Protein 2BG9 (pdb70)

Structure (mmCIF, N/CA/C/O backbone):
data_2BG9
#
_entry.id   2BG9
#
_cell.length_a   1.0
_cell.length_b   1.0
_cell.length_c   1.0
_cell.angle_alpha   90.0
_cell.angle_beta   90.0
_cell.angle_gamma   90.0
#
_symmetry.space_group_name_H-M   'P 1'
#
loop_
_entity.id
_entity.type
_entity.pdbx_description
1 polymer 'ACETYLCHOLINE RECEPTOR PROTEIN, ALPHA CHAIN'
2 polymer 'ACETYLCHOLINE RECEPTOR PROTEIN, BETA CHAIN'
3 polymer 'ACETYLCHOLINE RECEPTOR PROTEIN, DELTA CHAIN'
4 polymer 'ACETYLCHOLINE RECEPTOR PROTEIN, GAMMA CHAIN'
#
loop_
_atom_site.group_PDB
_atom_site.id
_atom_site.type_symbol
_atom_site.label_atom_id
_atom_site.label_alt_id
_atom_site.label_comp_id
_atom_site.label_asym_id
_atom_site.label_entity_id
_atom_site.label_seq_id
_atom_site.pdbx_PDB_ins_code
_atom_site.Cartn_x
_atom_site.Cartn_y
_atom_site.Cartn_z
_atom_site.occupancy
_atom_site.B_iso_or_equiv
_atom_site.auth_seq_id
_atom_site.auth_comp_id
_atom_site.auth_asym_id
_atom_site.auth_atom_id
_atom_site.pdbx_PDB_model_num
ATOM 1 N N . SER A 1 1 ? 72.521 89.542 165.969 1.00 10.00 1 SER A N 1
ATOM 2 C CA . SER A 1 1 ? 72.301 90.315 167.214 1.00 10.00 1 SER A CA 1
ATOM 3 C C . SER A 1 1 ? 70.841 90.715 167.421 1.00 10.00 1 SER A C 1
ATOM 4 O O . SER A 1 1 ? 70.055 89.959 168.009 1.00 10.00 1 SER A O 1
ATOM 7 N N . GLU A 1 2 ? 70.461 91.902 166.943 1.00 10.00 2 GLU A N 1
ATOM 8 C CA . GLU A 1 2 ? 69.098 92.387 167.123 1.00 10.00 2 GLU A CA 1
ATOM 9 C C . GLU A 1 2 ? 68.085 91.270 166.903 1.00 10.00 2 GLU A C 1
ATOM 10 O O . GLU A 1 2 ? 67.566 91.079 165.802 1.00 10.00 2 GLU A O 1
ATOM 16 N N . HIS A 1 3 ? 67.802 90.584 167.994 1.00 10.00 3 HIS A N 1
ATOM 17 C CA . HIS A 1 3 ? 66.909 89.445 168.025 1.00 10.00 3 HIS A CA 1
ATOM 18 C C . HIS A 1 3 ? 67.189 88.518 166.822 1.00 10.00 3 HIS A C 1
ATOM 19 O O . HIS A 1 3 ? 66.332 87.745 166.395 1.00 10.00 3 HIS A O 1
ATOM 26 N N . GLU A 1 4 ? 68.424 88.624 166.314 1.00 10.00 4 GLU A N 1
ATOM 27 C CA . GLU A 1 4 ? 69.004 87.861 165.207 1.00 10.00 4 GLU A CA 1
ATOM 28 C C . GLU A 1 4 ? 68.351 86.523 164.871 1.00 10.00 4 GLU A C 1
ATOM 29 O O . GLU A 1 4 ? 67.663 86.382 163.857 1.00 10.00 4 GLU A O 1
ATOM 35 N N . THR A 1 5 ? 68.630 85.532 165.709 1.00 10.00 5 THR A N 1
ATOM 36 C CA . THR A 1 5 ? 68.106 84.183 165.547 1.00 10.00 5 THR A CA 1
ATOM 37 C C . THR A 1 5 ? 66.611 84.191 165.872 1.00 10.00 5 THR A C 1
ATOM 38 O O . THR A 1 5 ? 65.797 83.495 165.239 1.00 10.00 5 THR A O 1
ATOM 42 N N . ARG A 1 6 ? 66.220 84.994 166.848 1.00 10.00 6 ARG A N 1
ATOM 43 C CA . ARG A 1 6 ? 64.802 85.010 167.167 1.00 10.00 6 ARG A CA 1
ATOM 44 C C . ARG A 1 6 ? 64.019 85.580 165.979 1.00 10.00 6 ARG A C 1
ATOM 45 O O . ARG A 1 6 ? 62.893 85.154 165.731 1.00 10.00 6 ARG A O 1
ATOM 53 N N . LEU A 1 7 ? 64.613 86.546 165.268 1.00 10.00 7 LEU A N 1
ATOM 54 C CA . LEU A 1 7 ? 64.050 87.163 164.074 1.00 10.00 7 LEU A CA 1
ATOM 55 C C . LEU A 1 7 ? 63.717 86.078 163.055 1.00 10.00 7 LEU A C 1
ATOM 56 O O . LEU A 1 7 ? 62.565 85.735 162.795 1.00 10.00 7 LEU A O 1
ATOM 61 N N . VAL A 1 8 ? 64.790 85.562 162.479 1.00 10.00 8 VAL A N 1
ATOM 62 C CA . VAL A 1 8 ? 64.765 84.548 161.438 1.00 10.00 8 VAL A CA 1
ATOM 63 C C . VAL A 1 8 ? 63.933 83.285 161.659 1.00 10.00 8 VAL A C 1
ATOM 64 O O . VAL A 1 8 ? 63.182 82.885 160.770 1.00 10.00 8 VAL A O 1
ATOM 68 N N . ALA A 1 9 ? 64.079 82.653 162.819 1.00 10.00 9 ALA A N 1
ATOM 69 C CA . ALA A 1 9 ? 63.342 81.436 163.149 1.00 10.00 9 ALA A CA 1
ATOM 70 C C . ALA A 1 9 ? 61.844 81.666 163.275 1.00 10.00 9 ALA A C 1
ATOM 71 O O . ALA A 1 9 ? 61.047 80.932 162.691 1.00 10.00 9 ALA A O 1
ATOM 73 N N . ASN A 1 10 ? 61.450 82.673 164.043 1.00 10.00 10 ASN A N 1
ATOM 74 C CA . ASN A 1 10 ? 60.040 82.964 164.194 1.00 10.00 10 ASN A CA 1
ATOM 75 C C . ASN A 1 10 ? 59.362 82.963 162.838 1.00 10.00 10 ASN A C 1
ATOM 76 O O . ASN A 1 10 ? 58.358 82.289 162.643 1.00 10.00 10 ASN A O 1
ATOM 81 N N . LEU A 1 11 ? 59.935 83.712 161.912 1.00 10.00 11 LEU A N 1
ATOM 82 C CA . LEU A 1 11 ? 59.429 83.850 160.543 1.00 10.00 11 LEU A CA 1
ATOM 83 C C . LEU A 1 11 ? 59.161 82.488 159.899 1.00 10.00 11 LEU A C 1
ATOM 84 O O . LEU A 1 11 ? 58.105 82.304 159.288 1.00 10.00 11 LEU A O 1
ATOM 89 N N . LEU A 1 12 ? 60.109 81.558 159.969 1.00 10.00 12 LEU A N 1
ATOM 90 C CA . LEU A 1 12 ? 59.941 80.206 159.384 1.00 10.00 12 LEU A CA 1
ATOM 91 C C . LEU A 1 12 ? 58.762 79.452 159.960 1.00 10.00 12 LEU A C 1
ATOM 92 O O . LEU A 1 12 ? 57.908 78.952 159.243 1.00 10.00 12 LEU A O 1
ATOM 97 N N . GLU A 1 13 ? 58.782 79.360 161.281 1.00 10.00 13 GLU A N 1
ATOM 98 C CA . GLU A 1 13 ? 57.763 78.615 162.004 1.00 10.00 13 GLU A CA 1
ATOM 99 C C . GLU A 1 13 ? 56.334 78.978 161.598 1.00 10.00 13 GLU A C 1
ATOM 100 O O . GLU A 1 13 ? 55.710 78.258 160.817 1.00 10.00 13 GLU A O 1
ATOM 106 N N . ASN A 1 14 ? 55.794 80.095 162.081 1.00 10.00 14 ASN A N 1
ATOM 107 C CA . ASN A 1 14 ? 54.423 80.377 161.686 1.00 10.00 14 ASN A CA 1
ATOM 108 C C . ASN A 1 14 ? 54.265 81.108 160.365 1.00 10.00 14 ASN A C 1
ATOM 109 O O . ASN A 1 14 ? 54.134 82.332 160.288 1.00 10.00 14 ASN A O 1
ATOM 114 N N . TYR A 1 15 ? 54.293 80.293 159.321 1.00 10.00 15 TYR A N 1
ATOM 115 C CA . TYR A 1 15 ? 54.141 80.713 157.941 1.00 10.00 15 TYR A CA 1
ATOM 116 C C . TYR A 1 15 ? 53.982 79.506 157.048 1.00 10.00 15 TYR A C 1
ATOM 117 O O . TYR A 1 15 ? 54.917 78.726 156.879 1.00 10.00 15 TYR A O 1
ATOM 126 N N . ASN A 1 16 ? 52.812 79.376 156.445 1.00 10.00 16 ASN A N 1
ATOM 127 C CA . ASN A 1 16 ? 52.561 78.260 155.558 1.00 10.00 16 ASN A CA 1
ATOM 128 C C . ASN A 1 16 ? 52.637 78.761 154.116 1.00 10.00 16 ASN A C 1
ATOM 129 O O . ASN A 1 16 ? 51.824 79.584 153.685 1.00 10.00 16 ASN A O 1
ATOM 134 N N . LYS A 1 17 ? 53.666 78.282 153.414 1.00 10.00 17 LYS A N 1
ATOM 135 C CA . LYS A 1 17 ? 53.970 78.599 152.024 1.00 10.00 17 LYS A CA 1
ATOM 136 C C . LYS A 1 17 ? 52.731 78.508 151.130 1.00 10.00 17 LYS A C 1
ATOM 137 O O . LYS A 1 17 ? 52.368 79.447 150.407 1.00 10.00 17 LYS A O 1
ATOM 143 N N . VAL A 1 18 ? 52.117 77.335 151.176 1.00 10.00 18 VAL A N 1
ATOM 144 C CA . VAL A 1 18 ? 50.928 77.002 150.391 1.00 10.00 18 VAL A CA 1
ATOM 145 C C . VAL A 1 18 ? 49.728 77.897 150.638 1.00 10.00 18 VAL A C 1
ATOM 146 O O . VAL A 1 18 ? 48.792 77.928 149.837 1.00 10.00 18 VAL A O 1
ATOM 150 N N . ILE A 1 19 ? 49.733 78.620 151.748 1.00 10.00 19 ILE A N 1
ATOM 151 C CA . ILE A 1 19 ? 48.589 79.474 152.024 1.00 10.00 19 ILE A CA 1
ATOM 152 C C . ILE A 1 19 ? 48.521 80.628 151.042 1.00 10.00 19 ILE A C 1
ATOM 153 O O . ILE A 1 19 ? 49.538 81.217 150.681 1.00 10.00 19 ILE A O 1
ATOM 158 N N . ARG A 1 20 ? 47.319 80.900 150.565 1.00 10.00 20 ARG A N 1
ATOM 159 C CA . ARG A 1 20 ? 47.118 82.015 149.658 1.00 10.00 20 ARG A CA 1
ATOM 160 C C . ARG A 1 20 ? 46.639 83.245 150.412 1.00 10.00 20 ARG A C 1
ATOM 161 O O . ARG A 1 20 ? 45.668 83.129 151.174 1.00 10.00 20 ARG A O 1
ATOM 169 N N . PRO A 1 21 ? 47.364 84.364 150.322 1.00 10.00 21 PRO A N 1
ATOM 170 C CA . PRO A 1 21 ? 47.044 85.603 151.033 1.00 10.00 21 PRO A CA 1
ATOM 171 C C . PRO A 1 21 ? 45.598 86.110 150.897 1.00 10.00 21 PRO A C 1
ATOM 172 O O . PRO A 1 21 ? 45.342 87.264 150.570 1.00 10.00 21 PRO A O 1
ATOM 176 N N . VAL A 1 22 ? 44.662 85.212 151.205 1.00 10.00 22 VAL A N 1
ATOM 177 C CA . VAL A 1 22 ? 43.212 85.507 151.167 1.00 10.00 22 VAL A CA 1
ATOM 178 C C . VAL A 1 22 ? 42.947 86.562 152.250 1.00 10.00 22 VAL A C 1
ATOM 179 O O . VAL A 1 22 ? 43.448 86.445 153.372 1.00 10.00 22 VAL A O 1
ATOM 183 N N . GLU A 1 23 ? 42.181 87.594 151.901 1.00 10.00 23 GLU A N 1
ATOM 184 C CA . GLU A 1 23 ? 41.821 88.664 152.824 1.00 10.00 23 GLU A CA 1
ATOM 185 C C . GLU A 1 23 ? 40.300 88.813 152.857 1.00 10.00 23 GLU A C 1
ATOM 186 O O . GLU A 1 23 ? 39.725 89.537 152.041 1.00 10.00 23 GLU A O 1
ATOM 192 N N . HIS A 1 24 ? 39.651 88.125 153.795 1.00 10.00 24 HIS A N 1
ATOM 193 C CA . HIS A 1 24 ? 38.200 88.202 153.943 1.00 10.00 24 HIS A CA 1
ATOM 194 C C . HIS A 1 24 ? 37.552 87.673 152.658 1.00 10.00 24 HIS A C 1
ATOM 195 O O . HIS A 1 24 ? 38.251 87.307 151.705 1.00 10.00 24 HIS A O 1
ATOM 202 N N . HIS A 1 25 ? 36.224 87.603 152.621 1.00 10.00 25 HIS A N 1
ATOM 203 C CA . HIS A 1 25 ? 35.587 87.144 151.398 1.00 10.00 25 HIS A CA 1
ATOM 204 C C . HIS A 1 25 ? 35.274 88.315 150.488 1.00 10.00 25 HIS A C 1
ATOM 205 O O . HIS A 1 25 ? 34.185 88.898 150.524 1.00 10.00 25 HIS A O 1
ATOM 212 N N . THR A 1 26 ? 36.241 88.687 149.669 1.00 10.00 26 THR A N 1
ATOM 213 C CA . THR A 1 26 ? 35.974 89.787 148.756 1.00 10.00 26 THR A CA 1
ATOM 214 C C . THR A 1 26 ? 36.893 89.844 147.544 1.00 10.00 26 THR A C 1
ATOM 215 O O . THR A 1 26 ? 36.963 88.884 146.799 1.00 10.00 26 THR A O 1
ATOM 219 N N . HIS A 1 27 ? 37.572 90.974 147.356 1.00 10.00 27 HIS A N 1
ATOM 220 C CA . HIS A 1 27 ? 38.489 91.238 146.254 1.00 10.00 27 HIS A CA 1
ATOM 221 C C . HIS A 1 27 ? 39.297 90.107 145.662 1.00 10.00 27 HIS A C 1
ATOM 222 O O . HIS A 1 27 ? 39.948 90.308 144.634 1.00 10.00 27 HIS A O 1
ATOM 229 N N . PHE A 1 28 ? 39.270 88.919 146.264 1.00 10.00 28 PHE A N 1
ATOM 230 C CA . PHE A 1 28 ? 40.020 87.838 145.649 1.00 10.00 28 PHE A CA 1
ATOM 231 C C . PHE A 1 28 ? 41.503 88.250 145.865 1.00 10.00 28 PHE A C 1
ATOM 232 O O . PHE A 1 28 ? 41.779 89.292 146.473 1.00 10.00 28 PHE A O 1
ATOM 240 N N . VAL A 1 29 ? 42.468 87.436 145.448 1.00 10.00 29 VAL A N 1
ATOM 241 C CA . VAL A 1 29 ? 43.840 87.868 145.596 1.00 10.00 29 VAL A CA 1
ATOM 242 C C . VAL A 1 29 ? 44.057 88.696 144.328 1.00 10.00 29 VAL A C 1
ATOM 243 O O . VAL A 1 29 ? 43.925 88.177 143.209 1.00 10.00 29 VAL A O 1
ATOM 247 N N . ASP A 1 30 ? 44.341 89.987 144.487 1.00 10.00 30 ASP A N 1
ATOM 248 C CA . ASP A 1 30 ? 44.546 90.826 143.308 1.00 10.00 30 ASP A CA 1
ATOM 249 C C . ASP A 1 30 ? 45.936 90.601 142.789 1.00 10.00 30 ASP A C 1
ATOM 250 O O . ASP A 1 30 ? 46.925 90.982 143.423 1.00 10.00 30 ASP A O 1
ATOM 255 N N . ILE A 1 31 ? 45.995 90.019 141.604 1.00 10.00 31 ILE A N 1
ATOM 256 C CA . ILE A 1 31 ? 47.263 89.664 140.979 1.00 10.00 31 ILE A CA 1
ATOM 257 C C . ILE A 1 31 ? 47.252 90.101 139.504 1.00 10.00 31 ILE A C 1
ATOM 258 O O . ILE A 1 31 ? 46.322 89.787 138.763 1.00 10.00 31 ILE A O 1
ATOM 263 N N . THR A 1 32 ? 48.264 90.862 139.087 1.00 10.00 32 THR A N 1
ATOM 264 C CA . THR A 1 32 ? 48.322 91.330 137.705 1.00 10.00 32 THR A CA 1
ATOM 265 C C . THR A 1 32 ? 49.426 90.703 136.869 1.00 10.00 32 THR A C 1
ATOM 266 O O . THR A 1 32 ? 50.506 90.398 137.369 1.00 10.00 32 THR A O 1
ATOM 270 N N . VAL A 1 33 ? 49.127 90.526 135.586 1.00 10.00 33 VAL A N 1
ATOM 271 C CA . VAL A 1 33 ? 50.051 89.942 134.619 1.00 10.00 33 VAL A CA 1
ATOM 272 C C . VAL A 1 33 ? 50.599 91.070 133.756 1.00 10.00 33 VAL A C 1
ATOM 273 O O . VAL A 1 33 ? 49.939 92.095 133.568 1.00 10.00 33 VAL A O 1
ATOM 277 N N . GLY A 1 34 ? 51.801 90.868 133.229 1.00 10.00 34 GLY A N 1
ATOM 278 C CA . GLY A 1 34 ? 52.430 91.853 132.364 1.00 10.00 34 GLY A CA 1
ATOM 279 C C . GLY A 1 34 ? 53.530 91.158 131.596 1.00 10.00 34 GLY A C 1
ATOM 280 O O . GLY A 1 34 ? 54.605 90.932 132.145 1.00 10.00 34 GLY A O 1
ATOM 281 N N . LEU A 1 35 ? 53.248 90.796 130.349 1.00 10.00 35 LEU A N 1
ATOM 282 C CA . LEU A 1 35 ? 54.191 90.093 129.482 1.00 10.00 35 LEU A CA 1
ATOM 283 C C . LEU A 1 35 ? 55.009 90.976 128.560 1.00 10.00 35 LEU A C 1
ATOM 284 O O . LEU A 1 35 ? 54.449 91.742 127.782 1.00 10.00 35 LEU A O 1
ATOM 289 N N . GLN A 1 36 ? 56.329 90.830 128.610 1.00 10.00 36 GLN A N 1
ATOM 290 C CA . GLN A 1 36 ? 57.192 91.592 127.711 1.00 10.00 36 GLN A CA 1
ATOM 291 C C . GLN A 1 36 ? 58.048 90.605 126.928 1.00 10.00 36 GLN A C 1
ATOM 292 O O . GLN A 1 36 ? 59.086 90.132 127.408 1.00 10.00 36 GLN A O 1
ATOM 298 N N . LEU A 1 37 ? 57.615 90.286 125.715 1.00 10.00 37 LEU A N 1
ATOM 299 C CA . LEU A 1 37 ? 58.386 89.350 124.887 1.00 10.00 37 LEU A CA 1
ATOM 300 C C . LEU A 1 37 ? 59.707 90.045 124.567 1.00 10.00 37 LEU A C 1
ATOM 301 O O . LEU A 1 37 ? 59.716 91.033 123.841 1.00 10.00 37 LEU A O 1
ATOM 306 N N . ILE A 1 38 ? 60.810 89.566 125.142 1.00 10.00 38 ILE A N 1
ATOM 307 C CA . ILE A 1 38 ? 62.119 90.180 124.889 1.00 10.00 38 ILE A CA 1
ATOM 308 C C . ILE A 1 38 ? 62.467 89.897 123.430 1.00 10.00 38 ILE A C 1
ATOM 309 O O . ILE A 1 38 ? 63.080 90.718 122.743 1.00 10.00 38 ILE A O 1
ATOM 314 N N . GLN A 1 39 ? 62.097 88.700 122.975 1.00 10.00 39 GLN A N 1
ATOM 315 C CA . GLN A 1 39 ? 62.348 88.288 121.594 1.00 10.00 39 GLN A CA 1
ATOM 316 C C . GLN A 1 39 ? 61.798 86.899 121.268 1.00 10.00 39 GLN A C 1
ATOM 317 O O . GLN A 1 39 ? 61.434 86.135 122.157 1.00 10.00 39 GLN A O 1
ATOM 323 N N . LEU A 1 40 ? 61.725 86.594 119.978 1.00 10.00 40 LEU A N 1
ATOM 324 C CA . LEU A 1 40 ? 61.214 85.334 119.497 1.00 10.00 40 LEU A CA 1
ATOM 325 C C . LEU A 1 40 ? 62.324 84.528 118.811 1.00 10.00 40 LEU A C 1
ATOM 326 O O . LEU A 1 40 ? 63.092 85.075 118.038 1.00 10.00 40 LEU A O 1
ATOM 331 N N . ILE A 1 41 ? 62.355 83.210 119.060 1.00 10.00 41 ILE A N 1
ATOM 332 C CA . ILE A 1 41 ? 63.369 82.287 118.559 1.00 10.00 41 ILE A CA 1
ATOM 333 C C . ILE A 1 41 ? 62.919 81.611 117.266 1.00 10.00 41 ILE A C 1
ATOM 334 O O . ILE A 1 41 ? 63.717 81.458 116.306 1.00 10.00 41 ILE A O 1
ATOM 339 N N . ASN A 1 42 ? 61.687 81.131 117.205 1.00 10.00 42 ASN A N 1
ATOM 340 C CA . ASN A 1 42 ? 61.227 80.439 116.003 1.00 10.00 42 ASN A CA 1
ATOM 341 C C . ASN A 1 42 ? 59.703 80.187 115.946 1.00 10.00 42 ASN A C 1
ATOM 342 O O . ASN A 1 42 ? 59.000 80.036 116.967 1.00 10.00 42 ASN A O 1
ATOM 347 N N . VAL A 1 43 ? 59.189 80.176 114.724 1.00 10.00 43 VAL A N 1
ATOM 348 C CA . VAL A 1 43 ? 57.769 79.989 114.497 1.00 10.00 43 VAL A CA 1
ATOM 349 C C . VAL A 1 43 ? 57.486 79.136 113.265 1.00 10.00 43 VAL A C 1
ATOM 350 O O . VAL A 1 43 ? 58.278 79.084 112.325 1.00 10.00 43 VAL A O 1
ATOM 354 N N . ASP A 1 44 ? 56.321 78.489 113.281 1.00 10.00 44 ASP A N 1
ATOM 355 C CA . ASP A 1 44 ? 55.879 77.619 112.176 1.00 10.00 44 ASP A CA 1
ATOM 356 C C . ASP A 1 44 ? 54.414 77.937 111.921 1.00 10.00 44 ASP A C 1
ATOM 357 O O . ASP A 1 44 ? 53.522 77.414 112.586 1.00 10.00 44 ASP A O 1
ATOM 362 N N . GLU A 1 45 ? 54.180 78.847 110.985 1.00 10.00 45 GLU A N 1
ATOM 363 C CA . GLU A 1 45 ? 52.834 79.272 110.624 1.00 10.00 45 GLU A CA 1
ATOM 364 C C . GLU A 1 45 ? 51.971 78.062 110.260 1.00 10.00 45 GLU A C 1
ATOM 365 O O . GLU A 1 45 ? 50.777 78.013 110.568 1.00 10.00 45 GLU A O 1
ATOM 371 N N . VAL A 1 46 ? 52.590 77.087 109.604 1.00 10.00 46 VAL A N 1
ATOM 372 C CA . VAL A 1 46 ? 51.907 75.866 109.195 1.00 10.00 46 VAL A CA 1
ATOM 373 C C . VAL A 1 46 ? 51.290 75.159 110.398 1.00 10.00 46 VAL A C 1
ATOM 374 O O . VAL A 1 46 ? 50.146 74.706 110.353 1.00 10.00 46 VAL A O 1
ATOM 378 N N . ASN A 1 47 ? 52.137 74.962 111.408 1.00 10.00 47 ASN A N 1
ATOM 379 C CA . ASN A 1 47 ? 51.730 74.261 112.632 1.00 10.00 47 ASN A CA 1
ATOM 380 C C . ASN A 1 47 ? 51.364 75.254 113.731 1.00 10.00 47 ASN A C 1
ATOM 381 O O . ASN A 1 47 ? 51.082 74.859 114.859 1.00 10.00 47 ASN A O 1
ATOM 386 N N . GLN A 1 48 ? 51.361 76.548 113.421 1.00 10.00 48 GLN A N 1
ATOM 387 C CA . GLN A 1 48 ? 51.032 77.670 114.290 1.00 10.00 48 GLN A CA 1
ATOM 388 C C . GLN A 1 48 ? 51.693 77.523 115.653 1.00 10.00 48 GLN A C 1
ATOM 389 O O . GLN A 1 48 ? 51.045 77.823 116.696 1.00 10.00 48 GLN A O 1
ATOM 395 N N . ILE A 1 49 ? 52.963 77.194 115.698 1.00 10.00 49 ILE A N 1
ATOM 396 C CA . ILE A 1 49 ? 53.747 77.018 116.935 1.00 10.00 49 ILE A CA 1
ATOM 397 C C . ILE A 1 49 ? 54.892 78.041 117.031 1.00 10.00 49 ILE A C 1
ATOM 398 O O . ILE A 1 49 ? 55.604 78.224 116.055 1.00 10.00 49 ILE A O 1
ATOM 403 N N . VAL A 1 50 ? 55.072 78.701 118.183 1.00 10.00 50 VAL A N 1
ATOM 404 C CA . VAL A 1 50 ? 56.186 79.657 118.348 1.00 10.00 50 VAL A CA 1
ATOM 405 C C . VAL A 1 50 ? 56.919 79.457 119.667 1.00 10.00 50 VAL A C 1
ATOM 406 O O . VAL A 1 50 ? 56.309 79.140 120.688 1.00 10.00 50 VAL A O 1
ATOM 410 N N . GLU A 1 51 ? 58.231 79.663 119.633 1.00 10.00 51 GLU A N 1
ATOM 411 C CA . GLU A 1 51 ? 59.062 79.538 120.802 1.00 10.00 51 GLU A CA 1
ATOM 412 C C . GLU A 1 51 ? 59.500 81.013 121.050 1.00 10.00 51 GLU A C 1
ATOM 413 O O . GLU A 1 51 ? 60.239 81.600 120.255 1.00 10.00 51 GLU A O 1
ATOM 419 N N . THR A 1 52 ? 59.006 81.615 122.138 1.00 10.00 52 THR A N 1
ATOM 420 C CA . THR A 1 52 ? 59.277 83.025 122.426 1.00 10.00 52 THR A CA 1
ATOM 421 C C . THR A 1 52 ? 59.869 83.398 123.784 1.00 10.00 52 THR A C 1
ATOM 422 O O . THR A 1 52 ? 59.738 82.658 124.754 1.00 10.00 52 THR A O 1
ATOM 426 N N . ASN A 1 53 ? 60.473 84.589 123.841 1.00 10.00 53 ASN A N 1
ATOM 427 C CA . ASN A 1 53 ? 61.072 85.122 125.073 1.00 10.00 53 ASN A CA 1
ATOM 428 C C . ASN A 1 53 ? 60.075 85.956 125.863 1.00 10.00 53 ASN A C 1
ATOM 429 O O . ASN A 1 53 ? 59.571 86.947 125.375 1.00 10.00 53 ASN A O 1
ATOM 434 N N . VAL A 1 54 ? 59.810 85.575 127.108 1.00 10.00 54 VAL A N 1
ATOM 435 C CA . VAL A 1 54 ? 58.841 86.332 127.896 1.00 10.00 54 VAL A CA 1
ATOM 436 C C . VAL A 1 54 ? 59.346 86.587 129.321 1.00 10.00 54 VAL A C 1
ATOM 437 O O . VAL A 1 54 ? 59.862 85.690 129.970 1.00 10.00 54 VAL A O 1
ATOM 441 N N . ARG A 1 55 ? 59.252 87.823 129.799 1.00 10.00 55 ARG A N 1
ATOM 442 C CA . ARG A 1 55 ? 59.691 88.084 131.140 1.00 10.00 55 ARG A CA 1
ATOM 443 C C . ARG A 1 55 ? 58.321 88.284 131.797 1.00 10.00 55 ARG A C 1
ATOM 444 O O . ARG A 1 55 ? 57.591 89.225 131.444 1.00 10.00 55 ARG A O 1
ATOM 452 N N . LEU A 1 56 ? 57.901 87.375 132.682 1.00 10.00 56 LEU A N 1
ATOM 453 C CA . LEU A 1 56 ? 56.596 87.637 133.242 1.00 10.00 56 LEU A CA 1
ATOM 454 C C . LEU A 1 56 ? 56.636 88.415 134.500 1.00 10.00 56 LEU A C 1
ATOM 455 O O . LEU A 1 56 ? 57.177 88.011 135.531 1.00 10.00 56 LEU A O 1
ATOM 460 N N . ARG A 1 57 ? 56.000 89.567 134.378 1.00 10.00 57 ARG A N 1
ATOM 461 C CA . ARG A 1 57 ? 55.877 90.525 135.470 1.00 10.00 57 ARG A CA 1
ATOM 462 C C . ARG A 1 57 ? 54.595 90.143 136.184 1.00 10.00 57 ARG A C 1
ATOM 463 O O . ARG A 1 57 ? 53.503 90.326 135.659 1.00 10.00 57 ARG A O 1
ATOM 471 N N . GLN A 1 58 ? 54.755 89.541 137.358 1.00 10.00 58 GLN A N 1
ATOM 472 C CA . GLN A 1 58 ? 53.625 89.102 138.168 1.00 10.00 58 GLN A CA 1
ATOM 473 C C . GLN A 1 58 ? 53.599 89.904 139.454 1.00 10.00 58 GLN A C 1
ATOM 474 O O . GLN A 1 58 ? 54.614 89.998 140.142 1.00 10.00 58 GLN A O 1
ATOM 480 N N . GLN A 1 59 ? 52.451 90.522 139.753 1.00 10.00 59 GLN A N 1
ATOM 481 C CA . GLN A 1 59 ? 52.328 91.326 140.983 1.00 10.00 59 GLN A CA 1
ATOM 482 C C . GLN A 1 59 ? 51.161 90.918 141.870 1.00 10.00 59 GLN A C 1
ATOM 483 O O . GLN A 1 59 ? 50.100 90.534 141.392 1.00 10.00 59 GLN A O 1
ATOM 489 N N . TRP A 1 60 ? 51.362 91.069 143.174 1.00 10.00 60 TRP A N 1
ATOM 490 C CA . TRP A 1 60 ? 50.344 90.752 144.164 1.00 10.00 60 TRP A CA 1
ATOM 491 C C . TRP A 1 60 ? 50.816 91.170 145.550 1.00 10.00 60 TRP A C 1
ATOM 492 O O . TRP A 1 60 ? 52.000 91.414 145.751 1.00 10.00 60 TRP A O 1
ATOM 503 N N . ILE A 1 61 ? 49.896 91.250 146.506 1.00 10.00 61 ILE A N 1
ATOM 504 C CA . ILE A 1 61 ? 50.314 91.629 147.830 1.00 10.00 61 ILE A CA 1
ATOM 505 C C . ILE A 1 61 ? 49.908 90.605 148.917 1.00 10.00 61 ILE A C 1
ATOM 506 O O . ILE A 1 61 ? 48.841 89.984 148.880 1.00 10.00 61 ILE A O 1
ATOM 511 N N . ASP A 1 62 ? 50.827 90.433 149.869 1.00 10.00 62 ASP A N 1
ATOM 512 C CA . ASP A 1 62 ? 50.675 89.516 150.977 1.00 10.00 62 ASP A CA 1
ATOM 513 C C . ASP A 1 62 ? 50.987 90.315 152.230 1.00 10.00 62 ASP A C 1
ATOM 514 O O . ASP A 1 62 ? 52.120 90.343 152.702 1.00 10.00 62 ASP A O 1
ATOM 519 N N . VAL A 1 63 ? 49.951 90.966 152.753 1.00 10.00 63 VAL A N 1
ATOM 520 C CA . VAL A 1 63 ? 50.012 91.801 153.947 1.00 10.00 63 VAL A CA 1
ATOM 521 C C . VAL A 1 63 ? 50.686 91.082 155.125 1.00 10.00 63 VAL A C 1
ATOM 522 O O . VAL A 1 63 ? 50.891 91.659 156.196 1.00 10.00 63 VAL A O 1
ATOM 526 N N . ARG A 1 64 ? 51.050 89.823 154.895 1.00 10.00 64 ARG A N 1
ATOM 527 C CA . ARG A 1 64 ? 51.690 88.981 155.898 1.00 10.00 64 ARG A CA 1
ATOM 528 C C . ARG A 1 64 ? 53.194 89.174 155.764 1.00 10.00 64 ARG A C 1
ATOM 529 O O . ARG A 1 64 ? 53.971 88.755 156.622 1.00 10.00 64 ARG A O 1
ATOM 537 N N . LEU A 1 65 ? 53.598 89.824 154.678 1.00 10.00 65 LEU A N 1
ATOM 538 C CA . LEU A 1 65 ? 55.006 90.048 154.431 1.00 10.00 65 LEU A CA 1
ATOM 539 C C . LEU A 1 65 ? 55.478 91.435 154.867 1.00 10.00 65 LEU A C 1
ATOM 540 O O . LEU A 1 65 ? 56.649 91.779 154.715 1.00 10.00 65 LEU A O 1
ATOM 545 N N . ARG A 1 66 ? 54.559 92.225 155.414 1.00 10.00 66 ARG A N 1
ATOM 546 C CA . ARG A 1 66 ? 54.894 93.561 155.930 1.00 10.00 66 ARG A CA 1
ATOM 547 C C . ARG A 1 66 ? 55.805 93.362 157.142 1.00 10.00 66 ARG A C 1
ATOM 548 O O . ARG A 1 66 ? 55.697 92.348 157.832 1.00 10.00 66 ARG A O 1
ATOM 556 N N . TRP A 1 67 ? 56.687 94.326 157.404 1.00 10.00 67 TRP A N 1
ATOM 557 C CA . TRP A 1 67 ? 57.648 94.223 158.501 1.00 10.00 67 TRP A CA 1
ATOM 558 C C . TRP A 1 67 ? 57.855 95.453 159.367 1.00 10.00 67 TRP A C 1
ATOM 559 O O . TRP A 1 67 ? 57.265 96.498 159.131 1.00 10.00 67 TRP A O 1
ATOM 570 N N . ASN A 1 68 ? 58.730 95.309 160.365 1.00 10.00 68 ASN A N 1
ATOM 571 C CA . ASN A 1 68 ? 59.073 96.396 161.273 1.00 10.00 68 ASN A CA 1
ATOM 572 C C . ASN A 1 68 ? 60.624 96.534 161.203 1.00 10.00 68 ASN A C 1
ATOM 573 O O . ASN A 1 68 ? 61.252 95.978 160.292 1.00 10.00 68 ASN A O 1
ATOM 578 N N . PRO A 1 69 ? 61.253 97.318 162.096 1.00 10.00 69 PRO A N 1
ATOM 579 C CA . PRO A 1 69 ? 62.714 97.501 162.094 1.00 10.00 69 PRO A CA 1
ATOM 580 C C . PRO A 1 69 ? 63.601 96.234 162.083 1.00 10.00 69 PRO A C 1
ATOM 581 O O . PRO A 1 69 ? 64.826 96.338 161.961 1.00 10.00 69 PRO A O 1
ATOM 585 N N . ALA A 1 70 ? 62.994 95.048 162.164 1.00 10.00 70 ALA A N 1
ATOM 586 C CA . ALA A 1 70 ? 63.757 93.806 162.219 1.00 10.00 70 ALA A CA 1
ATOM 587 C C . ALA A 1 70 ? 63.658 92.946 160.963 1.00 10.00 70 ALA A C 1
ATOM 588 O O . ALA A 1 70 ? 63.936 91.748 160.997 1.00 10.00 70 ALA A O 1
ATOM 590 N N . ASP A 1 71 ? 63.275 93.569 159.855 1.00 10.00 71 ASP A N 1
ATOM 591 C CA . ASP A 1 71 ? 63.118 92.871 158.558 1.00 10.00 71 ASP A CA 1
ATOM 592 C C . ASP A 1 71 ? 63.167 93.934 157.483 1.00 10.00 71 ASP A C 1
ATOM 593 O O . ASP A 1 71 ? 63.939 93.850 156.529 1.00 10.00 71 ASP A O 1
ATOM 598 N N . TYR A 1 72 ? 62.387 94.999 157.679 1.00 10.00 72 TYR A N 1
ATOM 599 C CA . TYR A 1 72 ? 62.429 96.078 156.703 1.00 10.00 72 TYR A CA 1
ATOM 600 C C . TYR A 1 72 ? 63.532 97.013 157.197 1.00 10.00 72 TYR A C 1
ATOM 601 O O . TYR A 1 72 ? 64.311 97.517 156.399 1.00 10.00 72 TYR A O 1
ATOM 610 N N . GLY A 1 73 ? 63.617 97.212 158.514 1.00 10.00 73 GLY A N 1
ATOM 611 C CA . GLY A 1 73 ? 64.659 98.055 159.070 1.00 10.00 73 GLY A CA 1
ATOM 612 C C . GLY A 1 73 ? 66.035 97.490 158.744 1.00 10.00 73 GLY A C 1
ATOM 613 O O . GLY A 1 73 ? 67.026 98.219 158.665 1.00 10.00 73 GLY A O 1
ATOM 614 N N . GLY A 1 74 ? 66.097 96.177 158.534 1.00 10.00 74 GLY A N 1
ATOM 615 C CA . GLY A 1 74 ? 67.361 95.535 158.222 1.00 10.00 74 GLY A CA 1
ATOM 616 C C . GLY A 1 74 ? 67.901 96.032 156.900 1.00 10.00 74 GLY A C 1
ATOM 617 O O . GLY A 1 74 ? 69.044 96.479 156.812 1.00 10.00 74 GLY A O 1
ATOM 618 N N . ILE A 1 75 ? 67.072 95.952 155.865 1.00 10.00 75 ILE A N 1
ATOM 619 C CA . ILE A 1 75 ? 67.469 96.415 154.534 1.00 10.00 75 ILE A CA 1
ATOM 620 C C . ILE A 1 75 ? 66.258 96.604 153.617 1.00 10.00 75 ILE A C 1
ATOM 621 O O . ILE A 1 75 ? 65.910 95.722 152.830 1.00 10.00 75 ILE A O 1
ATOM 626 N N . LYS A 1 76 ? 65.601 97.751 153.769 1.00 10.00 76 LYS A N 1
ATOM 627 C CA . LYS A 1 76 ? 64.445 98.131 152.960 1.00 10.00 76 LYS A CA 1
ATOM 628 C C . LYS A 1 76 ? 63.835 96.981 152.182 1.00 10.00 76 LYS A C 1
ATOM 629 O O . LYS A 1 76 ? 63.056 96.186 152.713 1.00 10.00 76 LYS A O 1
ATOM 635 N N . LYS A 1 77 ? 64.207 96.924 150.912 1.00 10.00 77 LYS A N 1
ATOM 636 C CA . LYS A 1 77 ? 63.724 95.888 150.018 1.00 10.00 77 LYS A CA 1
ATOM 637 C C . LYS A 1 77 ? 64.755 94.763 149.948 1.00 10.00 77 LYS A C 1
ATOM 638 O O . LYS A 1 77 ? 65.957 95.012 149.990 1.00 10.00 77 LYS A O 1
ATOM 644 N N . ILE A 1 78 ? 64.282 93.523 149.854 1.00 10.00 78 ILE A N 1
ATOM 645 C CA . ILE A 1 78 ? 65.194 92.387 149.782 1.00 10.00 78 ILE A CA 1
ATOM 646 C C . ILE A 1 78 ? 64.743 91.268 148.840 1.00 10.00 78 ILE A C 1
ATOM 647 O O . ILE A 1 78 ? 63.633 91.293 148.297 1.00 10.00 78 ILE A O 1
ATOM 652 N N . ARG A 1 79 ? 65.623 90.283 148.675 1.00 10.00 79 ARG A N 1
ATOM 653 C CA . ARG A 1 79 ? 65.416 89.138 147.786 1.00 10.00 79 ARG A CA 1
ATOM 654 C C . ARG A 1 79 ? 65.049 87.850 148.514 1.00 10.00 79 ARG A C 1
ATOM 655 O O . ARG A 1 79 ? 65.879 87.270 149.203 1.00 10.00 79 ARG A O 1
ATOM 663 N N . LEU A 1 80 ? 63.806 87.403 148.327 1.00 10.00 80 LEU A N 1
ATOM 664 C CA . LEU A 1 80 ? 63.276 86.174 148.908 1.00 10.00 80 LEU A CA 1
ATOM 665 C C . LEU A 1 80 ? 62.969 85.246 147.729 1.00 10.00 80 LEU A C 1
ATOM 666 O O . LEU A 1 80 ? 62.371 85.680 146.750 1.00 10.00 80 LEU A O 1
ATOM 671 N N . PRO A 1 81 ? 63.403 83.973 147.790 1.00 10.00 81 PRO A N 1
ATOM 672 C CA . PRO A 1 81 ? 63.119 83.065 146.679 1.00 10.00 81 PRO A CA 1
ATOM 673 C C . PRO A 1 81 ? 61.653 82.579 146.618 1.00 10.00 81 PRO A C 1
ATOM 674 O O . PRO A 1 81 ? 60.976 82.417 147.643 1.00 10.00 81 PRO A O 1
ATOM 678 N N . SER A 1 82 ? 61.176 82.334 145.401 1.00 10.00 82 SER A N 1
ATOM 679 C CA . SER A 1 82 ? 59.794 81.884 145.137 1.00 10.00 82 SER A CA 1
ATOM 680 C C . SER A 1 82 ? 59.127 80.918 146.090 1.00 10.00 82 SER A C 1
ATOM 681 O O . SER A 1 82 ? 58.280 81.316 146.875 1.00 10.00 82 SER A O 1
ATOM 684 N N . ASP A 1 83 ? 59.500 79.651 145.958 1.00 10.00 83 ASP A N 1
ATOM 685 C CA . ASP A 1 83 ? 58.986 78.538 146.770 1.00 10.00 83 ASP A CA 1
ATOM 686 C C . ASP A 1 83 ? 57.832 78.938 147.700 1.00 10.00 83 ASP A C 1
ATOM 687 O O . ASP A 1 83 ? 56.681 78.541 147.507 1.00 10.00 83 ASP A O 1
ATOM 692 N N . ASP A 1 84 ? 58.173 79.710 148.731 1.00 10.00 84 ASP A N 1
ATOM 693 C CA . ASP A 1 84 ? 57.222 80.210 149.727 1.00 10.00 84 ASP A CA 1
ATOM 694 C C . ASP A 1 84 ? 56.009 80.895 149.133 1.00 10.00 84 ASP A C 1
ATOM 695 O O . ASP A 1 84 ? 55.059 81.183 149.848 1.00 10.00 84 ASP A O 1
ATOM 700 N N . VAL A 1 85 ? 56.051 81.162 147.835 1.00 10.00 85 VAL A N 1
ATOM 701 C CA . VAL A 1 85 ? 54.973 81.869 147.162 1.00 10.00 85 VAL A CA 1
ATOM 702 C C . VAL A 1 85 ? 53.946 81.039 146.407 1.00 10.00 85 VAL A C 1
ATOM 703 O O . VAL A 1 85 ? 54.263 80.006 145.811 1.00 10.00 85 VAL A O 1
ATOM 707 N N . TRP A 1 86 ? 52.712 81.533 146.443 1.00 10.00 86 TRP A N 1
ATOM 708 C CA . TRP A 1 86 ? 51.586 80.950 145.758 1.00 10.00 86 TRP A CA 1
ATOM 709 C C . TRP A 1 86 ? 51.583 81.469 144.324 1.00 10.00 86 TRP A C 1
ATOM 710 O O . TRP A 1 86 ? 51.170 82.592 144.063 1.00 10.00 86 TRP A O 1
ATOM 721 N N . LEU A 1 87 ? 52.032 80.610 143.420 1.00 10.00 87 LEU A N 1
ATOM 722 C CA . LEU A 1 87 ? 52.185 80.838 141.991 1.00 10.00 87 LEU A CA 1
ATOM 723 C C . LEU A 1 87 ? 50.924 80.665 141.141 1.00 10.00 87 LEU A C 1
ATOM 724 O O . LEU A 1 87 ? 50.456 79.551 140.976 1.00 10.00 87 LEU A O 1
ATOM 729 N N . PRO A 1 88 ? 50.364 81.755 140.578 1.00 10.00 88 PRO A N 1
ATOM 730 C CA . PRO A 1 88 ? 49.159 81.545 139.759 1.00 10.00 88 PRO A CA 1
ATOM 731 C C . PRO A 1 88 ? 49.428 80.599 138.593 1.00 10.00 88 PRO A C 1
ATOM 732 O O . PRO A 1 88 ? 50.426 80.725 137.880 1.00 10.00 88 PRO A O 1
ATOM 736 N N . ASP A 1 89 ? 48.538 79.630 138.449 1.00 10.00 89 ASP A N 1
ATOM 737 C CA . ASP A 1 89 ? 48.645 78.722 137.328 1.00 10.00 89 ASP A CA 1
ATOM 738 C C . ASP A 1 89 ? 48.321 79.427 136.030 1.00 10.00 89 ASP A C 1
ATOM 739 O O . ASP A 1 89 ? 47.246 79.282 135.488 1.00 10.00 89 ASP A O 1
ATOM 744 N N . LEU A 1 90 ? 49.210 80.343 135.566 1.00 10.00 90 LEU A N 1
ATOM 745 C CA . LEU A 1 90 ? 49.041 81.145 134.335 1.00 10.00 90 LEU A CA 1
ATOM 746 C C . LEU A 1 90 ? 48.852 80.199 133.144 1.00 10.00 90 LEU A C 1
ATOM 747 O O . LEU A 1 90 ? 49.503 79.160 133.102 1.00 10.00 90 LEU A O 1
ATOM 752 N N . VAL A 1 91 ? 47.994 80.553 132.179 1.00 10.00 91 VAL A N 1
ATOM 753 C CA . VAL A 1 91 ? 47.767 79.708 131.004 1.00 10.00 91 VAL A CA 1
ATOM 754 C C . VAL A 1 91 ? 47.202 80.415 129.787 1.00 10.00 91 VAL A C 1
ATOM 755 O O . VAL A 1 91 ? 46.199 81.095 129.892 1.00 10.00 91 VAL A O 1
ATOM 759 N N . LEU A 1 92 ? 47.847 80.227 128.635 1.00 10.00 92 LEU A N 1
ATOM 760 C CA . LEU A 1 92 ? 47.418 80.834 127.391 1.00 10.00 92 LEU A CA 1
ATOM 761 C C . LEU A 1 92 ? 46.229 79.969 126.913 1.00 10.00 92 LEU A C 1
ATOM 762 O O . LEU A 1 92 ? 46.405 78.804 126.537 1.00 10.00 92 LEU A O 1
ATOM 767 N N . TYR A 1 93 ? 45.017 80.525 126.986 1.00 10.00 93 TYR A N 1
ATOM 768 C CA . TYR A 1 93 ? 43.764 79.837 126.635 1.00 10.00 93 TYR A CA 1
ATOM 769 C C . TYR A 1 93 ? 43.779 78.866 125.453 1.00 10.00 93 TYR A C 1
ATOM 770 O O . TYR A 1 93 ? 43.917 77.658 125.648 1.00 10.00 93 TYR A O 1
ATOM 779 N N . ASN A 1 94 ? 43.627 79.383 124.238 1.00 10.00 94 ASN A N 1
ATOM 780 C CA . ASN A 1 94 ? 43.638 78.554 123.040 1.00 10.00 94 ASN A CA 1
ATOM 781 C C . ASN A 1 94 ? 45.061 78.233 122.604 1.00 10.00 94 ASN A C 1
ATOM 782 O O . ASN A 1 94 ? 45.290 77.657 121.544 1.00 10.00 94 ASN A O 1
ATOM 787 N N . ASN A 1 95 ? 46.011 78.602 123.456 1.00 10.00 95 ASN A N 1
ATOM 788 C CA . ASN A 1 95 ? 47.424 78.391 123.200 1.00 10.00 95 ASN A CA 1
ATOM 789 C C . ASN A 1 95 ? 47.907 77.443 124.307 1.00 10.00 95 ASN A C 1
ATOM 790 O O . ASN A 1 95 ? 47.290 76.396 124.536 1.00 10.00 95 ASN A O 1
ATOM 795 N N . ALA A 1 96 ? 49.002 77.781 124.981 1.00 10.00 96 ALA A N 1
ATOM 796 C CA . ALA A 1 96 ? 49.484 76.936 126.090 1.00 10.00 96 ALA A CA 1
ATOM 797 C C . ALA A 1 96 ? 50.232 75.667 125.714 1.00 10.00 96 ALA A C 1
ATOM 798 O O . ALA A 1 96 ? 50.563 74.870 126.584 1.00 10.00 96 ALA A O 1
ATOM 800 N N . ASP A 1 97 ? 50.482 75.454 124.424 1.00 10.00 97 ASP A N 1
ATOM 801 C CA . ASP A 1 97 ? 51.149 74.236 123.964 1.00 10.00 97 ASP A CA 1
ATOM 802 C C . ASP A 1 97 ? 52.376 73.792 124.772 1.00 10.00 97 ASP A C 1
ATOM 803 O O . ASP A 1 97 ? 52.803 72.640 124.668 1.00 10.00 97 ASP A O 1
ATOM 808 N N . GLY A 1 98 ? 52.929 74.676 125.597 1.00 10.00 98 GLY A N 1
ATOM 809 C CA . GLY A 1 98 ? 54.102 74.287 126.359 1.00 10.00 98 GLY A CA 1
ATOM 810 C C . GLY A 1 98 ? 54.256 74.918 127.725 1.00 10.00 98 GLY A C 1
ATOM 811 O O . GLY A 1 98 ? 53.685 75.972 128.004 1.00 10.00 98 GLY A O 1
ATOM 812 N N . ASP A 1 99 ? 55.032 74.260 128.580 1.00 10.00 99 ASP A N 1
ATOM 813 C CA . ASP A 1 99 ? 55.282 74.756 129.922 1.00 10.00 99 ASP A CA 1
ATOM 814 C C . ASP A 1 99 ? 56.066 76.059 129.845 1.00 10.00 99 ASP A C 1
ATOM 815 O O . ASP A 1 99 ? 56.809 76.284 128.893 1.00 10.00 99 ASP A O 1
ATOM 820 N N . PHE A 1 100 ? 55.873 76.915 130.843 1.00 10.00 100 PHE A N 1
ATOM 821 C CA . PHE A 1 100 ? 56.596 78.172 130.966 1.00 10.00 100 PHE A CA 1
ATOM 822 C C . PHE A 1 100 ? 58.040 77.710 131.205 1.00 10.00 100 PHE A C 1
ATOM 823 O O . PHE A 1 100 ? 58.258 76.819 132.010 1.00 10.00 100 PHE A O 1
ATOM 831 N N . ALA A 1 101 ? 59.006 78.270 130.475 1.00 10.00 101 ALA A N 1
ATOM 832 C CA . ALA A 1 101 ? 60.386 77.863 130.661 1.00 10.00 101 ALA A CA 1
ATOM 833 C C . ALA A 1 101 ? 61.198 78.906 131.426 1.00 10.00 101 ALA A C 1
ATOM 834 O O . ALA A 1 101 ? 61.406 80.011 130.944 1.00 10.00 101 ALA A O 1
ATOM 836 N N . ILE A 1 102 ? 61.632 78.511 132.632 1.00 10.00 102 ILE A N 1
ATOM 837 C CA . ILE A 1 102 ? 62.426 79.287 133.597 1.00 10.00 102 ILE A CA 1
ATOM 838 C C . ILE A 1 102 ? 61.606 80.127 134.562 1.00 10.00 102 ILE A C 1
ATOM 839 O O . ILE A 1 102 ? 62.068 81.125 135.098 1.00 10.00 102 ILE A O 1
ATOM 844 N N . VAL A 1 103 ? 60.409 79.611 134.787 1.00 10.00 103 VAL A N 1
ATOM 845 C CA . VAL A 1 103 ? 59.412 80.125 135.690 1.00 10.00 103 VAL A CA 1
ATOM 846 C C . VAL A 1 103 ? 59.762 79.613 137.090 1.00 10.00 103 VAL A C 1
ATOM 847 O O . VAL A 1 103 ? 59.656 80.321 138.110 1.00 10.00 103 VAL A O 1
ATOM 851 N N . HIS A 1 104 ? 60.202 78.369 137.132 1.00 10.00 104 HIS A N 1
ATOM 852 C CA . HIS A 1 104 ? 60.545 77.709 138.393 1.00 10.00 104 HIS A CA 1
ATOM 853 C C . HIS A 1 104 ? 61.724 78.285 139.182 1.00 10.00 104 HIS A C 1
ATOM 854 O O . HIS A 1 104 ? 62.524 79.071 138.669 1.00 10.00 104 HIS A O 1
ATOM 861 N N . MET A 1 105 ? 61.792 77.891 140.452 1.00 10.00 105 MET A N 1
ATOM 862 C CA . MET A 1 105 ? 62.831 78.317 141.398 1.00 10.00 105 MET A CA 1
ATOM 863 C C . MET A 1 105 ? 63.619 79.573 141.013 1.00 10.00 105 MET A C 1
ATOM 864 O O . MET A 1 105 ? 64.809 79.511 140.705 1.00 10.00 105 MET A O 1
ATOM 869 N N . THR A 1 106 ? 62.941 80.715 141.038 1.00 10.00 106 THR A N 1
ATOM 870 C CA . THR A 1 106 ? 63.566 81.990 140.719 1.00 10.00 106 THR A CA 1
ATOM 871 C C . THR A 1 106 ? 63.322 82.834 141.967 1.00 10.00 106 THR A C 1
ATOM 872 O O . THR A 1 106 ? 62.890 82.288 142.981 1.00 10.00 106 THR A O 1
ATOM 876 N N . LYS A 1 107 ? 63.592 84.136 141.956 1.00 10.00 107 LYS A N 1
ATOM 877 C CA . LYS A 1 107 ? 63.343 84.842 143.205 1.00 10.00 107 LYS A CA 1
ATOM 878 C C . LYS A 1 107 ? 62.393 86.019 143.086 1.00 10.00 107 LYS A C 1
ATOM 879 O O . LYS A 1 107 ? 61.939 86.398 141.986 1.00 10.00 107 LYS A O 1
ATOM 885 N N . LEU A 1 108 ? 62.057 86.620 144.216 1.00 10.00 108 LEU A N 1
ATOM 886 C CA . LEU A 1 108 ? 61.170 87.759 144.120 1.00 10.00 108 LEU A CA 1
ATOM 887 C C . LEU A 1 108 ? 61.648 88.823 145.127 1.00 10.00 108 LEU A C 1
ATOM 888 O O . LEU A 1 108 ? 62.634 88.618 145.859 1.00 10.00 108 LEU A O 1
ATOM 893 N N . LEU A 1 109 ? 60.984 89.951 145.140 1.00 10.00 109 LEU A N 1
ATOM 894 C CA . LEU A 1 109 ? 61.393 91.038 146.034 1.00 10.00 109 LEU A CA 1
ATOM 895 C C . LEU A 1 109 ? 60.237 91.508 146.920 1.00 10.00 109 LEU A C 1
ATOM 896 O O . LEU A 1 109 ? 59.127 91.709 146.439 1.00 10.00 109 LEU A O 1
ATOM 901 N N . LEU A 1 110 ? 60.576 91.625 148.164 1.00 10.00 110 LEU A N 1
ATOM 902 C CA . LEU A 1 110 ? 59.603 92.052 149.157 1.00 10.00 110 LEU A CA 1
ATOM 903 C C . LEU A 1 110 ? 59.980 93.438 149.631 1.00 10.00 110 LEU A C 1
ATOM 904 O O . LEU A 1 110 ? 61.143 93.700 149.888 1.00 10.00 110 LEU A O 1
ATOM 909 N N . ASP A 1 111 ? 58.990 94.317 149.726 1.00 10.00 111 ASP A N 1
ATOM 910 C CA . ASP A 1 111 ? 59.220 95.701 150.150 1.00 10.00 111 ASP A CA 1
ATOM 911 C C . ASP A 1 111 ? 59.018 95.866 151.649 1.00 10.00 111 ASP A C 1
ATOM 912 O O . ASP A 1 111 ? 58.467 94.986 152.301 1.00 10.00 111 ASP A O 1
ATOM 917 N N . TYR A 1 112 ? 59.479 96.990 152.194 1.00 10.00 112 TYR A N 1
ATOM 918 C CA . TYR A 1 112 ? 59.307 97.269 153.624 1.00 10.00 112 TYR A CA 1
ATOM 919 C C . TYR A 1 112 ? 57.859 97.093 154.076 1.00 10.00 112 TYR A C 1
ATOM 920 O O . TYR A 1 112 ? 57.597 96.854 155.256 1.00 10.00 112 TYR A O 1
ATOM 929 N N . THR A 1 113 ? 56.946 97.211 153.116 1.00 10.00 113 THR A N 1
ATOM 930 C CA . THR A 1 113 ? 55.491 97.095 153.300 1.00 10.00 113 THR A CA 1
ATOM 931 C C . THR A 1 113 ? 54.926 95.709 153.034 1.00 10.00 113 THR A C 1
ATOM 932 O O . THR A 1 113 ? 54.131 95.182 153.805 1.00 10.00 113 THR A O 1
ATOM 936 N N . GLY A 1 114 ? 55.373 95.119 151.937 1.00 10.00 114 GLY A N 1
ATOM 937 C CA . GLY A 1 114 ? 54.872 93.808 151.572 1.00 10.00 114 GLY A CA 1
ATOM 938 C C . GLY A 1 114 ? 54.817 93.529 150.076 1.00 10.00 114 GLY A C 1
ATOM 939 O O . GLY A 1 114 ? 55.212 92.453 149.640 1.00 10.00 114 GLY A O 1
ATOM 940 N N . LYS A 1 115 ? 54.313 94.480 149.293 1.00 10.00 115 LYS A N 1
ATOM 941 C CA . LYS A 1 115 ? 54.207 94.347 147.832 1.00 10.00 115 LYS A CA 1
ATOM 942 C C . LYS A 1 115 ? 55.290 93.416 147.230 1.00 10.00 115 LYS A C 1
ATOM 943 O O . LYS A 1 115 ? 56.480 93.594 147.490 1.00 10.00 115 LYS A O 1
ATOM 949 N N . ILE A 1 116 ? 54.882 92.382 146.486 1.00 10.00 116 ILE A N 1
ATOM 950 C CA . ILE A 1 116 ? 55.880 91.491 145.864 1.00 10.00 116 ILE A CA 1
ATOM 951 C C . ILE A 1 116 ? 55.795 91.415 144.348 1.00 10.00 116 ILE A C 1
ATOM 952 O O . ILE A 1 116 ? 54.715 91.503 143.767 1.00 10.00 116 ILE A O 1
ATOM 957 N N . MET A 1 117 ? 56.953 91.272 143.712 1.00 10.00 117 MET A N 1
ATOM 958 C CA . MET A 1 117 ? 57.006 91.089 142.261 1.00 10.00 117 MET A CA 1
ATOM 959 C C . MET A 1 117 ? 57.700 89.742 142.060 1.00 10.00 117 MET A C 1
ATOM 960 O O . MET A 1 117 ? 58.543 89.351 142.866 1.00 10.00 117 MET A O 1
ATOM 965 N N . TRP A 1 118 ? 57.284 89.036 141.012 1.00 10.00 118 TRP A N 1
ATOM 966 C CA . TRP A 1 118 ? 57.811 87.714 140.576 1.00 10.00 118 TRP A CA 1
ATOM 967 C C . TRP A 1 118 ? 57.897 87.943 139.102 1.00 10.00 118 TRP A C 1
ATOM 968 O O . TRP A 1 118 ? 56.864 87.978 138.462 1.00 10.00 118 TRP A O 1
ATOM 979 N N . THR A 1 119 ? 59.108 88.128 138.593 1.00 10.00 119 THR A N 1
ATOM 980 C CA . THR A 1 119 ? 59.307 88.358 137.172 1.00 10.00 119 THR A CA 1
ATOM 981 C C . THR A 1 119 ? 60.407 87.502 136.581 1.00 10.00 119 THR A C 1
ATOM 982 O O . THR A 1 119 ? 61.427 88.030 136.151 1.00 10.00 119 THR A O 1
ATOM 986 N N . PRO A 1 120 ? 60.211 86.174 136.545 1.00 10.00 120 PRO A N 1
ATOM 987 C CA . PRO A 1 120 ? 61.211 85.254 135.995 1.00 10.00 120 PRO A CA 1
ATOM 988 C C . PRO A 1 120 ? 61.279 85.223 134.474 1.00 10.00 120 PRO A C 1
ATOM 989 O O . PRO A 1 120 ? 60.251 85.134 133.789 1.00 10.00 120 PRO A O 1
ATOM 993 N N . PRO A 1 121 ? 62.507 85.277 133.932 1.00 10.00 121 PRO A N 1
ATOM 994 C CA . PRO A 1 121 ? 62.839 85.277 132.511 1.00 10.00 121 PRO A CA 1
ATOM 995 C C . PRO A 1 121 ? 62.383 84.033 131.815 1.00 10.00 121 PRO A C 1
ATOM 996 O O . PRO A 1 121 ? 63.111 82.999 131.836 1.00 10.00 121 PRO A O 1
ATOM 1000 N N . ALA A 1 122 ? 61.229 84.143 131.192 1.00 10.00 122 ALA A N 1
ATOM 1001 C CA . ALA A 1 122 ? 60.637 83.018 130.477 1.00 10.00 122 ALA A CA 1
ATOM 1002 C C . ALA A 1 122 ? 60.861 83.131 128.960 1.00 10.00 122 ALA A C 1
ATOM 1003 O O . ALA A 1 122 ? 61.144 84.212 128.429 1.00 10.00 122 ALA A O 1
ATOM 1005 N N . ILE A 1 123 ? 60.767 82.044 128.414 1.00 10.00 123 ILE A N 1
ATOM 1006 C CA . ILE A 1 123 ? 60.714 81.625 127.018 1.00 10.00 123 ILE A CA 1
ATOM 1007 C C . ILE A 1 123 ? 59.960 80.310 126.862 1.00 10.00 123 ILE A C 1
ATOM 1008 O O . ILE A 1 123 ? 60.255 79.421 127.719 1.00 10.00 123 ILE A O 1
ATOM 1013 N N . PHE A 1 124 ? 58.926 80.232 126.064 1.00 10.00 124 PHE A N 1
ATOM 1014 C CA . PHE A 1 124 ? 58.124 79.016 126.061 1.00 10.00 124 PHE A CA 1
ATOM 1015 C C . PHE A 1 124 ? 57.617 78.714 124.655 1.00 10.00 124 PHE A C 1
ATOM 1016 O O . PHE A 1 124 ? 57.993 79.311 123.646 1.00 10.00 124 PHE A O 1
ATOM 1024 N N . LYS A 1 125 ? 56.729 77.686 124.665 1.00 10.00 125 LYS A N 1
ATOM 1025 C CA . LYS A 1 125 ? 56.084 77.103 123.475 1.00 10.00 125 LYS A CA 1
ATOM 1026 C C . LYS A 1 125 ? 54.647 77.601 123.345 1.00 10.00 125 LYS A C 1
ATOM 1027 O O . LYS A 1 125 ? 53.845 77.334 124.228 1.00 10.00 125 LYS A O 1
ATOM 1033 N N . SER A 1 126 ? 54.324 78.266 122.231 1.00 10.00 126 SER A N 1
ATOM 1034 C CA . SER A 1 126 ? 52.994 78.848 121.974 1.00 10.00 126 SER A CA 1
ATOM 1035 C C . SER A 1 126 ? 52.188 78.229 120.815 1.00 10.00 126 SER A C 1
ATOM 1036 O O . SER A 1 126 ? 52.729 77.549 119.950 1.00 10.00 126 SER A O 1
ATOM 1039 N N . TYR A 1 127 ? 51.001 78.650 120.831 1.00 10.00 127 TYR A N 1
ATOM 1040 C CA . TYR A 1 127 ? 50.013 78.024 119.944 1.00 10.00 127 TYR A CA 1
ATOM 1041 C C . TYR A 1 127 ? 48.942 79.100 119.603 1.00 10.00 127 TYR A C 1
ATOM 1042 O O . TYR A 1 127 ? 48.015 79.311 120.385 1.00 10.00 127 TYR A O 1
ATOM 1051 N N . CYS A 1 128 ? 49.083 79.828 118.484 1.00 10.00 128 CYS A N 1
ATOM 1052 C CA . CYS A 1 128 ? 48.096 80.851 118.124 1.00 10.00 128 CYS A CA 1
ATOM 1053 C C . CYS A 1 128 ? 47.569 80.712 116.721 1.00 10.00 128 CYS A C 1
ATOM 1054 O O . CYS A 1 128 ? 48.227 80.141 115.858 1.00 10.00 128 CYS A O 1
ATOM 1057 N N . GLU A 1 129 ? 46.361 81.228 116.509 1.00 10.00 129 GLU A N 1
ATOM 1058 C CA . GLU A 1 129 ? 45.740 81.174 115.198 1.00 10.00 129 GLU A CA 1
ATOM 1059 C C . GLU A 1 129 ? 46.742 81.624 114.152 1.00 10.00 129 GLU A C 1
ATOM 1060 O O . GLU A 1 129 ? 47.690 82.328 114.435 1.00 10.00 129 GLU A O 1
ATOM 1066 N N . ILE A 1 130 ? 46.572 81.100 112.968 1.00 10.00 130 ILE A N 1
ATOM 1067 C CA . ILE A 1 130 ? 47.405 81.482 111.837 1.00 10.00 130 ILE A CA 1
ATOM 1068 C C . ILE A 1 130 ? 46.397 81.218 110.755 1.00 10.00 130 ILE A C 1
ATOM 1069 O O . ILE A 1 130 ? 46.299 81.940 109.768 1.00 10.00 130 ILE A O 1
ATOM 1074 N N . ILE A 1 131 ? 45.598 80.188 111.018 1.00 10.00 131 ILE A N 1
ATOM 1075 C CA . ILE A 1 131 ? 44.589 79.700 110.109 1.00 10.00 131 ILE A CA 1
ATOM 1076 C C . ILE A 1 131 ? 45.172 79.760 108.715 1.00 10.00 131 ILE A C 1
ATOM 1077 O O . ILE A 1 131 ? 46.326 80.152 108.510 1.00 10.00 131 ILE A O 1
ATOM 1082 N N . VAL A 1 132 ? 44.397 79.350 107.734 1.00 10.00 132 VAL A N 1
ATOM 1083 C CA . VAL A 1 132 ? 44.937 79.398 106.404 1.00 10.00 132 VAL A CA 1
ATOM 1084 C C . VAL A 1 132 ? 44.842 80.869 105.934 1.00 10.00 132 VAL A C 1
ATOM 1085 O O . VAL A 1 132 ? 45.098 81.185 104.781 1.00 10.00 132 VAL A O 1
ATOM 1089 N N . THR A 1 133 ? 44.545 81.764 106.888 1.00 10.00 133 THR A N 1
ATOM 1090 C CA . THR A 1 133 ? 44.411 83.205 106.667 1.00 10.00 133 THR A CA 1
ATOM 1091 C C . THR A 1 133 ? 45.572 84.028 107.277 1.00 10.00 133 THR A C 1
ATOM 1092 O O . THR A 1 133 ? 45.457 85.245 107.440 1.00 10.00 133 THR A O 1
ATOM 1096 N N . HIS A 1 134 ? 46.696 83.393 107.603 1.00 10.00 134 HIS A N 1
ATOM 1097 C CA . HIS A 1 134 ? 47.797 84.146 108.188 1.00 10.00 134 HIS A CA 1
ATOM 1098 C C . HIS A 1 134 ? 48.840 84.589 107.174 1.00 10.00 134 HIS A C 1
ATOM 1099 O O . HIS A 1 134 ? 49.347 85.706 107.241 1.00 10.00 134 HIS A O 1
ATOM 1106 N N . PHE A 1 135 ? 49.135 83.716 106.221 1.00 10.00 135 PHE A N 1
ATOM 1107 C CA . PHE A 1 135 ? 50.113 83.999 105.180 1.00 10.00 135 PHE A CA 1
ATOM 1108 C C . PHE A 1 135 ? 49.618 84.982 104.105 1.00 10.00 135 PHE A C 1
ATOM 1109 O O . PHE A 1 135 ? 50.369 85.322 103.189 1.00 10.00 135 PHE A O 1
ATOM 1117 N N . PRO A 1 136 ? 48.326 85.354 104.262 1.00 10.00 136 PRO A N 1
ATOM 1118 C CA . PRO A 1 136 ? 47.809 86.316 103.338 1.00 10.00 136 PRO A CA 1
ATOM 1119 C C . PRO A 1 136 ? 48.621 87.614 103.348 1.00 10.00 136 PRO A C 1
ATOM 1120 O O . PRO A 1 136 ? 49.468 87.791 104.211 1.00 10.00 136 PRO A O 1
ATOM 1124 N N . PHE A 1 137 ? 48.344 88.435 102.361 1.00 10.00 137 PHE A N 1
ATOM 1125 C CA . PHE A 1 137 ? 48.948 89.764 102.221 1.00 10.00 137 PHE A CA 1
ATOM 1126 C C . PHE A 1 137 ? 48.131 90.649 103.133 1.00 10.00 137 PHE A C 1
ATOM 1127 O O . PHE A 1 137 ? 48.579 91.707 103.572 1.00 10.00 137 PHE A O 1
ATOM 1135 N N . ASP A 1 138 ? 46.954 90.119 103.456 1.00 10.00 138 ASP A N 1
ATOM 1136 C CA . ASP A 1 138 ? 45.929 90.753 104.277 1.00 10.00 138 ASP A CA 1
ATOM 1137 C C . ASP A 1 138 ? 45.881 90.189 105.690 1.00 10.00 138 ASP A C 1
ATOM 1138 O O . ASP A 1 138 ? 44.950 90.466 106.439 1.00 10.00 138 ASP A O 1
ATOM 1143 N N . GLN A 1 139 ? 46.873 89.361 106.014 1.00 10.00 139 GLN A N 1
ATOM 1144 C CA . GLN A 1 139 ? 47.018 88.749 107.332 1.00 10.00 139 GLN A CA 1
ATOM 1145 C C . GLN A 1 139 ? 45.742 88.297 108.065 1.00 10.00 139 GLN A C 1
ATOM 1146 O O . GLN A 1 139 ? 44.630 88.301 107.520 1.00 10.00 139 GLN A O 1
ATOM 1152 N N . GLN A 1 140 ? 45.952 87.828 109.229 1.00 10.00 140 GLN A N 1
ATOM 1153 C CA . GLN A 1 140 ? 44.979 87.413 110.231 1.00 10.00 140 GLN A CA 1
ATOM 1154 C C . GLN A 1 140 ? 45.414 87.838 111.628 1.00 10.00 140 GLN A C 1
ATOM 1155 O O . GLN A 1 140 ? 46.664 87.895 111.805 1.00 10.00 140 GLN A O 1
ATOM 1161 N N . ASN A 1 141 ? 44.591 88.176 112.518 1.00 10.00 141 ASN A N 1
ATOM 1162 C CA . ASN A 1 141 ? 45.019 88.564 113.874 1.00 10.00 141 ASN A CA 1
ATOM 1163 C C . ASN A 1 141 ? 45.083 87.415 114.904 1.00 10.00 141 ASN A C 1
ATOM 1164 O O . ASN A 1 141 ? 44.057 87.009 115.460 1.00 10.00 141 ASN A O 1
ATOM 1169 N N . CYS A 1 142 ? 46.293 86.887 115.130 1.00 10.00 142 CYS A N 1
ATOM 1170 C CA . CYS A 1 142 ? 46.529 85.783 116.087 1.00 10.00 142 CYS A CA 1
ATOM 1171 C C . CYS A 1 142 ? 45.855 86.129 117.413 1.00 10.00 142 CYS A C 1
ATOM 1172 O O . CYS A 1 142 ? 46.343 86.970 118.167 1.00 10.00 142 CYS A O 1
ATOM 1175 N N . THR A 1 143 ? 44.718 85.486 117.678 1.00 10.00 143 THR A N 1
ATOM 1176 C CA . THR A 1 143 ? 43.947 85.707 118.900 1.00 10.00 143 THR A CA 1
ATOM 1177 C C . THR A 1 143 ? 44.585 84.887 120.040 1.00 10.00 143 THR A C 1
ATOM 1178 O O . THR A 1 143 ? 44.515 83.654 120.032 1.00 10.00 143 THR A O 1
ATOM 1182 N N . MET A 1 144 ? 45.252 85.617 120.987 1.00 10.00 144 MET A N 1
ATOM 1183 C CA . MET A 1 144 ? 45.860 84.903 122.099 1.00 10.00 144 MET A CA 1
ATOM 1184 C C . MET A 1 144 ? 45.432 85.418 123.500 1.00 10.00 144 MET A C 1
ATOM 1185 O O . MET A 1 144 ? 45.803 86.518 123.956 1.00 10.00 144 MET A O 1
ATOM 1190 N N . LYS A 1 145 ? 44.630 84.593 124.169 1.00 10.00 145 LYS A N 1
ATOM 1191 C CA . LYS A 1 145 ? 44.090 84.892 125.522 1.00 10.00 145 LYS A CA 1
ATOM 1192 C C . LYS A 1 145 ? 44.935 84.342 126.647 1.00 10.00 145 LYS A C 1
ATOM 1193 O O . LYS A 1 145 ? 45.383 83.193 126.610 1.00 10.00 145 LYS A O 1
ATOM 1199 N N . LEU A 1 146 ? 45.131 85.156 127.670 1.00 10.00 146 LEU A N 1
ATOM 1200 C CA . LEU A 1 146 ? 45.920 84.762 128.828 1.00 10.00 146 LEU A CA 1
ATOM 1201 C C . LEU A 1 146 ? 45.217 85.082 130.122 1.00 10.00 146 LEU A C 1
ATOM 1202 O O . LEU A 1 146 ? 44.546 86.101 130.241 1.00 10.00 146 LEU A O 1
ATOM 1207 N N . GLY A 1 147 ? 45.323 84.166 131.079 1.00 10.00 147 GLY A N 1
ATOM 1208 C CA . GLY A 1 147 ? 44.714 84.391 132.369 1.00 10.00 147 GLY A CA 1
ATOM 1209 C C . GLY A 1 147 ? 44.766 83.204 133.296 1.00 10.00 147 GLY A C 1
ATOM 1210 O O . GLY A 1 147 ? 45.079 82.089 132.897 1.00 10.00 147 GLY A O 1
ATOM 1211 N N . ILE A 1 148 ? 44.484 83.507 134.547 1.00 10.00 148 ILE A N 1
ATOM 1212 C CA . ILE A 1 148 ? 44.430 82.579 135.656 1.00 10.00 148 ILE A CA 1
ATOM 1213 C C . ILE A 1 148 ? 43.896 81.222 135.112 1.00 10.00 148 ILE A C 1
ATOM 1214 O O . ILE A 1 148 ? 42.913 81.221 134.377 1.00 10.00 148 ILE A O 1
ATOM 1219 N N . TRP A 1 149 ? 44.532 80.083 135.434 1.00 10.00 149 TRP A N 1
ATOM 1220 C CA . TRP A 1 149 ? 44.052 78.786 134.911 1.00 10.00 149 TRP A CA 1
ATOM 1221 C C . TRP A 1 149 ? 43.030 78.078 135.829 1.00 10.00 149 TRP A C 1
ATOM 1222 O O . TRP A 1 149 ? 41.841 78.083 135.482 1.00 10.00 149 TRP A O 1
ATOM 1233 N N . THR A 1 150 ? 43.393 77.559 137.005 1.00 10.00 150 THR A N 1
ATOM 1234 C CA . THR A 1 150 ? 42.349 76.887 137.801 1.00 10.00 150 THR A CA 1
ATOM 1235 C C . THR A 1 150 ? 41.637 77.675 138.917 1.00 10.00 150 THR A C 1
ATOM 1236 O O . THR A 1 150 ? 40.943 77.082 139.745 1.00 10.00 150 THR A O 1
ATOM 1240 N N . TYR A 1 151 ? 41.767 79.000 138.947 1.00 10.00 151 TYR A N 1
ATOM 1241 C CA . TYR A 1 151 ? 41.070 79.759 139.982 1.00 10.00 151 TYR A CA 1
ATOM 1242 C C . TYR A 1 151 ? 40.114 80.821 139.416 1.00 10.00 151 TYR A C 1
ATOM 1243 O O . TYR A 1 151 ? 40.424 81.495 138.436 1.00 10.00 151 TYR A O 1
ATOM 1252 N N . ASP A 1 152 ? 38.955 80.952 140.060 1.00 10.00 152 ASP A N 1
ATOM 1253 C CA . ASP A 1 152 ? 37.889 81.852 139.659 1.00 10.00 152 ASP A CA 1
ATOM 1254 C C . ASP A 1 152 ? 38.018 83.270 140.227 1.00 10.00 152 ASP A C 1
ATOM 1255 O O . ASP A 1 152 ? 38.785 83.532 141.162 1.00 10.00 152 ASP A O 1
ATOM 1260 N N . GLY A 1 153 ? 37.259 84.188 139.639 1.00 10.00 153 GLY A N 1
ATOM 1261 C CA . GLY A 1 153 ? 37.277 85.563 140.086 1.00 10.00 153 GLY A CA 1
ATOM 1262 C C . GLY A 1 153 ? 36.863 85.699 141.536 1.00 10.00 153 GLY A C 1
ATOM 1263 O O . GLY A 1 153 ? 36.917 86.782 142.082 1.00 10.00 153 GLY A O 1
ATOM 1264 N N . THR A 1 154 ? 36.450 84.611 142.173 1.00 10.00 154 THR A N 1
ATOM 1265 C CA . THR A 1 154 ? 36.045 84.685 143.566 1.00 10.00 154 THR A CA 1
ATOM 1266 C C . THR A 1 154 ? 37.230 84.286 144.457 1.00 10.00 154 THR A C 1
ATOM 1267 O O . THR A 1 154 ? 37.372 84.776 145.577 1.00 10.00 154 THR A O 1
ATOM 1271 N N . LYS A 1 155 ? 38.095 83.422 143.933 1.00 10.00 155 LYS A N 1
ATOM 1272 C CA . LYS A 1 155 ? 39.296 82.973 144.639 1.00 10.00 155 LYS A CA 1
ATOM 1273 C C . LYS A 1 155 ? 40.430 83.859 144.148 1.00 10.00 155 LYS A C 1
ATOM 1274 O O . LYS A 1 155 ? 41.252 84.348 144.932 1.00 10.00 155 LYS A O 1
ATOM 1280 N N . VAL A 1 156 ? 40.481 84.080 142.838 1.00 10.00 156 VAL A N 1
ATOM 1281 C CA . VAL A 1 156 ? 41.499 84.996 142.345 1.00 10.00 156 VAL A CA 1
ATOM 1282 C C . VAL A 1 156 ? 41.225 85.652 140.991 1.00 10.00 156 VAL A C 1
ATOM 1283 O O . VAL A 1 156 ? 40.279 85.310 140.264 1.00 10.00 156 VAL A O 1
ATOM 1287 N N . SER A 1 157 ? 42.011 86.678 140.704 1.00 10.00 157 SER A N 1
ATOM 1288 C CA . SER A 1 157 ? 41.836 87.442 139.475 1.00 10.00 157 SER A CA 1
ATOM 1289 C C . SER A 1 157 ? 43.108 88.028 138.873 1.00 10.00 157 SER A C 1
ATOM 1290 O O . SER A 1 157 ? 43.841 88.815 139.488 1.00 10.00 157 SER A O 1
ATOM 1293 N N . ILE A 1 158 ? 43.325 87.630 137.631 1.00 10.00 158 ILE A N 1
ATOM 1294 C CA . ILE A 1 158 ? 44.475 88.032 136.820 1.00 10.00 158 ILE A CA 1
ATOM 1295 C C . ILE A 1 158 ? 44.090 89.321 136.079 1.00 10.00 158 ILE A C 1
ATOM 1296 O O . ILE A 1 158 ? 43.082 89.342 135.393 1.00 10.00 158 ILE A O 1
ATOM 1301 N N . SER A 1 159 ? 44.865 90.397 136.222 1.00 10.00 159 SER A N 1
ATOM 1302 C CA . SER A 1 159 ? 44.522 91.658 135.535 1.00 10.00 159 SER A CA 1
ATOM 1303 C C . SER A 1 159 ? 45.665 92.123 134.636 1.00 10.00 159 SER A C 1
ATOM 1304 O O . SER A 1 159 ? 46.801 91.681 134.796 1.00 10.00 159 SER A O 1
ATOM 1307 N N . PRO A 1 160 ? 45.383 93.031 133.688 1.00 10.00 160 PRO A N 1
ATOM 1308 C CA . PRO A 1 160 ? 46.477 93.470 132.817 1.00 10.00 160 PRO A CA 1
ATOM 1309 C C . PRO A 1 160 ? 47.389 94.534 133.407 1.00 10.00 160 PRO A C 1
ATOM 1310 O O . PRO A 1 160 ? 47.177 95.007 134.528 1.00 10.00 160 PRO A O 1
ATOM 1314 N N . GLU A 1 161 ? 48.413 94.913 132.648 1.00 10.00 161 GLU A N 1
ATOM 1315 C CA . GLU A 1 161 ? 49.332 95.907 133.151 1.00 10.00 161 GLU A CA 1
ATOM 1316 C C . GLU A 1 161 ? 49.605 97.068 132.175 1.00 10.00 161 GLU A C 1
ATOM 1317 O O . GLU A 1 161 ? 49.700 98.204 132.630 1.00 10.00 161 GLU A O 1
ATOM 1323 N N . SER A 1 162 ? 49.685 96.822 130.858 1.00 10.00 162 SER A N 1
ATOM 1324 C CA . SER A 1 162 ? 49.911 97.923 129.925 1.00 10.00 162 SER A CA 1
ATOM 1325 C C . SER A 1 162 ? 49.873 97.569 128.422 1.00 10.00 162 SER A C 1
ATOM 1326 O O . SER A 1 162 ? 49.841 96.395 128.042 1.00 10.00 162 SER A O 1
ATOM 1329 N N . ASP A 1 163 ? 49.870 98.603 127.575 1.00 10.00 163 ASP A N 1
ATOM 1330 C CA . ASP A 1 163 ? 49.913 98.475 126.140 1.00 10.00 163 ASP A CA 1
ATOM 1331 C C . ASP A 1 163 ? 51.354 98.518 125.668 1.00 10.00 163 ASP A C 1
ATOM 1332 O O . ASP A 1 163 ? 52.214 99.149 126.292 1.00 10.00 163 ASP A O 1
ATOM 1337 N N . ARG A 1 164 ? 51.552 97.737 124.697 1.00 10.00 164 ARG A N 1
ATOM 1338 C CA . ARG A 1 164 ? 52.875 97.553 124.093 1.00 10.00 164 ARG A CA 1
ATOM 1339 C C . ARG A 1 164 ? 52.755 96.741 122.801 1.00 10.00 164 ARG A C 1
ATOM 1340 O O . ARG A 1 164 ? 51.920 95.837 122.696 1.00 10.00 164 ARG A O 1
ATOM 1348 N N . PRO A 1 165 ? 53.559 97.087 121.773 1.00 10.00 165 PRO A N 1
ATOM 1349 C CA . PRO A 1 165 ? 53.547 96.391 120.473 1.00 10.00 165 PRO A CA 1
ATOM 1350 C C . PRO A 1 165 ? 54.147 94.980 120.508 1.00 10.00 165 PRO A C 1
ATOM 1351 O O . PRO A 1 165 ? 54.865 94.617 121.448 1.00 10.00 165 PRO A O 1
ATOM 1355 N N . ASP A 1 166 ? 53.810 94.182 119.500 1.00 10.00 166 ASP A N 1
ATOM 1356 C CA . ASP A 1 166 ? 54.354 92.838 119.394 1.00 10.00 166 ASP A CA 1
ATOM 1357 C C . ASP A 1 166 ? 55.563 92.944 118.488 1.00 10.00 166 ASP A C 1
ATOM 1358 O O . ASP A 1 166 ? 56.443 92.076 118.503 1.00 10.00 166 ASP A O 1
ATOM 1363 N N . LEU A 1 167 ? 55.590 94.006 117.683 1.00 10.00 167 LEU A N 1
ATOM 1364 C CA . LEU A 1 167 ? 56.716 94.215 116.782 1.00 10.00 167 LEU A CA 1
ATOM 1365 C C . LEU A 1 167 ? 57.774 95.004 117.560 1.00 10.00 167 LEU A C 1
ATOM 1366 O O . LEU A 1 167 ? 58.795 95.417 117.014 1.00 10.00 167 LEU A O 1
ATOM 1371 N N . SER A 1 168 ? 57.516 95.185 118.854 1.00 10.00 168 SER A N 1
ATOM 1372 C CA . SER A 1 168 ? 58.443 95.850 119.745 1.00 10.00 168 SER A CA 1
ATOM 1373 C C . SER A 1 168 ? 59.704 94.960 119.832 1.00 10.00 168 SER A C 1
ATOM 1374 O O . SER A 1 168 ? 60.837 95.442 119.954 1.00 10.00 168 SER A O 1
ATOM 1377 N N . THR A 1 169 ? 59.485 93.647 119.799 1.00 10.00 169 THR A N 1
ATOM 1378 C CA . THR A 1 169 ? 60.582 92.677 119.843 1.00 10.00 169 THR A CA 1
ATOM 1379 C C . THR A 1 169 ? 60.294 91.583 118.837 1.00 10.00 169 THR A C 1
ATOM 1380 O O . THR A 1 169 ? 60.623 90.414 119.058 1.00 10.00 169 THR A O 1
ATOM 1384 N N . PHE A 1 170 ? 59.644 91.965 117.746 1.00 10.00 170 PHE A N 1
ATOM 1385 C CA . PHE A 1 170 ? 59.312 91.017 116.681 1.00 10.00 170 PHE A CA 1
ATOM 1386 C C . PHE A 1 170 ? 60.607 90.541 116.058 1.00 10.00 170 PHE A C 1
ATOM 1387 O O . PHE A 1 170 ? 61.544 91.322 115.900 1.00 10.00 170 PHE A O 1
ATOM 1395 N N . MET A 1 171 ? 60.656 89.257 115.721 1.00 10.00 171 MET A N 1
ATOM 1396 C CA . MET A 1 171 ? 61.839 88.662 115.081 1.00 10.00 171 MET A CA 1
ATOM 1397 C C . MET A 1 171 ? 62.063 89.162 113.681 1.00 10.00 171 MET A C 1
ATOM 1398 O O . MET A 1 171 ? 61.192 89.028 112.828 1.00 10.00 171 MET A O 1
ATOM 1403 N N . GLU A 1 172 ? 63.248 89.723 113.467 1.00 10.00 172 GLU A N 1
ATOM 1404 C CA . GLU A 1 172 ? 63.616 90.197 112.139 1.00 10.00 172 GLU A CA 1
ATOM 1405 C C . GLU A 1 172 ? 63.981 89.036 111.221 1.00 10.00 172 GLU A C 1
ATOM 1406 O O . GLU A 1 172 ? 64.158 89.198 110.022 1.00 10.00 172 GLU A O 1
ATOM 1412 N N . SER A 1 173 ? 64.065 87.832 111.820 1.00 10.00 173 SER A N 1
ATOM 1413 C CA . SER A 1 173 ? 64.385 86.601 111.080 1.00 10.00 173 SER A CA 1
ATOM 1414 C C . SER A 1 173 ? 63.094 85.883 110.665 1.00 10.00 173 SER A C 1
ATOM 1415 O O . SER A 1 173 ? 63.126 84.811 110.050 1.00 10.00 173 SER A O 1
ATOM 1418 N N . GLY A 1 174 ? 61.959 86.502 110.986 1.00 10.00 174 GLY A N 1
ATOM 1419 C CA . GLY A 1 174 ? 60.674 85.921 110.641 1.00 10.00 174 GLY A CA 1
ATOM 1420 C C . GLY A 1 174 ? 60.371 86.034 109.159 1.00 10.00 174 GLY A C 1
ATOM 1421 O O . GLY A 1 174 ? 60.761 87.007 108.519 1.00 10.00 174 GLY A O 1
ATOM 1422 N N . GLU A 1 175 ? 59.693 85.131 108.522 1.00 10.00 175 GLU A N 1
ATOM 1423 C CA . GLU A 1 175 ? 59.287 85.078 107.121 1.00 10.00 175 GLU A CA 1
ATOM 1424 C C . GLU A 1 175 ? 57.983 85.850 106.949 1.00 10.00 175 GLU A C 1
ATOM 1425 O O . GLU A 1 175 ? 57.297 85.801 105.954 1.00 10.00 175 GLU A O 1
ATOM 1431 N N . TRP A 1 176 ? 57.687 86.602 108.029 1.00 10.00 176 TRP A N 1
ATOM 1432 C CA . TRP A 1 176 ? 56.461 87.387 108.114 1.00 10.00 176 TRP A CA 1
ATOM 1433 C C . TRP A 1 176 ? 56.800 88.797 108.591 1.00 10.00 176 TRP A C 1
ATOM 1434 O O . TRP A 1 176 ? 57.935 89.081 108.968 1.00 10.00 176 TRP A O 1
ATOM 1445 N N . VAL A 1 177 ? 55.812 89.694 108.508 1.00 10.00 177 VAL A N 1
ATOM 1446 C CA . VAL A 1 177 ? 56.012 91.072 108.927 1.00 10.00 177 VAL A CA 1
ATOM 1447 C C . VAL A 1 177 ? 54.716 91.571 109.597 1.00 10.00 177 VAL A C 1
ATOM 1448 O O . VAL A 1 177 ? 53.598 91.206 109.201 1.00 10.00 177 VAL A O 1
ATOM 1452 N N . MET A 1 178 ? 54.879 92.396 110.656 1.00 10.00 178 MET A N 1
ATOM 1453 C CA . MET A 1 178 ? 53.870 92.898 111.580 1.00 10.00 178 MET A CA 1
ATOM 1454 C C . MET A 1 178 ? 53.159 94.119 111.010 1.00 10.00 178 MET A C 1
ATOM 1455 O O . MET A 1 178 ? 53.669 94.970 110.308 1.00 10.00 178 MET A O 1
ATOM 1460 N N . LYS A 1 179 ? 51.846 94.252 111.410 1.00 10.00 179 LYS A N 1
ATOM 1461 C CA . LYS A 1 179 ? 51.015 95.406 111.114 1.00 10.00 179 LYS A CA 1
ATOM 1462 C C . LYS A 1 179 ? 50.785 96.240 112.367 1.00 10.00 179 LYS A C 1
ATOM 1463 O O . LYS A 1 179 ? 51.030 97.439 112.412 1.00 10.00 179 LYS A O 1
ATOM 1469 N N . ASP A 1 180 ? 50.382 95.554 113.440 1.00 10.00 180 ASP A N 1
ATOM 1470 C CA . ASP A 1 180 ? 50.130 96.091 114.754 1.00 10.00 180 ASP A CA 1
ATOM 1471 C C . ASP A 1 180 ? 49.683 95.004 115.712 1.00 10.00 180 ASP A C 1
ATOM 1472 O O . ASP A 1 180 ? 49.403 93.916 115.336 1.00 10.00 180 ASP A O 1
ATOM 1477 N N . TYR A 1 181 ? 49.756 95.261 117.016 1.00 10.00 181 TYR A N 1
ATOM 1478 C CA . TYR A 1 181 ? 49.183 94.316 117.961 1.00 10.00 181 TYR A CA 1
ATOM 1479 C C . TYR A 1 181 ? 48.724 95.031 119.216 1.00 10.00 181 TYR A C 1
ATOM 1480 O O . TYR A 1 181 ? 49.429 95.870 119.782 1.00 10.00 181 TYR A O 1
ATOM 1489 N N . ARG A 1 182 ? 47.508 94.713 119.628 1.00 10.00 182 ARG A N 1
ATOM 1490 C CA . ARG A 1 182 ? 46.935 95.341 120.796 1.00 10.00 182 ARG A CA 1
ATOM 1491 C C . ARG A 1 182 ? 46.394 94.327 121.778 1.00 10.00 182 ARG A C 1
ATOM 1492 O O . ARG A 1 182 ? 46.091 93.196 121.420 1.00 10.00 182 ARG A O 1
ATOM 1500 N N . GLY A 1 183 ? 46.267 94.730 123.031 1.00 10.00 183 GLY A N 1
ATOM 1501 C CA . GLY A 1 183 ? 45.756 93.806 124.021 1.00 10.00 183 GLY A CA 1
ATOM 1502 C C . GLY A 1 183 ? 44.888 94.511 125.031 1.00 10.00 183 GLY A C 1
ATOM 1503 O O . GLY A 1 183 ? 45.332 95.442 125.696 1.00 10.00 183 GLY A O 1
ATOM 1504 N N . TRP A 1 184 ? 43.638 94.091 125.144 1.00 10.00 184 TRP A N 1
ATOM 1505 C CA . TRP A 1 184 ? 42.765 94.743 126.138 1.00 10.00 184 TRP A CA 1
ATOM 1506 C C . TRP A 1 184 ? 42.221 93.683 127.092 1.00 10.00 184 TRP A C 1
ATOM 1507 O O . TRP A 1 184 ? 42.172 92.486 126.768 1.00 10.00 184 TRP A O 1
ATOM 1518 N N . LYS A 1 185 ? 41.820 94.143 128.267 1.00 10.00 185 LYS A N 1
ATOM 1519 C CA . LYS A 1 185 ? 41.314 93.261 129.321 1.00 10.00 185 LYS A CA 1
ATOM 1520 C C . LYS A 1 185 ? 39.872 92.813 129.202 1.00 10.00 185 LYS A C 1
ATOM 1521 O O . LYS A 1 185 ? 39.090 93.346 128.414 1.00 10.00 185 LYS A O 1
ATOM 1527 N N . HIS A 1 186 ? 39.535 91.809 130.002 1.00 10.00 186 HIS A N 1
ATOM 1528 C CA . HIS A 1 186 ? 38.174 91.262 130.012 1.00 10.00 186 HIS A CA 1
ATOM 1529 C C . HIS A 1 186 ? 38.035 90.257 131.141 1.00 10.00 186 HIS A C 1
ATOM 1530 O O . HIS A 1 186 ? 38.988 89.586 131.552 1.00 10.00 186 HIS A O 1
ATOM 1537 N N . TRP A 1 187 ? 36.843 90.204 131.612 1.00 10.00 187 TRP A N 1
ATOM 1538 C CA . TRP A 1 187 ? 36.297 89.330 132.638 1.00 10.00 187 TRP A CA 1
ATOM 1539 C C . TRP A 1 187 ? 35.259 88.376 132.067 1.00 10.00 187 TRP A C 1
ATOM 1540 O O . TRP A 1 187 ? 34.310 88.908 131.495 1.00 10.00 187 TRP A O 1
ATOM 1551 N N . VAL A 1 188 ? 35.467 87.096 132.101 1.00 10.00 188 VAL A N 1
ATOM 1552 C CA . VAL A 1 188 ? 34.544 86.166 131.447 1.00 10.00 188 VAL A CA 1
ATOM 1553 C C . VAL A 1 188 ? 33.541 85.477 132.370 1.00 10.00 188 VAL A C 1
ATOM 1554 O O . VAL A 1 188 ? 33.902 84.523 133.034 1.00 10.00 188 VAL A O 1
ATOM 1558 N N . TYR A 1 189 ? 32.291 85.935 132.401 1.00 10.00 189 TYR A N 1
ATOM 1559 C CA . TYR A 1 189 ? 31.287 85.300 133.227 1.00 10.00 189 TYR A CA 1
ATOM 1560 C C . TYR A 1 189 ? 30.499 84.405 132.221 1.00 10.00 189 TYR A C 1
ATOM 1561 O O . TYR A 1 189 ? 30.233 84.844 131.102 1.00 10.00 189 TYR A O 1
ATOM 1570 N N . TYR A 1 190 ? 30.174 83.150 132.561 1.00 10.00 190 TYR A N 1
ATOM 1571 C CA . TYR A 1 190 ? 29.450 82.306 131.599 1.00 10.00 190 TYR A CA 1
ATOM 1572 C C . TYR A 1 190 ? 27.965 82.110 131.891 1.00 10.00 190 TYR A C 1
ATOM 1573 O O . TYR A 1 190 ? 27.569 81.870 133.032 1.00 10.00 190 TYR A O 1
ATOM 1582 N N . THR A 1 191 ? 27.137 82.195 130.853 1.00 10.00 191 THR A N 1
ATOM 1583 C CA . THR A 1 191 ? 25.702 82.001 131.035 1.00 10.00 191 THR A CA 1
ATOM 1584 C C . THR A 1 191 ? 25.472 80.644 131.710 1.00 10.00 191 THR A C 1
ATOM 1585 O O . THR A 1 191 ? 24.378 80.349 132.193 1.00 10.00 191 THR A O 1
ATOM 1589 N N . CYS A 1 192 ? 26.521 79.824 131.736 1.00 10.00 192 CYS A N 1
ATOM 1590 C CA . CYS A 1 192 ? 26.483 78.504 132.372 1.00 10.00 192 CYS A CA 1
ATOM 1591 C C . CYS A 1 192 ? 26.008 78.654 133.789 1.00 10.00 192 CYS A C 1
ATOM 1592 O O . CYS A 1 192 ? 24.906 78.274 134.188 1.00 10.00 192 CYS A O 1
ATOM 1595 N N . CYS A 1 193 ? 26.931 79.237 134.527 1.00 10.00 193 CYS A N 1
ATOM 1596 C CA . CYS A 1 193 ? 26.860 79.469 135.936 1.00 10.00 193 CYS A CA 1
ATOM 1597 C C . CYS A 1 193 ? 26.619 80.938 136.202 1.00 10.00 193 CYS A C 1
ATOM 1598 O O . CYS A 1 193 ? 27.117 81.816 135.479 1.00 10.00 193 CYS A O 1
ATOM 1601 N N . PRO A 1 194 ? 25.870 81.243 137.269 1.00 10.00 194 PRO A N 1
ATOM 1602 C CA . PRO A 1 194 ? 25.543 82.627 137.674 1.00 10.00 194 PRO A CA 1
ATOM 1603 C C . PRO A 1 194 ? 26.747 83.304 138.353 1.00 10.00 194 PRO A C 1
ATOM 1604 O O . PRO A 1 194 ? 26.681 84.469 138.710 1.00 10.00 194 PRO A O 1
ATOM 1608 N N . ASP A 1 195 ? 27.850 82.560 138.454 1.00 10.00 195 ASP A N 1
ATOM 1609 C CA . ASP A 1 195 ? 29.079 83.010 139.094 1.00 10.00 195 ASP A CA 1
ATOM 1610 C C . ASP A 1 195 ? 29.934 83.951 138.241 1.00 10.00 195 ASP A C 1
ATOM 1611 O O . ASP A 1 195 ? 29.731 84.073 137.032 1.00 10.00 195 ASP A O 1
ATOM 1616 N N . THR A 1 196 ? 30.875 84.628 138.906 1.00 10.00 196 THR A N 1
ATOM 1617 C CA . THR A 1 196 ? 31.802 85.575 138.289 1.00 10.00 196 THR A CA 1
ATOM 1618 C C . THR A 1 196 ? 33.189 84.917 138.086 1.00 10.00 196 THR A C 1
ATOM 1619 O O . THR A 1 196 ? 33.968 84.801 139.026 1.00 10.00 196 THR A O 1
ATOM 1623 N N . PRO A 1 197 ? 33.479 84.444 136.853 1.00 10.00 197 PRO A N 1
ATOM 1624 C CA . PRO A 1 197 ? 34.702 83.772 136.395 1.00 10.00 197 PRO A CA 1
ATOM 1625 C C . PRO A 1 197 ? 35.983 84.557 136.125 1.00 10.00 197 PRO A C 1
ATOM 1626 O O . PRO A 1 197 ? 35.965 85.779 136.021 1.00 10.00 197 PRO A O 1
ATOM 1630 N N . TYR A 1 198 ? 37.094 83.825 136.007 1.00 10.00 198 TYR A N 1
ATOM 1631 C CA . TYR A 1 198 ? 38.426 84.373 135.767 1.00 10.00 198 TYR A CA 1
ATOM 1632 C C . TYR A 1 198 ? 38.542 85.579 134.838 1.00 10.00 198 TYR A C 1
ATOM 1633 O O . TYR A 1 198 ? 37.647 85.872 134.042 1.00 10.00 198 TYR A O 1
ATOM 1642 N N . LEU A 1 199 ? 39.665 86.284 134.971 1.00 10.00 199 LEU A N 1
ATOM 1643 C CA . LEU A 1 199 ? 39.956 87.450 134.136 1.00 10.00 199 LEU A CA 1
ATOM 1644 C C . LEU A 1 199 ? 40.983 87.016 133.091 1.00 10.00 199 LEU A C 1
ATOM 1645 O O . LEU A 1 199 ? 41.648 86.001 133.265 1.00 10.00 199 LEU A O 1
ATOM 1650 N N . ASP A 1 200 ? 41.112 87.796 132.024 1.00 10.00 200 ASP A N 1
ATOM 1651 C CA . ASP A 1 200 ? 42.009 87.432 130.935 1.00 10.00 200 ASP A CA 1
ATOM 1652 C C . ASP A 1 200 ? 42.641 88.532 130.080 1.00 10.00 200 ASP A C 1
ATOM 1653 O O . ASP A 1 200 ? 42.030 89.573 129.842 1.00 10.00 200 ASP A O 1
ATOM 1658 N N . ILE A 1 201 ? 43.871 88.295 129.624 1.00 10.00 201 ILE A N 1
ATOM 1659 C CA . ILE A 1 201 ? 44.591 89.241 128.753 1.00 10.00 201 ILE A CA 1
ATOM 1660 C C . ILE A 1 201 ? 44.488 88.664 127.333 1.00 10.00 201 ILE A C 1
ATOM 1661 O O . ILE A 1 201 ? 44.983 87.558 127.070 1.00 10.00 201 ILE A O 1
ATOM 1666 N N . THR A 1 202 ? 43.861 89.383 126.419 1.00 10.00 202 THR A N 1
ATOM 1667 C CA . THR A 1 202 ? 43.721 88.912 125.043 1.00 10.00 202 THR A CA 1
ATOM 1668 C C . THR A 1 202 ? 44.676 89.634 124.082 1.00 10.00 202 THR A C 1
ATOM 1669 O O . THR A 1 202 ? 44.523 90.830 123.842 1.00 10.00 202 THR A O 1
ATOM 1673 N N . TYR A 1 203 ? 45.628 88.884 123.519 1.00 10.00 203 TYR A N 1
ATOM 1674 C CA . TYR A 1 203 ? 46.611 89.382 122.557 1.00 10.00 203 TYR A CA 1
ATOM 1675 C C . TYR A 1 203 ? 45.993 89.312 121.169 1.00 10.00 203 TYR A C 1
ATOM 1676 O O . TYR A 1 203 ? 45.193 88.425 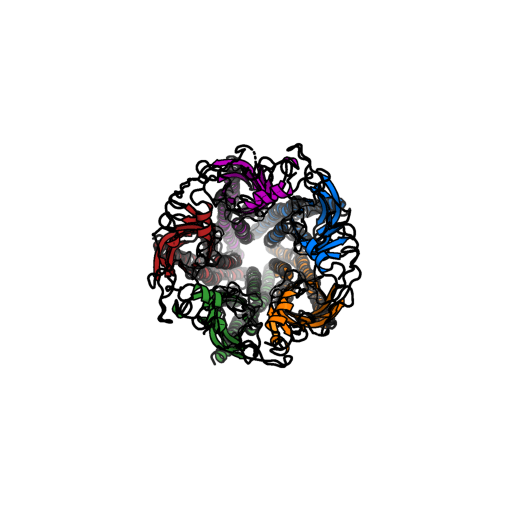120.895 1.00 10.00 203 TYR A O 1
ATOM 1685 N N . HIS A 1 204 ? 46.367 90.243 120.301 1.00 10.00 204 HIS A N 1
ATOM 1686 C CA . HIS A 1 204 ? 45.924 90.221 118.942 1.00 10.00 204 HIS A CA 1
ATOM 1687 C C . HIS A 1 204 ? 47.163 90.516 118.128 1.00 10.00 204 HIS A C 1
ATOM 1688 O O . HIS A 1 204 ? 47.756 91.576 118.252 1.00 10.00 204 HIS A O 1
ATOM 1695 N N . PHE A 1 205 ? 47.569 89.531 117.324 1.00 10.00 205 PHE A N 1
ATOM 1696 C CA . PHE A 1 205 ? 48.748 89.652 116.475 1.00 10.00 205 PHE A CA 1
ATOM 1697 C C . PHE A 1 205 ? 48.284 89.915 115.047 1.00 10.00 205 PHE A C 1
ATOM 1698 O O . PHE A 1 205 ? 47.721 89.032 114.427 1.00 10.00 205 PHE A O 1
ATOM 1706 N N . ILE A 1 206 ? 48.428 91.088 114.633 1.00 10.00 206 ILE A N 1
ATOM 1707 C CA . ILE A 1 206 ? 48.106 91.409 113.237 1.00 10.00 206 ILE A CA 1
ATOM 1708 C C . ILE A 1 206 ? 49.367 91.529 112.382 1.00 10.00 206 ILE A C 1
ATOM 1709 O O . ILE A 1 206 ? 50.124 92.493 112.546 1.00 10.00 206 ILE A O 1
ATOM 1714 N N . MET A 1 207 ? 49.739 90.407 111.684 1.00 10.00 207 MET A N 1
ATOM 1715 C CA . MET A 1 207 ? 50.869 90.485 110.765 1.00 10.00 207 MET A CA 1
ATOM 1716 C C . MET A 1 207 ? 50.590 89.710 109.482 1.00 10.00 207 MET A C 1
ATOM 1717 O O . MET A 1 207 ? 50.060 88.631 109.378 1.00 10.00 207 MET A O 1
ATOM 1722 N N . GLN A 1 208 ? 51.203 90.337 108.396 1.00 10.00 208 GLN A N 1
ATOM 1723 C CA . GLN A 1 208 ? 51.143 89.840 107.009 1.00 10.00 208 GLN A CA 1
ATOM 1724 C C . GLN A 1 208 ? 52.505 89.186 106.636 1.00 10.00 208 GLN A C 1
ATOM 1725 O O . GLN A 1 208 ? 53.573 89.692 107.009 1.00 10.00 208 GLN A O 1
ATOM 1731 N N . ARG A 1 209 ? 52.437 88.085 105.866 1.00 10.00 209 ARG A N 1
ATOM 1732 C CA . ARG A 1 209 ? 53.627 87.219 105.572 1.00 10.00 209 ARG A CA 1
ATOM 1733 C C . ARG A 1 209 ? 54.325 87.416 104.238 1.00 10.00 209 ARG A C 1
ATOM 1734 O O . ARG A 1 209 ? 54.434 88.454 103.679 1.00 10.00 209 ARG A O 1
ATOM 1742 N N . ILE A 1 210 ? 55.029 86.308 103.782 1.00 10.00 210 ILE A N 1
ATOM 1743 C CA . ILE A 1 210 ? 55.670 86.037 102.504 1.00 10.00 210 ILE A CA 1
ATOM 1744 C C . ILE A 1 210 ? 56.965 86.852 102.380 1.00 10.00 210 ILE A C 1
ATOM 1745 O O . ILE A 1 210 ? 56.945 87.972 101.891 1.00 10.00 210 ILE A O 1
ATOM 1750 N N . PRO A 1 211 ? 58.154 86.214 102.625 1.00 10.00 211 PRO A N 1
ATOM 1751 C CA . PRO A 1 211 ? 59.458 86.831 102.280 1.00 10.00 211 PRO A CA 1
ATOM 1752 C C . PRO A 1 211 ? 59.560 86.803 100.680 1.00 10.00 211 PRO A C 1
ATOM 1753 O O . PRO A 1 211 ? 59.217 85.764 100.035 1.00 10.00 211 PRO A O 1
ATOM 1757 N N . LEU A 1 212 ? 60.000 87.966 100.139 1.00 10.00 212 LEU A N 1
ATOM 1758 C CA . LEU A 1 212 ? 60.111 88.222 98.704 1.00 10.00 212 LEU A CA 1
ATOM 1759 C C . LEU A 1 212 ? 60.971 87.375 97.775 1.00 10.00 212 LEU A C 1
ATOM 1760 O O . LEU A 1 212 ? 60.827 87.484 96.558 1.00 10.00 212 LEU A O 1
ATOM 1765 N N . TYR A 1 213 ? 61.870 86.539 98.296 1.00 10.00 213 TYR A N 1
ATOM 1766 C CA . TYR A 1 213 ? 62.715 85.720 97.406 1.00 10.00 213 TYR A CA 1
ATOM 1767 C C . TYR A 1 213 ? 61.789 84.860 96.530 1.00 10.00 213 TYR A C 1
ATOM 1768 O O . TYR A 1 213 ? 61.889 84.835 95.298 1.00 10.00 213 TYR A O 1
ATOM 1777 N N . PHE A 1 214 ? 60.855 84.192 97.190 1.00 10.00 214 PHE A N 1
ATOM 1778 C CA . PHE A 1 214 ? 59.880 83.339 96.541 1.00 10.00 214 PHE A CA 1
ATOM 1779 C C . PHE A 1 214 ? 59.301 84.026 95.301 1.00 10.00 214 PHE A C 1
ATOM 1780 O O . PHE A 1 214 ? 59.264 83.461 94.196 1.00 10.00 214 PHE A O 1
ATOM 1788 N N . VAL A 1 215 ? 58.848 85.250 95.524 1.00 10.00 215 VAL A N 1
ATOM 1789 C CA . VAL A 1 215 ? 58.253 86.134 94.539 1.00 10.00 215 VAL A CA 1
ATOM 1790 C C . VAL A 1 215 ? 59.008 86.052 93.194 1.00 10.00 215 VAL A C 1
ATOM 1791 O O . VAL A 1 215 ? 58.456 85.638 92.159 1.00 10.00 215 VAL A O 1
ATOM 1795 N N . VAL A 1 216 ? 60.293 86.384 93.213 1.00 10.00 216 VAL A N 1
ATOM 1796 C CA . VAL A 1 216 ? 61.048 86.392 91.970 1.00 10.00 216 VAL A CA 1
ATOM 1797 C C . VAL A 1 216 ? 61.206 85.071 91.228 1.00 10.00 216 VAL A C 1
ATOM 1798 O O . VAL A 1 216 ? 60.849 85.022 90.062 1.00 10.00 216 VAL A O 1
ATOM 1802 N N . ASN A 1 217 ? 61.736 84.020 91.860 1.00 10.00 217 ASN A N 1
ATOM 1803 C CA . ASN A 1 217 ? 61.884 82.742 91.178 1.00 10.00 217 ASN A CA 1
ATOM 1804 C C . ASN A 1 217 ? 60.633 82.291 90.432 1.00 10.00 217 ASN A C 1
ATOM 1805 O O . ASN A 1 217 ? 60.712 81.970 89.257 1.00 10.00 217 ASN A O 1
ATOM 1810 N N . VAL A 1 218 ? 59.489 82.255 91.110 1.00 10.00 218 VAL A N 1
ATOM 1811 C CA . VAL A 1 218 ? 58.260 81.794 90.467 1.00 10.00 218 VAL A CA 1
ATOM 1812 C C . VAL A 1 218 ? 57.673 82.633 89.344 1.00 10.00 218 VAL A C 1
ATOM 1813 O O . VAL A 1 218 ? 57.333 82.085 88.295 1.00 10.00 218 VAL A O 1
ATOM 1817 N N . ILE A 1 219 ? 57.503 83.941 89.516 1.00 10.00 219 ILE A N 1
ATOM 1818 C CA . ILE A 1 219 ? 56.903 84.654 88.391 1.00 10.00 219 ILE A CA 1
ATOM 1819 C C . ILE A 1 219 ? 57.819 84.752 87.183 1.00 10.00 219 ILE A C 1
ATOM 1820 O O . ILE A 1 219 ? 57.330 84.956 86.080 1.00 10.00 219 ILE A O 1
ATOM 1825 N N . ILE A 1 220 ? 59.129 84.573 87.340 1.00 10.00 220 ILE A N 1
ATOM 1826 C CA . ILE A 1 220 ? 59.942 84.711 86.145 1.00 10.00 220 ILE A CA 1
ATOM 1827 C C . ILE A 1 220 ? 59.941 83.477 85.205 1.00 10.00 220 ILE A C 1
ATOM 1828 O O . ILE A 1 220 ? 60.070 83.646 84.002 1.00 10.00 220 ILE A O 1
ATOM 1833 N N . PRO A 1 221 ? 59.833 82.216 85.727 1.00 10.00 221 PRO A N 1
ATOM 1834 C CA . PRO A 1 221 ? 59.814 81.123 84.757 1.00 10.00 221 PRO A CA 1
ATOM 1835 C C . PRO A 1 221 ? 58.435 81.187 84.079 1.00 10.00 221 PRO A C 1
ATOM 1836 O O . PRO A 1 221 ? 58.186 80.552 83.045 1.00 10.00 221 PRO A O 1
ATOM 1840 N N . CYS A 1 222 ? 57.533 81.969 84.670 1.00 10.00 222 CYS A N 1
ATOM 1841 C CA . CYS A 1 222 ? 56.225 82.096 84.103 1.00 10.00 222 CYS A CA 1
ATOM 1842 C C . CYS A 1 222 ? 56.350 83.003 82.898 1.00 10.00 222 CYS A C 1
ATOM 1843 O O . CYS A 1 222 ? 55.821 82.678 81.846 1.00 10.00 222 CYS A O 1
ATOM 1846 N N . LEU A 1 223 ? 56.985 84.162 83.056 1.00 10.00 223 LEU A N 1
ATOM 1847 C CA . LEU A 1 223 ? 57.150 84.999 81.878 1.00 10.00 223 LEU A CA 1
ATOM 1848 C C . LEU A 1 223 ? 58.115 84.243 80.977 1.00 10.00 223 LEU A C 1
ATOM 1849 O O . LEU A 1 223 ? 58.124 84.461 79.773 1.00 10.00 223 LEU A O 1
ATOM 1854 N N . LEU A 1 224 ? 58.924 83.363 81.578 1.00 10.00 224 LEU A N 1
ATOM 1855 C CA . LEU A 1 224 ? 59.854 82.458 80.829 1.00 10.00 224 LEU A CA 1
ATOM 1856 C C . LEU A 1 224 ? 59.021 81.646 79.899 1.00 10.00 224 LEU A C 1
ATOM 1857 O O . LEU A 1 224 ? 59.159 81.696 78.685 1.00 10.00 224 LEU A O 1
ATOM 1862 N N . PHE A 1 225 ? 58.204 80.832 80.550 1.00 10.00 225 PHE A N 1
ATOM 1863 C CA . PHE A 1 225 ? 57.300 79.903 79.876 1.00 10.00 225 PHE A CA 1
ATOM 1864 C C . PHE A 1 225 ? 56.438 80.765 78.973 1.00 10.00 225 PHE A C 1
ATOM 1865 O O . PHE A 1 225 ? 56.091 80.372 77.858 1.00 10.00 225 PHE A O 1
ATOM 1873 N N . SER A 1 226 ? 56.132 81.968 79.445 1.00 10.00 226 SER A N 1
ATOM 1874 C CA . SER A 1 226 ? 55.337 82.892 78.669 1.00 10.00 226 SER A CA 1
ATOM 1875 C C . SER A 1 226 ? 56.034 83.013 77.311 1.00 10.00 226 SER A C 1
ATOM 1876 O O . SER A 1 226 ? 55.417 82.789 76.285 1.00 10.00 226 SER A O 1
ATOM 1879 N N . PHE A 1 227 ? 57.333 83.301 77.305 1.00 10.00 227 PHE A N 1
ATOM 1880 C CA . PHE A 1 227 ? 58.024 83.441 76.018 1.00 10.00 227 PHE A CA 1
ATOM 1881 C C . PHE A 1 227 ? 58.095 82.160 75.222 1.00 10.00 227 PHE A C 1
ATOM 1882 O O . PHE A 1 227 ? 58.009 82.202 74.008 1.00 10.00 227 PHE A O 1
ATOM 1890 N N . LEU A 1 228 ? 58.293 81.010 75.881 1.00 10.00 228 LEU A N 1
ATOM 1891 C CA . LEU A 1 228 ? 58.339 79.748 75.100 1.00 10.00 228 LEU A CA 1
ATOM 1892 C C . LEU A 1 228 ? 56.954 79.494 74.538 1.00 10.00 228 LEU A C 1
ATOM 1893 O O . LEU A 1 228 ? 56.819 79.056 73.400 1.00 10.00 228 LEU A O 1
ATOM 1898 N N . THR A 1 229 ? 55.920 79.767 75.331 1.00 10.00 229 THR A N 1
ATOM 1899 C CA . THR A 1 229 ? 54.576 79.543 74.845 1.00 10.00 229 THR A CA 1
ATOM 1900 C C . THR A 1 229 ? 54.393 80.722 73.863 1.00 10.00 229 THR A C 1
ATOM 1901 O O . THR A 1 229 ? 53.722 80.577 72.852 1.00 10.00 229 THR A O 1
ATOM 1905 N N . VAL A 1 230 ? 55.020 81.865 74.174 1.00 10.00 230 VAL A N 1
ATOM 1906 C CA . VAL A 1 230 ? 54.998 83.060 73.325 1.00 10.00 230 VAL A CA 1
ATOM 1907 C C . VAL A 1 230 ? 55.625 82.611 72.020 1.00 10.00 230 VAL A C 1
ATOM 1908 O O . VAL A 1 230 ? 55.222 83.021 70.928 1.00 10.00 230 VAL A O 1
ATOM 1912 N N . LEU A 1 231 ? 56.645 81.775 72.157 1.00 10.00 231 LEU A N 1
ATOM 1913 C CA . LEU A 1 231 ? 57.334 81.225 71.007 1.00 10.00 231 LEU A CA 1
ATOM 1914 C C . LEU A 1 231 ? 56.404 80.140 70.507 1.00 10.00 231 LEU A C 1
ATOM 1915 O O . LEU A 1 231 ? 56.316 79.888 69.318 1.00 10.00 231 LEU A O 1
ATOM 1920 N N . VAL A 1 232 ? 55.698 79.509 71.438 1.00 10.00 232 VAL A N 1
ATOM 1921 C CA . VAL A 1 232 ? 54.734 78.456 71.092 1.00 10.00 232 VAL A CA 1
ATOM 1922 C C . VAL A 1 232 ? 53.748 79.092 70.102 1.00 10.00 232 VAL A C 1
ATOM 1923 O O . VAL A 1 232 ? 53.162 78.393 69.266 1.00 10.00 232 VAL A O 1
ATOM 1927 N N . PHE A 1 233 ? 53.600 80.422 70.158 1.00 10.00 233 PHE A N 1
ATOM 1928 C CA . PHE A 1 233 ? 52.679 81.075 69.246 1.00 10.00 233 PHE A CA 1
ATOM 1929 C C . PHE A 1 233 ? 53.502 81.518 68.028 1.00 10.00 233 PHE A C 1
ATOM 1930 O O . PHE A 1 233 ? 53.195 81.143 66.908 1.00 10.00 233 PHE A O 1
ATOM 1938 N N . TYR A 1 234 ? 54.552 82.311 68.268 1.00 10.00 234 TYR A N 1
ATOM 1939 C CA . TYR A 1 234 ? 55.357 82.831 67.166 1.00 10.00 234 TYR A CA 1
ATOM 1940 C C . TYR A 1 234 ? 56.206 81.828 66.377 1.00 10.00 234 TYR A C 1
ATOM 1941 O O . TYR A 1 234 ? 56.489 82.044 65.193 1.00 10.00 234 TYR A O 1
ATOM 1950 N N . LEU A 1 235 ? 56.626 80.743 67.032 1.00 10.00 235 LEU A N 1
ATOM 1951 C CA . LEU A 1 235 ? 57.440 79.717 66.377 1.00 10.00 235 LEU A CA 1
ATOM 1952 C C . LEU A 1 235 ? 56.732 79.069 65.190 1.00 10.00 235 LEU A C 1
ATOM 1953 O O . LEU A 1 235 ? 57.320 78.882 64.121 1.00 10.00 235 LEU A O 1
ATOM 1958 N N . PRO A 1 236 ? 55.455 78.713 65.372 1.00 10.00 236 PRO A N 1
ATOM 1959 C CA . PRO A 1 236 ? 54.559 78.079 64.387 1.00 10.00 236 PRO A CA 1
ATOM 1960 C C . PRO A 1 236 ? 54.191 78.981 63.214 1.00 10.00 236 PRO A C 1
ATOM 1961 O O . PRO A 1 236 ? 54.280 78.597 62.049 1.00 10.00 236 PRO A O 1
ATOM 1965 N N . THR A 1 237 ? 53.770 80.207 63.532 1.00 10.00 237 THR A N 1
ATOM 1966 C CA . THR A 1 237 ? 53.360 81.118 62.464 1.00 10.00 237 THR A CA 1
ATOM 1967 C C . THR A 1 237 ? 54.534 81.646 61.655 1.00 10.00 237 THR A C 1
ATOM 1968 O O . THR A 1 237 ? 54.367 82.014 60.503 1.00 10.00 237 THR A O 1
ATOM 1972 N N . ASP A 1 238 ? 55.719 81.675 62.252 1.00 10.00 238 ASP A N 1
ATOM 1973 C CA . ASP A 1 238 ? 56.881 82.175 61.571 1.00 10.00 238 ASP A CA 1
ATOM 1974 C C . ASP A 1 238 ? 57.712 80.937 61.095 1.00 10.00 238 ASP A C 1
ATOM 1975 O O . ASP A 1 238 ? 58.640 81.048 60.273 1.00 10.00 238 ASP A O 1
ATOM 1980 N N . SER A 1 239 ? 57.366 79.753 61.623 1.00 10.00 239 SER A N 1
ATOM 1981 C CA . SER A 1 239 ? 58.016 78.482 61.225 1.00 10.00 239 SER A CA 1
ATOM 1982 C C . SER A 1 239 ? 57.330 77.240 61.758 1.00 10.00 239 SER A C 1
ATOM 1983 O O . SER A 1 239 ? 57.491 76.833 62.908 1.00 10.00 239 SER A O 1
ATOM 1986 N N . GLY A 1 240 ? 56.572 76.622 60.873 1.00 10.00 240 GLY A N 1
ATOM 1987 C CA . GLY A 1 240 ? 55.867 75.413 61.232 1.00 10.00 240 GLY A CA 1
ATOM 1988 C C . GLY A 1 240 ? 56.744 74.189 61.029 1.00 10.00 240 GLY A C 1
ATOM 1989 O O . GLY A 1 240 ? 56.287 73.055 61.151 1.00 10.00 240 GLY A O 1
ATOM 1990 N N . GLU A 1 241 ? 58.045 74.388 60.749 1.00 10.00 241 GLU A N 1
ATOM 1991 C CA . GLU A 1 241 ? 58.989 73.309 60.488 1.00 10.00 241 GLU A CA 1
ATOM 1992 C C . GLU A 1 241 ? 59.347 72.567 61.771 1.00 10.00 241 GLU A C 1
ATOM 1993 O O . GLU A 1 241 ? 59.803 71.417 61.693 1.00 10.00 241 GLU A O 1
ATOM 1999 N N . LYS A 1 242 ? 59.158 73.171 62.925 1.00 10.00 242 LYS A N 1
ATOM 2000 C CA . LYS A 1 242 ? 59.555 72.481 64.131 1.00 10.00 242 LYS A CA 1
ATOM 2001 C C . LYS A 1 242 ? 58.413 72.374 65.122 1.00 10.00 242 LYS A C 1
ATOM 2002 O O . LYS A 1 242 ? 58.544 72.630 66.332 1.00 10.00 242 LYS A O 1
ATOM 2008 N N . MET A 1 243 ? 57.261 72.007 64.567 1.00 10.00 243 MET A N 1
ATOM 2009 C CA . MET A 1 243 ? 56.033 71.805 65.316 1.00 10.00 243 MET A CA 1
ATOM 2010 C C . MET A 1 243 ? 56.292 70.724 66.346 1.00 10.00 243 MET A C 1
ATOM 2011 O O . MET A 1 243 ? 56.076 70.928 67.536 1.00 10.00 243 MET A O 1
ATOM 2016 N N . THR A 1 244 ? 56.759 69.574 65.868 1.00 10.00 244 THR A N 1
ATOM 2017 C CA . THR A 1 244 ? 57.060 68.462 66.745 1.00 10.00 244 THR A CA 1
ATOM 2018 C C . THR A 1 244 ? 58.180 68.918 67.654 1.00 10.00 244 THR A C 1
ATOM 2019 O O . THR A 1 244 ? 58.179 68.642 68.849 1.00 10.00 244 THR A O 1
ATOM 2023 N N . LEU A 1 245 ? 59.148 69.633 67.100 1.00 10.00 245 LEU A N 1
ATOM 2024 C CA . LEU A 1 245 ? 60.263 70.142 67.920 1.00 10.00 245 LEU A CA 1
ATOM 2025 C C . LEU A 1 245 ? 59.685 70.783 69.167 1.00 10.00 245 LEU A C 1
ATOM 2026 O O . LEU A 1 245 ? 60.127 70.509 70.285 1.00 10.00 245 LEU A O 1
ATOM 2031 N N . SER A 1 246 ? 58.622 71.544 68.976 1.00 10.00 246 SER A N 1
ATOM 2032 C CA . SER A 1 246 ? 57.991 72.184 70.115 1.00 10.00 246 SER A CA 1
ATOM 2033 C C . SER A 1 246 ? 57.222 71.113 70.906 1.00 10.00 246 SER A C 1
ATOM 2034 O O . SER A 1 246 ? 56.990 71.282 72.099 1.00 10.00 246 SER A O 1
ATOM 2037 N N . ILE A 1 247 ? 56.841 70.012 70.246 1.00 10.00 247 ILE A N 1
ATOM 2038 C CA . ILE A 1 247 ? 56.151 68.885 70.926 1.00 10.00 247 ILE A CA 1
ATOM 2039 C C . ILE A 1 247 ? 57.008 68.641 72.140 1.00 10.00 247 ILE A C 1
ATOM 2040 O O . ILE A 1 247 ? 56.544 68.453 73.274 1.00 10.00 247 ILE A O 1
ATOM 2045 N N . SER A 1 248 ? 58.296 68.609 71.860 1.00 10.00 248 SER A N 1
ATOM 2046 C CA . SER A 1 248 ? 59.258 68.414 72.939 1.00 10.00 248 SER A CA 1
ATOM 2047 C C . SER A 1 248 ? 59.017 69.397 74.066 1.00 10.00 248 SER A C 1
ATOM 2048 O O . SER A 1 248 ? 59.055 69.203 75.224 1.00 10.00 248 SER A O 1
ATOM 2051 N N . VAL A 1 249 ? 59.033 70.675 73.690 1.00 10.00 249 VAL A N 1
ATOM 2052 C CA . VAL A 1 249 ? 58.916 71.678 74.764 1.00 10.00 249 VAL A CA 1
ATOM 2053 C C . VAL A 1 249 ? 57.672 71.536 75.562 1.00 10.00 249 VAL A C 1
ATOM 2054 O O . VAL A 1 249 ? 57.671 71.718 76.777 1.00 10.00 249 VAL A O 1
ATOM 2058 N N . LEU A 1 250 ? 56.586 71.271 74.866 1.00 10.00 250 LEU A N 1
ATOM 2059 C CA . LEU A 1 250 ? 55.356 71.145 75.591 1.00 10.00 250 LEU A CA 1
ATOM 2060 C C . LEU A 1 250 ? 55.560 70.087 76.655 1.00 10.00 250 LEU A C 1
ATOM 2061 O O . LEU A 1 250 ? 55.043 70.241 77.748 1.00 10.00 250 LEU A O 1
ATOM 2066 N N . LEU A 1 251 ? 56.321 69.033 76.340 1.00 10.00 251 LEU A N 1
ATOM 2067 C CA . LEU A 1 251 ? 56.587 68.002 77.348 1.00 10.00 251 LEU A CA 1
ATOM 2068 C C . LEU A 1 251 ? 57.527 68.511 78.444 1.00 10.00 251 LEU A C 1
ATOM 2069 O O . LEU A 1 251 ? 57.216 68.441 79.640 1.00 10.00 251 LEU A O 1
ATOM 2074 N N . SER A 1 252 ? 58.675 69.031 77.999 1.00 10.00 252 SER A N 1
ATOM 2075 C CA . SER A 1 252 ? 59.617 69.586 78.963 1.00 10.00 252 SER A CA 1
ATOM 2076 C C . SER A 1 252 ? 58.977 70.692 79.834 1.00 10.00 252 SER A C 1
ATOM 2077 O O . SER A 1 252 ? 59.365 70.903 80.989 1.00 10.00 252 SER A O 1
ATOM 2080 N N . LEU A 1 253 ? 58.061 71.489 79.292 1.00 10.00 253 LEU A N 1
ATOM 2081 C CA . LEU A 1 253 ? 57.577 72.576 80.149 1.00 10.00 253 LEU A CA 1
ATOM 2082 C C . LEU A 1 253 ? 56.422 72.295 81.096 1.00 10.00 253 LEU A C 1
ATOM 2083 O O . LEU A 1 253 ? 56.467 72.751 82.235 1.00 10.00 253 LEU A O 1
ATOM 2088 N N . THR A 1 254 ? 55.398 71.553 80.688 1.00 10.00 254 THR A N 1
ATOM 2089 C CA . THR A 1 254 ? 54.366 71.292 81.668 1.00 10.00 254 THR A CA 1
ATOM 2090 C C . THR A 1 254 ? 55.008 70.443 82.745 1.00 10.00 254 THR A C 1
ATOM 2091 O O . THR A 1 254 ? 54.632 70.539 83.911 1.00 10.00 254 THR A O 1
ATOM 2095 N N . VAL A 1 255 ? 55.983 69.612 82.377 1.00 10.00 255 VAL A N 1
ATOM 2096 C CA . VAL A 1 255 ? 56.605 68.799 83.400 1.00 10.00 255 VAL A CA 1
ATOM 2097 C C . VAL A 1 255 ? 57.369 69.793 84.286 1.00 10.00 255 VAL A C 1
ATOM 2098 O O . VAL A 1 255 ? 57.353 69.660 85.509 1.00 10.00 255 VAL A O 1
ATOM 2102 N N . PHE A 1 256 ? 57.999 70.814 83.695 1.00 10.00 256 PHE A N 1
ATOM 2103 C CA . PHE A 1 256 ? 58.626 71.831 84.527 1.00 10.00 256 PHE A CA 1
ATOM 2104 C C . PHE A 1 256 ? 57.603 72.413 85.467 1.00 10.00 256 PHE A C 1
ATOM 2105 O O . PHE A 1 256 ? 57.886 72.684 86.639 1.00 10.00 256 PHE A O 1
ATOM 2113 N N . LEU A 1 257 ? 56.402 72.658 84.953 1.00 10.00 257 LEU A N 1
ATOM 2114 C CA . LEU A 1 257 ? 55.307 73.204 85.761 1.00 10.00 257 LEU A CA 1
ATOM 2115 C C . LEU A 1 257 ? 54.826 72.173 86.776 1.00 10.00 257 LEU A C 1
ATOM 2116 O O . LEU A 1 257 ? 54.343 72.526 87.855 1.00 10.00 257 LEU A O 1
ATOM 2121 N N . LEU A 1 258 ? 54.959 70.903 86.424 1.00 10.00 258 LEU A N 1
ATOM 2122 C CA . LEU A 1 258 ? 54.518 69.826 87.294 1.00 10.00 258 LEU A CA 1
ATOM 2123 C C . LEU A 1 258 ? 55.453 69.740 88.481 1.00 10.00 258 LEU A C 1
ATOM 2124 O O . LEU A 1 258 ? 55.019 69.692 89.636 1.00 10.00 258 LEU A O 1
ATOM 2129 N N . VAL A 1 259 ? 56.747 69.748 88.189 1.00 10.00 259 VAL A N 1
ATOM 2130 C CA . VAL A 1 259 ? 57.740 69.629 89.246 1.00 10.00 259 VAL A CA 1
ATOM 2131 C C . VAL A 1 259 ? 57.782 70.902 90.104 1.00 10.00 259 VAL A C 1
ATOM 2132 O O . VAL A 1 259 ? 58.157 70.835 91.270 1.00 10.00 259 VAL A O 1
ATOM 2136 N N . ILE A 1 260 ? 57.384 72.052 89.549 1.00 10.00 260 ILE A N 1
ATOM 2137 C CA . ILE A 1 260 ? 57.383 73.293 90.330 1.00 10.00 260 ILE A CA 1
ATOM 2138 C C . ILE A 1 260 ? 56.259 73.129 91.359 1.00 10.00 260 ILE A C 1
ATOM 2139 O O . ILE A 1 260 ? 56.296 73.723 92.434 1.00 10.00 260 ILE A O 1
ATOM 2144 N N . VAL A 1 261 ? 55.263 72.318 90.999 1.00 10.00 261 VAL A N 1
ATOM 2145 C CA . VAL A 1 261 ? 54.118 72.010 91.847 1.00 10.00 261 VAL A CA 1
ATOM 2146 C C . VAL A 1 261 ? 54.437 71.233 93.103 1.00 10.00 261 VAL A C 1
ATOM 2147 O O . VAL A 1 261 ? 53.742 71.395 94.096 1.00 10.00 261 VAL A O 1
ATOM 2151 N N . GLU A 1 262 ? 55.458 70.377 93.038 1.00 10.00 262 GLU A N 1
ATOM 2152 C CA . GLU A 1 262 ? 55.895 69.610 94.197 1.00 10.00 262 GLU A CA 1
ATOM 2153 C C . GLU A 1 262 ? 56.541 70.513 95.243 1.00 10.00 262 GLU A C 1
ATOM 2154 O O . GLU A 1 262 ? 56.345 70.418 96.428 1.00 10.00 262 GLU A O 1
ATOM 2160 N N . LEU A 1 263 ? 57.305 71.395 94.614 1.00 10.00 263 LEU A N 1
ATOM 2161 C CA . LEU A 1 263 ? 58.093 72.361 95.351 1.00 10.00 263 LEU A CA 1
ATOM 2162 C C . LEU A 1 263 ? 57.295 73.409 96.093 1.00 10.00 263 LEU A C 1
ATOM 2163 O O . LEU A 1 263 ? 57.528 73.607 97.273 1.00 10.00 263 LEU A O 1
ATOM 2168 N N . ILE A 1 264 ? 56.331 74.037 95.424 1.00 10.00 264 ILE A N 1
ATOM 2169 C CA . ILE A 1 264 ? 55.519 75.083 96.039 1.00 10.00 264 ILE A CA 1
ATOM 2170 C C . ILE A 1 264 ? 54.297 74.640 96.882 1.00 10.00 264 ILE A C 1
ATOM 2171 O O . ILE A 1 264 ? 53.716 75.459 97.599 1.00 10.00 264 ILE A O 1
ATOM 2176 N N . PRO A 1 265 ? 53.891 73.354 96.820 1.00 10.00 265 PRO A N 1
ATOM 2177 C CA . PRO A 1 265 ? 52.736 72.916 97.606 1.00 10.00 265 PRO A CA 1
ATOM 2178 C C . PRO A 1 265 ? 53.320 72.503 98.934 1.00 10.00 265 PRO A C 1
ATOM 2179 O O . PRO A 1 265 ? 52.669 72.573 99.969 1.00 10.00 265 PRO A O 1
ATOM 2183 N N . SER A 1 266 ? 54.561 72.031 98.879 1.00 10.00 266 SER A N 1
ATOM 2184 C CA . SER A 1 266 ? 55.248 71.652 100.092 1.00 10.00 266 SER A CA 1
ATOM 2185 C C . SER A 1 266 ? 55.484 73.004 100.743 1.00 10.00 266 SER A C 1
ATOM 2186 O O . SER A 1 266 ? 55.496 73.106 101.957 1.00 10.00 266 SER A O 1
ATOM 2189 N N . THR A 1 267 ? 55.667 74.037 99.914 1.00 10.00 267 THR A N 1
ATOM 2190 C CA . THR A 1 267 ? 55.824 75.411 100.422 1.00 10.00 267 THR A CA 1
ATOM 2191 C C . THR A 1 267 ? 54.456 75.630 101.055 1.00 10.00 267 THR A C 1
ATOM 2192 O O . THR A 1 267 ? 54.334 76.058 102.200 1.00 10.00 267 THR A O 1
ATOM 2196 N N . SER A 1 268 ? 53.430 75.307 100.272 1.00 10.00 268 SER A N 1
ATOM 2197 C CA . SER A 1 268 ? 52.027 75.420 100.674 1.00 10.00 268 SER A CA 1
ATOM 2198 C C . SER A 1 268 ? 51.818 74.699 101.992 1.00 10.00 268 SER A C 1
ATOM 2199 O O . SER A 1 268 ? 51.137 75.193 102.890 1.00 10.00 268 SER A O 1
ATOM 2202 N N . SER A 1 269 ? 52.423 73.522 102.088 1.00 10.00 269 SER A N 1
ATOM 2203 C CA . SER A 1 269 ? 52.329 72.683 103.276 1.00 10.00 269 SER A CA 1
ATOM 2204 C C . SER A 1 269 ? 53.330 73.124 104.339 1.00 10.00 269 SER A C 1
ATOM 2205 O O . SER A 1 269 ? 53.224 72.775 105.496 1.00 10.00 269 SER A O 1
ATOM 2208 N N . ALA A 1 270 ? 54.314 73.900 103.864 1.00 10.00 270 ALA A N 1
ATOM 2209 C CA . ALA A 1 270 ? 55.428 74.488 104.690 1.00 10.00 270 ALA A CA 1
ATOM 2210 C C . ALA A 1 270 ? 54.975 75.746 105.353 1.00 10.00 270 ALA A C 1
ATOM 2211 O O . ALA A 1 270 ? 55.401 76.074 106.452 1.00 10.00 270 ALA A O 1
ATOM 2213 N N . VAL A 1 271 ? 54.078 76.437 104.655 1.00 10.00 271 VAL A N 1
ATOM 2214 C CA . VAL A 1 271 ? 53.519 77.682 105.130 1.00 10.00 271 VAL A CA 1
ATOM 2215 C C . VAL A 1 271 ? 52.083 77.775 104.669 1.00 10.00 271 VAL A C 1
ATOM 2216 O O . VAL A 1 271 ? 51.784 77.671 103.481 1.00 10.00 271 VAL A O 1
ATOM 2220 N N . PRO A 1 272 ? 51.187 78.040 105.619 1.00 10.00 272 PRO A N 1
ATOM 2221 C CA . PRO A 1 272 ? 49.750 78.148 105.346 1.00 10.00 272 PRO A CA 1
ATOM 2222 C C . PRO A 1 272 ? 49.345 79.464 104.716 1.00 10.00 272 PRO A C 1
ATOM 2223 O O . PRO A 1 272 ? 49.261 80.489 105.385 1.00 10.00 272 PRO A O 1
ATOM 2227 N N . LEU A 1 273 ? 49.090 79.420 103.419 1.00 10.00 273 LEU A N 1
ATOM 2228 C CA . LEU A 1 273 ? 48.684 80.607 102.677 1.00 10.00 273 LEU A CA 1
ATOM 2229 C C . LEU A 1 273 ? 47.214 80.460 102.324 1.00 10.00 273 LEU A C 1
ATOM 2230 O O . LEU A 1 273 ? 46.779 79.378 101.930 1.00 10.00 273 LEU A O 1
ATOM 2235 N N . ILE A 1 274 ? 46.440 81.535 102.467 1.00 10.00 274 ILE A N 1
ATOM 2236 C CA . ILE A 1 274 ? 45.018 81.406 102.162 1.00 10.00 274 ILE A CA 1
ATOM 2237 C C . ILE A 1 274 ? 44.795 80.848 100.759 1.00 10.00 274 ILE A C 1
ATOM 2238 O O . ILE A 1 274 ? 45.247 81.408 99.750 1.00 10.00 274 ILE A O 1
ATOM 2243 N N . GLY A 1 275 ? 44.155 79.687 100.733 1.00 10.00 275 GLY A N 1
ATOM 2244 C CA . GLY A 1 275 ? 43.869 78.974 99.501 1.00 10.00 275 GLY A CA 1
ATOM 2245 C C . GLY A 1 275 ? 43.478 79.817 98.307 1.00 10.00 275 GLY A C 1
ATOM 2246 O O . GLY A 1 275 ? 43.805 79.477 97.173 1.00 10.00 275 GLY A O 1
ATOM 2247 N N . LYS A 1 276 ? 42.771 80.918 98.543 1.00 10.00 276 LYS A N 1
ATOM 2248 C CA . LYS A 1 276 ? 42.372 81.778 97.442 1.00 10.00 276 LYS A CA 1
ATOM 2249 C C . LYS A 1 276 ? 43.591 82.295 96.693 1.00 10.00 276 LYS A C 1
ATOM 2250 O O . LYS A 1 276 ? 43.479 82.932 95.642 1.00 10.00 276 LYS A O 1
ATOM 2256 N N . TYR A 1 277 ? 44.777 82.014 97.246 1.00 10.00 277 TYR A N 1
ATOM 2257 C CA . TYR A 1 277 ? 46.073 82.380 96.666 1.00 10.00 277 TYR A CA 1
ATOM 2258 C C . TYR A 1 277 ? 46.305 81.340 95.563 1.00 10.00 277 TYR A C 1
ATOM 2259 O O . TYR A 1 277 ? 46.769 81.648 94.464 1.00 10.00 277 TYR A O 1
ATOM 2268 N N . MET A 1 278 ? 45.961 80.099 95.895 1.00 10.00 278 MET A N 1
ATOM 2269 C CA . MET A 1 278 ? 46.108 78.933 95.024 1.00 10.00 278 MET A CA 1
ATOM 2270 C C . MET A 1 278 ? 45.396 79.133 93.682 1.00 10.00 278 MET A C 1
ATOM 2271 O O . MET A 1 278 ? 45.947 78.817 92.625 1.00 10.00 278 MET A O 1
ATOM 2276 N N . LEU A 1 279 ? 44.184 79.678 93.699 1.00 10.00 279 LEU A N 1
ATOM 2277 C CA . LEU A 1 279 ? 43.490 79.859 92.426 1.00 10.00 279 LEU A CA 1
ATOM 2278 C C . LEU A 1 279 ? 44.297 80.712 91.462 1.00 10.00 279 LEU A C 1
ATOM 2279 O O . LEU A 1 279 ? 44.137 80.566 90.249 1.00 10.00 279 LEU A O 1
ATOM 2284 N N . PHE A 1 280 ? 45.143 81.609 91.980 1.00 10.00 280 PHE A N 1
ATOM 2285 C CA . PHE A 1 280 ? 45.979 82.437 91.067 1.00 10.00 280 PHE A CA 1
ATOM 2286 C C . PHE A 1 280 ? 46.620 81.412 90.157 1.00 10.00 280 PHE A C 1
ATOM 2287 O O . PHE A 1 280 ? 46.369 81.378 88.966 1.00 10.00 280 PHE A O 1
ATOM 2295 N N . THR A 1 281 ? 47.445 80.556 90.761 1.00 10.00 281 THR A N 1
ATOM 2296 C CA . THR A 1 281 ? 48.149 79.517 90.005 1.00 10.00 281 THR A CA 1
ATOM 2297 C C . THR A 1 281 ? 47.130 78.669 89.243 1.00 10.00 281 THR A C 1
ATOM 2298 O O . THR A 1 281 ? 47.322 78.382 88.060 1.00 10.00 281 THR A O 1
ATOM 2302 N N . MET A 1 282 ? 46.034 78.309 89.916 1.00 10.00 282 MET A N 1
ATOM 2303 C CA . MET A 1 282 ? 44.987 77.483 89.314 1.00 10.00 282 MET A CA 1
ATOM 2304 C C . MET A 1 282 ? 44.754 77.905 87.862 1.00 10.00 282 MET A C 1
ATOM 2305 O O . MET A 1 282 ? 45.410 77.379 86.972 1.00 10.00 282 MET A O 1
ATOM 2310 N N . ILE A 1 283 ? 43.865 78.865 87.611 1.00 10.00 283 ILE A N 1
ATOM 2311 C CA . ILE A 1 283 ? 43.597 79.284 86.224 1.00 10.00 283 ILE A CA 1
ATOM 2312 C C . ILE A 1 283 ? 44.868 79.658 85.430 1.00 10.00 283 ILE A C 1
ATOM 2313 O O . ILE A 1 283 ? 45.009 79.268 84.271 1.00 10.00 283 ILE A O 1
ATOM 2318 N N . PHE A 1 284 ? 45.779 80.426 86.041 1.00 10.00 284 PHE A N 1
ATOM 2319 C CA . PHE A 1 284 ? 47.034 80.843 85.374 1.00 10.00 284 PHE A CA 1
ATOM 2320 C C . PHE A 1 284 ? 47.729 79.655 84.738 1.00 10.00 284 PHE A C 1
ATOM 2321 O O . PHE A 1 284 ? 47.829 79.551 83.517 1.00 10.00 284 PHE A O 1
ATOM 2329 N N . VAL A 1 285 ? 48.192 78.760 85.599 1.00 10.00 285 VAL A N 1
ATOM 2330 C CA . VAL A 1 285 ? 48.882 77.522 85.226 1.00 10.00 285 VAL A CA 1
ATOM 2331 C C . VAL A 1 285 ? 47.992 76.675 84.307 1.00 10.00 285 VAL A C 1
ATOM 2332 O O . VAL A 1 285 ? 48.413 76.105 83.284 1.00 10.00 285 VAL A O 1
ATOM 2336 N N . ILE A 1 286 ? 46.723 76.615 84.660 1.00 10.00 286 ILE A N 1
ATOM 2337 C CA . ILE A 1 286 ? 45.848 75.767 83.883 1.00 10.00 286 ILE A CA 1
ATOM 2338 C C . ILE A 1 286 ? 45.526 76.369 82.507 1.00 10.00 286 ILE A C 1
ATOM 2339 O O . ILE A 1 286 ? 45.186 75.637 81.591 1.00 10.00 286 ILE A O 1
ATOM 2344 N N . SER A 1 287 ? 45.671 77.682 82.325 1.00 10.00 287 SER A N 1
ATOM 2345 C CA . SER A 1 287 ? 45.445 78.231 80.992 1.00 10.00 287 SER A CA 1
ATOM 2346 C C . SER A 1 287 ? 46.647 77.824 80.140 1.00 10.00 287 SER A C 1
ATOM 2347 O O . SER A 1 287 ? 46.522 77.642 78.929 1.00 10.00 287 SER A O 1
ATOM 2350 N N . SER A 1 288 ? 47.813 77.690 80.777 1.00 10.00 288 SER A N 1
ATOM 2351 C CA . SER A 1 288 ? 49.013 77.269 80.083 1.00 10.00 288 SER A CA 1
ATOM 2352 C C . SER A 1 288 ? 48.566 75.957 79.508 1.00 10.00 288 SER A C 1
ATOM 2353 O O . SER A 1 288 ? 48.959 75.551 78.414 1.00 10.00 288 SER A O 1
ATOM 2356 N N . ILE A 1 289 ? 47.683 75.328 80.284 1.00 10.00 289 ILE A N 1
ATOM 2357 C CA . ILE A 1 289 ? 47.089 74.052 80.006 1.00 10.00 289 ILE A CA 1
ATOM 2358 C C . ILE A 1 289 ? 46.000 74.117 78.925 1.00 10.00 289 ILE A C 1
ATOM 2359 O O . ILE A 1 289 ? 46.136 73.504 77.854 1.00 10.00 289 ILE A O 1
ATOM 2364 N N . ILE A 1 290 ? 44.932 74.874 79.157 1.00 10.00 290 ILE A N 1
ATOM 2365 C CA . ILE A 1 290 ? 43.869 74.934 78.140 1.00 10.00 290 ILE A CA 1
ATOM 2366 C C . ILE A 1 290 ? 44.386 75.552 76.837 1.00 10.00 290 ILE A C 1
ATOM 2367 O O . ILE A 1 290 ? 44.041 75.080 75.757 1.00 10.00 290 ILE A O 1
ATOM 2372 N N . VAL A 1 291 ? 45.225 76.586 76.939 1.00 10.00 291 VAL A N 1
ATOM 2373 C CA . VAL A 1 291 ? 45.772 77.256 75.766 1.00 10.00 291 VAL A CA 1
ATOM 2374 C C . VAL A 1 291 ? 46.592 76.228 74.970 1.00 10.00 291 VAL A C 1
ATOM 2375 O O . VAL A 1 291 ? 46.332 76.024 73.788 1.00 10.00 291 VAL A O 1
ATOM 2379 N N . THR A 1 292 ? 47.596 75.597 75.588 1.00 10.00 292 THR A N 1
ATOM 2380 C CA . THR A 1 292 ? 48.387 74.569 74.898 1.00 10.00 292 THR A CA 1
ATOM 2381 C C . THR A 1 292 ? 47.496 73.648 74.105 1.00 10.00 292 THR A C 1
ATOM 2382 O O . THR A 1 292 ? 47.357 73.767 72.883 1.00 10.00 292 THR A O 1
ATOM 2386 N N . VAL A 1 293 ? 46.874 72.740 74.843 1.00 10.00 293 VAL A N 1
ATOM 2387 C CA . VAL A 1 293 ? 45.963 71.767 74.303 1.00 10.00 293 VAL A CA 1
ATOM 2388 C C . VAL A 1 293 ? 45.236 72.367 73.064 1.00 10.00 293 VAL A C 1
ATOM 2389 O O . VAL A 1 293 ? 45.183 71.738 72.001 1.00 10.00 293 VAL A O 1
ATOM 2393 N N . VAL A 1 294 ? 44.696 73.584 73.156 1.00 10.00 294 VAL A N 1
ATOM 2394 C CA . VAL A 1 294 ? 44.059 74.138 71.937 1.00 10.00 294 VAL A CA 1
ATOM 2395 C C . VAL A 1 294 ? 45.108 74.636 70.974 1.00 10.00 294 VAL A C 1
ATOM 2396 O O . VAL A 1 294 ? 45.105 74.233 69.826 1.00 10.00 294 VAL A O 1
ATOM 2400 N N . VAL A 1 295 ? 45.961 75.546 71.446 1.00 10.00 295 VAL A N 1
ATOM 2401 C CA . VAL A 1 295 ? 47.056 76.112 70.646 1.00 10.00 295 VAL A CA 1
ATOM 2402 C C . VAL A 1 295 ? 47.770 74.979 69.917 1.00 10.00 295 VAL A C 1
ATOM 2403 O O . VAL A 1 295 ? 47.902 74.988 68.692 1.00 10.00 295 VAL A O 1
ATOM 2407 N N . ILE A 1 296 ? 48.224 73.979 70.660 1.00 10.00 296 ILE A N 1
ATOM 2408 C CA . ILE A 1 296 ? 48.935 72.904 69.986 1.00 10.00 296 ILE A CA 1
ATOM 2409 C C . ILE A 1 296 ? 48.059 71.881 69.265 1.00 10.00 296 ILE A C 1
ATOM 2410 O O . ILE A 1 296 ? 48.533 71.206 68.361 1.00 10.00 296 ILE A O 1
ATOM 2415 N N . ASN A 1 297 ? 46.793 71.745 69.650 1.00 10.00 297 ASN A N 1
ATOM 2416 C CA . ASN A 1 297 ? 45.919 70.828 68.925 1.00 10.00 297 ASN A CA 1
ATOM 2417 C C . ASN A 1 297 ? 45.687 71.590 67.617 1.00 10.00 297 ASN A C 1
ATOM 2418 O O . ASN A 1 297 ? 45.696 71.018 66.519 1.00 10.00 297 ASN A O 1
ATOM 2423 N N . THR A 1 298 ? 45.563 72.910 67.741 1.00 10.00 298 THR A N 1
ATOM 2424 C CA . THR A 1 298 ? 45.335 73.761 66.573 1.00 10.00 298 THR A CA 1
ATOM 2425 C C . THR A 1 298 ? 46.637 73.850 65.808 1.00 10.00 298 THR A C 1
ATOM 2426 O O . THR A 1 298 ? 46.637 73.849 64.579 1.00 10.00 298 THR A O 1
ATOM 2430 N N . HIS A 1 299 ? 47.727 73.954 66.569 1.00 10.00 299 HIS A N 1
ATOM 2431 C CA . HIS A 1 299 ? 49.088 73.988 66.077 1.00 10.00 299 HIS A CA 1
ATOM 2432 C C . HIS A 1 299 ? 49.010 72.840 65.065 1.00 10.00 299 HIS A C 1
ATOM 2433 O O . HIS A 1 299 ? 49.334 72.984 63.874 1.00 10.00 299 HIS A O 1
ATOM 2440 N N . HIS A 1 300 ? 48.498 71.725 65.590 1.00 10.00 300 HIS A N 1
ATOM 2441 C CA . HIS A 1 300 ? 48.284 70.452 64.902 1.00 10.00 300 HIS A CA 1
ATOM 2442 C C . HIS A 1 300 ? 47.145 70.435 63.852 1.00 10.00 300 HIS A C 1
ATOM 2443 O O . HIS A 1 300 ? 47.248 69.800 62.795 1.00 10.00 300 HIS A O 1
ATOM 2450 N N . ARG A 1 301 ? 46.085 71.173 64.151 1.00 10.00 301 ARG A N 1
ATOM 2451 C CA . ARG A 1 301 ? 44.871 71.322 63.318 1.00 10.00 301 ARG A CA 1
ATOM 2452 C C . ARG A 1 301 ? 44.828 71.292 61.777 1.00 10.00 301 ARG A C 1
ATOM 2453 O O . ARG A 1 301 ? 43.801 71.680 61.230 1.00 10.00 301 ARG A O 1
ATOM 2461 N N . SER A 1 302 ? 45.854 70.838 61.053 1.00 10.00 302 SER A N 1
ATOM 2462 C CA . SER A 1 302 ? 45.754 70.844 59.594 1.00 10.00 302 SER A CA 1
ATOM 2463 C C . SER A 1 302 ? 45.865 69.465 58.971 1.00 10.00 302 SER A C 1
ATOM 2464 O O . SER A 1 302 ? 46.760 68.688 59.314 1.00 10.00 302 SER A O 1
ATOM 2467 N N . PRO A 1 303 ? 44.943 69.143 58.043 1.00 10.00 303 PRO A N 1
ATOM 2468 C CA . PRO A 1 303 ? 44.903 67.868 57.342 1.00 10.00 303 PRO A CA 1
ATOM 2469 C C . PRO A 1 303 ? 46.213 67.034 57.249 1.00 10.00 303 PRO A C 1
ATOM 2470 O O . PRO A 1 303 ? 46.301 65.927 57.810 1.00 10.00 303 PRO A O 1
ATOM 2474 N N . SER A 1 304 ? 47.213 67.546 56.532 1.00 10.00 304 SER A N 1
ATOM 2475 C CA . SER A 1 304 ? 48.500 66.837 56.370 1.00 10.00 304 SER A CA 1
ATOM 2476 C C . SER A 1 304 ? 49.730 67.603 56.810 1.00 10.00 304 SER A C 1
ATOM 2477 O O . SER A 1 304 ? 50.784 67.026 57.023 1.00 10.00 304 SER A O 1
ATOM 2480 N N . THR A 1 305 ? 49.583 68.920 56.907 1.00 10.00 305 THR A N 1
ATOM 2481 C CA . THR A 1 305 ? 50.696 69.822 57.261 1.00 10.00 305 THR A CA 1
ATOM 2482 C C . THR A 1 305 ? 51.059 69.929 58.737 1.00 10.00 305 THR A C 1
ATOM 2483 O O . THR A 1 305 ? 52.203 70.232 59.052 1.00 10.00 305 THR A O 1
ATOM 2487 N N . HIS A 1 306 ? 50.081 69.697 59.612 1.00 10.00 306 HIS A N 1
ATOM 2488 C CA . HIS A 1 306 ? 50.216 69.778 61.091 1.00 10.00 306 HIS A CA 1
ATOM 2489 C C . HIS A 1 306 ? 49.419 70.917 61.671 1.00 10.00 306 HIS A C 1
ATOM 2490 O O . HIS A 1 306 ? 49.484 71.159 62.858 1.00 10.00 306 HIS A O 1
ATOM 2497 N N . SER A 1 307 ? 53.337 66.428 17.616 1.00 10.00 374 SER A N 1
ATOM 2498 C CA . SER A 1 307 ? 52.016 65.807 17.665 1.00 10.00 374 SER A CA 1
ATOM 2499 C C . SER A 1 307 ? 51.927 64.756 18.760 1.00 10.00 374 SER A C 1
ATOM 2500 O O . SER A 1 307 ? 51.646 65.119 19.889 1.00 10.00 374 SER A O 1
ATOM 2503 N N . ALA A 1 308 ? 52.160 63.471 18.466 1.00 10.00 375 ALA A N 1
ATOM 2504 C CA . ALA A 1 308 ? 52.063 62.497 19.535 1.00 10.00 375 ALA A CA 1
ATOM 2505 C C . ALA A 1 308 ? 53.218 62.654 20.516 1.00 10.00 375 ALA A C 1
ATOM 2506 O O . ALA A 1 308 ? 53.051 62.434 21.721 1.00 10.00 375 ALA A O 1
ATOM 2508 N N . ILE A 1 309 ? 54.396 62.975 19.993 1.00 10.00 376 ILE A N 1
ATOM 2509 C CA . ILE A 1 309 ? 55.571 63.170 20.822 1.00 10.00 376 ILE A CA 1
ATOM 2510 C C . ILE A 1 309 ? 55.258 64.349 21.764 1.00 10.00 376 ILE A C 1
ATOM 2511 O O . ILE A 1 309 ? 55.606 64.342 22.947 1.00 10.00 376 ILE A O 1
ATOM 2516 N N . GLU A 1 310 ? 54.552 65.343 21.233 1.00 10.00 377 GLU A N 1
ATOM 2517 C CA . GLU A 1 310 ? 54.180 66.525 22.032 1.00 10.00 377 GLU A CA 1
ATOM 2518 C C . GLU A 1 310 ? 53.227 66.119 23.128 1.00 10.00 377 GLU A C 1
ATOM 2519 O O . GLU A 1 310 ? 53.318 66.612 24.246 1.00 10.00 377 GLU A O 1
ATOM 2525 N N . GLY A 1 311 ? 52.293 65.239 22.778 1.00 10.00 378 GLY A N 1
ATOM 2526 C CA . GLY A 1 311 ? 51.306 64.790 23.740 1.00 10.00 378 GLY A CA 1
ATOM 2527 C C . GLY A 1 311 ? 51.998 64.108 24.905 1.00 10.00 378 GLY A C 1
ATOM 2528 O O . GLY A 1 311 ? 51.573 64.238 26.051 1.00 10.00 378 GLY A O 1
ATOM 2529 N N . VAL A 1 312 ? 53.051 63.348 24.587 1.00 10.00 379 VAL A N 1
ATOM 2530 C CA . VAL A 1 312 ? 53.859 62.619 25.580 1.00 10.00 379 VAL A CA 1
ATOM 2531 C C . VAL A 1 312 ? 54.199 63.641 26.627 1.00 10.00 379 VAL A C 1
ATOM 2532 O O . VAL A 1 312 ? 54.059 63.433 27.830 1.00 10.00 379 VAL A O 1
ATOM 2536 N N . LYS A 1 313 ? 54.661 64.773 26.113 1.00 10.00 380 LYS A N 1
ATOM 2537 C CA . LYS A 1 313 ? 55.087 65.895 26.913 1.00 10.00 380 LYS A CA 1
ATOM 2538 C C . LYS A 1 313 ? 53.911 66.438 27.696 1.00 10.00 380 LYS A C 1
ATOM 2539 O O . LYS A 1 313 ? 54.088 66.963 28.784 1.00 10.00 380 LYS A O 1
ATOM 2545 N N . TYR A 1 314 ? 52.703 66.292 27.165 1.00 10.00 381 TYR A N 1
ATOM 2546 C CA . TYR A 1 314 ? 51.579 66.817 27.899 1.00 10.00 381 TYR A CA 1
ATOM 2547 C C . TYR A 1 314 ? 50.961 65.796 28.847 1.00 10.00 381 TYR A C 1
ATOM 2548 O O . TYR A 1 314 ? 50.294 66.177 29.803 1.00 10.00 381 TYR A O 1
ATOM 2557 N N . ILE A 1 315 ? 51.171 64.502 28.595 1.00 10.00 382 ILE A N 1
ATOM 2558 C CA . ILE A 1 315 ? 50.685 63.455 29.511 1.00 10.00 382 ILE A CA 1
ATOM 2559 C C . ILE A 1 315 ? 51.682 63.481 30.672 1.00 10.00 382 ILE A C 1
ATOM 2560 O O . ILE A 1 315 ? 51.333 63.232 31.822 1.00 10.00 382 ILE A O 1
ATOM 2565 N N . ALA A 1 316 ? 52.919 63.853 30.356 1.00 10.00 383 ALA A N 1
ATOM 2566 C CA . ALA A 1 316 ? 53.989 63.907 31.357 1.00 10.00 383 ALA A CA 1
ATOM 2567 C C . ALA A 1 316 ? 53.904 65.220 32.125 1.00 10.00 383 ALA A C 1
ATOM 2568 O O . ALA A 1 316 ? 54.064 65.254 33.341 1.00 10.00 383 ALA A O 1
ATOM 2570 N N . GLU A 1 317 ? 53.627 66.290 31.379 1.00 10.00 384 GLU A N 1
ATOM 2571 C CA . GLU A 1 317 ? 53.511 67.624 31.950 1.00 10.00 384 GLU A CA 1
ATOM 2572 C C . GLU A 1 317 ? 52.242 67.686 32.800 1.00 10.00 384 GLU A C 1
ATOM 2573 O O . GLU A 1 317 ? 52.186 68.404 33.798 1.00 10.00 384 GLU A O 1
ATOM 2579 N N . HIS A 1 318 ? 51.240 66.938 32.369 1.00 10.00 385 HIS A N 1
ATOM 2580 C CA . HIS A 1 318 ? 49.955 66.870 33.040 1.00 10.00 385 HIS A CA 1
ATOM 2581 C C . HIS A 1 318 ? 50.160 66.177 34.398 1.00 10.00 385 HIS A C 1
ATOM 2582 O O . HIS A 1 318 ? 49.450 66.447 35.371 1.00 10.00 385 HIS A O 1
ATOM 2589 N N . MET A 1 319 ? 51.135 65.261 34.461 1.00 10.00 386 MET A N 1
ATOM 2590 C CA . MET A 1 319 ? 51.457 64.510 35.676 1.00 10.00 386 MET A CA 1
ATOM 2591 C C . MET A 1 319 ? 52.083 65.415 36.733 1.00 10.00 386 MET A C 1
ATOM 2592 O O . MET A 1 319 ? 51.778 65.321 37.923 1.00 10.00 386 MET A O 1
ATOM 2597 N N . LYS A 1 320 ? 52.961 66.294 36.271 1.00 10.00 387 LYS A N 1
ATOM 2598 C CA . LYS A 1 320 ? 53.662 67.234 37.126 1.00 10.00 387 LYS A CA 1
ATOM 2599 C C . LYS A 1 320 ? 52.706 68.308 37.649 1.00 10.00 387 LYS A C 1
ATOM 2600 O O . LYS A 1 320 ? 52.828 68.766 38.788 1.00 10.00 387 LYS A O 1
ATOM 2606 N N . SER A 1 321 ? 51.727 68.666 36.826 1.00 10.00 388 SER A N 1
ATOM 2607 C CA . SER A 1 321 ? 50.770 69.676 37.191 1.00 10.00 388 SER A CA 1
ATOM 2608 C C . SER A 1 321 ? 49.738 69.251 38.216 1.00 10.00 388 SER A C 1
ATOM 2609 O O . SER A 1 321 ? 49.421 70.018 39.128 1.00 10.00 388 SER A O 1
ATOM 2612 N N . ASP A 1 322 ? 49.185 68.050 38.129 1.00 10.00 389 ASP A N 1
ATOM 2613 C CA . ASP A 1 322 ? 48.213 67.809 39.163 1.00 10.00 389 ASP A CA 1
ATOM 2614 C C . ASP A 1 322 ? 48.864 67.460 40.503 1.00 10.00 389 ASP A C 1
ATOM 2615 O O . ASP A 1 322 ? 48.228 67.592 41.539 1.00 10.00 389 ASP A O 1
ATOM 2620 N N . GLU A 1 323 ? 50.100 66.964 40.465 1.00 10.00 390 GLU A N 1
ATOM 2621 C CA . GLU A 1 323 ? 50.801 66.863 41.740 1.00 10.00 390 GLU A CA 1
ATOM 2622 C C . GLU A 1 323 ? 51.232 68.236 42.240 1.00 10.00 390 GLU A C 1
ATOM 2623 O O . GLU A 1 323 ? 51.449 68.503 43.361 1.00 10.00 390 GLU A O 1
ATOM 2629 N N . GLU A 1 324 ? 51.249 69.135 41.199 1.00 10.00 391 GLU A N 1
ATOM 2630 C CA . GLU A 1 324 ? 51.578 70.559 41.416 1.00 10.00 391 GLU A CA 1
ATOM 2631 C C . GLU A 1 324 ? 50.465 70.991 42.373 1.00 10.00 391 GLU A C 1
ATOM 2632 O O . GLU A 1 324 ? 50.705 71.500 43.458 1.00 10.00 391 GLU A O 1
ATOM 2638 N N . SER A 1 325 ? 49.242 70.732 41.935 1.00 10.00 392 SER A N 1
ATOM 2639 C CA . SER A 1 325 ? 47.992 70.979 42.652 1.00 10.00 392 SER A CA 1
ATOM 2640 C C . SER A 1 325 ? 48.131 70.480 44.089 1.00 10.00 392 SER A C 1
ATOM 2641 O O . SER A 1 325 ? 48.040 71.215 45.099 1.00 10.00 392 SER A O 1
ATOM 2644 N N . SER A 1 326 ? 48.397 69.188 44.161 1.00 10.00 393 SER A N 1
ATOM 2645 C CA . SER A 1 326 ? 48.497 68.451 45.415 1.00 10.00 393 SER A CA 1
ATOM 2646 C C . SER A 1 326 ? 49.375 69.190 46.419 1.00 10.00 393 SER A C 1
ATOM 2647 O O . SER A 1 326 ? 48.934 69.430 47.540 1.00 10.00 393 SER A O 1
ATOM 2650 N N . ASN A 1 327 ? 50.562 69.602 45.985 1.00 10.00 394 ASN A N 1
ATOM 2651 C CA . ASN A 1 327 ? 51.478 70.309 46.878 1.00 10.00 394 ASN A CA 1
ATOM 2652 C C . ASN A 1 327 ? 50.800 71.488 47.552 1.00 10.00 394 ASN A C 1
ATOM 2653 O O . ASN A 1 327 ? 50.905 71.655 48.762 1.00 10.00 394 ASN A O 1
ATOM 2658 N N . ALA A 1 328 ? 50.113 72.294 46.745 1.00 10.00 395 ALA A N 1
ATOM 2659 C CA . ALA A 1 328 ? 49.407 73.480 47.178 1.00 10.00 395 ALA A CA 1
ATOM 2660 C C . ALA A 1 328 ? 48.291 73.124 48.152 1.00 10.00 395 ALA A C 1
ATOM 2661 O O . ALA A 1 328 ? 47.967 73.902 49.051 1.00 10.00 395 ALA A O 1
ATOM 2663 N N . ALA A 1 329 ? 47.712 71.940 47.975 1.00 10.00 396 ALA A N 1
ATOM 2664 C CA . ALA A 1 329 ? 46.627 71.491 48.846 1.00 10.00 396 ALA A CA 1
ATOM 2665 C C . ALA A 1 329 ? 47.087 71.432 50.293 1.00 10.00 396 ALA A C 1
ATOM 2666 O O . ALA A 1 329 ? 46.563 72.145 51.145 1.00 10.00 396 ALA A O 1
ATOM 2668 N N . GLU A 1 330 ? 48.086 70.602 50.571 1.00 10.00 397 GLU A N 1
ATOM 2669 C CA . GLU A 1 330 ? 48.554 70.481 51.952 1.00 10.00 397 GLU A CA 1
ATOM 2670 C C . GLU A 1 330 ? 49.018 71.832 52.503 1.00 10.00 397 GLU A C 1
ATOM 2671 O O . GLU A 1 330 ? 48.963 72.069 53.703 1.00 10.00 397 GLU A O 1
ATOM 2677 N N . GLU A 1 331 ? 49.509 72.713 51.626 1.00 10.00 398 GLU A N 1
ATOM 2678 C CA . GLU A 1 331 ? 49.931 74.035 52.100 1.00 10.00 398 GLU A CA 1
ATOM 2679 C C . GLU A 1 331 ? 48.625 74.809 52.320 1.00 10.00 398 GLU A C 1
ATOM 2680 O O . GLU A 1 331 ? 48.550 75.663 53.189 1.00 10.00 398 GLU A O 1
ATOM 2686 N N . TRP A 1 332 ? 47.589 74.479 51.546 1.00 10.00 399 TRP A N 1
ATOM 2687 C CA . TRP A 1 332 ? 46.303 75.134 51.729 1.00 10.00 399 TRP A CA 1
ATOM 2688 C C . TRP A 1 332 ? 45.772 74.639 53.072 1.00 10.00 399 TRP A C 1
ATOM 2689 O O . TRP A 1 332 ? 44.689 75.032 53.517 1.00 10.00 399 TRP A O 1
ATOM 2700 N N . LYS A 1 333 ? 46.548 73.757 53.692 1.00 10.00 400 LYS A N 1
ATOM 2701 C CA . LYS A 1 333 ? 46.232 73.175 54.994 1.00 10.00 400 LYS A CA 1
ATOM 2702 C C . LYS A 1 333 ? 46.826 73.993 56.142 1.00 10.00 400 LYS A C 1
ATOM 2703 O O . LYS A 1 333 ? 46.094 74.469 57.019 1.00 10.00 400 LYS A O 1
ATOM 2709 N N . TYR A 1 334 ? 48.147 74.161 56.134 1.00 10.00 401 TYR A N 1
ATOM 2710 C CA . TYR A 1 334 ? 48.826 74.966 57.172 1.00 10.00 401 TYR A CA 1
ATOM 2711 C C . TYR A 1 334 ? 48.983 76.365 56.633 1.00 10.00 401 TYR A C 1
ATOM 2712 O O . TYR A 1 334 ? 49.977 76.675 55.989 1.00 10.00 401 TYR A O 1
ATOM 2721 N N . VAL A 1 335 ? 48.004 77.207 56.922 1.00 10.00 402 VAL A N 1
ATOM 2722 C CA . VAL A 1 335 ? 48.022 78.586 56.481 1.00 10.00 402 VAL A CA 1
ATOM 2723 C C . VAL A 1 335 ? 48.803 79.374 57.537 1.00 10.00 402 VAL A C 1
ATOM 2724 O O . VAL A 1 335 ? 48.986 78.901 58.660 1.00 10.00 402 VAL A O 1
ATOM 2728 N N . ALA A 1 336 ? 49.245 80.573 57.179 1.00 10.00 403 ALA A N 1
ATOM 2729 C CA . ALA A 1 336 ? 50.001 81.429 58.080 1.00 10.00 403 ALA A CA 1
ATOM 2730 C C . ALA A 1 336 ? 49.168 82.664 58.407 1.00 10.00 403 ALA A C 1
ATOM 2731 O O . ALA A 1 336 ? 49.652 83.580 59.065 1.00 10.00 403 ALA A O 1
ATOM 2733 N N . MET A 1 337 ? 47.914 82.672 57.957 1.00 10.00 404 MET A N 1
ATOM 2734 C CA . MET A 1 337 ? 47.023 83.799 58.170 1.00 10.00 404 MET A CA 1
ATOM 2735 C C . MET A 1 337 ? 46.357 83.797 59.549 1.00 10.00 404 MET A C 1
ATOM 2736 O O . MET A 1 337 ? 46.285 84.835 60.201 1.00 10.00 404 MET A O 1
ATOM 2741 N N . VAL A 1 338 ? 45.905 82.647 60.030 1.00 10.00 405 VAL A N 1
ATOM 2742 C CA . VAL A 1 338 ? 45.281 82.648 61.349 1.00 10.00 405 VAL A CA 1
ATOM 2743 C C . VAL A 1 338 ? 46.221 82.267 62.468 1.00 10.00 405 VAL A C 1
ATOM 2744 O O . VAL A 1 338 ? 45.873 82.430 63.640 1.00 10.00 405 VAL A O 1
ATOM 2748 N N . ILE A 1 339 ? 47.407 81.761 62.149 1.00 10.00 406 ILE A N 1
ATOM 2749 C CA . ILE A 1 339 ? 48.305 81.408 63.231 1.00 10.00 406 ILE A CA 1
ATOM 2750 C C . ILE A 1 339 ? 48.678 82.773 63.795 1.00 10.00 406 ILE A C 1
ATOM 2751 O O . ILE A 1 339 ? 49.091 82.899 64.945 1.00 10.00 406 ILE A O 1
ATOM 2756 N N . ASP A 1 340 ? 48.476 83.805 62.976 1.00 10.00 407 ASP A N 1
ATOM 2757 C CA . ASP A 1 340 ? 48.719 85.163 63.387 1.00 10.00 407 ASP A CA 1
ATOM 2758 C C . ASP A 1 340 ? 47.562 85.576 64.284 1.00 10.00 407 ASP A C 1
ATOM 2759 O O . ASP A 1 340 ? 47.755 86.281 65.274 1.00 10.00 407 ASP A O 1
ATOM 2764 N N . HIS A 1 341 ? 46.364 85.108 63.937 1.00 10.00 408 HIS A N 1
ATOM 2765 C CA . HIS A 1 341 ? 45.148 85.398 64.716 1.00 10.00 408 HIS A CA 1
ATOM 2766 C C . HIS A 1 341 ? 45.373 84.853 66.137 1.00 10.00 408 HIS A C 1
ATOM 2767 O O . HIS A 1 341 ? 45.207 85.579 67.106 1.00 10.00 408 HIS A O 1
ATOM 2774 N N . ILE A 1 342 ? 45.741 83.574 66.257 1.00 10.00 409 ILE A N 1
ATOM 2775 C CA . ILE A 1 342 ? 45.936 82.943 67.570 1.00 10.00 409 ILE A CA 1
ATOM 2776 C C . ILE A 1 342 ? 47.033 83.684 68.338 1.00 10.00 409 ILE A C 1
ATOM 2777 O O . ILE A 1 342 ? 47.012 83.778 69.572 1.00 10.00 409 ILE A O 1
ATOM 2782 N N . LEU A 1 343 ? 47.973 84.239 67.582 1.00 10.00 410 LEU A N 1
ATOM 2783 C CA . LEU A 1 343 ? 49.094 84.983 68.131 1.00 10.00 410 LEU A CA 1
ATOM 2784 C C . LEU A 1 343 ? 48.566 86.184 68.901 1.00 10.00 410 LEU A C 1
ATOM 2785 O O . LEU A 1 343 ? 48.886 86.366 70.076 1.00 10.00 410 LEU A O 1
ATOM 2790 N N . LEU A 1 344 ? 47.772 87.015 68.230 1.00 10.00 411 LEU A N 1
ATOM 2791 C CA . LEU A 1 344 ? 47.182 88.199 68.892 1.00 10.00 411 LEU A CA 1
ATOM 2792 C C . LEU A 1 344 ? 45.920 87.753 69.632 1.00 10.00 411 LEU A C 1
ATOM 2793 O O . LEU A 1 344 ? 45.532 88.373 70.617 1.00 10.00 411 LEU A O 1
ATOM 2798 N N . CYS A 1 345 ? 45.294 86.670 69.158 1.00 10.00 412 CYS A N 1
ATOM 2799 C CA . CYS A 1 345 ? 44.065 86.138 69.783 1.00 10.00 412 CYS A CA 1
ATOM 2800 C C . CYS A 1 345 ? 44.351 85.975 71.270 1.00 10.00 412 CYS A C 1
ATOM 2801 O O . CYS A 1 345 ? 43.716 86.602 72.120 1.00 10.00 412 CYS A O 1
ATOM 2804 N N . VAL A 1 346 ? 45.346 85.141 71.550 1.00 10.00 413 VAL A N 1
ATOM 2805 C CA . VAL A 1 346 ? 45.753 84.810 72.894 1.00 10.00 413 VAL A CA 1
ATOM 2806 C C . VAL A 1 346 ? 46.736 85.764 73.563 1.00 10.00 413 VAL A C 1
ATOM 2807 O O . VAL A 1 346 ? 46.699 85.917 74.780 1.00 10.00 413 VAL A O 1
ATOM 2811 N N . PHE A 1 347 ? 47.633 86.386 72.804 1.00 10.00 414 PHE A N 1
ATOM 2812 C CA . PHE A 1 347 ? 48.598 87.293 73.432 1.00 10.00 414 PHE A CA 1
ATOM 2813 C C . PHE A 1 347 ? 47.830 88.406 74.175 1.00 10.00 414 PHE A C 1
ATOM 2814 O O . PHE A 1 347 ? 48.261 88.879 75.220 1.00 10.00 414 PHE A O 1
ATOM 2822 N N . MET A 1 348 ? 46.681 88.793 73.616 1.00 10.00 415 MET A N 1
ATOM 2823 C CA . MET A 1 348 ? 45.776 89.789 74.228 1.00 10.00 415 MET A CA 1
ATOM 2824 C C . MET A 1 348 ? 45.126 89.028 75.391 1.00 10.00 415 MET A C 1
ATOM 2825 O O . MET A 1 348 ? 44.818 89.599 76.435 1.00 10.00 415 MET A O 1
ATOM 2830 N N . LEU A 1 349 ? 44.908 87.730 75.146 1.00 10.00 416 LEU A N 1
ATOM 2831 C CA . LEU A 1 349 ? 44.368 86.820 76.159 1.00 10.00 416 LEU A CA 1
ATOM 2832 C C . LEU A 1 349 ? 45.300 86.728 77.365 1.00 10.00 416 LEU A C 1
ATOM 2833 O O . LEU A 1 349 ? 44.930 86.807 78.502 1.00 10.00 416 LEU A O 1
ATOM 2838 N N . ILE A 1 350 ? 46.570 86.601 76.978 1.00 10.00 417 ILE A N 1
ATOM 2839 C CA . ILE A 1 350 ? 47.636 86.485 77.965 1.00 10.00 417 ILE A CA 1
ATOM 2840 C C . ILE A 1 350 ? 47.846 87.846 78.578 1.00 10.00 417 ILE A C 1
ATOM 2841 O O . ILE A 1 350 ? 48.158 87.964 79.757 1.00 10.00 417 ILE A O 1
ATOM 2846 N N . CYS A 1 351 ? 47.696 88.889 77.768 1.00 10.00 418 CYS A N 1
ATOM 2847 C CA . CYS A 1 351 ? 47.859 90.225 78.302 1.00 10.00 418 CYS A CA 1
ATOM 2848 C C . CYS A 1 351 ? 46.584 90.556 79.067 1.00 10.00 418 CYS A C 1
ATOM 2849 O O . CYS A 1 351 ? 46.588 91.453 79.902 1.00 10.00 418 CYS A O 1
ATOM 2852 N N . ILE A 1 352 ? 45.524 89.779 78.829 1.00 10.00 419 ILE A N 1
ATOM 2853 C CA . ILE A 1 352 ? 44.278 89.947 79.553 1.00 10.00 419 ILE A CA 1
ATOM 2854 C C . ILE A 1 352 ? 44.459 89.051 80.794 1.00 10.00 419 ILE A C 1
ATOM 2855 O O . ILE A 1 352 ? 44.699 89.560 81.888 1.00 10.00 419 ILE A O 1
ATOM 2860 N N . ILE A 1 353 ? 44.395 87.712 80.614 1.00 10.00 420 ILE A N 1
ATOM 2861 C CA . ILE A 1 353 ? 44.634 86.821 81.746 1.00 10.00 420 ILE A CA 1
ATOM 2862 C C . ILE A 1 353 ? 45.798 87.308 82.604 1.00 10.00 420 ILE A C 1
ATOM 2863 O O . ILE A 1 353 ? 45.679 87.552 83.787 1.00 10.00 420 ILE A O 1
ATOM 2868 N N . GLY A 1 354 ? 46.918 87.572 81.908 1.00 10.00 421 GLY A N 1
ATOM 2869 C CA . GLY A 1 354 ? 48.093 88.083 82.585 1.00 10.00 421 GLY A CA 1
ATOM 2870 C C . GLY A 1 354 ? 47.796 89.346 83.361 1.00 10.00 421 GLY A C 1
ATOM 2871 O O . GLY A 1 354 ? 48.067 89.415 84.555 1.00 10.00 421 GLY A O 1
ATOM 2872 N N . THR A 1 355 ? 47.238 90.348 82.688 1.00 10.00 422 THR A N 1
ATOM 2873 C CA . THR A 1 355 ? 46.913 91.588 83.344 1.00 10.00 422 THR A CA 1
ATOM 2874 C C . THR A 1 355 ? 45.737 91.359 8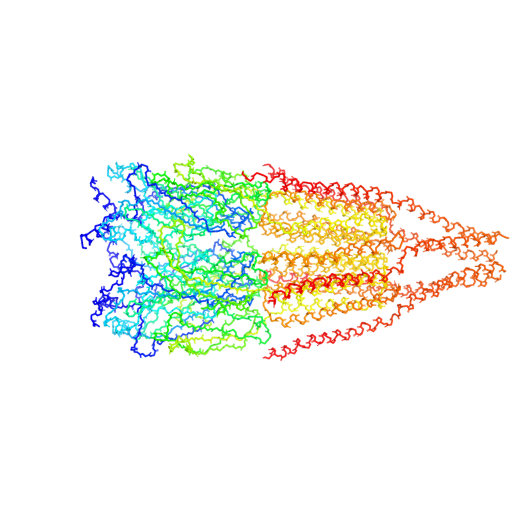4.314 1.00 10.00 422 THR A C 1
ATOM 2875 O O . THR A 1 355 ? 45.482 92.165 85.211 1.00 10.00 422 THR A O 1
ATOM 2879 N N . VAL A 1 356 ? 45.034 90.240 84.147 1.00 10.00 423 VAL A N 1
ATOM 2880 C CA . VAL A 1 356 ? 43.932 89.913 85.038 1.00 10.00 423 VAL A CA 1
ATOM 2881 C C . VAL A 1 356 ? 44.499 89.208 86.258 1.00 10.00 423 VAL A C 1
ATOM 2882 O O . VAL A 1 356 ? 43.937 89.278 87.356 1.00 10.00 423 VAL A O 1
ATOM 2886 N N . SER A 1 357 ? 45.582 88.489 86.006 1.00 10.00 424 SER A N 1
ATOM 2887 C CA . SER A 1 357 ? 46.316 87.838 87.084 1.00 10.00 424 SER A CA 1
ATOM 2888 C C . SER A 1 357 ? 47.073 88.858 87.927 1.00 10.00 424 SER A C 1
ATOM 2889 O O . SER A 1 357 ? 47.251 88.765 89.097 1.00 10.00 424 SER A O 1
ATOM 2892 N N . VAL A 1 358 ? 47.411 89.926 87.165 1.00 10.00 425 VAL A N 1
ATOM 2893 C CA . VAL A 1 358 ? 48.106 91.029 87.765 1.00 10.00 425 VAL A CA 1
ATOM 2894 C C . VAL A 1 358 ? 47.009 91.807 88.503 1.00 10.00 425 VAL A C 1
ATOM 2895 O O . VAL A 1 358 ? 47.266 92.432 89.530 1.00 10.00 425 VAL A O 1
ATOM 2899 N N . PHE A 1 359 ? 45.792 91.776 87.956 1.00 10.00 426 PHE A N 1
ATOM 2900 C CA . PHE A 1 359 ? 44.624 92.438 88.551 1.00 10.00 426 PHE A CA 1
ATOM 2901 C C . PHE A 1 359 ? 44.572 92.194 90.054 1.00 10.00 426 PHE A C 1
ATOM 2902 O O . PHE A 1 359 ? 45.036 93.020 90.849 1.00 10.00 426 PHE A O 1
ATOM 2910 N N . ALA A 1 360 ? 44.014 91.051 90.442 1.00 10.00 427 ALA A N 1
ATOM 2911 C CA . ALA A 1 360 ? 43.881 90.750 91.873 1.00 10.00 427 ALA A CA 1
ATOM 2912 C C . ALA A 1 360 ? 45.236 90.779 92.549 1.00 10.00 427 ALA A C 1
ATOM 2913 O O . ALA A 1 360 ? 45.313 91.011 93.748 1.00 10.00 427 ALA A O 1
ATOM 2915 N N . GLY A 1 361 ? 46.298 90.559 91.777 1.00 10.00 428 GLY A N 1
ATOM 2916 C CA . GLY A 1 361 ? 47.617 90.632 92.361 1.00 10.00 428 GLY A CA 1
ATOM 2917 C C . GLY A 1 361 ? 47.772 92.066 92.836 1.00 10.00 428 GLY A C 1
ATOM 2918 O O . GLY A 1 361 ? 47.924 92.326 94.025 1.00 10.00 428 GLY A O 1
ATOM 2919 N N . ARG A 1 362 ? 47.690 92.994 91.886 1.00 10.00 429 ARG A N 1
ATOM 2920 C CA . ARG A 1 362 ? 47.779 94.422 92.115 1.00 10.00 429 ARG A CA 1
ATOM 2921 C C . ARG A 1 362 ? 46.734 94.937 93.116 1.00 10.00 429 ARG A C 1
ATOM 2922 O O . ARG A 1 362 ? 47.049 95.692 94.050 1.00 10.00 429 ARG A O 1
ATOM 2930 N N . LEU A 1 363 ? 45.490 94.531 92.907 1.00 10.00 430 LEU A N 1
ATOM 2931 C CA . LEU A 1 363 ? 44.391 94.965 93.763 1.00 10.00 430 LEU A CA 1
ATOM 2932 C C . LEU A 1 363 ? 44.643 94.760 95.235 1.00 10.00 430 LEU A C 1
ATOM 2933 O O . LEU A 1 363 ? 44.739 95.728 95.977 1.00 10.00 430 LEU A O 1
ATOM 2938 N N . ILE A 1 364 ? 44.697 93.523 95.704 1.00 10.00 431 ILE A N 1
ATOM 2939 C CA . ILE A 1 364 ? 44.899 93.423 97.141 1.00 10.00 431 ILE A CA 1
ATOM 2940 C C . ILE A 1 364 ? 46.326 93.807 97.519 1.00 10.00 431 ILE A C 1
ATOM 2941 O O . ILE A 1 364 ? 46.734 93.727 98.678 1.00 10.00 431 ILE A O 1
ATOM 2946 N N . GLU A 1 365 ? 47.112 94.222 96.532 1.00 10.00 432 GLU A N 1
ATOM 2947 C CA . GLU A 1 365 ? 48.431 94.703 96.863 1.00 10.00 432 GLU A CA 1
ATOM 2948 C C . GLU A 1 365 ? 48.183 96.205 97.064 1.00 10.00 432 GLU A C 1
ATOM 2949 O O . GLU A 1 365 ? 49.005 96.930 97.619 1.00 10.00 432 GLU A O 1
ATOM 2955 N N . LEU A 1 366 ? 46.985 96.637 96.664 1.00 10.00 433 LEU A N 1
ATOM 2956 C CA . LEU A 1 366 ? 46.565 98.027 96.863 1.00 10.00 433 LEU A CA 1
ATOM 2957 C C . LEU A 1 366 ? 45.971 98.101 98.269 1.00 10.00 433 LEU A C 1
ATOM 2958 O O . LEU A 1 366 ? 45.793 99.179 98.822 1.00 10.00 433 LEU A O 1
ATOM 2963 N N . SER A 1 367 ? 45.697 96.930 98.838 1.00 10.00 434 SER A N 1
ATOM 2964 C CA . SER A 1 367 ? 45.128 96.821 100.176 1.00 10.00 434 SER A CA 1
ATOM 2965 C C . SER A 1 367 ? 46.228 96.470 101.180 1.00 10.00 434 SER A C 1
ATOM 2966 O O . SER A 1 367 ? 46.330 97.069 102.251 1.00 10.00 434 SER A O 1
ATOM 2969 N N . GLN A 1 368 ? 47.060 95.500 100.821 1.00 10.00 435 GLN A N 1
ATOM 2970 C CA . GLN A 1 368 ? 48.140 95.073 101.677 1.00 10.00 435 GLN A CA 1
ATOM 2971 C C . GLN A 1 368 ? 49.178 96.143 101.877 1.00 10.00 435 GLN A C 1
ATOM 2972 O O . GLN A 1 368 ? 49.520 96.511 103.013 1.00 10.00 435 GLN A O 1
ATOM 2978 N N . GLU A 1 369 ? 49.688 96.651 100.765 1.00 10.00 436 GLU A N 1
ATOM 2979 C CA . GLU A 1 369 ? 50.743 97.669 100.836 1.00 10.00 436 GLU A CA 1
ATOM 2980 C C . GLU A 1 369 ? 50.311 98.845 101.730 1.00 10.00 436 GLU A C 1
ATOM 2981 O O . GLU A 1 369 ? 51.154 99.585 102.209 1.00 10.00 436 GLU A O 1
ATOM 2987 N N . GLY A 1 370 ? 48.999 98.980 101.951 1.00 10.00 437 GLY A N 1
ATOM 2988 C CA . GLY A 1 370 ? 48.497 100.064 102.785 1.00 10.00 437 GLY A CA 1
ATOM 2989 C C . GLY A 1 370 ? 48.512 99.786 104.290 1.00 10.00 437 GLY A C 1
ATOM 2990 O O . GLY A 1 370 ? 47.401 99.646 104.891 1.00 10.00 437 GLY A O 1
ATOM 2992 N N . SER B 2 1 ? 91.519 64.256 166.947 1.00 10.00 1 SER B N 1
ATOM 2993 C CA . SER B 2 1 ? 90.683 64.524 168.169 1.00 10.00 1 SER B CA 1
ATOM 2994 C C . SER B 2 1 ? 90.521 65.992 168.452 1.00 10.00 1 SER B C 1
ATOM 2995 O O . SER B 2 1 ? 89.423 66.459 168.735 1.00 10.00 1 SER B O 1
ATOM 2998 N N . VAL B 2 2 ? 91.642 66.702 168.390 1.00 10.00 2 VAL B N 1
ATOM 2999 C CA . VAL B 2 2 ? 91.669 68.136 168.691 1.00 10.00 2 VAL B CA 1
ATOM 3000 C C . VAL B 2 2 ? 90.403 68.842 168.222 1.00 10.00 2 VAL B C 1
ATOM 3001 O O . VAL B 2 2 ? 90.318 69.393 167.120 1.00 10.00 2 VAL B O 1
ATOM 3005 N N . MET B 2 3 ? 89.409 68.757 169.100 1.00 10.00 3 MET B N 1
ATOM 3006 C CA . MET B 2 3 ? 88.088 69.328 168.909 1.00 10.00 3 MET B CA 1
ATOM 3007 C C . MET B 2 3 ? 87.504 68.968 167.543 1.00 10.00 3 MET B C 1
ATOM 3008 O O . MET B 2 3 ? 86.626 69.654 167.016 1.00 10.00 3 MET B O 1
ATOM 3013 N N . GLU B 2 4 ? 87.987 67.858 166.988 1.00 10.00 4 GLU B N 1
ATOM 3014 C CA . GLU B 2 4 ? 87.508 67.378 165.699 1.00 10.00 4 GLU B CA 1
ATOM 3015 C C . GLU B 2 4 ? 86.001 67.239 165.700 1.00 10.00 4 GLU B C 1
ATOM 3016 O O . GLU B 2 4 ? 85.336 67.995 165.003 1.00 10.00 4 GLU B O 1
ATOM 3022 N N . ASP B 2 5 ? 85.452 66.287 166.460 1.00 10.00 5 ASP B N 1
ATOM 3023 C CA . ASP B 2 5 ? 83.990 66.136 166.510 1.00 10.00 5 ASP B CA 1
ATOM 3024 C C . ASP B 2 5 ? 83.390 67.533 166.679 1.00 10.00 5 ASP B C 1
ATOM 3025 O O . ASP B 2 5 ? 82.401 67.888 166.032 1.00 10.00 5 ASP B O 1
ATOM 3030 N N . THR B 2 6 ? 84.025 68.318 167.545 1.00 10.00 6 THR B N 1
ATOM 3031 C CA . THR B 2 6 ? 83.600 69.682 167.849 1.00 10.00 6 THR B CA 1
ATOM 3032 C C . THR B 2 6 ? 83.547 70.529 166.592 1.00 10.00 6 THR B C 1
ATOM 3033 O O . THR B 2 6 ? 82.481 70.976 166.180 1.00 10.00 6 THR B O 1
ATOM 3037 N N . LEU B 2 7 ? 84.715 70.771 166.007 1.00 10.00 7 LEU B N 1
ATOM 3038 C CA . LEU B 2 7 ? 84.807 71.555 164.757 1.00 10.00 7 LEU B CA 1
ATOM 3039 C C . LEU B 2 7 ? 83.754 71.013 163.830 1.00 10.00 7 LEU B C 1
ATOM 3040 O O . LEU B 2 7 ? 82.731 71.646 163.540 1.00 10.00 7 LEU B O 1
ATOM 3045 N N . LEU B 2 8 ? 84.050 69.807 163.371 1.00 10.00 8 LEU B N 1
ATOM 3046 C CA . LEU B 2 8 ? 83.196 69.083 162.471 1.00 10.00 8 LEU B CA 1
ATOM 3047 C C . LEU B 2 8 ? 81.746 69.434 162.726 1.00 10.00 8 LEU B C 1
ATOM 3048 O O . LEU B 2 8 ? 81.014 69.832 161.814 1.00 10.00 8 LEU B O 1
ATOM 3053 N N . SER B 2 9 ? 81.347 69.258 163.972 1.00 10.00 9 SER B N 1
ATOM 3054 C CA . SER B 2 9 ? 79.989 69.520 164.393 1.00 10.00 9 SER B CA 1
ATOM 3055 C C . SER B 2 9 ? 79.572 70.968 164.204 1.00 10.00 9 SER B C 1
ATOM 3056 O O . SER B 2 9 ? 78.754 71.293 163.337 1.00 10.00 9 SER B O 1
ATOM 3059 N N . VAL B 2 10 ? 80.135 71.829 165.034 1.00 10.00 10 VAL B N 1
ATOM 3060 C CA . VAL B 2 10 ? 79.861 73.267 164.993 1.00 10.00 10 VAL B CA 1
ATOM 3061 C C . VAL B 2 10 ? 79.669 73.715 163.535 1.00 10.00 10 VAL B C 1
ATOM 3062 O O . VAL B 2 10 ? 78.643 74.301 163.202 1.00 10.00 10 VAL B O 1
ATOM 3066 N N . LEU B 2 11 ? 80.625 73.379 162.672 1.00 10.00 11 LEU B N 1
ATOM 3067 C CA . LEU B 2 11 ? 80.563 73.711 161.271 1.00 10.00 11 LEU B CA 1
ATOM 3068 C C . LEU B 2 11 ? 79.211 73.377 160.672 1.00 10.00 11 LEU B C 1
ATOM 3069 O O . LEU B 2 11 ? 78.504 74.238 160.132 1.00 10.00 11 LEU B O 1
ATOM 3074 N N . PHE B 2 12 ? 78.858 72.104 160.740 1.00 10.00 12 PHE B N 1
ATOM 3075 C CA . PHE B 2 12 ? 77.569 71.654 160.196 1.00 10.00 12 PHE B CA 1
ATOM 3076 C C . PHE B 2 12 ? 76.412 72.176 161.038 1.00 10.00 12 PHE B C 1
ATOM 3077 O O . PHE B 2 12 ? 75.283 72.228 160.571 1.00 10.00 12 PHE B O 1
ATOM 3085 N N . GLU B 2 13 ? 76.736 72.606 162.259 1.00 10.00 13 GLU B N 1
ATOM 3086 C CA . GLU B 2 13 ? 75.783 73.167 163.229 1.00 10.00 13 GLU B CA 1
ATOM 3087 C C . GLU B 2 13 ? 75.405 74.595 162.768 1.00 10.00 13 GLU B C 1
ATOM 3088 O O . GLU B 2 13 ? 74.218 74.953 162.640 1.00 10.00 13 GLU B O 1
ATOM 3094 N N . ASN B 2 14 ? 76.434 75.375 162.449 1.00 10.00 14 ASN B N 1
ATOM 3095 C CA . ASN B 2 14 ? 76.294 76.779 162.028 1.00 10.00 14 ASN B CA 1
ATOM 3096 C C . ASN B 2 14 ? 76.349 77.106 160.535 1.00 10.00 14 ASN B C 1
ATOM 3097 O O . ASN B 2 14 ? 75.798 78.114 160.110 1.00 10.00 14 ASN B O 1
ATOM 3102 N N . TYR B 2 15 ? 77.042 76.284 159.761 1.00 10.00 15 TYR B N 1
ATOM 3103 C CA . TYR B 2 15 ? 77.193 76.464 158.318 1.00 10.00 15 TYR B CA 1
ATOM 3104 C C . TYR B 2 15 ? 75.874 76.625 157.569 1.00 10.00 15 TYR B C 1
ATOM 3105 O O . TYR B 2 15 ? 74.941 75.876 157.819 1.00 10.00 15 TYR B O 1
ATOM 3114 N N . ASN B 2 16 ? 75.800 77.573 156.638 1.00 10.00 16 ASN B N 1
ATOM 3115 C CA . ASN B 2 16 ? 74.601 77.753 155.903 1.00 10.00 16 ASN B CA 1
ATOM 3116 C C . ASN B 2 16 ? 74.826 77.380 154.406 1.00 10.00 16 ASN B C 1
ATOM 3117 O O . ASN B 2 16 ? 75.617 78.015 153.695 1.00 10.00 16 ASN B O 1
ATOM 3122 N N . PRO B 2 17 ? 74.104 76.342 153.920 1.00 10.00 17 PRO B N 1
ATOM 3123 C CA . PRO B 2 17 ? 74.107 75.777 152.560 1.00 10.00 17 PRO B CA 1
ATOM 3124 C C . PRO B 2 17 ? 73.708 76.777 151.478 1.00 10.00 17 PRO B C 1
ATOM 3125 O O . PRO B 2 17 ? 74.418 76.981 150.499 1.00 10.00 17 PRO B O 1
ATOM 3129 N N . LYS B 2 18 ? 72.545 77.384 151.692 1.00 10.00 18 LYS B N 1
ATOM 3130 C CA . LYS B 2 18 ? 71.920 78.318 150.790 1.00 10.00 18 LYS B CA 1
ATOM 3131 C C . LYS B 2 18 ? 72.436 79.758 150.901 1.00 10.00 18 LYS B C 1
ATOM 3132 O O . LYS B 2 18 ? 71.794 80.681 150.391 1.00 10.00 18 LYS B O 1
ATOM 3138 N N . VAL B 2 19 ? 73.602 79.960 151.520 1.00 10.00 19 VAL B N 1
ATOM 3139 C CA . VAL B 2 19 ? 74.116 81.309 151.652 1.00 10.00 19 VAL B CA 1
ATOM 3140 C C . VAL B 2 19 ? 75.340 81.597 150.793 1.00 10.00 19 VAL B C 1
ATOM 3141 O O . VAL B 2 19 ? 76.090 80.700 150.409 1.00 10.00 19 VAL B O 1
ATOM 3145 N N . ARG B 2 20 ? 75.516 82.898 150.518 1.00 10.00 20 ARG B N 1
ATOM 3146 C CA . ARG B 2 20 ? 76.534 83.510 149.683 1.00 10.00 20 ARG B CA 1
ATOM 3147 C C . ARG B 2 20 ? 77.780 83.827 150.494 1.00 10.00 20 ARG B C 1
ATOM 3148 O O . ARG B 2 20 ? 77.712 84.545 151.473 1.00 10.00 20 ARG B O 1
ATOM 3156 N N . PRO B 2 21 ? 78.977 83.352 150.046 1.00 10.00 21 PRO B N 1
ATOM 3157 C CA . PRO B 2 21 ? 80.260 83.609 150.709 1.00 10.00 21 PRO B CA 1
ATOM 3158 C C . PRO B 2 21 ? 80.628 85.104 150.864 1.00 10.00 21 PRO B C 1
ATOM 3159 O O . PRO B 2 21 ? 81.807 85.442 150.790 1.00 10.00 21 PRO B O 1
ATOM 3163 N N . SER B 2 22 ? 79.652 86.000 151.057 1.00 10.00 22 SER B N 1
ATOM 3164 C CA . SER B 2 22 ? 79.975 87.416 151.220 1.00 10.00 22 SER B CA 1
ATOM 3165 C C . SER B 2 22 ? 79.241 88.037 152.387 1.00 10.00 22 SER B C 1
ATOM 3166 O O . SER B 2 22 ? 78.260 87.485 152.890 1.00 10.00 22 SER B O 1
ATOM 3169 N N . GLN B 2 23 ? 79.705 89.211 152.786 1.00 10.00 23 GLN B N 1
ATOM 3170 C CA . GLN B 2 23 ? 79.105 89.915 153.900 1.00 10.00 23 GLN B CA 1
ATOM 3171 C C . GLN B 2 23 ? 78.430 91.193 153.436 1.00 10.00 23 GLN B C 1
ATOM 3172 O O . GLN B 2 23 ? 79.082 92.184 153.108 1.00 10.00 23 GLN B O 1
ATOM 3178 N N . THR B 2 24 ? 77.102 91.146 153.427 1.00 10.00 24 THR B N 1
ATOM 3179 C CA . THR B 2 24 ? 76.221 92.243 153.020 1.00 10.00 24 THR B CA 1
ATOM 3180 C C . THR B 2 24 ? 76.391 92.714 151.564 1.00 10.00 24 THR B C 1
ATOM 3181 O O . THR B 2 24 ? 76.931 92.000 150.722 1.00 10.00 24 THR B O 1
ATOM 3185 N N . VAL B 2 25 ? 75.968 93.959 151.316 1.00 10.00 25 VAL B N 1
ATOM 3186 C CA . VAL B 2 25 ? 75.982 94.628 149.999 1.00 10.00 25 VAL B CA 1
ATOM 3187 C C . VAL B 2 25 ? 77.312 95.334 149.759 1.00 10.00 25 VAL B C 1
ATOM 3188 O O . VAL B 2 25 ? 77.489 96.444 150.241 1.00 10.00 25 VAL B O 1
ATOM 3192 N N . GLY B 2 26 ? 78.232 94.718 149.013 1.00 10.00 26 GLY B N 1
ATOM 3193 C CA . GLY B 2 26 ? 79.512 95.373 148.774 1.00 10.00 26 GLY B CA 1
ATOM 3194 C C . GLY B 2 26 ? 80.245 94.917 147.534 1.00 10.00 26 GLY B C 1
ATOM 3195 O O . GLY B 2 26 ? 79.634 94.723 146.480 1.00 10.00 26 GLY B O 1
ATOM 3196 N N . ASP B 2 27 ? 81.555 94.745 147.663 1.00 10.00 27 ASP B N 1
ATOM 3197 C CA . ASP B 2 27 ? 82.408 94.300 146.561 1.00 10.00 27 ASP B CA 1
ATOM 3198 C C . ASP B 2 27 ? 82.022 92.863 146.176 1.00 10.00 27 ASP B C 1
ATOM 3199 O O . ASP B 2 27 ? 82.400 92.369 145.111 1.00 10.00 27 ASP B O 1
ATOM 3204 N N . LYS B 2 28 ? 81.293 92.189 147.073 1.00 10.00 28 LYS B N 1
ATOM 3205 C CA . LYS B 2 28 ? 80.802 90.825 146.851 1.00 10.00 28 LYS B CA 1
ATOM 3206 C C . LYS B 2 28 ? 81.888 89.728 146.810 1.00 10.00 28 LYS B C 1
ATOM 3207 O O . LYS B 2 28 ? 83.028 89.944 147.223 1.00 10.00 28 LYS B O 1
ATOM 3213 N N . VAL B 2 29 ? 81.522 88.550 146.289 1.00 10.00 29 VAL B N 1
ATOM 3214 C CA . VAL B 2 29 ? 82.463 87.426 146.167 1.00 10.00 29 VAL B CA 1
ATOM 3215 C C . VAL B 2 29 ? 82.967 87.490 144.729 1.00 10.00 29 VAL B C 1
ATOM 3216 O O . VAL B 2 29 ? 82.174 87.488 143.788 1.00 10.00 29 VAL B O 1
ATOM 3220 N N . THR B 2 30 ? 84.280 87.571 144.556 1.00 10.00 30 THR B N 1
ATOM 3221 C CA . THR B 2 30 ? 84.851 87.642 143.219 1.00 10.00 30 THR B CA 1
ATOM 3222 C C . THR B 2 30 ? 85.060 86.216 142.693 1.00 10.00 30 THR B C 1
ATOM 3223 O O . THR B 2 30 ? 86.075 85.582 142.965 1.00 10.00 30 THR B O 1
ATOM 3227 N N . VAL B 2 31 ? 84.059 85.721 141.965 1.00 10.00 31 VAL B N 1
ATOM 3228 C CA . VAL B 2 31 ? 84.080 84.393 141.384 1.00 10.00 31 VAL B CA 1
ATOM 3229 C C . VAL B 2 31 ? 84.906 84.423 140.097 1.00 10.00 31 VAL B C 1
ATOM 3230 O O . VAL B 2 31 ? 84.853 85.385 139.335 1.00 10.00 31 VAL B O 1
ATOM 3234 N N . ARG B 2 32 ? 85.665 83.356 139.857 1.00 10.00 32 ARG B N 1
ATOM 3235 C CA . ARG B 2 32 ? 86.515 83.225 138.698 1.00 10.00 32 ARG B CA 1
ATOM 3236 C C . ARG B 2 32 ? 85.764 82.300 137.743 1.00 10.00 32 ARG B C 1
ATOM 3237 O O . ARG B 2 32 ? 85.317 81.241 138.164 1.00 10.00 32 ARG B O 1
ATOM 3245 N N . VAL B 2 33 ? 85.605 82.721 136.485 1.00 10.00 33 VAL B N 1
ATOM 3246 C CA . VAL B 2 33 ? 84.913 81.950 135.439 1.00 10.00 33 VAL B CA 1
ATOM 3247 C C . VAL B 2 33 ? 85.927 81.804 134.319 1.00 10.00 33 VAL B C 1
ATOM 3248 O O . VAL B 2 33 ? 86.531 82.793 133.909 1.00 10.00 33 VAL B O 1
ATOM 3252 N N . GLY B 2 34 ? 86.115 80.580 133.833 1.00 10.00 34 GLY B N 1
ATOM 3253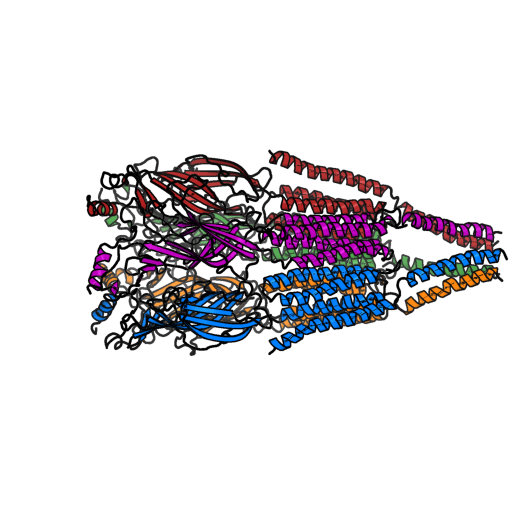 C CA . GLY B 2 34 ? 87.061 80.354 132.759 1.00 10.00 34 GLY B CA 1
ATOM 3254 C C . GLY B 2 34 ? 86.840 78.957 132.241 1.00 10.00 34 GLY B C 1
ATOM 3255 O O . GLY B 2 34 ? 86.944 78.011 133.006 1.00 10.00 34 GLY B O 1
ATOM 3256 N N . LEU B 2 35 ? 86.525 78.829 130.955 1.00 10.00 35 LEU B N 1
ATOM 3257 C CA . LEU B 2 35 ? 86.268 77.529 130.341 1.00 10.00 35 LEU B CA 1
ATOM 3258 C C . LEU B 2 35 ? 87.247 77.075 129.313 1.00 10.00 35 LEU B C 1
ATOM 3259 O O . LEU B 2 35 ? 87.415 77.737 128.311 1.00 10.00 35 LEU B O 1
ATOM 3264 N N . THR B 2 36 ? 87.844 75.909 129.542 1.00 10.00 36 THR B N 1
ATOM 3265 C CA . THR B 2 36 ? 88.771 75.325 128.586 1.00 10.00 36 THR B CA 1
ATOM 3266 C C . THR B 2 36 ? 87.813 74.495 127.724 1.00 10.00 36 THR B C 1
ATOM 3267 O O . THR B 2 36 ? 87.195 73.576 128.228 1.00 10.00 36 THR B O 1
ATOM 3271 N N . LEU B 2 37 ? 87.652 74.875 126.456 1.00 10.00 37 LEU B N 1
ATOM 3272 C CA . LEU B 2 37 ? 86.795 74.224 125.498 1.00 10.00 37 LEU B CA 1
ATOM 3273 C C . LEU B 2 37 ? 87.273 72.784 125.235 1.00 10.00 37 LEU B C 1
ATOM 3274 O O . LEU B 2 37 ? 88.463 72.501 125.341 1.00 10.00 37 LEU B O 1
ATOM 3279 N N . THR B 2 38 ? 86.340 71.879 124.935 1.00 10.00 38 THR B N 1
ATOM 3280 C CA . THR B 2 38 ? 86.663 70.467 124.626 1.00 10.00 38 THR B CA 1
ATOM 3281 C C . THR B 2 38 ? 86.819 70.461 123.104 1.00 10.00 38 THR B C 1
ATOM 3282 O O . THR B 2 38 ? 87.916 70.374 122.536 1.00 10.00 38 THR B O 1
ATOM 3286 N N . SER B 2 39 ? 85.673 70.631 122.464 1.00 10.00 39 SER B N 1
ATOM 3287 C CA . SER B 2 39 ? 85.545 70.698 121.017 1.00 10.00 39 SER B CA 1
ATOM 3288 C C . SER B 2 39 ? 84.081 71.086 120.748 1.00 10.00 39 SER B C 1
ATOM 3289 O O . SER B 2 39 ? 83.267 71.165 121.684 1.00 10.00 39 SER B O 1
ATOM 3292 N N . LEU B 2 40 ? 83.761 71.338 119.489 1.00 10.00 40 LEU B N 1
ATOM 3293 C CA . LEU B 2 40 ? 82.432 71.717 119.079 1.00 10.00 40 LEU B CA 1
ATOM 3294 C C . LEU B 2 40 ? 81.885 70.619 118.158 1.00 10.00 40 LEU B C 1
ATOM 3295 O O . LEU B 2 40 ? 82.631 70.046 117.354 1.00 10.00 40 LEU B O 1
ATOM 3300 N N . LEU B 2 41 ? 80.579 70.350 118.205 1.00 10.00 41 LEU B N 1
ATOM 3301 C CA . LEU B 2 41 ? 80.046 69.296 117.362 1.00 10.00 41 LEU B CA 1
ATOM 3302 C C . LEU B 2 41 ? 79.112 69.701 116.247 1.00 10.00 41 LEU B C 1
ATOM 3303 O O . LEU B 2 41 ? 79.063 69.031 115.221 1.00 10.00 41 LEU B O 1
ATOM 3308 N N . ILE B 2 42 ? 78.350 70.770 116.426 1.00 10.00 42 ILE B N 1
ATOM 3309 C CA . ILE B 2 42 ? 77.477 71.173 115.317 1.00 10.00 42 ILE B CA 1
ATOM 3310 C C . ILE B 2 42 ? 77.251 72.680 115.206 1.00 10.00 42 ILE B C 1
ATOM 3311 O O . ILE B 2 42 ? 76.919 73.389 116.170 1.00 10.00 42 ILE B O 1
ATOM 3316 N N . LEU B 2 43 ? 77.533 73.169 114.010 1.00 10.00 43 LEU B N 1
ATOM 3317 C CA . LEU B 2 43 ? 77.352 74.561 113.701 1.00 10.00 43 LEU B CA 1
ATOM 3318 C C . LEU B 2 43 ? 76.220 74.566 112.714 1.00 10.00 43 LEU B C 1
ATOM 3319 O O . LEU B 2 43 ? 76.320 73.969 111.651 1.00 10.00 43 LEU B O 1
ATOM 3324 N N . ASN B 2 44 ? 75.110 75.167 113.111 1.00 10.00 44 ASN B N 1
ATOM 3325 C CA . ASN B 2 44 ? 73.954 75.298 112.215 1.00 10.00 44 ASN B CA 1
ATOM 3326 C C . ASN B 2 44 ? 74.226 76.719 111.835 1.00 10.00 44 ASN B C 1
ATOM 3327 O O . ASN B 2 44 ? 73.851 77.644 112.553 1.00 10.00 44 ASN B O 1
ATOM 3332 N N . GLU B 2 45 ? 74.986 76.871 110.766 1.00 10.00 45 GLU B N 1
ATOM 3333 C CA . GLU B 2 45 ? 75.376 78.202 110.320 1.00 10.00 45 GLU B CA 1
ATOM 3334 C C . GLU B 2 45 ? 74.179 78.970 109.768 1.00 10.00 45 GLU B C 1
ATOM 3335 O O . GLU B 2 45 ? 74.270 80.164 109.620 1.00 10.00 45 GLU B O 1
ATOM 3341 N N . LYS B 2 46 ? 73.110 78.251 109.489 1.00 10.00 46 LYS B N 1
ATOM 3342 C CA . LYS B 2 46 ? 71.921 78.838 108.892 1.00 10.00 46 LYS B CA 1
ATOM 3343 C C . LYS B 2 46 ? 71.041 79.493 109.949 1.00 10.00 46 LYS B C 1
ATOM 3344 O O . LYS B 2 46 ? 70.557 80.591 109.694 1.00 10.00 46 LYS B O 1
ATOM 3350 N N . ASN B 2 47 ? 70.774 78.871 111.084 1.00 10.00 47 ASN B N 1
ATOM 3351 C CA . ASN B 2 47 ? 69.910 79.586 112.014 1.00 10.00 47 ASN B CA 1
ATOM 3352 C C . ASN B 2 47 ? 70.693 80.295 113.096 1.00 10.00 47 ASN B C 1
ATOM 3353 O O . ASN B 2 47 ? 70.110 80.969 113.937 1.00 10.00 47 ASN B O 1
ATOM 3358 N N . GLU B 2 48 ? 72.017 80.144 113.040 1.00 10.00 48 GLU B N 1
ATOM 3359 C CA . GLU B 2 48 ? 72.942 80.701 114.020 1.00 10.00 48 GLU B CA 1
ATOM 3360 C C . GLU B 2 48 ? 72.805 79.999 115.365 1.00 10.00 48 GLU B C 1
ATOM 3361 O O . GLU B 2 48 ? 72.598 80.598 116.409 1.00 10.00 48 GLU B O 1
ATOM 3367 N N . GLU B 2 49 ? 72.911 78.670 115.279 1.00 10.00 49 GLU B N 1
ATOM 3368 C CA . GLU B 2 49 ? 72.741 77.775 116.432 1.00 10.00 49 GLU B CA 1
ATOM 3369 C C . GLU B 2 49 ? 74.120 77.100 116.705 1.00 10.00 49 GLU B C 1
ATOM 3370 O O . GLU B 2 49 ? 74.794 76.659 115.764 1.00 10.00 49 GLU B O 1
ATOM 3376 N N . MET B 2 50 ? 74.541 77.029 117.974 1.00 10.00 50 MET B N 1
ATOM 3377 C CA . MET B 2 50 ? 75.847 76.494 118.353 1.00 10.00 50 MET B CA 1
ATOM 3378 C C . MET B 2 50 ? 75.887 75.464 119.512 1.00 10.00 50 MET B C 1
ATOM 3379 O O . MET B 2 50 ? 75.738 75.836 120.674 1.00 10.00 50 MET B O 1
ATOM 3384 N N . THR B 2 51 ? 76.092 74.174 119.206 1.00 10.00 51 THR B N 1
ATOM 3385 C CA . THR B 2 51 ? 76.168 73.134 120.232 1.00 10.00 51 THR B CA 1
ATOM 3386 C C . THR B 2 51 ? 77.636 72.756 120.467 1.00 10.00 51 THR B C 1
ATOM 3387 O O . THR B 2 51 ? 78.225 72.012 119.678 1.00 10.00 51 THR B O 1
ATOM 3391 N N . THR B 2 52 ? 78.230 73.261 121.547 1.00 10.00 52 THR B N 1
ATOM 3392 C CA . THR B 2 52 ? 79.637 72.951 121.818 1.00 10.00 52 THR B CA 1
ATOM 3393 C C . THR B 2 52 ? 79.784 72.285 123.196 1.00 10.00 52 THR B C 1
ATOM 3394 O O . THR B 2 52 ? 78.798 71.970 123.872 1.00 10.00 52 THR B O 1
ATOM 3398 N N . SER B 2 53 ? 81.029 72.078 123.615 1.00 10.00 53 SER B N 1
ATOM 3399 C CA . SER B 2 53 ? 81.309 71.493 124.902 1.00 10.00 53 SER B CA 1
ATOM 3400 C C . SER B 2 53 ? 82.624 72.014 125.446 1.00 10.00 53 SER B C 1
ATOM 3401 O O . SER B 2 53 ? 83.633 72.102 124.747 1.00 10.00 53 SER B O 1
ATOM 3404 N N . VAL B 2 54 ? 82.599 72.296 126.741 1.00 10.00 54 VAL B N 1
ATOM 3405 C CA . VAL B 2 54 ? 83.751 72.844 127.421 1.00 10.00 54 VAL B CA 1
ATOM 3406 C C . VAL B 2 54 ? 83.712 72.521 128.903 1.00 10.00 54 VAL B C 1
ATOM 3407 O O . VAL B 2 54 ? 82.857 71.768 129.345 1.00 10.00 54 VAL B O 1
ATOM 3411 N N . PHE B 2 55 ? 84.640 73.095 129.664 1.00 10.00 55 PHE B N 1
ATOM 3412 C CA . PHE B 2 55 ? 84.707 72.871 131.107 1.00 10.00 55 PHE B CA 1
ATOM 3413 C C . PHE B 2 55 ? 84.234 74.131 131.785 1.00 10.00 55 PHE B C 1
ATOM 3414 O O . PHE B 2 55 ? 84.610 75.222 131.394 1.00 10.00 55 PHE B O 1
ATOM 3422 N N . LEU B 2 56 ? 83.415 73.985 132.809 1.00 10.00 56 LEU B N 1
ATOM 3423 C CA . LEU B 2 56 ? 82.949 75.132 133.535 1.00 10.00 56 LEU B CA 1
ATOM 3424 C C . LEU B 2 56 ? 83.841 75.219 134.756 1.00 10.00 56 LEU B C 1
ATOM 3425 O O . LEU B 2 56 ? 83.508 74.676 135.788 1.00 10.00 56 LEU B O 1
ATOM 3430 N N . ASN B 2 57 ? 84.996 75.876 134.652 1.00 10.00 57 ASN B N 1
ATOM 3431 C CA . ASN B 2 57 ? 85.860 75.963 135.805 1.00 10.00 57 ASN B CA 1
ATOM 3432 C C . ASN B 2 57 ? 85.402 77.168 136.582 1.00 10.00 57 ASN B C 1
ATOM 3433 O O . ASN B 2 57 ? 85.448 78.282 136.060 1.00 10.00 57 ASN B O 1
ATOM 3438 N N . LEU B 2 58 ? 84.873 76.972 137.781 1.00 10.00 58 LEU B N 1
ATOM 3439 C CA . LEU B 2 58 ? 84.472 78.103 138.595 1.00 10.00 58 LEU B CA 1
ATOM 3440 C C . LEU B 2 58 ? 85.372 78.042 139.803 1.00 10.00 58 LEU B C 1
ATOM 3441 O O . LEU B 2 58 ? 85.946 76.997 140.095 1.00 10.00 58 LEU B O 1
ATOM 3446 N N . ALA B 2 59 ? 85.545 79.167 140.476 1.00 10.00 59 ALA B N 1
ATOM 3447 C CA . ALA B 2 59 ? 86.380 79.177 141.661 1.00 10.00 59 ALA B CA 1
ATOM 3448 C C . ALA B 2 59 ? 86.382 80.529 142.343 1.00 10.00 59 ALA B C 1
ATOM 3449 O O . ALA B 2 59 ? 86.573 81.586 141.731 1.00 10.00 59 ALA B O 1
ATOM 3451 N N . TRP B 2 60 ? 86.112 80.480 143.633 1.00 10.00 60 TRP B N 1
ATOM 3452 C CA . TRP B 2 60 ? 86.072 81.671 144.474 1.00 10.00 60 TRP B CA 1
ATOM 3453 C C . TRP B 2 60 ? 86.450 81.131 145.830 1.00 10.00 60 TRP B C 1
ATOM 3454 O O . TRP B 2 60 ? 86.916 80.004 145.917 1.00 10.00 60 TRP B O 1
ATOM 3465 N N . THR B 2 61 ? 86.226 81.900 146.886 1.00 10.00 61 THR B N 1
ATOM 3466 C CA . THR B 2 61 ? 86.585 81.417 148.206 1.00 10.00 61 THR B CA 1
ATOM 3467 C C . THR B 2 61 ? 85.475 81.418 149.239 1.00 10.00 61 THR B C 1
ATOM 3468 O O . THR B 2 61 ? 84.691 82.356 149.351 1.00 10.00 61 THR B O 1
ATOM 3472 N N . ASP B 2 62 ? 85.417 80.312 149.976 1.00 10.00 62 ASP B N 1
ATOM 3473 C CA . ASP B 2 62 ? 84.447 80.097 151.039 1.00 10.00 62 ASP B CA 1
ATOM 3474 C C . ASP B 2 62 ? 85.152 80.229 152.373 1.00 10.00 62 ASP B C 1
ATOM 3475 O O . ASP B 2 62 ? 85.466 79.216 152.988 1.00 10.00 62 ASP B O 1
ATOM 3480 N N . TYR B 2 63 ? 85.402 81.451 152.828 1.00 10.00 63 TYR B N 1
ATOM 3481 C CA . TYR B 2 63 ? 86.073 81.631 154.114 1.00 10.00 63 TYR B CA 1
ATOM 3482 C C . TYR B 2 63 ? 85.160 81.095 155.218 1.00 10.00 63 TYR B C 1
ATOM 3483 O O . TYR B 2 63 ? 85.448 81.222 156.411 1.00 10.00 63 TYR B O 1
ATOM 3492 N N . ARG B 2 64 ? 84.082 80.433 154.806 1.00 10.00 64 ARG B N 1
ATOM 3493 C CA . ARG B 2 64 ? 83.140 79.861 155.739 1.00 10.00 64 ARG B CA 1
ATOM 3494 C C . ARG B 2 64 ? 83.466 78.357 155.878 1.00 10.00 64 ARG B C 1
ATOM 3495 O O . ARG B 2 64 ? 82.990 77.677 156.799 1.00 10.00 64 ARG B O 1
ATOM 3503 N N . LEU B 2 65 ? 84.288 77.842 154.966 1.00 10.00 65 LEU B N 1
ATOM 3504 C CA . LEU B 2 65 ? 84.664 76.421 154.991 1.00 10.00 65 LEU B CA 1
ATOM 3505 C C . LEU B 2 65 ? 86.140 76.188 155.371 1.00 10.00 65 LEU B C 1
ATOM 3506 O O . LEU B 2 65 ? 86.639 75.066 155.261 1.00 10.00 65 LEU B O 1
ATOM 3511 N N . GLN B 2 66 ? 86.850 77.228 155.814 1.00 10.00 66 GLN B N 1
ATOM 3512 C CA . GLN B 2 66 ? 88.249 77.021 156.205 1.00 10.00 66 GLN B CA 1
ATOM 3513 C C . GLN B 2 66 ? 88.186 76.010 157.359 1.00 10.00 66 GLN B C 1
ATOM 3514 O O . GLN B 2 66 ? 87.408 76.176 158.295 1.00 10.00 66 GLN B O 1
ATOM 3520 N N . TRP B 2 67 ? 88.968 74.938 157.265 1.00 10.00 67 TRP B N 1
ATOM 3521 C CA . TRP B 2 67 ? 88.967 73.882 158.288 1.00 10.00 67 TRP B CA 1
ATOM 3522 C C . TRP B 2 67 ? 90.039 74.078 159.344 1.00 10.00 67 TRP B C 1
ATOM 3523 O O . TRP B 2 67 ? 90.590 75.166 159.482 1.00 10.00 67 TRP B O 1
ATOM 3534 N N . ASP B 2 68 ? 90.339 73.016 160.089 1.00 10.00 68 ASP B N 1
ATOM 3535 C CA . ASP B 2 68 ? 91.359 73.118 161.128 1.00 10.00 68 ASP B CA 1
ATOM 3536 C C . ASP B 2 68 ? 92.433 71.987 161.147 1.00 10.00 68 ASP B C 1
ATOM 3537 O O . ASP B 2 68 ? 93.096 71.761 160.137 1.00 10.00 68 ASP B O 1
ATOM 3542 N N . PRO B 2 69 ? 92.579 71.216 162.244 1.00 10.00 69 PRO B N 1
ATOM 3543 C CA . PRO B 2 69 ? 93.631 70.195 162.200 1.00 10.00 69 PRO B CA 1
ATOM 3544 C C . PRO B 2 69 ? 93.462 69.052 161.192 1.00 10.00 69 PRO B C 1
ATOM 3545 O O . PRO B 2 69 ? 94.283 68.861 160.286 1.00 10.00 69 PRO B O 1
ATOM 3549 N N . ALA B 2 70 ? 92.353 68.332 161.316 1.00 10.00 70 ALA B N 1
ATOM 3550 C CA . ALA B 2 70 ? 92.113 67.144 160.477 1.00 10.00 70 ALA B CA 1
ATOM 3551 C C . ALA B 2 70 ? 91.688 67.293 159.008 1.00 10.00 70 ALA B C 1
ATOM 3552 O O . ALA B 2 70 ? 92.142 66.525 158.154 1.00 10.00 70 ALA B O 1
ATOM 3554 N N . ALA B 2 71 ? 90.811 68.250 158.710 1.00 10.00 71 ALA B N 1
ATOM 3555 C CA . ALA B 2 71 ? 90.340 68.442 157.324 1.00 10.00 71 ALA B CA 1
ATOM 3556 C C . ALA B 2 71 ? 91.017 69.607 156.621 1.00 10.00 71 ALA B C 1
ATOM 3557 O O . ALA B 2 71 ? 90.889 69.766 155.405 1.00 10.00 71 ALA B O 1
ATOM 3559 N N . TYR B 2 72 ? 91.736 70.409 157.399 1.00 10.00 72 TYR B N 1
ATOM 3560 C CA . TYR B 2 72 ? 92.435 71.605 156.918 1.00 10.00 72 TYR B CA 1
ATOM 3561 C C . TYR B 2 72 ? 93.924 71.307 156.844 1.00 10.00 72 TYR B C 1
ATOM 3562 O O . TYR B 2 72 ? 94.566 71.426 155.798 1.00 10.00 72 TYR B O 1
ATOM 3571 N N . GLU B 2 73 ? 94.447 70.907 157.989 1.00 10.00 73 GLU B N 1
ATOM 3572 C CA . GLU B 2 73 ? 95.863 70.570 158.170 1.00 10.00 73 GLU B CA 1
ATOM 3573 C C . GLU B 2 73 ? 96.023 69.059 158.016 1.00 10.00 73 GLU B C 1
ATOM 3574 O O . GLU B 2 73 ? 97.123 68.547 157.811 1.00 10.00 73 GLU B O 1
ATOM 3580 N N . GLY B 2 74 ? 94.898 68.357 158.071 1.00 10.00 74 GLY B N 1
ATOM 3581 C CA . GLY B 2 74 ? 94.901 66.900 157.968 1.00 10.00 74 GLY B CA 1
ATOM 3582 C C . GLY B 2 74 ? 94.974 66.488 156.517 1.00 10.00 74 GLY B C 1
ATOM 3583 O O . GLY B 2 74 ? 95.779 65.646 156.110 1.00 10.00 74 GLY B O 1
ATOM 3584 N N . ILE B 2 75 ? 94.143 67.150 155.726 1.00 10.00 75 ILE B N 1
ATOM 3585 C CA . ILE B 2 75 ? 94.070 66.899 154.291 1.00 10.00 75 ILE B CA 1
ATOM 3586 C C . ILE B 2 75 ? 93.680 68.175 153.555 1.00 10.00 75 ILE B C 1
ATOM 3587 O O . ILE B 2 75 ? 92.546 68.348 153.133 1.00 10.00 75 ILE B O 1
ATOM 3592 N N . LYS B 2 76 ? 94.646 69.068 153.401 1.00 10.00 76 LYS B N 1
ATOM 3593 C CA . LYS B 2 76 ? 94.430 70.341 152.743 1.00 10.00 76 LYS B CA 1
ATOM 3594 C C . LYS B 2 76 ? 93.462 70.375 151.556 1.00 10.00 76 LYS B C 1
ATOM 3595 O O . LYS B 2 76 ? 92.890 71.428 151.252 1.00 10.00 76 LYS B O 1
ATOM 3601 N N . ASP B 2 77 ? 93.292 69.247 150.873 1.00 10.00 77 ASP B N 1
ATOM 3602 C CA . ASP B 2 77 ? 92.383 69.158 149.720 1.00 10.00 77 ASP B CA 1
ATOM 3603 C C . ASP B 2 77 ? 91.417 67.994 149.911 1.00 10.00 77 ASP B C 1
ATOM 3604 O O . ASP B 2 77 ? 91.841 66.883 150.218 1.00 10.00 77 ASP B O 1
ATOM 3609 N N . LEU B 2 78 ? 90.152 68.241 149.723 1.00 10.00 78 LEU B N 1
ATOM 3610 C CA . LEU B 2 78 ? 89.093 67.239 149.857 1.00 10.00 78 LEU B CA 1
ATOM 3611 C C . LEU B 2 78 ? 87.955 67.511 148.875 1.00 10.00 78 LEU B C 1
ATOM 3612 O O . LEU B 2 78 ? 87.732 68.692 148.543 1.00 10.00 78 LEU B O 1
ATOM 3617 N N . SER B 2 79 ? 87.331 66.489 148.365 1.00 10.00 79 SER B N 1
ATOM 3618 C CA . SER B 2 79 ? 86.267 66.661 147.388 1.00 10.00 79 SER B CA 1
ATOM 3619 C C . SER B 2 79 ? 84.902 66.644 148.059 1.00 10.00 79 SER B C 1
ATOM 3620 O O . SER B 2 79 ? 84.656 65.840 148.955 1.00 10.00 79 SER B O 1
ATOM 3623 N N . ILE B 2 80 ? 84.022 67.542 147.630 1.00 10.00 80 ILE B N 1
ATOM 3624 C CA . ILE B 2 80 ? 82.686 67.633 148.185 1.00 10.00 80 ILE B CA 1
ATOM 3625 C C . ILE B 2 80 ? 81.674 68.130 147.155 1.00 10.00 80 ILE B C 1
ATOM 3626 O O . ILE B 2 80 ? 81.855 69.200 146.557 1.00 10.00 80 ILE B O 1
ATOM 3631 N N . PRO B 2 81 ? 80.554 67.412 146.994 1.00 10.00 81 PRO B N 1
ATOM 3632 C CA . PRO B 2 81 ? 79.512 67.796 146.034 1.00 10.00 81 PRO B CA 1
ATOM 3633 C C . PRO B 2 81 ? 79.108 69.273 146.184 1.00 10.00 81 PRO B C 1
ATOM 3634 O O . PRO B 2 81 ? 79.037 69.795 147.306 1.00 10.00 81 PRO B O 1
ATOM 3638 N N . SER B 2 82 ? 78.838 69.933 145.059 1.00 10.00 82 SER B N 1
ATOM 3639 C CA . SER B 2 82 ? 78.403 71.342 145.088 1.00 10.00 82 SER B CA 1
ATOM 3640 C C . SER B 2 82 ? 77.068 71.355 145.803 1.00 10.00 82 SER B C 1
ATOM 3641 O O . SER B 2 82 ? 76.981 70.907 146.932 1.00 10.00 82 SER B O 1
ATOM 3644 N N . ASP B 2 83 ? 76.036 71.868 145.145 1.00 10.00 83 ASP B N 1
ATOM 3645 C CA . ASP B 2 83 ? 74.720 71.910 145.742 1.00 10.00 83 ASP B CA 1
ATOM 3646 C C . ASP B 2 83 ? 74.685 72.830 146.965 1.00 10.00 83 ASP B C 1
ATOM 3647 O O . ASP B 2 83 ? 73.612 73.149 147.483 1.00 10.00 83 ASP B O 1
ATOM 3652 N N . ASP B 2 84 ? 75.860 73.266 147.416 1.00 10.00 84 ASP B N 1
ATOM 3653 C CA . ASP B 2 84 ? 75.958 74.138 148.593 1.00 10.00 84 ASP B CA 1
ATOM 3654 C C . ASP B 2 84 ? 76.490 75.554 148.351 1.00 10.00 84 ASP B C 1
ATOM 3655 O O . ASP B 2 84 ? 76.847 76.245 149.305 1.00 10.00 84 ASP B O 1
ATOM 3660 N N . VAL B 2 85 ? 76.556 75.988 147.095 1.00 10.00 85 VAL B N 1
ATOM 3661 C CA . VAL B 2 85 ? 77.035 77.336 146.799 1.00 10.00 85 VAL B CA 1
ATOM 3662 C C . VAL B 2 85 ? 76.205 77.960 145.713 1.00 10.00 85 VAL B C 1
ATOM 3663 O O . VAL B 2 85 ? 75.655 77.264 144.869 1.00 10.00 85 VAL B O 1
ATOM 3667 N N . TRP B 2 86 ? 76.142 79.284 145.730 1.00 10.00 86 TRP B N 1
ATOM 3668 C CA . TRP B 2 86 ? 75.417 80.021 144.713 1.00 10.00 86 TRP B CA 1
ATOM 3669 C C . TRP B 2 86 ? 76.037 79.591 143.387 1.00 10.00 86 TRP B C 1
ATOM 3670 O O . TRP B 2 86 ? 77.261 79.656 143.205 1.00 10.00 86 TRP B O 1
ATOM 3681 N N . GLN B 2 87 ? 75.212 79.128 142.486 1.00 10.00 87 GLN B N 1
ATOM 3682 C CA . GLN B 2 87 ? 75.693 78.670 141.189 1.00 10.00 87 GLN B CA 1
ATOM 3683 C C . GLN B 2 87 ? 75.185 79.542 140.062 1.00 10.00 87 GLN B C 1
ATOM 3684 O O . GLN B 2 87 ? 73.970 79.722 139.893 1.00 10.00 87 GLN B O 1
ATOM 3690 N N . PRO B 2 88 ? 76.092 80.115 139.261 1.00 10.00 88 PRO B N 1
ATOM 3691 C CA . PRO B 2 88 ? 75.697 80.982 138.180 1.00 10.00 88 PRO B CA 1
ATOM 3692 C C . PRO B 2 88 ? 74.740 80.301 137.196 1.00 10.00 88 PRO B C 1
ATOM 3693 O O . PRO B 2 88 ? 75.239 79.588 136.297 1.00 10.00 88 PRO B O 1
ATOM 3697 N N . ASP B 2 89 ? 73.491 80.504 137.477 1.00 10.00 89 ASP B N 1
ATOM 3698 C CA . ASP B 2 89 ? 72.453 79.942 136.624 1.00 10.00 89 ASP B CA 1
ATOM 3699 C C . ASP B 2 89 ? 72.531 80.593 135.262 1.00 10.00 89 ASP B C 1
ATOM 3700 O O . ASP B 2 89 ? 71.639 81.277 134.806 1.00 10.00 89 ASP B O 1
ATOM 3705 N N . ILE B 2 90 ? 73.740 80.447 134.714 1.00 10.00 90 ILE B N 1
ATOM 3706 C CA . ILE B 2 90 ? 74.191 81.187 133.544 1.00 10.00 90 ILE B CA 1
ATOM 3707 C C . ILE B 2 90 ? 73.417 80.729 132.300 1.00 10.00 90 ILE B C 1
ATOM 3708 O O . ILE B 2 90 ? 73.347 79.622 131.785 1.00 10.00 90 ILE B O 1
ATOM 3713 N N . VAL B 2 91 ? 72.957 81.845 131.583 1.00 10.00 91 VAL B N 1
ATOM 3714 C CA . VAL B 2 91 ? 72.276 81.830 130.301 1.00 10.00 91 VAL B CA 1
ATOM 3715 C C . VAL B 2 91 ? 73.089 82.686 129.357 1.00 10.00 91 VAL B C 1
ATOM 3716 O O . VAL B 2 91 ? 73.894 83.500 129.797 1.00 10.00 91 VAL B O 1
ATOM 3720 N N . LEU B 2 92 ? 72.898 82.505 128.057 1.00 10.00 92 LEU B N 1
ATOM 3721 C CA . LEU B 2 92 ? 73.659 83.306 127.105 1.00 10.00 92 LEU B CA 1
ATOM 3722 C C . LEU B 2 92 ? 72.748 84.254 126.328 1.00 10.00 92 LEU B C 1
ATOM 3723 O O . LEU B 2 92 ? 71.901 83.819 125.558 1.00 10.00 92 LEU B O 1
ATOM 3728 N N . MET B 2 93 ? 72.935 85.555 126.561 1.00 10.00 93 MET B N 1
ATOM 3729 C CA . MET B 2 93 ? 72.109 86.592 125.920 1.00 10.00 93 MET B CA 1
ATOM 3730 C C . MET B 2 93 ? 71.716 86.278 124.470 1.00 10.00 93 MET B C 1
ATOM 3731 O O . MET B 2 93 ? 70.556 86.456 124.105 1.00 10.00 93 MET B O 1
ATOM 3736 N N . ASN B 2 94 ? 72.671 85.888 123.637 1.00 10.00 94 ASN B N 1
ATOM 3737 C CA . ASN B 2 94 ? 72.316 85.440 122.301 1.00 10.00 94 ASN B CA 1
ATOM 3738 C C . ASN B 2 94 ? 72.048 83.941 122.290 1.00 10.00 94 ASN B C 1
ATOM 3739 O O . ASN B 2 94 ? 70.950 83.458 122.119 1.00 10.00 94 ASN B O 1
ATOM 3744 N N . ASN B 2 95 ? 73.087 83.217 122.712 1.00 10.00 95 ASN B N 1
ATOM 3745 C CA . ASN B 2 95 ? 73.240 81.779 122.730 1.00 10.00 95 ASN B CA 1
ATOM 3746 C C . ASN B 2 95 ? 72.326 81.156 123.766 1.00 10.00 95 ASN B C 1
ATOM 3747 O O . ASN B 2 95 ? 71.079 81.166 123.725 1.00 10.00 95 ASN B O 1
ATOM 3752 N N . ASN B 2 96 ? 72.948 80.318 124.687 1.00 10.00 96 ASN B N 1
ATOM 3753 C CA . ASN B 2 96 ? 72.210 79.578 125.708 1.00 10.00 96 ASN B CA 1
ATOM 3754 C C . ASN B 2 96 ? 70.845 79.258 125.168 1.00 10.00 96 ASN B C 1
ATOM 3755 O O . ASN B 2 96 ? 69.860 79.619 125.789 1.00 10.00 96 ASN B O 1
ATOM 3760 N N . ASP B 2 97 ? 70.805 78.603 124.014 1.00 10.00 97 ASP B N 1
ATOM 3761 C CA . ASP B 2 97 ? 69.593 78.262 123.336 1.00 10.00 97 ASP B CA 1
ATOM 3762 C C . ASP B 2 97 ? 69.020 76.998 123.978 1.00 10.00 97 ASP B C 1
ATOM 3763 O O . ASP B 2 97 ? 68.058 76.432 123.474 1.00 10.00 97 ASP B O 1
ATOM 3768 N N . GLY B 2 98 ? 69.621 76.569 125.095 1.00 10.00 98 GLY B N 1
ATOM 3769 C CA . GLY B 2 98 ? 69.132 75.417 125.809 1.00 10.00 98 GLY B CA 1
ATOM 3770 C C . GLY B 2 98 ? 69.974 75.069 127.074 1.00 10.00 98 GLY B C 1
ATOM 3771 O O . GLY B 2 98 ? 71.094 75.549 127.260 1.00 10.00 98 GLY B O 1
ATOM 3772 N N . SER B 2 99 ? 69.419 74.181 127.903 1.00 10.00 99 SER B N 1
ATOM 3773 C CA . SER B 2 99 ? 69.831 73.720 129.223 1.00 10.00 99 SER B CA 1
ATOM 3774 C C . SER B 2 99 ? 71.301 73.318 129.232 1.00 10.00 99 SER B C 1
ATOM 3775 O O . SER B 2 99 ? 72.037 73.270 128.252 1.00 10.00 99 SER B O 1
ATOM 3778 N N . PHE B 2 100 ? 71.731 72.967 130.526 1.00 10.00 100 PHE B N 1
ATOM 3779 C CA . PHE B 2 100 ? 73.069 72.541 130.912 1.00 10.00 100 PHE B CA 1
ATOM 3780 C C . PHE B 2 100 ? 73.124 71.025 131.066 1.00 10.00 100 PHE B C 1
ATOM 3781 O O . PHE B 2 100 ? 72.233 70.395 131.659 1.00 10.00 100 PHE B O 1
ATOM 3789 N N . GLU B 2 101 ? 74.198 70.424 130.521 1.00 10.00 101 GLU B N 1
ATOM 3790 C CA . GLU B 2 101 ? 74.504 69.001 130.585 1.00 10.00 101 GLU B CA 1
ATOM 3791 C C . GLU B 2 101 ? 75.899 68.764 131.153 1.00 10.00 101 GLU B C 1
ATOM 3792 O O . GLU B 2 101 ? 76.908 69.029 130.486 1.00 10.00 101 GLU B O 1
ATOM 3798 N N . ILE B 2 102 ? 75.991 68.296 132.397 1.00 10.00 102 ILE B N 1
ATOM 3799 C CA . ILE B 2 102 ? 77.265 68.132 133.080 1.00 10.00 102 ILE B CA 1
ATOM 3800 C C . ILE B 2 102 ? 77.778 69.493 133.572 1.00 10.00 102 ILE B C 1
ATOM 3801 O O . ILE B 2 102 ? 78.984 69.748 133.636 1.00 10.00 102 ILE B O 1
ATOM 3806 N N . THR B 2 103 ? 76.820 70.354 133.903 1.00 10.00 103 THR B N 1
ATOM 3807 C CA . THR B 2 103 ? 77.122 71.751 134.272 1.00 10.00 103 THR B CA 1
ATOM 3808 C C . THR B 2 103 ? 76.920 72.065 135.763 1.00 10.00 103 THR B C 1
ATOM 3809 O O . THR B 2 103 ? 77.707 72.812 136.363 1.00 10.00 103 THR B O 1
ATOM 3813 N N . LEU B 2 104 ? 75.870 71.509 136.334 1.00 10.00 104 LEU B N 1
ATOM 3814 C CA . LEU B 2 104 ? 75.500 71.774 137.743 1.00 10.00 104 LEU B CA 1
ATOM 3815 C C . LEU B 2 104 ? 75.205 70.464 138.466 1.00 10.00 104 LEU B C 1
ATOM 3816 O O . LEU B 2 104 ? 74.879 69.461 137.838 1.00 10.00 104 LEU B O 1
ATOM 3821 N N . HIS B 2 105 ? 75.302 70.503 139.788 1.00 10.00 105 HIS B N 1
ATOM 3822 C CA . HIS B 2 105 ? 75.096 69.329 140.685 1.00 10.00 105 HIS B CA 1
ATOM 3823 C C . HIS B 2 105 ? 76.257 68.358 140.734 1.00 10.00 105 HIS B C 1
ATOM 3824 O O . HIS B 2 105 ? 76.077 67.195 141.083 1.00 10.00 105 HIS B O 1
ATOM 3831 N N . VAL B 2 106 ? 77.442 68.802 140.368 1.00 10.00 106 VAL B N 1
ATOM 3832 C CA . VAL B 2 106 ? 78.598 67.907 140.415 1.00 10.00 106 VAL B CA 1
ATOM 3833 C C . VAL B 2 106 ? 79.568 68.323 141.486 1.00 10.00 106 VAL B C 1
ATOM 3834 O O . VAL B 2 106 ? 79.663 69.500 141.827 1.00 10.00 106 VAL B O 1
ATOM 3838 N N . ASN B 2 107 ? 80.296 67.341 141.990 1.00 10.00 107 ASN B N 1
ATOM 3839 C CA . ASN B 2 107 ? 81.251 67.574 143.033 1.00 10.00 107 ASN B CA 1
ATOM 3840 C C . ASN B 2 107 ? 82.176 68.752 142.698 1.00 10.00 107 ASN B C 1
ATOM 3841 O O . ASN B 2 107 ? 82.214 69.239 141.568 1.00 10.00 107 ASN B O 1
ATOM 3846 N N . VAL B 2 108 ? 82.974 69.158 143.685 1.00 10.00 108 VAL B N 1
ATOM 3847 C CA . VAL B 2 108 ? 83.877 70.280 143.505 1.00 10.00 108 VAL B CA 1
ATOM 3848 C C . VAL B 2 108 ? 85.148 70.086 144.323 1.00 10.00 108 VAL B C 1
ATOM 3849 O O . VAL B 2 108 ? 85.220 69.239 145.223 1.00 10.00 108 VAL B O 1
ATOM 3853 N N . LEU B 2 109 ? 86.158 70.892 144.023 1.00 10.00 109 LEU B N 1
ATOM 3854 C CA . LEU B 2 109 ? 87.439 70.816 144.743 1.00 10.00 109 LEU B CA 1
ATOM 3855 C C . LEU B 2 109 ? 87.505 71.991 145.699 1.00 10.00 109 LEU B C 1
ATOM 3856 O O . LEU B 2 109 ? 87.550 73.158 145.291 1.00 10.00 109 LEU B O 1
ATOM 3861 N N . VAL B 2 110 ? 87.532 71.653 146.969 1.00 10.00 110 VAL B N 1
ATOM 3862 C CA . VAL B 2 110 ? 87.527 72.612 148.068 1.00 10.00 110 VAL B CA 1
ATOM 3863 C C . VAL B 2 110 ? 88.928 72.647 148.752 1.00 10.00 110 VAL B C 1
ATOM 3864 O O . VAL B 2 110 ? 89.417 71.624 149.221 1.00 10.00 110 VAL B O 1
ATOM 3868 N N . GLN B 2 111 ? 89.596 73.807 148.764 1.00 10.00 111 GLN B N 1
ATOM 3869 C CA . GLN B 2 111 ? 90.907 73.915 149.385 1.00 10.00 111 GLN B CA 1
ATOM 3870 C C . GLN B 2 111 ? 90.826 74.294 150.861 1.00 10.00 111 GLN B C 1
ATOM 3871 O O . GLN B 2 111 ? 89.785 74.757 151.335 1.00 10.00 111 GLN B O 1
ATOM 3877 N N . HIS B 2 112 ? 91.945 74.156 151.581 1.00 10.00 112 HIS B N 1
ATOM 3878 C CA . HIS B 2 112 ? 91.986 74.433 153.019 1.00 10.00 112 HIS B CA 1
ATOM 3879 C C . HIS B 2 112 ? 91.466 75.787 153.515 1.00 10.00 112 HIS B C 1
ATOM 3880 O O . HIS B 2 112 ? 90.538 75.810 154.320 1.00 10.00 112 HIS B O 1
ATOM 3887 N N . THR B 2 113 ? 92.059 76.910 153.099 1.00 10.00 113 THR B N 1
ATOM 3888 C CA . THR B 2 113 ? 91.537 78.179 153.601 1.00 10.00 113 THR B CA 1
ATOM 3889 C C . THR B 2 113 ? 90.283 78.670 152.879 1.00 10.00 113 THR B C 1
ATOM 3890 O O . THR B 2 113 ? 89.959 79.859 152.902 1.00 10.00 113 THR B O 1
ATOM 3894 N N . GLY B 2 114 ? 89.582 77.753 152.220 1.00 10.00 114 GLY B N 1
ATOM 3895 C CA . GLY B 2 114 ? 88.339 78.124 151.563 1.00 10.00 114 GLY B CA 1
ATOM 3896 C C . GLY B 2 114 ? 88.253 78.214 150.052 1.00 10.00 114 GLY B C 1
ATOM 3897 O O . GLY B 2 114 ? 87.167 78.440 149.518 1.00 10.00 114 GLY B O 1
ATOM 3898 N N . ALA B 2 115 ? 89.367 78.052 149.350 1.00 10.00 115 ALA B N 1
ATOM 3899 C CA . ALA B 2 115 ? 89.330 78.132 147.884 1.00 10.00 115 ALA B CA 1
ATOM 3900 C C . ALA B 2 115 ? 88.413 77.050 147.327 1.00 10.00 115 ALA B C 1
ATOM 3901 O O . ALA B 2 115 ? 88.342 75.947 147.858 1.00 10.00 115 ALA B O 1
ATOM 3903 N N . VAL B 2 116 ? 87.685 77.375 146.271 1.00 10.00 116 VAL B N 1
ATOM 3904 C CA . VAL B 2 116 ? 86.810 76.378 145.669 1.00 10.00 116 VAL B CA 1
ATOM 3905 C C . VAL B 2 116 ? 87.044 76.243 144.180 1.00 10.00 116 VAL B C 1
ATOM 3906 O O . VAL B 2 116 ? 87.023 77.221 143.439 1.00 10.00 116 VAL B O 1
ATOM 3910 N N . SER B 2 117 ? 87.253 74.996 143.779 1.00 10.00 117 SER B N 1
ATOM 3911 C CA . SER B 2 117 ? 87.547 74.574 142.418 1.00 10.00 117 SER B CA 1
ATOM 3912 C C . SER B 2 117 ? 86.473 73.647 141.898 1.00 10.00 117 SER B C 1
ATOM 3913 O O . SER B 2 117 ? 86.274 72.612 142.477 1.00 10.00 117 SER B O 1
ATOM 3916 N N . TRP B 2 118 ? 85.810 73.984 140.799 1.00 10.00 118 TRP B N 1
ATOM 3917 C CA . TRP B 2 118 ? 84.788 73.094 140.264 1.00 10.00 118 TRP B CA 1
ATOM 3918 C C . TRP B 2 118 ? 85.041 73.128 138.743 1.00 10.00 118 TRP B C 1
ATOM 3919 O O . TRP B 2 118 ? 84.919 74.178 138.107 1.00 10.00 118 TRP B O 1
ATOM 3930 N N . HIS B 2 119 ? 85.428 71.971 138.194 1.00 10.00 119 HIS B N 1
ATOM 3931 C CA . HIS B 2 119 ? 85.786 71.824 136.805 1.00 10.00 119 HIS B CA 1
ATOM 3932 C C . HIS B 2 119 ? 84.886 70.842 136.035 1.00 10.00 119 HIS B C 1
ATOM 3933 O O . HIS B 2 119 ? 85.261 69.698 135.805 1.00 10.00 119 HIS B O 1
ATOM 3940 N N . PRO B 2 120 ? 83.670 71.263 135.632 1.00 10.00 120 PRO B N 1
ATOM 3941 C CA . PRO B 2 120 ? 82.857 70.284 134.903 1.00 10.00 120 PRO B CA 1
ATOM 3942 C C . PRO B 2 120 ? 82.728 70.551 133.408 1.00 10.00 120 PRO B C 1
ATOM 3943 O O . PRO B 2 120 ? 82.461 71.677 132.981 1.00 10.00 120 PRO B O 1
ATOM 3947 N N . SER B 2 121 ? 82.914 69.505 132.613 1.00 10.00 121 SER B N 1
ATOM 3948 C CA . SER B 2 121 ? 82.790 69.635 131.147 1.00 10.00 121 SER B CA 1
ATOM 3949 C C . SER B 2 121 ? 81.293 69.567 130.880 1.00 10.00 121 SER B C 1
ATOM 3950 O O . SER B 2 121 ? 80.554 68.968 131.649 1.00 10.00 121 SER B O 1
ATOM 3953 N N . ALA B 2 122 ? 80.826 70.185 129.806 1.00 10.00 122 ALA B N 1
ATOM 3954 C CA . ALA B 2 122 ? 79.395 70.147 129.541 1.00 10.00 122 ALA B CA 1
ATOM 3955 C C . ALA B 2 122 ? 79.070 70.407 128.088 1.00 10.00 122 ALA B C 1
ATOM 3956 O O . ALA B 2 122 ? 79.872 70.952 127.353 1.00 10.00 122 ALA B O 1
ATOM 3958 N N . ILE B 2 123 ? 77.878 70.016 127.690 1.00 10.00 123 ILE B N 1
ATOM 3959 C CA . ILE B 2 123 ? 77.490 70.257 126.334 1.00 10.00 123 ILE B CA 1
ATOM 3960 C C . ILE B 2 123 ? 76.465 71.381 126.567 1.00 10.00 123 ILE B C 1
ATOM 3961 O O . ILE B 2 123 ? 75.738 71.374 127.581 1.00 10.00 123 ILE B O 1
ATOM 3966 N N . TYR B 2 124 ? 76.461 72.390 125.697 1.00 10.00 124 TYR B N 1
ATOM 3967 C CA . TYR B 2 124 ? 75.512 73.502 125.825 1.00 10.00 124 TYR B CA 1
ATOM 3968 C C . TYR B 2 124 ? 75.003 73.961 124.483 1.00 10.00 124 TYR B C 1
ATOM 3969 O O . TYR B 2 124 ? 75.756 74.158 123.519 1.00 10.00 124 TYR B O 1
ATOM 3978 N N . ARG B 2 125 ? 73.689 74.064 124.447 1.00 10.00 125 ARG B N 1
ATOM 3979 C CA . ARG B 2 125 ? 72.943 74.518 123.287 1.00 10.00 125 ARG B CA 1
ATOM 3980 C C . ARG B 2 125 ? 72.961 76.035 123.192 1.00 10.00 125 ARG B C 1
ATOM 3981 O O . ARG B 2 125 ? 72.335 76.688 124.027 1.00 10.00 125 ARG B O 1
ATOM 3989 N N . SER B 2 126 ? 73.769 76.577 122.300 1.00 10.00 126 SER B N 1
ATOM 3990 C CA . SER B 2 126 ? 73.873 78.025 122.180 1.00 10.00 126 SER B CA 1
ATOM 3991 C C . SER B 2 126 ? 73.418 78.544 120.824 1.00 10.00 126 SER B C 1
ATOM 3992 O O . SER B 2 126 ? 73.187 77.775 119.890 1.00 10.00 126 SER B O 1
ATOM 3995 N N . SER B 2 127 ? 73.406 79.826 120.679 1.00 10.00 127 SER B N 1
ATOM 3996 C CA . SER B 2 127 ? 73.030 80.447 119.412 1.00 10.00 127 SER B CA 1
ATOM 3997 C C . SER B 2 127 ? 73.747 81.760 119.195 1.00 10.00 127 SER B C 1
ATOM 3998 O O . SER B 2 127 ? 73.416 82.778 119.801 1.00 10.00 127 SER B O 1
ATOM 4001 N N . CYS B 2 128 ? 74.743 81.743 118.336 1.00 10.00 128 CYS B N 1
ATOM 4002 C CA . CYS B 2 128 ? 75.441 82.968 118.076 1.00 10.00 128 CYS B CA 1
ATOM 4003 C C . CYS B 2 128 ? 75.159 83.441 116.619 1.00 10.00 128 CYS B C 1
ATOM 4004 O O . CYS B 2 128 ? 74.813 82.654 115.740 1.00 10.00 128 CYS B O 1
ATOM 4007 N N . THR B 2 129 ? 75.328 84.746 116.373 1.00 10.00 129 THR B N 1
ATOM 4008 C CA . THR B 2 129 ? 74.988 85.379 115.084 1.00 10.00 129 THR B CA 1
ATOM 4009 C C . THR B 2 129 ? 75.835 85.027 113.922 1.00 10.00 129 THR B C 1
ATOM 4010 O O . THR B 2 129 ? 76.414 85.900 113.263 1.00 10.00 129 THR B O 1
ATOM 4014 N N . ILE B 2 130 ? 75.885 83.893 113.792 1.00 10.00 130 ILE B N 1
ATOM 4015 C CA . ILE B 2 130 ? 76.711 83.549 112.675 1.00 10.00 130 ILE B CA 1
ATOM 4016 C C . ILE B 2 130 ? 75.887 83.970 111.448 1.00 10.00 130 ILE B C 1
ATOM 4017 O O . ILE B 2 130 ? 76.368 83.981 110.311 1.00 10.00 130 ILE B O 1
ATOM 4022 N N . LYS B 2 131 ? 74.652 84.392 111.732 1.00 10.00 131 LYS B N 1
ATOM 4023 C CA . LYS B 2 131 ? 73.694 84.880 110.735 1.00 10.00 131 LYS B CA 1
ATOM 4024 C C . LYS B 2 131 ? 73.847 84.216 109.370 1.00 10.00 131 LYS B C 1
ATOM 4025 O O . LYS B 2 131 ? 74.475 83.171 109.233 1.00 10.00 131 LYS B O 1
ATOM 4031 N N . VAL B 2 132 ? 73.234 84.828 108.368 1.00 10.00 132 VAL B N 1
ATOM 4032 C CA . VAL B 2 132 ? 73.313 84.339 107.007 1.00 10.00 132 VAL B CA 1
ATOM 4033 C C . VAL B 2 132 ? 74.548 85.040 106.429 1.00 10.00 132 VAL B C 1
ATOM 4034 O O . VAL B 2 132 ? 74.599 85.385 105.247 1.00 10.00 132 VAL B O 1
ATOM 4038 N N . MET B 2 133 ? 75.532 85.254 107.305 1.00 10.00 133 MET B N 1
ATOM 4039 C CA . MET B 2 133 ? 76.801 85.885 106.966 1.00 10.00 133 MET B CA 1
ATOM 4040 C C . MET B 2 133 ? 77.981 85.076 107.518 1.00 10.00 133 MET B C 1
ATOM 4041 O O . MET B 2 133 ? 78.977 85.639 107.967 1.00 10.00 133 MET B O 1
ATOM 4046 N N . TYR B 2 134 ? 77.876 83.858 107.445 1.00 10.00 134 TYR B N 1
ATOM 4047 C CA . TYR B 2 134 ? 78.887 82.827 107.906 1.00 10.00 134 TYR B CA 1
ATOM 4048 C C . TYR B 2 134 ? 79.615 82.166 106.701 1.00 10.00 134 TYR B C 1
ATOM 4049 O O . TYR B 2 134 ? 80.353 81.175 106.852 1.00 10.00 134 TYR B O 1
ATOM 4058 N N . PHE B 2 135 ? 79.400 82.715 105.503 1.00 10.00 135 PHE B N 1
ATOM 4059 C CA . PHE B 2 135 ? 80.002 82.152 104.270 1.00 10.00 135 PHE B CA 1
ATOM 4060 C C . PHE B 2 135 ? 80.830 83.172 103.498 1.00 10.00 135 PHE B C 1
ATOM 4061 O O . PHE B 2 135 ? 81.660 82.783 102.684 1.00 10.00 135 PHE B O 1
ATOM 4069 N N . PRO B 2 136 ? 80.603 84.501 103.783 1.00 10.00 136 PRO B N 1
ATOM 4070 C CA . PRO B 2 136 ? 81.452 85.365 102.950 1.00 10.00 136 PRO B CA 1
ATOM 4071 C C . PRO B 2 136 ? 82.867 85.173 103.439 1.00 10.00 136 PRO B C 1
ATOM 4072 O O . PRO B 2 136 ? 83.094 84.952 104.626 1.00 10.00 136 PRO B O 1
ATOM 4076 N N . PHE B 2 137 ? 83.814 85.248 102.526 1.00 10.00 137 PHE B N 1
ATOM 4077 C CA . PHE B 2 137 ? 85.209 85.069 102.875 1.00 10.00 137 PHE B CA 1
ATOM 4078 C C . PHE B 2 137 ? 85.608 86.158 103.860 1.00 10.00 137 PHE B C 1
ATOM 4079 O O . PHE B 2 137 ? 86.662 86.089 104.506 1.00 10.00 137 PHE B O 1
ATOM 4087 N N . ASP B 2 138 ? 84.896 87.163 103.873 1.00 10.00 138 ASP B N 1
ATOM 4088 C CA . ASP B 2 138 ? 85.221 88.214 104.814 1.00 10.00 138 ASP B CA 1
ATOM 4089 C C . ASP B 2 138 ? 84.531 87.843 106.134 1.00 10.00 138 ASP B C 1
ATOM 4090 O O . ASP B 2 138 ? 84.801 88.417 107.198 1.00 10.00 138 ASP B O 1
ATOM 4095 N N . TRP B 2 139 ? 83.655 86.848 106.032 1.00 10.00 139 TRP B N 1
ATOM 4096 C CA . TRP B 2 139 ? 82.891 86.348 107.158 1.00 10.00 139 TRP B CA 1
ATOM 4097 C C . TRP B 2 139 ? 82.505 87.435 108.121 1.00 10.00 139 TRP B C 1
ATOM 4098 O O . TRP B 2 139 ? 82.501 88.594 107.768 1.00 10.00 139 TRP B O 1
ATOM 4109 N N . GLN B 2 140 ? 82.179 87.053 109.347 1.00 10.00 140 GLN B N 1
ATOM 4110 C CA . GLN B 2 140 ? 81.789 88.038 110.343 1.00 10.00 140 GLN B CA 1
ATOM 4111 C C . GLN B 2 140 ? 82.227 87.594 111.732 1.00 10.00 140 GLN B C 1
ATOM 4112 O O . GLN B 2 140 ? 82.923 86.589 111.897 1.00 10.00 140 GLN B O 1
ATOM 4118 N N . ASN B 2 141 ? 81.795 88.345 112.733 1.00 10.00 141 ASN B N 1
ATOM 4119 C CA . ASN B 2 141 ? 82.133 88.029 114.105 1.00 10.00 141 ASN B CA 1
ATOM 4120 C C . ASN B 2 141 ? 80.823 87.879 114.887 1.00 10.00 141 ASN B C 1
ATOM 4121 O O . ASN B 2 141 ? 79.753 88.240 114.389 1.00 10.00 141 ASN B O 1
ATOM 4126 N N . CYS B 2 142 ? 80.894 87.297 116.085 1.00 10.00 142 CYS B N 1
ATOM 4127 C CA . CYS B 2 142 ? 79.682 87.147 116.910 1.00 10.00 142 CYS B CA 1
ATOM 4128 C C . CYS B 2 142 ? 79.891 87.552 118.346 1.00 10.00 142 CYS B C 1
ATOM 4129 O O . CYS B 2 142 ? 81.019 87.700 118.800 1.00 10.00 142 CYS B O 1
ATOM 4132 N N . THR B 2 143 ? 78.763 87.678 119.040 1.00 10.00 143 THR B N 1
ATOM 4133 C CA . THR B 2 143 ? 78.655 88.065 120.458 1.00 10.00 143 THR B CA 1
ATOM 4134 C C . THR B 2 143 ? 78.157 86.855 121.264 1.00 10.00 143 THR B C 1
ATOM 4135 O O . THR B 2 143 ? 77.015 86.435 121.086 1.00 10.00 143 THR B O 1
ATOM 4139 N N . MET B 2 144 ? 79.014 86.267 122.104 1.00 10.00 144 MET B N 1
ATOM 4140 C CA . MET B 2 144 ? 78.587 85.160 122.935 1.00 10.00 144 MET B CA 1
ATOM 4141 C C . MET B 2 144 ? 78.550 85.682 124.369 1.00 10.00 144 MET B C 1
ATOM 4142 O O . MET B 2 144 ? 79.585 85.804 125.012 1.00 10.00 144 MET B O 1
ATOM 4147 N N . VAL B 2 145 ? 77.263 85.929 124.870 1.00 10.00 145 VAL B N 1
ATOM 4148 C CA . VAL B 2 145 ? 77.189 86.488 126.215 1.00 10.00 145 VAL B CA 1
ATOM 4149 C C . VAL B 2 145 ? 76.640 85.543 127.283 1.00 10.00 145 VAL B C 1
ATOM 4150 O O . VAL B 2 145 ? 75.460 85.239 127.309 1.00 10.00 145 VAL B O 1
ATOM 4154 N N . PHE B 2 146 ? 77.538 85.112 128.166 1.00 10.00 146 PHE B N 1
ATOM 4155 C CA . PHE B 2 146 ? 77.234 84.201 129.264 1.00 10.00 146 PHE B CA 1
ATOM 4156 C C . PHE B 2 146 ? 76.893 84.979 130.542 1.00 10.00 146 PHE B C 1
ATOM 4157 O O . PHE B 2 146 ? 77.428 86.060 130.781 1.00 10.00 146 PHE B O 1
ATOM 4165 N N . LYS B 2 147 ? 75.992 84.427 131.357 1.00 10.00 147 LYS B N 1
ATOM 4166 C CA . LYS B 2 147 ? 75.616 85.021 132.648 1.00 10.00 147 LYS B CA 1
ATOM 4167 C C . LYS B 2 147 ? 74.358 84.406 133.226 1.00 10.00 147 LYS B C 1
ATOM 4168 O O . LYS B 2 147 ? 73.517 83.867 132.509 1.00 10.00 147 LYS B O 1
ATOM 4174 N N . SER B 2 148 ? 74.127 84.624 134.508 1.00 10.00 148 SER B N 1
ATOM 4175 C CA . SER B 2 148 ? 73.107 83.893 135.251 1.00 10.00 148 SER B CA 1
ATOM 4176 C C . SER B 2 148 ? 71.726 84.418 134.885 1.00 10.00 148 SER B C 1
ATOM 4177 O O . SER B 2 148 ? 71.583 85.532 134.368 1.00 10.00 148 SER B O 1
ATOM 4180 N N . TYR B 2 149 ? 70.698 83.605 135.189 1.00 10.00 149 TYR B N 1
ATOM 4181 C CA . TYR B 2 149 ? 69.347 83.920 134.743 1.00 10.00 149 TYR B CA 1
ATOM 4182 C C . TYR B 2 149 ? 68.393 84.065 135.923 1.00 10.00 149 TYR B C 1
ATOM 4183 O O . TYR B 2 149 ? 67.173 83.744 135.794 1.00 10.00 149 TYR B O 1
ATOM 4192 N N . THR B 2 150 ? 68.826 84.564 137.038 1.00 10.00 150 THR B N 1
ATOM 4193 C CA . THR B 2 150 ? 68.005 84.903 138.190 1.00 10.00 150 THR B CA 1
ATOM 4194 C C . THR B 2 150 ? 68.747 85.836 139.132 1.00 10.00 150 THR B C 1
ATOM 4195 O O . THR B 2 150 ? 68.170 86.587 139.904 1.00 10.00 150 THR B O 1
ATOM 4199 N N . TYR B 2 151 ? 70.083 85.811 139.011 1.00 10.00 151 TYR B N 1
ATOM 4200 C CA . TYR B 2 151 ? 70.984 86.643 139.799 1.00 10.00 151 TYR B CA 1
ATOM 4201 C C . TYR B 2 151 ? 71.382 87.892 139.026 1.00 10.00 151 TYR B C 1
ATOM 4202 O O . TYR B 2 151 ? 71.286 87.870 137.793 1.00 10.00 151 TYR B O 1
ATOM 4211 N N . ASP B 2 152 ? 71.711 88.955 139.720 1.00 10.00 152 ASP B N 1
ATOM 4212 C CA . ASP B 2 152 ? 72.100 90.213 139.107 1.00 10.00 152 ASP B CA 1
ATOM 4213 C C . ASP B 2 152 ? 73.425 90.545 139.739 1.00 10.00 152 ASP B C 1
ATOM 4214 O O . ASP B 2 152 ? 73.537 90.475 140.954 1.00 10.00 152 ASP B O 1
ATOM 4219 N N . THR B 2 153 ? 74.426 90.966 138.969 1.00 10.00 153 THR B N 1
ATOM 4220 C CA . THR B 2 153 ? 75.703 91.235 139.619 1.00 10.00 153 THR B CA 1
ATOM 4221 C C . THR B 2 153 ? 75.590 92.323 140.687 1.00 10.00 153 THR B C 1
ATOM 4222 O O . THR B 2 153 ? 75.646 93.531 140.400 1.00 10.00 153 THR B O 1
ATOM 4226 N N . SER B 2 154 ? 75.410 91.868 141.924 1.00 10.00 154 SER B N 1
ATOM 4227 C CA . SER B 2 154 ? 75.285 92.750 143.102 1.00 10.00 154 SER B CA 1
ATOM 4228 C C . SER B 2 154 ? 75.953 91.980 144.254 1.00 10.00 154 SER B C 1
ATOM 4229 O O . SER B 2 154 ? 76.619 92.576 145.083 1.00 10.00 154 SER B O 1
ATOM 4232 N N . GLU B 2 155 ? 75.801 90.644 144.284 1.00 10.00 155 GLU B N 1
ATOM 4233 C CA . GLU B 2 155 ? 76.407 89.820 145.322 1.00 10.00 155 GLU B CA 1
ATOM 4234 C C . GLU B 2 155 ? 77.424 88.851 144.731 1.00 10.00 155 GLU B C 1
ATOM 4235 O O . GLU B 2 155 ? 77.397 87.649 145.021 1.00 10.00 155 GLU B O 1
ATOM 4241 N N . VAL B 2 156 ? 78.319 89.390 143.902 1.00 10.00 156 VAL B N 1
ATOM 4242 C CA . VAL B 2 156 ? 79.426 88.690 143.236 1.00 10.00 156 VAL B CA 1
ATOM 4243 C C . VAL B 2 156 ? 79.906 89.472 142.029 1.00 10.00 156 VAL B C 1
ATOM 4244 O O . VAL B 2 156 ? 79.132 90.168 141.382 1.00 10.00 156 VAL B O 1
ATOM 4248 N N . ILE B 2 157 ? 81.184 89.320 141.709 1.00 10.00 157 ILE B N 1
ATOM 4249 C CA . ILE B 2 157 ? 81.753 89.997 140.555 1.00 10.00 157 ILE B CA 1
ATOM 4250 C C . ILE B 2 157 ? 82.299 88.897 139.639 1.00 10.00 157 ILE B C 1
ATOM 4251 O O . ILE B 2 157 ? 82.870 87.912 140.125 1.00 10.00 157 ILE B O 1
ATOM 4256 N N . LEU B 2 158 ? 82.088 89.003 138.328 1.00 10.00 158 LEU B N 1
ATOM 4257 C CA . LEU B 2 158 ? 82.666 87.970 137.473 1.00 10.00 158 LEU B CA 1
ATOM 4258 C C . LEU B 2 158 ? 83.954 88.440 136.852 1.00 10.00 158 LEU B C 1
ATOM 4259 O O . LEU B 2 158 ? 84.121 89.620 136.539 1.00 10.00 158 LEU B O 1
ATOM 4264 N N . GLN B 2 159 ? 84.877 87.501 136.730 1.00 10.00 159 GLN B N 1
ATOM 4265 C CA . GLN B 2 159 ? 86.173 87.788 136.161 1.00 10.00 159 GLN B CA 1
ATOM 4266 C C . GLN B 2 159 ? 86.692 86.563 135.407 1.00 10.00 159 GLN B C 1
ATOM 4267 O O . GLN B 2 159 ? 86.498 85.426 135.832 1.00 10.00 159 GLN B O 1
ATOM 4273 N N . HIS B 2 160 ? 87.400 87.061 134.239 1.00 10.00 160 HIS B N 1
ATOM 4274 C CA . HIS B 2 160 ? 87.922 86.228 133.149 1.00 10.00 160 HIS B CA 1
ATOM 4275 C C . HIS B 2 160 ? 89.423 85.914 133.251 1.00 10.00 160 HIS B C 1
ATOM 4276 O O . HIS B 2 160 ? 90.133 86.397 134.142 1.00 10.00 160 HIS B O 1
ATOM 4283 N N . ALA B 2 161 ? 89.879 85.097 132.304 1.00 10.00 161 ALA B N 1
ATOM 4284 C CA . ALA B 2 161 ? 91.265 84.681 132.166 1.00 10.00 161 ALA B CA 1
ATOM 4285 C C . ALA B 2 161 ? 91.766 85.428 130.916 1.00 10.00 161 ALA B C 1
ATOM 4286 O O . ALA B 2 161 ? 91.784 86.665 130.903 1.00 10.00 161 ALA B O 1
ATOM 4288 N N . LEU B 2 162 ? 92.154 84.708 129.865 1.00 10.00 162 LEU B N 1
ATOM 4289 C CA . LEU B 2 162 ? 92.615 85.397 128.641 1.00 10.00 162 LEU B CA 1
ATOM 4290 C C . LEU B 2 162 ? 91.451 85.786 127.744 1.00 10.00 162 LEU B C 1
ATOM 4291 O O . LEU B 2 162 ? 90.309 85.331 127.921 1.00 10.00 162 LEU B O 1
ATOM 4296 N N . ASP B 2 163 ? 91.781 86.573 126.727 1.00 10.00 163 ASP B N 1
ATOM 4297 C CA . ASP B 2 163 ? 90.796 87.088 125.781 1.00 10.00 163 ASP B CA 1
ATOM 4298 C C . ASP B 2 163 ? 91.208 86.923 124.309 1.00 10.00 163 ASP B C 1
ATOM 4299 O O . ASP B 2 163 ? 90.438 87.279 123.411 1.00 10.00 163 ASP B O 1
ATOM 4304 N N . ALA B 2 164 ? 92.406 86.375 124.061 1.00 10.00 164 ALA B N 1
ATOM 4305 C CA . ALA B 2 164 ? 92.908 86.185 122.690 1.00 10.00 164 ALA B CA 1
ATOM 4306 C C . ALA B 2 164 ? 92.449 84.869 122.054 1.00 10.00 164 ALA B C 1
ATOM 4307 O O . ALA B 2 164 ? 91.620 84.870 121.131 1.00 10.00 164 ALA B O 1
ATOM 4309 N N . MET B 2 165 ? 91.328 83.539 126.371 1.00 10.00 174 MET B N 1
ATOM 4310 C CA . MET B 2 165 ? 91.851 82.400 125.643 1.00 10.00 174 MET B CA 1
ATOM 4311 C C . MET B 2 165 ? 91.161 82.328 124.281 1.00 10.00 174 MET B C 1
ATOM 4312 O O . MET B 2 165 ? 90.075 82.909 124.073 1.00 10.00 174 MET B O 1
ATOM 4317 N N . ILE B 2 166 ? 91.777 81.608 123.348 1.00 10.00 175 ILE B N 1
ATOM 4318 C CA . ILE B 2 166 ? 91.216 81.484 121.999 1.00 10.00 175 ILE B CA 1
ATOM 4319 C C . ILE B 2 166 ? 90.105 80.439 121.937 1.00 10.00 175 ILE B C 1
ATOM 4320 O O . ILE B 2 166 ? 89.929 79.637 122.862 1.00 10.00 175 ILE B O 1
ATOM 4325 N N . ASN B 2 167 ? 89.336 80.467 120.856 1.00 10.00 176 ASN B N 1
ATOM 4326 C CA . ASN B 2 167 ? 88.263 79.494 120.707 1.00 10.00 176 ASN B CA 1
ATOM 4327 C C . ASN B 2 167 ? 88.773 78.335 119.862 1.00 10.00 176 ASN B C 1
ATOM 4328 O O . ASN B 2 167 ? 88.116 77.293 119.766 1.00 10.00 176 ASN B O 1
ATOM 4333 N N . GLN B 2 168 ? 89.920 78.536 119.219 1.00 10.00 177 GLN B N 1
ATOM 4334 C CA . GLN B 2 168 ? 90.523 77.475 118.430 1.00 10.00 177 GLN B CA 1
ATOM 4335 C C . GLN B 2 168 ? 91.345 76.673 119.442 1.00 10.00 177 GLN B C 1
ATOM 4336 O O . GLN B 2 168 ? 92.074 75.739 119.096 1.00 10.00 177 GLN B O 1
ATOM 4342 N N . ASP B 2 169 ? 91.201 77.053 120.710 1.00 10.00 178 ASP B N 1
ATOM 4343 C CA . ASP B 2 169 ? 91.888 76.381 121.804 1.00 10.00 178 ASP B CA 1
ATOM 4344 C C . ASP B 2 169 ? 91.329 74.967 121.846 1.00 10.00 178 ASP B C 1
ATOM 4345 O O . ASP B 2 169 ? 92.015 74.017 122.218 1.00 10.00 178 ASP B O 1
ATOM 4350 N N . ALA B 2 170 ? 90.071 74.845 121.433 1.00 10.00 179 ALA B N 1
ATOM 4351 C CA . ALA B 2 170 ? 89.379 73.569 121.398 1.00 10.00 179 ALA B CA 1
ATOM 4352 C C . ALA B 2 170 ? 88.427 73.512 120.212 1.00 10.00 179 ALA B C 1
ATOM 4353 O O . ALA B 2 170 ? 87.336 72.929 120.294 1.00 10.00 179 ALA B O 1
ATOM 4355 N N . PHE B 2 171 ? 88.853 74.164 119.129 1.00 10.00 180 PHE B N 1
ATOM 4356 C CA . PHE B 2 171 ? 88.133 74.210 117.850 1.00 10.00 180 PHE B CA 1
ATOM 4357 C C . PHE B 2 171 ? 87.965 72.781 117.392 1.00 10.00 180 PHE B C 1
ATOM 4358 O O . PHE B 2 171 ? 88.895 72.000 117.554 1.00 10.00 180 PHE B O 1
ATOM 4366 N N . THR B 2 172 ? 86.795 72.433 116.849 1.00 10.00 181 THR B N 1
ATOM 4367 C CA . THR B 2 172 ? 86.595 71.066 116.354 1.00 10.00 181 THR B CA 1
ATOM 4368 C C . THR B 2 172 ? 87.337 70.834 115.054 1.00 10.00 181 THR B C 1
ATOM 4369 O O . THR B 2 172 ? 87.185 71.587 114.102 1.00 10.00 181 THR B O 1
ATOM 4373 N N . GLU B 2 173 ? 88.156 69.790 115.051 1.00 10.00 182 GLU B N 1
ATOM 4374 C CA . GLU B 2 173 ? 88.936 69.370 113.894 1.00 10.00 182 GLU B CA 1
ATOM 4375 C C . GLU B 2 173 ? 87.959 68.830 112.852 1.00 10.00 182 GLU B C 1
ATOM 4376 O O . GLU B 2 173 ? 88.297 68.670 111.675 1.00 10.00 182 GLU B O 1
ATOM 4382 N N . ASN B 2 174 ? 86.741 68.563 113.313 1.00 10.00 183 ASN B N 1
ATOM 4383 C CA . ASN B 2 174 ? 85.662 68.011 112.491 1.00 10.00 183 ASN B CA 1
ATOM 4384 C C . ASN B 2 174 ? 84.909 69.113 111.784 1.00 10.00 183 ASN B C 1
ATOM 4385 O O . ASN B 2 174 ? 83.988 68.849 111.014 1.00 10.00 183 ASN B O 1
ATOM 4390 N N . GLY B 2 175 ? 85.311 70.345 112.056 1.00 10.00 184 GLY B N 1
ATOM 4391 C CA . GLY B 2 175 ? 84.652 71.490 111.470 1.00 10.00 184 GLY B CA 1
ATOM 4392 C C . GLY B 2 175 ? 85.026 71.788 110.038 1.00 10.00 184 GLY B C 1
ATOM 4393 O O . GLY B 2 175 ? 86.201 71.864 109.685 1.00 10.00 184 GLY B O 1
ATOM 4394 N N . GLN B 2 176 ? 83.999 71.840 109.153 1.00 10.00 185 GLN B N 1
ATOM 4395 C CA . GLN B 2 176 ? 84.194 72.226 107.762 1.00 10.00 185 GLN B CA 1
ATOM 4396 C C . GLN B 2 176 ? 84.643 73.677 107.649 1.00 10.00 185 GLN B C 1
ATOM 4397 O O . GLN B 2 176 ? 84.716 74.260 106.571 1.00 10.00 185 GLN B O 1
ATOM 4403 N N . TRP B 2 177 ? 84.982 74.308 108.832 1.00 10.00 186 TRP B N 1
ATOM 4404 C CA . TRP B 2 177 ? 85.362 75.703 108.896 1.00 10.00 186 TRP B CA 1
ATOM 4405 C C . TRP B 2 177 ? 86.767 75.841 109.407 1.00 10.00 186 TRP B C 1
ATOM 4406 O O . TRP B 2 177 ? 87.621 74.982 109.288 1.00 10.00 186 TRP B O 1
ATOM 4417 N N . SER B 2 178 ? 87.042 77.026 110.042 1.00 10.00 187 SER B N 1
ATOM 4418 C CA . SER B 2 178 ? 88.328 77.383 110.636 1.00 10.00 187 SER B CA 1
ATOM 4419 C C . SER B 2 178 ? 88.092 78.690 111.439 1.00 10.00 187 SER B C 1
ATOM 4420 O O . SER B 2 178 ? 87.062 79.345 111.268 1.00 10.00 187 SER B O 1
ATOM 4423 N N . ILE B 2 179 ? 89.035 79.068 112.299 1.00 10.00 188 ILE B N 1
ATOM 4424 C CA . ILE B 2 179 ? 88.901 80.246 113.150 1.00 10.00 188 ILE B CA 1
ATOM 4425 C C . ILE B 2 179 ? 90.152 81.132 113.176 1.00 10.00 188 ILE B C 1
ATOM 4426 O O . ILE B 2 179 ? 91.263 80.626 113.036 1.00 10.00 188 ILE B O 1
ATOM 4431 N N . GLU B 2 180 ? 89.976 82.447 113.333 1.00 10.00 189 GLU B N 1
ATOM 4432 C CA . GLU B 2 180 ? 91.132 83.347 113.403 1.00 10.00 189 GLU B CA 1
ATOM 4433 C C . GLU B 2 180 ? 91.371 83.823 114.834 1.00 10.00 189 GLU B C 1
ATOM 4434 O O . GLU B 2 180 ? 92.513 83.863 115.278 1.00 10.00 189 GLU B O 1
ATOM 4440 N N . HIS B 2 181 ? 90.342 84.203 115.557 1.00 10.00 190 HIS B N 1
ATOM 4441 C CA . HIS B 2 181 ? 90.445 84.615 116.928 1.00 10.00 190 HIS B CA 1
ATOM 4442 C C . HIS B 2 181 ? 89.208 84.737 117.806 1.00 10.00 190 HIS B C 1
ATOM 4443 O O . HIS B 2 181 ? 88.098 84.879 117.237 1.00 10.00 190 HIS B O 1
ATOM 4450 N N . LYS B 2 182 ? 89.363 84.648 119.097 1.00 10.00 191 LYS B N 1
ATOM 4451 C CA . LYS B 2 182 ? 88.267 84.717 120.063 1.00 10.00 191 LYS B CA 1
ATOM 4452 C C . LYS B 2 182 ? 88.477 85.843 121.075 1.00 10.00 191 LYS B C 1
ATOM 4453 O O . LYS B 2 182 ? 89.302 85.721 121.972 1.00 10.00 191 LYS B O 1
ATOM 4459 N N . PRO B 2 183 ? 87.765 86.969 120.919 1.00 10.00 192 PRO B N 1
ATOM 4460 C CA . PRO B 2 183 ? 87.904 88.090 121.864 1.00 10.00 192 PRO B CA 1
ATOM 4461 C C . PRO B 2 183 ? 87.007 87.857 123.087 1.00 10.00 192 PRO B C 1
ATOM 4462 O O . PRO B 2 183 ? 85.917 87.290 122.960 1.00 10.00 192 PRO B O 1
ATOM 4466 N N . SER B 2 184 ? 87.460 88.275 124.268 1.00 10.00 193 SER B N 1
ATOM 4467 C CA . SER B 2 184 ? 86.650 88.123 125.462 1.00 10.00 193 SER B CA 1
ATOM 4468 C C . SER B 2 184 ? 86.558 89.408 126.257 1.00 10.00 193 SER B C 1
ATOM 4469 O O . SER B 2 184 ? 87.508 89.798 126.931 1.00 10.00 193 SER B O 1
ATOM 4472 N N . ARG B 2 185 ? 85.378 90.016 126.236 1.00 10.00 194 ARG B N 1
ATOM 4473 C CA . ARG B 2 185 ? 85.167 91.263 126.948 1.00 10.00 194 ARG B CA 1
ATOM 4474 C C . ARG B 2 185 ? 83.985 91.223 127.943 1.00 10.00 194 ARG B C 1
ATOM 4475 O O . ARG B 2 185 ? 82.865 90.850 127.598 1.00 10.00 194 ARG B O 1
ATOM 4483 N N . LYS B 2 186 ? 84.297 91.567 129.193 1.00 10.00 195 LYS B N 1
ATOM 4484 C CA . LYS B 2 186 ? 83.388 91.626 130.343 1.00 10.00 195 LYS B CA 1
ATOM 4485 C C . LYS B 2 186 ? 82.335 92.736 130.219 1.00 10.00 195 LYS B C 1
ATOM 4486 O O . LYS B 2 186 ? 82.709 93.887 130.048 1.00 10.00 195 LYS B O 1
ATOM 4492 N N . ASN B 2 187 ? 81.040 92.420 130.346 1.00 10.00 196 ASN B N 1
ATOM 4493 C CA . ASN B 2 187 ? 80.009 93.464 130.199 1.00 10.00 196 ASN B CA 1
ATOM 4494 C C . ASN B 2 187 ? 78.909 93.594 131.242 1.00 10.00 196 ASN B C 1
ATOM 4495 O O . ASN B 2 187 ? 78.511 92.623 131.906 1.00 10.00 196 ASN B O 1
ATOM 4500 N N . TRP B 2 188 ? 78.378 94.812 131.334 1.00 10.00 197 TRP B N 1
ATOM 4501 C CA . TRP B 2 188 ? 77.319 95.218 132.209 1.00 10.00 197 TRP B CA 1
ATOM 4502 C C . TRP B 2 188 ? 76.401 96.248 131.646 1.00 10.00 197 TRP B C 1
ATOM 4503 O O . TRP B 2 188 ? 76.341 97.414 132.091 1.00 10.00 197 TRP B O 1
ATOM 4514 N N . ARG B 2 189 ? 75.658 95.871 130.570 1.00 10.00 198 ARG B N 1
ATOM 4515 C CA . ARG B 2 189 ? 74.684 96.767 129.966 1.00 10.00 198 ARG B CA 1
ATOM 4516 C C . ARG B 2 189 ? 73.867 97.499 131.021 1.00 10.00 198 ARG B C 1
ATOM 4517 O O . ARG B 2 189 ? 73.426 96.865 132.000 1.00 10.00 198 ARG B O 1
ATOM 4525 N N . SER B 2 190 ? 73.682 98.795 130.884 1.00 10.00 199 SER B N 1
ATOM 4526 C CA . SER B 2 190 ? 73.013 99.598 131.901 1.00 10.00 199 SER B CA 1
ATOM 4527 C C . SER B 2 190 ? 71.511 99.663 131.650 1.00 10.00 199 SER B C 1
ATOM 4528 O O . SER B 2 190 ? 70.784 100.475 132.282 1.00 10.00 199 SER B O 1
ATOM 4531 N N . ASP B 2 191 ? 70.970 98.838 130.756 1.00 10.00 200 ASP B N 1
ATOM 4532 C CA . ASP B 2 191 ? 69.554 98.797 130.492 1.00 10.00 200 ASP B CA 1
ATOM 4533 C C . ASP B 2 191 ? 68.825 97.974 131.537 1.00 10.00 200 ASP B C 1
ATOM 4534 O O . ASP B 2 191 ? 67.587 97.949 131.621 1.00 10.00 200 ASP B O 1
ATOM 4539 N N . ASP B 2 192 ? 69.629 97.293 132.322 1.00 10.00 201 ASP B N 1
ATOM 4540 C CA . ASP B 2 192 ? 69.229 96.487 133.448 1.00 10.00 201 ASP B CA 1
ATOM 4541 C C . ASP B 2 192 ? 70.093 96.776 134.661 1.00 10.00 201 ASP B C 1
ATOM 4542 O O . ASP B 2 192 ? 71.302 97.037 134.527 1.00 10.00 201 ASP B O 1
ATOM 4547 N N . PRO B 2 193 ? 69.538 96.887 135.846 1.00 10.00 202 PRO B N 1
ATOM 4548 C CA . PRO B 2 193 ? 70.316 97.193 137.055 1.00 10.00 202 PRO B CA 1
ATOM 4549 C C . PRO B 2 193 ? 71.382 96.131 137.261 1.00 10.00 202 PRO B C 1
ATOM 4550 O O . PRO B 2 193 ? 72.512 96.407 137.673 1.00 10.00 202 PRO B O 1
ATOM 4554 N N . SER B 2 194 ? 71.007 94.905 136.929 1.00 10.00 203 SER B N 1
ATOM 4555 C CA . SER B 2 194 ? 71.882 93.773 137.093 1.00 10.00 203 SER B CA 1
ATOM 4556 C C . SER B 2 194 ? 73.111 93.754 136.195 1.00 10.00 203 SER B C 1
ATOM 4557 O O . SER B 2 194 ? 73.000 93.574 134.986 1.00 10.00 203 SER B O 1
ATOM 4560 N N . TYR B 2 195 ? 74.272 94.064 136.829 1.00 10.00 204 TYR B N 1
ATOM 4561 C CA . TYR B 2 195 ? 75.450 93.823 136.005 1.00 10.00 204 TYR B CA 1
ATOM 4562 C C . TYR B 2 195 ? 75.425 92.416 135.423 1.00 10.00 204 TYR B C 1
ATOM 4563 O O . TYR B 2 195 ? 74.910 91.605 136.251 1.00 10.00 204 TYR B O 1
ATOM 4572 N N . GLU B 2 196 ? 75.696 92.173 134.238 1.00 10.00 205 GLU B N 1
ATOM 4573 C CA . GLU B 2 196 ? 75.482 90.813 133.763 1.00 10.00 205 GLU B CA 1
ATOM 4574 C C . GLU B 2 196 ? 76.526 90.111 132.887 1.00 10.00 205 GLU B C 1
ATOM 4575 O O . GLU B 2 196 ? 77.667 89.854 133.306 1.00 10.00 205 GLU B O 1
ATOM 4581 N N . ASP B 2 197 ? 76.061 89.768 131.691 1.00 10.00 206 ASP B N 1
ATOM 4582 C CA . ASP B 2 197 ? 76.773 89.054 130.637 1.00 10.00 206 ASP B CA 1
ATOM 4583 C C . ASP B 2 197 ? 78.138 89.541 130.167 1.00 10.00 206 ASP B C 1
ATOM 4584 O O . ASP B 2 197 ? 78.528 90.686 130.387 1.00 10.00 206 ASP B O 1
ATOM 4589 N N . VAL B 2 198 ? 78.957 88.531 129.581 1.00 10.00 207 VAL B N 1
ATOM 4590 C CA . VAL B 2 198 ? 80.252 88.767 128.978 1.00 10.00 207 VAL B CA 1
ATOM 4591 C C . VAL B 2 198 ? 80.176 88.374 127.490 1.00 10.00 207 VAL B C 1
ATOM 4592 O O . VAL B 2 198 ? 79.803 87.252 127.168 1.00 10.00 207 VAL B O 1
ATOM 4596 N N . THR B 2 199 ? 80.521 89.320 126.611 1.00 10.00 208 THR B N 1
ATOM 4597 C CA . THR B 2 199 ? 80.502 89.154 125.150 1.00 10.00 208 THR B CA 1
ATOM 4598 C C . THR B 2 199 ? 81.727 88.417 124.645 1.00 10.00 208 THR B C 1
ATOM 4599 O O . THR B 2 199 ? 82.846 88.864 124.872 1.00 10.00 208 THR B O 1
ATOM 4603 N N . PHE B 2 200 ? 81.547 87.303 123.947 1.00 10.00 209 PHE B N 1
ATOM 4604 C CA . PHE B 2 200 ? 82.755 86.642 123.412 1.00 10.00 209 PHE B CA 1
ATOM 4605 C C . PHE B 2 200 ? 82.621 86.599 121.891 1.00 10.00 209 PHE B C 1
ATOM 4606 O O . PHE B 2 200 ? 81.636 86.094 121.335 1.00 10.00 209 PHE B O 1
ATOM 4614 N N . TYR B 2 201 ? 83.646 87.135 121.247 1.00 10.00 210 TYR B N 1
ATOM 4615 C CA . TYR B 2 201 ? 83.722 87.274 119.795 1.00 10.00 210 TYR B CA 1
ATOM 4616 C C . TYR B 2 201 ? 84.278 86.116 118.953 1.00 10.00 210 TYR B C 1
ATOM 4617 O O . TYR B 2 201 ? 85.372 85.623 119.185 1.00 10.00 210 TYR B O 1
ATOM 4626 N N . LEU B 2 202 ? 83.508 85.724 117.945 1.00 10.00 211 LEU B N 1
ATOM 4627 C CA . LEU B 2 202 ? 83.909 84.679 117.024 1.00 10.00 211 LEU B CA 1
ATOM 4628 C C . LEU B 2 202 ? 84.182 85.354 115.699 1.00 10.00 211 LEU B C 1
ATOM 4629 O O . LEU B 2 202 ? 83.265 85.852 115.069 1.00 10.00 211 LEU B O 1
ATOM 4634 N N . ILE B 2 203 ? 85.456 85.430 115.324 1.00 10.00 212 ILE B N 1
ATOM 4635 C CA . ILE B 2 203 ? 85.892 86.001 114.048 1.00 10.00 212 ILE B CA 1
ATOM 4636 C C . ILE B 2 203 ? 86.069 84.744 113.213 1.00 10.00 212 ILE B C 1
ATOM 4637 O O . ILE B 2 203 ? 87.174 84.441 112.800 1.00 10.00 212 ILE B O 1
ATOM 4642 N N . ILE B 2 204 ? 84.965 84.023 113.008 1.00 10.00 213 ILE B N 1
ATOM 4643 C CA . ILE B 2 204 ? 84.952 82.757 112.274 1.00 10.00 213 ILE B CA 1
ATOM 4644 C C . ILE B 2 204 ? 85.204 82.712 110.789 1.00 10.00 213 ILE B C 1
ATOM 4645 O O . ILE B 2 204 ? 84.763 83.572 110.055 1.00 10.00 213 ILE B O 1
ATOM 4650 N N . GLN B 2 205 ? 85.900 81.655 110.353 1.00 10.00 214 GLN B N 1
ATOM 4651 C CA . GLN B 2 205 ? 86.187 81.452 108.894 1.00 10.00 214 GLN B CA 1
ATOM 4652 C C . GLN B 2 205 ? 85.849 80.008 108.533 1.00 10.00 214 GLN B C 1
ATOM 4653 O O . GLN B 2 205 ? 86.472 79.097 109.033 1.00 10.00 214 GLN B O 1
ATOM 4659 N N . ARG B 2 206 ? 84.816 79.840 107.716 1.00 10.00 215 ARG B N 1
ATOM 4660 C CA . ARG B 2 206 ? 84.319 78.544 107.300 1.00 10.00 215 ARG B CA 1
ATOM 4661 C C . ARG B 2 206 ? 84.456 78.287 105.776 1.00 10.00 215 ARG B C 1
ATOM 4662 O O . ARG B 2 206 ? 83.556 78.609 105.010 1.00 10.00 215 ARG B O 1
ATOM 4670 N N . LYS B 2 207 ? 85.549 77.624 105.361 1.00 10.00 216 LYS B N 1
ATOM 4671 C CA . LYS B 2 207 ? 85.798 77.339 103.942 1.00 10.00 216 LYS B CA 1
ATOM 4672 C C . LYS B 2 207 ? 85.744 75.872 103.550 1.00 10.00 216 LYS B C 1
ATOM 4673 O O . LYS B 2 207 ? 86.771 75.237 103.373 1.00 10.00 216 LYS B O 1
ATOM 4679 N N . PRO B 2 208 ? 84.536 75.315 103.408 1.00 10.00 217 PRO B N 1
ATOM 4680 C CA . PRO B 2 208 ? 84.446 73.909 103.019 1.00 10.00 217 PRO B CA 1
ATOM 4681 C C . PRO B 2 208 ? 84.384 73.821 101.475 1.00 10.00 217 PRO B C 1
ATOM 4682 O O . PRO B 2 208 ? 83.318 74.022 100.875 1.00 10.00 217 PRO B O 1
ATOM 4686 N N . LEU B 2 209 ? 85.509 73.534 100.824 1.00 10.00 218 LEU B N 1
ATOM 4687 C CA . LEU B 2 209 ? 85.483 73.461 99.361 1.00 10.00 218 LEU B CA 1
ATOM 4688 C C . LEU B 2 209 ? 85.338 72.016 98.902 1.00 10.00 218 LEU B C 1
ATOM 4689 O O . LEU B 2 209 ? 86.275 71.205 98.977 1.00 10.00 218 LEU B O 1
ATOM 4694 N N . PHE B 2 210 ? 84.128 71.683 98.461 1.00 10.00 219 PHE B N 1
ATOM 4695 C CA . PHE B 2 210 ? 83.848 70.337 98.033 1.00 10.00 219 PHE B CA 1
ATOM 4696 C C . PHE B 2 210 ? 82.929 70.215 96.779 1.00 10.00 219 PHE B C 1
ATOM 4697 O O . PHE B 2 210 ? 83.366 69.678 95.754 1.00 10.00 219 PHE B O 1
ATOM 4705 N N . TYR B 2 211 ? 81.693 70.722 96.810 1.00 10.00 220 TYR B N 1
ATOM 4706 C CA . TYR B 2 211 ? 80.834 70.553 95.619 1.00 10.00 220 TYR B CA 1
ATOM 4707 C C . TYR B 2 211 ? 80.761 71.701 94.612 1.00 10.00 220 TYR B C 1
ATOM 4708 O O . TYR B 2 211 ? 80.263 71.504 93.513 1.00 10.00 220 TYR B O 1
ATOM 4717 N N . ILE B 2 212 ? 81.192 72.899 94.995 1.00 10.00 221 ILE B N 1
ATOM 4718 C CA . ILE B 2 212 ? 81.192 74.034 94.112 1.00 10.00 221 ILE B CA 1
ATOM 4719 C C . ILE B 2 212 ? 82.103 73.627 92.909 1.00 10.00 221 ILE B C 1
ATOM 4720 O O . ILE B 2 212 ? 82.026 74.169 91.787 1.00 10.00 221 ILE B O 1
ATOM 4725 N N . VAL B 2 213 ? 82.881 72.570 93.140 1.00 10.00 222 VAL B N 1
ATOM 4726 C CA . VAL B 2 213 ? 83.817 72.044 92.167 1.00 10.00 222 VAL B CA 1
ATOM 4727 C C . VAL B 2 213 ? 83.027 71.409 91.059 1.00 10.00 222 VAL B C 1
ATOM 4728 O O . VAL B 2 213 ? 83.197 71.752 89.887 1.00 10.00 222 VAL B O 1
ATOM 4732 N N . TYR B 2 214 ? 82.163 70.461 91.408 1.00 10.00 223 TYR B N 1
ATOM 4733 C CA . TYR B 2 214 ? 81.425 69.877 90.296 1.00 10.00 223 TYR B CA 1
ATOM 4734 C C . TYR B 2 214 ? 80.252 70.761 89.890 1.00 10.00 223 TYR B C 1
ATOM 4735 O O . TYR B 2 214 ? 79.566 70.439 88.948 1.00 10.00 223 TYR B O 1
ATOM 4744 N N . THR B 2 215 ? 80.074 71.894 90.582 1.00 10.00 224 THR B N 1
ATOM 4745 C CA . THR B 2 215 ? 79.071 72.926 90.273 1.00 10.00 224 THR B CA 1
ATOM 4746 C C . THR B 2 215 ? 79.659 73.735 89.076 1.00 10.00 224 THR B C 1
ATOM 4747 O O . THR B 2 215 ? 78.958 74.139 88.128 1.00 10.00 224 THR B O 1
ATOM 4751 N N . ILE B 2 216 ? 80.973 73.920 89.123 1.00 10.00 225 ILE B N 1
ATOM 4752 C CA . ILE B 2 216 ? 81.762 74.635 88.098 1.00 10.00 225 ILE B CA 1
ATOM 4753 C C . ILE B 2 216 ? 81.596 73.809 86.817 1.00 10.00 225 ILE B C 1
ATOM 4754 O O . ILE B 2 216 ? 81.282 74.327 85.741 1.00 10.00 225 ILE B O 1
ATOM 4759 N N . VAL B 2 217 ? 81.760 72.492 86.958 1.00 10.00 226 VAL B N 1
ATOM 4760 C CA . VAL B 2 217 ? 81.652 71.645 85.768 1.00 10.00 226 VAL B CA 1
ATOM 4761 C C . VAL B 2 217 ? 80.340 71.888 85.063 1.00 10.00 226 VAL B C 1
ATOM 4762 O O . VAL B 2 217 ? 80.321 71.943 83.854 1.00 10.00 226 VAL B O 1
ATOM 4766 N N . PRO B 2 218 ? 79.218 71.992 85.799 1.00 10.00 227 PRO B N 1
ATOM 4767 C CA . PRO B 2 218 ? 77.966 72.256 85.084 1.00 10.00 227 PRO B CA 1
ATOM 4768 C C . PRO B 2 218 ? 78.179 73.513 84.292 1.00 10.00 227 PRO B C 1
ATOM 4769 O O . PRO B 2 218 ? 78.270 73.495 83.072 1.00 10.00 227 PRO B O 1
ATOM 4773 N N . CYS B 2 219 ? 78.280 74.618 85.020 1.00 10.00 228 CYS B N 1
ATOM 4774 C CA . CYS B 2 219 ? 78.472 75.914 84.377 1.00 10.00 228 CYS B CA 1
ATOM 4775 C C . CYS B 2 219 ? 79.329 75.771 83.119 1.00 10.00 228 CYS B C 1
ATOM 4776 O O . CYS B 2 219 ? 78.879 76.173 82.066 1.00 10.00 228 CYS B O 1
ATOM 4779 N N . ILE B 2 220 ? 80.506 75.145 83.215 1.00 10.00 229 ILE B N 1
ATOM 4780 C CA . ILE B 2 220 ? 81.409 74.973 82.073 1.00 10.00 229 ILE B CA 1
ATOM 4781 C C . ILE B 2 220 ? 81.074 73.807 81.129 1.00 10.00 229 ILE B C 1
ATOM 4782 O O . ILE B 2 220 ? 81.183 73.932 79.907 1.00 10.00 229 ILE B O 1
ATOM 4787 N N . LEU B 2 221 ? 80.691 72.670 81.699 1.00 10.00 230 LEU B N 1
ATOM 4788 C CA . LEU B 2 221 ? 80.339 71.471 80.923 1.00 10.00 230 LEU B CA 1
ATOM 4789 C C . LEU B 2 221 ? 78.994 71.730 80.255 1.00 10.00 230 LEU B C 1
ATOM 4790 O O . LEU B 2 221 ? 78.762 71.348 79.113 1.00 10.00 230 LEU B O 1
ATOM 4795 N N . ILE B 2 222 ? 78.103 72.394 80.985 1.00 10.00 231 ILE B N 1
ATOM 4796 C CA . ILE B 2 222 ? 76.816 72.739 80.410 1.00 10.00 231 ILE B CA 1
ATOM 4797 C C . ILE B 2 222 ? 77.145 73.687 79.302 1.00 10.00 231 ILE B C 1
ATOM 4798 O O . ILE B 2 222 ? 76.455 73.741 78.290 1.00 10.00 231 ILE B O 1
ATOM 4803 N N . SER B 2 223 ? 78.181 74.472 79.575 1.00 10.00 232 SER B N 1
ATOM 4804 C CA . SER B 2 223 ? 78.682 75.361 78.534 1.00 10.00 232 SER B CA 1
ATOM 4805 C C . SER B 2 223 ? 79.179 74.570 77.330 1.00 10.00 232 SER B C 1
ATOM 4806 O O . SER B 2 223 ? 79.012 74.940 76.217 1.00 10.00 232 SER B O 1
ATOM 4809 N N . ILE B 2 224 ? 79.734 73.384 77.665 1.00 10.00 233 ILE B N 1
ATOM 4810 C CA . ILE B 2 224 ? 80.209 72.522 76.608 1.00 10.00 233 ILE B CA 1
ATOM 4811 C C . ILE B 2 224 ? 79.084 72.305 75.626 1.00 10.00 233 ILE B C 1
ATOM 4812 O O . ILE B 2 224 ? 79.233 72.584 74.439 1.00 10.00 233 ILE B O 1
ATOM 4817 N N . LEU B 2 225 ? 77.943 71.858 76.131 1.00 10.00 234 LEU B N 1
ATOM 4818 C CA . LEU B 2 225 ? 76.786 71.594 75.288 1.00 10.00 234 LEU B CA 1
ATOM 4819 C C . LEU B 2 225 ? 76.253 72.987 74.836 1.00 10.00 234 LEU B C 1
ATOM 4820 O O . LEU B 2 225 ? 75.764 73.147 73.714 1.00 10.00 234 LEU B O 1
ATOM 4825 N N . ALA B 2 226 ? 76.420 74.008 75.683 1.00 10.00 235 ALA B N 1
ATOM 4826 C CA . ALA B 2 226 ? 75.998 75.359 75.371 1.00 10.00 235 ALA B CA 1
ATOM 4827 C C . ALA B 2 226 ? 76.813 75.854 74.169 1.00 10.00 235 ALA B C 1
ATOM 4828 O O . ALA B 2 226 ? 76.274 76.017 73.070 1.00 10.00 235 ALA B O 1
ATOM 4830 N N . ILE B 2 227 ? 78.094 76.147 74.386 1.00 10.00 236 ILE B N 1
ATOM 4831 C CA . ILE B 2 227 ? 78.990 76.576 73.284 1.00 10.00 236 ILE B CA 1
ATOM 4832 C C . ILE B 2 227 ? 78.754 75.663 72.116 1.00 10.00 236 ILE B C 1
ATOM 4833 O O . ILE B 2 227 ? 78.866 76.060 70.968 1.00 10.00 236 ILE B O 1
ATOM 4838 N N . LEU B 2 228 ? 78.415 74.426 72.459 1.00 10.00 237 LEU B N 1
ATOM 4839 C CA . LEU B 2 228 ? 78.138 73.350 71.501 1.00 10.00 237 LEU B CA 1
ATOM 4840 C C . LEU B 2 228 ? 76.872 73.669 70.714 1.00 10.00 237 LEU B C 1
ATOM 4841 O O . LEU B 2 228 ? 76.848 73.562 69.495 1.00 10.00 237 LEU B O 1
ATOM 4846 N N . VAL B 2 229 ? 75.830 74.098 71.415 1.00 10.00 238 VAL B N 1
ATOM 4847 C CA . VAL B 2 229 ? 74.544 74.418 70.765 1.00 10.00 238 VAL B CA 1
ATOM 4848 C C . VAL B 2 229 ? 74.679 75.716 69.994 1.00 10.00 238 VAL B C 1
ATOM 4849 O O . VAL B 2 229 ? 73.885 76.015 69.115 1.00 10.00 238 VAL B O 1
ATOM 4853 N N . PHE B 2 230 ? 75.713 76.484 70.325 1.00 10.00 239 PHE B N 1
ATOM 4854 C CA . PHE B 2 230 ? 75.988 77.774 69.701 1.00 10.00 239 PHE B CA 1
ATOM 4855 C C . PHE B 2 230 ? 77.015 77.506 68.612 1.00 10.00 239 PHE B C 1
ATOM 4856 O O . PHE B 2 230 ? 77.147 78.247 67.636 1.00 10.00 239 PHE B O 1
ATOM 4864 N N . TYR B 2 231 ? 77.687 76.368 68.774 1.00 10.00 240 TYR B N 1
ATOM 4865 C CA . TYR B 2 231 ? 78.738 75.925 67.862 1.00 10.00 240 TYR B CA 1
ATOM 4866 C C . TYR B 2 231 ? 78.162 74.932 66.867 1.00 10.00 240 TYR B C 1
ATOM 4867 O O . TYR B 2 231 ? 78.617 74.848 65.731 1.00 10.00 240 TYR B O 1
ATOM 4876 N N . LEU B 2 232 ? 77.156 74.189 67.318 1.00 10.00 241 LEU B N 1
ATOM 4877 C CA . LEU B 2 232 ? 76.465 73.164 66.522 1.00 10.00 241 LEU B CA 1
ATOM 4878 C C . LEU B 2 232 ? 75.752 73.780 65.301 1.00 10.00 241 LEU B C 1
ATOM 4879 O O . LEU B 2 232 ? 75.628 73.120 64.272 1.00 10.00 241 LEU B O 1
ATOM 4884 N N . PRO B 2 233 ? 75.300 75.057 65.385 1.00 10.00 242 PRO B N 1
ATOM 4885 C CA . PRO B 2 233 ? 74.624 75.652 64.224 1.00 10.00 242 PRO B CA 1
ATOM 4886 C C . PRO B 2 233 ? 75.526 75.741 62.972 1.00 10.00 242 PRO B C 1
ATOM 4887 O O . PRO B 2 233 ? 75.132 75.334 61.876 1.00 10.00 242 PRO B O 1
ATOM 4891 N N . PRO B 2 234 ? 76.746 76.285 63.115 1.00 10.00 243 PRO B N 1
ATOM 4892 C CA . PRO B 2 234 ? 77.487 76.282 61.849 1.00 10.00 243 PRO B CA 1
ATOM 4893 C C . PRO B 2 234 ? 78.339 75.010 61.765 1.00 10.00 243 PRO B C 1
ATOM 4894 O O . PRO B 2 234 ? 79.210 74.872 60.909 1.00 10.00 243 PRO B O 1
ATOM 4898 N N . ASP B 2 235 ? 78.068 74.096 62.692 1.00 10.00 244 ASP B N 1
ATOM 4899 C CA . ASP B 2 235 ? 78.740 72.796 62.808 1.00 10.00 244 ASP B CA 1
ATOM 4900 C C . ASP B 2 235 ? 77.851 71.769 62.115 1.00 10.00 244 ASP B C 1
ATOM 4901 O O . ASP B 2 235 ? 78.299 70.960 61.288 1.00 10.00 244 ASP B O 1
ATOM 4906 N N . ALA B 2 236 ? 76.572 71.851 62.417 1.00 10.00 245 ALA B N 1
ATOM 4907 C CA . ALA B 2 236 ? 75.586 70.967 61.831 1.00 10.00 245 ALA B CA 1
ATOM 4908 C C . ALA B 2 236 ? 74.252 71.729 61.824 1.00 10.00 245 ALA B C 1
ATOM 4909 O O . ALA B 2 236 ? 73.345 71.469 62.622 1.00 10.00 245 ALA B O 1
ATOM 4911 N N . GLY B 2 237 ? 74.164 72.727 60.938 1.00 10.00 246 GLY B N 1
ATOM 4912 C CA . GLY B 2 237 ? 72.959 73.549 60.809 1.00 10.00 246 GLY B CA 1
ATOM 4913 C C . GLY B 2 237 ? 71.685 72.774 61.096 1.00 10.00 246 GLY B C 1
ATOM 4914 O O . GLY B 2 237 ? 70.767 73.298 61.709 1.00 10.00 246 GLY B O 1
ATOM 4915 N N . GLU B 2 238 ? 71.631 71.533 60.599 1.00 10.00 247 GLU B N 1
ATOM 4916 C CA . GLU B 2 238 ? 70.491 70.663 60.862 1.00 10.00 247 GLU B CA 1
ATOM 4917 C C . GLU B 2 238 ? 70.218 70.548 62.357 1.00 10.00 247 GLU B C 1
ATOM 4918 O O . GLU B 2 238 ? 69.315 69.897 62.801 1.00 10.00 247 GLU B O 1
ATOM 4924 N N . LYS B 2 239 ? 71.117 71.203 63.091 1.00 10.00 248 LYS B N 1
ATOM 4925 C CA . LYS B 2 239 ? 71.055 71.257 64.538 1.00 10.00 248 LYS B CA 1
ATOM 4926 C C . LYS B 2 239 ? 69.657 71.802 64.819 1.00 10.00 248 LYS B C 1
ATOM 4927 O O . LYS B 2 239 ? 69.056 71.561 65.870 1.00 10.00 248 LYS B O 1
ATOM 4933 N N . MET B 2 240 ? 69.139 72.486 63.805 1.00 10.00 249 MET B N 1
ATOM 4934 C CA . MET B 2 240 ? 67.836 73.125 63.809 1.00 10.00 249 MET B CA 1
ATOM 4935 C C . MET B 2 240 ? 66.898 72.636 64.918 1.00 10.00 249 MET B C 1
ATOM 4936 O O . MET B 2 240 ? 66.554 73.386 65.835 1.00 10.00 249 MET B O 1
ATOM 4941 N N . SER B 2 241 ? 66.515 71.369 64.841 1.00 10.00 250 SER B N 1
ATOM 4942 C CA . SER B 2 241 ? 65.619 70.753 65.815 1.00 10.00 250 SER B CA 1
ATOM 4943 C C . SER B 2 241 ? 66.380 70.215 67.007 1.00 10.00 250 SER B C 1
ATOM 4944 O O . SER B 2 241 ? 66.077 70.550 68.155 1.00 10.00 250 SER B O 1
ATOM 4947 N N . LEU B 2 242 ? 67.368 69.372 66.723 1.00 10.00 251 LEU B N 1
ATOM 4948 C CA . LEU B 2 242 ? 68.188 68.770 67.772 1.00 10.00 251 LEU B CA 1
ATOM 4949 C C . LEU B 2 242 ? 68.569 69.840 68.760 1.00 10.00 251 LEU B C 1
ATOM 4950 O O . LEU B 2 242 ? 68.771 69.566 69.947 1.00 10.00 251 LEU B O 1
ATOM 4955 N N . SER B 2 243 ? 68.681 71.064 68.254 1.00 10.00 252 SER B N 1
ATOM 4956 C CA . SER B 2 243 ? 69.063 72.194 69.093 1.00 10.00 252 SER B CA 1
ATOM 4957 C C . SER B 2 243 ? 68.089 72.373 70.252 1.00 10.00 252 SER B C 1
ATOM 4958 O O . SER B 2 243 ? 68.493 72.411 71.403 1.00 10.00 252 SER B O 1
ATOM 4961 N N . ILE B 2 244 ? 66.812 72.466 69.901 1.00 10.00 253 ILE B N 1
ATOM 4962 C CA . ILE B 2 244 ? 65.754 72.613 70.875 1.00 10.00 253 ILE B CA 1
ATOM 4963 C C . ILE B 2 244 ? 65.807 71.455 71.877 1.00 10.00 253 ILE B C 1
ATOM 4964 O O . ILE B 2 244 ? 65.549 71.657 73.074 1.00 10.00 253 ILE B O 1
ATOM 4969 N N . SER B 2 245 ? 66.153 70.248 71.427 1.00 10.00 254 SER B N 1
ATOM 4970 C CA . SER B 2 245 ? 66.249 69.119 72.344 1.00 10.00 254 SER B CA 1
ATOM 4971 C C . SER B 2 245 ? 67.265 69.393 73.447 1.00 10.00 254 SER B C 1
ATOM 4972 O O . SER B 2 245 ? 67.111 68.973 74.593 1.00 10.00 254 SER B O 1
ATOM 4975 N N . ALA B 2 246 ? 68.332 70.056 73.010 1.00 10.00 255 ALA B N 1
ATOM 4976 C CA . ALA B 2 246 ? 69.471 70.440 73.839 1.00 10.00 255 ALA B CA 1
ATOM 4977 C C . ALA B 2 246 ? 69.018 71.337 74.964 1.00 10.00 255 ALA B C 1
ATOM 4978 O O . ALA B 2 246 ? 69.347 71.100 76.122 1.00 10.00 255 ALA B O 1
ATOM 4980 N N . LEU B 2 247 ? 68.265 72.369 74.623 1.00 10.00 256 LEU B N 1
ATOM 4981 C CA . LEU B 2 247 ? 67.810 73.277 75.681 1.00 10.00 256 LEU B CA 1
ATOM 4982 C C . LEU B 2 247 ? 66.742 72.628 76.563 1.00 10.00 256 LEU B C 1
ATOM 4983 O O . LEU B 2 247 ? 66.783 72.840 77.765 1.00 10.00 256 LEU B O 1
ATOM 4988 N N . LEU B 2 248 ? 65.796 71.881 75.999 1.00 10.00 257 LEU B N 1
ATOM 4989 C CA . LEU B 2 248 ? 64.929 71.168 76.958 1.00 10.00 257 LEU B CA 1
ATOM 4990 C C . LEU B 2 248 ? 65.782 70.502 78.039 1.00 10.00 257 LEU B C 1
ATOM 4991 O O . LEU B 2 248 ? 65.558 70.639 79.240 1.00 10.00 257 LEU B O 1
ATOM 4996 N N . ALA B 2 249 ? 66.668 69.661 77.458 1.00 10.00 258 ALA B N 1
ATOM 4997 C CA . ALA B 2 249 ? 67.701 69.010 78.246 1.00 10.00 258 ALA B CA 1
ATOM 4998 C C . ALA B 2 249 ? 68.491 70.020 79.067 1.00 10.00 258 ALA B C 1
ATOM 4999 O O . ALA B 2 249 ? 68.648 69.860 80.306 1.00 10.00 258 ALA B O 1
ATOM 5001 N N . LEU B 2 250 ? 69.023 71.062 78.441 1.00 10.00 259 LEU B N 1
ATOM 5002 C CA . LEU B 2 250 ? 69.797 72.024 79.208 1.00 10.00 259 LEU B CA 1
ATOM 5003 C C . LEU B 2 250 ? 68.987 72.708 80.310 1.00 10.00 259 LEU B C 1
ATOM 5004 O O . LEU B 2 250 ? 69.497 72.924 81.412 1.00 10.00 259 LEU B O 1
ATOM 5009 N N . THR B 2 251 ? 67.741 73.048 80.027 1.00 10.00 260 THR B N 1
ATOM 5010 C CA . THR B 2 251 ? 66.922 73.712 81.027 1.00 10.00 260 THR B CA 1
ATOM 5011 C C . THR B 2 251 ? 66.496 72.795 82.168 1.00 10.00 260 THR B C 1
ATOM 5012 O O . THR B 2 251 ? 66.513 73.217 83.320 1.00 10.00 260 THR B O 1
ATOM 5016 N N . VAL B 2 252 ? 66.112 71.554 81.872 1.00 10.00 261 VAL B N 1
ATOM 5017 C CA . VAL B 2 252 ? 65.710 70.650 82.942 1.00 10.00 261 VAL B CA 1
ATOM 5018 C C . VAL B 2 252 ? 66.904 70.476 83.894 1.00 10.00 261 VAL B C 1
ATOM 5019 O O . VAL B 2 252 ? 66.758 70.608 85.107 1.00 10.00 261 VAL B O 1
ATOM 5023 N N . PHE B 2 253 ? 68.079 70.216 83.332 1.00 10.00 262 PHE B N 1
ATOM 5024 C CA . PHE B 2 253 ? 69.306 70.068 84.103 1.00 10.00 262 PHE B CA 1
ATOM 5025 C C . PHE B 2 253 ? 69.490 71.239 85.053 1.00 10.00 262 PHE B C 1
ATOM 5026 O O . PHE B 2 253 ? 69.809 71.056 86.245 1.00 10.00 262 PHE B O 1
ATOM 5034 N N . LEU B 2 254 ? 69.434 72.462 84.541 1.00 10.00 263 LEU B N 1
ATOM 5035 C CA . LEU B 2 254 ? 69.646 73.609 85.392 1.00 10.00 263 LEU B CA 1
ATOM 5036 C C . LEU B 2 254 ? 68.522 73.823 86.387 1.00 10.00 263 LEU B C 1
ATOM 5037 O O . LEU B 2 254 ? 68.717 74.421 87.456 1.00 10.00 263 LEU B O 1
ATOM 5042 N N . LEU B 2 255 ? 67.336 73.338 86.057 1.00 10.00 264 LEU B N 1
ATOM 5043 C CA . LEU B 2 255 ? 66.230 73.506 86.968 1.00 10.00 264 LEU B CA 1
ATOM 5044 C C . LEU B 2 255 ? 66.381 72.494 88.098 1.00 10.00 264 LEU B C 1
ATOM 5045 O O . LEU B 2 255 ? 66.034 72.785 89.250 1.00 10.00 264 LEU B O 1
ATOM 5050 N N . LEU B 2 256 ? 66.908 71.304 87.798 1.00 10.00 265 LEU B N 1
ATOM 5051 C CA . LEU B 2 256 ? 67.124 70.292 88.864 1.00 10.00 265 LEU B CA 1
ATOM 5052 C C . LEU B 2 256 ? 68.183 70.893 89.780 1.00 10.00 265 LEU B C 1
ATOM 5053 O O . LEU B 2 256 ? 68.136 70.716 90.995 1.00 10.00 265 LEU B O 1
ATOM 5058 N N . LEU B 2 257 ? 69.162 71.568 89.170 1.00 10.00 266 LEU B N 1
ATOM 5059 C CA . LEU B 2 257 ? 70.224 72.221 89.929 1.00 10.00 266 LEU B CA 1
ATOM 5060 C C . LEU B 2 257 ? 69.556 73.243 90.827 1.00 10.00 266 LEU B C 1
ATOM 5061 O O . LEU B 2 257 ? 69.997 73.488 91.952 1.00 10.00 266 LEU B O 1
ATOM 5066 N N . ALA B 2 258 ? 68.492 73.843 90.304 1.00 10.00 267 ALA B N 1
ATOM 5067 C CA . ALA B 2 258 ? 67.715 74.814 91.040 1.00 10.00 267 ALA B CA 1
ATOM 5068 C C . ALA B 2 258 ? 67.125 74.093 92.255 1.00 10.00 267 ALA B C 1
ATOM 5069 O O . ALA B 2 258 ? 66.969 74.672 93.339 1.00 10.00 267 ALA B O 1
ATOM 5071 N N . ASP B 2 259 ? 66.854 72.804 92.072 1.00 10.00 268 ASP B N 1
ATOM 5072 C CA . ASP B 2 259 ? 66.271 71.925 93.063 1.00 10.00 268 ASP B CA 1
ATOM 5073 C C . ASP B 2 259 ? 67.206 71.617 94.242 1.00 10.00 268 ASP B C 1
ATOM 5074 O O . ASP B 2 259 ? 66.791 71.645 95.410 1.00 10.00 268 ASP B O 1
ATOM 5079 N N . LYS B 2 260 ? 68.476 71.351 93.947 1.00 10.00 269 LYS B N 1
ATOM 5080 C CA . LYS B 2 260 ? 69.418 70.983 94.994 1.00 10.00 269 LYS B CA 1
ATOM 5081 C C . LYS B 2 260 ? 69.943 72.215 95.718 1.00 10.00 269 LYS B C 1
ATOM 5082 O O . LYS B 2 260 ? 70.270 72.113 96.914 1.00 10.00 269 LYS B O 1
ATOM 5088 N N . VAL B 2 261 ? 70.078 73.348 95.046 1.00 10.00 270 VAL B N 1
ATOM 5089 C CA . VAL B 2 261 ? 70.579 74.584 95.675 1.00 10.00 270 VAL B CA 1
ATOM 5090 C C . VAL B 2 261 ? 69.737 75.156 96.834 1.00 10.00 270 VAL B C 1
ATOM 5091 O O . VAL B 2 261 ? 70.287 75.556 97.864 1.00 10.00 270 VAL B O 1
ATOM 5095 N N . PRO B 2 262 ? 68.398 75.193 96.679 1.00 10.00 271 PRO B N 1
ATOM 5096 C CA . PRO B 2 262 ? 67.587 75.745 97.762 1.00 10.00 271 PRO B CA 1
ATOM 5097 C C . PRO B 2 262 ? 67.534 74.818 98.962 1.00 10.00 271 PRO B C 1
ATOM 5098 O O . PRO B 2 262 ? 67.485 75.271 100.109 1.00 10.00 271 PRO B O 1
ATOM 5102 N N . GLU B 2 263 ? 67.543 73.525 98.687 1.00 10.00 272 GLU B N 1
ATOM 5103 C CA . GLU B 2 263 ? 67.473 72.561 99.778 1.00 10.00 272 GLU B CA 1
ATOM 5104 C C . GLU B 2 263 ? 68.834 72.378 100.439 1.00 10.00 272 GLU B C 1
ATOM 5105 O O . GLU B 2 263 ? 68.931 71.828 101.541 1.00 10.00 272 GLU B O 1
ATOM 5111 N N . THR B 2 264 ? 69.910 72.823 99.791 1.00 10.00 273 THR B N 1
ATOM 5112 C CA . THR B 2 264 ? 71.227 72.690 100.388 1.00 10.00 273 THR B CA 1
ATOM 5113 C C . THR B 2 264 ? 71.560 73.912 101.225 1.00 10.00 273 THR B C 1
ATOM 5114 O O . THR B 2 264 ? 72.283 73.802 102.221 1.00 10.00 273 THR B O 1
ATOM 5118 N N . SER B 2 265 ? 71.074 75.097 100.844 1.00 10.00 274 SER B N 1
ATOM 5119 C CA . SER B 2 265 ? 71.360 76.274 101.644 1.00 10.00 274 SER B CA 1
ATOM 5120 C C . SER B 2 265 ? 70.416 76.100 102.825 1.00 10.00 274 SER B C 1
ATOM 5121 O O . SER B 2 265 ? 70.661 76.633 103.879 1.00 10.00 274 SER B O 1
ATOM 5124 N N . LEU B 2 266 ? 69.368 75.319 102.631 1.00 10.00 275 LEU B N 1
ATOM 5125 C CA . LEU B 2 266 ? 68.355 75.033 103.651 1.00 10.00 275 LEU B CA 1
ATOM 5126 C C . LEU B 2 266 ? 68.987 74.781 105.022 1.00 10.00 275 LEU B C 1
ATOM 5127 O O . LEU B 2 266 ? 68.257 74.772 106.019 1.00 10.00 275 LEU B O 1
ATOM 5132 N N . SER B 2 267 ? 70.279 74.542 105.112 1.00 10.00 276 SER B N 1
ATOM 5133 C CA . SER B 2 267 ? 70.875 74.286 106.429 1.00 10.00 276 SER B CA 1
ATOM 5134 C C . SER B 2 267 ? 72.147 75.067 106.676 1.00 10.00 276 SER B C 1
ATOM 5135 O O . SER B 2 267 ? 72.698 75.037 107.778 1.00 10.00 276 SER B O 1
ATOM 5138 N N . VAL B 2 268 ? 72.626 75.772 105.662 1.00 10.00 277 VAL B N 1
ATOM 5139 C CA . VAL B 2 268 ? 73.860 76.516 105.839 1.00 10.00 277 VAL B CA 1
ATOM 5140 C C . VAL B 2 268 ? 73.942 77.797 104.959 1.00 10.00 277 VAL B C 1
ATOM 5141 O O . VAL B 2 268 ? 75.003 78.139 104.471 1.00 10.00 277 VAL B O 1
ATOM 5145 N N . PRO B 2 269 ? 72.828 78.561 104.815 1.00 10.00 278 PRO B N 1
ATOM 5146 C CA . PRO B 2 269 ? 72.796 79.773 104.002 1.00 10.00 278 PRO B CA 1
ATOM 5147 C C . PRO B 2 269 ? 73.493 80.998 104.597 1.00 10.00 278 PRO B C 1
ATOM 5148 O O . PRO B 2 269 ? 73.637 81.130 105.815 1.00 10.00 278 PRO B O 1
ATOM 5152 N N . ILE B 2 270 ? 73.962 81.844 103.737 1.00 10.00 279 ILE B N 1
ATOM 5153 C CA . ILE B 2 270 ? 74.589 83.126 104.021 1.00 10.00 279 ILE B CA 1
ATOM 5154 C C . ILE B 2 270 ? 74.414 84.074 102.826 1.00 10.00 279 ILE B C 1
ATOM 5155 O O . ILE B 2 270 ? 73.486 83.773 102.059 1.00 10.00 279 ILE B O 1
ATOM 5160 N N . ILE B 2 271 ? 75.261 85.025 102.600 1.00 10.00 280 ILE B N 1
ATOM 5161 C CA . ILE B 2 271 ? 75.059 85.887 101.424 1.00 10.00 280 ILE B CA 1
ATOM 5162 C C . ILE B 2 271 ? 74.980 85.119 100.122 1.00 10.00 280 ILE B C 1
ATOM 5163 O O . ILE B 2 271 ? 75.567 84.050 99.978 1.00 10.00 280 ILE B O 1
ATOM 5168 N N . ILE B 2 272 ? 74.267 85.722 99.179 1.00 10.00 281 ILE B N 1
ATOM 5169 C CA . ILE B 2 272 ? 74.002 85.189 97.836 1.00 10.00 281 ILE B CA 1
ATOM 5170 C C . ILE B 2 272 ? 75.234 85.146 96.922 1.00 10.00 281 ILE B C 1
ATOM 5171 O O . ILE B 2 272 ? 75.287 84.325 96.010 1.00 10.00 281 ILE B O 1
ATOM 5176 N N . SER B 2 273 ? 76.203 86.034 97.153 1.00 10.00 282 SER B N 1
ATOM 5177 C CA . SER B 2 273 ? 77.427 86.098 96.355 1.00 10.00 282 SER B CA 1
ATOM 5178 C C . SER B 2 273 ? 77.480 85.114 95.201 1.00 10.00 282 SER B C 1
ATOM 5179 O O . SER B 2 273 ? 77.174 85.429 94.045 1.00 10.00 282 SER B O 1
ATOM 5182 N N . TYR B 2 274 ? 77.923 83.914 95.551 1.00 10.00 283 TYR B N 1
ATOM 5183 C CA . TYR B 2 274 ? 78.043 82.802 94.612 1.00 10.00 283 TYR B CA 1
ATOM 5184 C C . TYR B 2 274 ? 76.762 82.677 93.797 1.00 10.00 283 TYR B C 1
ATOM 5185 O O . TYR B 2 274 ? 76.777 82.741 92.571 1.00 10.00 283 TYR B O 1
ATOM 5194 N N . LEU B 2 275 ? 75.655 82.481 94.506 1.00 10.00 284 LEU B N 1
ATOM 5195 C CA . LEU B 2 275 ? 74.333 82.319 93.886 1.00 10.00 284 LEU B CA 1
ATOM 5196 C C . LEU B 2 275 ? 73.931 83.628 93.179 1.00 10.00 284 LEU B C 1
ATOM 5197 O O . LEU B 2 275 ? 73.437 83.608 92.049 1.00 10.00 284 LEU B O 1
ATOM 5202 N N . MET B 2 276 ? 74.197 84.768 93.816 1.00 10.00 285 MET B N 1
ATOM 5203 C CA . MET B 2 276 ? 73.810 86.072 93.246 1.00 10.00 285 MET B CA 1
ATOM 5204 C C . MET B 2 276 ? 74.192 86.123 91.781 1.00 10.00 285 MET B C 1
ATOM 5205 O O . MET B 2 276 ? 73.323 86.308 90.945 1.00 10.00 285 MET B O 1
ATOM 5210 N N . PHE B 2 277 ? 75.471 85.901 91.484 1.00 10.00 286 PHE B N 1
ATOM 5211 C CA . PHE B 2 277 ? 75.940 86.027 90.111 1.00 10.00 286 PHE B CA 1
ATOM 5212 C C . PHE B 2 277 ? 75.750 84.714 89.360 1.00 10.00 286 PHE B C 1
ATOM 5213 O O . PHE B 2 277 ? 75.485 84.755 88.120 1.00 10.00 286 PHE B O 1
ATOM 5221 N N . ILE B 2 278 ? 75.898 83.523 89.950 1.00 10.00 287 ILE B N 1
ATOM 5222 C CA . ILE B 2 278 ? 75.692 82.274 89.195 1.00 10.00 287 ILE B CA 1
ATOM 5223 C C . ILE B 2 278 ? 74.196 82.297 88.812 1.00 10.00 287 ILE B C 1
ATOM 5224 O O . ILE B 2 278 ? 73.790 81.716 87.823 1.00 10.00 287 ILE B O 1
ATOM 5229 N N . MET B 2 279 ? 73.421 83.080 89.574 1.00 10.00 288 MET B N 1
ATOM 5230 C CA . MET B 2 279 ? 71.979 83.292 89.383 1.00 10.00 288 MET B CA 1
ATOM 5231 C C . MET B 2 279 ? 71.854 84.093 88.083 1.00 10.00 288 MET B C 1
ATOM 5232 O O . MET B 2 279 ? 70.949 83.895 87.267 1.00 10.00 288 MET B O 1
ATOM 5237 N N . ILE B 2 280 ? 72.817 84.984 87.901 1.00 10.00 289 ILE B N 1
ATOM 5238 C CA . ILE B 2 280 ? 72.896 85.859 86.735 1.00 10.00 289 ILE B CA 1
ATOM 5239 C C . ILE B 2 280 ? 73.467 85.030 85.611 1.00 10.00 289 ILE B C 1
ATOM 5240 O O . ILE B 2 280 ? 72.959 85.018 84.492 1.00 10.00 289 ILE B O 1
ATOM 5245 N N . LEU B 2 281 ? 74.493 84.255 85.959 1.00 10.00 290 LEU B N 1
ATOM 5246 C CA . LEU B 2 281 ? 75.182 83.355 85.042 1.00 10.00 290 LEU B CA 1
ATOM 5247 C C . LEU B 2 281 ? 74.126 82.355 84.575 1.00 10.00 290 LEU B C 1
ATOM 5248 O O . LEU B 2 281 ? 74.120 81.894 83.426 1.00 10.00 290 LEU B O 1
ATOM 5253 N N . VAL B 2 282 ? 73.211 82.055 85.490 1.00 10.00 291 VAL B N 1
ATOM 5254 C CA . VAL B 2 282 ? 72.131 81.129 85.229 1.00 10.00 291 VAL B CA 1
ATOM 5255 C C . VAL B 2 282 ? 71.263 81.784 84.175 1.00 10.00 291 VAL B C 1
ATOM 5256 O O . VAL B 2 282 ? 71.154 81.276 83.059 1.00 10.00 291 VAL B O 1
ATOM 5260 N N . ALA B 2 283 ? 70.663 82.913 84.548 1.00 10.00 292 ALA B N 1
ATOM 5261 C CA . ALA B 2 283 ? 69.825 83.709 83.699 1.00 10.00 292 ALA B CA 1
ATOM 5262 C C . ALA B 2 283 ? 70.524 83.917 82.353 1.00 10.00 292 ALA B C 1
ATOM 5263 O O . ALA B 2 283 ? 69.892 83.936 81.283 1.00 10.00 292 ALA B O 1
ATOM 5265 N N . PHE B 2 284 ? 71.835 84.044 82.420 1.00 10.00 293 PHE B N 1
ATOM 5266 C CA . PHE B 2 284 ? 72.611 84.271 81.229 1.00 10.00 293 PHE B CA 1
ATOM 5267 C C . PHE B 2 284 ? 72.533 83.083 80.271 1.00 10.00 293 PHE B C 1
ATOM 5268 O O . PHE B 2 284 ? 72.002 83.228 79.178 1.00 10.00 293 PHE B O 1
ATOM 5276 N N . SER B 2 285 ? 73.033 81.907 80.671 1.00 10.00 294 SER B N 1
ATOM 5277 C CA . SER B 2 285 ? 72.951 80.690 79.830 1.00 10.00 294 SER B CA 1
ATOM 5278 C C . SER B 2 285 ? 71.472 80.421 79.502 1.00 10.00 294 SER B C 1
ATOM 5279 O O . SER B 2 285 ? 71.122 79.975 78.399 1.00 10.00 294 SER B O 1
ATOM 5282 N N . VAL B 2 286 ? 70.604 80.710 80.468 1.00 10.00 295 VAL B N 1
ATOM 5283 C CA . VAL B 2 286 ? 69.164 80.490 80.298 1.00 10.00 295 VAL B CA 1
ATOM 5284 C C . VAL B 2 286 ? 68.601 81.212 79.085 1.00 10.00 295 VAL B C 1
ATOM 5285 O O . VAL B 2 286 ? 68.101 80.575 78.182 1.00 10.00 295 VAL B O 1
ATOM 5289 N N . ILE B 2 287 ? 68.681 82.539 79.114 1.00 10.00 296 ILE B N 1
ATOM 5290 C CA . ILE B 2 287 ? 68.225 83.489 78.079 1.00 10.00 296 ILE B CA 1
ATOM 5291 C C . ILE B 2 287 ? 69.107 83.438 76.829 1.00 10.00 296 ILE B C 1
ATOM 5292 O O . ILE B 2 287 ? 68.654 83.652 75.690 1.00 10.00 296 ILE B O 1
ATOM 5297 N N . LEU B 2 288 ? 70.380 83.145 77.027 1.00 10.00 297 LEU B N 1
ATOM 5298 C CA . LEU B 2 288 ? 71.253 83.161 75.871 1.00 10.00 297 LEU B CA 1
ATOM 5299 C C . LEU B 2 288 ? 70.862 82.020 75.010 1.00 10.00 297 LEU B C 1
ATOM 5300 O O . LEU B 2 288 ? 70.817 82.151 73.797 1.00 10.00 297 LEU B O 1
ATOM 5305 N N . SER B 2 289 ? 70.576 80.899 75.657 1.00 10.00 298 SER B N 1
ATOM 5306 C CA . SER B 2 289 ? 70.163 79.691 74.966 1.00 10.00 298 SER B CA 1
ATOM 5307 C C . SER B 2 289 ? 68.756 79.854 74.389 1.00 10.00 298 SER B C 1
ATOM 5308 O O . SER B 2 289 ? 68.422 79.256 73.366 1.00 10.00 298 SER B O 1
ATOM 5311 N N . VAL B 2 290 ? 67.937 80.672 75.038 1.00 10.00 299 VAL B N 1
ATOM 5312 C CA . VAL B 2 290 ? 66.584 80.900 74.570 1.00 10.00 299 VAL B CA 1
ATOM 5313 C C . VAL B 2 290 ? 66.533 81.947 73.455 1.00 10.00 299 VAL B C 1
ATOM 5314 O O . VAL B 2 290 ? 65.717 81.840 72.537 1.00 10.00 299 VAL B O 1
ATOM 5318 N N . VAL B 2 291 ? 67.394 82.960 73.510 1.00 10.00 300 VAL B N 1
ATOM 5319 C CA . VAL B 2 291 ? 67.358 83.952 72.431 1.00 10.00 300 VAL B CA 1
ATOM 5320 C C . VAL B 2 291 ? 68.092 83.358 71.233 1.00 10.00 300 VAL B C 1
ATOM 5321 O O . VAL B 2 291 ? 67.762 83.675 70.094 1.00 10.00 300 VAL B O 1
ATOM 5325 N N . VAL B 2 292 ? 69.070 82.484 71.482 1.00 10.00 301 VAL B N 1
ATOM 5326 C CA . VAL B 2 292 ? 69.767 81.824 70.379 1.00 10.00 301 VAL B CA 1
ATOM 5327 C C . VAL B 2 292 ? 68.673 80.941 69.798 1.00 10.00 301 VAL B C 1
ATOM 5328 O O . VAL B 2 292 ? 68.663 80.627 68.608 1.00 10.00 301 VAL B O 1
ATOM 5332 N N . LEU B 2 293 ? 67.755 80.531 70.668 1.00 10.00 302 LEU B N 1
ATOM 5333 C CA . LEU B 2 293 ? 66.650 79.701 70.252 1.00 10.00 302 LEU B CA 1
ATOM 5334 C C . LEU B 2 293 ? 65.811 80.620 69.381 1.00 10.00 302 LEU B C 1
ATOM 5335 O O . LEU B 2 293 ? 65.235 80.193 68.385 1.00 10.00 302 LEU B O 1
ATOM 5340 N N . ASN B 2 294 ? 65.750 81.898 69.741 1.00 10.00 303 ASN B N 1
ATOM 5341 C CA . ASN B 2 294 ? 64.991 82.814 68.901 1.00 10.00 303 ASN B CA 1
ATOM 5342 C C . ASN B 2 294 ? 65.903 83.158 67.716 1.00 10.00 303 ASN B C 1
ATOM 5343 O O . ASN B 2 294 ? 65.434 83.553 66.654 1.00 10.00 303 ASN B O 1
ATOM 5348 N N . LEU B 2 295 ? 67.205 82.929 67.898 1.00 10.00 304 LEU B N 1
ATOM 5349 C CA . LEU B 2 295 ? 68.195 83.159 66.824 1.00 10.00 304 LEU B CA 1
ATOM 5350 C C . LEU B 2 295 ? 67.836 82.061 65.833 1.00 10.00 304 LEU B C 1
ATOM 5351 O O . LEU B 2 295 ? 67.794 82.262 64.617 1.00 10.00 304 LEU B O 1
ATOM 5356 N N . HIS B 2 296 ? 67.553 80.892 66.394 1.00 10.00 305 HIS B N 1
ATOM 5357 C CA . HIS B 2 296 ? 67.195 79.720 65.619 1.00 10.00 305 HIS B CA 1
ATOM 5358 C C . HIS B 2 296 ? 65.879 79.938 64.910 1.00 10.00 305 HIS B C 1
ATOM 5359 O O . HIS B 2 296 ? 65.748 79.632 63.723 1.00 10.00 305 HIS B O 1
ATOM 5366 N N . HIS B 2 297 ? 64.902 80.480 65.629 1.00 10.00 306 HIS B N 1
ATOM 5367 C CA . HIS B 2 297 ? 63.611 80.717 65.005 1.00 10.00 306 HIS B CA 1
ATOM 5368 C C . HIS B 2 297 ? 63.488 81.664 63.863 1.00 10.00 306 HIS B C 1
ATOM 5369 O O . HIS B 2 297 ? 62.825 81.370 62.883 1.00 10.00 306 HIS B O 1
ATOM 5376 N N . ARG B 2 298 ? 64.086 82.826 64.037 1.00 10.00 307 ARG B N 1
ATOM 5377 C CA . ARG B 2 298 ? 63.960 83.895 63.046 1.00 10.00 307 ARG B CA 1
ATOM 5378 C C . ARG B 2 298 ? 63.957 83.661 61.520 1.00 10.00 307 ARG B C 1
ATOM 5379 O O . ARG B 2 298 ? 63.904 84.631 60.776 1.00 10.00 307 ARG B O 1
ATOM 5387 N N . SER B 2 299 ? 64.004 82.424 61.026 1.00 10.00 308 SER B N 1
ATOM 5388 C CA . SER B 2 299 ? 63.910 82.244 59.568 1.00 10.00 308 SER B CA 1
ATOM 5389 C C . SER B 2 299 ? 62.467 81.798 59.271 1.00 10.00 308 SER B C 1
ATOM 5390 O O . SER B 2 299 ? 62.018 80.768 59.755 1.00 10.00 308 SER B O 1
ATOM 5393 N N . PRO B 2 300 ? 61.721 82.542 58.449 1.00 10.00 309 PRO B N 1
ATOM 5394 C CA . PRO B 2 300 ? 60.344 82.108 58.199 1.00 10.00 309 PRO B CA 1
ATOM 5395 C C . PRO B 2 300 ? 60.218 80.773 57.490 1.00 10.00 309 PRO B C 1
ATOM 5396 O O . PRO B 2 300 ? 59.197 80.120 57.602 1.00 10.00 309 PRO B O 1
ATOM 5400 N N . ASN B 2 301 ? 61.254 80.383 56.744 1.00 10.00 310 ASN B N 1
ATOM 5401 C CA . ASN B 2 301 ? 61.199 79.099 56.045 1.00 10.00 310 ASN B CA 1
ATOM 5402 C C . ASN B 2 301 ? 61.995 78.023 56.824 1.00 10.00 310 ASN B C 1
ATOM 5403 O O . ASN B 2 301 ? 61.465 76.951 57.149 1.00 10.00 310 ASN B O 1
ATOM 5408 N N . THR B 2 302 ? 63.253 78.338 57.123 1.00 10.00 311 THR B N 1
ATOM 5409 C CA . THR B 2 302 ? 64.128 77.440 57.852 1.00 10.00 311 THR B CA 1
ATOM 5410 C C . THR B 2 302 ? 63.600 77.171 59.269 1.00 10.00 311 THR B C 1
ATOM 5411 O O . THR B 2 302 ? 63.497 76.016 59.681 1.00 10.00 311 THR B O 1
ATOM 5415 N N . HIS B 2 303 ? 63.304 78.238 60.011 1.00 10.00 312 HIS B N 1
ATOM 5416 C CA . HIS B 2 303 ? 62.723 78.247 61.361 1.00 10.00 312 HIS B CA 1
ATOM 5417 C C . HIS B 2 303 ? 63.521 79.021 62.377 1.00 10.00 312 HIS B C 1
ATOM 5418 O O . HIS B 2 303 ? 63.327 78.805 63.574 1.00 10.00 312 HIS B O 1
ATOM 5425 N N . GLU B 2 304 ? 61.777 72.012 17.877 1.00 10.00 403 GLU B N 1
ATOM 5426 C CA . GLU B 2 304 ? 60.600 72.851 18.084 1.00 10.00 403 GLU B CA 1
ATOM 5427 C C . GLU B 2 304 ? 59.792 72.421 19.310 1.00 10.00 403 GLU B C 1
ATOM 5428 O O . GLU B 2 304 ? 60.155 72.757 20.447 1.00 10.00 403 GLU B O 1
ATOM 5434 N N . ALA B 2 305 ? 58.714 71.664 19.091 1.00 10.00 404 ALA B N 1
ATOM 5435 C CA . ALA B 2 305 ? 57.851 71.240 20.246 1.00 10.00 404 ALA B CA 1
ATOM 5436 C C . ALA B 2 305 ? 58.611 70.305 21.188 1.00 10.00 404 ALA B C 1
ATOM 5437 O O . ALA B 2 305 ? 58.518 70.461 22.400 1.00 10.00 404 ALA B O 1
ATOM 5439 N N . VAL B 2 306 ? 59.335 69.358 20.587 1.00 10.00 405 VAL B N 1
ATOM 5440 C CA . VAL B 2 306 ? 60.184 68.396 21.260 1.00 10.00 405 VAL B CA 1
ATOM 5441 C C . VAL B 2 306 ? 60.940 69.212 22.303 1.00 10.00 405 VAL B C 1
ATOM 5442 O O . VAL B 2 306 ? 60.863 69.002 23.518 1.00 10.00 405 VAL B O 1
ATOM 5446 N N . GLU B 2 307 ? 61.669 70.183 21.788 1.00 10.00 406 GLU B N 1
ATOM 5447 C CA . GLU B 2 307 ? 62.472 71.053 22.613 1.00 10.00 406 GLU B CA 1
ATOM 5448 C C . GLU B 2 307 ? 61.658 71.870 23.615 1.00 10.00 406 GLU B C 1
ATOM 5449 O O . GLU B 2 307 ? 62.174 72.300 24.659 1.00 10.00 406 GLU B O 1
ATOM 5455 N N . ALA B 2 308 ? 60.375 72.019 23.330 1.00 10.00 407 ALA B N 1
ATOM 5456 C CA . ALA B 2 308 ? 59.500 72.768 24.222 1.00 10.00 407 ALA B CA 1
ATOM 5457 C C . ALA B 2 308 ? 59.411 72.041 25.561 1.00 10.00 407 ALA B C 1
ATOM 5458 O O . ALA B 2 308 ? 59.592 72.659 26.607 1.00 10.00 407 ALA B O 1
ATOM 5460 N N . ILE B 2 309 ? 59.142 70.734 25.519 1.00 10.00 408 ILE B N 1
ATOM 5461 C CA . ILE B 2 309 ? 59.054 69.927 26.751 1.00 10.00 408 ILE B CA 1
ATOM 5462 C C . ILE B 2 309 ? 60.332 70.173 27.538 1.00 10.00 408 ILE B C 1
ATOM 5463 O O . ILE B 2 309 ? 60.315 70.388 28.747 1.00 10.00 408 ILE B O 1
ATOM 5468 N N . LYS B 2 310 ? 61.425 70.118 26.798 1.00 10.00 409 LYS B N 1
ATOM 5469 C CA . LYS B 2 310 ? 62.757 70.339 27.289 1.00 10.00 409 LYS B CA 1
ATOM 5470 C C . LYS B 2 310 ? 62.756 71.677 27.984 1.00 10.00 409 LYS B C 1
ATOM 5471 O O . LYS B 2 310 ? 63.080 71.805 29.171 1.00 10.00 409 LYS B O 1
ATOM 5477 N N . TYR B 2 311 ? 62.363 72.674 27.218 1.00 10.00 410 TYR B N 1
ATOM 5478 C CA . TYR B 2 311 ? 62.265 74.053 27.690 1.00 10.00 410 TYR B CA 1
ATOM 5479 C C . TYR B 2 311 ? 61.408 74.082 28.951 1.00 10.00 410 TYR B C 1
ATOM 5480 O O . TYR B 2 311 ? 61.757 74.726 29.941 1.00 10.00 410 TYR B O 1
ATOM 5489 N N . ILE B 2 312 ? 60.277 73.384 28.903 1.00 10.00 411 ILE B N 1
ATOM 5490 C CA . ILE B 2 312 ? 59.368 73.300 30.053 1.00 10.00 411 ILE B CA 1
ATOM 5491 C C . ILE B 2 312 ? 60.089 72.572 31.175 1.00 10.00 411 ILE B C 1
ATOM 5492 O O . ILE B 2 312 ? 59.780 72.747 32.349 1.00 10.00 411 ILE B O 1
ATOM 5497 N N . ALA B 2 313 ? 61.067 71.762 30.781 1.00 10.00 412 ALA B N 1
ATOM 5498 C CA . ALA B 2 313 ? 61.878 71.006 31.729 1.00 10.00 412 ALA B CA 1
ATOM 5499 C C . ALA B 2 313 ? 62.950 71.912 32.270 1.00 10.00 412 ALA B C 1
ATOM 5500 O O . ALA B 2 313 ? 63.224 71.930 33.468 1.00 10.00 412 ALA B O 1
ATOM 5502 N N . GLU B 2 314 ? 63.567 72.661 31.358 1.00 10.00 413 GLU B N 1
ATOM 5503 C CA . GLU B 2 314 ? 64.637 73.629 31.653 1.00 10.00 413 GLU B CA 1
ATOM 5504 C C . GLU B 2 314 ? 64.152 74.604 32.740 1.00 10.00 413 GLU B C 1
ATOM 5505 O O . GLU B 2 314 ? 64.847 74.874 33.724 1.00 10.00 413 GLU B O 1
ATOM 5511 N N . GLN B 2 315 ? 62.913 75.064 32.582 1.00 10.00 414 GLN B N 1
ATOM 5512 C CA . GLN B 2 315 ? 62.319 76.021 33.511 1.00 10.00 414 GLN B CA 1
ATOM 5513 C C . GLN B 2 315 ? 61.874 75.392 34.821 1.00 10.00 414 GLN B C 1
ATOM 5514 O O . GLN B 2 315 ? 62.066 75.978 35.886 1.00 10.00 414 GLN B O 1
ATOM 5520 N N . LEU B 2 316 ? 61.302 74.192 34.764 1.00 10.00 415 LEU B N 1
ATOM 5521 C CA . LEU B 2 316 ? 60.844 73.520 35.992 1.00 10.00 415 LEU B CA 1
ATOM 5522 C C . LEU B 2 316 ? 61.923 73.559 37.057 1.00 10.00 415 LEU B C 1
ATOM 5523 O O . LEU B 2 316 ? 61.823 74.288 38.037 1.00 10.00 415 LEU B O 1
ATOM 5528 N N . GLU B 2 317 ? 62.951 72.748 36.846 1.00 10.00 416 GLU B N 1
ATOM 5529 C CA . GLU B 2 317 ? 64.061 72.629 37.766 1.00 10.00 416 GLU B CA 1
ATOM 5530 C C . GLU B 2 317 ? 64.662 73.977 38.183 1.00 10.00 416 GLU B C 1
ATOM 5531 O O . GLU B 2 317 ? 64.592 74.383 39.341 1.00 10.00 416 GLU B O 1
ATOM 5537 N N . SER B 2 318 ? 65.296 74.660 37.229 1.00 10.00 417 SER B N 1
ATOM 5538 C CA . SER B 2 318 ? 65.917 75.946 37.518 1.00 10.00 417 SER B CA 1
ATOM 5539 C C . SER B 2 318 ? 64.980 76.863 38.301 1.00 10.00 417 SER B C 1
ATOM 5540 O O . SER B 2 318 ? 65.354 77.396 39.344 1.00 10.00 417 SER B O 1
ATOM 5543 N N . ALA B 2 319 ? 63.754 77.025 37.813 1.00 10.00 418 ALA B N 1
ATOM 5544 C CA . ALA B 2 319 ? 62.802 77.914 38.466 1.00 10.00 418 ALA B CA 1
ATOM 5545 C C . ALA B 2 319 ? 62.671 77.703 39.970 1.00 10.00 418 ALA B C 1
ATOM 5546 O O . ALA B 2 319 ? 62.773 78.663 40.734 1.00 10.00 418 ALA B O 1
ATOM 5548 N N . SER B 2 320 ? 62.458 76.470 40.420 1.00 10.00 419 SER B N 1
ATOM 5549 C CA . SER B 2 320 ? 62.320 76.298 41.852 1.00 10.00 419 SER B CA 1
ATOM 5550 C C . SER B 2 320 ? 63.641 76.176 42.608 1.00 10.00 419 SER B C 1
ATOM 5551 O O . SER B 2 320 ? 63.652 76.359 43.818 1.00 10.00 419 SER B O 1
ATOM 5554 N N . GLU B 2 321 ? 64.743 75.813 41.947 1.00 10.00 420 GLU B N 1
ATOM 5555 C CA . GLU B 2 321 ? 65.964 75.747 42.742 1.00 10.00 420 GLU B CA 1
ATOM 5556 C C . GLU B 2 321 ? 66.247 77.188 43.212 1.00 10.00 420 GLU B C 1
ATOM 5557 O O . GLU B 2 321 ? 66.708 77.376 44.326 1.00 10.00 420 GLU B O 1
ATOM 5563 N N . PHE B 2 322 ? 65.986 78.209 42.375 1.00 10.00 421 PHE B N 1
ATOM 5564 C CA . PHE B 2 322 ? 66.195 79.589 42.846 1.00 10.00 421 PHE B CA 1
ATOM 5565 C C . PHE B 2 322 ? 65.279 79.771 44.018 1.00 10.00 421 PHE B C 1
ATOM 5566 O O . PHE B 2 322 ? 65.623 80.445 44.976 1.00 10.00 421 PHE B O 1
ATOM 5574 N N . ASP B 2 323 ? 64.084 79.204 43.919 1.00 10.00 422 ASP B N 1
ATOM 5575 C CA . ASP B 2 323 ? 63.145 79.353 45.014 1.00 10.00 422 ASP B CA 1
ATOM 5576 C C . ASP B 2 323 ? 63.781 78.779 46.255 1.00 10.00 422 ASP B C 1
ATOM 5577 O O . ASP B 2 323 ? 63.742 79.390 47.318 1.00 10.00 422 ASP B O 1
ATOM 5582 N N . ASP B 2 324 ? 64.369 77.591 46.136 1.00 10.00 423 ASP B N 1
ATOM 5583 C CA . ASP B 2 324 ? 65.022 76.982 47.297 1.00 10.00 423 ASP B CA 1
ATOM 5584 C C . ASP B 2 324 ? 66.390 77.602 47.442 1.00 10.00 423 ASP B C 1
ATOM 5585 O O . ASP B 2 324 ? 67.058 77.419 48.456 1.00 10.00 423 ASP B O 1
ATOM 5590 N N . LEU B 2 325 ? 66.786 78.364 46.427 1.00 10.00 424 LEU B N 1
ATOM 5591 C CA . LEU B 2 325 ? 68.049 79.055 46.446 1.00 10.00 424 LEU B CA 1
ATOM 5592 C C . LEU B 2 325 ? 67.758 80.309 47.264 1.00 10.00 424 LEU B C 1
ATOM 5593 O O . LEU B 2 325 ? 68.629 80.858 47.938 1.00 10.00 424 LEU B O 1
ATOM 5598 N N . LYS B 2 326 ? 66.499 80.733 47.217 1.00 10.00 425 LYS B N 1
ATOM 5599 C CA . LYS B 2 326 ? 66.049 81.906 47.958 1.00 10.00 425 LYS B CA 1
ATOM 5600 C C . LYS B 2 326 ? 66.170 81.565 49.426 1.00 10.00 425 LYS B C 1
ATOM 5601 O O . LYS B 2 326 ? 66.627 82.370 50.233 1.00 10.00 425 LYS B O 1
ATOM 5607 N N . LYS B 2 327 ? 65.795 80.333 49.756 1.00 10.00 426 LYS B N 1
ATOM 5608 C CA . LYS B 2 327 ? 65.874 79.877 51.139 1.00 10.00 426 LYS B CA 1
ATOM 5609 C C . LYS B 2 327 ? 67.324 80.024 51.597 1.00 10.00 426 LYS B C 1
ATOM 5610 O O . LYS B 2 327 ? 67.568 80.337 52.758 1.00 10.00 426 LYS B O 1
ATOM 5616 N N . ASP B 2 328 ? 68.283 79.819 50.688 1.00 10.00 427 ASP B N 1
ATOM 5617 C CA . ASP B 2 328 ? 69.702 79.977 51.049 1.00 10.00 427 ASP B CA 1
ATOM 5618 C C . ASP B 2 328 ? 69.946 81.409 51.436 1.00 10.00 427 ASP B C 1
ATOM 5619 O O . ASP B 2 328 ? 70.504 81.692 52.486 1.00 10.00 427 ASP B O 1
ATOM 5624 N N . TRP B 2 329 ? 69.549 82.308 50.545 1.00 10.00 428 TRP B N 1
ATOM 5625 C CA . TRP B 2 329 ? 69.714 83.730 50.764 1.00 10.00 428 TRP B CA 1
ATOM 5626 C C . TRP B 2 329 ? 69.113 84.091 52.147 1.00 10.00 428 TRP B C 1
ATOM 5627 O O . TRP B 2 329 ? 69.649 84.923 52.876 1.00 10.00 428 TRP B O 1
ATOM 5638 N N . GLN B 2 330 ? 68.027 83.401 52.502 1.00 10.00 429 GLN B N 1
ATOM 5639 C CA . GLN B 2 330 ? 67.305 83.624 53.753 1.00 10.00 429 GLN B CA 1
ATOM 5640 C C . GLN B 2 330 ? 67.988 83.054 55.008 1.00 10.00 429 GLN B C 1
ATOM 5641 O O . GLN B 2 330 ? 68.051 83.730 56.044 1.00 10.00 429 GLN B O 1
ATOM 5647 N N . TYR B 2 331 ? 68.538 81.836 54.924 1.00 10.00 430 TYR B N 1
ATOM 5648 C CA . TYR B 2 331 ? 69.233 81.180 56.051 1.00 10.00 430 TYR B CA 1
ATOM 5649 C C . TYR B 2 331 ? 70.724 80.919 55.756 1.00 10.00 430 TYR B C 1
ATOM 5650 O O . TYR B 2 331 ? 71.177 79.776 55.716 1.00 10.00 430 TYR B O 1
ATOM 5659 N N . VAL B 2 332 ? 71.470 82.015 55.636 1.00 10.00 431 VAL B N 1
ATOM 5660 C CA . VAL B 2 332 ? 72.887 82.077 55.267 1.00 10.00 431 VAL B CA 1
ATOM 5661 C C . VAL B 2 332 ? 74.017 81.712 56.247 1.00 10.00 431 VAL B C 1
ATOM 5662 O O . VAL B 2 332 ? 75.049 81.169 55.842 1.00 10.00 431 VAL B O 1
ATOM 5666 N N . ALA B 2 333 ? 73.831 82.040 57.519 1.00 10.00 432 ALA B N 1
ATOM 5667 C CA . ALA B 2 333 ? 74.840 81.802 58.588 1.00 10.00 432 ALA B CA 1
ATOM 5668 C C . ALA B 2 333 ? 75.611 83.058 59.034 1.00 10.00 432 ALA B C 1
ATOM 5669 O O . ALA B 2 333 ? 76.662 82.941 59.667 1.00 10.00 432 ALA B O 1
ATOM 5671 N N . MET B 2 334 ? 75.112 84.244 58.679 1.00 10.00 433 MET B N 1
ATOM 5672 C CA . MET B 2 334 ? 75.752 85.504 59.077 1.00 10.00 433 MET B CA 1
ATOM 5673 C C . MET B 2 334 ? 75.622 85.681 60.587 1.00 10.00 433 MET B C 1
ATOM 5674 O O . MET B 2 334 ? 76.599 85.939 61.310 1.00 10.00 433 MET B O 1
ATOM 5679 N N . VAL B 2 335 ? 74.387 85.521 61.045 1.00 10.00 434 VAL B N 1
ATOM 5680 C CA . VAL B 2 335 ? 74.027 85.681 62.455 1.00 10.00 434 VAL B CA 1
ATOM 5681 C C . VAL B 2 335 ? 74.771 84.750 63.372 1.00 10.00 434 VAL B C 1
ATOM 5682 O O . VAL B 2 335 ? 75.344 85.153 64.374 1.00 10.00 434 VAL B O 1
ATOM 5686 N N . ALA B 2 336 ? 74.666 83.464 63.041 1.00 10.00 435 ALA B N 1
ATOM 5687 C CA . ALA B 2 336 ? 75.307 82.382 63.790 1.00 10.00 435 ALA B CA 1
ATOM 5688 C C . ALA B 2 336 ? 76.771 82.740 64.060 1.00 10.00 435 ALA B C 1
ATOM 5689 O O . ALA B 2 336 ? 77.231 82.725 65.202 1.00 10.00 435 ALA B O 1
ATOM 5691 N N . ASP B 2 337 ? 77.490 83.103 63.007 1.00 10.00 436 ASP B N 1
ATOM 5692 C CA . ASP B 2 337 ? 78.901 83.447 63.130 1.00 10.00 436 ASP B CA 1
ATOM 5693 C C . ASP B 2 337 ? 79.071 84.623 64.083 1.00 10.00 436 ASP B C 1
ATOM 5694 O O . ASP B 2 337 ? 79.807 84.555 65.076 1.00 10.00 436 ASP B O 1
ATOM 5699 N N . ARG B 2 338 ? 78.350 85.691 63.767 1.00 10.00 437 ARG B N 1
ATOM 5700 C CA . ARG B 2 338 ? 78.372 86.955 64.499 1.00 10.00 437 ARG B CA 1
ATOM 5701 C C . ARG B 2 338 ? 77.942 86.803 65.958 1.00 10.00 437 ARG B C 1
ATOM 5702 O O . ARG B 2 338 ? 78.618 87.297 66.877 1.00 10.00 437 ARG B O 1
ATOM 5710 N N . LEU B 2 339 ? 76.846 86.093 66.203 1.00 10.00 438 LEU B N 1
ATOM 5711 C CA . LEU B 2 339 ? 76.444 85.974 67.578 1.00 10.00 438 LEU B CA 1
ATOM 5712 C C . LEU B 2 339 ? 77.125 84.757 68.222 1.00 10.00 438 LEU B C 1
ATOM 5713 O O . LEU B 2 339 ? 77.186 84.680 69.433 1.00 10.00 438 LEU B O 1
ATOM 5718 N N . PHE B 2 340 ? 77.642 83.805 67.428 1.00 10.00 439 PHE B N 1
ATOM 5719 C CA . PHE B 2 340 ? 78.377 82.697 68.045 1.00 10.00 439 PHE B CA 1
ATOM 5720 C C . PHE B 2 340 ? 79.677 83.385 68.541 1.00 10.00 439 PHE B C 1
ATOM 5721 O O . PHE B 2 340 ? 80.372 82.887 69.424 1.00 10.00 439 PHE B O 1
ATOM 5729 N N . LEU B 2 341 ? 80.008 84.557 68.001 1.00 10.00 440 LEU B N 1
ATOM 5730 C CA . LEU B 2 341 ? 81.153 85.231 68.534 1.00 10.00 440 LEU B CA 1
ATOM 5731 C C . LEU B 2 341 ? 80.619 86.331 69.488 1.00 10.00 440 LEU B C 1
ATOM 5732 O O . LEU B 2 341 ? 81.357 86.864 70.316 1.00 10.00 440 LEU B O 1
ATOM 5737 N N . TYR B 2 342 ? 79.318 86.640 69.401 1.00 10.00 441 TYR B N 1
ATOM 5738 C CA . TYR B 2 342 ? 78.712 87.564 70.352 1.00 10.00 441 TYR B CA 1
ATOM 5739 C C . TYR B 2 342 ? 78.582 86.579 71.514 1.00 10.00 441 TYR B C 1
ATOM 5740 O O . TYR B 2 342 ? 78.483 86.945 72.686 1.00 10.00 441 TYR B O 1
ATOM 5749 N N . ILE B 2 343 ? 78.575 85.305 71.137 1.00 10.00 442 ILE B N 1
ATOM 5750 C CA . ILE B 2 343 ? 78.511 84.201 72.053 1.00 10.00 442 ILE B CA 1
ATOM 5751 C C . ILE B 2 343 ? 79.922 84.204 72.658 1.00 10.00 442 ILE B C 1
ATOM 5752 O O . ILE B 2 343 ? 80.109 83.958 73.849 1.00 10.00 442 ILE B O 1
ATOM 5757 N N . PHE B 2 344 ? 80.896 84.527 71.808 1.00 10.00 443 PHE B N 1
ATOM 5758 C CA . PHE B 2 344 ? 82.311 84.655 72.171 1.00 10.00 443 PHE B CA 1
ATOM 5759 C C . PHE B 2 344 ? 82.425 85.743 73.228 1.00 10.00 443 PHE B C 1
ATOM 5760 O O . PHE B 2 344 ? 83.023 85.561 74.283 1.00 10.00 443 PHE B O 1
ATOM 5768 N N . ILE B 2 345 ? 81.850 86.895 72.926 1.00 10.00 444 ILE B N 1
ATOM 5769 C CA . ILE B 2 345 ? 81.922 88.026 73.868 1.00 10.00 444 ILE B CA 1
ATOM 5770 C C . ILE B 2 345 ? 81.131 87.716 75.137 1.00 10.00 444 ILE B C 1
ATOM 5771 O O . ILE B 2 345 ? 81.708 87.589 76.210 1.00 10.00 444 ILE B O 1
ATOM 5776 N N . THR B 2 346 ? 79.824 87.536 74.984 1.00 10.00 445 THR B N 1
ATOM 5777 C CA . THR B 2 346 ? 78.913 87.227 76.082 1.00 10.00 445 THR B CA 1
ATOM 5778 C C . THR B 2 346 ? 79.513 86.211 77.047 1.00 10.00 445 THR B C 1
ATOM 5779 O O . THR B 2 346 ? 79.958 86.531 78.164 1.00 10.00 445 THR B O 1
ATOM 5783 N N . MET B 2 347 ? 79.556 84.971 76.586 1.00 10.00 446 MET B N 1
ATOM 5784 C CA . MET B 2 347 ? 80.018 83.907 77.458 1.00 10.00 446 MET B CA 1
ATOM 5785 C C . MET B 2 347 ? 81.440 84.020 77.976 1.00 10.00 446 MET B C 1
ATOM 5786 O O . MET B 2 347 ? 81.702 83.605 79.097 1.00 10.00 446 MET B O 1
ATOM 5791 N N . CYS B 2 348 ? 82.359 84.596 77.212 1.00 10.00 447 CYS B N 1
ATOM 5792 C CA . CYS B 2 348 ? 83.697 84.698 77.725 1.00 10.00 447 CYS B CA 1
ATOM 5793 C C . CYS B 2 348 ? 83.803 85.997 78.578 1.00 10.00 447 CYS B C 1
ATOM 5794 O O . CYS B 2 348 ? 84.663 86.131 79.450 1.00 10.00 447 CYS B O 1
ATOM 5797 N N . SER B 2 349 ? 82.893 86.944 78.330 1.00 10.00 448 SER B N 1
ATOM 5798 C CA . SER B 2 349 ? 82.885 88.162 79.106 1.00 10.00 448 SER B CA 1
ATOM 5799 C C . SER B 2 349 ? 82.192 87.838 80.432 1.00 10.00 448 SER B C 1
ATOM 5800 O O . SER B 2 349 ? 82.852 87.827 81.466 1.00 10.00 448 SER B O 1
ATOM 5803 N N . ILE B 2 350 ? 80.888 87.547 80.414 1.00 10.00 449 ILE B N 1
ATOM 5804 C CA . ILE B 2 350 ? 80.178 87.216 81.645 1.00 10.00 449 ILE B CA 1
ATOM 5805 C C . ILE B 2 350 ? 80.901 86.080 82.368 1.00 10.00 449 ILE B C 1
ATOM 5806 O O . ILE B 2 350 ? 80.812 85.951 83.591 1.00 10.00 449 ILE B O 1
ATOM 5811 N N . GLY B 2 351 ? 81.628 85.273 81.601 1.00 10.00 450 GLY B N 1
ATOM 5812 C CA . GLY B 2 351 ? 82.371 84.173 82.174 1.00 10.00 450 GLY B CA 1
ATOM 5813 C C . GLY B 2 351 ? 83.547 84.642 83.003 1.00 10.00 450 GLY B C 1
ATOM 5814 O O . GLY B 2 351 ? 83.678 84.279 84.168 1.00 10.00 450 GLY B O 1
ATOM 5815 N N . THR B 2 352 ? 84.414 85.453 82.396 1.00 10.00 451 THR B N 1
ATOM 5816 C CA . THR B 2 352 ? 85.593 85.966 83.107 1.00 10.00 451 THR B CA 1
ATOM 5817 C C . THR B 2 352 ? 85.186 86.978 84.181 1.00 10.00 451 THR B C 1
ATOM 5818 O O . THR B 2 352 ? 86.031 87.449 84.941 1.00 10.00 451 THR B O 1
ATOM 5822 N N . PHE B 2 353 ? 83.892 87.305 84.241 1.00 10.00 452 PHE B N 1
ATOM 5823 C CA . PHE B 2 353 ? 83.384 88.246 85.231 1.00 10.00 452 PHE B CA 1
ATOM 5824 C C . PHE B 2 353 ? 83.111 87.572 86.549 1.00 10.00 452 PHE B C 1
ATOM 5825 O O . PHE B 2 353 ? 83.695 87.941 87.562 1.00 10.00 452 PHE B O 1
ATOM 5833 N N . SER B 2 354 ? 82.196 86.607 86.563 1.00 10.00 453 SER B N 1
ATOM 5834 C CA . SER B 2 354 ? 81.939 85.913 87.850 1.00 10.00 453 SER B CA 1
ATOM 5835 C C . SER B 2 354 ? 83.214 85.164 88.189 1.00 10.00 453 SER B C 1
ATOM 5836 O O . SER B 2 354 ? 83.488 84.942 89.349 1.00 10.00 453 SER B O 1
ATOM 5839 N N . ILE B 2 355 ? 83.949 84.755 87.148 1.00 10.00 454 ILE B N 1
ATOM 5840 C CA . ILE B 2 355 ? 85.256 84.097 87.291 1.00 10.00 454 ILE B CA 1
ATOM 5841 C C . ILE B 2 355 ? 86.030 85.067 88.175 1.00 10.00 454 ILE B C 1
ATOM 5842 O O . ILE B 2 355 ? 86.686 84.706 89.167 1.00 10.00 454 ILE B O 1
ATOM 5847 N N . PHE B 2 356 ? 85.917 86.327 87.783 1.00 10.00 455 PHE B N 1
ATOM 5848 C CA . PHE B 2 356 ? 86.583 87.418 88.459 1.00 10.00 455 PHE B CA 1
ATOM 5849 C C . PHE B 2 356 ? 85.982 87.674 89.821 1.00 10.00 455 PHE B C 1
ATOM 5850 O O . PHE B 2 356 ? 86.706 87.688 90.809 1.00 10.00 455 PHE B O 1
ATOM 5858 N N . LEU B 2 357 ? 84.683 87.940 89.858 1.00 10.00 456 LEU B N 1
ATOM 5859 C CA . LEU B 2 357 ? 84.007 88.166 91.129 1.00 10.00 456 LEU B CA 1
ATOM 5860 C C . LEU B 2 357 ? 84.434 87.047 92.060 1.00 10.00 456 LEU B C 1
ATOM 5861 O O . LEU B 2 357 ? 84.926 87.269 93.166 1.00 10.00 456 LEU B O 1
ATOM 5866 N N . ASP B 2 358 ? 84.209 85.818 91.605 1.00 10.00 457 ASP B N 1
ATOM 5867 C CA . ASP B 2 358 ? 84.606 84.648 92.412 1.00 10.00 457 ASP B CA 1
ATOM 5868 C C . ASP B 2 358 ? 86.083 84.817 92.779 1.00 10.00 457 ASP B C 1
ATOM 5869 O O . ASP B 2 358 ? 86.461 84.627 93.938 1.00 10.00 457 ASP B O 1
ATOM 5874 N N . ALA B 2 359 ? 86.899 85.198 91.795 1.00 10.00 458 ALA B N 1
ATOM 5875 C CA . ALA B 2 359 ? 88.325 85.434 91.984 1.00 10.00 458 ALA B CA 1
ATOM 5876 C C . ALA B 2 359 ? 88.481 86.475 93.096 1.00 10.00 458 ALA B C 1
ATOM 5877 O O . ALA B 2 359 ? 89.109 86.234 94.143 1.00 10.00 458 ALA B O 1
ATOM 5879 N N . SER B 2 360 ? 87.849 87.626 92.889 1.00 10.00 459 SER B N 1
ATOM 5880 C CA . SER B 2 360 ? 87.873 88.733 93.856 1.00 10.00 459 SER B CA 1
ATOM 5881 C C . SER B 2 360 ? 87.267 88.306 95.203 1.00 10.00 459 SER B C 1
ATOM 5882 O O . SER B 2 360 ? 87.774 88.639 96.251 1.00 10.00 459 SER B O 1
ATOM 5885 N N . HIS B 2 361 ? 86.205 87.518 95.163 1.00 10.00 460 HIS B N 1
ATOM 5886 C CA . HIS B 2 361 ? 85.566 87.079 96.405 1.00 10.00 460 HIS B CA 1
ATOM 5887 C C . HIS B 2 361 ? 86.451 86.257 97.375 1.00 10.00 460 HIS B C 1
ATOM 5888 O O . HIS B 2 361 ? 86.348 86.397 98.591 1.00 10.00 460 HIS B O 1
ATOM 5895 N N . ASN B 2 362 ? 87.328 85.403 96.862 1.00 10.00 461 ASN B N 1
ATOM 5896 C CA . ASN B 2 362 ? 88.151 84.574 97.773 1.00 10.00 461 ASN B CA 1
ATOM 5897 C C . ASN B 2 362 ? 89.435 85.213 98.235 1.00 10.00 461 ASN B C 1
ATOM 5898 O O . ASN B 2 362 ? 89.938 84.909 99.316 1.00 10.00 461 ASN B O 1
ATOM 5903 N N . VAL B 2 363 ? 89.948 86.130 97.432 1.00 10.00 462 VAL B N 1
ATOM 5904 C CA . VAL B 2 363 ? 91.188 86.771 97.773 1.00 10.00 462 VAL B CA 1
ATOM 5905 C C . VAL B 2 363 ? 90.855 88.141 98.418 1.00 10.00 462 VAL B C 1
ATOM 5906 O O . VAL B 2 363 ? 91.214 88.384 99.570 1.00 10.00 462 VAL B O 1
ATOM 5910 N N . PRO B 2 364 ? 90.156 89.040 97.700 1.00 10.00 463 PRO B N 1
ATOM 5911 C CA . PRO B 2 364 ? 89.786 90.341 98.258 1.00 10.00 463 PRO B CA 1
ATOM 5912 C C . PRO B 2 364 ? 89.109 90.346 99.668 1.00 10.00 463 PRO B C 1
ATOM 5913 O O . PRO B 2 364 ? 89.611 90.978 100.614 1.00 10.00 463 PRO B O 1
ATOM 5917 N N . PRO B 2 365 ? 87.967 89.650 99.834 1.00 10.00 464 PRO B N 1
ATOM 5918 C CA . PRO B 2 365 ? 87.334 89.667 101.166 1.00 10.00 464 PRO B CA 1
ATOM 5919 C C . PRO B 2 365 ? 87.846 88.592 102.126 1.00 10.00 464 PRO B C 1
ATOM 5920 O O . PRO B 2 365 ? 87.069 88.022 102.874 1.00 10.00 464 PRO B O 1
ATOM 5924 N N . ASP B 2 366 ? 89.159 88.370 102.126 1.00 10.00 465 ASP B N 1
ATOM 5925 C CA . ASP B 2 366 ? 89.784 87.348 102.953 1.00 10.00 465 ASP B CA 1
ATOM 5926 C C . ASP B 2 366 ? 90.501 87.853 104.208 1.00 10.00 465 ASP B C 1
ATOM 5927 O O . ASP B 2 366 ? 90.445 87.216 105.265 1.00 10.00 465 ASP B O 1
ATOM 5932 N N . ASN B 2 367 ? 91.150 89.007 104.111 1.00 10.00 466 ASN B N 1
ATOM 5933 C CA . ASN B 2 367 ? 91.911 89.521 105.250 1.00 10.00 466 ASN B CA 1
ATOM 5934 C C . ASN B 2 367 ? 91.145 90.072 106.451 1.00 10.00 466 ASN B C 1
ATOM 5935 O O . ASN B 2 367 ? 91.748 90.349 107.478 1.00 10.00 466 ASN B O 1
ATOM 5940 N N . PRO B 2 368 ? 89.810 90.261 106.344 1.00 10.00 467 PRO B N 1
ATOM 5941 C CA . PRO B 2 368 ? 89.199 90.790 107.568 1.00 10.00 467 PRO B CA 1
ATOM 5942 C C . PRO B 2 368 ? 89.130 89.762 108.727 1.00 10.00 467 PRO B C 1
AT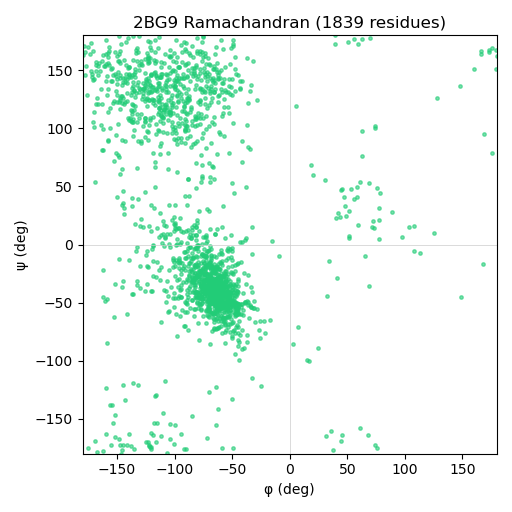OM 5943 O O . PRO B 2 368 ? 88.202 89.779 109.548 1.00 10.00 467 PRO B O 1
ATOM 5947 N N . PHE B 2 369 ? 90.107 88.850 108.761 1.00 10.00 468 PHE B N 1
ATOM 5948 C CA . PHE B 2 369 ? 90.213 87.829 109.823 1.00 10.00 468 PHE B CA 1
ATOM 5949 C C . PHE B 2 369 ? 90.529 88.615 111.084 1.00 10.00 468 PHE B C 1
ATOM 5950 O O . PHE B 2 369 ? 91.609 88.490 111.658 1.00 10.00 468 PHE B O 1
ATOM 5958 N N . ALA B 2 370 ? 89.561 89.414 111.501 1.00 10.00 469 ALA B N 1
ATOM 5959 C CA . ALA B 2 370 ? 89.671 90.306 112.643 1.00 10.00 469 ALA B CA 1
ATOM 5960 C C . ALA B 2 370 ? 88.452 91.204 112.459 1.00 10.00 469 ALA B C 1
ATOM 5961 O O . ALA B 2 370 ? 87.346 90.630 112.452 1.00 10.00 469 ALA B O 1
ATOM 5964 N N . VAL C 3 1 ? 70.338 37.971 164.416 1.00 10.00 1 VAL C N 1
ATOM 5965 C CA . VAL C 3 1 ? 70.334 38.800 165.653 1.00 10.00 1 VAL C CA 1
ATOM 5966 C C . VAL C 3 1 ? 71.771 38.994 166.145 1.00 10.00 1 VAL C C 1
ATOM 5967 O O . VAL C 3 1 ? 72.055 39.953 166.856 1.00 10.00 1 VAL C O 1
ATOM 5971 N N . ASN C 3 2 ? 72.652 38.077 165.741 1.00 10.00 2 ASN C N 1
ATOM 5972 C CA . ASN C 3 2 ? 74.082 38.103 166.065 1.00 10.00 2 ASN C CA 1
ATOM 5973 C C . ASN C 3 2 ? 74.588 39.543 165.936 1.00 10.00 2 ASN C C 1
ATOM 5974 O O . ASN C 3 2 ? 75.326 39.849 165.007 1.00 10.00 2 ASN C O 1
ATOM 5979 N N . GLU C 3 3 ? 74.200 40.425 166.854 1.00 10.00 3 GLU C N 1
ATOM 5980 C CA . GLU C 3 3 ? 74.616 41.808 166.777 1.00 10.00 3 GLU C CA 1
ATOM 5981 C C . GLU C 3 3 ? 74.128 42.395 165.439 1.00 10.00 3 GLU C C 1
ATOM 5982 O O . GLU C 3 3 ? 74.557 43.473 165.033 1.00 10.00 3 GLU C O 1
ATOM 5988 N N . GLU C 3 4 ? 73.186 41.769 164.741 1.00 10.00 4 GLU C N 1
ATOM 5989 C CA . GLU C 3 4 ? 72.838 42.330 163.442 1.00 10.00 4 GLU C CA 1
ATOM 5990 C C . GLU C 3 4 ? 72.187 43.699 163.592 1.00 10.00 4 GLU C C 1
ATOM 5991 O O . GLU C 3 4 ? 72.690 44.626 162.943 1.00 10.00 4 GLU C O 1
ATOM 5997 N N . GLU C 3 5 ? 71.069 43.849 164.285 1.00 10.00 5 GLU C N 1
ATOM 5998 C CA . GLU C 3 5 ? 70.425 45.122 164.407 1.00 10.00 5 GLU C CA 1
ATOM 5999 C C . GLU C 3 5 ? 71.536 46.132 164.731 1.00 10.00 5 GLU C C 1
ATOM 6000 O O . GLU C 3 5 ? 71.777 47.091 163.993 1.00 10.00 5 GLU C O 1
ATOM 6006 N N . ARG C 3 6 ? 72.212 45.882 165.848 1.00 10.00 6 ARG C N 1
ATOM 6007 C CA . ARG C 3 6 ? 73.293 46.729 166.316 1.00 10.00 6 ARG C CA 1
ATOM 6008 C C . ARG C 3 6 ? 74.352 46.997 165.252 1.00 10.00 6 ARG C C 1
ATOM 6009 O O . ARG C 3 6 ? 74.739 48.144 165.058 1.00 10.00 6 ARG C O 1
ATOM 6017 N N . LEU C 3 7 ? 74.829 45.955 164.573 1.00 10.00 7 LEU C N 1
ATOM 6018 C CA . LEU C 3 7 ? 75.868 46.167 163.572 1.00 10.00 7 LEU C CA 1
ATOM 6019 C C . LEU C 3 7 ? 75.454 46.984 162.362 1.00 10.00 7 LEU C C 1
ATOM 6020 O O . LEU C 3 7 ? 76.178 47.884 161.978 1.00 10.00 7 LEU C O 1
ATOM 6025 N N . ILE C 3 8 ? 74.332 46.685 161.715 1.00 10.00 8 ILE C N 1
ATOM 6026 C CA . ILE C 3 8 ? 74.007 47.543 160.577 1.00 10.00 8 ILE C CA 1
ATOM 6027 C C . ILE C 3 8 ? 73.670 48.916 161.145 1.00 10.00 8 ILE C C 1
ATOM 6028 O O . ILE C 3 8 ? 73.521 49.887 160.407 1.00 10.00 8 ILE C O 1
ATOM 6033 N N . ASN C 3 9 ? 73.529 48.992 162.465 1.00 10.00 9 ASN C N 1
ATOM 6034 C CA . ASN C 3 9 ? 73.267 50.277 163.069 1.00 10.00 9 ASN C CA 1
ATOM 6035 C C . ASN C 3 9 ? 74.701 50.803 163.178 1.00 10.00 9 ASN C C 1
ATOM 6036 O O . ASN C 3 9 ? 74.945 52.005 163.132 1.00 10.00 9 ASN C O 1
ATOM 6041 N N . ASP C 3 10 ? 75.651 49.885 163.339 1.00 10.00 10 ASP C N 1
ATOM 6042 C CA . ASP C 3 10 ? 77.051 50.278 163.424 1.00 10.00 10 ASP C CA 1
ATOM 6043 C C . ASP C 3 10 ? 77.446 50.883 162.081 1.00 10.00 10 ASP C C 1
ATOM 6044 O O . ASP C 3 10 ? 78.083 51.934 162.030 1.00 10.00 10 ASP C O 1
ATOM 6049 N N . LEU C 3 11 ? 77.054 50.221 160.993 1.00 10.00 11 LEU C N 1
ATOM 6050 C CA . LEU C 3 11 ? 77.373 50.710 159.650 1.00 10.00 11 LEU C CA 1
ATOM 6051 C C . LEU C 3 11 ? 76.401 51.816 159.256 1.00 10.00 11 LEU C C 1
ATOM 6052 O O . LEU C 3 11 ? 76.801 52.815 158.669 1.00 10.00 11 LEU C O 1
ATOM 6057 N N . LEU C 3 12 ? 75.120 51.629 159.577 1.00 10.00 12 LEU C N 1
ATOM 6058 C CA . LEU C 3 12 ? 74.106 52.644 159.257 1.00 10.00 12 LEU C CA 1
ATOM 6059 C C . LEU C 3 12 ? 74.365 53.235 157.896 1.00 10.00 12 LEU C C 1
ATOM 6060 O O . LEU C 3 12 ? 73.926 54.344 157.615 1.00 10.00 12 LEU C O 1
ATOM 6065 N N . ILE C 3 13 ? 75.083 52.482 157.061 1.00 10.00 13 ILE C N 1
ATOM 6066 C CA . ILE C 3 13 ? 75.477 52.922 155.737 1.00 10.00 13 ILE C CA 1
ATOM 6067 C C . ILE C 3 13 ? 75.525 54.480 155.680 1.00 10.00 13 ILE C C 1
ATOM 6068 O O . ILE C 3 13 ? 76.533 55.088 155.982 1.00 10.00 13 ILE C O 1
ATOM 6073 N N . VAL C 3 14 ? 74.379 55.089 155.345 1.00 10.00 14 VAL C N 1
ATOM 6074 C CA . VAL C 3 14 ? 74.218 56.547 155.239 1.00 10.00 14 VAL C CA 1
ATOM 6075 C C . VAL C 3 14 ? 74.542 57.385 156.489 1.00 10.00 14 VAL C C 1
ATOM 6076 O O . VAL C 3 14 ? 75.151 58.454 156.393 1.00 10.00 14 VAL C O 1
ATOM 6080 N N . ASN C 3 15 ? 74.136 56.891 157.655 1.00 10.00 15 ASN C N 1
ATOM 6081 C CA . ASN C 3 15 ? 74.325 57.599 158.927 1.00 10.00 15 ASN C CA 1
ATOM 6082 C C . ASN C 3 15 ? 75.686 57.385 159.591 1.00 10.00 15 ASN C C 1
ATOM 6083 O O . ASN C 3 15 ? 76.330 58.338 160.043 1.00 10.00 15 ASN C O 1
ATOM 6088 N N . LYS C 3 16 ? 76.126 56.139 159.679 1.00 10.00 16 LYS C N 1
ATOM 6089 C CA . LYS C 3 16 ? 77.425 55.891 160.291 1.00 10.00 16 LYS C CA 1
ATOM 6090 C C . LYS C 3 16 ? 78.548 55.972 159.273 1.00 10.00 16 LYS C C 1
ATOM 6091 O O . LYS C 3 16 ? 79.578 56.574 159.543 1.00 10.00 16 LYS C O 1
ATOM 6097 N N . TYR C 3 17 ? 78.346 55.356 158.104 1.00 10.00 17 TYR C N 1
ATOM 6098 C CA . TYR C 3 17 ? 79.326 55.400 156.993 1.00 10.00 17 TYR C CA 1
ATOM 6099 C C . TYR C 3 17 ? 79.264 56.785 156.392 1.00 10.00 17 TYR C C 1
ATOM 6100 O O . TYR C 3 17 ? 78.186 57.389 156.339 1.00 10.00 17 TYR C O 1
ATOM 6109 N N . ASN C 3 18 ? 80.407 57.303 155.967 1.00 10.00 18 ASN C N 1
ATOM 6110 C CA . ASN C 3 18 ? 80.429 58.599 155.342 1.00 10.00 18 ASN C CA 1
ATOM 6111 C C . ASN C 3 18 ? 80.258 58.376 153.831 1.00 10.00 18 ASN C C 1
ATOM 6112 O O . ASN C 3 18 ? 81.213 58.027 153.114 1.00 10.00 18 ASN C O 1
ATOM 6117 N N . LYS C 3 19 ? 79.036 58.518 153.324 1.00 10.00 19 LYS C N 1
ATOM 6118 C CA . LYS C 3 19 ? 78.917 58.323 151.897 1.00 10.00 19 LYS C CA 1
ATOM 6119 C C . LYS C 3 19 ? 79.369 59.573 151.212 1.00 10.00 19 LYS C C 1
ATOM 6120 O O . LYS C 3 19 ? 79.789 59.517 150.069 1.00 10.00 19 LYS C O 1
ATOM 6126 N N . HIS C 3 20 ? 79.255 60.712 151.882 1.00 10.00 20 HIS C N 1
ATOM 6127 C CA . HIS C 3 20 ? 79.778 61.911 151.250 1.00 10.00 20 HIS C CA 1
ATOM 6128 C C . HIS C 3 20 ? 81.289 61.931 151.507 1.00 10.00 20 HIS C C 1
ATOM 6129 O O . HIS C 3 20 ? 81.994 62.817 151.027 1.00 10.00 20 HIS C O 1
ATOM 6136 N N . VAL C 3 21 ? 81.782 60.949 152.260 1.00 10.00 21 VAL C N 1
ATOM 6137 C CA . VAL C 3 21 ? 83.205 60.845 152.558 1.00 10.00 21 VAL C CA 1
ATOM 6138 C C . VAL C 3 21 ? 83.744 59.565 151.968 1.00 10.00 21 VAL C C 1
ATOM 6139 O O . VAL C 3 21 ? 83.295 58.473 152.308 1.00 10.00 21 VAL C O 1
ATOM 6143 N N . ARG C 3 22 ? 84.705 59.710 151.078 1.00 10.00 22 ARG C N 1
ATOM 6144 C CA . ARG C 3 22 ? 85.262 58.556 150.450 1.00 10.00 22 ARG C CA 1
ATOM 6145 C C . ARG C 3 22 ? 86.377 57.944 151.284 1.00 10.00 22 ARG C C 1
ATOM 6146 O O . ARG C 3 22 ? 87.435 58.543 151.566 1.00 10.00 22 ARG C O 1
ATOM 6154 N N . PRO C 3 23 ? 86.138 56.701 151.723 1.00 10.00 23 PRO C N 1
ATOM 6155 C CA . PRO C 3 23 ? 87.134 55.983 152.550 1.00 10.00 23 PRO C CA 1
ATOM 6156 C C . PRO C 3 23 ? 88.456 55.694 151.887 1.00 10.00 23 PRO C C 1
ATOM 6157 O O . PRO C 3 23 ? 88.696 54.574 151.475 1.00 10.00 23 PRO C O 1
ATOM 6161 N N . VAL C 3 24 ? 89.310 56.710 151.793 1.00 10.00 24 VAL C N 1
ATOM 6162 C CA . VAL C 3 24 ? 90.612 56.500 151.181 1.00 10.00 24 VAL C CA 1
ATOM 6163 C C . VAL C 3 24 ? 91.645 56.457 152.299 1.00 10.00 24 VAL C C 1
ATOM 6164 O O . VAL C 3 24 ? 92.801 56.884 152.146 1.00 10.00 24 VAL C O 1
ATOM 6168 N N . LYS C 3 25 ? 91.211 55.914 153.426 1.00 10.00 25 LYS C N 1
ATOM 6169 C CA . LYS C 3 25 ? 92.053 55.810 154.639 1.00 10.00 25 LYS C CA 1
ATOM 6170 C C . LYS C 3 25 ? 92.692 57.150 154.896 1.00 10.00 25 LYS C C 1
ATOM 6171 O O . LYS C 3 25 ? 93.828 57.221 155.364 1.00 10.00 25 LYS C O 1
ATOM 6177 N N . HIS C 3 26 ? 91.951 58.201 154.557 1.00 10.00 26 HIS C N 1
ATOM 6178 C CA . HIS C 3 26 ? 92.379 59.588 154.735 1.00 10.00 26 HIS C CA 1
ATOM 6179 C C . HIS C 3 26 ? 93.412 60.002 153.674 1.00 10.00 26 HIS C C 1
ATOM 6180 O O . HIS C 3 26 ? 93.669 59.233 152.753 1.00 10.00 26 HIS C O 1
ATOM 6187 N N . ASN C 3 27 ? 93.974 61.205 153.770 1.00 10.00 27 ASN C N 1
ATOM 6188 C CA . ASN C 3 27 ? 94.946 61.680 152.764 1.00 10.00 27 ASN C CA 1
ATOM 6189 C C . ASN C 3 27 ? 96.187 60.819 152.599 1.00 10.00 27 ASN C C 1
ATOM 6190 O O . ASN C 3 27 ? 97.068 60.813 153.454 1.00 10.00 27 ASN C O 1
ATOM 6195 N N . ASN C 3 28 ? 96.292 60.154 151.452 1.00 10.00 28 ASN C N 1
ATOM 6196 C CA . ASN C 3 28 ? 97.428 59.288 151.178 1.00 10.00 28 ASN C CA 1
ATOM 6197 C C . ASN C 3 28 ? 97.644 59.176 149.685 1.00 10.00 28 ASN C C 1
ATOM 6198 O O . ASN C 3 28 ? 97.540 60.163 148.955 1.00 10.00 28 ASN C O 1
ATOM 6203 N N . GLU C 3 29 ? 97.939 57.963 149.233 1.00 10.00 29 GLU C N 1
ATOM 6204 C CA . GLU C 3 29 ? 98.162 57.732 147.817 1.00 10.00 29 GLU C CA 1
ATOM 6205 C C . GLU C 3 29 ? 96.839 57.626 147.080 1.00 10.00 29 GLU C C 1
ATOM 6206 O O . GLU C 3 29 ? 96.629 58.380 146.148 1.00 10.00 29 GLU C O 1
ATOM 6212 N N . VAL C 3 30 ? 95.913 56.697 147.520 1.00 10.00 30 VAL C N 1
ATOM 6213 C CA . VAL C 3 30 ? 94.623 56.571 146.850 1.00 10.00 30 VAL C CA 1
ATOM 6214 C C . VAL C 3 30 ? 93.921 55.276 147.268 1.00 10.00 30 VAL C C 1
ATOM 6215 O O . VAL C 3 30 ? 94.462 54.343 147.832 1.00 10.00 30 VAL C O 1
ATOM 6219 N N . VAL C 3 31 ? 92.591 55.211 146.917 1.00 10.00 31 VAL C N 1
ATOM 6220 C CA . VAL C 3 31 ? 91.725 54.018 147.115 1.00 10.00 31 VAL C CA 1
ATOM 6221 C C . VAL C 3 31 ? 91.976 53.219 145.831 1.00 10.00 31 VAL C C 1
ATOM 6222 O O . VAL C 3 31 ? 91.795 53.757 144.742 1.00 10.00 31 VAL C O 1
ATOM 6226 N N . ASN C 3 32 ? 92.393 51.960 145.933 1.00 10.00 32 ASN C N 1
ATOM 6227 C CA . ASN C 3 32 ? 92.663 51.159 144.738 1.00 10.00 32 ASN C CA 1
ATOM 6228 C C . ASN C 3 32 ? 91.382 50.833 143.942 1.00 10.00 32 ASN C C 1
ATOM 6229 O O . ASN C 3 32 ? 90.758 49.791 144.150 1.00 10.00 32 ASN C O 1
ATOM 6234 N N . ILE C 3 33 ? 90.991 51.728 143.032 1.00 10.00 33 ILE C N 1
ATOM 6235 C CA . ILE C 3 33 ? 89.809 51.525 142.224 1.00 10.00 33 ILE C CA 1
ATOM 6236 C C . ILE C 3 33 ? 90.180 50.984 140.826 1.00 10.00 33 ILE C C 1
ATOM 6237 O O . ILE C 3 33 ? 91.204 51.352 140.256 1.00 10.00 33 ILE C O 1
ATOM 6242 N N . ALA C 3 34 ? 89.372 50.045 140.306 1.00 10.00 34 ALA C N 1
ATOM 6243 C CA . ALA C 3 34 ? 89.637 49.422 139.003 1.00 10.00 34 ALA C CA 1
ATOM 6244 C C . ALA C 3 34 ? 88.393 49.439 138.119 1.00 10.00 34 ALA C C 1
ATOM 6245 O O . ALA C 3 34 ? 87.294 49.140 138.578 1.00 10.00 34 ALA C O 1
ATOM 6247 N N . LEU C 3 35 ? 88.558 49.820 136.848 1.00 10.00 35 LEU C N 1
ATOM 6248 C CA . LEU C 3 35 ? 87.406 49.847 135.937 1.00 10.00 35 LEU C CA 1
ATOM 6249 C C . LEU C 3 35 ? 87.552 48.776 134.854 1.00 10.00 35 LEU C C 1
ATOM 6250 O O . LEU C 3 35 ? 88.666 48.431 134.418 1.00 10.00 35 LEU C O 1
ATOM 6255 N N . SER C 3 36 ? 86.422 48.199 134.481 1.00 10.00 36 SER C N 1
ATOM 6256 C CA . SER C 3 36 ? 86.380 47.164 133.478 1.00 10.00 36 SER C CA 1
ATOM 6257 C C . SER C 3 36 ? 85.406 47.556 132.389 1.00 10.00 36 SER C C 1
ATOM 6258 O O . SER C 3 36 ? 84.238 47.782 132.667 1.00 10.00 36 SER C O 1
ATOM 6261 N N . LEU C 3 37 ? 85.892 47.603 131.147 1.00 10.00 37 LEU C N 1
ATOM 6262 C CA . LEU C 3 37 ? 85.076 47.992 130.006 1.00 10.00 37 LEU C CA 1
ATOM 6263 C C . LEU C 3 37 ? 84.685 46.861 129.071 1.00 10.00 37 LEU C C 1
ATOM 6264 O O . LEU C 3 37 ? 85.546 46.201 128.496 1.00 10.00 37 LEU C O 1
ATOM 6269 N N . THR C 3 38 ? 83.382 46.655 128.905 1.00 10.00 38 THR C N 1
ATOM 6270 C CA . THR C 3 38 ? 82.907 45.635 128.007 1.00 10.00 38 THR C CA 1
ATOM 6271 C C . THR C 3 38 ? 81.744 46.220 127.224 1.00 10.00 38 THR C C 1
ATOM 6272 O O . THR C 3 38 ? 80.700 46.570 127.782 1.00 10.00 38 THR C O 1
ATOM 6276 N N . LEU C 3 39 ? 81.942 46.362 125.921 1.00 10.00 39 LEU C N 1
ATOM 6277 C CA . LEU C 3 39 ? 80.893 46.918 125.085 1.00 10.00 39 LEU C CA 1
ATOM 6278 C C . LEU C 3 39 ? 79.826 45.849 124.934 1.00 10.00 39 LEU C C 1
ATOM 6279 O O . LEU C 3 39 ? 80.129 44.685 124.677 1.00 10.00 39 LEU C O 1
ATOM 6284 N N . SER C 3 40 ? 78.579 46.232 125.148 1.00 10.00 40 SER C N 1
ATOM 6285 C CA . SER C 3 40 ? 77.499 45.265 125.010 1.00 10.00 40 SER C CA 1
ATOM 6286 C C . SER C 3 40 ? 76.853 45.447 123.664 1.00 10.00 40 SER C C 1
ATOM 6287 O O . SER C 3 40 ? 76.188 44.538 123.176 1.00 10.00 40 SER C O 1
ATOM 6290 N N . ASN C 3 41 ? 77.060 46.606 123.037 1.00 10.00 41 ASN C N 1
ATOM 6291 C CA . ASN C 3 41 ? 76.485 46.849 121.715 1.00 10.00 41 ASN C CA 1
ATOM 6292 C C . ASN C 3 41 ? 76.808 48.227 121.164 1.00 10.00 41 ASN C C 1
ATOM 6293 O O . ASN C 3 41 ? 77.015 49.190 121.912 1.00 10.00 41 ASN C O 1
ATOM 6298 N N . LEU C 3 42 ? 76.865 48.309 119.842 1.00 10.00 42 LEU C N 1
ATOM 6299 C CA . LEU C 3 42 ? 77.145 49.543 119.131 1.00 10.00 42 LEU C CA 1
ATOM 6300 C C . LEU C 3 42 ? 75.928 49.754 118.241 1.00 10.00 42 LEU C C 1
ATOM 6301 O O . LEU C 3 42 ? 75.759 49.032 117.269 1.00 10.00 42 LEU C O 1
ATOM 6306 N N . ILE C 3 43 ? 75.081 50.735 118.553 1.00 10.00 43 ILE C N 1
ATOM 6307 C CA . ILE C 3 43 ? 73.902 50.896 117.716 1.00 10.00 43 ILE C CA 1
ATOM 6308 C C . ILE C 3 43 ? 74.002 51.860 116.547 1.00 10.00 43 ILE C C 1
ATOM 6309 O O . ILE C 3 43 ? 73.358 51.631 115.531 1.00 10.00 43 ILE C O 1
ATOM 6314 N N . SER C 3 44 ? 74.775 52.940 116.656 1.00 10.00 44 SER C N 1
ATOM 6315 C CA . SER C 3 44 ? 74.872 53.837 115.500 1.00 10.00 44 SER C CA 1
ATOM 6316 C C . SER C 3 44 ? 76.260 54.467 115.320 1.00 10.00 44 SER C C 1
ATOM 6317 O O . SER C 3 44 ? 76.932 54.881 116.276 1.00 10.00 44 SER C O 1
ATOM 6320 N N . LEU C 3 45 ? 76.652 54.538 114.052 1.00 10.00 45 LEU C N 1
ATOM 6321 C CA . LEU C 3 45 ? 77.939 55.042 113.584 1.00 10.00 45 LEU C CA 1
ATOM 6322 C C . LEU C 3 45 ? 77.709 56.259 112.679 1.00 10.00 45 LEU C C 1
ATOM 6323 O O . LEU C 3 45 ? 76.829 56.235 111.826 1.00 10.00 45 LEU C O 1
ATOM 6328 N N . LYS C 3 46 ? 78.490 57.319 112.863 1.00 10.00 46 LYS C N 1
ATOM 6329 C CA . LYS C 3 46 ? 78.376 58.484 112.022 1.00 10.00 46 LYS C CA 1
ATOM 6330 C C . LYS C 3 46 ? 79.855 58.779 111.747 1.00 10.00 46 LYS C C 1
ATOM 6331 O O . LYS C 3 46 ? 80.571 59.357 112.583 1.00 10.00 46 LYS C O 1
ATOM 6337 N N . GLU C 3 47 ? 80.313 58.331 110.581 1.00 10.00 47 GLU C N 1
ATOM 6338 C CA . GLU C 3 47 ? 81.688 58.475 110.164 1.00 10.00 47 GLU C CA 1
ATOM 6339 C C . GLU C 3 47 ? 82.033 59.918 109.909 1.00 10.00 47 GLU C C 1
ATOM 6340 O O . GLU C 3 47 ? 83.095 60.374 110.313 1.00 10.00 47 GLU C O 1
ATOM 6346 N N . THR C 3 48 ? 81.122 60.610 109.231 1.00 10.00 48 THR C N 1
ATOM 6347 C CA . THR C 3 48 ? 81.252 62.047 108.885 1.00 10.00 48 THR C CA 1
ATOM 6348 C C . THR C 3 48 ? 81.493 62.860 110.135 1.00 10.00 48 THR C C 1
ATOM 6349 O O . THR C 3 48 ? 82.454 63.633 110.238 1.00 10.00 48 THR C O 1
ATOM 6353 N N . ASP C 3 49 ? 80.615 62.824 111.132 1.00 10.00 49 ASP C N 1
ATOM 6354 C CA . ASP C 3 49 ? 80.968 63.697 112.261 1.00 10.00 49 ASP C CA 1
ATOM 6355 C C . ASP C 3 49 ? 81.693 63.122 113.465 1.00 10.00 49 ASP C C 1
ATOM 6356 O O . ASP C 3 49 ? 81.767 63.777 114.495 1.00 10.00 49 ASP C O 1
ATOM 6361 N N . GLU C 3 50 ? 82.255 61.919 113.363 1.00 10.00 50 GLU C N 1
ATOM 6362 C CA . GLU C 3 50 ? 83.034 61.304 114.429 1.00 10.00 50 GLU C CA 1
ATOM 6363 C C . GLU C 3 50 ? 82.211 61.167 115.705 1.00 10.00 50 GLU C C 1
ATOM 6364 O O . GLU C 3 50 ? 82.719 61.475 116.801 1.00 10.00 50 GLU C O 1
ATOM 6370 N N . THR C 3 51 ? 81.006 60.618 115.607 1.00 10.00 51 THR C N 1
ATOM 6371 C CA . THR C 3 51 ? 80.107 60.403 116.735 1.00 10.00 51 THR C CA 1
ATOM 6372 C C . THR C 3 51 ? 79.567 58.975 116.780 1.00 10.00 51 THR C C 1
ATOM 6373 O O . THR C 3 51 ? 79.132 58.461 115.771 1.00 10.00 51 THR C O 1
ATOM 6377 N N . LEU C 3 52 ? 79.595 58.347 117.964 1.00 10.00 52 LEU C N 1
ATOM 6378 C CA . LEU C 3 52 ? 79.124 56.971 118.098 1.00 10.00 52 LEU C CA 1
ATOM 6379 C C . LEU C 3 52 ? 78.261 56.747 119.359 1.00 10.00 52 LEU C C 1
ATOM 6380 O O . LEU C 3 52 ? 78.599 57.225 120.440 1.00 10.00 52 LEU C O 1
ATOM 6385 N N . THR C 3 53 ? 77.138 56.042 119.184 1.00 10.00 53 THR C N 1
ATOM 6386 C CA . THR C 3 53 ? 76.213 55.706 120.288 1.00 10.00 53 THR C CA 1
ATOM 6387 C C . THR C 3 53 ? 76.485 54.233 120.577 1.00 10.00 53 THR C C 1
ATOM 6388 O O . THR C 3 53 ? 76.202 53.381 119.745 1.00 10.00 53 THR C O 1
ATOM 6392 N N . THR C 3 54 ? 77.019 53.923 121.753 1.00 10.00 54 THR C N 1
ATOM 6393 C CA . THR C 3 54 ? 77.361 52.546 122.055 1.00 10.00 54 THR C CA 1
ATOM 6394 C C . THR C 3 54 ? 77.027 52.173 123.526 1.00 10.00 54 THR C C 1
ATOM 6395 O O . THR C 3 54 ? 76.999 53.043 124.403 1.00 10.00 54 THR C O 1
ATOM 6399 N N . ASN C 3 55 ? 76.733 50.894 123.786 1.00 10.00 55 ASN C N 1
ATOM 6400 C CA . ASN C 3 55 ? 76.396 50.428 125.134 1.00 10.00 55 ASN C CA 1
ATOM 6401 C C . ASN C 3 55 ? 77.612 49.766 125.825 1.00 10.00 55 ASN C C 1
ATOM 6402 O O . ASN C 3 55 ? 78.362 49.011 125.201 1.00 10.00 55 ASN C O 1
ATOM 6407 N N . VAL C 3 56 ? 77.841 50.076 127.096 1.00 10.00 56 VAL C N 1
ATOM 6408 C CA . VAL C 3 56 ? 78.950 49.439 127.797 1.00 10.00 56 VAL C CA 1
ATOM 6409 C C . VAL C 3 56 ? 78.572 48.962 129.188 1.00 10.00 56 VAL C C 1
ATOM 6410 O O . VAL C 3 56 ? 77.745 49.574 129.870 1.00 10.00 56 VAL C O 1
ATOM 6414 N N . TRP C 3 57 ? 79.182 47.855 129.598 1.00 10.00 57 TRP C N 1
ATOM 6415 C CA . TRP C 3 57 ? 78.958 47.305 130.928 1.00 10.00 57 TRP C CA 1
ATOM 6416 C C . TRP C 3 57 ? 80.045 47.991 131.737 1.00 10.00 57 TRP C C 1
ATOM 6417 O O . TRP C 3 57 ? 81.231 47.690 131.576 1.00 10.00 57 TRP C O 1
ATOM 6428 N N . MET C 3 58 ? 79.643 48.938 132.588 1.00 10.00 58 MET C N 1
ATOM 6429 C CA . MET C 3 58 ? 80.571 49.733 133.418 1.00 10.00 58 MET C CA 1
ATOM 6430 C C . MET C 3 58 ? 81.124 49.012 134.654 1.00 10.00 58 MET C C 1
ATOM 6431 O O . MET C 3 58 ? 81.045 49.530 135.759 1.00 10.00 58 MET C O 1
ATOM 6436 N N . ASP C 3 59 ? 81.708 47.832 134.462 1.00 10.00 59 ASP C N 1
ATOM 6437 C CA . ASP C 3 59 ? 82.272 47.055 135.567 1.00 10.00 59 ASP C CA 1
ATOM 6438 C C . ASP C 3 59 ? 83.271 47.846 136.436 1.00 10.00 59 ASP C C 1
ATOM 6439 O O . ASP C 3 59 ? 84.372 48.205 135.991 1.00 10.00 59 ASP C O 1
ATOM 6444 N N . HIS C 3 60 ? 82.871 48.089 137.688 1.00 10.00 60 HIS C N 1
ATOM 6445 C CA . HIS C 3 60 ? 83.657 48.869 138.651 1.00 10.00 60 HIS C CA 1
ATOM 6446 C C . HIS C 3 60 ? 83.970 48.171 139.971 1.00 10.00 60 HIS C C 1
ATOM 6447 O O . HIS C 3 60 ? 83.128 47.468 140.519 1.00 10.00 60 HIS C O 1
ATOM 6454 N N . ALA C 3 61 ? 85.188 48.375 140.478 1.00 10.00 61 ALA C N 1
ATOM 6455 C CA . ALA C 3 61 ? 85.619 47.758 141.734 1.00 10.00 61 ALA C CA 1
ATOM 6456 C C . ALA C 3 61 ? 86.490 48.664 142.622 1.00 10.00 61 ALA C C 1
ATOM 6457 O O . ALA C 3 61 ? 87.358 49.377 142.126 1.00 10.00 61 ALA C O 1
ATOM 6459 N N . TRP C 3 62 ? 86.241 48.623 143.933 1.00 10.00 62 TRP C N 1
ATOM 6460 C CA . TRP C 3 62 ? 86.990 49.399 144.934 1.00 10.00 62 TRP C CA 1
ATOM 6461 C C . TRP C 3 62 ? 86.646 48.846 146.310 1.00 10.00 62 TRP C C 1
ATOM 6462 O O . TRP C 3 62 ? 85.522 48.381 146.533 1.00 10.00 62 TRP C O 1
ATOM 6473 N N . TYR C 3 63 ? 87.608 48.859 147.225 1.00 10.00 63 TYR C N 1
ATOM 6474 C CA . TYR C 3 63 ? 87.342 48.321 148.567 1.00 10.00 63 TYR C CA 1
ATOM 6475 C C . TYR C 3 63 ? 86.871 49.425 149.515 1.00 10.00 63 TYR C C 1
ATOM 6476 O O . TYR C 3 63 ? 87.512 50.475 149.668 1.00 10.00 63 TYR C O 1
ATOM 6485 N N . ASP C 3 64 ? 85.689 49.185 150.077 1.00 10.00 64 ASP C N 1
ATOM 6486 C CA . ASP C 3 64 ? 84.997 50.066 151.031 1.00 10.00 64 ASP C CA 1
ATOM 6487 C C . ASP C 3 64 ? 85.359 49.588 152.411 1.00 10.00 64 ASP C C 1
ATOM 6488 O O . ASP C 3 64 ? 84.635 48.795 152.988 1.00 10.00 64 ASP C O 1
ATOM 6493 N N . HIS C 3 65 ? 86.460 50.101 152.943 1.00 10.00 65 HIS C N 1
ATOM 6494 C CA . HIS C 3 65 ? 86.943 49.685 154.253 1.00 10.00 65 HIS C CA 1
ATOM 6495 C C . HIS C 3 65 ? 85.943 49.814 155.391 1.00 10.00 65 HIS C C 1
ATOM 6496 O O . HIS C 3 65 ? 86.024 49.079 156.369 1.00 10.00 65 HIS C O 1
ATOM 6503 N N . ARG C 3 66 ? 84.996 50.746 155.266 1.00 10.00 66 ARG C N 1
ATOM 6504 C CA . ARG C 3 66 ? 83.966 50.891 156.293 1.00 10.00 66 ARG C CA 1
ATOM 6505 C C . ARG C 3 66 ? 82.836 49.891 156.044 1.00 10.00 66 ARG C C 1
ATOM 6506 O O . ARG C 3 66 ? 81.978 49.692 156.902 1.00 10.00 66 ARG C O 1
ATOM 6514 N N . LEU C 3 67 ? 82.854 49.276 154.861 1.00 10.00 67 LEU C N 1
ATOM 6515 C CA . LEU C 3 67 ? 81.856 48.268 154.427 1.00 10.00 67 LEU C CA 1
ATOM 6516 C C . LEU C 3 67 ? 82.099 46.915 155.062 1.00 10.00 67 LEU C C 1
ATOM 6517 O O . LEU C 3 67 ? 81.185 46.094 155.133 1.00 10.00 67 LEU C O 1
ATOM 6522 N N . THR C 3 68 ? 83.320 46.657 155.517 1.00 10.00 68 THR C N 1
ATOM 6523 C CA . THR C 3 68 ? 83.562 45.347 156.099 1.00 10.00 68 THR C CA 1
ATOM 6524 C C . THR C 3 68 ? 82.563 45.115 157.199 1.00 10.00 68 THR C C 1
ATOM 6525 O O . THR C 3 68 ? 82.381 45.956 158.078 1.00 10.00 68 THR C O 1
ATOM 6529 N N . TRP C 3 69 ? 81.946 43.947 157.151 1.00 10.00 69 TRP C N 1
ATOM 6530 C CA . TRP C 3 69 ? 80.928 43.567 158.133 1.00 10.00 69 TRP C CA 1
ATOM 6531 C C . TRP C 3 69 ? 81.473 42.545 159.093 1.00 10.00 69 TRP C C 1
ATOM 6532 O O . TRP C 3 69 ? 82.644 42.169 159.035 1.00 10.00 69 TRP C O 1
ATOM 6543 N N . ASN C 3 70 ? 80.610 42.124 160.010 1.00 10.00 70 ASN C N 1
ATOM 6544 C CA . ASN C 3 70 ? 80.952 41.088 160.982 1.00 10.00 70 ASN C CA 1
ATOM 6545 C C . ASN C 3 70 ? 79.997 39.946 160.740 1.00 10.00 70 ASN C C 1
ATOM 6546 O O . ASN C 3 70 ? 79.355 39.893 159.708 1.00 10.00 70 ASN C O 1
ATOM 6551 N N . ALA C 3 71 ? 79.905 39.037 161.699 1.00 10.00 71 ALA C N 1
ATOM 6552 C CA . ALA C 3 71 ? 79.033 37.874 161.565 1.00 10.00 71 ALA C CA 1
ATOM 6553 C C . ALA C 3 71 ? 77.628 38.138 161.024 1.00 10.00 71 ALA C C 1
ATOM 6554 O O . ALA C 3 71 ? 77.243 37.581 159.998 1.00 10.00 71 ALA C O 1
ATOM 6556 N N . SER C 3 72 ? 76.860 38.981 161.702 1.00 10.00 72 SER C N 1
ATOM 6557 C CA . SER C 3 72 ? 75.491 39.228 161.259 1.00 10.00 72 SER C CA 1
ATOM 6558 C C . SER C 3 72 ? 75.368 40.198 160.082 1.00 10.00 72 SER C C 1
ATOM 6559 O O . SER C 3 72 ? 74.380 40.928 159.948 1.00 10.00 72 SER C O 1
ATOM 6562 N N . GLU C 3 73 ? 76.394 40.232 159.241 1.00 10.00 73 GLU C N 1
ATOM 6563 C CA . GLU C 3 73 ? 76.418 41.112 158.061 1.00 10.00 73 GLU C CA 1
ATOM 6564 C C . GLU C 3 73 ? 77.316 40.423 157.047 1.00 10.00 73 GLU C C 1
ATOM 6565 O O . GLU C 3 73 ? 76.882 40.038 155.962 1.00 10.00 73 GLU C O 1
ATOM 6571 N N . TYR C 3 74 ? 78.571 40.276 157.450 1.00 10.00 74 TYR C N 1
ATOM 6572 C CA . TYR C 3 74 ? 79.666 39.625 156.701 1.00 10.00 74 TYR C CA 1
ATOM 6573 C C . TYR C 3 74 ? 79.407 38.173 156.434 1.00 10.00 74 TYR C C 1
ATOM 6574 O O . TYR C 3 74 ? 79.164 37.733 155.306 1.00 10.00 74 TYR C O 1
ATOM 6583 N N . SER C 3 75 ? 79.508 37.425 157.525 1.00 10.00 75 SER C N 1
ATOM 6584 C CA . SER C 3 75 ? 79.328 35.970 157.458 1.00 10.00 75 SER C CA 1
ATOM 6585 C C . SER C 3 75 ? 77.862 35.588 157.405 1.00 10.00 75 SER C C 1
ATOM 6586 O O . SER C 3 75 ? 77.528 34.526 156.882 1.00 10.00 75 SER C O 1
ATOM 6589 N N . ASP C 3 76 ? 76.980 36.445 157.919 1.00 10.00 76 ASP C N 1
ATOM 6590 C CA . ASP C 3 76 ? 75.557 36.107 157.869 1.00 10.00 76 ASP C CA 1
ATOM 6591 C C . ASP C 3 76 ? 75.320 35.795 156.396 1.00 10.00 76 ASP C C 1
ATOM 6592 O O . ASP C 3 76 ? 74.641 34.827 156.058 1.00 10.00 76 ASP C O 1
ATOM 6597 N N . ILE C 3 77 ? 75.890 36.591 155.556 1.00 10.00 77 ILE C N 1
ATOM 6598 C CA . ILE C 3 77 ? 75.845 36.449 154.103 1.00 10.00 77 ILE C CA 1
ATOM 6599 C C . ILE C 3 77 ? 77.035 37.136 153.438 1.00 10.00 77 ILE C C 1
ATOM 6600 O O . ILE C 3 77 ? 77.078 38.367 153.375 1.00 10.00 77 ILE C O 1
ATOM 6605 N N . SER C 3 78 ? 78.039 36.347 153.066 1.00 10.00 78 SER C N 1
ATOM 6606 C CA . SER C 3 78 ? 79.275 36.892 152.517 1.00 10.00 78 SER C CA 1
ATOM 6607 C C . SER C 3 78 ? 79.098 37.731 151.248 1.00 10.00 78 SER C C 1
ATOM 6608 O O . SER C 3 78 ? 80.076 38.031 150.568 1.00 10.00 78 SER C O 1
ATOM 6611 N N . ILE C 3 79 ? 77.858 38.136 150.966 1.00 10.00 79 ILE C N 1
ATOM 6612 C CA . ILE C 3 79 ? 77.477 38.930 149.783 1.00 10.00 79 ILE C CA 1
ATOM 6613 C C . ILE C 3 79 ? 76.059 39.462 149.937 1.00 10.00 79 ILE C C 1
ATOM 6614 O O . ILE C 3 79 ? 75.159 38.678 150.153 1.00 10.00 79 ILE C O 1
ATOM 6619 N N . LEU C 3 80 ? 75.861 40.765 149.794 1.00 10.00 80 LEU C N 1
ATOM 6620 C CA . LEU C 3 80 ? 74.535 41.377 149.905 1.00 10.00 80 LEU C CA 1
ATOM 6621 C C . LEU C 3 80 ? 74.450 42.653 149.070 1.00 10.00 80 LEU C C 1
ATOM 6622 O O . LEU C 3 80 ? 75.483 43.154 148.621 1.00 10.00 80 LEU C O 1
ATOM 6627 N N . ARG C 3 81 ? 73.238 43.142 148.836 1.00 10.00 81 ARG C N 1
ATOM 6628 C CA . ARG C 3 81 ? 73.042 44.362 148.052 1.00 10.00 81 ARG C CA 1
ATOM 6629 C C . ARG C 3 81 ? 72.824 45.641 148.853 1.00 10.00 81 ARG C C 1
ATOM 6630 O O . ARG C 3 81 ? 72.387 45.610 149.999 1.00 10.00 81 ARG C O 1
ATOM 6638 N N . LEU C 3 82 ? 73.124 46.763 148.202 1.00 10.00 82 LEU C N 1
ATOM 6639 C CA . LEU C 3 82 ? 72.998 48.094 148.808 1.00 10.00 82 LEU C CA 1
ATOM 6640 C C . LEU C 3 82 ? 73.013 49.113 147.651 1.00 10.00 82 LEU C C 1
ATOM 6641 O O . LEU C 3 82 ? 73.964 49.166 146.879 1.00 10.00 82 LEU C O 1
ATOM 6646 N N . ARG C 3 83 ? 71.951 49.906 147.537 1.00 10.00 83 ARG C N 1
ATOM 6647 C CA . ARG C 3 83 ? 71.798 50.926 146.491 1.00 10.00 83 ARG C CA 1
ATOM 6648 C C . ARG C 3 83 ? 73.027 51.845 146.329 1.00 10.00 83 ARG C C 1
ATOM 6649 O O . ARG C 3 83 ? 73.969 51.777 147.123 1.00 10.00 83 ARG C O 1
ATOM 6657 N N . PRO C 3 84 ? 73.031 52.711 145.287 1.00 10.00 84 PRO C N 1
ATOM 6658 C CA . PRO C 3 84 ? 74.110 53.673 144.980 1.00 10.00 84 PRO C CA 1
ATOM 6659 C C . PRO C 3 84 ? 74.294 54.736 146.068 1.00 10.00 84 PRO C C 1
ATOM 6660 O O . PRO C 3 84 ? 75.417 55.122 146.431 1.00 10.00 84 PRO C O 1
ATOM 6664 N N . GLU C 3 85 ? 73.177 55.198 146.611 1.00 10.00 85 GLU C N 1
ATOM 6665 C CA . GLU C 3 85 ? 73.238 56.255 147.607 1.00 10.00 85 GLU C CA 1
ATOM 6666 C C . GLU C 3 85 ? 73.769 55.718 148.927 1.00 10.00 85 GLU C C 1
ATOM 6667 O O . GLU C 3 85 ? 74.036 56.477 149.856 1.00 10.00 85 GLU C O 1
ATOM 6673 N N . LEU C 3 86 ? 73.931 54.401 148.995 1.00 10.00 86 LEU C N 1
ATOM 6674 C CA . LEU C 3 86 ? 74.433 53.744 150.195 1.00 10.00 86 LEU C CA 1
ATOM 6675 C C . LEU C 3 86 ? 75.737 52.980 149.879 1.00 10.00 86 LEU C C 1
ATOM 6676 O O . LEU C 3 86 ? 76.244 52.209 150.697 1.00 10.00 86 LEU C O 1
ATOM 6681 N N . ILE C 3 87 ? 76.279 53.244 148.689 1.00 10.00 87 ILE C N 1
ATOM 6682 C CA . ILE C 3 87 ? 77.521 52.643 148.188 1.00 10.00 87 ILE C CA 1
ATOM 6683 C C . ILE C 3 87 ? 78.365 53.729 147.560 1.00 10.00 87 ILE C C 1
ATOM 6684 O O . ILE C 3 87 ? 77.831 54.545 146.804 1.00 10.00 87 ILE C O 1
ATOM 6689 N N . TRP C 3 88 ? 79.650 53.794 147.881 1.00 10.00 88 TRP C N 1
ATOM 6690 C CA . TRP C 3 88 ? 80.488 54.791 147.213 1.00 10.00 88 TRP C CA 1
ATOM 6691 C C . TRP C 3 88 ? 80.554 54.389 145.748 1.00 10.00 88 TRP C C 1
ATOM 6692 O O . TRP C 3 88 ? 80.816 53.229 145.420 1.00 10.00 88 TRP C O 1
ATOM 6703 N N . ILE C 3 89 ? 80.316 55.322 144.864 1.00 10.00 89 ILE C N 1
ATOM 6704 C CA . ILE C 3 89 ? 80.339 55.004 143.430 1.00 10.00 89 ILE C CA 1
ATOM 6705 C C . ILE C 3 89 ? 81.332 55.923 142.708 1.00 10.00 89 ILE C C 1
ATOM 6706 O O . ILE C 3 89 ? 81.262 57.154 142.820 1.00 10.00 89 ILE C O 1
ATOM 6711 N N . PRO C 3 90 ? 82.308 55.389 141.934 1.00 10.00 90 PRO C N 1
ATOM 6712 C CA . PRO C 3 90 ? 83.280 56.231 141.246 1.00 10.00 90 PRO C CA 1
ATOM 6713 C C . PRO C 3 90 ? 82.551 57.110 140.267 1.00 10.00 90 PRO C C 1
ATOM 6714 O O . PRO C 3 90 ? 81.525 56.656 139.675 1.00 10.00 90 PRO C O 1
ATOM 6718 N N . ASP C 3 91 ? 83.051 58.318 140.089 1.00 10.00 91 ASP C N 1
ATOM 6719 C CA . ASP C 3 91 ? 82.428 59.282 139.164 1.00 10.00 91 ASP C CA 1
ATOM 6720 C C . ASP C 3 91 ? 82.998 59.111 137.756 1.00 10.00 91 ASP C C 1
ATOM 6721 O O . ASP C 3 91 ? 83.518 60.058 137.151 1.00 10.00 91 ASP C O 1
ATOM 6726 N N . ILE C 3 92 ? 82.877 57.899 137.248 1.00 10.00 92 ILE C N 1
ATOM 6727 C CA . ILE C 3 92 ? 83.412 57.582 135.929 1.00 10.00 92 ILE C CA 1
ATOM 6728 C C . ILE C 3 92 ? 82.715 58.426 134.872 1.00 10.00 92 ILE C C 1
ATOM 6729 O O . ILE C 3 92 ? 81.459 58.403 134.784 1.00 10.00 92 ILE C O 1
ATOM 6734 N N . VAL C 3 93 ? 83.661 59.106 134.221 1.00 10.00 93 VAL C N 1
ATOM 6735 C CA . VAL C 3 93 ? 83.481 60.040 133.107 1.00 10.00 93 VAL C CA 1
ATOM 6736 C C . VAL C 3 93 ? 84.109 59.444 131.855 1.00 10.00 93 VAL C C 1
ATOM 6737 O O . VAL C 3 93 ? 85.218 58.904 131.879 1.00 10.00 93 VAL C O 1
ATOM 6741 N N . LEU C 3 94 ? 83.397 59.558 130.753 1.00 10.00 94 LEU C N 1
ATOM 6742 C CA . LEU C 3 94 ? 83.903 59.019 129.535 1.00 10.00 94 LEU C CA 1
ATOM 6743 C C . LEU C 3 94 ? 84.709 60.228 129.006 1.00 10.00 94 LEU C C 1
ATOM 6744 O O . LEU C 3 94 ? 84.185 61.136 128.356 1.00 10.00 94 LEU C O 1
ATOM 6749 N N . GLN C 3 95 ? 85.993 60.228 129.389 1.00 10.00 95 GLN C N 1
ATOM 6750 C CA . GLN C 3 95 ? 86.987 61.266 129.102 1.00 10.00 95 GLN C CA 1
ATOM 6751 C C . GLN C 3 95 ? 86.901 62.015 127.765 1.00 10.00 95 GLN C C 1
ATOM 6752 O O . GLN C 3 95 ? 86.899 63.258 127.739 1.00 10.00 95 GLN C O 1
ATOM 6758 N N . ASN C 3 96 ? 86.872 61.300 126.655 1.00 10.00 96 ASN C N 1
ATOM 6759 C CA . ASN C 3 96 ? 86.743 62.033 125.402 1.00 10.00 96 ASN C CA 1
ATOM 6760 C C . ASN C 3 96 ? 85.466 61.647 124.667 1.00 10.00 96 ASN C C 1
ATOM 6761 O O . ASN C 3 96 ? 85.165 62.206 123.624 1.00 10.00 96 ASN C O 1
ATOM 6766 N N . ASN C 3 97 ? 84.691 60.712 125.264 1.00 10.00 97 ASN C N 1
ATOM 6767 C CA . ASN C 3 97 ? 83.475 60.291 124.605 1.00 10.00 97 ASN C CA 1
ATOM 6768 C C . ASN C 3 97 ? 82.272 60.530 125.494 1.00 10.00 97 ASN C C 1
ATOM 6769 O O . ASN C 3 97 ? 81.175 59.943 125.206 1.00 10.00 97 ASN C O 1
ATOM 6774 N N . ASN C 3 98 ? 82.315 61.321 126.559 1.00 10.00 98 ASN C N 1
ATOM 6775 C CA . ASN C 3 98 ? 81.116 61.519 127.368 1.00 10.00 98 ASN C CA 1
ATOM 6776 C C . ASN C 3 98 ? 80.421 62.839 127.061 1.00 10.00 98 ASN C C 1
ATOM 6777 O O . ASN C 3 98 ? 79.684 63.378 127.893 1.00 10.00 98 ASN C O 1
ATOM 6782 N N . ASP C 3 99 ? 80.656 63.364 125.861 1.00 10.00 99 ASP C N 1
ATOM 6783 C CA . ASP C 3 99 ? 79.976 64.603 125.462 1.00 10.00 99 ASP C CA 1
ATOM 6784 C C . ASP C 3 99 ? 78.547 64.165 125.114 1.00 10.00 99 ASP C C 1
ATOM 6785 O O . ASP C 3 99 ? 78.075 64.346 123.985 1.00 10.00 99 ASP C O 1
ATOM 6790 N N . GLY C 3 100 ? 77.956 63.559 126.123 1.00 10.00 100 GLY C N 1
ATOM 6791 C CA . GLY C 3 100 ? 76.597 62.996 126.105 1.00 10.00 100 GLY C CA 1
ATOM 6792 C C . GLY C 3 100 ? 76.467 62.157 127.369 1.00 10.00 100 GLY C C 1
ATOM 6793 O O . GLY C 3 100 ? 76.866 60.987 127.413 1.00 10.00 100 GLY C O 1
ATOM 6794 N N . GLN C 3 101 ? 75.914 62.758 128.410 1.00 10.00 101 GLN C N 1
ATOM 6795 C CA . GLN C 3 101 ? 75.876 62.099 129.709 1.00 10.00 101 GLN C CA 1
ATOM 6796 C C . GLN C 3 101 ? 75.401 60.657 129.579 1.00 10.00 101 GLN C C 1
ATOM 6797 O O . GLN C 3 101 ? 74.563 60.320 128.727 1.00 10.00 101 GLN C O 1
ATOM 6803 N N . TYR C 3 102 ? 75.990 59.878 130.478 1.00 10.00 102 TYR C N 1
ATOM 6804 C CA . TYR C 3 102 ? 75.822 58.436 130.603 1.00 10.00 102 TYR C CA 1
ATOM 6805 C C . TYR C 3 102 ? 74.405 58.084 131.039 1.00 10.00 102 TYR C C 1
ATOM 6806 O O . TYR C 3 102 ? 73.811 58.715 131.912 1.00 10.00 102 TYR C O 1
ATOM 6815 N N . ASN C 3 103 ? 73.794 56.997 130.467 1.00 10.00 103 ASN C N 1
ATOM 6816 C CA . ASN C 3 103 ? 72.460 56.632 130.912 1.00 10.00 103 ASN C CA 1
ATOM 6817 C C . ASN C 3 103 ? 72.419 55.174 131.349 1.00 10.00 103 ASN C C 1
ATOM 6818 O O . ASN C 3 103 ? 72.935 54.258 130.679 1.00 10.00 103 ASN C O 1
ATOM 6823 N N . VAL C 3 104 ? 71.693 55.074 132.497 1.00 10.00 104 VAL C N 1
ATOM 6824 C CA . VAL C 3 104 ? 71.411 53.871 133.321 1.00 10.00 104 VAL C CA 1
ATOM 6825 C C . VAL C 3 104 ? 72.677 53.072 133.558 1.00 10.00 104 VAL C C 1
ATOM 6826 O O . VAL C 3 104 ? 72.664 51.833 133.507 1.00 10.00 104 VAL C O 1
ATOM 6830 N N . ALA C 3 105 ? 73.663 53.871 133.793 1.00 10.00 105 ALA C N 1
ATOM 6831 C CA . ALA C 3 105 ? 74.998 53.489 134.201 1.00 10.00 105 ALA C CA 1
ATOM 6832 C C . ALA C 3 105 ? 75.274 54.461 135.316 1.00 10.00 105 ALA C C 1
ATOM 6833 O O . ALA C 3 105 ? 76.430 54.685 135.698 1.00 10.00 105 ALA C O 1
ATOM 6835 N N . TYR C 3 106 ? 74.127 54.987 135.742 1.00 10.00 106 TYR C N 1
ATOM 6836 C CA . TYR C 3 106 ? 74.044 55.999 136.776 1.00 10.00 106 TYR C CA 1
ATOM 6837 C C . TYR C 3 106 ? 73.329 55.493 138.023 1.00 10.00 106 TYR C C 1
ATOM 6838 O O . TYR C 3 106 ? 72.399 54.704 137.939 1.00 10.00 106 TYR C O 1
ATOM 6847 N N . PHE C 3 107 ? 73.807 55.944 139.196 1.00 10.00 107 PHE C N 1
ATOM 6848 C CA . PHE C 3 107 ? 73.251 55.596 140.501 1.00 10.00 107 PHE C CA 1
ATOM 6849 C C . PHE C 3 107 ? 72.406 54.318 140.499 1.00 10.00 107 PHE C C 1
ATOM 6850 O O . PHE C 3 107 ? 71.231 54.341 140.865 1.00 10.00 107 PHE C O 1
ATOM 6858 N N . CYS C 3 108 ? 73.014 53.200 140.115 1.00 10.00 108 CYS C N 1
ATOM 6859 C CA . CYS C 3 108 ? 72.312 51.918 140.048 1.00 10.00 108 CYS C CA 1
ATOM 6860 C C . CYS C 3 108 ? 72.717 50.934 141.149 1.00 10.00 108 CYS C C 1
ATOM 6861 O O . CYS C 3 108 ? 73.739 51.116 141.803 1.00 10.00 108 CYS C O 1
ATOM 6864 N N . ASN C 3 109 ? 71.896 49.904 141.354 1.00 10.00 109 ASN C N 1
ATOM 6865 C CA . ASN C 3 109 ? 72.165 48.854 142.350 1.00 10.00 109 ASN C CA 1
ATOM 6866 C C . ASN C 3 109 ? 73.590 48.354 142.229 1.00 10.00 109 ASN C C 1
ATOM 6867 O O . ASN C 3 109 ? 74.056 48.063 141.135 1.00 10.00 109 ASN C O 1
ATOM 6872 N N . VAL C 3 110 ? 74.274 48.270 143.362 1.00 10.00 110 VAL C N 1
ATOM 6873 C CA . VAL C 3 110 ? 75.637 47.798 143.379 1.00 10.00 110 VAL C CA 1
ATOM 6874 C C . VAL C 3 110 ? 75.766 46.500 144.203 1.00 10.00 110 VAL C C 1
ATOM 6875 O O . VAL C 3 110 ? 74.874 46.157 144.969 1.00 10.00 110 VAL C O 1
ATOM 6879 N N . LEU C 3 111 ? 76.897 45.809 144.055 1.00 10.00 111 LEU C N 1
ATOM 6880 C CA . LEU C 3 111 ? 77.132 44.574 144.777 1.00 10.00 111 LEU C CA 1
ATOM 6881 C C . LEU C 3 111 ? 78.138 44.761 145.921 1.00 10.00 111 LEU C C 1
ATOM 6882 O O . LEU C 3 111 ? 79.240 45.228 145.722 1.00 10.00 111 LEU C O 1
ATOM 6887 N N . VAL C 3 112 ? 77.682 44.395 147.117 1.00 10.00 112 VAL C N 1
ATOM 6888 C CA . VAL C 3 112 ? 78.347 44.476 148.389 1.00 10.00 112 VAL C CA 1
ATOM 6889 C C . VAL C 3 112 ? 79.172 43.255 148.756 1.00 10.00 112 VAL C C 1
ATOM 6890 O O . VAL C 3 112 ? 78.542 42.335 149.210 1.00 10.00 112 VAL C O 1
ATOM 6894 N N . ARG C 3 113 ? 80.515 43.232 148.647 1.00 10.00 113 ARG C N 1
ATOM 6895 C CA . ARG C 3 113 ? 81.232 42.038 149.069 1.00 10.00 113 ARG C CA 1
ATOM 6896 C C . ARG C 3 113 ? 81.230 42.079 150.619 1.00 10.00 113 ARG C C 1
ATOM 6897 O O . ARG C 3 113 ? 80.756 43.054 151.206 1.00 10.00 113 ARG C O 1
ATOM 6905 N N . PRO C 3 114 ? 81.825 41.069 151.286 1.00 10.00 114 PRO C N 1
ATOM 6906 C CA . PRO C 3 114 ? 81.866 40.998 152.748 1.00 10.00 114 PRO C CA 1
ATOM 6907 C C . PRO C 3 114 ? 82.948 41.809 153.430 1.00 10.00 114 PRO C C 1
ATOM 6908 O O . PRO C 3 114 ? 82.757 42.324 154.525 1.00 10.00 114 PRO C O 1
ATOM 6912 N N . ASN C 3 115 ? 84.117 41.879 152.823 1.00 10.00 115 ASN C N 1
ATOM 6913 C CA . ASN C 3 115 ? 85.166 42.631 153.466 1.00 10.00 115 ASN C CA 1
ATOM 6914 C C . ASN C 3 115 ? 85.354 43.950 152.727 1.00 10.00 115 ASN C C 1
ATOM 6915 O O . ASN C 3 115 ? 86.379 44.186 152.106 1.00 10.00 115 ASN C O 1
ATOM 6920 N N . GLY C 3 116 ? 84.325 44.791 152.766 1.00 10.00 116 GLY C N 1
ATOM 6921 C CA . GLY C 3 116 ? 84.398 46.096 152.139 1.00 10.00 116 GLY C CA 1
ATOM 6922 C C . GLY C 3 116 ? 84.458 46.189 150.619 1.00 10.00 116 GLY C C 1
ATOM 6923 O O . GLY C 3 116 ? 83.883 47.116 150.046 1.00 10.00 116 GLY C O 1
ATOM 6924 N N . TYR C 3 117 ? 85.135 45.250 149.953 1.00 10.00 117 TYR C N 1
ATOM 6925 C CA . TYR C 3 117 ? 85.242 45.301 148.478 1.00 10.00 117 TYR C CA 1
ATOM 6926 C C . TYR C 3 117 ? 83.835 45.447 147.898 1.00 10.00 117 TYR C C 1
ATOM 6927 O O . TYR C 3 117 ? 82.899 44.732 148.281 1.00 10.00 117 TYR C O 1
ATOM 6936 N N . VAL C 3 118 ? 83.652 46.409 147.008 1.00 10.00 118 VAL C N 1
ATOM 6937 C CA . VAL C 3 118 ? 82.318 46.541 146.423 1.00 10.00 118 VAL C CA 1
ATOM 6938 C C . VAL C 3 118 ? 82.406 46.444 144.895 1.00 10.00 118 VAL C C 1
ATOM 6939 O O . VAL C 3 118 ? 83.469 46.606 144.281 1.00 10.00 118 VAL C O 1
ATOM 6943 N N . THR C 3 119 ? 81.264 46.144 144.292 1.00 10.00 119 THR C N 1
ATOM 6944 C CA . THR C 3 119 ? 81.160 45.912 142.861 1.00 10.00 119 THR C CA 1
ATOM 6945 C C . THR C 3 119 ? 79.954 46.578 142.196 1.00 10.00 119 THR C C 1
ATOM 6946 O O . THR C 3 119 ? 78.828 46.128 142.375 1.00 10.00 119 THR C O 1
ATOM 6950 N N . TRP C 3 120 ? 80.174 47.626 141.410 1.00 10.00 120 TRP C N 1
ATOM 6951 C CA . TRP C 3 120 ? 79.046 48.270 140.752 1.00 10.00 120 TRP C CA 1
ATOM 6952 C C . TRP C 3 120 ? 79.311 48.236 139.231 1.00 10.00 120 TRP C C 1
ATOM 6953 O O . TRP C 3 120 ? 80.363 48.656 138.735 1.00 10.00 120 TRP C O 1
ATOM 6964 N N . LEU C 3 121 ? 78.360 47.670 138.483 1.00 10.00 121 LEU C N 1
ATOM 6965 C CA . LEU C 3 121 ? 78.548 47.517 137.039 1.00 10.00 121 LEU C CA 1
ATOM 6966 C C . LEU C 3 121 ? 77.321 47.592 136.120 1.00 10.00 121 LEU C C 1
ATOM 6967 O O . LEU C 3 121 ? 77.014 46.641 135.394 1.00 10.00 121 LEU C O 1
ATOM 6972 N N . PRO C 3 122 ? 76.609 48.725 136.107 1.00 10.00 122 PRO C N 1
ATOM 6973 C CA . PRO C 3 122 ? 75.477 48.647 135.182 1.00 10.00 122 PRO C CA 1
ATOM 6974 C C . PRO C 3 122 ? 75.808 49.154 133.755 1.00 10.00 122 PRO C C 1
ATOM 6975 O O . PRO C 3 122 ? 76.902 49.716 133.479 1.00 10.00 122 PRO C O 1
ATOM 6979 N N . PRO C 3 123 ? 74.833 48.989 132.839 1.00 10.00 123 PRO C N 1
ATOM 6980 C CA . PRO C 3 123 ? 74.701 49.290 131.391 1.00 10.00 123 PRO C CA 1
ATOM 6981 C C . PRO C 3 123 ? 74.848 50.735 131.003 1.00 10.00 123 PRO C C 1
ATOM 6982 O O . PRO C 3 123 ? 74.238 51.547 131.649 1.00 10.00 123 PRO C O 1
ATOM 6986 N N . ALA C 3 124 ? 75.624 51.062 129.966 1.00 10.00 124 ALA C N 1
ATOM 6987 C CA . ALA C 3 124 ? 75.775 52.458 129.597 1.00 10.00 124 ALA C CA 1
ATOM 6988 C C . ALA C 3 124 ? 75.445 52.791 128.135 1.00 10.00 124 ALA C C 1
ATOM 6989 O O . ALA C 3 124 ? 76.211 52.449 127.246 1.00 10.00 124 ALA C O 1
ATOM 6991 N N . ILE C 3 125 ? 74.293 53.427 127.895 1.00 10.00 125 ILE C N 1
ATOM 6992 C CA . ILE C 3 125 ? 73.882 53.880 126.538 1.00 10.00 125 ILE C CA 1
ATOM 6993 C C . ILE C 3 125 ? 74.643 55.186 126.417 1.00 10.00 125 ILE C C 1
ATOM 6994 O O . ILE C 3 125 ? 74.323 56.145 127.135 1.00 10.00 125 ILE C O 1
ATOM 6999 N N . PHE C 3 126 ? 75.679 55.239 125.599 1.00 10.00 126 PHE C N 1
ATOM 7000 C CA . PHE C 3 126 ? 76.383 56.487 125.495 1.00 10.00 126 PHE C CA 1
ATOM 7001 C C . PHE C 3 126 ? 76.667 56.985 124.081 1.00 10.00 126 PHE C C 1
ATOM 7002 O O . PHE C 3 126 ? 76.584 56.232 123.117 1.00 10.00 126 PHE C O 1
ATOM 7010 N N . ARG C 3 127 ? 77.052 58.257 123.979 1.00 10.00 127 ARG C N 1
ATOM 7011 C CA . ARG C 3 127 ? 77.364 58.915 122.697 1.00 10.00 127 ARG C CA 1
ATOM 7012 C C . ARG C 3 127 ? 78.799 59.392 122.803 1.00 10.00 127 ARG C C 1
ATOM 7013 O O . ARG C 3 127 ? 79.179 59.934 123.829 1.00 10.00 127 ARG C O 1
ATOM 7021 N N . SER C 3 128 ? 79.573 59.202 121.739 1.00 10.00 128 SER C N 1
ATOM 7022 C CA . SER C 3 128 ? 80.975 59.589 121.748 1.00 10.00 128 SER C CA 1
ATOM 7023 C C . SER C 3 128 ? 81.461 60.306 120.490 1.00 10.00 128 SER C C 1
ATOM 7024 O O . SER C 3 128 ? 80.853 60.195 119.428 1.00 10.00 128 SER C O 1
ATOM 7027 N N . SER C 3 129 ? 82.557 61.051 120.617 1.00 10.00 129 SER C N 1
ATOM 7028 C CA . SER C 3 129 ? 83.127 61.729 119.463 1.00 10.00 129 SER C CA 1
ATOM 7029 C C . SER C 3 129 ? 84.522 61.164 119.237 1.00 10.00 129 SER C C 1
ATOM 7030 O O . SER C 3 129 ? 85.543 61.836 119.398 1.00 10.00 129 SER C O 1
ATOM 7033 N N . CYS C 3 130 ? 84.487 59.846 118.745 1.00 10.00 130 CYS C N 1
ATOM 7034 C CA . CYS C 3 130 ? 85.731 59.114 118.469 1.00 10.00 130 CYS C CA 1
ATOM 7035 C C . CYS C 3 130 ? 86.515 59.581 117.233 1.00 10.00 130 CYS C C 1
ATOM 7036 O O . CYS C 3 130 ? 85.957 60.204 116.329 1.00 10.00 130 CYS C O 1
ATOM 7039 N N . PRO C 3 131 ? 87.964 59.614 117.327 1.00 10.00 131 PRO C N 1
ATOM 7040 C CA . PRO C 3 131 ? 88.973 60.009 116.341 1.00 10.00 131 PRO C CA 1
ATOM 7041 C C . PRO C 3 131 ? 88.743 59.640 114.889 1.00 10.00 131 PRO C C 1
ATOM 7042 O O . PRO C 3 131 ? 89.637 59.104 114.237 1.00 10.00 131 PRO C O 1
ATOM 7046 N N . ILE C 3 132 ? 87.557 59.946 114.379 1.00 10.00 132 ILE C N 1
ATOM 7047 C CA . ILE C 3 132 ? 87.255 59.668 112.984 1.00 10.00 132 ILE C CA 1
ATOM 7048 C C . ILE C 3 132 ? 88.207 60.469 112.112 1.00 10.00 132 ILE C C 1
ATOM 7049 O O . ILE C 3 132 ? 89.058 59.906 111.431 1.00 10.00 132 ILE C O 1
ATOM 7054 N N . ASN C 3 133 ? 88.084 61.791 112.156 1.00 10.00 133 ASN C N 1
ATOM 7055 C CA . ASN C 3 133 ? 88.932 62.645 111.331 1.00 10.00 133 ASN C CA 1
ATOM 7056 C C . ASN C 3 133 ? 88.667 62.237 109.885 1.00 10.00 133 ASN C C 1
ATOM 7057 O O . ASN C 3 133 ? 87.934 61.279 109.639 1.00 10.00 133 ASN C O 1
ATOM 7062 N N . VAL C 3 134 ? 89.210 62.971 108.929 1.00 10.00 134 VAL C N 1
ATOM 7063 C CA . VAL C 3 134 ? 88.982 62.610 107.544 1.00 10.00 134 VAL C CA 1
ATOM 7064 C C . VAL C 3 134 ? 89.941 61.489 107.148 1.00 10.00 134 VAL C C 1
ATOM 7065 O O . VAL C 3 134 ? 90.116 61.195 105.968 1.00 10.00 134 VAL C O 1
ATOM 7069 N N . LEU C 3 135 ? 90.546 60.867 108.160 1.00 10.00 135 LEU C N 1
ATOM 7070 C CA . LEU C 3 135 ? 91.491 59.755 107.981 1.00 10.00 135 LEU C CA 1
ATOM 7071 C C . LEU C 3 135 ? 90.923 58.438 108.500 1.00 10.00 135 LEU C C 1
ATOM 7072 O O . LEU C 3 135 ? 91.633 57.440 108.580 1.00 10.00 135 LEU C O 1
ATOM 7077 N N . TYR C 3 136 ? 89.646 58.459 108.864 1.00 10.00 136 TYR C N 1
ATOM 7078 C CA . TYR C 3 136 ? 88.928 57.299 109.385 1.00 10.00 136 TYR C CA 1
ATOM 7079 C C . TYR C 3 136 ? 88.235 56.700 108.176 1.00 10.00 136 TYR C C 1
ATOM 7080 O O . TYR C 3 136 ? 87.242 55.975 108.296 1.00 10.00 136 TYR C O 1
ATOM 7089 N N . PHE C 3 137 ? 88.775 57.007 107.002 1.00 10.00 137 PHE C N 1
ATOM 7090 C CA . PHE C 3 137 ? 88.236 56.457 105.780 1.00 10.00 137 PHE C CA 1
ATOM 7091 C C . PHE C 3 137 ? 89.244 55.693 104.933 1.00 10.00 137 PHE C C 1
ATOM 7092 O O . PHE C 3 137 ? 88.865 54.738 104.262 1.00 10.00 137 PHE C O 1
ATOM 7100 N N . PRO C 3 138 ? 90.522 56.123 104.916 1.00 10.00 138 PRO C N 1
ATOM 7101 C CA . PRO C 3 138 ? 91.474 55.278 104.179 1.00 10.00 138 PRO C CA 1
ATOM 7102 C C . PRO C 3 138 ? 91.281 53.860 104.696 1.00 10.00 138 PRO C C 1
ATOM 7103 O O . PRO C 3 138 ? 90.648 53.662 105.730 1.00 10.00 138 PRO C O 1
ATOM 7107 N N . PHE C 3 139 ? 91.857 52.860 104.066 1.00 10.00 139 PHE C N 1
ATOM 7108 C CA . PHE C 3 139 ? 91.578 51.473 104.414 1.00 10.00 139 PHE C CA 1
ATOM 7109 C C . PHE C 3 139 ? 91.932 51.201 105.867 1.00 10.00 139 PHE C C 1
ATOM 7110 O O . PHE C 3 139 ? 91.250 50.297 106.454 1.00 10.00 139 PHE C O 1
ATOM 7118 N N . ASP C 3 140 ? 92.761 51.850 106.537 1.00 10.00 140 ASP C N 1
ATOM 7119 C CA . ASP C 3 140 ? 93.135 51.432 107.880 1.00 10.00 140 ASP C CA 1
ATOM 7120 C C . ASP C 3 140 ? 91.935 51.796 108.739 1.00 10.00 140 ASP C C 1
ATOM 7121 O O . ASP C 3 140 ? 91.650 51.142 109.738 1.00 10.00 140 ASP C O 1
ATOM 7126 N N . TRP C 3 141 ? 91.241 52.860 108.330 1.00 10.00 141 TRP C N 1
ATOM 7127 C CA . TRP C 3 141 ? 90.067 53.326 109.034 1.00 10.00 141 TRP C CA 1
ATOM 7128 C C . TRP C 3 141 ? 90.394 53.658 110.466 1.00 10.00 141 TRP C C 1
ATOM 7129 O O . TRP C 3 141 ? 89.648 53.338 111.385 1.00 10.00 141 TRP C O 1
ATOM 7140 N N . GLN C 3 142 ? 91.525 54.271 110.672 1.00 10.00 142 GLN C N 1
ATOM 7141 C CA . GLN C 3 142 ? 92.032 54.807 111.929 1.00 10.00 142 GLN C CA 1
ATOM 7142 C C . GLN C 3 142 ? 91.839 53.812 113.067 1.00 10.00 142 GLN C C 1
ATOM 7143 O O . GLN C 3 142 ? 91.647 52.614 113.029 1.00 10.00 142 GLN C O 1
ATOM 7149 N N . ASN C 3 143 ? 91.980 54.488 114.253 1.00 10.00 143 ASN C N 1
ATOM 7150 C CA . ASN C 3 143 ? 91.922 53.908 115.577 1.00 10.00 143 ASN C CA 1
ATOM 7151 C C . ASN C 3 143 ? 91.147 54.804 116.521 1.00 10.00 143 ASN C C 1
ATOM 7152 O O . ASN C 3 143 ? 91.625 55.880 116.859 1.00 10.00 143 ASN C O 1
ATOM 7157 N N . CYS C 3 144 ? 89.956 54.378 116.905 1.00 10.00 144 CYS C N 1
ATOM 7158 C CA . CYS C 3 144 ? 89.087 55.146 117.806 1.00 10.00 144 CYS C CA 1
ATOM 7159 C C . CYS C 3 144 ? 89.554 55.028 119.264 1.00 10.00 144 CYS C C 1
ATOM 7160 O O . CYS C 3 144 ? 89.481 53.958 119.863 1.00 10.00 144 CYS C O 1
ATOM 7163 N N . SER C 3 145 ? 90.036 56.142 119.817 1.00 10.00 145 SER C N 1
ATOM 7164 C CA . SER C 3 145 ? 90.562 56.206 121.178 1.00 10.00 145 SER C CA 1
ATOM 7165 C C . SER C 3 145 ? 89.584 56.691 122.256 1.00 10.00 145 SER C C 1
ATOM 7166 O O . SER C 3 145 ? 88.935 57.718 122.094 1.00 10.00 145 SER C O 1
ATOM 7169 N N . LEU C 3 146 ? 89.505 55.945 123.371 1.00 10.00 146 LEU C N 1
ATOM 7170 C CA . LEU C 3 146 ? 88.595 56.353 124.445 1.00 10.00 146 LEU C CA 1
ATOM 7171 C C . LEU C 3 146 ? 89.191 56.076 125.828 1.00 10.00 146 LEU C C 1
ATOM 7172 O O . LEU C 3 146 ? 89.765 55.029 126.097 1.00 10.00 146 LEU C O 1
ATOM 7177 N N . LYS C 3 147 ? 88.964 57.028 126.744 1.00 10.00 147 LYS C N 1
ATOM 7178 C CA . LYS C 3 147 ? 89.486 56.922 128.117 1.00 10.00 147 LYS C CA 1
ATOM 7179 C C . LYS C 3 147 ? 88.354 56.982 129.154 1.00 10.00 147 LYS C C 1
ATOM 7180 O O . LYS C 3 147 ? 87.477 57.851 129.085 1.00 10.00 147 LYS C O 1
ATOM 7186 N N . PHE C 3 148 ? 88.358 56.048 130.099 1.00 10.00 148 PHE C N 1
ATOM 7187 C CA . PHE C 3 148 ? 87.335 56.022 131.132 1.00 10.00 148 PHE C CA 1
ATOM 7188 C C . PHE C 3 148 ? 87.973 56.152 132.525 1.00 10.00 148 PHE C C 1
ATOM 7189 O O . PHE C 3 148 ? 89.088 55.682 132.747 1.00 10.00 148 PHE C O 1
ATOM 7197 N N . THR C 3 149 ? 87.269 56.806 133.452 1.00 10.00 149 THR C N 1
ATOM 7198 C CA . THR C 3 149 ? 87.749 56.959 134.827 1.00 10.00 149 THR C CA 1
ATOM 7199 C C . THR C 3 149 ? 86.926 57.870 135.724 1.00 10.00 149 THR C C 1
ATOM 7200 O O . THR C 3 149 ? 86.030 58.607 135.283 1.00 10.00 149 THR C O 1
ATOM 7204 N N . ALA C 3 150 ? 87.235 57.779 137.012 1.00 10.00 150 ALA C N 1
ATOM 7205 C CA . ALA C 3 150 ? 86.556 58.571 138.028 1.00 10.00 150 ALA C CA 1
ATOM 7206 C C . ALA C 3 150 ? 87.039 60.006 137.995 1.00 10.00 150 ALA C C 1
ATOM 7207 O O . ALA C 3 150 ? 88.058 60.361 138.582 1.00 10.00 150 ALA C O 1
ATOM 7209 N N . LEU C 3 151 ? 86.252 60.794 137.280 1.00 10.00 151 LEU C N 1
ATOM 7210 C CA . LEU C 3 151 ? 86.380 62.226 137.010 1.00 10.00 151 LEU C CA 1
ATOM 7211 C C . LEU C 3 151 ? 86.827 63.144 138.182 1.00 10.00 151 LEU C C 1
ATOM 7212 O O . LEU C 3 151 ? 87.834 63.870 138.106 1.00 10.00 151 LEU C O 1
ATOM 7217 N N . ASN C 3 152 ? 86.071 63.083 139.271 1.00 10.00 152 ASN C N 1
ATOM 7218 C CA . ASN C 3 152 ? 86.276 63.912 140.474 1.00 10.00 152 ASN C CA 1
ATOM 7219 C C . ASN C 3 152 ? 87.573 63.731 141.274 1.00 10.00 152 ASN C C 1
ATOM 7220 O O . ASN C 3 152 ? 88.257 64.703 141.598 1.00 10.00 152 ASN C O 1
ATOM 7225 N N . TYR C 3 153 ? 87.902 62.488 141.606 1.00 10.00 153 TYR C N 1
ATOM 7226 C CA . TYR C 3 153 ? 89.075 62.198 142.421 1.00 10.00 153 TYR C CA 1
ATOM 7227 C C . TYR C 3 153 ? 90.427 62.242 141.696 1.00 10.00 153 TYR C C 1
ATOM 7228 O O . TYR C 3 153 ? 90.510 61.968 140.491 1.00 10.00 153 TYR C O 1
ATOM 7237 N N . ASN C 3 154 ? 91.494 62.566 142.429 1.00 10.00 154 ASN C N 1
ATOM 7238 C CA . ASN C 3 154 ? 92.819 62.622 141.799 1.00 10.00 154 ASN C CA 1
ATOM 7239 C C . ASN C 3 154 ? 93.704 61.413 142.133 1.00 10.00 154 ASN C C 1
ATOM 7240 O O . ASN C 3 154 ? 93.184 60.370 142.501 1.00 10.00 154 ASN C O 1
ATOM 7245 N N . ALA C 3 155 ? 95.033 61.589 142.076 1.00 10.00 155 ALA C N 1
ATOM 7246 C CA . ALA C 3 155 ? 95.984 60.505 142.324 1.00 10.00 155 ALA C CA 1
ATOM 7247 C C . ALA C 3 155 ? 96.209 60.224 143.789 1.00 10.00 155 ALA C C 1
ATOM 7248 O O . ALA C 3 155 ? 96.999 59.350 144.138 1.00 10.00 155 ALA C O 1
ATOM 7250 N N . ASN C 3 156 ? 95.542 60.985 144.644 1.00 10.00 156 ASN C N 1
ATOM 7251 C CA . ASN C 3 156 ? 95.654 60.772 146.055 1.00 10.00 156 ASN C CA 1
ATOM 7252 C C . ASN C 3 156 ? 94.269 60.641 146.657 1.00 10.00 156 ASN C C 1
ATOM 7253 O O . ASN C 3 156 ? 94.074 60.654 147.879 1.00 10.00 156 ASN C O 1
ATOM 7258 N N . GLU C 3 157 ? 93.303 60.430 145.767 1.00 10.00 157 GLU C N 1
ATOM 7259 C CA . GLU C 3 157 ? 91.940 60.184 146.189 1.00 10.00 157 GLU C CA 1
ATOM 7260 C C . GLU C 3 157 ? 91.348 59.074 145.288 1.00 10.00 157 GLU C C 1
ATOM 7261 O O . GLU C 3 157 ? 90.321 58.490 145.620 1.00 10.00 157 GLU C O 1
ATOM 7267 N N . ILE C 3 158 ? 92.025 58.763 144.170 1.00 10.00 158 ILE C N 1
ATOM 7268 C CA . ILE C 3 158 ? 91.627 57.662 143.271 1.00 10.00 158 ILE C CA 1
ATOM 7269 C C . ILE C 3 158 ? 92.731 57.138 142.339 1.00 10.00 158 ILE C C 1
ATOM 7270 O O . ILE C 3 158 ? 93.558 57.902 141.831 1.00 10.00 158 ILE C O 1
ATOM 7275 N N . SER C 3 159 ? 92.741 55.814 142.164 1.00 10.00 159 SER C N 1
ATOM 7276 C CA . SER C 3 159 ? 93.684 55.112 141.301 1.00 10.00 159 SER C CA 1
ATOM 7277 C C . SER C 3 159 ? 92.957 54.036 140.509 1.00 10.00 159 SER C C 1
ATOM 7278 O O . SER C 3 159 ? 92.581 53.000 141.064 1.00 10.00 159 SER C O 1
ATOM 7281 N N . MET C 3 160 ? 92.749 54.256 139.217 1.00 10.00 160 MET C N 1
ATOM 7282 C CA . MET C 3 160 ? 92.054 53.233 138.457 1.00 10.00 160 MET C CA 1
ATOM 7283 C C . MET C 3 160 ? 92.968 52.473 137.487 1.00 10.00 160 MET C C 1
ATOM 7284 O O . MET C 3 160 ? 93.619 53.032 136.587 1.00 10.00 160 MET C O 1
ATOM 7289 N N . ASP C 3 161 ? 93.059 51.174 137.731 1.00 10.00 161 ASP C N 1
ATOM 7290 C CA . ASP C 3 161 ? 93.880 50.301 136.881 1.00 10.00 161 ASP C CA 1
ATOM 7291 C C . ASP C 3 161 ? 92.962 49.517 135.972 1.00 10.00 161 ASP C C 1
ATOM 7292 O O . ASP C 3 161 ? 91.743 49.474 136.186 1.00 10.00 161 ASP C O 1
ATOM 7297 N N . LEU C 3 162 ? 93.548 48.882 134.974 1.00 10.00 162 LEU C N 1
ATOM 7298 C CA . LEU C 3 162 ? 92.820 48.119 133.992 1.00 10.00 162 LEU C CA 1
ATOM 7299 C C . LEU C 3 162 ? 92.979 46.629 134.285 1.00 10.00 162 LEU C C 1
ATOM 7300 O O . LEU C 3 162 ? 92.754 46.185 135.424 1.00 10.00 162 LEU C O 1
ATOM 7305 N N . ILE C 3 163 ? 89.842 43.335 126.952 1.00 10.00 178 ILE C N 1
ATOM 7306 C CA . ILE C 3 163 ? 88.504 43.250 126.379 1.00 10.00 178 ILE C CA 1
ATOM 7307 C C . ILE C 3 163 ? 88.500 43.793 124.947 1.00 10.00 178 ILE C C 1
ATOM 7308 O O . ILE C 3 163 ? 88.936 44.911 124.703 1.00 10.00 178 ILE C O 1
ATOM 7313 N N . ILE C 3 164 ? 88.015 42.992 124.001 1.00 10.00 179 ILE C N 1
ATOM 7314 C CA . ILE C 3 164 ? 87.964 43.399 122.616 1.00 10.00 179 ILE C CA 1
ATOM 7315 C C . ILE C 3 164 ? 86.698 44.244 122.341 1.00 10.00 179 ILE C C 1
ATOM 7316 O O . ILE C 3 164 ? 85.690 44.108 123.037 1.00 10.00 179 ILE C O 1
ATOM 7321 N N . ASP C 3 165 ? 86.777 45.132 121.350 1.00 10.00 180 ASP C N 1
ATOM 7322 C CA . ASP C 3 165 ? 85.667 46.003 120.961 1.00 10.00 180 ASP C CA 1
ATOM 7323 C C . ASP C 3 165 ? 84.660 45.171 120.169 1.00 10.00 180 ASP C C 1
ATOM 7324 O O . ASP C 3 165 ? 83.440 45.374 120.281 1.00 10.00 180 ASP C O 1
ATOM 7329 N N . PRO C 3 166 ? 85.164 44.243 119.327 1.00 10.00 181 PRO C N 1
ATOM 7330 C CA . PRO C 3 166 ? 84.289 43.380 118.523 1.00 10.00 181 PRO C CA 1
ATOM 7331 C C . PRO C 3 166 ? 83.607 42.296 119.366 1.00 10.00 181 PRO C C 1
ATOM 7332 O O . PRO C 3 166 ? 82.921 41.432 118.823 1.00 10.00 181 PRO C O 1
ATOM 7336 N N . GLU C 3 167 ? 83.783 42.361 120.689 1.00 10.00 182 GLU C N 1
ATOM 7337 C CA . GLU C 3 167 ? 83.195 41.361 121.580 1.00 10.00 182 GLU C CA 1
ATOM 7338 C C . GLU C 3 167 ? 81.684 41.564 121.556 1.00 10.00 182 GLU C C 1
ATOM 7339 O O . GLU C 3 167 ? 80.915 40.623 121.747 1.00 10.00 182 GLU C O 1
ATOM 7345 N N . ALA C 3 168 ? 81.264 42.801 121.308 1.00 10.00 183 ALA C N 1
ATOM 7346 C CA . ALA C 3 168 ? 79.838 43.116 121.205 1.00 10.00 183 ALA C CA 1
ATOM 7347 C C . ALA C 3 168 ? 79.672 44.171 120.126 1.00 10.00 183 ALA C C 1
ATOM 7348 O O . ALA C 3 168 ? 78.837 45.070 120.232 1.00 10.00 183 ALA C O 1
ATOM 7350 N N . PHE C 3 169 ? 80.573 44.082 119.141 1.00 10.00 184 PHE C N 1
ATOM 7351 C CA . PHE C 3 169 ? 80.431 44.958 117.991 1.00 10.00 184 PHE C CA 1
ATOM 7352 C C . PHE C 3 169 ? 79.101 44.770 117.273 1.00 10.00 184 PHE C C 1
ATOM 7353 O O . PHE C 3 169 ? 78.675 43.593 117.261 1.00 10.00 184 PHE C O 1
ATOM 7361 N N . THR C 3 170 ? 78.468 45.781 116.847 1.00 10.00 185 THR C N 1
ATOM 7362 C CA . THR C 3 170 ? 77.174 45.554 116.225 1.00 10.00 185 THR C CA 1
ATOM 7363 C C . THR C 3 170 ? 77.323 45.008 114.818 1.00 10.00 185 THR C C 1
ATOM 7364 O O . THR C 3 170 ? 78.062 45.554 113.990 1.00 10.00 185 THR C O 1
ATOM 7368 N N . GLU C 3 171 ? 76.580 43.945 114.543 1.00 10.00 186 GLU C N 1
ATOM 7369 C CA . GLU C 3 171 ? 76.659 43.320 113.235 1.00 10.00 186 GLU C CA 1
ATOM 7370 C C . GLU C 3 171 ? 75.858 44.066 112.184 1.00 10.00 186 GLU C C 1
ATOM 7371 O O . GLU C 3 171 ? 75.916 43.725 111.004 1.00 10.00 186 GLU C O 1
ATOM 7377 N N . ASN C 3 172 ? 75.117 45.088 112.602 1.00 10.00 187 ASN C N 1
ATOM 7378 C CA . ASN C 3 172 ? 74.344 45.858 111.640 1.00 10.00 187 ASN C CA 1
ATOM 7379 C C . ASN C 3 172 ? 75.066 47.174 111.336 1.00 10.00 187 ASN C C 1
ATOM 7380 O O . ASN C 3 172 ? 74.479 48.142 110.850 1.00 10.00 187 ASN C O 1
ATOM 7385 N N . GLY C 3 173 ? 76.365 47.192 111.608 1.00 10.00 188 GLY C N 1
ATOM 7386 C CA . GLY C 3 173 ? 77.140 48.373 111.316 1.00 10.00 188 GLY C CA 1
ATOM 7387 C C . GLY C 3 173 ? 77.689 48.269 109.908 1.00 10.00 188 GLY C C 1
ATOM 7388 O O . GLY C 3 173 ? 78.002 47.178 109.430 1.00 10.00 188 GLY C O 1
ATOM 7389 N N . GLU C 3 174 ? 77.963 49.434 109.312 1.00 10.00 189 GLU C N 1
ATOM 7390 C CA . GLU C 3 174 ? 78.415 49.504 107.928 1.00 10.00 189 GLU C CA 1
ATOM 7391 C C . GLU C 3 174 ? 79.932 49.400 107.838 1.00 10.00 189 GLU C C 1
ATOM 7392 O O . GLU C 3 174 ? 80.553 49.672 106.811 1.00 10.00 189 GLU C O 1
ATOM 7398 N N . TRP C 3 175 ? 80.469 49.002 108.985 1.00 10.00 190 TRP C N 1
ATOM 7399 C CA . TRP C 3 175 ? 81.911 48.849 109.163 1.00 10.00 190 TRP C CA 1
ATOM 7400 C C . TRP C 3 175 ? 82.224 47.489 109.782 1.00 10.00 190 TRP C C 1
ATOM 7401 O O . TRP C 3 175 ? 81.322 46.747 110.166 1.00 10.00 190 TRP C O 1
ATOM 7412 N N . GLU C 3 176 ? 83.623 47.435 109.909 1.00 10.00 191 GLU C N 1
ATOM 7413 C CA . GLU C 3 176 ? 84.232 46.196 110.357 1.00 10.00 191 GLU C CA 1
ATOM 7414 C C . GLU C 3 176 ? 85.215 46.499 111.494 1.00 10.00 191 GLU C C 1
ATOM 7415 O O . GLU C 3 176 ? 86.039 47.420 111.401 1.00 10.00 191 GLU C O 1
ATOM 7421 N N . ILE C 3 177 ? 85.096 45.742 112.570 1.00 10.00 192 ILE C N 1
ATOM 7422 C CA . ILE C 3 177 ? 86.005 45.900 113.712 1.00 10.00 192 ILE C CA 1
ATOM 7423 C C . ILE C 3 177 ? 87.190 44.940 113.625 1.00 10.00 192 ILE C C 1
ATOM 7424 O O . ILE C 3 177 ? 87.008 43.710 113.650 1.00 10.00 192 ILE C O 1
ATOM 7429 N N . ILE C 3 178 ? 88.407 45.481 113.463 1.00 10.00 193 ILE C N 1
ATOM 7430 C CA . ILE C 3 178 ? 89.618 44.704 113.237 1.00 10.00 193 ILE C CA 1
ATOM 7431 C C . ILE C 3 178 ? 90.333 44.444 114.571 1.00 10.00 193 ILE C C 1
ATOM 7432 O O . ILE C 3 178 ? 90.925 43.336 114.737 1.00 10.00 193 ILE C O 1
ATOM 7437 N N . HIS C 3 179 ? 90.386 45.380 115.512 1.00 10.00 194 HIS C N 1
ATOM 7438 C CA . HIS C 3 179 ? 91.052 45.169 116.788 1.00 10.00 194 HIS C CA 1
ATOM 7439 C C . HIS C 3 179 ? 90.613 46.116 117.895 1.00 10.00 194 HIS C C 1
ATOM 7440 O O . HIS C 3 179 ? 89.995 47.136 117.631 1.00 10.00 194 HIS C O 1
ATOM 7447 N N . LYS C 3 180 ? 90.940 45.754 119.170 1.00 10.00 195 LYS C N 1
ATOM 7448 C CA . LYS C 3 180 ? 90.527 46.559 120.309 1.00 10.00 195 LYS C CA 1
ATOM 7449 C C . LYS C 3 180 ? 91.414 46.294 121.524 1.00 10.00 195 LYS C C 1
ATOM 7450 O O . LYS C 3 180 ? 91.106 45.454 122.394 1.00 10.00 195 LYS C O 1
ATOM 7456 N N . PRO C 3 181 ? 92.520 47.053 121.683 1.00 10.00 196 PRO C N 1
ATOM 7457 C CA . PRO C 3 181 ? 93.453 46.931 122.821 1.00 10.00 196 PRO C CA 1
ATOM 7458 C C . PRO C 3 181 ? 93.016 47.730 124.058 1.00 10.00 196 PRO C C 1
ATOM 7459 O O . PRO C 3 181 ? 92.388 48.779 123.922 1.00 10.00 196 PRO C O 1
ATOM 7463 N N . ALA C 3 182 ? 93.417 47.269 125.240 1.00 10.00 197 ALA C N 1
ATOM 7464 C CA . ALA C 3 182 ? 93.059 47.899 126.505 1.00 10.00 197 ALA C CA 1
ATOM 7465 C C . ALA C 3 182 ? 94.234 48.059 127.483 1.00 10.00 197 ALA C C 1
ATOM 7466 O O . ALA C 3 182 ? 94.809 47.063 127.892 1.00 10.00 197 ALA C O 1
ATOM 7468 N N . LYS C 3 183 ? 94.575 49.297 127.871 1.00 10.00 198 LYS C N 1
ATOM 7469 C CA . LYS C 3 183 ? 95.662 49.527 128.833 1.00 10.00 198 LYS C CA 1
ATOM 7470 C C . LYS C 3 183 ? 95.416 50.802 129.655 1.00 10.00 198 LYS C C 1
ATOM 7471 O O . LYS C 3 183 ? 95.242 51.894 129.096 1.00 10.00 198 LYS C O 1
ATOM 7477 N N . LYS C 3 184 ? 95.373 50.664 130.982 1.00 10.00 199 LYS C N 1
ATOM 7478 C CA . LYS C 3 184 ? 95.148 51.799 131.877 1.00 10.00 199 LYS C CA 1
ATOM 7479 C C . LYS C 3 184 ? 96.393 52.665 131.990 1.00 10.00 199 LYS C C 1
ATOM 7480 O O . LYS C 3 184 ? 97.409 52.407 131.346 1.00 10.00 199 LYS C O 1
ATOM 7486 N N . ASN C 3 185 ? 96.274 53.735 132.768 1.00 10.00 200 ASN C N 1
ATOM 7487 C CA . ASN C 3 185 ? 97.383 54.647 132.986 1.00 10.00 200 ASN C CA 1
ATOM 7488 C C . ASN C 3 185 ? 96.954 55.692 134.005 1.00 10.00 200 ASN C C 1
ATOM 7489 O O . ASN C 3 185 ? 95.869 55.620 134.584 1.00 10.00 200 ASN C O 1
ATOM 7494 N N . ILE C 3 186 ? 97.828 56.656 134.232 1.00 10.00 201 ILE C N 1
ATOM 7495 C CA . ILE C 3 186 ? 97.558 57.738 135.157 1.00 10.00 201 ILE C CA 1
ATOM 7496 C C . ILE C 3 186 ? 98.338 58.897 134.551 1.00 10.00 201 ILE C C 1
ATOM 7497 O O . ILE C 3 186 ? 99.366 58.682 133.897 1.00 10.00 201 ILE C O 1
ATOM 7502 N N . TYR C 3 187 ? 97.854 60.117 134.710 1.00 10.00 202 TYR C N 1
ATOM 7503 C CA . TYR C 3 187 ? 98.639 61.195 134.185 1.00 10.00 202 TYR C CA 1
ATOM 7504 C C . TYR C 3 187 ? 98.371 62.613 134.611 1.00 10.00 202 TYR C C 1
ATOM 7505 O O . TYR C 3 187 ? 97.230 63.102 134.676 1.00 10.00 202 TYR C O 1
ATOM 7514 N N . GLY C 3 188 ? 99.474 63.279 134.915 1.00 10.00 203 GLY C N 1
ATOM 7515 C CA . GLY C 3 188 ? 99.374 64.661 135.331 1.00 10.00 203 GLY C CA 1
ATOM 7516 C C . GLY C 3 188 ? 99.522 65.488 134.077 1.00 10.00 203 GLY C C 1
ATOM 7517 O O . GLY C 3 188 ? 99.589 64.944 132.973 1.00 10.00 203 GLY C O 1
ATOM 7518 N N . ASP C 3 189 ? 99.541 66.801 134.217 1.00 10.00 204 ASP C N 1
ATOM 7519 C CA . ASP C 3 189 ? 99.738 67.611 133.024 1.00 10.00 204 ASP C CA 1
ATOM 7520 C C . ASP C 3 189 ? 100.532 68.855 133.362 1.00 10.00 204 ASP C C 1
ATOM 7521 O O . ASP C 3 189 ? 100.917 69.051 134.508 1.00 10.00 204 ASP C O 1
ATOM 7526 N N . LYS C 3 190 ? 100.728 69.713 132.370 1.00 10.00 205 LYS C N 1
ATOM 7527 C CA . LYS C 3 190 ? 101.532 70.919 132.543 1.00 10.00 205 LYS C CA 1
ATOM 7528 C C . LYS C 3 190 ? 100.976 71.935 133.523 1.00 10.00 205 LYS C C 1
ATOM 7529 O O . LYS C 3 190 ? 101.676 72.390 134.431 1.00 10.00 205 LYS C O 1
ATOM 7535 N N . PHE C 3 191 ? 99.718 72.310 133.356 1.00 10.00 206 PHE C N 1
ATOM 7536 C CA . PHE C 3 191 ? 99.190 73.309 134.263 1.00 10.00 206 PHE C CA 1
ATOM 7537 C C . PHE C 3 191 ? 98.958 72.736 135.670 1.00 10.00 206 PHE C C 1
ATOM 7538 O O . PHE C 3 191 ? 98.916 73.490 136.644 1.00 10.00 206 PHE C O 1
ATOM 7546 N N . PRO C 3 192 ? 98.748 71.407 135.792 1.00 10.00 207 PRO C N 1
ATOM 7547 C CA . PRO C 3 192 ? 98.540 70.779 137.106 1.00 10.00 207 PRO C CA 1
ATOM 7548 C C . PRO C 3 192 ? 99.913 70.550 137.739 1.00 10.00 207 PRO C C 1
ATOM 7549 O O . PRO C 3 192 ? 100.827 70.149 137.049 1.00 10.00 207 PRO C O 1
ATOM 7553 N N . ASN C 3 193 ? 100.054 70.829 139.046 1.00 10.00 208 ASN C N 1
ATOM 7554 C CA . ASN C 3 193 ? 101.310 70.661 139.744 1.00 10.00 208 ASN C CA 1
ATOM 7555 C C . ASN C 3 193 ? 101.325 69.357 140.514 1.00 10.00 208 ASN C C 1
ATOM 7556 O O . ASN C 3 193 ? 102.145 69.165 141.433 1.00 10.00 208 ASN C O 1
ATOM 7561 N N . GLY C 3 194 ? 100.442 68.419 140.162 1.00 10.00 209 GLY C N 1
ATOM 7562 C CA . GLY C 3 194 ? 100.381 67.143 140.848 1.00 10.00 209 GLY C CA 1
ATOM 7563 C C . GLY C 3 194 ? 99.722 66.103 139.967 1.00 10.00 209 GLY C C 1
ATOM 7564 O O . GLY C 3 194 ? 98.926 66.431 139.080 1.00 10.00 209 GLY C O 1
ATOM 7565 N N . THR C 3 195 ? 100.018 64.835 140.225 1.00 10.00 210 THR C N 1
ATOM 7566 C CA . THR C 3 195 ? 99.432 63.769 139.418 1.00 10.00 210 THR C CA 1
ATOM 7567 C C . THR C 3 195 ? 98.047 63.424 139.962 1.00 10.00 210 THR C C 1
ATOM 7568 O O . THR C 3 195 ? 97.704 63.762 141.105 1.00 10.00 210 THR C O 1
ATOM 7572 N N . ASN C 3 196 ? 97.247 62.764 139.136 1.00 10.00 211 ASN C N 1
ATOM 7573 C CA . ASN C 3 196 ? 95.912 62.399 139.550 1.00 10.00 211 ASN C CA 1
ATOM 7574 C C . ASN C 3 196 ? 95.164 61.417 138.635 1.00 10.00 211 ASN C C 1
ATOM 7575 O O . ASN C 3 196 ? 95.762 60.794 137.755 1.00 10.00 211 ASN C O 1
ATOM 7580 N N . TYR C 3 197 ? 93.880 61.229 138.843 1.00 10.00 212 TYR C N 1
ATOM 7581 C CA . TYR C 3 197 ? 92.943 60.345 138.162 1.00 10.00 212 TYR C CA 1
ATOM 7582 C C . TYR C 3 197 ? 93.657 59.462 137.147 1.00 10.00 212 TYR C C 1
ATOM 7583 O O . TYR C 3 197 ? 94.214 59.843 136.109 1.00 10.00 212 TYR C O 1
ATOM 7592 N N . GLN C 3 198 ? 93.536 58.130 137.413 1.00 10.00 213 GLN C N 1
ATOM 7593 C CA . GLN C 3 198 ? 94.042 57.024 136.600 1.00 10.00 213 GLN C CA 1
ATOM 7594 C C . GLN C 3 198 ? 92.876 56.696 135.673 1.00 10.00 213 GLN C C 1
ATOM 7595 O O . GLN C 3 198 ? 91.739 56.932 136.060 1.00 10.00 213 GLN C O 1
ATOM 7601 N N . ASP C 3 199 ? 93.133 56.121 134.495 1.00 10.00 214 ASP C N 1
ATOM 7602 C CA . ASP C 3 199 ? 92.058 55.847 133.539 1.00 10.00 214 ASP C CA 1
ATOM 7603 C C . ASP C 3 199 ? 92.193 54.639 132.604 1.00 10.00 214 ASP C C 1
ATOM 7604 O O . ASP C 3 199 ? 93.288 54.152 132.351 1.00 10.00 214 ASP C O 1
ATOM 7609 N N . VAL C 3 200 ? 91.043 54.178 132.108 1.00 10.00 215 VAL C N 1
ATOM 7610 C CA . VAL C 3 200 ? 90.947 53.079 131.155 1.00 10.00 215 VAL C CA 1
ATOM 7611 C C . VAL C 3 200 ? 90.998 53.579 129.714 1.00 10.00 215 VAL C C 1
ATOM 7612 O O . VAL C 3 200 ? 89.999 54.085 129.204 1.00 10.00 215 VAL C O 1
ATOM 7616 N N . THR C 3 201 ? 92.154 53.437 129.068 1.00 10.00 216 THR C N 1
ATOM 7617 C CA . THR C 3 201 ? 92.367 53.871 127.695 1.00 10.00 216 THR C CA 1
ATOM 7618 C C . THR C 3 201 ? 92.056 52.695 126.769 1.00 10.00 216 THR C C 1
ATOM 7619 O O . THR C 3 201 ? 92.743 51.672 126.806 1.00 10.00 216 THR C O 1
ATOM 7623 N N . PHE C 3 202 ? 91.023 52.816 125.941 1.00 10.00 217 PHE C N 1
ATOM 7624 C CA . PHE C 3 202 ? 90.709 51.698 125.052 1.00 10.00 217 PHE C CA 1
ATOM 7625 C C . PHE C 3 202 ? 90.650 52.149 123.574 1.00 10.00 217 PHE C C 1
ATOM 7626 O O . PHE C 3 202 ? 89.742 52.880 123.134 1.00 10.00 217 PHE C O 1
ATOM 7634 N N . TYR C 3 203 ? 91.646 51.732 122.805 1.00 10.00 218 TYR C N 1
ATOM 7635 C CA . TYR C 3 203 ? 91.694 52.097 121.390 1.00 10.00 218 TYR C CA 1
ATOM 7636 C C . TYR C 3 203 ? 90.935 51.065 120.548 1.00 10.00 218 TYR C C 1
ATOM 7637 O O . TYR C 3 203 ? 91.079 49.848 120.726 1.00 10.00 218 TYR C O 1
ATOM 7646 N N . LEU C 3 204 ? 90.108 51.561 119.638 1.00 10.00 219 LEU C N 1
ATOM 7647 C CA . LEU C 3 204 ? 89.341 50.695 118.754 1.00 10.00 219 LEU C CA 1
ATOM 7648 C C . LEU C 3 204 ? 89.796 51.033 117.357 1.00 10.00 219 LEU C C 1
ATOM 7649 O O . LEU C 3 204 ? 89.547 52.116 116.863 1.00 10.00 219 LEU C O 1
ATOM 7654 N N . ILE C 3 205 ? 90.508 50.113 116.770 1.00 10.00 220 ILE C N 1
ATOM 7655 C CA . ILE C 3 205 ? 90.921 50.259 115.378 1.00 10.00 220 ILE C CA 1
ATOM 7656 C C . ILE C 3 205 ? 89.995 49.492 114.437 1.00 10.00 220 ILE C C 1
ATOM 7657 O O . ILE C 3 205 ? 89.867 48.275 114.645 1.00 10.00 220 ILE C O 1
ATOM 7662 N N . ILE C 3 206 ? 89.241 50.204 113.649 1.00 10.00 221 ILE C N 1
ATOM 7663 C CA . ILE C 3 206 ? 88.263 49.544 112.777 1.00 10.00 221 ILE C CA 1
ATOM 7664 C C . ILE C 3 206 ? 88.441 49.852 111.293 1.00 10.00 221 ILE C C 1
ATOM 7665 O O . ILE C 3 206 ? 89.391 50.524 110.878 1.00 10.00 221 ILE C O 1
ATOM 7670 N N . ARG C 3 207 ? 87.477 49.396 110.507 1.00 10.00 222 ARG C N 1
ATOM 7671 C CA . ARG C 3 207 ? 87.500 49.568 109.063 1.00 10.00 222 ARG C CA 1
ATOM 7672 C C . ARG C 3 207 ? 86.042 49.470 108.578 1.00 10.00 222 ARG C C 1
ATOM 7673 O O . ARG C 3 207 ? 85.205 48.890 109.262 1.00 10.00 222 ARG C O 1
ATOM 7681 N N . ARG C 3 208 ? 85.724 50.077 107.437 1.00 10.00 223 ARG C N 1
ATOM 7682 C CA . ARG C 3 208 ? 84.379 50.010 106.874 1.00 10.00 223 ARG C CA 1
ATOM 7683 C C . ARG C 3 208 ? 84.375 50.395 105.413 1.00 10.00 223 ARG C C 1
ATOM 7684 O O . ARG C 3 208 ? 85.323 50.982 104.924 1.00 10.00 223 ARG C O 1
ATOM 7692 N N . LYS C 3 209 ? 83.290 50.031 104.741 1.00 10.00 224 LYS C N 1
ATOM 7693 C CA . LYS C 3 209 ? 83.010 50.338 103.333 1.00 10.00 224 LYS C CA 1
ATOM 7694 C C . LYS C 3 209 ? 82.206 49.188 102.775 1.00 10.00 224 LYS C C 1
ATOM 7695 O O . LYS C 3 209 ? 82.476 48.007 103.031 1.00 10.00 224 LYS C O 1
ATOM 7701 N N . PRO C 3 210 ? 81.176 49.527 102.016 1.00 10.00 225 PRO C N 1
ATOM 7702 C CA . PRO C 3 210 ? 80.294 48.535 101.421 1.00 10.00 225 PRO C CA 1
ATOM 7703 C C . PRO C 3 210 ? 80.867 47.820 100.227 1.00 10.00 225 PRO C C 1
ATOM 7704 O O . PRO C 3 210 ? 81.802 48.276 99.587 1.00 10.00 225 PRO C O 1
ATOM 7708 N N . LEU C 3 211 ? 80.299 46.652 99.970 1.00 10.00 226 LEU C N 1
ATOM 7709 C CA . LEU C 3 211 ? 80.710 45.877 98.816 1.00 10.00 226 LEU C CA 1
ATOM 7710 C C . LEU C 3 211 ? 79.426 45.832 98.042 1.00 10.00 226 LEU C C 1
ATOM 7711 O O . LEU C 3 211 ? 79.155 44.908 97.278 1.00 10.00 226 LEU C O 1
ATOM 7716 N N . PHE C 3 212 ? 78.683 46.839 98.185 1.00 10.00 227 PHE C N 1
ATOM 7717 C CA . PHE C 3 212 ? 77.348 46.900 97.607 1.00 10.00 227 PHE C CA 1
ATOM 7718 C C . PHE C 3 212 ? 77.191 48.143 96.745 1.00 10.00 227 PHE C C 1
ATOM 7719 O O . PHE C 3 212 ? 76.605 48.095 95.653 1.00 10.00 227 PHE C O 1
ATOM 7727 N N . TYR C 3 213 ? 77.802 49.311 97.300 1.00 10.00 228 TYR C N 1
ATOM 7728 C CA . TYR C 3 213 ? 77.680 50.528 96.483 1.00 10.00 228 TYR C CA 1
ATOM 7729 C C . TYR C 3 213 ? 78.400 50.212 95.165 1.00 10.00 228 TYR C C 1
ATOM 7730 O O . TYR C 3 213 ? 77.905 50.535 94.092 1.00 10.00 228 TYR C O 1
ATOM 7739 N N . VAL C 3 214 ? 79.565 49.556 95.269 1.00 10.00 229 VAL C N 1
ATOM 7740 C CA . VAL C 3 214 ? 80.385 49.075 94.134 1.00 10.00 229 VAL C CA 1
ATOM 7741 C C . VAL C 3 214 ? 79.546 48.332 93.111 1.00 10.00 229 VAL C C 1
ATOM 7742 O O . VAL C 3 214 ? 79.699 48.502 91.901 1.00 10.00 229 VAL C O 1
ATOM 7746 N N . ILE C 3 215 ? 78.608 47.548 93.617 1.00 10.00 230 ILE C N 1
ATOM 7747 C CA . ILE C 3 215 ? 77.771 46.717 92.756 1.00 10.00 230 ILE C CA 1
ATOM 7748 C C . ILE C 3 215 ? 76.897 47.518 91.794 1.00 10.00 230 ILE C C 1
ATOM 7749 O O . ILE C 3 215 ? 77.189 47.570 90.602 1.00 10.00 230 ILE C O 1
ATOM 7754 N N . ASN C 3 216 ? 75.868 48.179 92.310 1.00 10.00 231 ASN C N 1
ATOM 7755 C CA . ASN C 3 216 ? 74.947 48.964 91.476 1.00 10.00 231 ASN C CA 1
ATOM 7756 C C . ASN C 3 216 ? 75.571 50.276 90.945 1.00 10.00 231 ASN C C 1
ATOM 7757 O O . ASN C 3 216 ? 74.973 50.921 90.086 1.00 10.00 231 ASN C O 1
ATOM 7762 N N . PHE C 3 217 ? 76.749 50.684 91.432 1.00 10.00 232 PHE C N 1
ATOM 7763 C CA . PHE C 3 217 ? 77.354 51.927 90.945 1.00 10.00 232 PHE C CA 1
ATOM 7764 C C . PHE C 3 217 ? 78.371 51.789 89.804 1.00 10.00 232 PHE C C 1
ATOM 7765 O O . PHE C 3 217 ? 78.440 52.667 88.947 1.00 10.00 232 PHE C O 1
ATOM 7773 N N . ILE C 3 218 ? 79.160 50.716 89.784 1.00 10.00 233 ILE C N 1
ATOM 7774 C CA . ILE C 3 218 ? 80.122 50.518 88.695 1.00 10.00 233 ILE C CA 1
ATOM 7775 C C . ILE C 3 218 ? 79.336 49.842 87.594 1.00 10.00 233 ILE C C 1
ATOM 7776 O O . ILE C 3 218 ? 79.703 49.899 86.416 1.00 10.00 233 ILE C O 1
ATOM 7781 N N . THR C 3 219 ? 78.314 49.095 88.007 1.00 10.00 234 THR C N 1
ATOM 7782 C CA . THR C 3 219 ? 77.419 48.362 87.099 1.00 10.00 234 THR C CA 1
ATOM 7783 C C . THR C 3 219 ? 76.973 49.252 85.954 1.00 10.00 234 THR C C 1
ATOM 7784 O O . THR C 3 219 ? 77.115 48.893 84.789 1.00 10.00 234 THR C O 1
ATOM 7788 N N . PRO C 3 220 ? 76.415 50.427 86.280 1.00 10.00 235 PRO C N 1
ATOM 7789 C CA . PRO C 3 220 ? 75.944 51.371 85.261 1.00 10.00 235 PRO C CA 1
ATOM 7790 C C . PRO C 3 220 ? 77.082 51.952 84.458 1.00 10.00 235 PRO C C 1
ATOM 7791 O O . PRO C 3 220 ? 76.894 52.378 83.328 1.00 10.00 235 PRO C O 1
ATOM 7795 N N . CYS C 3 221 ? 78.265 51.969 85.052 1.00 10.00 236 CYS C N 1
ATOM 7796 C CA . CYS C 3 221 ? 79.382 52.544 84.345 1.00 10.00 236 CYS C CA 1
ATOM 7797 C C . CYS C 3 221 ? 79.794 51.696 83.154 1.00 10.00 236 CYS C C 1
ATOM 7798 O O . CYS C 3 221 ? 80.024 52.237 82.080 1.00 10.00 236 CYS C O 1
ATOM 7801 N N . VAL C 3 222 ? 79.914 50.384 83.321 1.00 10.00 237 VAL C N 1
ATOM 7802 C CA . VAL C 3 222 ? 80.283 49.583 82.176 1.00 10.00 237 VAL C CA 1
ATOM 7803 C C . VAL C 3 222 ? 79.060 49.496 81.255 1.00 10.00 237 VAL C C 1
ATOM 7804 O O . VAL C 3 222 ? 79.197 49.353 80.031 1.00 10.00 237 VAL C O 1
ATOM 7808 N N . LEU C 3 223 ? 77.861 49.603 81.830 1.00 10.00 238 LEU C N 1
ATOM 7809 C CA . LEU C 3 223 ? 76.668 49.581 80.996 1.00 10.00 238 LEU C CA 1
ATOM 7810 C C . LEU C 3 223 ? 76.616 50.916 80.274 1.00 10.00 238 LEU C C 1
ATOM 7811 O O . LEU C 3 223 ? 76.550 50.933 79.059 1.00 10.00 238 LEU C O 1
ATOM 7816 N N . ILE C 3 224 ? 76.633 52.024 81.023 1.00 10.00 239 ILE C N 1
ATOM 7817 C CA . ILE C 3 224 ? 76.630 53.358 80.439 1.00 10.00 239 ILE C CA 1
ATOM 7818 C C . ILE C 3 224 ? 77.829 53.478 79.479 1.00 10.00 239 ILE C C 1
ATOM 7819 O O . ILE C 3 224 ? 77.669 53.853 78.317 1.00 10.00 239 ILE C O 1
ATOM 7824 N N . SER C 3 225 ? 79.025 53.139 79.953 1.00 10.00 240 SER C N 1
ATOM 7825 C CA . SER C 3 225 ? 80.215 53.218 79.114 1.00 10.00 240 SER C CA 1
ATOM 7826 C C . SER C 3 225 ? 80.007 52.481 77.802 1.00 10.00 240 SER C C 1
ATOM 7827 O O . SER C 3 225 ? 80.432 52.962 76.755 1.00 10.00 240 SER C O 1
ATOM 7830 N N . PHE C 3 226 ? 79.363 51.319 77.823 1.00 10.00 241 PHE C N 1
ATOM 7831 C CA . PHE C 3 226 ? 79.196 50.667 76.533 1.00 10.00 241 PHE C CA 1
ATOM 7832 C C . PHE C 3 226 ? 78.321 51.541 75.633 1.00 10.00 241 PHE C C 1
ATOM 7833 O O . PHE C 3 226 ? 78.512 51.552 74.439 1.00 10.00 241 PHE C O 1
ATOM 7841 N N . LEU C 3 227 ? 77.393 52.308 76.213 1.00 10.00 242 LEU C N 1
ATOM 7842 C CA . LEU C 3 227 ? 76.544 53.207 75.387 1.00 10.00 242 LEU C CA 1
ATOM 7843 C C . LEU C 3 227 ? 77.478 54.233 74.714 1.00 10.00 242 LEU C C 1
ATOM 7844 O O . LEU C 3 227 ? 77.440 54.430 73.493 1.00 10.00 242 LEU C O 1
ATOM 7849 N N . ALA C 3 228 ? 78.337 54.870 75.506 1.00 10.00 243 ALA C N 1
ATOM 7850 C CA . ALA C 3 228 ? 79.272 55.855 74.962 1.00 10.00 243 ALA C CA 1
ATOM 7851 C C . ALA C 3 228 ? 80.316 55.093 74.159 1.00 10.00 243 ALA C C 1
ATOM 7852 O O . ALA C 3 228 ? 80.872 55.604 73.185 1.00 10.00 243 ALA C O 1
ATOM 7854 N N . ALA C 3 229 ? 80.556 53.850 74.558 1.00 10.00 244 ALA C N 1
ATOM 7855 C CA . ALA C 3 229 ? 81.523 53.036 73.883 1.00 10.00 244 ALA C CA 1
ATOM 7856 C C . ALA C 3 229 ? 80.881 52.678 72.527 1.00 10.00 244 ALA C C 1
ATOM 7857 O O . ALA C 3 229 ? 81.494 52.820 71.460 1.00 10.00 244 ALA C O 1
ATOM 7859 N N . LEU C 3 230 ? 79.623 52.225 72.580 1.00 10.00 245 LEU C N 1
ATOM 7860 C CA . LEU C 3 230 ? 78.866 51.866 71.396 1.00 10.00 245 LEU C CA 1
ATOM 7861 C C . LEU C 3 230 ? 78.632 53.180 70.663 1.00 10.00 245 LEU C C 1
ATOM 7862 O O . LEU C 3 230 ? 78.549 53.208 69.442 1.00 10.00 245 LEU C O 1
ATOM 7867 N N . ALA C 3 231 ? 78.533 54.268 71.427 1.00 10.00 246 ALA C N 1
ATOM 7868 C CA . ALA C 3 231 ? 78.330 55.599 70.866 1.00 10.00 246 ALA C CA 1
ATOM 7869 C C . ALA C 3 231 ? 79.229 55.731 69.666 1.00 10.00 246 ALA C C 1
ATOM 7870 O O . ALA C 3 231 ? 78.788 56.114 68.585 1.00 10.00 246 ALA C O 1
ATOM 7872 N N . PHE C 3 232 ? 80.501 55.409 69.870 1.00 10.00 247 PHE C N 1
ATOM 7873 C CA . PHE C 3 232 ? 81.473 55.498 68.774 1.00 10.00 247 PHE C CA 1
ATOM 7874 C C . PHE C 3 232 ? 81.474 54.342 67.780 1.00 10.00 247 PHE C C 1
ATOM 7875 O O . PHE C 3 232 ? 82.028 54.465 66.703 1.00 10.00 247 PHE C O 1
ATOM 7883 N N . TYR C 3 233 ? 80.885 53.228 68.186 1.00 10.00 248 TYR C N 1
ATOM 7884 C CA . TYR C 3 233 ? 80.689 52.099 67.285 1.00 10.00 248 TYR C CA 1
ATOM 7885 C C . TYR C 3 233 ? 79.446 52.301 66.428 1.00 10.00 248 TYR C C 1
ATOM 7886 O O . TYR C 3 233 ? 79.335 51.891 65.295 1.00 10.00 248 TYR C O 1
ATOM 7895 N N . LEU C 3 234 ? 78.524 53.044 67.059 1.00 10.00 249 LEU C N 1
ATOM 7896 C CA . LEU C 3 234 ? 77.216 53.348 66.457 1.00 10.00 249 LEU C CA 1
ATOM 7897 C C . LEU C 3 234 ? 77.231 54.439 65.374 1.00 10.00 249 LEU C C 1
ATOM 7898 O O . LEU C 3 234 ? 76.344 54.471 64.515 1.00 10.00 249 LEU C O 1
ATOM 7903 N N . PRO C 3 235 ? 78.243 55.339 65.400 1.00 10.00 250 PRO C N 1
ATOM 7904 C CA . PRO C 3 235 ? 78.443 56.438 64.449 1.00 10.00 250 PRO C CA 1
ATOM 7905 C C . PRO C 3 235 ? 78.747 55.812 63.078 1.00 10.00 250 PRO C C 1
ATOM 7906 O O . PRO C 3 235 ? 78.624 56.439 62.023 1.00 10.00 250 PRO C O 1
ATOM 7910 N N . ALA C 3 236 ? 79.154 54.551 63.144 1.00 10.00 251 ALA C N 1
ATOM 7911 C CA . ALA C 3 236 ? 79.521 53.806 61.951 1.00 10.00 251 ALA C CA 1
ATOM 7912 C C . ALA C 3 236 ? 78.348 52.998 61.478 1.00 10.00 251 ALA C C 1
ATOM 7913 O O . ALA C 3 236 ? 77.874 53.198 60.370 1.00 10.00 251 ALA C O 1
ATOM 7915 N N . GLU C 3 237 ? 77.893 52.078 62.323 1.00 10.00 252 GLU C N 1
ATOM 7916 C CA . GLU C 3 237 ? 76.760 51.236 61.981 1.00 10.00 252 GLU C CA 1
ATOM 7917 C C . GLU C 3 237 ? 75.594 52.049 61.454 1.00 10.00 252 GLU C C 1
ATOM 7918 O O . GLU C 3 237 ? 74.775 51.540 60.689 1.00 10.00 252 GLU C O 1
ATOM 7924 N N . SER C 3 238 ? 75.541 53.314 61.842 1.00 10.00 253 SER C N 1
ATOM 7925 C CA . SER C 3 238 ? 74.451 54.177 61.403 1.00 10.00 253 SER C CA 1
ATOM 7926 C C . SER C 3 238 ? 74.546 55.559 62.062 1.00 10.00 253 SER C C 1
ATOM 7927 O O . SER C 3 238 ? 73.836 55.838 63.030 1.00 10.00 253 SER C O 1
ATOM 7930 N N . GLY C 3 239 ? 75.425 56.423 61.551 1.00 10.00 254 GLY C N 1
ATOM 7931 C CA . GLY C 3 239 ? 75.550 57.743 62.140 1.00 10.00 254 GLY C CA 1
ATOM 7932 C C . GLY C 3 239 ? 74.377 58.618 61.765 1.00 10.00 254 GLY C C 1
ATOM 7933 O O . GLY C 3 239 ? 74.256 59.729 62.281 1.00 10.00 254 GLY C O 1
ATOM 7934 N N . GLU C 3 240 ? 73.558 58.154 60.828 1.00 10.00 255 GLU C N 1
ATOM 7935 C CA . GLU C 3 240 ? 72.408 58.911 60.387 1.00 10.00 255 GLU C CA 1
ATOM 7936 C C . GLU C 3 240 ? 71.359 59.131 61.473 1.00 10.00 255 GLU C C 1
ATOM 7937 O O . GLU C 3 240 ? 70.398 59.880 61.270 1.00 10.00 255 GLU C O 1
ATOM 7943 N N . LYS C 3 241 ? 71.506 58.442 62.596 1.00 10.00 256 LYS C N 1
ATOM 7944 C CA . LYS C 3 241 ? 70.552 58.613 63.682 1.00 10.00 256 LYS C CA 1
ATOM 7945 C C . LYS C 3 241 ? 71.012 59.898 64.399 1.00 10.00 256 LYS C C 1
ATOM 7946 O O . LYS C 3 241 ? 71.135 59.912 65.616 1.00 10.00 256 LYS C O 1
ATOM 7952 N N . MET C 3 242 ? 71.260 60.970 63.634 1.00 10.00 257 MET C N 1
ATOM 7953 C CA . MET C 3 242 ? 71.742 62.243 64.186 1.00 10.00 257 MET C CA 1
ATOM 7954 C C . MET C 3 242 ? 70.948 62.716 65.425 1.00 10.00 257 MET C C 1
ATOM 7955 O O . MET C 3 242 ? 71.432 62.622 66.553 1.00 10.00 257 MET C O 1
ATOM 7960 N N . SER C 3 243 ? 69.747 63.242 65.196 1.00 10.00 258 SER C N 1
ATOM 7961 C CA . SER C 3 243 ? 68.834 63.736 66.249 1.00 10.00 258 SER C CA 1
ATOM 7962 C C . SER C 3 243 ? 68.614 62.745 67.375 1.00 10.00 258 SER C C 1
ATOM 7963 O O . SER C 3 243 ? 68.630 63.095 68.562 1.00 10.00 258 SER C O 1
ATOM 7966 N N . THR C 3 244 ? 68.379 61.495 66.991 1.00 10.00 259 THR C N 1
ATOM 7967 C CA . THR C 3 244 ? 68.118 60.413 67.946 1.00 10.00 259 THR C CA 1
ATOM 7968 C C . THR C 3 244 ? 69.377 60.110 68.754 1.00 10.00 259 THR C C 1
ATOM 7969 O O . THR C 3 244 ? 69.313 59.748 69.922 1.00 10.00 259 THR C O 1
ATOM 7973 N N . ALA C 3 245 ? 70.526 60.326 68.133 1.00 10.00 260 ALA C N 1
ATOM 7974 C CA . ALA C 3 245 ? 71.801 60.087 68.772 1.00 10.00 260 ALA C CA 1
ATOM 7975 C C . ALA C 3 245 ? 71.965 61.216 69.818 1.00 10.00 260 ALA C C 1
ATOM 7976 O O . ALA C 3 245 ? 72.476 61.018 70.931 1.00 10.00 260 ALA C O 1
ATOM 7978 N N . ILE C 3 246 ? 71.491 62.393 69.424 1.00 10.00 261 ILE C N 1
ATOM 7979 C CA . ILE C 3 246 ? 71.469 63.629 70.191 1.00 10.00 261 ILE C CA 1
ATOM 7980 C C . ILE C 3 246 ? 70.543 63.417 71.400 1.00 10.00 261 ILE C C 1
ATOM 7981 O O . ILE C 3 246 ? 70.854 63.778 72.552 1.00 10.00 261 ILE C O 1
ATOM 7986 N N . CYS C 3 247 ? 69.385 62.833 71.132 1.00 10.00 262 CYS C N 1
ATOM 7987 C CA . CYS C 3 247 ? 68.473 62.511 72.222 1.00 10.00 262 CYS C CA 1
ATOM 7988 C C . CYS C 3 247 ? 69.187 61.745 73.329 1.00 10.00 262 CYS C C 1
ATOM 7989 O O . CYS C 3 247 ? 69.037 62.057 74.486 1.00 10.00 262 CYS C O 1
ATOM 7992 N N . VAL C 3 248 ? 69.925 60.724 72.925 1.00 10.00 263 VAL C N 1
ATOM 7993 C CA . VAL C 3 248 ? 70.626 59.913 73.883 1.00 10.00 263 VAL C CA 1
ATOM 7994 C C . VAL C 3 248 ? 71.607 60.751 74.693 1.00 10.00 263 VAL C C 1
ATOM 7995 O O . VAL C 3 248 ? 71.802 60.465 75.864 1.00 10.00 263 VAL C O 1
ATOM 7999 N N . LEU C 3 249 ? 72.202 61.800 74.118 1.00 10.00 264 LEU C N 1
ATOM 8000 C CA . LEU C 3 249 ? 73.101 62.605 74.935 1.00 10.00 264 LEU C CA 1
ATOM 8001 C C . LEU C 3 249 ? 72.269 63.262 76.036 1.00 10.00 264 LEU C C 1
ATOM 8002 O O . LEU C 3 249 ? 72.633 63.176 77.211 1.00 10.00 264 LEU C O 1
ATOM 8007 N N . LEU C 3 250 ? 71.184 63.938 75.680 1.00 10.00 265 LEU C N 1
ATOM 8008 C CA . LEU C 3 250 ? 70.339 64.521 76.727 1.00 10.00 265 LEU C CA 1
ATOM 8009 C C . LEU C 3 250 ? 70.070 63.524 77.857 1.00 10.00 265 LEU C C 1
ATOM 8010 O O . LEU C 3 250 ? 70.234 63.804 79.044 1.00 10.00 265 LEU C O 1
ATOM 8015 N N . ALA C 3 251 ? 69.600 62.252 77.269 1.00 10.00 266 ALA C N 1
ATOM 8016 C CA . ALA C 3 251 ? 69.239 61.183 78.115 1.00 10.00 266 ALA C CA 1
ATOM 8017 C C . ALA C 3 251 ? 70.474 60.615 78.897 1.00 10.00 266 ALA C C 1
ATOM 8018 O O . ALA C 3 251 ? 70.323 60.472 80.160 1.00 10.00 266 ALA C O 1
ATOM 8020 N N . GLN C 3 252 ? 71.600 60.306 78.264 1.00 10.00 267 GLN C N 1
ATOM 8021 C CA . GLN C 3 252 ? 72.728 59.808 79.040 1.00 10.00 267 GLN C CA 1
ATOM 8022 C C . GLN C 3 252 ? 73.267 60.945 79.919 1.00 10.00 267 GLN C C 1
ATOM 8023 O O . GLN C 3 252 ? 73.953 60.703 80.914 1.00 10.00 267 GLN C O 1
ATOM 8029 N N . ALA C 3 253 ? 72.924 62.185 79.571 1.00 10.00 268 ALA C N 1
ATOM 8030 C CA . ALA C 3 253 ? 73.384 63.334 80.351 1.00 10.00 268 ALA C CA 1
ATOM 8031 C C . ALA C 3 253 ? 72.577 63.481 81.634 1.00 10.00 268 ALA C C 1
ATOM 8032 O O . ALA C 3 253 ? 73.161 63.506 82.707 1.00 10.00 268 ALA C O 1
ATOM 8034 N N . VAL C 3 254 ? 71.249 63.580 81.532 1.00 10.00 269 VAL C N 1
ATOM 8035 C CA . VAL C 3 254 ? 70.404 63.704 82.742 1.00 10.00 269 VAL C CA 1
ATOM 8036 C C . VAL C 3 254 ? 70.661 62.552 83.704 1.00 10.00 269 VAL C C 1
ATOM 8037 O O . VAL C 3 254 ? 70.581 62.711 84.921 1.00 10.00 269 VAL C O 1
ATOM 8041 N N . PHE C 3 255 ? 70.993 61.390 83.147 1.00 10.00 270 PHE C N 1
ATOM 8042 C CA . PHE C 3 255 ? 71.302 60.181 83.917 1.00 10.00 270 PHE C CA 1
ATOM 8043 C C . PHE C 3 255 ? 72.552 60.371 84.786 1.00 10.00 270 PHE C C 1
ATOM 8044 O O . PHE C 3 255 ? 72.552 60.055 85.984 1.00 10.00 270 PHE C O 1
ATOM 8052 N N . LEU C 3 256 ? 73.564 60.934 84.141 1.00 10.00 271 LEU C N 1
ATOM 8053 C CA . LEU C 3 256 ? 74.866 61.252 84.681 1.00 10.00 271 LEU C CA 1
ATOM 8054 C C . LEU C 3 256 ? 74.799 62.259 85.819 1.00 10.00 271 LEU C C 1
ATOM 8055 O O . LEU C 3 256 ? 75.361 62.053 86.903 1.00 10.00 271 LEU C O 1
ATOM 8060 N N . LEU C 3 257 ? 74.121 63.368 85.557 1.00 10.00 272 LEU C N 1
ATOM 8061 C CA . LEU C 3 257 ? 74.015 64.436 86.543 1.00 10.00 272 LEU C CA 1
ATOM 8062 C C . LEU C 3 257 ? 73.416 63.983 87.873 1.00 10.00 272 LEU C C 1
ATOM 8063 O O . LEU C 3 257 ? 74.116 63.994 88.891 1.00 10.00 272 LEU C O 1
ATOM 8068 N N . LEU C 3 258 ? 72.159 63.538 87.907 1.00 10.00 273 LEU C N 1
ATOM 8069 C CA . LEU C 3 258 ? 71.611 63.164 89.214 1.00 10.00 273 LEU C CA 1
ATOM 8070 C C . LEU C 3 258 ? 72.279 61.904 89.769 1.00 10.00 273 LEU C C 1
ATOM 8071 O O . LEU C 3 258 ? 72.138 61.646 90.970 1.00 10.00 273 LEU C O 1
ATOM 8076 N N . THR C 3 259 ? 72.941 61.096 88.928 1.00 10.00 274 THR C N 1
ATOM 8077 C CA . THR C 3 259 ? 73.674 59.990 89.525 1.00 10.00 274 THR C CA 1
ATOM 8078 C C . THR C 3 259 ? 74.730 60.497 90.492 1.00 10.00 274 THR C C 1
ATOM 8079 O O . THR C 3 259 ? 74.890 60.053 91.592 1.00 10.00 274 THR C O 1
ATOM 8083 N N . SER C 3 260 ? 75.380 61.598 89.957 1.00 10.00 275 SER C N 1
ATOM 8084 C CA . SER C 3 260 ? 76.299 62.317 90.831 1.00 10.00 275 SER C CA 1
ATOM 8085 C C . SER C 3 260 ? 75.554 62.984 91.982 1.00 10.00 275 SER C C 1
ATOM 8086 O O . SER C 3 260 ? 76.089 63.209 93.070 1.00 10.00 275 SER C O 1
ATOM 8089 N N . GLN C 3 261 ? 74.354 63.260 91.881 1.00 10.00 276 GLN C N 1
ATOM 8090 C CA . GLN C 3 261 ? 73.592 63.941 92.894 1.00 10.00 276 GLN C CA 1
ATOM 8091 C C . GLN C 3 261 ? 73.335 63.037 94.101 1.00 10.00 276 GLN C C 1
ATOM 8092 O O . GLN C 3 261 ? 73.385 63.469 95.262 1.00 10.00 276 GLN C O 1
ATOM 8098 N N . ARG C 3 262 ? 72.979 61.795 93.787 1.00 10.00 277 ARG C N 1
ATOM 8099 C CA . ARG C 3 262 ? 72.875 60.786 94.831 1.00 10.00 277 ARG C CA 1
ATOM 8100 C C . ARG C 3 262 ? 74.206 60.576 95.538 1.00 10.00 277 ARG C C 1
ATOM 8101 O O . ARG C 3 262 ? 74.257 60.266 96.725 1.00 10.00 277 ARG C O 1
ATOM 8109 N N . LEU C 3 263 ? 75.272 60.939 94.921 1.00 10.00 278 LEU C N 1
ATOM 8110 C CA . LEU C 3 263 ? 76.602 60.681 95.415 1.00 10.00 278 LEU C CA 1
ATOM 8111 C C . LEU C 3 263 ? 76.977 61.525 96.634 1.00 10.00 278 LEU C C 1
ATOM 8112 O O . LEU C 3 263 ? 77.476 61.000 97.641 1.00 10.00 278 LEU C O 1
ATOM 8117 N N . PRO C 3 264 ? 76.713 62.841 96.602 1.00 10.00 279 PRO C N 1
ATOM 8118 C CA . PRO C 3 264 ? 77.063 63.682 97.749 1.00 10.00 279 PRO C CA 1
ATOM 8119 C C . PRO C 3 264 ? 76.102 63.476 98.921 1.00 10.00 279 PRO C C 1
ATOM 8120 O O . PRO C 3 264 ? 76.503 63.574 100.073 1.00 10.00 279 PRO C O 1
ATOM 8124 N N . GLU C 3 265 ? 74.833 63.237 98.594 1.00 10.00 280 GLU C N 1
ATOM 8125 C CA . GLU C 3 265 ? 73.769 62.948 99.530 1.00 10.00 280 GLU C CA 1
ATOM 8126 C C . GLU C 3 265 ? 74.262 61.927 100.554 1.00 10.00 280 GLU C C 1
ATOM 8127 O O . GLU C 3 265 ? 74.230 62.168 101.769 1.00 10.00 280 GLU C O 1
ATOM 8133 N N . THR C 3 266 ? 74.713 60.801 100.031 1.00 10.00 281 THR C N 1
ATOM 8134 C CA . THR C 3 266 ? 75.237 59.716 100.866 1.00 10.00 281 THR C CA 1
ATOM 8135 C C . THR C 3 266 ? 76.628 60.070 101.373 1.00 10.00 281 THR C C 1
ATOM 8136 O O . THR C 3 266 ? 77.060 59.598 102.429 1.00 10.00 281 THR C O 1
ATOM 8140 N N . ALA C 3 267 ? 77.107 61.022 100.561 1.00 10.00 282 ALA C N 1
ATOM 8141 C CA . ALA C 3 267 ? 78.418 61.561 100.878 1.00 10.00 282 ALA C CA 1
ATOM 8142 C C . ALA C 3 267 ? 78.327 62.302 102.200 1.00 10.00 282 ALA C C 1
ATOM 8143 O O . ALA C 3 267 ? 78.901 61.871 103.188 1.00 10.00 282 ALA C O 1
ATOM 8145 N N . LEU C 3 268 ? 77.588 63.416 102.227 1.00 10.00 283 LEU C N 1
ATOM 8146 C CA . LEU C 3 268 ? 77.483 64.170 103.481 1.00 10.00 283 LEU C CA 1
ATOM 8147 C C . LEU C 3 268 ? 77.237 63.248 104.677 1.00 10.00 283 LEU C C 1
ATOM 8148 O O . LEU C 3 268 ? 77.828 63.436 105.708 1.00 10.00 283 LEU C O 1
ATOM 8153 N N . ALA C 3 269 ? 76.376 62.239 104.483 1.00 10.00 284 ALA C N 1
ATOM 8154 C CA . ALA C 3 269 ? 76.100 61.284 105.543 1.00 10.00 284 ALA C CA 1
ATOM 8155 C C . ALA C 3 269 ? 77.350 60.464 105.846 1.00 10.00 284 ALA C C 1
ATOM 8156 O O . ALA C 3 269 ? 77.400 59.766 106.856 1.00 10.00 284 ALA C O 1
ATOM 8158 N N . VAL C 3 270 ? 78.366 60.593 104.993 1.00 10.00 285 VAL C N 1
ATOM 8159 C CA . VAL C 3 270 ? 79.646 59.869 105.107 1.00 10.00 285 VAL C CA 1
ATOM 8160 C C . VAL C 3 270 ? 80.821 60.756 104.674 1.00 10.00 285 VAL C C 1
ATOM 8161 O O . VAL C 3 270 ? 80.852 61.229 103.546 1.00 10.00 285 VAL C O 1
ATOM 8165 N N . PRO C 3 271 ? 81.816 60.970 105.549 1.00 10.00 286 PRO C N 1
ATOM 8166 C CA . PRO C 3 271 ? 82.929 61.817 105.119 1.00 10.00 286 PRO C CA 1
ATOM 8167 C C . PRO C 3 271 ? 83.758 61.032 104.115 1.00 10.00 286 PRO C C 1
ATOM 8168 O O . PRO C 3 271 ? 84.564 60.188 104.491 1.00 10.00 286 PRO C O 1
ATOM 8172 N N . LEU C 3 272 ? 83.549 61.291 102.834 1.00 10.00 287 LEU C N 1
ATOM 8173 C CA . LEU C 3 272 ? 84.295 60.572 101.825 1.00 10.00 287 LEU C CA 1
ATOM 8174 C C . LEU C 3 272 ? 85.601 61.276 101.490 1.00 10.00 287 LEU C C 1
ATOM 8175 O O . LEU C 3 272 ? 85.673 62.509 101.466 1.00 10.00 287 LEU C O 1
ATOM 8180 N N . ILE C 3 273 ? 86.624 60.481 101.222 1.00 10.00 288 ILE C N 1
ATOM 8181 C CA . ILE C 3 273 ? 87.929 61.033 100.876 1.00 10.00 288 ILE C CA 1
ATOM 8182 C C . ILE C 3 273 ? 87.917 61.608 99.461 1.00 10.00 288 ILE C C 1
ATOM 8183 O O . ILE C 3 273 ? 87.008 61.331 98.667 1.00 10.00 288 ILE C O 1
ATOM 8188 N N . GLY C 3 274 ? 88.945 62.397 99.204 1.00 10.00 289 GLY C N 1
ATOM 8189 C CA . GLY C 3 274 ? 89.133 63.081 97.918 1.00 10.00 289 GLY C CA 1
ATOM 8190 C C . GLY C 3 274 ? 89.730 62.132 96.872 1.00 10.00 289 GLY C C 1
ATOM 8191 O O . GLY C 3 274 ? 89.536 62.310 95.664 1.00 10.00 289 GLY C O 1
ATOM 8192 N N . LYS C 3 275 ? 90.445 61.133 97.353 1.00 10.00 290 LYS C N 1
ATOM 8193 C CA . LYS C 3 275 ? 91.114 60.157 96.478 1.00 10.00 290 LYS C CA 1
ATOM 8194 C C . LYS C 3 275 ? 90.098 59.343 95.662 1.00 10.00 290 LYS C C 1
ATOM 8195 O O . LYS C 3 275 ? 90.237 59.170 94.446 1.00 10.00 290 LYS C O 1
ATOM 8201 N N . TYR C 3 276 ? 89.049 58.866 96.319 1.00 10.00 291 TYR C N 1
ATOM 8202 C CA . TYR C 3 276 ? 88.075 57.975 95.700 1.00 10.00 291 TYR C CA 1
ATOM 8203 C C . TYR C 3 276 ? 87.021 58.770 94.942 1.00 10.00 291 TYR C C 1
ATOM 8204 O O . TYR C 3 276 ? 86.578 58.355 93.836 1.00 10.00 291 TYR C O 1
ATOM 8213 N N . LEU C 3 277 ? 86.568 59.863 95.490 1.00 10.00 292 LEU C N 1
ATOM 8214 C CA . LEU C 3 277 ? 85.454 60.634 94.923 1.00 10.00 292 LEU C CA 1
ATOM 8215 C C . LEU C 3 277 ? 85.766 61.186 93.556 1.00 10.00 292 LEU C C 1
ATOM 8216 O O . LEU C 3 277 ? 84.873 61.362 92.723 1.00 10.00 292 LEU C O 1
ATOM 8221 N N . MET C 3 278 ? 87.100 61.235 93.275 1.00 10.00 293 MET C N 1
ATOM 8222 C CA . MET C 3 278 ? 87.491 61.829 92.010 1.00 10.00 293 MET C CA 1
ATOM 8223 C C . MET C 3 278 ? 87.397 60.728 90.934 1.00 10.00 293 MET C C 1
ATOM 8224 O O . MET C 3 278 ? 86.797 60.937 89.886 1.00 10.00 293 MET C O 1
ATOM 8229 N N . PHE C 3 279 ? 87.938 59.535 91.185 1.00 10.00 294 PHE C N 1
ATOM 8230 C CA . PHE C 3 279 ? 87.856 58.445 90.222 1.00 10.00 294 PHE C CA 1
ATOM 8231 C C . PHE C 3 279 ? 86.423 58.248 89.754 1.00 10.00 294 PHE C C 1
ATOM 8232 O O . PHE C 3 279 ? 86.191 57.905 88.572 1.00 10.00 294 PHE C O 1
ATOM 8240 N N . ILE C 3 280 ? 85.445 58.419 90.629 1.00 10.00 295 ILE C N 1
ATOM 8241 C CA . ILE C 3 280 ? 84.076 58.271 90.258 1.00 10.00 295 ILE C CA 1
ATOM 8242 C C . ILE C 3 280 ? 83.722 59.364 89.276 1.00 10.00 295 ILE C C 1
ATOM 8243 O O . ILE C 3 280 ? 83.553 59.141 88.069 1.00 10.00 295 ILE C O 1
ATOM 8248 N N . MET C 3 281 ? 83.637 60.579 89.797 1.00 10.00 296 MET C N 1
ATOM 8249 C CA . MET C 3 281 ? 83.265 61.760 88.989 1.00 10.00 296 MET C CA 1
ATOM 8250 C C . MET C 3 281 ? 84.247 62.144 87.895 1.00 10.00 296 MET C C 1
ATOM 8251 O O . MET C 3 281 ? 83.862 62.801 86.948 1.00 10.00 296 MET C O 1
ATOM 8256 N N . SER C 3 282 ? 85.495 61.688 88.006 1.00 10.00 297 SER C N 1
ATOM 8257 C CA . SER C 3 282 ? 86.510 61.949 86.996 1.00 10.00 297 SER C CA 1
ATOM 8258 C C . SER C 3 282 ? 86.155 61.157 85.729 1.00 10.00 297 SER C C 1
ATOM 8259 O O . SER C 3 282 ? 86.149 61.680 84.617 1.00 10.00 297 SER C O 1
ATOM 8262 N N . LEU C 3 283 ? 85.846 59.880 85.927 1.00 10.00 298 LEU C N 1
ATOM 8263 C CA . LEU C 3 283 ? 85.514 58.979 84.833 1.00 10.00 298 LEU C CA 1
ATOM 8264 C C . LEU C 3 283 ? 84.132 59.178 84.239 1.00 10.00 298 LEU C C 1
ATOM 8265 O O . LEU C 3 283 ? 83.942 58.963 83.039 1.00 10.00 298 LEU C O 1
ATOM 8270 N N . VAL C 3 284 ? 83.161 59.597 85.045 1.00 10.00 299 VAL C N 1
ATOM 8271 C CA . VAL C 3 284 ? 81.844 59.776 84.460 1.00 10.00 299 VAL C CA 1
ATOM 8272 C C . VAL C 3 284 ? 82.020 61.025 83.602 1.00 10.00 299 VAL C C 1
ATOM 8273 O O . VAL C 3 284 ? 81.334 61.202 82.602 1.00 10.00 299 VAL C O 1
ATOM 8277 N N . THR C 3 285 ? 82.934 61.906 84.026 1.00 10.00 300 THR C N 1
ATOM 8278 C CA . THR C 3 285 ? 83.235 63.121 83.275 1.00 10.00 300 THR C CA 1
ATOM 8279 C C . THR C 3 285 ? 83.961 62.696 82.010 1.00 10.00 300 THR C C 1
ATOM 8280 O O . THR C 3 285 ? 83.817 63.321 80.964 1.00 10.00 300 THR C O 1
ATOM 8284 N N . GLY C 3 286 ? 84.750 61.632 82.127 1.00 10.00 301 GLY C N 1
ATOM 8285 C CA . GLY C 3 286 ? 85.471 61.097 80.984 1.00 10.00 301 GLY C CA 1
ATOM 8286 C C . GLY C 3 286 ? 84.473 60.833 79.876 1.00 10.00 301 GLY C C 1
ATOM 8287 O O . GLY C 3 286 ? 84.734 61.104 78.699 1.00 10.00 301 GLY C O 1
ATOM 8288 N N . VAL C 3 287 ? 83.312 60.325 80.259 1.00 10.00 302 VAL C N 1
ATOM 8289 C CA . VAL C 3 287 ? 82.273 60.066 79.288 1.00 10.00 302 VAL C CA 1
ATOM 8290 C C . VAL C 3 287 ? 81.578 61.406 79.012 1.00 10.00 302 VAL C C 1
ATOM 8291 O O . VAL C 3 287 ? 81.279 61.717 77.864 1.00 10.00 302 VAL C O 1
ATOM 8295 N N . VAL C 3 288 ? 81.350 62.197 80.060 1.00 10.00 303 VAL C N 1
ATOM 8296 C CA . VAL C 3 288 ? 80.679 63.499 79.900 1.00 10.00 303 VAL C CA 1
ATOM 8297 C C . VAL C 3 288 ? 81.433 64.248 78.786 1.00 10.00 303 VAL C C 1
ATOM 8298 O O . VAL C 3 288 ? 80.826 64.712 77.813 1.00 10.00 303 VAL C O 1
ATOM 8302 N N . VAL C 3 289 ? 82.759 64.320 78.930 1.00 10.00 304 VAL C N 1
ATOM 8303 C CA . VAL C 3 289 ? 83.662 64.957 77.969 1.00 10.00 304 VAL C CA 1
ATOM 8304 C C . VAL C 3 289 ? 83.404 64.302 76.613 1.00 10.00 304 VAL C C 1
ATOM 8305 O O . VAL C 3 289 ? 83.027 64.959 75.624 1.00 10.00 304 VAL C O 1
ATOM 8309 N N . ASN C 3 290 ? 83.518 62.981 76.573 1.00 10.00 305 ASN C N 1
ATOM 8310 C CA . ASN C 3 290 ? 83.325 62.337 75.301 1.00 10.00 305 ASN C CA 1
ATOM 8311 C C . ASN C 3 290 ? 81.862 62.419 74.833 1.00 10.00 305 ASN C C 1
ATOM 8312 O O . ASN C 3 290 ? 81.581 62.156 73.679 1.00 10.00 305 ASN C O 1
ATOM 8317 N N . CYS C 3 291 ? 80.934 62.835 75.700 1.00 10.00 306 CYS C N 1
ATOM 8318 C CA . CYS C 3 291 ? 79.565 62.996 75.249 1.00 10.00 306 CYS C CA 1
ATOM 8319 C C . CYS C 3 291 ? 79.622 64.327 74.482 1.00 10.00 306 CYS C C 1
ATOM 8320 O O . CYS C 3 291 ? 79.065 64.469 73.387 1.00 10.00 306 CYS C O 1
ATOM 8323 N N . GLY C 3 292 ? 80.296 65.312 75.074 1.00 10.00 307 GLY C N 1
ATOM 8324 C CA . GLY C 3 292 ? 80.472 66.587 74.414 1.00 10.00 307 GLY C CA 1
ATOM 8325 C C . GLY C 3 292 ? 81.276 66.277 73.165 1.00 10.00 307 GLY C C 1
ATOM 8326 O O . GLY C 3 292 ? 81.049 66.856 72.103 1.00 10.00 307 GLY C O 1
ATOM 8327 N N . ILE C 3 293 ? 82.215 65.341 73.297 1.00 10.00 308 ILE C N 1
ATOM 8328 C CA . ILE C 3 293 ? 83.062 64.919 72.160 1.00 10.00 308 ILE C CA 1
ATOM 8329 C C . ILE C 3 293 ? 82.083 64.286 71.203 1.00 10.00 308 ILE C C 1
ATOM 8330 O O . ILE C 3 293 ? 82.106 64.550 70.001 1.00 10.00 308 ILE C O 1
ATOM 8335 N N . VAL C 3 294 ? 81.226 63.448 71.781 1.00 10.00 309 VAL C N 1
ATOM 8336 C CA . VAL C 3 294 ? 80.182 62.724 71.064 1.00 10.00 309 VAL C CA 1
ATOM 8337 C C . VAL C 3 294 ? 79.546 63.778 70.184 1.00 10.00 309 VAL C C 1
ATOM 8338 O O . VAL C 3 294 ? 79.460 63.631 68.972 1.00 10.00 309 VAL C O 1
ATOM 8342 N N . LEU C 3 295 ? 79.144 64.870 70.817 1.00 10.00 310 LEU C N 1
ATOM 8343 C CA . LEU C 3 295 ? 78.533 65.992 70.116 1.00 10.00 310 LEU C CA 1
ATOM 8344 C C . LEU C 3 295 ? 79.258 66.266 68.824 1.00 10.00 310 LEU C C 1
ATOM 8345 O O . LEU C 3 295 ? 78.878 65.787 67.749 1.00 10.00 310 LEU C O 1
ATOM 8350 N N . ASN C 3 296 ? 80.212 67.069 68.868 1.00 10.00 311 ASN C N 1
ATOM 8351 C CA . ASN C 3 296 ? 81.067 67.445 67.754 1.00 10.00 311 ASN C CA 1
ATOM 8352 C C . ASN C 3 296 ? 81.494 66.214 66.966 1.00 10.00 311 ASN C C 1
ATOM 8353 O O . ASN C 3 296 ? 81.475 66.319 65.738 1.00 10.00 311 ASN C O 1
ATOM 8358 N N . PHE C 3 297 ? 82.102 65.175 67.626 1.00 10.00 312 PHE C N 1
ATOM 8359 C CA . PHE C 3 297 ? 82.675 64.093 66.842 1.00 10.00 312 PHE C CA 1
ATOM 8360 C C . PHE C 3 297 ? 81.632 63.364 66.006 1.00 10.00 312 PHE C C 1
ATOM 8361 O O . PHE C 3 297 ? 81.815 62.770 64.995 1.00 10.00 312 PHE C O 1
ATOM 8369 N N . HIS C 3 298 ? 80.362 63.439 66.684 1.00 10.00 313 HIS C N 1
ATOM 8370 C CA . HIS C 3 298 ? 79.165 62.890 66.099 1.00 10.00 313 HIS C CA 1
ATOM 8371 C C . HIS C 3 298 ? 78.509 63.856 65.068 1.00 10.00 313 HIS C C 1
ATOM 8372 O O . HIS C 3 298 ? 77.862 63.415 64.104 1.00 10.00 313 HIS C O 1
ATOM 8379 N N . PHE C 3 299 ? 78.732 65.229 65.151 1.00 10.00 314 PHE C N 1
ATOM 8380 C CA . PHE C 3 299 ? 78.147 66.112 64.151 1.00 10.00 314 PHE C CA 1
ATOM 8381 C C . PHE C 3 299 ? 79.206 67.050 63.583 1.00 10.00 314 PHE C C 1
ATOM 8382 O O . PHE C 3 299 ? 78.889 68.055 62.902 1.00 10.00 314 PHE C O 1
ATOM 8390 N N . ARG C 3 300 ? 80.474 66.707 63.813 1.00 10.00 315 ARG C N 1
ATOM 8391 C CA . ARG C 3 300 ? 81.672 67.558 63.529 1.00 10.00 315 ARG C CA 1
ATOM 8392 C C . ARG C 3 300 ? 82.044 67.857 62.033 1.00 10.00 315 ARG C C 1
ATOM 8393 O O . ARG C 3 300 ? 82.798 68.791 61.734 1.00 10.00 315 ARG C O 1
ATOM 8401 N N . THR C 3 301 ? 81.577 67.137 60.993 1.00 10.00 316 THR C N 1
ATOM 8402 C CA . THR C 3 301 ? 82.001 67.431 59.634 1.00 10.00 316 THR C CA 1
ATOM 8403 C C . THR C 3 301 ? 81.104 68.480 58.999 1.00 10.00 316 THR C C 1
ATOM 8404 O O . THR C 3 301 ? 79.889 68.552 59.221 1.00 10.00 316 THR C O 1
ATOM 8408 N N . PRO C 3 302 ? 81.660 69.314 58.054 1.00 10.00 317 PRO C N 1
ATOM 8409 C CA . PRO C 3 302 ? 80.976 70.493 57.518 1.00 10.00 317 PRO C CA 1
ATOM 8410 C C . PRO C 3 302 ? 79.693 70.135 56.756 1.00 10.00 317 PRO C C 1
ATOM 8411 O O . PRO C 3 302 ? 78.734 70.905 56.802 1.00 10.00 317 PRO C O 1
ATOM 8415 N N . SER C 3 303 ? 79.782 68.981 56.124 1.00 10.00 318 SER C N 1
ATOM 8416 C CA . SER C 3 303 ? 78.660 68.557 55.296 1.00 10.00 318 SER C CA 1
ATOM 8417 C C . SER C 3 303 ? 78.083 67.235 55.790 1.00 10.00 318 SER C C 1
ATOM 8418 O O . SER C 3 303 ? 76.852 67.035 55.770 1.00 10.00 318 SER C O 1
ATOM 8421 N N . THR C 3 304 ? 78.929 66.302 56.209 1.00 10.00 319 THR C N 1
ATOM 8422 C CA . THR C 3 304 ? 78.469 64.980 56.719 1.00 10.00 319 THR C CA 1
ATOM 8423 C C . THR C 3 304 ? 77.657 65.211 57.998 1.00 10.00 319 THR C C 1
ATOM 8424 O O . THR C 3 304 ? 76.587 64.634 58.195 1.00 10.00 319 THR C O 1
ATOM 8428 N N . HIS C 3 305 ? 78.196 66.055 58.867 1.00 10.00 320 HIS C N 1
ATOM 8429 C CA . HIS C 3 305 ? 77.540 66.405 60.124 1.00 10.00 320 HIS C CA 1
ATOM 8430 C C . HIS C 3 305 ? 76.684 65.313 60.792 1.00 10.00 320 HIS C C 1
ATOM 8431 O O . HIS C 3 305 ? 77.137 64.602 61.705 1.00 10.00 320 HIS C O 1
ATOM 8438 N N . SER C 3 306 ? 70.576 69.432 16.347 1.00 10.00 421 SER C N 1
ATOM 8439 C CA . SER C 3 306 ? 71.551 69.556 17.427 1.00 10.00 421 SER C CA 1
ATOM 8440 C C . SER C 3 306 ? 70.904 70.214 18.649 1.00 10.00 421 SER C C 1
ATOM 8441 O O . SER C 3 306 ? 71.563 70.438 19.669 1.00 10.00 421 SER C O 1
ATOM 8444 N N . GLY C 3 307 ? 69.611 70.509 18.545 1.00 10.00 422 GLY C N 1
ATOM 8445 C CA . GLY C 3 307 ? 68.906 71.117 19.647 1.00 10.00 422 GLY C CA 1
ATOM 8446 C C . GLY C 3 307 ? 68.604 70.115 20.761 1.00 10.00 422 GLY C C 1
ATOM 8447 O O . GLY C 3 307 ? 68.795 70.400 21.950 1.00 10.00 422 GLY C O 1
ATOM 8448 N N . ILE C 3 308 ? 68.113 68.943 20.375 1.00 10.00 423 ILE C N 1
ATOM 8449 C CA . ILE C 3 308 ? 67.784 67.893 21.329 1.00 10.00 423 ILE C CA 1
ATOM 8450 C C . ILE C 3 308 ? 69.031 67.525 22.147 1.00 10.00 423 ILE C C 1
ATOM 8451 O O . ILE C 3 308 ? 68.936 67.241 23.345 1.00 10.00 423 ILE C O 1
ATOM 8456 N N . ASP C 3 309 ? 70.194 67.517 21.496 1.00 10.00 424 ASP C N 1
ATOM 8457 C CA . ASP C 3 309 ? 71.449 67.191 22.177 1.00 10.00 424 ASP C CA 1
ATOM 8458 C C . ASP C 3 309 ? 71.707 68.282 23.196 1.00 10.00 424 ASP C C 1
ATOM 8459 O O . ASP C 3 309 ? 72.165 68.022 24.312 1.00 10.00 424 ASP C O 1
ATOM 8464 N N . SER C 3 310 ? 71.435 69.514 22.778 1.00 10.00 425 SER C N 1
ATOM 8465 C CA . SER C 3 310 ? 71.605 70.701 23.621 1.00 10.00 425 SER C CA 1
ATOM 8466 C C . SER C 3 310 ? 70.849 70.529 24.938 1.00 10.00 425 SER C C 1
ATOM 8467 O O . SER C 3 310 ? 71.395 70.751 26.019 1.00 10.00 425 SER C O 1
ATOM 8470 N N . THR C 3 311 ? 69.589 70.120 24.838 1.00 10.00 426 THR C N 1
ATOM 8471 C CA . THR C 3 311 ? 68.741 69.934 26.010 1.00 10.00 426 THR C CA 1
ATOM 8472 C C . THR C 3 311 ? 69.188 68.851 26.942 1.00 10.00 426 THR C C 1
ATOM 8473 O O . THR C 3 311 ? 69.181 69.003 28.148 1.00 10.00 426 THR C O 1
ATOM 8477 N N . ASN C 3 312 ? 69.537 67.708 26.400 1.00 10.00 427 ASN C N 1
ATOM 8478 C CA . ASN C 3 312 ? 69.913 66.665 27.338 1.00 10.00 427 ASN C CA 1
ATOM 8479 C C . ASN C 3 312 ? 71.279 66.903 27.902 1.00 10.00 427 ASN C C 1
ATOM 8480 O O . ASN C 3 312 ? 71.583 66.441 28.993 1.00 10.00 427 ASN C O 1
ATOM 8485 N N . TYR C 3 313 ? 72.069 67.712 27.203 1.00 10.00 428 TYR C N 1
ATOM 8486 C CA . TYR C 3 313 ? 73.389 68.012 27.679 1.00 10.00 428 TYR C CA 1
ATOM 8487 C C . TYR C 3 313 ? 73.125 68.890 28.924 1.00 10.00 428 TYR C C 1
ATOM 8488 O O . TYR C 3 313 ? 73.861 68.830 29.910 1.00 10.00 428 TYR C O 1
ATOM 8497 N N . ILE C 3 314 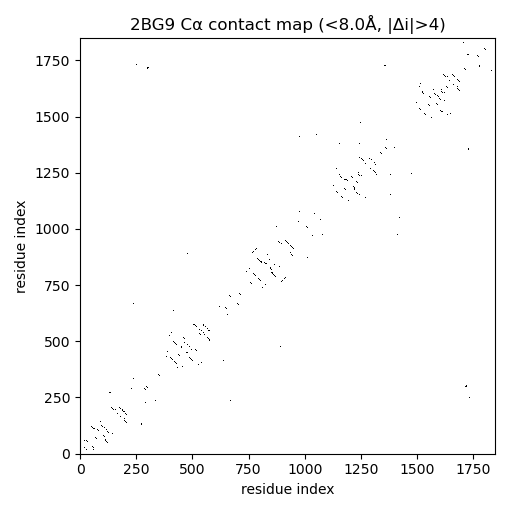? 72.051 69.679 28.869 1.00 10.00 429 ILE C N 1
ATOM 8498 C CA . ILE C 3 314 ? 71.656 70.527 29.958 1.00 10.00 429 ILE C CA 1
ATOM 8499 C C . ILE C 3 314 ? 71.537 69.641 31.190 1.00 10.00 429 ILE C C 1
ATOM 8500 O O . ILE C 3 314 ? 72.007 69.981 32.291 1.00 10.00 429 ILE C O 1
ATOM 8505 N N . VAL C 3 315 ? 70.896 68.500 30.990 1.00 10.00 430 VAL C N 1
ATOM 8506 C CA . VAL C 3 315 ? 70.654 67.556 32.072 1.00 10.00 430 VAL C CA 1
ATOM 8507 C C . VAL C 3 315 ? 71.969 66.882 32.481 1.00 10.00 430 VAL C C 1
ATOM 8508 O O . VAL C 3 315 ? 72.263 66.792 33.670 1.00 10.00 430 VAL C O 1
ATOM 8512 N N . LYS C 3 316 ? 72.775 66.446 31.507 1.00 10.00 431 LYS C N 1
ATOM 8513 C CA . LYS C 3 316 ? 74.042 65.808 31.860 1.00 10.00 431 LYS C CA 1
ATOM 8514 C C . LYS C 3 316 ? 74.829 66.880 32.649 1.00 10.00 431 LYS C C 1
ATOM 8515 O O . LYS C 3 316 ? 75.655 66.554 33.496 1.00 10.00 431 LYS C O 1
ATOM 8521 N N . GLN C 3 317 ? 74.557 68.160 32.381 1.00 10.00 432 GLN C N 1
ATOM 8522 C CA . GLN C 3 317 ? 75.218 69.231 33.078 1.00 10.00 432 GLN C CA 1
ATOM 8523 C C . GLN C 3 317 ? 74.682 69.231 34.497 1.00 10.00 432 GLN C C 1
ATOM 8524 O O . GLN C 3 317 ? 75.443 69.119 35.466 1.00 10.00 432 GLN C O 1
ATOM 8530 N N . ILE C 3 318 ? 73.368 69.353 34.633 1.00 10.00 433 ILE C N 1
ATOM 8531 C CA . ILE C 3 318 ? 72.761 69.346 35.955 1.00 10.00 433 ILE C CA 1
ATOM 8532 C C . ILE C 3 318 ? 73.186 68.028 36.637 1.00 10.00 433 ILE C C 1
ATOM 8533 O O . ILE C 3 318 ? 73.375 67.970 37.852 1.00 10.00 433 ILE C O 1
ATOM 8538 N N . LYS C 3 319 ? 73.355 66.985 35.812 1.00 10.00 434 LYS C N 1
ATOM 8539 C CA . LYS C 3 319 ? 73.794 65.631 36.247 1.00 10.00 434 LYS C CA 1
ATOM 8540 C C . LYS C 3 319 ? 75.040 65.708 37.121 1.00 10.00 434 LYS C C 1
ATOM 8541 O O . LYS C 3 319 ? 74.985 65.624 38.343 1.00 10.00 434 LYS C O 1
ATOM 8547 N N . GLU C 3 320 ? 76.148 65.849 36.413 1.00 10.00 435 GLU C N 1
ATOM 8548 C CA . GLU C 3 320 ? 77.501 65.935 36.946 1.00 10.00 435 GLU C CA 1
ATOM 8549 C C . GLU C 3 320 ? 77.587 66.969 38.064 1.00 10.00 435 GLU C C 1
ATOM 8550 O O . GLU C 3 320 ? 78.096 66.685 39.159 1.00 10.00 435 GLU C O 1
ATOM 8556 N N . LYS C 3 321 ? 77.077 68.157 37.777 1.00 10.00 436 LYS C N 1
ATOM 8557 C CA . LYS C 3 321 ? 77.076 69.303 38.696 1.00 10.00 436 LYS C CA 1
ATOM 8558 C C . LYS C 3 321 ? 76.734 68.996 40.154 1.00 10.00 436 LYS C C 1
ATOM 8559 O O . LYS C 3 321 ? 77.529 69.247 41.070 1.00 10.00 436 LYS C O 1
ATOM 8565 N N . ASN C 3 322 ? 75.543 68.463 40.385 1.00 10.00 437 ASN C N 1
ATOM 8566 C CA . ASN C 3 322 ? 75.154 68.172 41.752 1.00 10.00 437 ASN C CA 1
ATOM 8567 C C . ASN C 3 322 ? 75.788 66.845 42.206 1.00 10.00 437 ASN C C 1
ATOM 8568 O O . ASN C 3 322 ? 75.647 66.428 43.362 1.00 10.00 437 ASN C O 1
ATOM 8573 N N . ALA C 3 323 ? 76.494 66.190 41.285 1.00 10.00 438 ALA C N 1
ATOM 8574 C CA . ALA C 3 323 ? 77.180 64.958 41.623 1.00 10.00 438 ALA C CA 1
ATOM 8575 C C . ALA C 3 323 ? 78.385 65.478 42.384 1.00 10.00 438 ALA C C 1
ATOM 8576 O O . ALA C 3 323 ? 78.965 64.781 43.221 1.00 10.00 438 ALA C O 1
ATOM 8578 N N . TYR C 3 324 ? 78.774 66.719 42.081 1.00 10.00 439 TYR C N 1
ATOM 8579 C CA . TYR C 3 324 ? 79.875 67.350 42.780 1.00 10.00 439 TYR C CA 1
ATOM 8580 C C . TYR C 3 324 ? 79.408 67.694 44.192 1.00 10.00 439 TYR C C 1
ATOM 8581 O O . TYR C 3 324 ? 80.163 67.532 45.140 1.00 10.00 439 TYR C O 1
ATOM 8590 N N . ASP C 3 325 ? 78.156 68.132 44.316 1.00 10.00 440 ASP C N 1
ATOM 8591 C CA . ASP C 3 325 ? 77.549 68.453 45.618 1.00 10.00 440 ASP C CA 1
ATOM 8592 C C . ASP C 3 325 ? 77.570 67.168 46.436 1.00 10.00 440 ASP C C 1
ATOM 8593 O O . ASP C 3 325 ? 78.193 67.077 47.497 1.00 10.00 440 ASP C O 1
ATOM 8598 N N . GLU C 3 326 ? 76.839 66.183 45.914 1.00 10.00 441 GLU C N 1
ATOM 8599 C CA . GLU C 3 326 ? 76.707 64.835 46.471 1.00 10.00 441 GLU C CA 1
ATOM 8600 C C . GLU C 3 326 ? 78.018 64.353 47.090 1.00 10.00 441 GLU C C 1
ATOM 8601 O O . GLU C 3 326 ? 78.055 63.863 48.219 1.00 10.00 441 GLU C O 1
ATOM 8607 N N . GLU C 3 327 ? 79.086 64.493 46.314 1.00 10.00 442 GLU C N 1
ATOM 8608 C CA . GLU C 3 327 ? 80.441 64.068 46.695 1.00 10.00 442 GLU C CA 1
ATOM 8609 C C . GLU C 3 327 ? 81.161 65.028 47.629 1.00 10.00 442 GLU C C 1
ATOM 8610 O O . GLU C 3 327 ? 82.041 64.615 48.395 1.00 10.00 442 GLU C O 1
ATOM 8616 N N . VAL C 3 328 ? 80.811 66.310 47.569 1.00 10.00 443 VAL C N 1
ATOM 8617 C CA . VAL C 3 328 ? 81.441 67.312 48.438 1.00 10.00 443 VAL C CA 1
ATOM 8618 C C . VAL C 3 328 ? 81.188 66.814 49.848 1.00 10.00 443 VAL C C 1
ATOM 8619 O O . VAL C 3 328 ? 81.955 67.095 50.762 1.00 10.00 443 VAL C O 1
ATOM 8623 N N . GLY C 3 329 ? 80.110 66.044 49.979 1.00 10.00 444 GLY C N 1
ATOM 8624 C CA . GLY C 3 329 ? 79.682 65.491 51.251 1.00 10.00 444 GLY C CA 1
ATOM 8625 C C . GLY C 3 329 ? 80.448 64.269 51.714 1.00 10.00 444 GLY C C 1
ATOM 8626 O O . GLY C 3 329 ? 80.823 64.169 52.877 1.00 10.00 444 GLY C O 1
ATOM 8627 N N . ASN C 3 330 ? 80.684 63.323 50.818 1.00 10.00 445 ASN C N 1
ATOM 8628 C CA . ASN C 3 330 ? 81.435 62.125 51.215 1.00 10.00 445 ASN C CA 1
ATOM 8629 C C . ASN C 3 330 ? 82.890 62.513 51.446 1.00 10.00 445 ASN C C 1
ATOM 8630 O O . ASN C 3 330 ? 83.639 61.780 52.082 1.00 10.00 445 ASN C O 1
ATOM 8635 N N . TRP C 3 331 ? 83.271 63.685 50.933 1.00 10.00 446 TRP C N 1
ATOM 8636 C CA . TRP C 3 331 ? 84.616 64.223 51.117 1.00 10.00 446 TRP C CA 1
ATOM 8637 C C . TRP C 3 331 ? 84.785 64.400 52.624 1.00 10.00 446 TRP C C 1
ATOM 8638 O O . TRP C 3 331 ? 85.829 64.103 53.200 1.00 10.00 446 TRP C O 1
ATOM 8649 N N . ASN C 3 332 ? 83.694 64.847 53.257 1.00 10.00 447 ASN C N 1
ATOM 8650 C CA . ASN C 3 332 ? 83.550 65.157 54.662 1.00 10.00 447 ASN C CA 1
ATOM 8651 C C . ASN C 3 332 ? 83.346 63.892 55.471 1.00 10.00 447 ASN C C 1
ATOM 8652 O O . ASN C 3 332 ? 83.894 63.738 56.583 1.00 10.00 447 ASN C O 1
ATOM 8657 N N . LEU C 3 333 ? 82.552 62.958 54.963 1.00 10.00 448 LEU C N 1
ATOM 8658 C CA . LEU C 3 333 ? 82.253 61.684 55.638 1.00 10.00 448 LEU C CA 1
ATOM 8659 C C . LEU C 3 333 ? 83.393 61.250 56.545 1.00 10.00 448 LEU C C 1
ATOM 8660 O O . LEU C 3 333 ? 83.205 60.959 57.730 1.00 10.00 448 LEU C O 1
ATOM 8665 N N . VAL C 3 334 ? 84.583 61.150 55.971 1.00 10.00 449 VAL C N 1
ATOM 8666 C CA . VAL C 3 334 ? 85.746 60.742 56.786 1.00 10.00 449 VAL C CA 1
ATOM 8667 C C . VAL C 3 334 ? 85.462 59.314 57.295 1.00 10.00 449 VAL C C 1
ATOM 8668 O O . VAL C 3 334 ? 85.129 59.167 58.461 1.00 10.00 449 VAL C O 1
ATOM 8672 N N . GLY C 3 335 ? 85.596 58.281 56.452 1.00 10.00 450 GLY C N 1
ATOM 8673 C CA . GLY C 3 335 ? 85.296 56.924 56.879 1.00 10.00 450 GLY C CA 1
ATOM 8674 C C . GLY C 3 335 ? 86.486 56.028 57.144 1.00 10.00 450 GLY C C 1
ATOM 8675 O O . GLY C 3 335 ? 86.374 55.038 57.859 1.00 10.00 450 GLY C O 1
ATOM 8676 N N . GLN C 3 336 ? 87.630 56.362 56.565 1.00 10.00 451 GLN C N 1
ATOM 8677 C CA . GLN C 3 336 ? 88.825 55.569 56.765 1.00 10.00 451 GLN C CA 1
ATOM 8678 C C . GLN C 3 336 ? 89.447 55.973 58.087 1.00 10.00 451 GLN C C 1
ATOM 8679 O O . GLN C 3 336 ? 90.475 55.455 58.492 1.00 10.00 451 GLN C O 1
ATOM 8685 N N . THR C 3 337 ? 88.736 56.872 58.768 1.00 10.00 452 THR C N 1
ATOM 8686 C CA . THR C 3 337 ? 89.095 57.425 60.063 1.00 10.00 452 THR C CA 1
ATOM 8687 C C . THR C 3 337 ? 88.246 56.693 61.105 1.00 10.00 452 THR C C 1
ATOM 8688 O O . THR C 3 337 ? 88.541 56.688 62.305 1.00 10.00 452 THR C O 1
ATOM 8692 N N . ILE C 3 338 ? 87.170 56.097 60.613 1.00 10.00 453 ILE C N 1
ATOM 8693 C CA . ILE C 3 338 ? 86.185 55.386 61.452 1.00 10.00 453 ILE C CA 1
ATOM 8694 C C . ILE C 3 338 ? 86.791 54.465 62.499 1.00 10.00 453 ILE C C 1
ATOM 8695 O O . ILE C 3 338 ? 86.728 54.749 63.695 1.00 10.00 453 ILE C 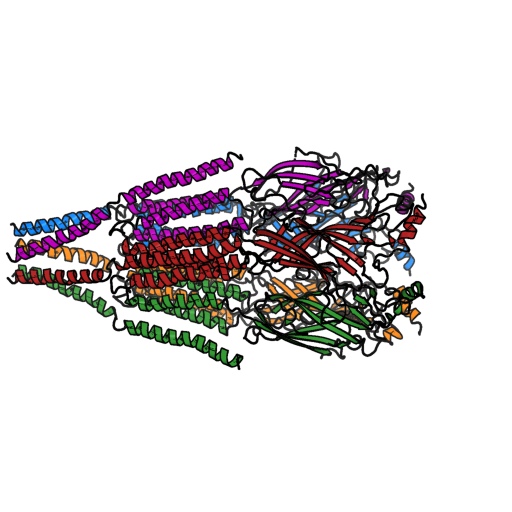O 1
ATOM 8700 N N . ASP C 3 339 ? 87.371 53.360 62.047 1.00 10.00 454 ASP C N 1
ATOM 8701 C CA . ASP C 3 339 ? 87.978 52.400 62.945 1.00 10.00 454 ASP C CA 1
ATOM 8702 C C . ASP C 3 339 ? 88.959 53.065 63.884 1.00 10.00 454 ASP C C 1
ATOM 8703 O O . ASP C 3 339 ? 88.913 52.834 65.090 1.00 10.00 454 ASP C O 1
ATOM 8708 N N . ARG C 3 340 ? 89.849 53.897 63.353 1.00 10.00 455 ARG C N 1
ATOM 8709 C CA . ARG C 3 340 ? 90.802 54.548 64.260 1.00 10.00 455 ARG C CA 1
ATOM 8710 C C . ARG C 3 340 ? 90.070 55.272 65.381 1.00 10.00 455 ARG C C 1
ATOM 8711 O O . ARG C 3 340 ? 90.500 55.231 66.523 1.00 10.00 455 ARG C O 1
ATOM 8719 N N . LEU C 3 341 ? 88.952 55.921 65.071 1.00 10.00 456 LEU C N 1
ATOM 8720 C CA . LEU C 3 341 ? 88.224 56.607 66.110 1.00 10.00 456 LEU C CA 1
ATOM 8721 C C . LEU C 3 341 ? 87.829 55.594 67.174 1.00 10.00 456 LEU C C 1
ATOM 8722 O O . LEU C 3 341 ? 88.284 55.664 68.323 1.00 10.00 456 LEU C O 1
ATOM 8727 N N . SER C 3 342 ? 87.014 54.627 66.786 1.00 10.00 457 SER C N 1
ATOM 8728 C CA . SER C 3 342 ? 86.599 53.683 67.751 1.00 10.00 457 SER C CA 1
ATOM 8729 C C . SER C 3 342 ? 87.780 52.795 68.205 1.00 10.00 457 SER C C 1
ATOM 8730 O O . SER C 3 342 ? 87.687 52.120 69.229 1.00 10.00 457 SER C O 1
ATOM 8733 N N . MET C 3 343 ? 88.904 52.823 67.485 1.00 10.00 458 MET C N 1
ATOM 8734 C CA . MET C 3 343 ? 90.074 52.058 67.929 1.00 10.00 458 MET C CA 1
ATOM 8735 C C . MET C 3 343 ? 90.764 52.918 68.994 1.00 10.00 458 MET C C 1
ATOM 8736 O O . MET C 3 343 ? 91.203 52.409 70.031 1.00 10.00 458 MET C O 1
ATOM 8741 N N . PHE C 3 344 ? 90.840 54.225 68.750 1.00 10.00 459 PHE C N 1
ATOM 8742 C CA . PHE C 3 344 ? 91.478 55.124 69.708 1.00 10.00 459 PHE C CA 1
ATOM 8743 C C . PHE C 3 344 ? 90.501 55.558 70.803 1.00 10.00 459 PHE C C 1
ATOM 8744 O O . PHE C 3 344 ? 90.725 56.561 71.483 1.00 10.00 459 PHE C O 1
ATOM 8752 N N . ILE C 3 345 ? 89.388 54.829 70.898 1.00 10.00 460 ILE C N 1
ATOM 8753 C CA . ILE C 3 345 ? 88.386 55.030 71.946 1.00 10.00 460 ILE C CA 1
ATOM 8754 C C . ILE C 3 345 ? 88.627 53.821 72.808 1.00 10.00 460 ILE C C 1
ATOM 8755 O O . ILE C 3 345 ? 88.614 53.885 74.034 1.00 10.00 460 ILE C O 1
ATOM 8760 N N . ILE C 3 346 ? 88.863 52.712 72.122 1.00 10.00 461 ILE C N 1
ATOM 8761 C CA . ILE C 3 346 ? 89.125 51.448 72.780 1.00 10.00 461 ILE C CA 1
ATOM 8762 C C . ILE C 3 346 ? 90.431 51.568 73.554 1.00 10.00 461 ILE C C 1
ATOM 8763 O O . ILE C 3 346 ? 90.495 51.264 74.749 1.00 10.00 461 ILE C O 1
ATOM 8768 N N . THR C 3 347 ? 91.458 52.022 72.858 1.00 10.00 462 THR C N 1
ATOM 8769 C CA . THR C 3 347 ? 92.749 52.164 73.448 1.00 10.00 462 THR C CA 1
ATOM 8770 C C . THR C 3 347 ? 92.632 52.993 74.755 1.00 10.00 462 THR C C 1
ATOM 8771 O O . THR C 3 347 ? 93.009 52.509 75.821 1.00 10.00 462 THR C O 1
ATOM 8775 N N . PRO C 3 348 ? 92.111 54.238 74.697 1.00 10.00 463 PRO C N 1
ATOM 8776 C 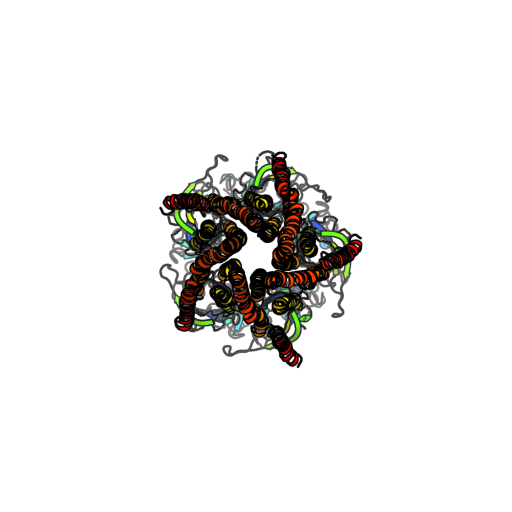CA . PRO C 3 348 ? 91.965 55.070 75.903 1.00 10.00 463 PRO C CA 1
ATOM 8777 C C . PRO C 3 348 ? 91.088 54.444 76.994 1.00 10.00 463 PRO C C 1
ATOM 8778 O O . PRO C 3 348 ? 91.472 54.453 78.160 1.00 10.00 463 PRO C O 1
ATOM 8782 N N . VAL C 3 349 ? 89.903 53.941 76.636 1.00 10.00 464 VAL C N 1
ATOM 8783 C CA . VAL C 3 349 ? 89.029 53.258 77.635 1.00 10.00 464 VAL C CA 1
ATOM 8784 C C . VAL C 3 349 ? 89.872 52.250 78.346 1.00 10.00 464 VAL C C 1
ATOM 8785 O O . VAL C 3 349 ? 89.756 52.040 79.551 1.00 10.00 464 VAL C O 1
ATOM 8789 N N . MET C 3 350 ? 90.723 51.616 77.553 1.00 10.00 465 MET C N 1
ATOM 8790 C CA . MET C 3 350 ? 91.629 50.599 78.082 1.00 10.00 465 MET C CA 1
ATOM 8791 C C . MET C 3 350 ? 92.639 51.287 78.944 1.00 10.00 465 MET C C 1
ATOM 8792 O O . MET C 3 350 ? 92.956 50.819 80.025 1.00 10.00 465 MET C O 1
ATOM 8797 N N . VAL C 3 351 ? 93.127 52.421 78.459 1.00 10.00 466 VAL C N 1
ATOM 8798 C CA . VAL C 3 351 ? 94.137 53.157 79.206 1.00 10.00 466 VAL C CA 1
ATOM 8799 C C . VAL C 3 351 ? 93.548 53.625 80.531 1.00 10.00 466 VAL C C 1
ATOM 8800 O O . VAL C 3 351 ? 93.990 53.199 81.598 1.00 10.00 466 VAL C O 1
ATOM 8804 N N . LEU C 3 352 ? 92.530 54.479 80.460 1.00 10.00 467 LEU C N 1
ATOM 8805 C CA . LEU C 3 352 ? 91.901 55.007 81.673 1.00 10.00 467 LEU C CA 1
ATOM 8806 C C . LEU C 3 352 ? 91.202 53.932 82.503 1.00 10.00 467 LEU C C 1
ATOM 8807 O O . LEU C 3 352 ? 91.453 53.808 83.704 1.00 10.00 467 LEU C O 1
ATOM 8812 N N . GLY C 3 353 ? 90.319 53.167 81.864 1.00 10.00 468 GLY C N 1
ATOM 8813 C CA . GLY C 3 353 ? 89.610 52.108 82.571 1.00 10.00 468 GLY C CA 1
ATOM 8814 C C . GLY C 3 353 ? 90.623 51.274 83.336 1.00 10.00 468 GLY C C 1
ATOM 8815 O O . GLY C 3 353 ? 90.395 50.869 84.468 1.00 10.00 468 GLY C O 1
ATOM 8816 N N . THR C 3 354 ? 91.754 51.012 82.687 1.00 10.00 469 THR C N 1
ATOM 8817 C CA . THR C 3 354 ? 92.805 50.248 83.323 1.00 10.00 469 THR C CA 1
ATOM 8818 C C . THR C 3 354 ? 93.467 51.145 84.340 1.00 10.00 469 THR C C 1
ATOM 8819 O O . THR C 3 354 ? 93.722 50.725 85.459 1.00 10.00 469 THR C O 1
ATOM 8823 N N . ILE C 3 355 ? 93.734 52.395 83.962 1.00 10.00 470 ILE C N 1
ATOM 8824 C CA . ILE C 3 355 ? 94.381 53.336 84.874 1.00 10.00 470 ILE C CA 1
ATOM 8825 C C . ILE C 3 355 ? 93.739 53.319 86.252 1.00 10.00 470 ILE C C 1
ATOM 8826 O O . ILE C 3 355 ? 94.443 53.351 87.256 1.00 10.00 470 ILE C O 1
ATOM 8831 N N . PHE C 3 356 ? 92.408 53.264 86.289 1.00 10.00 471 PHE C N 1
ATOM 8832 C CA . PHE C 3 356 ? 91.664 53.227 87.543 1.00 10.00 471 PHE C CA 1
ATOM 8833 C C . PHE C 3 356 ? 91.964 51.911 88.285 1.00 10.00 471 PHE C C 1
ATOM 8834 O O . PHE C 3 356 ? 92.719 51.898 89.258 1.00 10.00 471 PHE C O 1
ATOM 8842 N N . ILE C 3 357 ? 91.439 50.796 87.786 1.00 10.00 472 ILE C N 1
ATOM 8843 C CA . ILE C 3 357 ? 91.700 49.549 88.514 1.00 10.00 472 ILE C CA 1
ATOM 8844 C C . ILE C 3 357 ? 93.203 49.282 88.539 1.00 10.00 472 ILE C C 1
ATOM 8845 O O . ILE C 3 357 ? 93.660 48.371 89.223 1.00 10.00 472 ILE C O 1
ATOM 8850 N N . PHE C 3 358 ? 93.966 50.082 87.790 1.00 10.00 473 PHE C N 1
ATOM 8851 C CA . PHE C 3 358 ? 95.422 49.978 87.788 1.00 10.00 473 PHE C CA 1
ATOM 8852 C C . PHE C 3 358 ? 95.765 50.695 89.094 1.00 10.00 473 PHE C C 1
ATOM 8853 O O . PHE C 3 358 ? 96.512 50.178 89.925 1.00 10.00 473 PHE C O 1
ATOM 8861 N N . VAL C 3 359 ? 95.186 51.881 89.276 1.00 10.00 474 VAL C N 1
ATOM 8862 C CA . VAL C 3 359 ? 95.411 52.646 90.486 1.00 10.00 474 VAL C CA 1
ATOM 8863 C C . VAL C 3 359 ? 94.736 51.913 91.634 1.00 10.00 474 VAL C C 1
ATOM 8864 O O . VAL C 3 359 ? 95.235 51.913 92.761 1.00 10.00 474 VAL C O 1
ATOM 8868 N N . MET C 3 360 ? 93.565 51.333 91.365 1.00 10.00 475 MET C N 1
ATOM 8869 C CA . MET C 3 360 ? 92.839 50.549 92.378 1.00 10.00 475 MET C CA 1
ATOM 8870 C C . MET C 3 360 ? 93.884 49.673 93.029 1.00 10.00 475 MET C C 1
ATOM 8871 O O . MET C 3 360 ? 94.028 49.645 94.240 1.00 10.00 475 MET C O 1
ATOM 8876 N N . GLY C 3 361 ? 94.582 48.955 92.159 1.00 10.00 476 GLY C N 1
ATOM 8877 C CA . GLY C 3 361 ? 95.621 48.054 92.572 1.00 10.00 476 GLY C CA 1
ATOM 8878 C C . GLY C 3 361 ? 96.851 48.704 93.143 1.00 10.00 476 GLY C C 1
ATOM 8879 O O . GLY C 3 361 ? 97.308 48.304 94.224 1.00 10.00 476 GLY C O 1
ATOM 8880 N N . ASN C 3 362 ? 97.385 49.719 92.480 1.00 10.00 477 ASN C N 1
ATOM 8881 C CA . ASN C 3 362 ? 98.616 50.287 93.011 1.00 10.00 477 ASN C CA 1
ATOM 8882 C C . ASN C 3 362 ? 98.459 50.818 94.458 1.00 10.00 477 ASN C C 1
ATOM 8883 O O . ASN C 3 362 ? 99.447 51.136 95.110 1.00 10.00 477 ASN C O 1
ATOM 8888 N N . PHE C 3 363 ? 97.220 50.851 94.964 1.00 10.00 478 PHE C N 1
ATOM 8889 C CA . PHE C 3 363 ? 96.951 51.271 96.339 1.00 10.00 478 PHE C CA 1
ATOM 8890 C C . PHE C 3 363 ? 96.383 50.046 97.066 1.00 10.00 478 PHE C C 1
ATOM 8891 O O . PHE C 3 363 ? 96.307 50.010 98.293 1.00 10.00 478 PHE C O 1
ATOM 8899 N N . ASN C 3 364 ? 95.980 49.051 96.278 1.00 10.00 479 ASN C N 1
ATOM 8900 C CA . ASN C 3 364 ? 95.416 47.791 96.773 1.00 10.00 479 ASN C CA 1
ATOM 8901 C C . ASN C 3 364 ? 96.538 46.864 97.178 1.00 10.00 479 ASN C C 1
ATOM 8902 O O . ASN C 3 364 ? 96.354 45.965 97.999 1.00 10.00 479 ASN C O 1
ATOM 8907 N N . ARG C 3 365 ? 97.697 47.088 96.577 1.00 10.00 480 ARG C N 1
ATOM 8908 C CA . ARG C 3 365 ? 98.867 46.274 96.838 1.00 10.00 480 ARG C CA 1
ATOM 8909 C C . ARG C 3 365 ? 99.579 46.686 98.140 1.00 10.00 480 ARG C C 1
ATOM 8910 O O . ARG C 3 365 ? 99.877 45.839 98.985 1.00 10.00 480 ARG C O 1
ATOM 8918 N N . PRO C 3 366 ? 99.844 47.999 98.323 1.00 10.00 481 PRO C N 1
ATOM 8919 C CA . PRO C 3 366 ? 100.515 48.556 99.517 1.00 10.00 481 PRO C CA 1
ATOM 8920 C C . PRO C 3 366 ? 99.797 48.453 100.876 1.00 10.00 481 PRO C C 1
ATOM 8921 O O . PRO C 3 366 ? 100.441 48.552 101.915 1.00 10.00 481 PRO C O 1
ATOM 8925 N N . PRO C 3 367 ? 98.460 48.276 100.889 1.00 10.00 482 PRO C N 1
ATOM 8926 C CA . PRO C 3 367 ? 97.734 48.162 102.162 1.00 10.00 482 PRO C CA 1
ATOM 8927 C C . PRO C 3 367 ? 97.818 46.696 102.558 1.00 10.00 482 PRO C C 1
ATOM 8928 O O . PRO C 3 367 ? 97.840 46.335 103.732 1.00 10.00 482 PRO C O 1
ATOM 8932 N N . ALA C 3 368 ? 97.835 45.862 101.519 1.00 10.00 483 ALA C N 1
ATOM 8933 C CA . ALA C 3 368 ? 97.937 44.426 101.634 1.00 10.00 483 ALA C CA 1
ATOM 8934 C C . ALA C 3 368 ? 99.418 44.146 101.872 1.00 10.00 483 ALA C C 1
ATOM 8935 O O . ALA C 3 368 ? 99.836 43.002 102.042 1.00 10.00 483 ALA C O 1
ATOM 8937 N N . LYS C 3 369 ? 100.196 45.226 101.879 1.00 10.00 484 LYS C N 1
ATOM 8938 C CA . LYS C 3 369 ? 101.645 45.194 102.097 1.00 10.00 484 LYS C CA 1
ATOM 8939 C C . LYS C 3 369 ? 101.961 45.146 103.594 1.00 10.00 484 LYS C C 1
ATOM 8940 O O . LYS C 3 369 ? 102.732 44.237 104.008 1.00 10.00 484 LYS C O 1
ATOM 8947 N N . SER D 1 1 ? 39.478 49.629 165.707 1.00 10.00 1 SER D N 1
ATOM 8948 C CA . SER D 1 1 ? 39.132 48.806 166.904 1.00 10.00 1 SER D CA 1
ATOM 8949 C C . SER D 1 1 ? 39.999 47.552 166.981 1.00 10.00 1 SER D C 1
ATOM 8950 O O . SER D 1 1 ? 41.087 47.565 167.559 1.00 10.00 1 SER D O 1
ATOM 8953 N N . GLU D 1 2 ? 39.484 46.456 166.403 1.00 10.00 2 GLU D N 1
ATOM 8954 C CA . GLU D 1 2 ? 40.184 45.179 166.355 1.00 10.00 2 GLU D CA 1
ATOM 8955 C C . GLU D 1 2 ? 41.690 45.381 166.223 1.00 10.00 2 GLU D C 1
ATOM 8956 O O . GLU D 1 2 ? 42.233 45.346 165.119 1.00 10.00 2 GLU D O 1
ATOM 8962 N N . HIS D 1 3 ? 42.358 45.639 167.358 1.00 10.00 3 HIS D N 1
ATOM 8963 C CA . HIS D 1 3 ? 43.781 45.958 167.411 1.00 10.00 3 HIS D CA 1
ATOM 8964 C C . HIS D 1 3 ? 44.177 46.918 166.295 1.00 10.00 3 HIS D C 1
ATOM 8965 O O . HIS D 1 3 ? 45.326 46.952 165.859 1.00 10.00 3 HIS D O 1
ATOM 8972 N N . GLU D 1 4 ? 43.184 47.706 165.883 1.00 10.00 4 GLU D N 1
ATOM 8973 C CA . GLU D 1 4 ? 43.259 48.735 164.845 1.00 10.00 4 GLU D CA 1
ATOM 8974 C C . GLU D 1 4 ? 44.620 49.374 164.614 1.00 10.00 4 GLU D C 1
ATOM 8975 O O . GLU D 1 4 ? 45.257 49.136 163.588 1.00 10.00 4 GLU D O 1
ATOM 8981 N N . THR D 1 5 ? 45.035 50.225 165.545 1.00 10.00 5 THR D N 1
ATOM 8982 C CA . THR D 1 5 ? 46.318 50.911 165.434 1.00 10.00 5 THR D CA 1
ATOM 8983 C C . THR D 1 5 ? 47.457 49.937 165.684 1.00 10.00 5 THR D C 1
ATOM 8984 O O . THR D 1 5 ? 48.519 49.994 165.047 1.00 10.00 5 THR D O 1
ATOM 8988 N N . ARG D 1 6 ? 47.244 49.033 166.625 1.00 10.00 6 ARG D N 1
ATOM 8989 C CA . ARG D 1 6 ? 48.297 48.057 166.923 1.00 10.00 6 ARG D CA 1
ATOM 8990 C C . ARG D 1 6 ? 48.585 47.195 165.683 1.00 10.00 6 ARG D C 1
ATOM 8991 O O . ARG D 1 6 ? 49.729 46.837 165.437 1.00 10.00 6 ARG D O 1
ATOM 8999 N N . LEU D 1 7 ? 47.570 46.914 164.875 1.00 10.00 7 LEU D N 1
ATOM 9000 C CA . LEU D 1 7 ? 47.843 46.068 163.709 1.00 10.00 7 LEU D CA 1
ATOM 9001 C C . LEU D 1 7 ? 48.539 46.850 162.592 1.00 10.00 7 LEU D C 1
ATOM 9002 O O . LEU D 1 7 ? 49.556 46.358 162.121 1.00 10.00 7 LEU D O 1
ATOM 9007 N N . VAL D 1 8 ? 48.084 48.011 162.132 1.00 10.00 8 VAL D N 1
ATOM 9008 C CA . VAL D 1 8 ? 48.837 48.640 161.038 1.00 10.00 8 VAL D CA 1
ATOM 9009 C C . VAL D 1 8 ? 50.208 49.209 161.421 1.00 10.00 8 VAL D C 1
ATOM 9010 O O . VAL D 1 8 ? 51.097 49.233 160.585 1.00 10.00 8 VAL D O 1
ATOM 9014 N N . ALA D 1 9 ? 50.384 49.663 162.661 1.00 10.00 9 ALA D N 1
ATOM 9015 C CA . ALA D 1 9 ? 51.651 50.202 163.121 1.00 10.00 9 ALA D CA 1
ATOM 9016 C C . ALA D 1 9 ? 52.731 49.098 163.158 1.00 10.00 9 ALA D C 1
ATOM 9017 O O . ALA D 1 9 ? 53.823 49.232 162.586 1.00 10.00 9 ALA D O 1
ATOM 9019 N N . ASN D 1 10 ? 52.404 47.984 163.800 1.00 10.00 10 ASN D N 1
ATOM 9020 C CA . ASN D 1 10 ? 53.368 46.905 163.904 1.00 10.00 10 ASN D CA 1
ATOM 9021 C C . ASN D 1 10 ? 53.822 46.505 162.501 1.00 10.00 10 ASN D C 1
ATOM 9022 O O . ASN D 1 10 ? 55.013 46.338 162.262 1.00 10.00 10 ASN D O 1
ATOM 9027 N N . LEU D 1 11 ? 52.881 46.424 161.564 1.00 10.00 11 LEU D N 1
ATOM 9028 C CA . LEU D 1 11 ? 53.187 46.053 160.203 1.00 10.00 11 LEU D CA 1
ATOM 9029 C C . LEU D 1 11 ? 54.253 46.954 159.563 1.00 10.00 11 LEU D C 1
ATOM 9030 O O . LEU D 1 11 ? 55.171 46.459 158.918 1.00 10.00 11 LEU D O 1
ATOM 9035 N N . LEU D 1 12 ? 54.148 48.269 159.739 1.00 10.00 12 LEU D N 1
ATOM 9036 C CA . LEU D 1 12 ? 55.133 49.190 159.166 1.00 10.00 12 LEU D CA 1
ATOM 9037 C C . LEU D 1 12 ? 56.515 49.113 159.817 1.00 10.00 12 LEU D C 1
ATOM 9038 O O . LEU D 1 12 ? 57.530 49.118 159.122 1.00 10.00 12 LEU D O 1
ATOM 9043 N N . GLU D 1 13 ? 56.558 49.006 161.142 1.00 10.00 13 GLU D N 1
ATOM 9044 C CA . GLU D 1 13 ? 57.862 48.928 161.805 1.00 10.00 13 GLU D CA 1
ATOM 9045 C C . GLU D 1 13 ? 58.693 47.727 161.349 1.00 10.00 13 GLU D C 1
ATOM 9046 O O . GLU D 1 13 ? 59.668 47.913 160.627 1.00 10.00 13 GLU D O 1
ATOM 9052 N N . ASN D 1 14 ? 58.307 46.494 161.704 1.00 10.00 14 ASN D N 1
ATOM 9053 C CA . ASN D 1 14 ? 59.100 45.349 161.290 1.00 10.00 14 ASN D CA 1
ATOM 9054 C C . ASN D 1 14 ? 58.731 44.755 159.931 1.00 10.00 14 ASN D C 1
ATOM 9055 O O . ASN D 1 14 ? 58.415 43.573 159.808 1.00 10.00 14 ASN D O 1
ATOM 9060 N N . TYR D 1 15 ? 58.773 45.606 158.913 1.00 10.00 15 TYR D N 1
ATOM 9061 C CA . TYR D 1 15 ? 58.505 45.213 157.537 1.00 10.00 15 TYR D CA 1
ATOM 9062 C C . TYR D 1 15 ? 59.495 46.001 156.709 1.00 10.00 15 TYR D C 1
ATOM 9063 O O . TYR D 1 15 ? 59.793 47.157 157.018 1.00 10.00 15 TYR D O 1
ATOM 9072 N N . ASN D 1 16 ? 60.017 45.375 155.668 1.00 10.00 16 ASN D N 1
ATOM 9073 C CA . ASN D 1 16 ? 60.989 46.006 154.823 1.00 10.00 16 ASN D CA 1
ATOM 9074 C C . ASN D 1 16 ? 60.718 45.660 153.364 1.00 10.00 16 ASN D C 1
ATOM 9075 O O . ASN D 1 16 ? 60.282 44.551 153.058 1.00 10.00 16 ASN D O 1
ATOM 9080 N N . LYS D 1 17 ? 60.954 46.612 152.466 1.00 10.00 17 LYS D N 1
ATOM 9081 C CA . LYS D 1 17 ? 60.711 46.368 151.069 1.00 10.00 17 LYS D CA 1
ATOM 9082 C C . LYS D 1 17 ? 61.995 46.186 150.245 1.00 10.00 17 LYS D C 1
ATOM 9083 O O . LYS D 1 17 ? 61.988 45.450 149.259 1.00 10.00 17 LYS D O 1
ATOM 9089 N N . VAL D 1 18 ? 63.083 46.852 150.634 1.00 10.00 18 VAL D N 1
ATOM 9090 C CA . VAL D 1 18 ? 64.382 46.695 149.927 1.00 10.00 18 VAL D CA 1
ATOM 9091 C C . VAL D 1 18 ? 64.725 45.221 149.832 1.00 10.00 18 VAL D C 1
ATOM 9092 O O . VAL D 1 18 ? 65.271 44.771 148.832 1.00 10.00 18 VAL D O 1
ATOM 9096 N N . ILE D 1 19 ? 64.428 44.499 150.909 1.00 10.00 19 ILE D N 1
ATOM 9097 C CA . ILE D 1 19 ? 64.701 43.070 151.038 1.00 10.00 19 ILE D CA 1
ATOM 9098 C C . ILE D 1 19 ? 63.822 42.196 150.158 1.00 10.00 19 ILE D C 1
ATOM 9099 O O . ILE D 1 19 ? 62.727 42.591 149.776 1.00 10.00 19 ILE D O 1
ATOM 9104 N N . ARG D 1 20 ? 64.321 41.002 149.840 1.00 10.00 20 ARG D N 1
ATOM 9105 C CA . ARG D 1 20 ? 63.596 40.035 149.026 1.00 10.00 20 ARG D CA 1
ATOM 9106 C C . ARG D 1 20 ? 63.258 38.847 149.928 1.00 10.00 20 ARG D C 1
ATOM 9107 O O . ARG D 1 20 ? 64.050 38.480 150.795 1.00 10.00 20 ARG D O 1
ATOM 9115 N N . PRO D 1 21 ? 62.083 38.226 149.735 1.00 10.00 21 PRO D N 1
ATOM 9116 C CA . PRO D 1 21 ? 61.730 37.088 150.586 1.00 10.00 21 PRO D CA 1
ATOM 9117 C C . PRO D 1 21 ? 62.601 35.866 150.357 1.00 10.00 21 PRO D C 1
ATOM 9118 O O . PRO D 1 21 ? 62.152 34.832 149.842 1.00 10.00 21 PRO D O 1
ATOM 9122 N N . VAL D 1 22 ? 63.860 35.995 150.730 1.00 10.00 22 VAL D N 1
ATOM 9123 C CA . VAL D 1 22 ? 64.778 34.887 150.584 1.00 10.00 22 VAL D CA 1
ATOM 9124 C C . VAL D 1 22 ? 64.478 33.853 151.641 1.00 10.00 22 VAL D C 1
ATOM 9125 O O . VAL D 1 22 ? 64.360 34.159 152.835 1.00 10.00 22 VAL D O 1
ATOM 9129 N N . GLU D 1 23 ? 64.395 32.606 151.199 1.00 10.00 23 GLU D N 1
ATOM 9130 C CA . GLU D 1 23 ? 64.102 31.501 152.099 1.00 10.00 23 GLU D CA 1
ATOM 9131 C C . GLU D 1 23 ? 65.200 30.438 152.018 1.00 10.00 23 GLU D C 1
ATOM 9132 O O . GLU D 1 23 ? 65.231 29.617 151.103 1.00 10.00 23 GLU D O 1
ATOM 9138 N N . HIS D 1 24 ? 66.123 30.515 152.979 1.00 10.00 24 HIS D N 1
ATOM 9139 C CA . HIS D 1 24 ? 67.249 29.608 153.109 1.00 10.00 24 HIS D CA 1
ATOM 9140 C C . HIS D 1 24 ? 68.096 29.575 151.802 1.00 10.00 24 HIS D C 1
ATOM 9141 O O . HIS D 1 24 ? 67.774 30.262 150.833 1.00 10.00 24 HIS D O 1
ATOM 9148 N N . HIS D 1 25 ? 69.199 28.825 151.815 1.00 10.00 25 HIS D N 1
ATOM 9149 C CA . HIS D 1 25 ? 70.147 28.684 150.702 1.00 10.00 25 HIS D CA 1
ATOM 9150 C C . HIS D 1 25 ? 69.583 27.761 149.612 1.00 10.00 25 HIS D C 1
ATOM 9151 O O . HIS D 1 25 ? 70.140 26.688 149.423 1.00 10.00 25 HIS D O 1
ATOM 9158 N N . THR D 1 26 ? 68.536 28.145 148.876 1.00 10.00 26 THR D N 1
ATOM 9159 C CA . THR D 1 26 ? 67.989 27.212 147.890 1.00 10.00 26 THR D CA 1
ATOM 9160 C C . THR D 1 26 ? 67.479 27.790 146.563 1.00 10.00 26 THR D C 1
ATOM 9161 O O . THR D 1 26 ? 68.132 28.621 145.926 1.00 10.00 26 THR D O 1
ATOM 9165 N N . HIS D 1 27 ? 66.295 27.331 146.166 1.00 10.00 27 HIS D N 1
ATOM 9166 C CA . HIS D 1 27 ? 65.656 27.703 144.908 1.00 10.00 27 HIS D CA 1
ATOM 9167 C C . HIS D 1 27 ? 65.498 29.168 144.533 1.00 10.00 27 HIS D C 1
ATOM 9168 O O . HIS D 1 27 ? 64.835 29.480 143.540 1.00 10.00 27 HIS D O 1
ATOM 9175 N N . PHE D 1 28 ? 66.090 30.080 145.291 1.00 10.00 28 PHE D N 1
ATOM 9176 C CA . PHE D 1 28 ? 65.968 31.470 144.892 1.00 10.00 28 PHE D CA 1
ATOM 9177 C C . PHE D 1 28 ? 64.555 31.928 145.213 1.00 10.00 28 PHE D C 1
ATOM 9178 O O . PHE D 1 28 ? 63.780 31.210 145.840 1.00 10.00 28 PHE D O 1
ATOM 9186 N N . VAL D 1 29 ? 64.221 33.130 144.767 1.00 10.00 29 VAL D N 1
ATOM 9187 C CA . VAL D 1 29 ? 62.878 33.642 144.958 1.00 10.00 29 VAL D CA 1
ATOM 9188 C C . VAL D 1 29 ? 62.054 33.186 143.747 1.00 10.00 29 VAL D C 1
ATOM 9189 O O . VAL D 1 29 ? 62.311 33.596 142.621 1.00 10.00 29 VAL D O 1
ATOM 9193 N N . ASP D 1 30 ? 61.102 32.296 144.009 1.00 10.00 30 ASP D N 1
ATOM 9194 C CA . ASP D 1 30 ? 60.162 31.719 143.077 1.00 10.00 30 ASP D CA 1
ATOM 9195 C C . ASP D 1 30 ? 59.363 32.742 142.242 1.00 10.00 30 ASP D C 1
ATOM 9196 O O . ASP D 1 30 ? 58.210 32.964 142.561 1.00 10.00 30 ASP D O 1
ATOM 9201 N N . ILE D 1 31 ? 59.955 33.327 141.187 1.00 10.00 31 ILE D N 1
ATOM 9202 C CA . ILE D 1 31 ? 59.287 34.306 140.333 1.00 10.00 31 ILE D CA 1
ATOM 9203 C C . ILE D 1 31 ? 58.544 33.664 139.170 1.00 10.00 31 ILE D C 1
ATOM 9204 O O . ILE D 1 31 ? 59.137 32.946 138.386 1.00 10.00 31 ILE D O 1
ATOM 9209 N N . THR D 1 32 ? 57.261 33.991 139.049 1.00 10.00 32 THR D N 1
ATOM 9210 C CA . THR D 1 32 ? 56.386 33.454 138.009 1.00 10.00 32 THR D CA 1
ATOM 9211 C C . THR D 1 32 ? 56.094 34.636 137.041 1.00 10.00 32 THR D C 1
ATOM 9212 O O . THR D 1 32 ? 55.434 35.608 137.426 1.00 10.00 32 THR D O 1
ATOM 9216 N N . VAL D 1 33 ? 56.572 34.555 135.796 1.00 10.00 33 VAL D N 1
ATOM 9217 C CA . VAL D 1 33 ? 56.369 35.635 134.829 1.00 10.00 33 VAL D CA 1
ATOM 9218 C C . VAL D 1 33 ? 55.658 35.167 133.562 1.00 10.00 33 VAL D C 1
ATOM 9219 O O . VAL D 1 33 ? 55.662 33.982 133.229 1.00 10.00 33 VAL D O 1
ATOM 9223 N N . GLY D 1 34 ? 55.033 36.111 132.872 1.00 10.00 34 GLY D N 1
ATOM 9224 C CA . GLY D 1 34 ? 54.340 35.771 131.645 1.00 10.00 34 GLY D CA 1
ATOM 9225 C C . GLY D 1 34 ? 53.924 36.995 130.850 1.00 10.00 34 GLY D C 1
ATOM 9226 O O . GLY D 1 34 ? 53.785 38.092 131.382 1.00 10.00 34 GLY D O 1
ATOM 9227 N N . LEU D 1 35 ? 53.750 36.752 129.575 1.00 10.00 35 LEU D N 1
ATOM 9228 C CA . LEU D 1 35 ? 53.312 37.755 128.601 1.00 10.00 35 LEU D CA 1
ATOM 9229 C C . LEU D 1 35 ? 51.798 37.703 128.406 1.00 10.00 35 LEU D C 1
ATOM 9230 O O . LEU D 1 35 ? 51.275 36.606 128.262 1.00 10.00 35 LEU D O 1
ATOM 9235 N N . GLN D 1 36 ? 51.132 38.837 128.506 1.00 10.00 36 GLN D N 1
ATOM 9236 C CA . GLN D 1 36 ? 49.702 38.923 128.263 1.00 10.00 36 GLN D CA 1
ATOM 9237 C C . GLN D 1 36 ? 49.727 40.086 127.290 1.00 10.00 36 GLN D C 1
ATOM 9238 O O . GLN D 1 36 ? 49.678 41.244 127.699 1.00 10.00 36 GLN D O 1
ATOM 9244 N N . LEU D 1 37 ? 49.861 39.771 126.007 1.00 10.00 37 LEU D N 1
ATOM 9245 C CA . LEU D 1 37 ? 49.945 40.795 124.977 1.00 10.00 37 LEU D CA 1
ATOM 9246 C C . LEU D 1 37 ? 48.596 41.015 124.282 1.00 10.00 37 LEU D C 1
ATOM 9247 O O . LEU D 1 37 ? 48.082 40.112 123.623 1.00 10.00 37 LEU D O 1
ATOM 9252 N N . ILE D 1 38 ? 48.051 42.223 124.395 1.00 10.00 38 ILE D N 1
ATOM 9253 C CA . ILE D 1 38 ? 46.768 42.513 123.750 1.00 10.00 38 ILE D CA 1
ATOM 9254 C C . ILE D 1 38 ? 46.763 43.644 122.686 1.00 10.00 38 ILE D C 1
ATOM 9255 O O . ILE D 1 38 ? 45.739 43.913 122.049 1.00 10.00 38 ILE D O 1
ATOM 9260 N N . GLN D 1 39 ? 47.893 44.313 122.484 1.00 10.00 39 GLN D N 1
ATOM 9261 C CA . GLN D 1 39 ? 47.951 45.362 121.464 1.00 10.00 39 GLN D CA 1
ATOM 9262 C C . GLN D 1 39 ? 49.389 45.627 121.046 1.00 10.00 39 GLN D C 1
ATOM 9263 O O . GLN D 1 39 ? 50.324 45.532 121.842 1.00 10.00 39 GLN D O 1
ATOM 9269 N N . LEU D 1 40 ? 49.552 45.931 119.769 1.00 10.00 40 LEU D N 1
ATOM 9270 C CA . LEU D 1 40 ? 50.843 46.220 119.194 1.00 10.00 40 LEU D CA 1
ATOM 9271 C C . LEU D 1 40 ? 50.571 47.506 118.426 1.00 10.00 40 LEU D C 1
ATOM 9272 O O . LEU D 1 40 ? 50.200 47.477 117.251 1.00 10.00 40 LEU D O 1
ATOM 9277 N N . ILE D 1 41 ? 50.729 48.643 119.098 1.00 10.00 41 ILE D N 1
ATOM 9278 C CA . ILE D 1 41 ? 50.442 49.910 118.426 1.00 10.00 41 ILE D CA 1
ATOM 9279 C C . ILE D 1 41 ? 51.418 50.285 117.345 1.00 10.00 41 ILE D C 1
ATOM 9280 O O . ILE D 1 41 ? 50.993 50.730 116.297 1.00 10.00 41 ILE D O 1
ATOM 9285 N N . ASN D 1 42 ? 52.722 50.147 117.575 1.00 10.00 42 ASN D N 1
ATOM 9286 C CA . ASN D 1 42 ? 53.645 50.522 116.515 1.00 10.00 42 ASN D CA 1
ATOM 9287 C C . ASN D 1 42 ? 54.903 49.675 116.417 1.00 10.00 42 ASN D C 1
ATOM 9288 O O . ASN D 1 42 ? 55.507 49.305 117.423 1.00 10.00 42 ASN D O 1
ATOM 9293 N N . VAL D 1 43 ? 55.272 49.336 115.187 1.00 10.00 43 VAL D N 1
ATOM 9294 C CA . VAL D 1 43 ? 56.488 48.561 114.945 1.00 10.00 43 VAL D CA 1
ATOM 9295 C C . VAL D 1 43 ? 56.959 48.855 113.533 1.00 10.00 43 VAL D C 1
ATOM 9296 O O . VAL D 1 43 ? 56.178 49.152 112.613 1.00 10.00 43 VAL D O 1
ATOM 9300 N N . ASP D 1 44 ? 58.267 48.750 113.390 1.00 10.00 44 ASP D N 1
ATOM 9301 C CA . ASP D 1 44 ? 58.961 49.033 112.157 1.00 10.00 44 ASP D CA 1
ATOM 9302 C C . ASP D 1 44 ? 59.869 47.865 111.801 1.00 10.00 44 ASP D C 1
ATOM 9303 O O . ASP D 1 44 ? 60.846 47.592 112.492 1.00 10.00 44 ASP D O 1
ATOM 9308 N N . GLU D 1 45 ? 59.509 47.177 110.724 1.00 10.00 45 GLU D N 1
ATOM 9309 C CA . GLU D 1 45 ? 60.242 46.039 110.197 1.00 10.00 45 GLU D CA 1
ATOM 9310 C C . GLU D 1 45 ? 61.671 46.422 109.841 1.00 10.00 45 GLU D C 1
ATOM 9311 O O . GLU D 1 45 ? 62.612 45.646 110.030 1.00 10.00 45 GLU D O 1
ATOM 9317 N N . VAL D 1 46 ? 61.818 47.650 109.375 1.00 10.00 46 VAL D N 1
ATOM 9318 C CA . VAL D 1 46 ? 63.103 48.175 108.930 1.00 10.00 46 VAL D CA 1
ATOM 9319 C C . VAL D 1 46 ? 64.067 48.318 110.103 1.00 10.00 46 VAL D C 1
ATOM 9320 O O . VAL D 1 46 ? 65.238 47.948 110.016 1.00 10.00 46 VAL D O 1
ATOM 9324 N N . ASN D 1 47 ? 63.629 48.959 111.179 1.00 10.00 47 ASN D N 1
ATOM 9325 C CA . ASN D 1 47 ? 64.515 49.173 112.323 1.00 10.00 47 ASN D CA 1
ATOM 9326 C C . ASN D 1 47 ? 64.311 48.093 113.361 1.00 10.00 47 ASN D C 1
ATOM 9327 O O . ASN D 1 47 ? 64.991 48.072 114.377 1.00 10.00 47 ASN D O 1
ATOM 9332 N N . GLN D 1 48 ? 63.396 47.173 113.056 1.00 10.00 48 GLN D N 1
ATOM 9333 C CA . GLN D 1 48 ? 63.052 46.042 113.937 1.00 10.00 48 GLN D CA 1
ATOM 9334 C C . GLN D 1 48 ? 62.630 46.499 115.317 1.00 10.00 48 GLN D C 1
ATOM 9335 O O . GLN D 1 48 ? 62.992 45.889 116.324 1.00 10.00 48 GLN D O 1
ATOM 9341 N N . ILE D 1 49 ? 61.879 47.586 115.353 1.00 10.00 49 ILE D N 1
ATOM 9342 C CA . ILE D 1 49 ? 61.383 48.151 116.597 1.00 10.00 49 ILE D CA 1
ATOM 9343 C C . ILE D 1 49 ? 59.930 47.766 116.854 1.00 10.00 49 ILE D C 1
ATOM 9344 O O . ILE D 1 49 ? 59.115 47.800 115.942 1.00 10.00 49 ILE D O 1
ATOM 9349 N N . VAL D 1 50 ? 59.609 47.494 118.114 1.00 10.00 50 VAL D N 1
ATOM 9350 C CA . VAL D 1 50 ? 58.279 47.093 118.505 1.00 10.00 50 VAL D CA 1
ATOM 9351 C C . VAL D 1 50 ? 57.791 47.772 119.801 1.00 10.00 50 VAL D C 1
ATOM 9352 O O . VAL D 1 50 ? 58.294 47.459 120.870 1.00 10.00 50 VAL D O 1
ATOM 9356 N N . GLU D 1 51 ? 56.788 48.655 119.721 1.00 10.00 51 GLU D N 1
ATOM 9357 C CA . GLU D 1 51 ? 56.255 49.279 120.935 1.00 10.00 51 GLU D CA 1
ATOM 9358 C C . GLU D 1 51 ? 54.881 48.627 121.184 1.00 10.00 51 GLU D C 1
ATOM 9359 O O . GLU D 1 51 ? 53.867 49.016 120.598 1.00 10.00 51 GLU D O 1
ATOM 9365 N N . THR D 1 52 ? 54.860 47.608 122.034 1.00 10.00 52 THR D N 1
ATOM 9366 C CA . THR D 1 52 ? 53.600 46.929 122.311 1.00 10.00 52 THR D CA 1
ATOM 9367 C C . THR D 1 52 ? 53.193 46.977 123.780 1.00 10.00 52 THR D C 1
ATOM 9368 O O . THR D 1 52 ? 53.817 47.670 124.589 1.00 10.00 52 THR D O 1
ATOM 9372 N N . ASN D 1 53 ? 52.097 46.303 124.117 1.00 10.00 53 ASN D N 1
ATOM 9373 C CA . ASN D 1 53 ? 51.720 46.229 125.519 1.00 10.00 53 ASN D CA 1
ATOM 9374 C C . ASN D 1 53 ? 51.499 44.830 125.973 1.00 10.00 53 ASN D C 1
ATOM 9375 O O . ASN D 1 53 ? 50.822 44.022 125.335 1.00 10.00 53 ASN D O 1
ATOM 9380 N N . VAL D 1 54 ? 52.068 44.543 127.126 1.00 10.00 54 VAL D N 1
ATOM 9381 C CA . VAL D 1 54 ? 51.930 43.197 127.713 1.00 10.00 54 VAL D CA 1
ATOM 9382 C C . VAL D 1 54 ? 51.852 43.425 129.205 1.00 10.00 54 VAL D C 1
ATOM 9383 O O . VAL D 1 54 ? 52.674 44.136 129.796 1.00 10.00 54 VAL D O 1
ATOM 9387 N N . ARG D 1 55 ? 50.806 42.884 129.800 1.00 10.00 55 ARG D N 1
ATOM 9388 C CA . ARG D 1 55 ? 50.596 43.054 131.219 1.00 10.00 55 ARG D CA 1
ATOM 9389 C C . ARG D 1 55 ? 51.601 42.049 131.769 1.00 10.00 55 ARG D C 1
ATOM 9390 O O . ARG D 1 55 ? 51.619 40.890 131.346 1.00 10.00 55 ARG D O 1
ATOM 9398 N N . LEU D 1 56 ? 52.503 42.496 132.633 1.00 10.00 56 LEU D N 1
ATOM 9399 C CA . LEU D 1 56 ? 53.517 41.632 133.199 1.00 10.00 56 LEU D CA 1
ATOM 9400 C C . LEU D 1 56 ? 52.960 40.825 134.329 1.00 10.00 56 LEU D C 1
ATOM 9401 O O . LEU D 1 56 ? 53.014 41.245 135.475 1.00 10.00 56 LEU D O 1
ATOM 9406 N N . ARG D 1 57 ? 52.414 39.665 134.005 1.00 10.00 57 ARG D N 1
ATOM 9407 C CA . ARG D 1 57 ? 51.863 38.824 135.023 1.00 10.00 57 ARG D CA 1
ATOM 9408 C C . ARG D 1 57 ? 52.986 38.246 135.873 1.00 10.00 57 ARG D C 1
ATOM 9409 O O . ARG D 1 57 ? 53.668 37.333 135.438 1.00 10.00 57 ARG D O 1
ATOM 9417 N N . GLN D 1 58 ? 53.197 38.794 137.056 1.00 10.00 58 GLN D N 1
ATOM 9418 C CA . GLN D 1 58 ? 54.183 38.228 137.966 1.00 10.00 58 GLN D CA 1
ATOM 9419 C C . GLN D 1 58 ? 53.515 37.416 139.069 1.00 10.00 58 GLN D C 1
ATOM 9420 O O . GLN D 1 58 ? 52.359 37.749 139.389 1.00 10.00 58 GLN D O 1
ATOM 9426 N N . GLN D 1 59 ? 54.155 36.416 139.556 1.00 10.00 59 GLN D N 1
ATOM 9427 C CA . GLN D 1 59 ? 53.540 35.571 140.595 1.00 10.00 59 GLN D CA 1
ATOM 9428 C C . GLN D 1 59 ? 54.670 34.943 141.430 1.00 10.00 59 GLN D C 1
ATOM 9429 O O . GLN D 1 59 ? 55.561 34.276 140.898 1.00 10.00 59 GLN D O 1
ATOM 9435 N N . TRP D 1 60 ? 54.671 35.196 142.731 1.00 10.00 60 TRP D N 1
ATOM 9436 C CA . TRP D 1 60 ? 55.677 34.607 143.593 1.00 10.00 60 TRP D CA 1
ATOM 9437 C C . TRP D 1 60 ? 55.163 34.714 145.017 1.00 10.00 60 TRP D C 1
ATOM 9438 O O . TRP D 1 60 ? 54.007 35.108 145.203 1.00 10.00 60 TRP D O 1
ATOM 9449 N N . ILE D 1 61 ? 55.924 34.283 146.013 1.00 10.00 61 ILE D N 1
ATOM 9450 C CA . ILE D 1 61 ? 55.406 34.329 147.366 1.00 10.00 61 ILE D CA 1
ATOM 9451 C C . ILE D 1 61 ? 56.343 34.865 148.426 1.00 10.00 61 ILE D C 1
ATOM 9452 O O . ILE D 1 61 ? 57.565 34.744 148.334 1.00 10.00 61 ILE D O 1
ATOM 9457 N N . ASP D 1 62 ? 55.735 35.452 149.448 1.00 10.00 62 ASP D N 1
ATOM 9458 C CA . ASP D 1 62 ? 56.473 36.023 150.568 1.00 10.00 62 ASP D CA 1
ATOM 9459 C C . ASP D 1 62 ? 55.678 35.664 151.809 1.00 10.00 62 ASP D C 1
ATOM 9460 O O . ASP D 1 62 ? 54.598 36.211 152.054 1.00 10.00 62 ASP D O 1
ATOM 9465 N N . VAL D 1 63 ? 56.206 34.731 152.587 1.00 10.00 63 VAL D N 1
ATOM 9466 C CA . VAL D 1 63 ? 55.494 34.319 153.786 1.00 10.00 63 VAL D CA 1
ATOM 9467 C C . VAL D 1 63 ? 55.201 35.482 154.705 1.00 10.00 63 VAL D C 1
ATOM 9468 O O . VAL D 1 63 ? 54.118 35.546 155.259 1.00 10.00 63 VAL D O 1
ATOM 9472 N N . ARG D 1 64 ? 56.157 36.398 154.859 1.00 10.00 64 ARG D N 1
ATOM 9473 C CA . ARG D 1 64 ? 55.966 37.566 155.731 1.00 10.00 64 ARG D CA 1
ATOM 9474 C C . ARG D 1 64 ? 54.615 38.266 155.539 1.00 10.00 64 ARG D C 1
ATOM 9475 O O . ARG D 1 64 ? 54.197 39.053 156.392 1.00 10.00 64 ARG D O 1
ATOM 9483 N N . LEU D 1 65 ? 53.940 37.992 154.421 1.00 10.00 65 LEU D N 1
ATOM 9484 C CA . LEU D 1 65 ? 52.633 38.603 154.131 1.00 10.00 65 LEU D CA 1
ATOM 9485 C C . LEU D 1 65 ? 51.466 37.786 154.695 1.00 10.00 65 LEU D C 1
ATOM 9486 O O . LEU D 1 65 ? 50.318 38.211 154.606 1.00 10.00 65 LEU D O 1
ATOM 9491 N N . ARG D 1 66 ? 51.761 36.615 155.258 1.00 10.00 66 ARG D N 1
ATOM 9492 C CA . ARG D 1 66 ? 50.745 35.746 155.856 1.00 10.00 66 ARG D CA 1
ATOM 9493 C C . ARG D 1 66 ? 50.136 36.486 157.041 1.00 10.00 66 ARG D C 1
ATOM 9494 O O . ARG D 1 66 ? 50.825 37.270 157.672 1.00 10.00 66 ARG D O 1
ATOM 9502 N N . TRP D 1 67 ? 48.876 36.215 157.377 1.00 10.00 67 TRP D N 1
ATOM 9503 C CA . TRP D 1 67 ? 48.248 36.928 158.490 1.00 10.00 67 TRP D CA 1
ATOM 9504 C C . TRP D 1 67 ? 47.247 36.079 159.284 1.00 10.00 67 TRP D C 1
ATOM 9505 O O . TRP D 1 67 ? 47.044 34.896 158.996 1.00 10.00 67 TRP D O 1
ATOM 9516 N N . ASN D 1 68 ? 46.648 36.686 160.305 1.00 10.00 68 ASN D N 1
ATOM 9517 C CA . ASN D 1 68 ? 45.631 35.986 161.084 1.00 10.00 68 ASN D CA 1
ATOM 9518 C C . ASN D 1 68 ? 44.302 36.779 161.010 1.00 10.00 68 ASN D C 1
ATOM 9519 O O . ASN D 1 68 ? 44.117 37.579 160.091 1.00 10.00 68 ASN D O 1
ATOM 9524 N N . PRO D 1 69 ? 43.350 36.534 161.931 1.00 10.00 69 PRO D N 1
ATOM 9525 C CA . PRO D 1 69 ? 42.049 37.209 161.980 1.00 10.00 69 PRO D CA 1
ATOM 9526 C C . PRO D 1 69 ? 42.084 38.761 161.924 1.00 10.00 69 PRO D C 1
ATOM 9527 O O . PRO D 1 69 ? 41.035 39.403 161.796 1.00 10.00 69 PRO D O 1
ATOM 9531 N N . ALA D 1 70 ? 43.280 39.354 161.960 1.00 10.00 70 ALA D N 1
ATOM 9532 C CA . ALA D 1 70 ? 43.428 40.811 161.981 1.00 10.00 70 ALA D CA 1
ATOM 9533 C C . ALA D 1 70 ? 43.936 41.444 160.694 1.00 10.00 70 ALA D C 1
ATOM 9534 O O . ALA D 1 70 ? 44.394 42.587 160.697 1.00 10.00 70 ALA D O 1
ATOM 9536 N N . ASP D 1 71 ? 43.879 40.681 159.610 1.00 10.00 71 ASP D N 1
ATOM 9537 C CA . ASP D 1 71 ? 44.274 41.142 158.272 1.00 10.00 71 ASP D CA 1
ATOM 9538 C C . ASP D 1 71 ? 43.657 40.185 157.281 1.00 10.00 71 ASP D C 1
ATOM 9539 O O . ASP D 1 71 ? 43.127 40.613 156.262 1.00 10.00 71 ASP D O 1
ATOM 9544 N N . TYR D 1 72 ? 43.770 38.885 157.557 1.00 10.00 72 TYR D N 1
ATOM 9545 C CA . TYR D 1 72 ? 43.130 37.886 156.676 1.00 10.00 72 TYR D CA 1
ATOM 9546 C C . TYR D 1 72 ? 41.678 37.971 157.100 1.00 10.00 72 TYR D C 1
ATOM 9547 O O . TYR D 1 72 ? 40.790 38.113 156.270 1.00 10.00 72 TYR D O 1
ATOM 9556 N N . GLY D 1 73 ? 41.463 37.847 158.407 1.00 10.00 73 GLY D N 1
ATOM 9557 C CA . GLY D 1 73 ? 40.138 37.913 158.993 1.00 10.00 73 GLY D CA 1
ATOM 9558 C C . GLY D 1 73 ? 39.369 39.140 158.572 1.00 10.00 73 GLY D C 1
ATOM 9559 O O . GLY D 1 73 ? 38.138 39.117 158.449 1.00 10.00 73 GLY D O 1
ATOM 9560 N N . GLY D 1 74 ? 40.094 40.222 158.328 1.00 10.00 74 GLY D N 1
ATOM 9561 C CA . GLY D 1 74 ? 39.458 41.465 157.933 1.00 10.00 74 GLY D CA 1
ATOM 9562 C C . GLY D 1 74 ? 38.722 41.317 156.622 1.00 10.00 74 GLY D C 1
ATOM 9563 O O . GLY D 1 74 ? 37.525 41.585 156.530 1.00 10.00 74 GLY D O 1
ATOM 9564 N N . ILE D 1 75 ? 39.449 40.877 155.603 1.00 10.00 75 ILE D N 1
ATOM 9565 C CA . ILE D 1 75 ? 38.876 40.685 154.280 1.00 10.00 75 ILE D CA 1
ATOM 9566 C C . ILE D 1 75 ? 39.729 39.782 153.389 1.00 10.00 75 ILE D C 1
ATOM 9567 O O . ILE D 1 75 ? 40.507 40.260 152.563 1.00 10.00 75 ILE D O 1
ATOM 9572 N N . LYS D 1 76 ? 39.583 38.474 153.582 1.00 10.00 76 LYS D N 1
ATOM 9573 C CA . LYS D 1 76 ? 40.289 37.472 152.791 1.00 10.00 76 LYS D CA 1
ATOM 9574 C C . LYS D 1 76 ? 41.479 38.022 152.031 1.00 10.00 76 LYS D C 1
ATOM 9575 O O . LYS D 1 76 ? 42.572 38.207 152.575 1.00 10.00 76 LYS D O 1
ATOM 9581 N N . LYS D 1 77 ? 41.230 38.265 150.746 1.00 10.00 77 LYS D N 1
ATOM 9582 C CA . LYS D 1 77 ? 42.236 38.785 149.833 1.00 10.00 77 LYS D CA 1
ATOM 9583 C C . LYS D 1 77 ? 42.241 40.313 149.891 1.00 10.00 77 LYS D C 1
ATOM 9584 O O . LYS D 1 77 ? 41.217 40.964 149.698 1.00 10.00 77 LYS D O 1
ATOM 9590 N N . ILE D 1 78 ? 43.415 40.863 150.166 1.00 10.00 78 ILE D N 1
ATOM 9591 C CA . ILE D 1 78 ? 43.603 42.292 150.245 1.00 10.00 78 ILE D CA 1
ATOM 9592 C C . ILE D 1 78 ? 44.685 42.654 149.262 1.00 10.00 78 ILE D C 1
ATOM 9593 O O . ILE D 1 78 ? 45.648 41.917 149.076 1.00 10.00 78 ILE D O 1
ATOM 9598 N N . ARG D 1 79 ? 44.516 43.807 148.632 1.00 10.00 79 ARG D N 1
ATOM 9599 C CA . ARG D 1 79 ? 45.476 44.241 147.640 1.00 10.00 79 ARG D CA 1
ATOM 9600 C C . ARG D 1 79 ? 46.306 45.373 148.231 1.00 10.00 79 ARG D C 1
ATOM 9601 O O . ARG D 1 79 ? 45.783 46.425 148.611 1.00 10.00 79 ARG D O 1
ATOM 9609 N N . LEU D 1 80 ? 47.607 45.131 148.335 1.00 10.00 80 LEU D N 1
ATOM 9610 C CA . LEU D 1 80 ? 48.527 46.118 148.900 1.00 10.00 80 LEU D CA 1
ATOM 9611 C C . LEU D 1 80 ? 49.216 46.952 147.839 1.00 10.00 80 LEU D C 1
ATOM 9612 O O . LEU D 1 80 ? 49.409 46.512 146.704 1.00 10.00 80 LEU D O 1
ATOM 9617 N N . PRO D 1 81 ? 49.609 48.179 148.201 1.00 10.00 81 PRO D N 1
ATOM 9618 C CA . PRO D 1 81 ? 50.285 49.030 147.217 1.00 10.00 81 PRO D CA 1
ATOM 9619 C C . PRO D 1 81 ? 51.604 48.359 146.864 1.00 10.00 81 PRO D C 1
ATOM 9620 O O . PRO D 1 81 ? 52.290 47.823 147.736 1.00 10.00 81 PRO D O 1
ATOM 9624 N N . SER D 1 82 ? 51.953 48.374 145.589 1.00 10.00 82 SER D N 1
ATOM 9625 C CA . SER D 1 82 ? 53.183 47.730 145.157 1.00 10.00 82 SER D CA 1
ATOM 9626 C C . SER D 1 82 ? 54.473 48.105 145.850 1.00 10.00 82 SER D C 1
ATOM 9627 O O . SER D 1 82 ? 55.408 47.313 145.889 1.00 10.00 82 SER D O 1
ATOM 9630 N N . ASP D 1 83 ? 54.542 49.344 146.335 1.00 10.00 83 ASP D N 1
ATOM 9631 C CA . ASP D 1 83 ? 55.762 49.863 147.006 1.00 10.00 83 ASP D CA 1
ATOM 9632 C C . ASP D 1 83 ? 56.451 48.792 147.900 1.00 10.00 83 ASP D C 1
ATOM 9633 O O . ASP D 1 83 ? 57.654 48.552 147.768 1.00 10.00 83 ASP D O 1
ATOM 9638 N N . ASP D 1 84 ? 55.682 48.140 148.778 1.00 10.00 84 ASP D N 1
ATOM 9639 C CA . ASP D 1 84 ? 56.166 47.129 149.704 1.00 10.00 84 ASP D CA 1
ATOM 9640 C C . ASP D 1 84 ? 56.931 45.994 149.029 1.00 10.00 84 ASP D C 1
ATOM 9641 O O . ASP D 1 84 ? 57.608 45.208 149.695 1.00 10.00 84 ASP D O 1
ATOM 9646 N N . VAL D 1 85 ? 56.848 45.951 147.703 1.00 10.00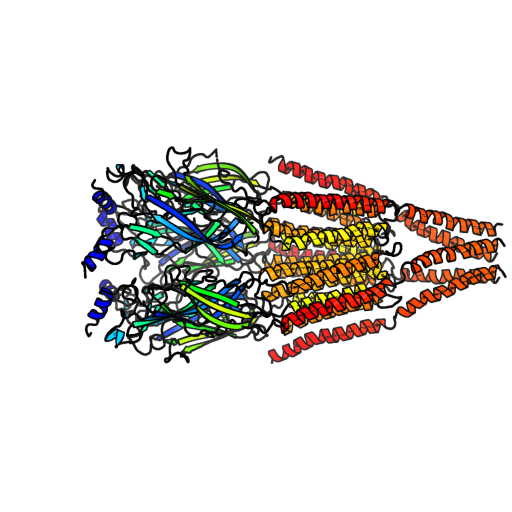 85 VAL D N 1
ATOM 9647 C CA . VAL D 1 85 ? 57.472 44.883 146.883 1.00 10.00 85 VAL D CA 1
ATOM 9648 C C . VAL D 1 85 ? 58.849 45.156 146.317 1.00 10.00 85 VAL D C 1
ATOM 9649 O O . VAL D 1 85 ? 59.162 46.262 145.884 1.00 10.00 85 VAL D O 1
ATOM 9653 N N . TRP D 1 86 ? 59.647 44.098 146.291 1.00 10.00 86 TRP D N 1
ATOM 9654 C CA . TRP D 1 86 ? 60.988 44.138 145.731 1.00 10.00 86 TRP D CA 1
ATOM 9655 C C . TRP D 1 86 ? 60.762 43.966 144.200 1.00 10.00 86 TRP D C 1
ATOM 9656 O O . TRP D 1 86 ? 60.506 42.883 143.711 1.00 10.00 86 TRP D O 1
ATOM 9667 N N . LEU D 1 87 ? 60.826 45.033 143.420 1.00 10.00 87 LEU D N 1
ATOM 9668 C CA . LEU D 1 87 ? 60.567 44.869 141.991 1.00 10.00 87 LEU D CA 1
ATOM 9669 C C . LEU D 1 87 ? 61.808 44.542 141.163 1.00 10.00 87 LEU D C 1
ATOM 9670 O O . LEU D 1 87 ? 62.774 45.301 141.173 1.00 10.00 87 LEU D O 1
ATOM 9675 N N . PRO D 1 88 ? 61.791 43.404 140.434 1.00 10.00 88 PRO D N 1
ATOM 9676 C CA . PRO D 1 88 ? 62.915 42.985 139.600 1.00 10.00 88 PRO D CA 1
ATOM 9677 C C . PRO D 1 88 ? 63.143 43.923 138.418 1.00 10.00 88 PRO D C 1
ATOM 9678 O O . PRO D 1 88 ? 62.204 44.482 137.836 1.00 10.00 88 PRO D O 1
ATOM 9682 N N . ASP D 1 89 ? 64.407 44.108 138.112 1.00 10.00 89 ASP D N 1
ATOM 9683 C CA . ASP D 1 89 ? 64.740 44.892 136.943 1.00 10.00 89 ASP D CA 1
ATOM 9684 C C . ASP D 1 89 ? 64.650 44.055 135.688 1.00 10.00 89 ASP D C 1
ATOM 9685 O O . ASP D 1 89 ? 65.643 43.599 135.179 1.00 10.00 89 ASP D O 1
ATOM 9690 N N . LEU D 1 90 ? 63.420 43.710 135.342 1.00 10.00 90 LEU D N 1
ATOM 9691 C CA . LEU D 1 90 ? 63.283 42.819 134.195 1.00 10.00 90 LEU D CA 1
ATOM 9692 C C . LEU D 1 90 ? 63.660 43.552 132.909 1.00 10.00 90 LEU D C 1
ATOM 9693 O O . LEU D 1 90 ? 63.626 44.786 132.838 1.00 10.00 90 LEU D O 1
ATOM 9698 N N . VAL D 1 91 ? 64.086 42.796 131.907 1.00 10.00 91 VAL D N 1
ATOM 9699 C CA . VAL D 1 91 ? 64.455 43.416 130.650 1.00 10.00 91 VAL D CA 1
ATOM 9700 C C . VAL D 1 91 ? 64.741 42.458 129.504 1.00 10.00 91 VAL D C 1
ATOM 9701 O O . VAL D 1 91 ? 65.272 41.357 129.687 1.00 10.00 91 VAL D O 1
ATOM 9705 N N . LEU D 1 92 ? 64.336 42.921 128.327 1.00 10.00 92 LEU D N 1
ATOM 9706 C CA . LEU D 1 92 ? 64.465 42.265 127.031 1.00 10.00 92 LEU D CA 1
ATOM 9707 C C . LEU D 1 92 ? 65.915 42.146 126.651 1.00 10.00 92 LEU D C 1
ATOM 9708 O O . LEU D 1 92 ? 66.477 43.117 126.242 1.00 10.00 92 LEU D O 1
ATOM 9713 N N . TYR D 1 93 ? 66.509 40.944 126.771 1.00 10.00 93 TYR D N 1
ATOM 9714 C CA . TYR D 1 93 ? 67.935 40.796 126.467 1.00 10.00 93 TYR D CA 1
ATOM 9715 C C . TYR D 1 93 ? 68.379 41.487 125.166 1.00 10.00 93 TYR D C 1
ATOM 9716 O O . TYR D 1 93 ? 68.948 42.565 125.246 1.00 10.00 93 TYR D O 1
ATOM 9725 N N . ASN D 1 94 ? 68.099 40.929 123.982 1.00 10.00 94 ASN D N 1
ATOM 9726 C CA . ASN D 1 94 ? 68.515 41.566 122.740 1.00 10.00 94 ASN D CA 1
ATOM 9727 C C . ASN D 1 94 ? 67.508 42.618 122.296 1.00 10.00 94 ASN D C 1
ATOM 9728 O O . ASN D 1 94 ? 67.593 43.169 121.195 1.00 10.00 94 ASN D O 1
ATOM 9733 N N . ASN D 1 95 ? 66.541 42.893 123.170 1.00 10.00 95 ASN D N 1
ATOM 9734 C CA . ASN D 1 95 ? 65.501 43.889 122.916 1.00 10.00 95 ASN D CA 1
ATOM 9735 C C . ASN D 1 95 ? 65.676 44.989 123.952 1.00 10.00 95 ASN D C 1
ATOM 9736 O O . ASN D 1 95 ? 66.775 45.505 124.130 1.00 10.00 95 ASN D O 1
ATOM 9741 N N . ALA D 1 96 ? 64.581 45.343 124.622 1.00 10.00 96 ALA D N 1
ATOM 9742 C CA . ALA D 1 96 ? 64.599 46.362 125.683 1.00 10.00 96 ALA D CA 1
ATOM 9743 C C . ALA D 1 96 ? 64.801 47.798 125.223 1.00 10.00 96 ALA D C 1
ATOM 9744 O O . ALA D 1 96 ? 65.076 48.665 126.041 1.00 10.00 96 ALA D O 1
ATOM 9746 N N . ASP D 1 97 ? 64.645 48.097 123.938 1.00 10.00 97 ASP D N 1
ATOM 9747 C CA . ASP D 1 97 ? 64.864 49.412 123.389 1.00 10.00 97 ASP D CA 1
ATOM 9748 C C . ASP D 1 97 ? 64.127 50.469 124.188 1.00 10.00 97 ASP D C 1
ATOM 9749 O O . ASP D 1 97 ? 64.423 51.694 123.994 1.00 10.00 97 ASP D O 1
ATOM 9754 N N . GLY D 1 98 ? 63.194 50.148 125.071 1.00 10.00 98 GLY D N 1
ATOM 9755 C CA . GLY D 1 98 ? 62.472 51.162 125.835 1.00 10.00 98 GLY D CA 1
ATOM 9756 C C . GLY D 1 98 ? 62.038 50.816 127.239 1.00 10.00 98 GLY D C 1
ATOM 9757 O O . GLY D 1 98 ? 61.908 49.647 127.562 1.00 10.00 98 GLY D O 1
ATOM 9758 N N . ASP D 1 99 ? 61.850 51.845 128.069 1.00 10.00 99 ASP D N 1
ATOM 9759 C CA . ASP D 1 99 ? 61.393 51.664 129.468 1.00 10.00 99 ASP D CA 1
ATOM 9760 C C . ASP D 1 99 ? 60.024 51.003 129.400 1.00 10.00 99 ASP D C 1
ATOM 9761 O O . ASP D 1 99 ? 59.274 51.220 128.446 1.00 10.00 99 ASP D O 1
ATOM 9766 N N . PHE D 1 100 ? 59.698 50.189 130.399 1.00 10.00 100 PHE D N 1
ATOM 9767 C CA . PHE D 1 100 ? 58.368 49.607 130.450 1.00 10.00 100 PHE D CA 1
ATOM 9768 C C . PHE D 1 100 ? 57.584 50.813 130.952 1.00 10.00 100 PHE D C 1
ATOM 9769 O O . PHE D 1 100 ? 58.098 51.580 131.762 1.00 10.00 100 PHE D O 1
ATOM 9777 N N . ALA D 1 101 ? 56.378 51.027 130.449 1.00 10.00 101 ALA D N 1
ATOM 9778 C CA . ALA D 1 101 ? 55.625 52.174 130.920 1.00 10.00 101 ALA D CA 1
ATOM 9779 C C . ALA D 1 101 ? 54.293 51.783 131.513 1.00 10.00 101 ALA D C 1
ATOM 9780 O O . ALA D 1 101 ? 53.538 51.003 130.925 1.00 10.00 101 ALA D O 1
ATOM 9782 N N . ILE D 1 102 ? 54.013 52.372 132.666 1.00 10.00 102 ILE D N 1
ATOM 9783 C CA . ILE D 1 102 ? 52.790 52.144 133.436 1.00 10.00 102 ILE D CA 1
ATOM 9784 C C . ILE D 1 102 ? 52.954 51.127 134.568 1.00 10.00 102 ILE D C 1
ATOM 9785 O O . ILE D 1 102 ? 51.968 50.707 135.186 1.00 10.00 102 ILE D O 1
ATOM 9790 N N . VAL D 1 103 ? 54.178 50.668 134.832 1.00 10.00 103 VAL D N 1
ATOM 9791 C CA . VAL D 1 103 ? 54.373 49.661 135.893 1.00 10.00 103 VAL D CA 1
ATOM 9792 C C . VAL D 1 103 ? 54.495 50.285 137.271 1.00 10.00 103 VAL D C 1
ATOM 9793 O O . VAL D 1 103 ? 54.080 49.686 138.259 1.00 10.00 103 VAL D O 1
ATOM 9797 N N . HIS D 1 104 ? 55.059 51.489 137.358 1.00 10.00 104 HIS D N 1
ATOM 9798 C CA . HIS D 1 104 ? 55.271 52.162 138.636 1.00 10.00 104 HIS D CA 1
ATOM 9799 C C . HIS D 1 104 ? 53.939 52.468 139.308 1.00 10.00 104 HIS D C 1
ATOM 9800 O O . HIS D 1 104 ? 52.863 52.287 138.766 1.00 10.00 104 HIS D O 1
ATOM 9807 N N . MET D 1 105 ? 54.021 52.889 140.573 1.00 10.00 105 MET D N 1
ATOM 9808 C CA . MET D 1 105 ? 52.860 53.396 141.295 1.00 10.00 105 MET D CA 1
ATOM 9809 C C . MET D 1 105 ? 51.647 52.496 141.089 1.00 10.00 105 MET D C 1
ATOM 9810 O O . MET D 1 105 ? 50.560 53.066 140.884 1.00 10.00 105 MET D O 1
ATOM 9815 N N . THR D 1 106 ? 51.685 51.156 141.215 1.00 10.00 106 THR D N 1
ATOM 9816 C CA . THR D 1 106 ? 50.507 50.326 140.986 1.00 10.00 106 THR D CA 1
ATOM 9817 C C . THR D 1 106 ? 50.035 49.463 142.159 1.00 10.00 106 THR D C 1
ATOM 9818 O O . THR D 1 106 ? 50.570 49.556 143.258 1.00 10.00 106 THR D O 1
ATOM 9822 N N . LYS D 1 107 ? 49.028 48.627 141.897 1.00 10.00 107 LYS D N 1
ATOM 9823 C CA . LYS D 1 107 ? 48.419 47.738 142.884 1.00 10.00 107 LYS D CA 1
ATOM 9824 C C . LYS D 1 107 ? 49.084 46.360 142.993 1.00 10.00 107 LYS D C 1
ATOM 9825 O O . LYS D 1 107 ? 49.550 45.808 141.999 1.00 10.00 107 LYS D O 1
ATOM 9831 N N . LEU D 1 108 ? 49.120 45.807 144.206 1.00 10.00 108 LEU D N 1
ATOM 9832 C CA . LEU D 1 108 ? 49.710 44.498 144.434 1.00 10.00 108 LEU D CA 1
ATOM 9833 C C . LEU D 1 108 ? 48.706 43.557 145.102 1.00 10.00 108 LEU D C 1
ATOM 9834 O O . LEU D 1 108 ? 47.957 43.958 145.993 1.00 10.00 108 LEU D O 1
ATOM 9839 N N . LEU D 1 109 ? 48.692 42.298 144.664 1.00 10.00 109 LEU D N 1
ATOM 9840 C CA . LEU D 1 109 ? 47.733 41.311 145.171 1.00 10.00 109 LEU D CA 1
ATOM 9841 C C . LEU D 1 109 ? 48.298 40.532 146.361 1.00 10.00 109 LEU D C 1
ATOM 9842 O O . LEU D 1 109 ? 49.292 39.827 146.239 1.00 10.00 109 LEU D O 1
ATOM 9847 N N . LEU D 1 110 ? 47.642 40.652 147.511 1.00 10.00 110 LEU D N 1
ATOM 9848 C CA . LEU D 1 110 ? 48.101 39.873 148.659 1.00 10.00 110 LEU D CA 1
ATOM 9849 C C . LEU D 1 110 ? 47.005 38.901 149.071 1.00 10.00 110 LEU D C 1
ATOM 9850 O O . LEU D 1 110 ? 45.805 39.165 148.892 1.00 10.00 110 LEU D O 1
ATOM 9855 N N . ASP D 1 111 ? 47.419 37.751 149.587 1.00 10.00 111 ASP D N 1
ATOM 9856 C CA . ASP D 1 111 ? 46.446 36.765 150.007 1.00 10.00 111 ASP D CA 1
ATOM 9857 C C . ASP D 1 111 ? 46.546 36.418 151.487 1.00 10.00 111 ASP D C 1
ATOM 9858 O O . ASP D 1 111 ? 47.508 36.797 152.164 1.00 10.00 111 ASP D O 1
ATOM 9863 N N . TYR D 1 112 ? 45.534 35.731 152.007 1.00 10.00 112 TYR D N 1
ATOM 9864 C CA . TYR D 1 112 ? 45.539 35.394 153.428 1.00 10.00 112 TYR D CA 1
ATOM 9865 C C . TYR D 1 112 ? 46.805 34.627 153.699 1.00 10.00 112 TYR D C 1
ATOM 9866 O O . TYR D 1 112 ? 47.477 34.839 154.711 1.00 10.00 112 TYR D O 1
ATOM 9875 N N . THR D 1 113 ? 47.112 33.761 152.741 1.00 10.00 113 THR D N 1
ATOM 9876 C CA . THR D 1 113 ? 48.299 32.884 152.719 1.00 10.00 113 THR D CA 1
ATOM 9877 C C . THR D 1 113 ? 49.524 33.773 152.569 1.00 10.00 113 THR D C 1
ATOM 9878 O O . THR D 1 113 ? 50.297 34.002 153.503 1.00 10.00 113 THR D O 1
ATOM 9882 N N . GLY D 1 114 ? 49.663 34.263 151.343 1.00 10.00 114 GLY D N 1
ATOM 9883 C CA . GLY D 1 114 ? 50.753 35.127 150.965 1.00 10.00 114 GLY D CA 1
ATOM 9884 C C . GLY D 1 114 ? 50.779 35.259 149.453 1.00 10.00 114 GLY D C 1
ATOM 9885 O O . GLY D 1 114 ? 51.389 36.191 148.935 1.00 10.00 114 GLY D O 1
ATOM 9886 N N . LYS D 1 115 ? 50.103 34.359 148.730 1.00 10.00 115 LYS D N 1
ATOM 9887 C CA . LYS D 1 115 ? 50.135 34.443 147.280 1.00 10.00 115 LYS D CA 1
ATOM 9888 C C . LYS D 1 115 ? 50.010 35.876 146.805 1.00 10.00 115 LYS D C 1
ATOM 9889 O O . LYS D 1 115 ? 49.266 36.685 147.366 1.00 10.00 115 LYS D O 1
ATOM 9895 N N . ILE D 1 116 ? 50.764 36.192 145.768 1.00 10.00 116 ILE D N 1
ATOM 9896 C CA . ILE D 1 116 ? 50.718 37.525 145.212 1.00 10.00 116 ILE D CA 1
ATOM 9897 C C . ILE D 1 116 ? 51.015 37.572 143.739 1.00 10.00 116 ILE D C 1
ATOM 9898 O O . ILE D 1 116 ? 51.875 36.852 143.220 1.00 10.00 116 ILE D O 1
ATOM 9903 N N . MET D 1 117 ? 50.288 38.462 143.086 1.00 10.00 117 MET D N 1
ATOM 9904 C CA . MET D 1 117 ? 50.375 38.682 141.658 1.00 10.00 117 MET D CA 1
ATOM 9905 C C . MET D 1 117 ? 50.175 40.171 141.429 1.00 10.00 117 MET D C 1
ATOM 9906 O O . MET D 1 117 ? 49.650 40.876 142.292 1.00 10.00 117 MET D O 1
ATOM 9911 N N . TRP D 1 118 ? 50.634 40.640 140.276 1.00 10.00 118 TRP D N 1
ATOM 9912 C CA . TRP D 1 118 ? 50.484 42.019 139.866 1.00 10.00 118 TRP D CA 1
ATOM 9913 C C . TRP D 1 118 ? 50.757 42.025 138.380 1.00 10.00 118 TRP D C 1
ATOM 9914 O O . TRP D 1 118 ? 51.911 41.969 137.937 1.00 10.00 118 TRP D O 1
ATOM 9925 N N . THR D 1 119 ? 49.682 42.103 137.602 1.00 10.00 119 THR D N 1
ATOM 9926 C CA . THR D 1 119 ? 49.791 42.129 136.146 1.00 10.00 119 THR D CA 1
ATOM 9927 C C . THR D 1 119 ? 49.744 43.593 135.706 1.00 10.00 119 THR D C 1
ATOM 9928 O O . THR D 1 119 ? 48.673 44.217 135.676 1.00 10.00 119 THR D O 1
ATOM 9932 N N . PRO D 1 120 ? 50.911 44.169 135.380 1.00 10.00 120 PRO D N 1
ATOM 9933 C CA . PRO D 1 120 ? 50.956 45.564 134.948 1.00 10.00 120 PRO D CA 1
ATOM 9934 C C . PRO D 1 120 ? 50.810 45.721 133.441 1.00 10.00 120 PRO D C 1
ATOM 9935 O O . PRO D 1 120 ? 51.491 45.056 132.647 1.00 10.00 120 PRO D O 1
ATOM 9939 N N . PRO D 1 121 ? 49.905 46.608 133.028 1.00 10.00 121 PRO D N 1
ATOM 9940 C CA . PRO D 1 121 ? 49.636 46.901 131.617 1.00 10.00 121 PRO D CA 1
ATOM 9941 C C . PRO D 1 121 ? 50.815 47.621 131.008 1.00 10.00 121 PRO D C 1
ATOM 9942 O O . PRO D 1 121 ? 50.668 48.700 130.459 1.00 10.00 121 PRO D O 1
ATOM 9946 N N . ALA D 1 122 ? 51.976 46.981 131.073 1.00 10.00 122 ALA D N 1
ATOM 9947 C CA . ALA D 1 122 ? 53.208 47.568 130.587 1.00 10.00 122 ALA D CA 1
ATOM 9948 C C . ALA D 1 122 ? 53.281 47.715 129.056 1.00 10.00 122 ALA D C 1
ATOM 9949 O O . ALA D 1 122 ? 52.991 46.791 128.293 1.00 10.00 122 ALA D O 1
ATOM 9951 N N . ILE D 1 123 ? 53.646 48.918 128.626 1.00 10.00 123 ILE D N 1
ATOM 9952 C CA . ILE D 1 123 ? 53.791 49.255 127.223 1.00 10.00 123 ILE D CA 1
ATOM 9953 C C . ILE D 1 123 ? 55.252 49.685 127.079 1.00 10.00 123 ILE D C 1
ATOM 9954 O O . ILE D 1 123 ? 55.736 50.469 127.887 1.00 10.00 123 ILE D O 1
ATOM 9959 N N . PHE D 1 124 ? 55.972 49.161 126.090 1.00 10.00 124 PHE D N 1
ATOM 9960 C CA . PHE D 1 124 ? 57.362 49.589 125.912 1.00 10.00 124 PHE D CA 1
ATOM 9961 C C . PHE D 1 124 ? 57.885 49.347 124.505 1.00 10.00 124 PHE D C 1
ATOM 9962 O O . PHE D 1 124 ? 57.247 48.655 123.703 1.00 10.00 124 PHE D O 1
ATOM 9970 N N . LYS D 1 125 ? 59.004 49.992 124.188 1.00 10.00 125 LYS D N 1
ATOM 9971 C CA . LYS D 1 125 ? 59.634 49.848 122.877 1.00 10.00 125 LYS D CA 1
ATOM 9972 C C . LYS D 1 125 ? 60.663 48.729 122.939 1.00 10.00 125 LYS D C 1
ATOM 9973 O O . LYS D 1 125 ? 61.461 48.682 123.868 1.00 10.00 125 LYS D O 1
ATOM 9979 N N . SER D 1 126 ? 60.651 47.859 121.930 1.00 10.00 126 SER D N 1
ATOM 9980 C CA . SER D 1 126 ? 61.562 46.694 121.835 1.00 10.00 126 SER D CA 1
ATOM 9981 C C . SER D 1 126 ? 62.397 46.698 120.598 1.00 10.00 126 SER D C 1
ATOM 9982 O O . SER D 1 126 ? 62.010 47.242 119.588 1.00 10.00 126 SER D O 1
ATOM 9985 N N . TYR D 1 127 ? 63.324 45.800 120.632 1.00 10.00 127 TYR D N 1
ATOM 9986 C CA . TYR D 1 127 ? 64.370 45.725 119.634 1.00 10.00 127 TYR D CA 1
ATOM 9987 C C . TYR D 1 127 ? 64.779 44.280 119.346 1.00 10.00 127 TYR D C 1
ATOM 9988 O O . TYR D 1 127 ? 65.675 43.791 120.012 1.00 10.00 127 TYR D O 1
ATOM 9997 N N . CYS D 1 128 ? 64.142 43.598 118.382 1.00 10.00 128 CYS D N 1
ATOM 9998 C CA . CYS D 1 128 ? 64.564 42.237 118.070 1.00 10.00 128 CYS D CA 1
ATOM 9999 C C . CYS D 1 128 ? 64.794 42.071 116.589 1.00 10.00 128 CYS D C 1
ATOM 10000 O O . CYS D 1 128 ? 64.268 42.824 115.771 1.00 10.00 128 CYS D O 1
ATOM 10003 N N . GLU D 1 129 ? 65.640 41.100 116.261 1.00 10.00 129 GLU D N 1
ATOM 10004 C CA . GLU D 1 129 ? 65.962 40.806 114.871 1.00 10.00 129 GLU D CA 1
ATOM 10005 C C . GLU D 1 129 ? 64.703 40.773 114.010 1.00 10.00 129 GLU D C 1
ATOM 10006 O O . GLU D 1 129 ? 63.609 40.498 114.506 1.00 10.00 129 GLU D O 1
ATOM 10012 N N . ILE D 1 130 ? 64.884 41.213 112.770 1.00 10.00 130 ILE D N 1
ATOM 10013 C CA . ILE D 1 130 ? 63.878 41.001 111.754 1.00 10.00 130 ILE D CA 1
ATOM 10014 C C . ILE D 1 130 ? 64.761 40.800 110.565 1.00 10.00 130 ILE D C 1
ATOM 10015 O O . ILE D 1 130 ? 64.433 40.055 109.659 1.00 10.00 130 ILE D O 1
ATOM 10020 N N . ILE D 1 131 ? 65.906 41.476 110.614 1.00 10.00 131 ILE D N 1
ATOM 10021 C CA . ILE D 1 131 ? 66.902 41.433 109.558 1.00 10.00 131 ILE D CA 1
ATOM 10022 C C . ILE D 1 131 ? 66.241 41.551 108.206 1.00 10.00 131 ILE D C 1
ATOM 10023 O O . ILE D 1 131 ? 65.048 41.826 108.095 1.00 10.00 131 ILE D O 1
ATOM 10028 N N . VAL D 1 132 ? 67.029 41.298 107.176 1.00 10.00 132 VAL D N 1
ATOM 10029 C CA . VAL D 1 132 ? 66.521 41.346 105.825 1.00 10.00 132 VAL D CA 1
ATOM 10030 C C . VAL D 1 132 ? 65.665 40.098 105.576 1.00 10.00 132 VAL D C 1
ATOM 10031 O O . VAL D 1 132 ? 64.968 40.012 104.571 1.00 10.00 132 VAL D O 1
ATOM 10035 N N . THR D 1 133 ? 65.700 39.139 106.502 1.00 10.00 133 THR D N 1
ATOM 10036 C CA . THR D 1 133 ? 64.912 37.904 106.349 1.00 10.00 133 THR D CA 1
ATOM 10037 C C . THR D 1 133 ? 63.623 37.933 107.184 1.00 10.00 133 THR D C 1
ATOM 10038 O O . THR D 1 133 ? 63.021 36.892 107.439 1.00 10.00 133 THR D O 1
ATOM 10042 N N . HIS D 1 134 ? 63.210 39.129 107.600 1.00 10.00 134 HIS D N 1
ATOM 10043 C CA . HIS D 1 134 ? 62.000 39.330 108.392 1.00 10.00 134 HIS D CA 1
ATOM 10044 C C . HIS D 1 134 ? 60.727 39.148 107.584 1.00 10.00 134 HIS D C 1
ATOM 10045 O O . HIS D 1 134 ? 59.856 38.322 107.895 1.00 10.00 134 HIS D O 1
ATOM 10052 N N . PHE D 1 135 ? 60.612 39.928 106.524 1.00 10.00 135 PHE D N 1
ATOM 10053 C CA . PHE D 1 135 ? 59.367 39.866 105.783 1.00 10.00 135 PHE D CA 1
ATOM 10054 C C . PHE D 1 135 ? 59.207 38.868 104.663 1.00 10.00 135 PHE D C 1
ATOM 10055 O O . PHE D 1 135 ? 58.149 38.789 104.064 1.00 10.00 135 PHE D O 1
ATOM 10063 N N . PRO D 1 136 ? 60.188 37.957 104.290 1.00 10.00 136 PRO D N 1
ATOM 10064 C CA . PRO D 1 136 ? 59.809 36.959 103.292 1.00 10.00 136 PRO D CA 1
ATOM 10065 C C . PRO D 1 136 ? 58.522 36.205 103.526 1.00 10.00 136 PRO D C 1
ATOM 10066 O O . PRO D 1 136 ? 57.772 36.462 104.468 1.00 10.00 136 PRO D O 1
ATOM 10070 N N . PHE D 1 137 ? 58.309 35.255 102.638 1.00 10.00 137 PHE D N 1
ATOM 10071 C CA . PHE D 1 137 ? 57.156 34.430 102.577 1.00 10.00 137 PHE D CA 1
ATOM 10072 C C . PHE D 1 137 ? 57.387 33.252 103.527 1.00 10.00 137 PHE D C 1
ATOM 10073 O O . PHE D 1 137 ? 56.445 32.649 104.069 1.00 10.00 137 PHE D O 1
ATOM 10081 N N . ASP D 1 138 ? 58.667 32.997 103.783 1.00 10.00 138 ASP D N 1
ATOM 10082 C CA . ASP D 1 138 ? 59.116 31.916 104.648 1.00 10.00 138 ASP D CA 1
ATOM 10083 C C . ASP D 1 138 ? 59.499 32.400 106.050 1.00 10.00 138 ASP D C 1
ATOM 10084 O O . ASP D 1 138 ? 60.110 31.663 106.822 1.00 10.00 138 ASP D O 1
ATOM 10089 N N . GLN D 1 139 ? 59.163 33.647 106.375 1.00 10.00 139 GLN D N 1
ATOM 10090 C CA . GLN D 1 139 ? 59.396 34.138 107.726 1.00 10.00 139 GLN D CA 1
ATOM 10091 C C . GLN D 1 139 ? 60.773 33.969 108.382 1.00 10.00 139 GLN D C 1
ATOM 10092 O O . GLN D 1 139 ? 61.690 33.380 107.819 1.00 10.00 139 GLN D O 1
ATOM 10098 N N . GLN D 1 140 ? 60.888 34.535 109.518 1.00 10.00 140 GLN D N 1
ATOM 10099 C CA . GLN D 1 140 ? 61.962 34.453 110.499 1.00 10.00 140 GLN D CA 1
ATOM 10100 C C . GLN D 1 140 ? 61.408 34.442 111.919 1.00 10.00 140 GLN D C 1
ATOM 10101 O O . GLN D 1 140 ? 60.339 35.098 112.050 1.00 10.00 140 GLN D O 1
ATOM 10107 N N . ASN D 1 141 ? 61.904 33.837 112.853 1.00 10.00 141 ASN D N 1
ATOM 10108 C CA . ASN D 1 141 ? 61.384 33.856 114.218 1.00 10.00 141 ASN D CA 1
ATOM 10109 C C . ASN D 1 141 ? 62.144 34.813 115.138 1.00 10.00 141 ASN D C 1
ATOM 10110 O O . ASN D 1 141 ? 63.204 34.455 115.673 1.00 10.00 141 ASN D O 1
ATOM 10115 N N . CYS D 1 142 ? 61.610 36.017 115.345 1.00 10.00 142 CYS D N 1
ATOM 10116 C CA . CYS D 1 142 ? 62.283 36.970 116.233 1.00 10.00 142 CYS D CA 1
ATOM 10117 C C . CYS D 1 142 ? 62.456 36.367 117.596 1.00 10.00 142 CYS D C 1
ATOM 10118 O O . CYS D 1 142 ? 61.487 36.032 118.285 1.00 10.00 142 CYS D O 1
ATOM 10121 N N . THR D 1 143 ? 63.721 36.252 117.958 1.00 10.00 143 THR D N 1
ATOM 10122 C CA . THR D 1 143 ? 64.169 35.716 119.252 1.00 10.00 143 THR D CA 1
ATOM 10123 C C . THR D 1 143 ? 64.072 36.809 120.284 1.00 10.00 143 THR D C 1
ATOM 10124 O O . THR D 1 143 ? 64.801 37.796 120.215 1.00 10.00 143 THR D O 1
ATOM 10128 N N . MET D 1 144 ? 63.085 36.588 121.177 1.00 10.00 144 MET D N 1
ATOM 10129 C CA . MET D 1 144 ? 62.968 37.581 122.233 1.00 10.00 144 MET D CA 1
ATOM 10130 C C . MET D 1 144 ? 63.125 36.959 123.629 1.00 10.00 144 MET D C 1
ATOM 10131 O O . MET D 1 144 ? 62.228 36.265 124.136 1.00 10.00 144 MET D O 1
ATOM 10136 N N . LYS D 1 145 ? 64.269 37.221 124.254 1.00 10.00 145 LYS D N 1
ATOM 10137 C CA . LYS D 1 145 ? 64.530 36.687 125.600 1.00 10.00 145 LYS D CA 1
ATOM 10138 C C . LYS D 1 145 ? 64.280 37.721 126.657 1.00 10.00 145 LYS D C 1
ATOM 10139 O O . LYS D 1 145 ? 64.610 38.899 126.512 1.00 10.00 145 LYS D O 1
ATOM 10145 N N . LEU D 1 146 ? 63.690 37.274 127.748 1.00 10.00 146 LEU D N 1
ATOM 10146 C CA . LEU D 1 146 ? 63.408 38.188 128.819 1.00 10.00 146 LEU D CA 1
ATOM 10147 C C . LEU D 1 146 ? 63.745 37.509 130.144 1.00 10.00 146 LEU D C 1
ATOM 10148 O O . LEU D 1 146 ? 63.612 36.292 130.292 1.00 10.00 146 LEU D O 1
ATOM 10153 N N . GLY D 1 147 ? 64.255 38.300 131.079 1.00 10.00 147 GLY D N 1
ATOM 10154 C CA . GLY D 1 147 ? 64.615 37.786 132.387 1.00 10.00 147 GLY D CA 1
ATOM 10155 C C . GLY D 1 147 ? 65.270 38.849 133.242 1.00 10.00 147 GLY D C 1
ATOM 10156 O O . GLY D 1 147 ? 65.639 39.915 132.748 1.00 10.00 147 GLY D O 1
ATOM 10157 N N . ILE D 1 148 ? 65.427 38.547 134.525 1.00 10.00 148 ILE D N 1
ATOM 10158 C CA . ILE D 1 148 ? 66.011 39.484 135.487 1.00 10.00 148 ILE D CA 1
ATOM 10159 C C . ILE D 1 148 ? 67.243 40.188 134.915 1.00 10.00 148 ILE D C 1
ATOM 10160 O O . ILE D 1 148 ? 68.030 39.573 134.207 1.00 10.00 148 ILE D O 1
ATOM 10165 N N . TRP D 1 149 ? 67.391 41.478 135.215 1.00 10.00 149 TRP D N 1
ATOM 10166 C CA . TRP D 1 149 ? 68.528 42.273 134.740 1.00 10.00 149 TRP D CA 1
ATOM 10167 C C . TRP D 1 149 ? 69.824 42.080 135.517 1.00 10.00 149 TRP D C 1
ATOM 10168 O O . TRP D 1 149 ? 70.709 41.318 135.115 1.00 10.00 149 TRP D O 1
ATOM 10179 N N . THR D 1 150 ? 69.931 42.781 136.637 1.00 10.00 150 THR D N 1
ATOM 10180 C CA . THR D 1 150 ? 71.168 42.755 137.441 1.00 10.00 150 THR D CA 1
ATOM 10181 C C . THR D 1 150 ? 71.268 41.778 138.583 1.00 10.00 150 THR D C 1
ATOM 10182 O O . THR D 1 150 ? 72.193 41.871 139.379 1.00 10.00 150 THR D O 1
ATOM 10186 N N . TYR D 1 151 ? 70.334 40.836 138.654 1.00 10.00 151 TYR D N 1
ATOM 10187 C CA . TYR D 1 151 ? 70.338 39.840 139.726 1.00 10.00 151 TYR D CA 1
ATOM 10188 C C . TYR D 1 151 ? 70.666 38.444 139.192 1.00 10.00 151 TYR D C 1
ATOM 10189 O O . TYR D 1 151 ? 70.099 38.027 138.194 1.00 10.00 151 TYR D O 1
ATOM 10198 N N . ASP D 1 152 ? 71.574 37.728 139.853 1.00 10.00 152 ASP D N 1
ATOM 10199 C CA . ASP D 1 152 ? 71.935 36.383 139.429 1.00 10.00 152 ASP D CA 1
ATOM 10200 C C . ASP D 1 152 ? 71.067 35.326 140.123 1.00 10.00 152 ASP D C 1
ATOM 10201 O O . ASP D 1 152 ? 70.347 35.613 141.086 1.00 10.00 152 ASP D O 1
ATOM 10206 N N . GLY D 1 153 ? 71.152 34.093 139.636 1.00 10.00 153 GLY D N 1
ATOM 10207 C CA . GLY D 1 153 ? 70.373 33.012 140.210 1.00 10.00 153 GLY D CA 1
ATOM 10208 C C . GLY D 1 153 ? 70.450 32.886 141.722 1.00 10.00 153 GLY D C 1
ATOM 10209 O O . GLY D 1 153 ? 69.463 32.584 142.378 1.00 10.00 153 GLY D O 1
ATOM 10210 N N . THR D 1 154 ? 71.620 33.108 142.297 1.00 10.00 154 THR D N 1
ATOM 10211 C CA . THR D 1 154 ? 71.753 32.991 143.745 1.00 10.00 154 THR D CA 1
ATOM 10212 C C . THR D 1 154 ? 70.771 33.841 144.556 1.00 10.00 154 THR D C 1
ATOM 10213 O O . THR D 1 154 ? 70.743 33.742 145.787 1.00 10.00 154 THR D O 1
ATOM 10217 N N . LYS D 1 155 ? 69.974 34.669 143.888 1.00 10.00 155 LYS D N 1
ATOM 10218 C CA . LYS D 1 155 ? 69.009 35.465 144.594 1.00 10.00 155 LYS D CA 1
ATOM 10219 C C . LYS D 1 155 ? 67.563 35.521 144.088 1.00 10.00 155 LYS D C 1
ATOM 10220 O O . LYS D 1 155 ? 66.638 35.741 144.878 1.00 10.00 155 LYS D O 1
ATOM 10226 N N . VAL D 1 156 ? 67.359 35.411 142.784 1.00 10.00 156 VAL D N 1
ATOM 10227 C CA . VAL D 1 156 ? 65.996 35.456 142.231 1.00 10.00 156 VAL D CA 1
ATOM 10228 C C . VAL D 1 156 ? 65.894 34.494 141.019 1.00 10.00 156 VAL D C 1
ATOM 10229 O O . VAL D 1 156 ? 66.858 34.319 140.265 1.00 10.00 156 VAL D O 1
ATOM 10233 N N . SER D 1 157 ? 64.746 33.829 140.869 1.00 10.00 157 SER D N 1
ATOM 10234 C CA . SER D 1 157 ? 64.522 32.886 139.771 1.00 10.00 157 SER D CA 1
ATOM 10235 C C . SER D 1 157 ? 63.145 33.058 139.123 1.00 10.00 157 SER D C 1
ATOM 10236 O O . SER D 1 157 ? 62.143 33.198 139.821 1.00 10.00 157 SER D O 1
ATOM 10239 N N . ILE D 1 158 ? 63.083 33.029 137.793 1.00 10.00 158 ILE D N 1
ATOM 10240 C CA . ILE D 1 158 ? 61.779 33.189 137.114 1.00 10.00 158 ILE D CA 1
ATOM 10241 C C . ILE D 1 158 ? 61.550 31.917 136.264 1.00 10.00 158 ILE D C 1
ATOM 10242 O O . ILE D 1 158 ? 62.485 31.148 136.000 1.00 10.00 158 ILE D O 1
ATOM 10247 N N . SER D 1 159 ? 60.303 31.656 135.887 1.00 10.00 159 SER D N 1
ATOM 10248 C CA . SER D 1 159 ? 60.001 30.493 135.053 1.00 10.00 159 SER D CA 1
ATOM 10249 C C . SER D 1 159 ? 58.701 30.774 134.276 1.00 10.00 159 SER D C 1
ATOM 10250 O O . SER D 1 159 ? 57.821 31.520 134.736 1.00 10.00 159 SER D O 1
ATOM 10253 N N . PRO D 1 160 ? 58.560 30.163 133.092 1.00 10.00 160 PRO D N 1
ATOM 10254 C CA . PRO D 1 160 ? 57.380 30.345 132.249 1.00 10.00 160 PRO D CA 1
ATOM 10255 C C . PRO D 1 160 ? 56.173 29.899 133.042 1.00 10.00 160 PRO D C 1
ATOM 10256 O O . PRO D 1 160 ? 56.310 29.419 134.159 1.00 10.00 160 PRO D O 1
ATOM 10260 N N . GLU D 1 161 ? 55.011 30.059 132.481 1.00 10.00 161 GLU D N 1
ATOM 10261 C CA . GLU D 1 161 ? 53.809 29.645 133.195 1.00 10.00 161 GLU D CA 1
ATOM 10262 C C . GLU D 1 161 ? 52.868 28.924 132.285 1.00 10.00 161 GLU D C 1
ATOM 10263 O O . GLU D 1 161 ? 52.277 27.901 132.650 1.00 10.00 161 GLU D O 1
ATOM 10269 N N . SER D 1 162 ? 52.746 29.456 131.118 1.00 10.00 162 SER D N 1
ATOM 10270 C CA . SER D 1 162 ? 51.860 28.869 130.157 1.00 10.00 162 SER D CA 1
ATOM 10271 C C . SER D 1 162 ? 52.215 29.301 128.770 1.00 10.00 162 SER D C 1
ATOM 10272 O O . SER D 1 162 ? 52.835 30.357 128.559 1.00 10.00 162 SER D O 1
ATOM 10275 N N . ASP D 1 163 ? 51.815 28.445 127.888 1.00 10.00 163 ASP D N 1
ATOM 10276 C CA . ASP D 1 163 ? 51.939 28.719 126.501 1.00 10.00 163 ASP D CA 1
ATOM 10277 C C . ASP D 1 163 ? 50.703 29.495 126.090 1.00 10.00 163 ASP D C 1
ATOM 10278 O O . ASP D 1 163 ? 49.652 29.240 126.727 1.00 10.00 163 ASP D O 1
ATOM 10283 N N . ARG D 1 164 ? 50.932 30.406 125.273 1.00 10.00 164 ARG D N 1
ATOM 10284 C CA . ARG D 1 164 ? 49.880 31.310 124.792 1.00 10.00 164 ARG D CA 1
ATOM 10285 C C . ARG D 1 164 ? 50.366 31.796 123.436 1.00 10.00 164 ARG D C 1
ATOM 10286 O O . ARG D 1 164 ? 51.557 32.001 123.245 1.00 10.00 164 ARG D O 1
ATOM 10294 N N . PRO D 1 165 ? 49.462 31.924 122.456 1.00 10.00 165 PRO D N 1
ATOM 10295 C CA . PRO D 1 165 ? 50.015 32.387 121.186 1.00 10.00 165 PRO D CA 1
ATOM 10296 C C . PRO D 1 165 ? 50.342 33.873 121.127 1.00 10.00 165 PRO D C 1
ATOM 10297 O O . PRO D 1 165 ? 50.082 34.639 122.067 1.00 10.00 165 PRO D O 1
ATOM 10301 N N . ASP D 1 166 ? 50.950 34.249 120.010 1.00 10.00 166 ASP D N 1
ATOM 10302 C CA . ASP D 1 166 ? 51.361 35.603 119.733 1.00 10.00 166 ASP D CA 1
ATOM 10303 C C . ASP D 1 166 ? 50.218 36.197 118.944 1.00 10.00 166 ASP D C 1
ATOM 10304 O O . ASP D 1 166 ? 50.021 37.414 118.914 1.00 10.00 166 ASP D O 1
ATOM 10309 N N . LEU D 1 167 ? 49.487 35.312 118.277 1.00 10.00 167 LEU D N 1
ATOM 10310 C CA . LEU D 1 167 ? 48.331 35.711 117.470 1.00 10.00 167 LEU D CA 1
ATOM 10311 C C . LEU D 1 167 ? 47.085 35.778 118.292 1.00 10.00 167 LEU D C 1
ATOM 10312 O O . LEU D 1 167 ? 46.022 36.105 117.765 1.00 10.00 167 LEU D O 1
ATOM 10317 N N . SER D 1 168 ? 47.212 35.428 119.563 1.00 10.00 168 SER D N 1
ATOM 10318 C CA . SER D 1 168 ? 46.072 35.467 120.463 1.00 10.00 168 SER D CA 1
ATOM 10319 C C . SER D 1 168 ? 45.492 36.883 120.428 1.00 10.00 168 SER D C 1
ATOM 10320 O O . SER D 1 168 ? 44.281 37.103 120.582 1.00 10.00 168 SER D O 1
ATOM 10323 N N . THR D 1 169 ? 46.372 37.832 120.236 1.00 10.00 169 THR D N 1
ATOM 10324 C CA . THR D 1 169 ? 45.967 39.225 120.139 1.00 10.00 169 THR D CA 1
ATOM 10325 C C . THR D 1 169 ? 46.832 39.975 119.140 1.00 10.00 169 THR D C 1
ATOM 10326 O O . THR D 1 169 ? 47.197 41.127 119.311 1.00 10.00 169 THR D O 1
ATOM 10330 N N . PHE D 1 170 ? 47.194 39.255 118.082 1.00 10.00 170 PHE D N 1
ATOM 10331 C CA . PHE D 1 170 ? 48.016 39.901 117.084 1.00 10.00 170 PHE D CA 1
ATOM 10332 C C . PHE D 1 170 ? 47.215 40.932 116.291 1.00 10.00 170 PHE D C 1
ATOM 10333 O O . PHE D 1 170 ? 46.005 40.793 116.085 1.00 10.00 170 PHE D O 1
ATOM 10341 N N . MET D 1 171 ? 47.929 41.975 115.875 1.00 10.00 171 MET D N 1
ATOM 10342 C CA . MET D 1 171 ? 47.439 43.111 115.071 1.00 10.00 171 MET D CA 1
ATOM 10343 C C . MET D 1 171 ? 46.838 42.680 113.752 1.00 10.00 171 MET D C 1
ATOM 10344 O O . MET D 1 171 ? 47.574 42.190 112.919 1.00 10.00 171 MET D O 1
ATOM 10349 N N . GLU D 1 172 ? 45.534 42.848 113.573 1.00 10.00 172 GLU D N 1
ATOM 10350 C CA . GLU D 1 172 ? 44.929 42.509 112.292 1.00 10.00 172 GLU D CA 1
ATOM 10351 C C . GLU D 1 172 ? 45.205 43.587 111.250 1.00 10.00 172 GLU D C 1
ATOM 10352 O O . GLU D 1 172 ? 44.931 43.438 110.061 1.00 10.00 172 GLU D O 1
ATOM 10358 N N . SER D 1 173 ? 45.757 44.711 111.723 1.00 10.00 173 SER D N 1
ATOM 10359 C CA . SER D 1 173 ? 46.092 45.831 110.845 1.00 10.00 173 SER D CA 1
ATOM 10360 C C . SER D 1 173 ? 47.583 45.782 110.526 1.00 10.00 173 SER D C 1
ATOM 10361 O O . SER D 1 173 ? 48.155 46.751 110.025 1.00 10.00 173 SER D O 1
ATOM 10364 N N . GLY D 1 174 ? 48.210 44.648 110.828 1.00 10.00 174 GLY D N 1
ATOM 10365 C CA . GLY D 1 174 ? 49.630 44.502 110.561 1.00 10.00 174 GLY D CA 1
ATOM 10366 C C . GLY D 1 174 ? 49.928 44.222 109.101 1.00 10.00 174 GLY D C 1
ATOM 10367 O O . GLY D 1 174 ? 49.113 43.620 108.397 1.00 10.00 174 GLY D O 1
ATOM 10368 N N . GLU D 1 175 ? 51.025 44.678 108.611 1.00 10.00 175 GLU D N 1
ATOM 10369 C CA . GLU D 1 175 ? 51.568 44.533 107.259 1.00 10.00 175 GLU D CA 1
ATOM 10370 C C . GLU D 1 175 ? 52.257 43.176 107.161 1.00 10.00 175 GLU D C 1
ATOM 10371 O O . GLU D 1 175 ? 53.035 42.914 106.231 1.00 10.00 175 GLU D O 1
ATOM 10377 N N . TRP D 1 176 ? 51.941 42.360 108.151 1.00 10.00 176 TRP D N 1
ATOM 10378 C CA . TRP D 1 176 ? 52.482 41.006 108.265 1.00 10.00 176 TRP D CA 1
ATOM 10379 C C . TRP D 1 176 ? 51.307 39.999 108.647 1.00 10.00 176 TRP D C 1
ATOM 10380 O O . TRP D 1 176 ? 50.132 40.384 108.708 1.00 10.00 176 TRP D O 1
ATOM 10391 N N . VAL D 1 177 ? 51.627 38.669 108.894 1.00 10.00 177 VAL D N 1
ATOM 10392 C CA . VAL D 1 177 ? 50.737 37.642 109.426 1.00 10.00 177 VAL D CA 1
ATOM 10393 C C . VAL D 1 177 ? 51.531 36.593 110.209 1.00 10.00 177 VAL D C 1
ATOM 10394 O O . VAL D 1 177 ? 52.674 36.283 109.847 1.00 10.00 177 VAL D O 1
ATOM 10398 N N . MET D 1 178 ? 50.944 36.063 111.262 1.00 10.00 178 MET D N 1
ATOM 10399 C CA . MET D 1 178 ? 51.643 35.116 112.138 1.00 10.00 178 MET D CA 1
ATOM 10400 C C . MET D 1 178 ? 51.378 33.670 111.736 1.00 10.00 178 MET D C 1
ATOM 10401 O O . MET D 1 178 ? 50.401 33.331 111.073 1.00 10.00 178 MET D O 1
ATOM 10406 N N . LYS D 1 179 ? 52.306 32.780 112.140 1.00 10.00 179 LYS D N 1
ATOM 10407 C CA . LYS D 1 179 ? 52.143 31.366 111.879 1.00 10.00 179 LYS D CA 1
ATOM 10408 C C . LYS D 1 179 ? 52.136 30.595 113.194 1.00 10.00 179 LYS D C 1
ATOM 10409 O O . LYS D 1 179 ? 51.319 29.697 113.372 1.00 10.00 179 LYS D O 1
ATOM 10415 N N . ASP D 1 180 ? 53.008 30.992 114.122 1.00 10.00 180 ASP D N 1
ATOM 10416 C CA . ASP D 1 180 ? 53.177 30.313 115.396 1.00 10.00 180 ASP D CA 1
ATOM 10417 C C . ASP D 1 180 ? 54.016 31.144 116.372 1.00 10.00 180 ASP D C 1
ATOM 10418 O O . ASP D 1 180 ? 54.808 31.961 115.928 1.00 10.00 180 ASP D O 1
ATOM 10423 N N . TYR D 1 181 ? 53.829 30.929 117.682 1.00 10.00 181 TYR D N 1
ATOM 10424 C CA . TYR D 1 181 ? 54.599 31.611 118.734 1.00 10.00 181 TYR D CA 1
ATOM 10425 C C . TYR D 1 181 ? 54.787 30.683 119.946 1.00 10.00 181 TYR D C 1
ATOM 10426 O O . TYR D 1 181 ? 53.812 30.344 120.624 1.00 10.00 181 TYR D O 1
ATOM 10435 N N . ARG D 1 182 ? 56.041 30.347 120.230 1.00 10.00 182 ARG D N 1
ATOM 10436 C CA . ARG D 1 182 ? 56.453 29.436 121.292 1.00 10.00 182 ARG D CA 1
ATOM 10437 C C . ARG D 1 182 ? 57.305 30.114 122.369 1.00 10.00 182 ARG D C 1
ATOM 10438 O O . ARG D 1 182 ? 58.109 30.999 122.070 1.00 10.00 182 ARG D O 1
ATOM 10446 N N . GLY D 1 183 ? 57.159 29.703 123.621 1.00 10.00 183 GLY D N 1
ATOM 10447 C CA . GLY D 1 183 ? 57.994 30.287 124.650 1.00 10.00 183 GLY D CA 1
ATOM 10448 C C . GLY D 1 183 ? 58.470 29.276 125.663 1.00 10.00 183 GLY D C 1
ATOM 10449 O O . GLY D 1 183 ? 57.665 28.759 126.440 1.00 10.00 183 GLY D O 1
ATOM 10450 N N . TRP D 1 184 ? 59.754 28.933 125.656 1.00 10.00 184 TRP D N 1
ATOM 10451 C CA . TRP D 1 184 ? 60.185 28.000 126.688 1.00 10.00 184 TRP D CA 1
ATOM 10452 C C . TRP D 1 184 ? 61.242 28.643 127.603 1.00 10.00 184 TRP D C 1
ATOM 10453 O O . TRP D 1 184 ? 61.893 29.638 127.246 1.00 10.00 184 TRP D O 1
ATOM 10464 N N . LYS D 1 185 ? 61.392 28.081 128.797 1.00 10.00 185 LYS D N 1
ATOM 10465 C CA . LYS D 1 185 ? 62.325 28.649 129.768 1.00 10.00 185 LYS D CA 1
ATOM 10466 C C . LYS D 1 185 ? 63.699 28.032 129.759 1.00 10.00 185 LYS D C 1
ATOM 10467 O O . LYS D 1 185 ? 63.938 27.035 129.098 1.00 10.00 185 LYS D O 1
ATOM 10473 N N . HIS D 1 186 ? 64.596 28.662 130.510 1.00 10.00 186 HIS D N 1
ATOM 10474 C CA . HIS D 1 186 ? 65.957 28.168 130.707 1.00 10.00 186 HIS D CA 1
ATOM 10475 C C . HIS D 1 186 ? 66.727 29.085 131.599 1.00 10.00 186 HIS D C 1
ATOM 10476 O O . HIS D 1 186 ? 66.359 30.235 131.807 1.00 10.00 186 HIS D O 1
ATOM 10483 N N . TRP D 1 187 ? 67.784 28.534 132.076 1.00 10.00 187 TRP D N 1
ATOM 10484 C CA . TRP D 1 187 ? 68.752 29.163 132.960 1.00 10.00 187 TRP D CA 1
ATOM 10485 C C . TRP D 1 187 ? 70.133 29.225 132.325 1.00 10.00 187 TRP D C 1
ATOM 10486 O O . TRP D 1 187 ? 70.571 28.180 131.877 1.00 10.00 187 TRP D O 1
ATOM 10497 N N . VAL D 1 188 ? 70.729 30.359 132.221 1.00 10.00 188 VAL D N 1
ATOM 10498 C CA . VAL D 1 188 ? 71.972 30.387 131.473 1.00 10.00 188 VAL D CA 1
ATOM 10499 C C . VAL D 1 188 ? 73.239 30.516 132.333 1.00 10.00 188 VAL D C 1
ATOM 10500 O O . VAL D 1 188 ? 73.494 31.565 132.913 1.00 10.00 188 VAL D O 1
ATOM 10504 N N . TYR D 1 189 ? 74.003 29.428 132.459 1.00 10.00 189 TYR D N 1
ATOM 10505 C CA . TYR D 1 189 ? 75.255 29.480 133.202 1.00 10.00 189 TYR D CA 1
ATOM 10506 C C . TYR D 1 189 ? 76.318 29.651 132.137 1.00 10.00 189 TYR D C 1
ATOM 10507 O O . TYR D 1 189 ? 76.202 29.078 131.059 1.00 10.00 189 TYR D O 1
ATOM 10516 N N . TYR D 1 190 ? 77.339 30.456 132.403 1.00 10.00 190 TYR D N 1
ATOM 10517 C CA . TYR D 1 190 ? 78.350 30.649 131.374 1.00 10.00 190 TYR D CA 1
ATOM 10518 C C . TYR D 1 190 ? 79.737 30.104 131.663 1.00 10.00 190 TYR D C 1
ATOM 10519 O O . TYR D 1 190 ? 80.248 30.184 132.778 1.00 10.00 190 TYR D O 1
ATOM 10528 N N . THR D 1 191 ? 80.310 29.520 130.620 1.00 10.00 191 THR D N 1
ATOM 10529 C CA . THR D 1 191 ? 81.638 28.948 130.682 1.00 10.00 191 THR D CA 1
ATOM 10530 C C . THR D 1 191 ? 82.607 29.903 131.340 1.00 10.00 191 THR D C 1
ATOM 10531 O O . THR D 1 191 ? 83.652 29.491 131.864 1.00 10.00 191 THR D O 1
ATOM 10535 N N . CYS D 1 192 ? 82.273 31.187 131.313 1.00 10.00 192 CYS D N 1
ATOM 10536 C CA . CYS D 1 192 ? 83.143 32.206 131.923 1.00 10.00 192 CYS D CA 1
ATOM 10537 C C . CYS D 1 192 ? 83.397 31.905 133.367 1.00 10.00 192 CYS D C 1
ATOM 10538 O O . CYS D 1 192 ? 84.507 31.614 133.808 1.00 10.00 192 CYS D O 1
ATOM 10541 N N . CYS D 1 193 ? 82.289 31.989 134.074 1.00 10.00 193 CYS D N 1
ATOM 10542 C CA . CYS D 1 193 ? 82.198 31.871 135.497 1.00 10.00 193 CYS D CA 1
ATOM 10543 C C . CYS D 1 193 ? 81.584 30.522 135.904 1.00 10.00 193 CYS D C 1
ATOM 10544 O O . CYS D 1 193 ? 80.672 30.004 135.241 1.00 10.00 193 CYS D O 1
ATOM 10547 N N . PRO D 1 194 ? 82.103 29.916 136.985 1.00 10.00 194 PRO D N 1
ATOM 10548 C CA . PRO D 1 194 ? 81.639 28.629 137.522 1.00 10.00 194 PRO D CA 1
ATOM 10549 C C . PRO D 1 194 ? 80.262 28.752 138.193 1.00 10.00 194 PRO D C 1
ATOM 10550 O O . PRO D 1 194 ? 79.668 27.757 138.598 1.00 10.00 194 PRO D O 1
ATOM 10554 N N . ASP D 1 195 ? 79.781 29.987 138.288 1.00 10.00 195 ASP D N 1
ATOM 10555 C CA . ASP D 1 195 ? 78.520 30.365 138.923 1.00 10.00 195 ASP D CA 1
ATOM 10556 C C . ASP D 1 195 ? 77.260 29.999 138.110 1.00 10.00 195 ASP D C 1
ATOM 10557 O O . ASP D 1 195 ? 77.337 29.709 136.914 1.00 10.00 195 ASP D O 1
ATOM 10562 N N . THR D 1 196 ? 76.135 29.988 138.818 1.00 10.00 196 THR D N 1
ATOM 10563 C CA . THR D 1 196 ? 74.788 29.680 138.347 1.00 10.00 196 THR D CA 1
ATOM 10564 C C . THR D 1 196 ? 74.040 31.031 138.080 1.00 10.00 196 THR D C 1
ATOM 10565 O O . THR D 1 196 ? 73.508 31.629 139.007 1.00 10.00 196 THR D O 1
ATOM 10569 N N . PRO D 1 197 ? 74.025 31.533 136.813 1.00 10.00 197 PRO D N 1
ATOM 10570 C CA . PRO D 1 197 ? 73.390 32.785 136.341 1.00 10.00 197 PRO D CA 1
ATOM 10571 C C . PRO D 1 197 ? 71.870 32.836 136.116 1.00 10.00 197 PRO D C 1
ATOM 10572 O O . PRO D 1 197 ? 71.187 31.819 136.056 1.00 10.00 197 PRO D O 1
ATOM 10576 N N . TYR D 1 198 ? 71.384 34.066 135.970 1.00 10.00 198 TYR D N 1
ATOM 10577 C CA . TYR D 1 198 ? 69.990 34.418 135.723 1.00 10.00 198 TYR D CA 1
ATOM 10578 C C . TYR D 1 198 ? 69.158 33.430 134.899 1.00 10.00 198 TYR D C 1
ATOM 10579 O O . TYR D 1 198 ? 69.692 32.618 134.141 1.00 10.00 198 TYR D O 1
ATOM 10588 N N . LEU D 1 199 ? 67.864 33.531 135.067 1.00 10.00 199 LEU D N 1
ATOM 10589 C CA . LEU D 1 199 ? 66.903 32.753 134.279 1.00 10.00 199 LEU D CA 1
ATOM 10590 C C . LEU D 1 199 ? 66.214 33.612 133.217 1.00 10.00 199 LEU D C 1
ATOM 10591 O O . LEU D 1 199 ? 66.306 34.837 133.378 1.00 10.00 199 LEU D O 1
ATOM 10596 N N . ASP D 1 200 ? 65.620 33.038 132.235 1.00 10.00 200 ASP D N 1
ATOM 10597 C CA . ASP D 1 200 ? 64.959 33.878 131.240 1.00 10.00 200 ASP D CA 1
ATOM 10598 C C . ASP D 1 200 ? 63.904 33.204 130.376 1.00 10.00 200 ASP D C 1
ATOM 10599 O O . ASP D 1 200 ? 63.918 31.985 130.158 1.00 10.00 200 ASP D O 1
ATOM 10604 N N . ILE D 1 201 ? 62.965 34.018 129.910 1.00 10.00 201 ILE D N 1
ATOM 10605 C CA . ILE D 1 201 ? 61.885 33.539 129.058 1.00 10.00 201 ILE D CA 1
ATOM 10606 C C . ILE D 1 201 ? 62.217 33.962 127.624 1.00 10.00 201 ILE D C 1
ATOM 10607 O O . ILE D 1 201 ? 62.391 35.152 127.320 1.00 10.00 201 ILE D O 1
ATOM 10612 N N . THR D 1 202 ? 62.297 32.983 126.735 1.00 10.00 202 THR D N 1
ATOM 10613 C CA . THR D 1 202 ? 62.634 33.266 125.355 1.00 10.00 202 THR D CA 1
ATOM 10614 C C . THR D 1 202 ? 61.422 33.074 124.442 1.00 10.00 202 THR D C 1
ATOM 10615 O O . THR D 1 202 ? 60.867 31.974 124.311 1.00 10.00 202 THR D O 1
ATOM 10619 N N . TYR D 1 203 ? 61.003 34.169 123.823 1.00 10.00 203 TYR D N 1
ATOM 10620 C CA . TYR D 1 203 ? 59.877 34.142 122.941 1.00 10.00 203 TYR D CA 1
ATOM 10621 C C . TYR D 1 203 ? 60.398 33.999 121.525 1.00 10.00 203 TYR D C 1
ATOM 10622 O O . TYR D 1 203 ? 61.548 34.316 121.241 1.00 10.00 203 TYR D O 1
ATOM 10631 N N . HIS D 1 204 ? 59.594 33.423 120.649 1.00 10.00 204 HIS D N 1
ATOM 10632 C CA . HIS D 1 204 ? 60.018 33.356 119.276 1.00 10.00 204 HIS D CA 1
ATOM 10633 C C . HIS D 1 204 ? 58.745 33.609 118.520 1.00 10.00 204 HIS D C 1
ATOM 10634 O O . HIS D 1 204 ? 57.672 32.984 118.716 1.00 10.00 204 HIS D O 1
ATOM 10641 N N . PHE D 1 205 ? 58.857 34.630 117.700 1.00 10.00 205 PHE D N 1
ATOM 10642 C CA . PHE D 1 205 ? 57.766 35.088 116.911 1.00 10.00 205 PHE D CA 1
ATOM 10643 C C . PHE D 1 205 ? 57.949 34.563 115.485 1.00 10.00 205 PHE D C 1
ATOM 10644 O O . PHE D 1 205 ? 58.905 34.900 114.792 1.00 10.00 205 PHE D O 1
ATOM 10652 N N . ILE D 1 206 ? 57.064 33.672 115.060 1.00 10.00 206 ILE D N 1
ATOM 10653 C CA . ILE D 1 206 ? 57.177 33.168 113.699 1.00 10.00 206 ILE D CA 1
ATOM 10654 C C . ILE D 1 206 ? 56.006 33.707 112.902 1.00 10.00 206 ILE D C 1
ATOM 10655 O O . ILE D 1 206 ? 54.858 33.305 113.105 1.00 10.00 206 ILE D O 1
ATOM 10660 N N . MET D 1 207 ? 56.322 34.611 111.989 1.00 10.00 207 MET D N 1
ATOM 10661 C CA . MET D 1 207 ? 55.301 35.225 111.146 1.00 10.00 207 MET D CA 1
ATOM 10662 C C . MET D 1 207 ? 55.842 35.810 109.841 1.00 10.00 207 MET D C 1
ATOM 10663 O O . MET D 1 207 ? 56.858 36.505 109.832 1.00 10.00 207 MET D O 1
ATOM 10668 N N . GLN D 1 208 ? 55.144 35.518 108.742 1.00 10.00 208 GLN D N 1
ATOM 10669 C CA . GLN D 1 208 ? 55.498 36.005 107.415 1.00 10.00 208 GLN D CA 1
ATOM 10670 C C . GLN D 1 208 ? 54.965 37.412 107.185 1.00 10.00 208 GLN D C 1
ATOM 10671 O O . GLN D 1 208 ? 53.913 37.755 107.722 1.00 10.00 208 GLN D O 1
ATOM 10677 N N . ARG D 1 209 ? 55.815 38.298 106.306 1.00 10.00 209 ARG D N 1
ATOM 10678 C CA . ARG D 1 209 ? 55.370 39.674 106.166 1.00 10.00 209 ARG D CA 1
ATOM 10679 C C . ARG D 1 209 ? 54.957 40.009 104.720 1.00 10.00 209 ARG D C 1
ATOM 10680 O O . ARG D 1 209 ? 54.492 39.133 103.971 1.00 10.00 209 ARG D O 1
ATOM 10688 N N . ILE D 1 210 ? 55.080 41.304 104.424 1.00 10.00 210 ILE D N 1
ATOM 10689 C CA . ILE D 1 210 ? 54.965 41.961 103.130 1.00 10.00 210 ILE D CA 1
ATOM 10690 C C . ILE D 1 210 ? 53.540 42.079 102.627 1.00 10.00 210 ILE D C 1
ATOM 10691 O O . ILE D 1 210 ? 52.934 41.087 102.192 1.00 10.00 210 ILE D O 1
ATOM 10696 N N . PRO D 1 211 ? 52.961 43.296 102.776 1.00 10.00 211 PRO D N 1
ATOM 10697 C CA . PRO D 1 211 ? 51.715 43.504 102.035 1.00 10.00 211 PRO D CA 1
ATOM 10698 C C . PRO D 1 211 ? 51.893 43.324 100.521 1.00 10.00 211 PRO D C 1
ATOM 10699 O O . PRO D 1 211 ? 53.120 42.976 100.241 1.00 10.00 211 PRO D O 1
ATOM 10703 N N . LEU D 1 212 ? 50.978 43.553 99.740 1.00 10.00 212 LEU D N 1
ATOM 10704 C CA . LEU D 1 212 ? 51.190 43.329 98.307 1.00 10.00 212 LEU D CA 1
ATOM 10705 C C . LEU D 1 212 ? 51.277 44.648 97.535 1.00 10.00 212 LEU D C 1
ATOM 10706 O O . LEU D 1 212 ? 51.359 44.655 96.283 1.00 10.00 212 LEU D O 1
ATOM 10711 N N . TYR D 1 213 ? 51.286 45.816 98.184 1.00 10.00 213 TYR D N 1
ATOM 10712 C CA . TYR D 1 213 ? 51.323 47.105 97.504 1.00 10.00 213 TYR D CA 1
ATOM 10713 C C . TYR D 1 213 ? 52.545 47.204 96.600 1.00 10.00 213 TYR D C 1
ATOM 10714 O O . TYR D 1 213 ? 52.441 47.357 95.357 1.00 10.00 213 TYR D O 1
ATOM 10723 N N . PHE D 1 214 ? 53.726 47.139 97.203 1.00 10.00 214 PHE D N 1
ATOM 10724 C CA . PHE D 1 214 ? 55.036 47.214 96.506 1.00 10.00 214 PHE D CA 1
ATOM 10725 C C . PHE D 1 214 ? 55.090 46.198 95.351 1.00 10.00 214 PHE D C 1
ATOM 10726 O O . PHE D 1 214 ? 55.707 46.448 94.304 1.00 10.00 214 PHE D O 1
ATOM 10734 N N . VAL D 1 215 ? 54.428 45.074 95.574 1.00 10.00 215 VAL D N 1
ATOM 10735 C CA . VAL D 1 215 ? 54.385 43.956 94.610 1.00 10.00 215 VAL D CA 1
ATOM 10736 C C . VAL D 1 215 ? 53.664 44.345 93.329 1.00 10.00 215 VAL D C 1
ATOM 10737 O O . VAL D 1 215 ? 54.169 44.132 92.227 1.00 10.00 215 VAL D O 1
ATOM 10741 N N . VAL D 1 216 ? 52.472 44.904 93.492 1.00 10.00 216 VAL D N 1
ATOM 10742 C CA . VAL D 1 216 ? 51.654 45.323 92.376 1.00 10.00 216 VAL D CA 1
ATOM 10743 C C . VAL D 1 216 ? 52.377 46.350 91.518 1.00 10.00 216 VAL D C 1
ATOM 10744 O O . VAL D 1 216 ? 52.374 46.259 90.300 1.00 10.00 216 VAL D O 1
ATOM 10748 N N . ASN D 1 217 ? 53.058 47.300 92.145 1.00 10.00 217 ASN D N 1
ATOM 10749 C CA . ASN D 1 217 ? 53.746 48.294 91.341 1.00 10.00 217 ASN D CA 1
ATOM 10750 C C . ASN D 1 217 ? 55.131 47.883 90.830 1.00 10.00 217 ASN D C 1
ATOM 10751 O O . ASN D 1 217 ? 55.705 48.598 90.012 1.00 10.00 217 ASN D O 1
ATOM 10756 N N . VAL D 1 218 ? 55.692 46.778 91.309 1.00 10.00 218 VAL D N 1
ATOM 10757 C CA . VAL D 1 218 ? 57.007 46.350 90.774 1.00 10.00 218 VAL D CA 1
ATOM 10758 C C . VAL D 1 218 ? 56.760 45.705 89.415 1.00 10.00 218 VAL D C 1
ATOM 10759 O O . VAL D 1 218 ? 57.457 45.980 88.439 1.00 10.00 218 VAL D O 1
ATOM 10763 N N . ILE D 1 219 ? 55.751 44.838 89.382 1.00 10.00 219 ILE D N 1
ATOM 10764 C CA . ILE D 1 219 ? 55.386 44.065 88.207 1.00 10.00 219 ILE D CA 1
ATOM 10765 C C . ILE D 1 219 ? 54.569 44.794 87.139 1.00 10.00 219 ILE D C 1
ATOM 10766 O O . ILE D 1 219 ? 54.587 44.405 85.975 1.00 10.00 219 ILE D O 1
ATOM 10771 N N . ILE D 1 220 ? 53.856 45.850 87.509 1.00 10.00 220 ILE D N 1
ATOM 10772 C CA . ILE D 1 220 ? 53.061 46.560 86.498 1.00 10.00 220 ILE D CA 1
ATOM 10773 C C . ILE D 1 220 ? 53.986 47.256 85.521 1.00 10.00 220 ILE D C 1
ATOM 10774 O O . ILE D 1 220 ? 53.848 47.086 84.313 1.00 10.00 220 ILE D O 1
ATOM 10779 N N . PRO D 1 221 ? 54.957 48.029 86.026 1.00 10.00 221 PRO D N 1
ATOM 10780 C CA . PRO D 1 221 ? 55.879 48.721 85.128 1.00 10.00 221 PRO D CA 1
ATOM 10781 C C . PRO D 1 221 ? 56.740 47.701 84.401 1.00 10.00 221 PRO D C 1
ATOM 10782 O O . PRO D 1 221 ? 57.278 47.979 83.329 1.00 10.00 221 PRO D O 1
ATOM 10786 N N . CYS D 1 222 ? 56.860 46.512 84.988 1.00 10.00 222 CYS D N 1
ATOM 10787 C CA . CYS D 1 222 ? 57.664 45.476 84.372 1.00 10.00 222 CYS D CA 1
ATOM 10788 C C . CYS D 1 222 ? 56.925 44.988 83.129 1.00 10.00 222 CYS D C 1
ATOM 10789 O O . CYS D 1 222 ? 57.458 45.055 82.039 1.00 10.00 222 CYS D O 1
ATOM 10792 N N . LEU D 1 223 ? 55.685 44.537 83.283 1.00 10.00 223 LEU D N 1
ATOM 10793 C CA . LEU D 1 223 ? 54.904 44.082 82.125 1.00 10.00 223 LEU D CA 1
ATOM 10794 C C . LEU D 1 223 ? 54.712 45.256 81.158 1.00 10.00 223 LEU D C 1
ATOM 10795 O O . LEU D 1 223 ? 54.795 45.101 79.935 1.00 10.00 223 LEU D O 1
ATOM 10800 N N . LEU D 1 224 ? 54.460 46.442 81.717 1.00 10.00 224 LEU D N 1
ATOM 10801 C CA . LEU D 1 224 ? 54.248 47.629 80.896 1.00 10.00 224 LEU D CA 1
ATOM 10802 C C . LEU D 1 224 ? 55.553 47.985 80.182 1.00 10.00 224 LEU D C 1
ATOM 10803 O O . LEU D 1 224 ? 55.538 48.331 79.004 1.00 10.00 224 LEU D O 1
ATOM 10808 N N . PHE D 1 225 ? 56.678 47.885 80.889 1.00 10.00 225 PHE D N 1
ATOM 10809 C CA . PHE D 1 225 ? 57.967 48.169 80.299 1.00 10.00 225 PHE D CA 1
ATOM 10810 C C . PHE D 1 225 ? 58.368 47.045 79.345 1.00 10.00 225 PHE D C 1
ATOM 10811 O O . PHE D 1 225 ? 59.201 47.202 78.433 1.00 10.00 225 PHE D O 1
ATOM 10819 N N . SER D 1 226 ? 57.713 45.901 79.526 1.00 10.00 226 SER D N 1
ATOM 10820 C CA . SER D 1 226 ? 57.982 44.747 78.673 1.00 10.00 226 SER D CA 1
ATOM 10821 C C . SER D 1 226 ? 57.065 44.913 77.472 1.00 10.00 226 SER D C 1
ATOM 10822 O O . SER D 1 226 ? 57.250 44.265 76.447 1.00 10.00 226 SER D O 1
ATOM 10825 N N . PHE D 1 227 ? 56.069 45.791 77.609 1.00 10.00 227 PHE D N 1
ATOM 10826 C CA . PHE D 1 227 ? 55.155 46.065 76.486 1.00 10.00 227 PHE D CA 1
ATOM 10827 C C . PHE D 1 227 ? 55.940 46.953 75.547 1.00 10.00 227 PHE D C 1
ATOM 10828 O O . PHE D 1 227 ? 55.946 46.727 74.344 1.00 10.00 227 PHE D O 1
ATOM 10836 N N . LEU D 1 228 ? 56.595 47.973 76.096 1.00 10.00 228 LEU D N 1
ATOM 10837 C CA . LEU D 1 228 ? 57.376 48.864 75.255 1.00 10.00 228 LEU D CA 1
ATOM 10838 C C . LEU D 1 228 ? 58.590 48.141 74.694 1.00 10.00 228 LEU D C 1
ATOM 10839 O O . LEU D 1 228 ? 59.062 48.485 73.615 1.00 10.00 228 LEU D O 1
ATOM 10844 N N . THR D 1 229 ? 59.095 47.149 75.428 1.00 10.00 229 THR D N 1
ATOM 10845 C CA . THR D 1 229 ? 60.209 46.342 74.936 1.00 10.00 229 THR D CA 1
ATOM 10846 C C . THR D 1 229 ? 59.612 45.442 73.883 1.00 10.00 229 THR D C 1
ATOM 10847 O O . THR D 1 229 ? 60.211 45.193 72.844 1.00 10.00 229 THR D O 1
ATOM 10851 N N . VAL D 1 230 ? 58.424 44.930 74.174 1.00 10.00 230 VAL D N 1
ATOM 10852 C CA . VAL D 1 230 ? 57.755 44.060 73.223 1.00 10.00 230 VAL D CA 1
ATOM 10853 C C . VAL D 1 230 ? 57.573 44.953 71.998 1.00 10.00 230 VAL D C 1
ATOM 10854 O O . VAL D 1 230 ? 57.837 44.539 70.871 1.00 10.00 230 VAL D O 1
ATOM 10858 N N . LEU D 1 231 ? 57.168 46.199 72.226 1.00 10.00 231 LEU D N 1
ATOM 10859 C CA . LEU D 1 231 ? 57.028 47.149 71.127 1.00 10.00 231 LEU D CA 1
ATOM 10860 C C . LEU D 1 231 ? 58.431 47.227 70.546 1.00 10.00 231 LEU D C 1
ATOM 10861 O O . LEU D 1 231 ? 58.623 47.144 69.334 1.00 10.00 231 LEU D O 1
ATOM 10866 N N . VAL D 1 232 ? 59.407 47.383 71.436 1.00 10.00 232 VAL D N 1
ATOM 10867 C CA . VAL D 1 232 ? 60.830 47.432 71.054 1.00 10.00 232 VAL D CA 1
ATOM 10868 C C . VAL D 1 232 ? 61.116 46.431 69.955 1.00 10.00 232 VAL D C 1
ATOM 10869 O O . VAL D 1 232 ? 61.737 46.755 68.939 1.00 10.00 232 VAL D O 1
ATOM 10873 N N . PHE D 1 233 ? 60.663 45.202 70.167 1.00 10.00 233 PHE D N 1
ATOM 10874 C CA . PHE D 1 233 ? 60.928 44.165 69.186 1.00 10.00 233 PHE D CA 1
ATOM 10875 C C . PHE D 1 233 ? 59.963 44.214 67.989 1.00 10.00 233 PHE D C 1
ATOM 10876 O O . PHE D 1 233 ? 60.416 44.209 66.856 1.00 10.00 233 PHE D O 1
ATOM 10884 N N . TYR D 1 234 ? 58.648 44.269 68.236 1.00 10.00 234 TYR D N 1
ATOM 10885 C CA . TYR D 1 234 ? 57.642 44.308 67.166 1.00 10.00 234 TYR D CA 1
ATOM 10886 C C . TYR D 1 234 ? 57.711 45.521 66.221 1.00 10.00 234 TYR D C 1
ATOM 10887 O O . TYR D 1 234 ? 57.442 45.398 65.026 1.00 10.00 234 TYR D O 1
ATOM 10896 N N . LEU D 1 235 ? 58.058 46.699 66.749 1.00 10.00 235 LEU D N 1
ATOM 10897 C CA . LEU D 1 235 ? 58.086 47.899 65.917 1.00 10.00 235 LEU D CA 1
ATOM 10898 C C . LEU D 1 235 ? 58.896 47.764 64.616 1.00 10.00 235 LEU D C 1
ATOM 10899 O O . LEU D 1 235 ? 58.374 48.049 63.544 1.00 10.00 235 LEU D O 1
ATOM 10904 N N . PRO D 1 236 ? 60.174 47.346 64.683 1.00 10.00 236 PRO D N 1
ATOM 10905 C CA . PRO D 1 236 ? 60.926 47.203 63.431 1.00 10.00 236 PRO D CA 1
ATOM 10906 C C . PRO D 1 236 ? 60.221 46.389 62.323 1.00 10.00 236 PRO D C 1
ATOM 10907 O O . PRO D 1 236 ? 60.623 46.449 61.167 1.00 10.00 236 PRO D O 1
ATOM 10911 N N . THR D 1 237 ? 59.224 45.592 62.705 1.00 10.00 237 THR D N 1
ATOM 10912 C CA . THR D 1 237 ? 58.444 44.744 61.756 1.00 10.00 237 THR D CA 1
ATOM 10913 C C . THR D 1 237 ? 57.246 45.556 61.239 1.00 10.00 237 THR D C 1
ATOM 10914 O O . THR D 1 237 ? 56.986 45.636 60.035 1.00 10.00 237 THR D O 1
ATOM 10918 N N . ASP D 1 238 ? 56.541 46.176 62.179 1.00 10.00 238 ASP D N 1
ATOM 10919 C CA . ASP D 1 238 ? 55.318 46.941 61.913 1.00 10.00 238 ASP D CA 1
ATOM 10920 C C . ASP D 1 238 ? 55.576 48.425 61.711 1.00 10.00 238 ASP D C 1
ATOM 10921 O O . ASP D 1 238 ? 54.728 49.132 61.165 1.00 10.00 238 ASP D O 1
ATOM 10926 N N . SER D 1 239 ? 56.757 48.875 62.118 1.00 10.00 239 SER D N 1
ATOM 10927 C CA . SER D 1 239 ? 57.114 50.278 62.022 1.00 10.00 239 SER D CA 1
ATOM 10928 C C . SER D 1 239 ? 58.601 50.488 62.296 1.00 10.00 239 SER D C 1
ATOM 10929 O O . SER D 1 239 ? 58.990 51.299 63.145 1.00 10.00 239 SER D O 1
ATOM 10932 N N . GLY D 1 240 ? 59.463 49.781 61.570 1.00 10.00 240 GLY D N 1
ATOM 10933 C CA . GLY D 1 240 ? 60.883 49.968 61.830 1.00 10.00 240 GLY D CA 1
ATOM 10934 C C . GLY D 1 240 ? 61.240 51.397 61.480 1.00 10.00 240 GLY D C 1
ATOM 10935 O O . GLY D 1 240 ? 62.247 51.921 61.926 1.00 10.00 240 GLY D O 1
ATOM 10936 N N . GLU D 1 241 ? 60.380 51.977 60.645 1.00 10.00 241 GLU D N 1
ATOM 10937 C CA . GLU D 1 241 ? 60.523 53.370 60.237 1.00 10.00 241 GLU D CA 1
ATOM 10938 C C . GLU D 1 241 ? 60.565 54.296 61.446 1.00 10.00 241 GLU D C 1
ATOM 10939 O O . GLU D 1 241 ? 60.611 55.514 61.351 1.00 10.00 241 GLU D O 1
ATOM 10945 N N . LYS D 1 242 ? 60.577 53.672 62.648 1.00 10.00 242 LYS D N 1
ATOM 10946 C CA . LYS D 1 242 ? 60.625 54.401 63.901 1.00 10.00 242 LYS D CA 1
ATOM 10947 C C . LYS D 1 242 ? 61.609 53.749 64.889 1.00 10.00 242 LYS D C 1
ATOM 10948 O O . LYS D 1 242 ? 61.351 53.649 66.087 1.00 10.00 242 LYS D O 1
ATOM 10954 N N . MET D 1 243 ? 62.740 53.313 64.340 1.00 10.00 243 MET D N 1
ATOM 10955 C CA . MET D 1 243 ? 63.841 52.699 65.075 1.00 10.00 243 MET D CA 1
ATOM 10956 C C . MET D 1 243 ? 64.391 53.733 66.066 1.00 10.00 243 MET D C 1
ATOM 10957 O O . MET D 1 243 ? 64.741 53.435 67.208 1.00 10.00 243 MET D O 1
ATOM 10962 N N . THR D 1 244 ? 64.479 54.966 65.571 1.00 10.00 244 THR D N 1
ATOM 10963 C CA . THR D 1 244 ? 64.962 56.105 66.355 1.00 10.00 244 THR D CA 1
ATOM 10964 C C . THR D 1 244 ? 63.957 56.316 67.450 1.00 10.00 244 THR D C 1
ATOM 10965 O O . THR D 1 244 ? 64.290 56.611 68.599 1.00 10.00 244 THR D O 1
ATOM 10969 N N . LEU D 1 245 ? 62.703 56.209 67.038 1.00 10.00 245 LEU D N 1
ATOM 10970 C CA . LEU D 1 245 ? 61.589 56.360 67.937 1.00 10.00 245 LEU D CA 1
ATOM 10971 C C . LEU D 1 245 ? 61.902 55.390 69.053 1.00 10.00 245 LEU D C 1
ATOM 10972 O O . LEU D 1 245 ? 61.810 55.725 70.234 1.00 10.00 245 LEU D O 1
ATOM 10977 N N . SER D 1 246 ? 62.300 54.188 68.655 1.00 10.00 246 SER D N 1
ATOM 10978 C CA . SER D 1 246 ? 62.659 53.135 69.596 1.00 10.00 246 SER D CA 1
ATOM 10979 C C . SER D 1 246 ? 63.736 53.675 70.530 1.00 10.00 246 SER D C 1
ATOM 10980 O O . SER D 1 246 ? 63.668 53.475 71.745 1.00 10.00 246 SER D O 1
ATOM 10983 N N . ILE D 1 247 ? 64.733 54.344 69.954 1.00 10.00 247 ILE D N 1
ATOM 10984 C CA . ILE D 1 247 ? 65.794 54.952 70.729 1.00 10.00 247 ILE D CA 1
ATOM 10985 C C . ILE D 1 247 ? 65.188 55.854 71.786 1.00 10.00 247 ILE D C 1
ATOM 10986 O O . ILE D 1 247 ? 65.527 55.759 72.974 1.00 10.00 247 ILE D O 1
ATOM 10991 N N . SER D 1 248 ? 64.305 56.744 71.361 1.00 10.00 248 SER D N 1
ATOM 10992 C CA . SER D 1 248 ? 63.689 57.629 72.341 1.00 10.00 248 SER D CA 1
ATOM 10993 C C . SER D 1 248 ? 63.096 56.839 73.501 1.00 10.00 248 SER D C 1
ATOM 10994 O O . SER D 1 248 ? 63.083 57.324 74.662 1.00 10.00 248 SER D O 1
ATOM 10997 N N . VAL D 1 249 ? 62.433 55.735 73.196 1.00 10.00 249 VAL D N 1
ATOM 10998 C CA . VAL D 1 249 ? 61.772 55.039 74.283 1.00 10.00 249 VAL D CA 1
ATOM 10999 C C . VAL D 1 249 ? 62.745 54.284 75.163 1.00 10.00 249 VAL D C 1
ATOM 11000 O O . VAL D 1 249 ? 62.433 53.929 76.295 1.00 10.00 249 VAL D O 1
ATOM 11004 N N . LEU D 1 250 ? 63.957 54.084 74.660 1.00 10.00 250 LEU D N 1
ATOM 11005 C CA . LEU D 1 250 ? 64.922 53.415 75.487 1.00 10.00 250 LEU D CA 1
ATOM 11006 C C . LEU D 1 250 ? 65.472 54.506 76.447 1.00 10.00 250 LEU D C 1
ATOM 11007 O O . LEU D 1 250 ? 65.547 54.248 77.642 1.00 10.00 250 LEU D O 1
ATOM 11012 N N . LEU D 1 251 ? 65.807 55.716 75.973 1.00 10.00 251 LEU D N 1
ATOM 11013 C CA . LEU D 1 251 ? 66.166 56.793 76.901 1.00 10.00 251 LEU D CA 1
ATOM 11014 C C . LEU D 1 251 ? 65.008 56.876 77.939 1.00 10.00 251 LEU D C 1
ATOM 11015 O O . LEU D 1 251 ? 65.267 57.010 79.150 1.00 10.00 251 LEU D O 1
ATOM 11020 N N . SER D 1 252 ? 63.749 56.763 77.392 1.00 10.00 252 SER D N 1
ATOM 11021 C CA . SER D 1 252 ? 62.465 56.809 78.190 1.00 10.00 252 SER D CA 1
ATOM 11022 C C . SER D 1 252 ? 62.531 55.721 79.261 1.00 10.00 252 SER D C 1
ATOM 11023 O O . SER D 1 252 ? 62.900 55.981 80.415 1.00 10.00 252 SER D O 1
ATOM 11026 N N . LEU D 1 253 ? 62.336 54.493 78.775 1.00 10.00 253 LEU D N 1
ATOM 11027 C CA . LEU D 1 253 ? 62.420 53.210 79.481 1.00 10.00 253 LEU D CA 1
ATOM 11028 C C . LEU D 1 253 ? 63.506 53.204 80.546 1.00 10.00 253 LEU D C 1
ATOM 11029 O O . LEU D 1 253 ? 63.279 53.059 81.760 1.00 10.00 253 LEU D O 1
ATOM 11034 N N . THR D 1 254 ? 64.713 53.359 80.040 1.00 10.00 254 THR D N 1
ATOM 11035 C CA . THR D 1 254 ? 65.920 53.330 80.857 1.00 10.00 254 THR D CA 1
ATOM 11036 C C . THR D 1 254 ? 65.825 54.278 82.017 1.00 10.00 254 THR D C 1
ATOM 11037 O O . THR D 1 254 ? 65.929 53.867 83.169 1.00 10.00 254 THR D O 1
ATOM 11041 N N . VAL D 1 255 ? 65.584 55.540 81.717 1.00 10.00 255 VAL D N 1
ATOM 11042 C CA . VAL D 1 255 ? 65.475 56.527 82.781 1.00 10.00 255 VAL D CA 1
ATOM 11043 C C . VAL D 1 255 ? 64.356 56.079 83.732 1.00 10.00 255 VAL D C 1
ATOM 11044 O O . VAL D 1 255 ? 64.529 56.089 84.946 1.00 10.00 255 VAL D O 1
ATOM 11048 N N . PHE D 1 256 ? 63.246 55.594 83.182 1.00 10.00 256 PHE D N 1
ATOM 11049 C CA . PHE D 1 256 ? 62.112 55.207 84.016 1.00 10.00 256 PHE D CA 1
ATOM 11050 C C . PHE D 1 256 ? 62.473 54.160 85.044 1.00 10.00 256 PHE D C 1
ATOM 11051 O O . PHE D 1 256 ? 62.098 54.276 86.209 1.00 10.00 256 PHE D O 1
ATOM 11059 N N . LEU D 1 257 ? 63.111 53.086 84.593 1.00 10.00 257 LEU D N 1
ATOM 11060 C CA . LEU D 1 257 ? 63.454 52.007 85.511 1.00 10.00 257 LEU D CA 1
ATOM 11061 C C . LEU D 1 257 ? 64.716 52.310 86.287 1.00 10.00 257 LEU D C 1
ATOM 11062 O O . LEU D 1 257 ? 64.895 51.811 87.406 1.00 10.00 257 LEU D O 1
ATOM 11067 N N . LEU D 1 258 ? 65.605 53.108 85.697 1.00 10.00 258 LEU D N 1
ATOM 11068 C CA . LEU D 1 258 ? 66.821 53.445 86.423 1.00 10.00 258 LEU D CA 1
ATOM 11069 C C . LEU D 1 258 ? 66.212 54.180 87.609 1.00 10.00 258 LEU D C 1
ATOM 11070 O O . LEU D 1 258 ? 66.663 54.055 88.747 1.00 10.00 258 LEU D O 1
ATOM 11075 N N . VAL D 1 259 ? 65.133 54.904 87.319 1.00 10.00 259 VAL D N 1
ATOM 11076 C CA . VAL D 1 259 ? 64.395 55.639 88.330 1.00 10.00 259 VAL D CA 1
ATOM 11077 C C . VAL D 1 259 ? 63.558 54.652 89.164 1.00 10.00 259 VAL D C 1
ATOM 11078 O O . VAL D 1 259 ? 63.234 54.926 90.322 1.00 10.00 259 VAL D O 1
ATOM 11082 N N . ILE D 1 260 ? 63.226 53.496 88.587 1.00 10.00 260 ILE D N 1
ATOM 11083 C CA . ILE D 1 260 ? 62.460 52.497 89.321 1.00 10.00 260 ILE D CA 1
ATOM 11084 C C . ILE D 1 260 ? 63.375 51.952 90.400 1.00 10.00 260 ILE D C 1
ATOM 11085 O O . ILE D 1 260 ? 62.955 51.737 91.539 1.00 10.00 260 ILE D O 1
ATOM 11090 N N . VAL D 1 261 ? 64.635 51.726 90.045 1.00 10.00 261 VAL D N 1
ATOM 11091 C CA . VAL D 1 261 ? 65.556 51.223 91.038 1.00 10.00 261 VAL D CA 1
ATOM 11092 C C . VAL D 1 261 ? 65.800 52.262 92.131 1.00 10.00 261 VAL D C 1
ATOM 11093 O O . VAL D 1 261 ? 66.170 51.902 93.220 1.00 10.00 261 VAL D O 1
ATOM 11097 N N . GLU D 1 262 ? 65.566 53.558 91.855 1.00 10.00 262 GLU D N 1
ATOM 11098 C CA . GLU D 1 262 ? 65.698 54.584 92.882 1.00 10.00 262 GLU D CA 1
ATOM 11099 C C . GLU D 1 262 ? 64.706 54.358 94.017 1.00 10.00 262 GLU D C 1
ATOM 11100 O O . GLU D 1 262 ? 65.014 54.349 95.208 1.00 10.00 262 GLU D O 1
ATOM 11106 N N . LEU D 1 263 ? 63.476 54.060 93.583 1.00 10.00 263 LEU D N 1
ATOM 11107 C CA . LEU D 1 263 ? 62.370 53.780 94.464 1.00 10.00 263 LEU D CA 1
ATOM 11108 C C . LEU D 1 263 ? 62.716 52.594 95.353 1.00 10.00 263 LEU D C 1
ATOM 11109 O O . LEU D 1 263 ? 62.561 52.645 96.573 1.00 10.00 263 LEU D O 1
ATOM 11114 N N . ILE D 1 264 ? 63.166 51.528 94.708 1.00 10.00 264 ILE D N 1
ATOM 11115 C CA . ILE D 1 264 ? 63.575 50.286 95.350 1.00 10.00 264 ILE D CA 1
ATOM 11116 C C . ILE D 1 264 ? 64.475 50.625 96.565 1.00 10.00 264 ILE D C 1
ATOM 11117 O O . ILE D 1 264 ? 64.087 50.415 97.730 1.00 10.00 264 ILE D O 1
ATOM 11122 N N . PRO D 1 265 ? 65.693 51.130 96.312 1.00 10.00 265 PRO D N 1
ATOM 11123 C CA . PRO D 1 265 ? 66.622 51.510 97.373 1.00 10.00 265 PRO D CA 1
ATOM 11124 C C . PRO D 1 265 ? 65.994 52.327 98.504 1.00 10.00 265 PRO D C 1
ATOM 11125 O O . PRO D 1 265 ? 66.285 52.098 99.681 1.00 10.00 265 PRO D O 1
ATOM 11129 N N . SER D 1 266 ? 65.110 53.250 98.151 1.00 10.00 266 SER D N 1
ATOM 11130 C CA . SER D 1 266 ? 64.461 54.055 99.184 1.00 10.00 266 SER D CA 1
ATOM 11131 C C . SER D 1 266 ? 63.531 53.149 99.977 1.00 10.00 266 SER D C 1
ATOM 11132 O O . SER D 1 266 ? 63.706 52.992 101.180 1.00 10.00 266 SER D O 1
ATOM 11135 N N . THR D 1 267 ? 62.558 52.547 99.286 1.00 10.00 267 THR D N 1
ATOM 11136 C CA . THR D 1 267 ? 61.573 51.631 99.860 1.00 10.00 267 THR D CA 1
ATOM 11137 C C . THR D 1 267 ? 62.242 50.458 100.617 1.00 10.00 267 THR D C 1
ATOM 11138 O O . THR D 1 267 ? 61.978 50.208 101.807 1.00 10.00 267 THR D O 1
ATOM 11142 N N . SER D 1 268 ? 63.138 49.760 99.930 1.00 10.00 268 SER D N 1
ATOM 11143 C CA . SER D 1 268 ? 63.846 48.615 100.504 1.00 10.00 268 SER D CA 1
ATOM 11144 C C . SER D 1 268 ? 64.577 49.009 101.786 1.00 10.00 268 SER D C 1
ATOM 11145 O O . SER D 1 268 ? 64.423 48.360 102.823 1.00 10.00 268 SER D O 1
ATOM 11148 N N . SER D 1 269 ? 65.365 50.076 101.730 1.00 10.00 269 SER D N 1
ATOM 11149 C CA . SER D 1 269 ? 66.067 50.513 102.911 1.00 10.00 269 SER D CA 1
ATOM 11150 C C . SER D 1 269 ? 65.088 51.221 103.864 1.00 10.00 269 SER D C 1
ATOM 11151 O O . SER D 1 269 ? 65.402 51.433 105.033 1.00 10.00 269 SER D O 1
ATOM 11154 N N . ALA D 1 270 ? 63.876 51.470 103.376 1.00 10.00 270 ALA D N 1
ATOM 11155 C CA . ALA D 1 270 ? 62.807 52.128 104.130 1.00 10.00 270 ALA D CA 1
ATOM 11156 C C . ALA D 1 270 ? 61.880 51.057 104.722 1.00 10.00 270 ALA D C 1
ATOM 11157 O O . ALA D 1 270 ? 61.052 51.330 105.600 1.00 10.00 270 ALA D O 1
ATOM 11159 N N . VAL D 1 271 ? 62.007 49.841 104.203 1.00 10.00 271 VAL D N 1
ATOM 11160 C CA . VAL D 1 271 ? 61.210 48.687 104.653 1.00 10.00 271 VAL D CA 1
ATOM 11161 C C . VAL D 1 271 ? 62.094 47.499 104.203 1.00 10.00 271 VAL D C 1
ATOM 11162 O O . VAL D 1 271 ? 62.282 47.243 103.012 1.00 10.00 271 VAL D O 1
ATOM 11166 N N . PRO D 1 272 ? 62.640 46.739 105.172 1.00 10.00 272 PRO D N 1
ATOM 11167 C CA . PRO D 1 272 ? 63.540 45.583 105.081 1.00 10.00 272 PRO D CA 1
ATOM 11168 C C . PRO D 1 272 ? 63.117 44.311 104.394 1.00 10.00 272 PRO D C 1
ATOM 11169 O O . PRO D 1 272 ? 61.994 43.858 104.537 1.00 10.00 272 PRO D O 1
ATOM 11173 N N . LEU D 1 273 ? 64.080 43.713 103.701 1.00 10.00 273 LEU D N 1
ATOM 11174 C CA . LEU D 1 273 ? 63.876 42.488 102.947 1.00 10.00 273 LEU D CA 1
ATOM 11175 C C . LEU D 1 273 ? 65.227 41.828 102.670 1.00 10.00 273 LEU D C 1
ATOM 11176 O O . LEU D 1 273 ? 66.256 42.510 102.630 1.00 10.00 273 LEU D O 1
ATOM 11181 N N . ILE D 1 274 ? 65.230 40.508 102.488 1.00 10.00 274 ILE D N 1
ATOM 11182 C CA . ILE D 1 274 ? 66.481 39.809 102.176 1.00 10.00 274 ILE D CA 1
ATOM 11183 C C . ILE D 1 274 ? 66.899 40.103 100.741 1.00 10.00 274 ILE D C 1
ATOM 11184 O O . ILE D 1 274 ? 66.163 39.823 99.792 1.00 10.00 274 ILE D O 1
ATOM 11189 N N . GLY D 1 275 ? 68.093 40.665 100.598 1.00 10.00 275 GLY D N 1
ATOM 11190 C CA . GLY D 1 275 ? 68.613 41.008 99.288 1.00 10.00 275 GLY D CA 1
ATOM 11191 C C . GLY D 1 275 ? 68.356 39.991 98.193 1.00 10.00 275 GLY D C 1
ATOM 11192 O O . GLY D 1 275 ? 68.018 40.371 97.074 1.00 10.00 275 GLY D O 1
ATOM 11193 N N . LYS D 1 276 ? 68.500 38.706 98.511 1.00 10.00 276 LYS D N 1
ATOM 11194 C CA . LYS D 1 276 ? 68.298 37.639 97.529 1.00 10.00 276 LYS D CA 1
ATOM 11195 C C . LYS D 1 276 ? 67.115 37.939 96.609 1.00 10.00 276 LYS D C 1
ATOM 11196 O O . LYS D 1 276 ? 67.051 37.445 95.480 1.00 10.00 276 LYS D O 1
ATOM 11202 N N . TYR D 1 277 ? 66.184 38.757 97.096 1.00 10.00 277 TYR D N 1
ATOM 11203 C CA . TYR D 1 277 ? 65.021 39.111 96.337 1.00 10.00 277 TYR D CA 1
ATOM 11204 C C . TYR D 1 277 ? 65.302 40.069 95.163 1.00 10.00 277 TYR D C 1
ATOM 11205 O O . TYR D 1 277 ? 65.002 39.742 94.020 1.00 10.00 277 TYR D O 1
ATOM 11214 N N . MET D 1 278 ? 65.820 41.261 95.466 1.00 10.00 278 MET D N 1
ATOM 11215 C CA . MET D 1 278 ? 66.116 42.266 94.431 1.00 10.00 278 MET D CA 1
ATOM 11216 C C . MET D 1 278 ? 66.941 41.619 93.316 1.00 10.00 278 MET D C 1
ATOM 11217 O O . MET D 1 278 ? 66.918 42.090 92.184 1.00 10.00 278 MET D O 1
ATOM 11222 N N . LEU D 1 279 ? 67.664 40.543 93.639 1.00 10.00 279 LEU D N 1
ATOM 11223 C CA . LEU D 1 279 ? 68.472 39.817 92.654 1.00 10.00 279 LEU D CA 1
ATOM 11224 C C . LEU D 1 279 ? 67.600 39.398 91.484 1.00 10.00 279 LEU D C 1
ATOM 11225 O O . LEU D 1 279 ? 68.044 39.378 90.337 1.00 10.00 279 LEU D O 1
ATOM 11230 N N . PHE D 1 280 ? 66.344 39.093 91.797 1.00 10.00 280 PHE D N 1
ATOM 11231 C CA . PHE D 1 280 ? 65.400 38.697 90.761 1.00 10.00 280 PHE D CA 1
ATOM 11232 C C . PHE D 1 280 ? 65.327 39.819 89.772 1.00 10.00 280 PHE D C 1
ATOM 11233 O O . PHE D 1 280 ? 65.679 39.658 88.618 1.00 10.00 280 PHE D O 1
ATOM 11241 N N . THR D 1 281 ? 64.864 40.971 90.248 1.00 10.00 281 THR D N 1
ATOM 11242 C CA . THR D 1 281 ? 64.730 42.199 89.415 1.00 10.00 281 THR D CA 1
ATOM 11243 C C . THR D 1 281 ? 66.034 42.567 88.723 1.00 10.00 281 THR D C 1
ATOM 11244 O O . THR D 1 281 ? 66.036 42.941 87.554 1.00 10.00 281 THR D O 1
ATOM 11248 N N . MET D 1 282 ? 67.135 42.430 89.456 1.00 10.00 282 MET D N 1
ATOM 11249 C CA . MET D 1 282 ? 68.451 42.788 88.957 1.00 10.00 282 MET D CA 1
ATOM 11250 C C . MET D 1 282 ? 68.647 42.269 87.548 1.00 10.00 282 MET D C 1
ATOM 11251 O O . MET D 1 282 ? 68.391 42.966 86.567 1.00 10.00 282 MET D O 1
ATOM 11256 N N . ILE D 1 283 ? 69.115 41.039 87.443 1.00 10.00 283 ILE D N 1
ATOM 11257 C CA . ILE D 1 283 ? 69.333 40.454 86.122 1.00 10.00 283 ILE D CA 1
ATOM 11258 C C . ILE D 1 283 ? 68.121 40.476 85.198 1.00 10.00 283 ILE D C 1
ATOM 11259 O O . ILE D 1 283 ? 68.285 40.797 84.040 1.00 10.00 283 ILE D O 1
ATOM 11264 N N . PHE D 1 284 ? 66.929 40.128 85.685 1.00 10.00 284 PHE D N 1
ATOM 11265 C CA . PHE D 1 284 ? 65.735 40.170 84.813 1.00 10.00 284 PHE D CA 1
ATOM 11266 C C . PHE D 1 284 ? 65.726 41.514 84.093 1.00 10.00 284 PHE D C 1
ATOM 11267 O O . PHE D 1 284 ? 65.556 41.595 82.872 1.00 10.00 284 PHE D O 1
ATOM 11275 N N . VAL D 1 285 ? 65.850 42.595 84.861 1.00 10.00 285 VAL D N 1
ATOM 11276 C CA . VAL D 1 285 ? 65.812 43.909 84.207 1.00 10.00 285 VAL D CA 1
ATOM 11277 C C . VAL D 1 285 ? 67.104 44.253 83.521 1.00 10.00 285 VAL D C 1
ATOM 11278 O O . VAL D 1 285 ? 67.065 44.894 82.485 1.00 10.00 285 VAL D O 1
ATOM 11282 N N . ILE D 1 286 ? 68.250 43.854 84.070 1.00 10.00 286 ILE D N 1
ATOM 11283 C CA . ILE D 1 286 ? 69.469 44.167 83.354 1.00 10.00 286 ILE D CA 1
ATOM 11284 C C . ILE D 1 286 ? 69.278 43.373 82.071 1.00 10.00 286 ILE D C 1
ATOM 11285 O O . ILE D 1 286 ? 69.917 43.646 81.060 1.00 10.00 286 ILE D O 1
ATOM 11290 N N . SER D 1 287 ? 68.367 42.401 82.111 1.00 10.00 287 SER D N 1
ATOM 11291 C CA . SER D 1 287 ? 68.112 41.605 80.935 1.00 10.00 287 SER D CA 1
ATOM 11292 C C . SER D 1 287 ? 67.439 42.470 79.883 1.00 10.00 287 SER D C 1
ATOM 11293 O O . SER D 1 287 ? 67.787 42.385 78.708 1.00 10.00 287 SER D O 1
ATOM 11296 N N . SER D 1 288 ? 66.489 43.319 80.278 1.00 10.00 288 SER D N 1
ATOM 11297 C CA . SER D 1 288 ? 65.872 44.163 79.263 1.00 10.00 288 SER D CA 1
ATOM 11298 C C . SER D 1 288 ? 67.003 45.045 78.755 1.00 10.00 288 SER D C 1
ATOM 11299 O O . SER D 1 288 ? 67.063 45.323 77.584 1.00 10.00 288 SER D O 1
ATOM 11302 N N . ILE D 1 289 ? 67.925 45.455 79.626 1.00 10.00 289 ILE D N 1
ATOM 11303 C CA . ILE D 1 289 ? 69.014 46.264 79.136 1.00 10.00 289 ILE D CA 1
ATOM 11304 C C . ILE D 1 289 ? 69.940 45.397 78.274 1.00 10.00 289 ILE D C 1
ATOM 11305 O O . ILE D 1 289 ? 70.149 45.730 77.125 1.00 10.00 289 ILE D O 1
ATOM 11310 N N . ILE D 1 290 ? 70.467 44.290 78.810 1.00 10.00 290 ILE D N 1
ATOM 11311 C CA . ILE D 1 290 ? 71.345 43.395 78.043 1.00 10.00 290 ILE D CA 1
ATOM 11312 C C . ILE D 1 290 ? 70.721 43.115 76.673 1.00 10.00 290 ILE D C 1
ATOM 11313 O O . ILE D 1 290 ? 71.396 43.157 75.645 1.00 10.00 290 ILE D O 1
ATOM 11318 N N . VAL D 1 291 ? 69.420 42.846 76.671 1.00 10.00 291 VAL D N 1
ATOM 11319 C CA . VAL D 1 291 ? 68.697 42.560 75.441 1.00 10.00 291 VAL D CA 1
ATOM 11320 C C . VAL D 1 291 ? 68.549 43.831 74.563 1.00 10.00 291 VAL D C 1
ATOM 11321 O O . VAL D 1 291 ? 68.885 43.773 73.396 1.00 10.00 291 VAL D O 1
ATOM 11325 N N . THR D 1 292 ? 68.057 44.958 75.096 1.00 10.00 292 THR D N 1
ATOM 11326 C CA . THR D 1 292 ? 67.993 46.156 74.239 1.00 10.00 292 THR D CA 1
ATOM 11327 C C . THR D 1 292 ? 69.404 46.458 73.801 1.00 10.00 292 THR D C 1
ATOM 11328 O O . THR D 1 292 ? 69.626 47.084 72.774 1.00 10.00 292 THR D O 1
ATOM 11332 N N . VAL D 1 293 ? 70.358 46.054 74.627 1.00 10.00 293 VAL D N 1
ATOM 11333 C CA . VAL D 1 293 ? 71.785 46.272 74.291 1.00 10.00 293 VAL D CA 1
ATOM 11334 C C . VAL D 1 293 ? 72.010 45.666 72.944 1.00 10.00 293 VAL D C 1
ATOM 11335 O O . VAL D 1 293 ? 72.349 46.358 71.991 1.00 10.00 293 VAL D O 1
ATOM 11339 N N . VAL D 1 294 ? 71.807 44.354 72.904 1.00 10.00 294 VAL D N 1
ATOM 11340 C CA . VAL D 1 294 ? 71.979 43.552 71.694 1.00 10.00 294 VAL D CA 1
ATOM 11341 C C . VAL D 1 294 ? 70.888 43.848 70.697 1.00 10.00 294 VAL D C 1
ATOM 11342 O O . VAL D 1 294 ? 71.183 44.190 69.568 1.00 10.00 294 VAL D O 1
ATOM 11346 N N . VAL D 1 295 ? 69.634 43.713 71.116 1.00 10.00 295 VAL D N 1
ATOM 11347 C CA . VAL D 1 295 ? 68.493 43.954 70.209 1.00 10.00 295 VAL D CA 1
ATOM 11348 C C . VAL D 1 295 ? 68.456 45.285 69.470 1.00 10.00 295 VAL D C 1
ATOM 11349 O O . VAL D 1 295 ? 68.257 45.292 68.263 1.00 10.00 295 VAL D O 1
ATOM 11353 N N . ILE D 1 296 ? 68.617 46.421 70.152 1.00 10.00 296 ILE D N 1
ATOM 11354 C CA . ILE D 1 296 ? 68.595 47.625 69.327 1.00 10.00 296 ILE D CA 1
ATOM 11355 C C . ILE D 1 296 ? 69.981 47.810 68.723 1.00 10.00 296 ILE D C 1
ATOM 11356 O O . ILE D 1 296 ? 70.107 48.312 67.606 1.00 10.00 296 ILE D O 1
ATOM 11361 N N . ASN D 1 297 ? 71.026 47.363 69.421 1.00 10.00 297 ASN D N 1
ATOM 11362 C CA . ASN D 1 297 ? 72.363 47.465 68.822 1.00 10.00 297 ASN D CA 1
ATOM 11363 C C . ASN D 1 297 ? 72.131 46.655 67.552 1.00 10.00 297 ASN D C 1
ATOM 11364 O O . ASN D 1 297 ? 72.419 47.107 66.451 1.00 10.00 297 ASN D O 1
ATOM 11369 N N . THR D 1 298 ? 71.557 45.463 67.732 1.00 10.00 298 THR D N 1
ATOM 11370 C CA . THR D 1 298 ? 71.247 44.574 66.610 1.00 10.00 298 THR D CA 1
ATOM 11371 C C . THR D 1 298 ? 70.188 45.313 65.785 1.00 10.00 298 THR D C 1
ATOM 11372 O O . THR D 1 298 ? 70.229 45.307 64.569 1.00 10.00 298 THR D O 1
ATOM 11376 N N . HIS D 1 299 ? 69.265 45.997 66.452 1.00 10.00 299 HIS D N 1
ATOM 11377 C CA . HIS D 1 299 ? 68.206 46.728 65.739 1.00 10.00 299 HIS D CA 1
ATOM 11378 C C . HIS D 1 299 ? 68.890 47.664 64.734 1.00 10.00 299 HIS D C 1
ATOM 11379 O O . HIS D 1 299 ? 68.526 47.701 63.555 1.00 10.00 299 HIS D O 1
ATOM 11386 N N . HIS D 1 300 ? 69.909 48.400 65.173 1.00 10.00 300 HIS D N 1
ATOM 11387 C CA . HIS D 1 300 ? 70.576 49.302 64.220 1.00 10.00 300 HIS D CA 1
ATOM 11388 C C . HIS D 1 300 ? 71.662 48.595 63.390 1.00 10.00 300 HIS D C 1
ATOM 11389 O O . HIS D 1 300 ? 72.182 49.156 62.418 1.00 10.00 300 HIS D O 1
ATOM 11396 N N . ARG D 1 301 ? 71.924 47.339 63.766 1.00 10.00 301 ARG D N 1
ATOM 11397 C CA . ARG D 1 301 ? 72.909 46.411 63.149 1.00 10.00 301 ARG D CA 1
ATOM 11398 C C . ARG D 1 301 ? 73.182 46.318 61.635 1.00 10.00 301 ARG D C 1
ATOM 11399 O O . ARG D 1 301 ? 73.922 45.417 61.227 1.00 10.00 301 ARG D O 1
ATOM 11407 N N . SER D 1 302 ? 72.607 47.178 60.803 1.00 10.00 302 SER D N 1
ATOM 11408 C CA . SER D 1 302 ? 72.819 47.067 59.345 1.00 10.00 302 SER D CA 1
ATOM 11409 C C . SER D 1 302 ? 73.475 48.302 58.727 1.00 10.00 302 SER D C 1
ATOM 11410 O O . SER D 1 302 ? 73.069 49.412 59.013 1.00 10.00 302 SER D O 1
ATOM 11413 N N . PRO D 1 303 ? 74.477 48.116 57.842 1.00 10.00 303 PRO D N 1
ATOM 11414 C CA . PRO D 1 303 ? 75.185 49.212 57.206 1.00 10.00 303 PRO D CA 1
ATOM 11415 C C . PRO D 1 303 ? 74.506 50.535 57.041 1.00 10.00 303 PRO D C 1
ATOM 11416 O O . PRO D 1 303 ? 74.966 51.503 57.664 1.00 10.00 303 PRO D O 1
ATOM 11420 N N . SER D 1 304 ? 73.456 50.599 56.225 1.00 10.00 304 SER D N 1
ATOM 11421 C CA . SER D 1 304 ? 72.751 51.870 56.049 1.00 10.00 304 SER D CA 1
ATOM 11422 C C . SER D 1 304 ? 71.247 51.862 56.347 1.00 10.00 304 SER D C 1
ATOM 11423 O O . SER D 1 304 ? 70.576 52.915 56.346 1.00 10.00 304 SER D O 1
ATOM 11426 N N . THR D 1 305 ? 70.690 50.688 56.618 1.00 10.00 305 THR D N 1
ATOM 11427 C CA . THR D 1 305 ? 69.265 50.697 56.938 1.00 10.00 305 THR D CA 1
ATOM 11428 C C . THR D 1 305 ? 69.066 50.851 58.445 1.00 10.00 305 THR D C 1
ATOM 11429 O O . THR D 1 305 ? 67.946 51.027 58.916 1.00 10.00 305 THR D O 1
ATOM 11433 N N . HIS D 1 306 ? 70.180 50.815 59.177 1.00 10.00 306 HIS D N 1
ATOM 11434 C CA . HIS D 1 306 ? 70.176 50.939 60.629 1.00 10.00 306 HIS D CA 1
ATOM 11435 C C . HIS D 1 306 ? 68.962 50.319 61.289 1.00 10.00 306 HIS D C 1
ATOM 11436 O O . HIS D 1 306 ? 69.113 49.446 62.134 1.00 10.00 306 HIS D O 1
ATOM 11443 N N . SER D 1 307 ? 69.470 57.297 17.916 1.00 10.00 374 SER D N 1
ATOM 11444 C CA . SER D 1 307 ? 70.893 57.367 17.729 1.00 10.00 374 SER D CA 1
ATOM 11445 C C . SER D 1 307 ? 71.547 57.783 19.025 1.00 10.00 374 SER D C 1
ATOM 11446 O O . SER D 1 307 ? 71.468 57.179 20.136 1.00 10.00 374 SER D O 1
ATOM 11449 N N . ALA D 1 308 ? 72.238 58.878 18.848 1.00 10.00 375 ALA D N 1
ATOM 11450 C CA . ALA D 1 308 ? 72.893 59.458 19.992 1.00 10.00 375 ALA D CA 1
ATOM 11451 C C . ALA D 1 308 ? 71.816 59.941 20.951 1.00 10.00 375 ALA D C 1
ATOM 11452 O O . ALA D 1 308 ? 72.042 59.955 22.159 1.00 10.00 375 ALA D O 1
ATOM 11454 N N . ILE D 1 309 ? 70.688 60.425 20.420 1.00 10.00 376 ILE D N 1
ATOM 11455 C CA . ILE D 1 309 ? 69.594 60.871 21.276 1.00 10.00 376 ILE D CA 1
ATOM 11456 C C . ILE D 1 309 ? 69.141 59.643 22.110 1.00 10.00 376 ILE D C 1
ATOM 11457 O O . ILE D 1 309 ? 68.763 59.781 23.270 1.00 10.00 376 ILE D O 1
ATOM 11462 N N . GLU D 1 310 ? 69.218 58.451 21.510 1.00 10.00 377 GLU D N 1
ATOM 11463 C CA . GLU D 1 310 ? 68.878 57.157 22.124 1.00 10.00 377 GLU D CA 1
ATOM 11464 C C . GLU D 1 310 ? 69.931 56.999 23.229 1.00 10.00 377 GLU D C 1
ATOM 11465 O O . GLU D 1 310 ? 69.686 56.467 24.320 1.00 10.00 377 GLU D O 1
ATOM 11471 N N . GLY D 1 311 ? 71.091 57.564 22.936 1.00 10.00 378 GLY D N 1
ATOM 11472 C CA . GLY D 1 311 ? 72.235 57.504 23.825 1.00 10.00 378 GLY D CA 1
ATOM 11473 C C . GLY D 1 311 ? 72.000 58.053 25.212 1.00 10.00 378 GLY D C 1
ATOM 11474 O O . GLY D 1 311 ? 72.195 57.341 26.194 1.00 10.00 378 GLY D O 1
ATOM 11475 N N . VAL D 1 312 ? 71.599 59.317 25.319 1.00 10.00 379 VAL D N 1
ATOM 11476 C CA . VAL D 1 312 ? 71.362 59.861 26.644 1.00 10.00 379 VAL D CA 1
ATOM 11477 C C . VAL D 1 312 ? 70.179 59.233 27.294 1.00 10.00 379 VAL D C 1
ATOM 11478 O O . VAL D 1 312 ? 70.076 59.206 28.517 1.00 10.00 379 VAL D O 1
ATOM 11482 N N . LYS D 1 313 ? 69.249 58.777 26.472 1.00 10.00 380 LYS D N 1
ATOM 11483 C CA . LYS D 1 313 ? 68.056 58.122 27.030 1.00 10.00 380 LYS D CA 1
ATOM 11484 C C . LYS D 1 313 ? 68.744 56.998 27.828 1.00 10.00 380 LYS D C 1
ATOM 11485 O O . LYS D 1 313 ? 68.305 56.630 28.913 1.00 10.00 380 LYS D O 1
ATOM 11491 N N . TYR D 1 314 ? 69.869 56.506 27.295 1.00 10.00 381 TYR D N 1
ATOM 11492 C CA . TYR D 1 314 ? 70.604 55.481 27.967 1.00 10.00 381 TYR D CA 1
ATOM 11493 C C . TYR D 1 314 ? 71.530 56.018 29.049 1.00 10.00 381 TYR D C 1
ATOM 11494 O O . TYR D 1 314 ? 71.771 55.340 30.052 1.00 10.00 381 TYR D O 1
ATOM 11503 N N . ILE D 1 315 ? 72.024 57.238 28.901 1.00 10.00 382 ILE D N 1
ATOM 11504 C CA . ILE D 1 315 ? 72.881 57.756 29.970 1.00 10.00 382 ILE D CA 1
ATOM 11505 C C . ILE D 1 315 ? 71.886 57.958 31.118 1.00 10.00 382 ILE D C 1
ATOM 11506 O O . ILE D 1 315 ? 72.192 57.681 32.275 1.00 10.00 382 ILE D O 1
ATOM 11511 N N . ALA D 1 316 ? 70.669 58.376 30.760 1.00 10.00 383 ALA D N 1
ATOM 11512 C CA . ALA D 1 316 ? 69.597 58.659 31.716 1.00 10.00 383 ALA D CA 1
ATOM 11513 C C . ALA D 1 316 ? 68.976 57.471 32.441 1.00 10.00 383 ALA D C 1
ATOM 11514 O O . ALA D 1 316 ? 68.910 57.481 33.669 1.00 10.00 383 ALA D O 1
ATOM 11516 N N . GLU D 1 317 ? 68.489 56.469 31.706 1.00 10.00 384 GLU D N 1
ATOM 11517 C CA . GLU D 1 317 ? 67.894 55.309 32.371 1.00 10.00 384 GLU D CA 1
ATOM 11518 C C . GLU D 1 317 ? 69.008 54.631 33.139 1.00 10.00 384 GLU D C 1
ATOM 11519 O O . GLU D 1 317 ? 68.771 53.860 34.063 1.00 10.00 384 GLU D O 1
ATOM 11525 N N . HIS D 1 318 ? 70.235 54.936 32.724 1.00 10.00 385 HIS D N 1
ATOM 11526 C CA . HIS D 1 318 ? 71.446 54.411 33.353 1.00 10.00 385 HIS D CA 1
ATOM 11527 C C . HIS D 1 318 ? 71.497 55.024 34.741 1.00 10.00 385 HIS D C 1
ATOM 11528 O O . HIS D 1 318 ? 71.699 54.331 35.728 1.00 10.00 385 HIS D O 1
ATOM 11535 N N . MET D 1 319 ? 71.310 56.339 34.781 1.00 10.00 386 MET D N 1
ATOM 11536 C CA . MET D 1 319 ? 71.288 57.132 35.997 1.00 10.00 386 MET D CA 1
ATOM 11537 C C . MET D 1 319 ? 70.328 56.491 37.018 1.00 10.00 386 MET D C 1
ATOM 11538 O O . MET D 1 319 ? 70.638 56.341 38.210 1.00 10.00 386 MET D O 1
ATOM 11543 N N . LYS D 1 320 ? 69.191 56.049 36.497 1.00 10.00 387 LYS D N 1
ATOM 11544 C CA . LYS D 1 320 ? 68.097 55.449 37.253 1.00 10.00 387 LYS D CA 1
ATOM 11545 C C . LYS D 1 320 ? 68.400 53.985 37.681 1.00 10.00 387 LYS D C 1
ATOM 11546 O O . LYS D 1 320 ? 68.137 53.578 38.814 1.00 10.00 387 LYS D O 1
ATOM 11552 N N . SER D 1 321 ? 68.966 53.208 36.755 1.00 10.00 388 SER D N 1
ATOM 11553 C CA . SER D 1 321 ? 69.292 51.805 37.015 1.00 10.00 388 SER D CA 1
ATOM 11554 C C . SER D 1 321 ? 70.381 51.685 38.073 1.00 10.00 388 SER D C 1
ATOM 11555 O O . SER D 1 321 ? 70.368 50.769 38.896 1.00 10.00 388 SER D O 1
ATOM 11558 N N . ASP D 1 322 ? 71.332 52.610 38.048 1.00 10.00 389 ASP D N 1
ATOM 11559 C CA . ASP D 1 322 ? 72.407 52.581 39.021 1.00 10.00 389 ASP D CA 1
ATOM 11560 C C . ASP D 1 322 ? 71.789 52.736 40.410 1.00 10.00 389 ASP D C 1
ATOM 11561 O O . ASP D 1 322 ? 71.951 51.881 41.265 1.00 10.00 389 ASP D O 1
ATOM 11566 N N . GLU D 1 323 ? 71.040 53.823 40.613 1.00 10.00 390 GLU D N 1
ATOM 11567 C CA . GLU D 1 323 ? 70.385 54.061 41.891 1.00 10.00 390 GLU D CA 1
ATOM 11568 C C . GLU D 1 323 ? 69.388 52.949 42.275 1.00 10.00 390 GLU D C 1
ATOM 11569 O O . GLU D 1 323 ? 69.341 52.529 43.423 1.00 10.00 390 GLU D O 1
ATOM 11575 N N . GLU D 1 324 ? 68.613 52.438 41.323 1.00 10.00 391 GLU D N 1
ATOM 11576 C CA . GLU D 1 324 ? 67.636 51.408 41.675 1.00 10.00 391 GLU D CA 1
ATOM 11577 C C . GLU D 1 324 ? 68.217 50.148 42.329 1.00 10.00 391 GLU D C 1
ATOM 11578 O O . GLU D 1 324 ? 67.692 49.685 43.339 1.00 10.00 391 GLU D O 1
ATOM 11584 N N . SER D 1 325 ? 69.296 49.600 41.775 1.00 10.00 392 SER D N 1
ATOM 11585 C CA . SER D 1 325 ? 69.942 48.395 42.364 1.00 10.00 392 SER D CA 1
ATOM 11586 C C . SER D 1 325 ? 70.512 48.824 43.718 1.00 10.00 392 SER D C 1
ATOM 11587 O O . SER D 1 325 ? 70.645 48.034 44.637 1.00 10.00 392 SER D O 1
ATOM 11590 N N . SER D 1 326 ? 70.779 50.130 43.832 1.00 10.00 393 SER D N 1
ATOM 11591 C CA . SER D 1 326 ? 71.355 50.717 45.010 1.00 10.00 393 SER D CA 1
ATOM 11592 C C . SER D 1 326 ? 70.347 50.761 46.178 1.00 10.00 393 SER D C 1
ATOM 11593 O O . SER D 1 326 ? 70.674 50.403 47.318 1.00 10.00 393 SER D O 1
ATOM 11596 N N . ASN D 1 327 ? 69.112 51.156 45.889 1.00 10.00 394 ASN D N 1
ATOM 11597 C CA . ASN D 1 327 ? 68.082 51.217 46.911 1.00 10.00 394 ASN D CA 1
ATOM 11598 C C . ASN D 1 327 ? 67.779 49.784 47.318 1.00 10.00 394 ASN D C 1
ATOM 11599 O O . ASN D 1 327 ? 67.388 49.510 48.451 1.00 10.00 394 ASN D O 1
ATOM 11604 N N . ALA D 1 328 ? 67.979 48.869 46.376 1.00 10.00 395 ALA D N 1
ATOM 11605 C CA . ALA D 1 328 ? 67.765 47.470 46.617 1.00 10.00 395 ALA D CA 1
ATOM 11606 C C . ALA D 1 328 ? 68.759 47.080 47.729 1.00 10.00 395 ALA D C 1
ATOM 11607 O O . ALA D 1 328 ? 68.456 46.256 48.585 1.00 10.00 395 ALA D O 1
ATOM 11609 N N . ALA D 1 329 ? 69.918 47.735 47.745 1.00 10.00 396 ALA D N 1
ATOM 11610 C CA . ALA D 1 329 ? 70.967 47.470 48.723 1.00 10.00 396 ALA D CA 1
ATOM 11611 C C . ALA D 1 329 ? 70.588 47.764 50.175 1.00 10.00 396 ALA D C 1
ATOM 11612 O O . ALA D 1 329 ? 70.842 46.949 51.066 1.00 10.00 396 ALA D O 1
ATOM 11614 N N . GLU D 1 330 ? 69.963 48.912 50.422 1.00 10.00 397 GLU D N 1
ATOM 11615 C CA . GLU D 1 330 ? 69.619 49.267 51.806 1.00 10.00 397 GLU D CA 1
ATOM 11616 C C . GLU D 1 330 ? 68.520 48.287 52.288 1.00 10.00 397 GLU D C 1
ATOM 11617 O O . GLU D 1 330 ? 68.543 47.855 53.441 1.00 10.00 397 GLU D O 1
ATOM 11623 N N . GLU D 1 331 ? 67.630 47.869 51.374 1.00 10.00 398 GLU D N 1
ATOM 11624 C CA . GLU D 1 331 ? 66.567 46.911 51.705 1.00 10.00 398 GLU D CA 1
ATOM 11625 C C . GLU D 1 331 ? 67.223 45.515 51.797 1.00 10.00 398 GLU D C 1
ATOM 11626 O O . GLU D 1 331 ? 66.752 44.619 52.514 1.00 10.00 398 GLU D O 1
ATOM 11632 N N . TRP D 1 332 ? 68.341 45.363 51.086 1.00 10.00 399 TRP D N 1
ATOM 11633 C CA . TRP D 1 332 ? 69.109 44.132 51.085 1.00 10.00 399 TRP D CA 1
ATOM 11634 C C . TRP D 1 332 ? 69.517 43.902 52.537 1.00 10.00 399 TRP D C 1
ATOM 11635 O O . TRP D 1 332 ? 69.691 42.760 53.000 1.00 10.00 399 TRP D O 1
ATOM 11646 N N . LYS D 1 333 ? 69.653 44.999 53.281 1.00 10.00 400 LYS D N 1
ATOM 11647 C CA . LYS D 1 333 ? 70.030 44.822 54.681 1.00 10.00 400 LYS D CA 1
ATOM 11648 C C . LYS D 1 333 ? 68.823 44.687 55.597 1.00 10.00 400 LYS D C 1
ATOM 11649 O O . LYS D 1 333 ? 68.813 43.745 56.369 1.00 10.00 400 LYS D O 1
ATOM 11655 N N . TYR D 1 334 ? 67.825 45.582 55.525 1.00 10.00 401 TYR D N 1
ATOM 11656 C CA . TYR D 1 334 ? 66.634 45.432 56.364 1.00 10.00 401 TYR D CA 1
ATOM 11657 C C . TYR D 1 334 ? 65.734 44.340 55.767 1.00 10.00 401 TYR D C 1
ATOM 11658 O O . TYR D 1 334 ? 64.709 44.615 55.146 1.00 10.00 401 TYR D O 1
ATOM 11667 N N . VAL D 1 335 ? 66.132 43.088 55.979 1.00 10.00 402 VAL D N 1
ATOM 11668 C CA . VAL D 1 335 ? 65.426 41.941 55.436 1.00 10.00 402 VAL D CA 1
ATOM 11669 C C . VAL D 1 335 ? 64.069 41.583 56.071 1.00 10.00 402 VAL D C 1
ATOM 11670 O O . VAL D 1 335 ? 63.428 40.609 55.668 1.00 10.00 402 VAL D O 1
ATOM 11674 N N . ALA D 1 336 ? 63.635 42.366 57.052 1.00 10.00 403 ALA D N 1
ATOM 11675 C CA . ALA D 1 336 ? 62.344 42.158 57.710 1.00 10.00 403 ALA D CA 1
ATOM 11676 C C . ALA D 1 336 ? 62.117 40.734 58.214 1.00 10.00 403 ALA D C 1
ATOM 11677 O O . ALA D 1 336 ? 61.048 40.424 58.734 1.00 10.00 403 ALA D O 1
ATOM 11679 N N . MET D 1 337 ? 63.141 39.908 58.096 1.00 10.00 404 MET D N 1
ATOM 11680 C CA . MET D 1 337 ? 63.070 38.510 58.505 1.00 10.00 404 MET D CA 1
ATOM 11681 C C . MET D 1 337 ? 63.699 38.307 59.879 1.00 10.00 404 MET D C 1
ATOM 11682 O O . MET D 1 337 ? 63.117 37.665 60.766 1.00 10.00 404 MET D O 1
ATOM 11687 N N . VAL D 1 338 ? 64.873 38.876 60.100 1.00 10.00 405 VAL D N 1
ATOM 11688 C CA . VAL D 1 338 ? 65.480 38.625 61.406 1.00 10.00 405 VAL D CA 1
ATOM 11689 C C . VAL D 1 338 ? 64.805 39.413 62.502 1.00 10.00 405 VAL D C 1
ATOM 11690 O O . VAL D 1 338 ? 64.997 39.108 63.665 1.00 10.00 405 VAL D O 1
ATOM 11694 N N . ILE D 1 339 ? 64.024 40.421 62.117 1.00 10.00 406 ILE D N 1
ATOM 11695 C CA . ILE D 1 339 ? 63.291 41.199 63.069 1.00 10.00 406 ILE D CA 1
ATOM 11696 C C . ILE D 1 339 ? 62.281 40.226 63.740 1.00 10.00 406 ILE D C 1
ATOM 11697 O O . ILE D 1 339 ? 62.084 40.242 64.966 1.00 10.00 406 ILE D O 1
ATOM 11702 N N . ASP D 1 340 ? 61.682 39.329 62.961 1.00 10.00 407 ASP D N 1
ATOM 11703 C CA . ASP D 1 340 ? 60.747 38.400 63.564 1.00 10.00 407 ASP D CA 1
ATOM 11704 C C . ASP D 1 340 ? 61.461 37.385 64.450 1.00 10.00 407 ASP D C 1
ATOM 11705 O O . ASP D 1 340 ? 60.866 36.862 65.400 1.00 10.00 407 ASP D O 1
ATOM 11710 N N . HIS D 1 341 ? 62.720 37.067 64.149 1.00 10.00 408 HIS D N 1
ATOM 11711 C CA . HIS D 1 341 ? 63.372 36.099 65.045 1.00 10.00 408 HIS D CA 1
ATOM 11712 C C . HIS D 1 341 ? 63.696 36.815 66.334 1.00 10.00 408 HIS D C 1
ATOM 11713 O O . HIS D 1 341 ? 63.570 36.215 67.384 1.00 10.00 408 HIS D O 1
ATOM 11720 N N . ILE D 1 342 ? 64.129 38.079 66.269 1.00 10.00 409 ILE D N 1
ATOM 11721 C CA . ILE D 1 342 ? 64.492 38.772 67.498 1.00 10.00 409 ILE D CA 1
ATOM 11722 C C . ILE D 1 342 ? 63.336 38.948 68.472 1.00 10.00 409 ILE D C 1
ATOM 11723 O O . ILE D 1 342 ? 63.549 38.828 69.674 1.00 10.00 409 ILE D O 1
ATOM 11728 N N . LEU D 1 343 ? 62.121 39.232 68.003 1.00 10.00 410 LEU D N 1
ATOM 11729 C CA . LEU D 1 343 ? 61.067 39.359 68.980 1.00 10.00 410 LEU D CA 1
ATOM 11730 C C . LEU D 1 343 ? 60.717 37.966 69.465 1.00 10.00 410 LEU D C 1
ATOM 11731 O O . LEU D 1 343 ? 60.536 37.768 70.650 1.00 10.00 410 LEU D O 1
ATOM 11736 N N . LEU D 1 344 ? 60.645 36.995 68.558 1.00 10.00 411 LEU D N 1
ATOM 11737 C CA . LEU D 1 344 ? 60.345 35.641 68.977 1.00 10.00 411 LEU D CA 1
ATOM 11738 C C . LEU D 1 344 ? 61.513 35.034 69.721 1.00 10.00 411 LEU D C 1
ATOM 11739 O O . LEU D 1 344 ? 61.324 34.319 70.698 1.00 10.00 411 LEU D O 1
ATOM 11744 N N . CYS D 1 345 ? 62.722 35.325 69.258 1.00 10.00 412 CYS D N 1
ATOM 11745 C CA . CYS D 1 345 ? 63.922 34.811 69.912 1.00 10.00 412 CYS D CA 1
ATOM 11746 C C . CYS D 1 345 ? 63.835 35.261 71.375 1.00 10.00 412 CYS D C 1
ATOM 11747 O O . CYS D 1 345 ? 63.914 34.447 72.299 1.00 10.00 412 CYS D O 1
ATOM 11750 N N . VAL D 1 346 ? 63.610 36.556 71.580 1.00 10.00 413 VAL D N 1
ATOM 11751 C CA . VAL D 1 346 ? 63.539 37.109 72.929 1.00 10.00 413 VAL D CA 1
ATOM 11752 C C . VAL D 1 346 ? 62.162 36.997 73.566 1.00 10.00 413 VAL D C 1
ATOM 11753 O O . VAL D 1 346 ? 62.052 36.919 74.791 1.00 10.00 413 VAL D O 1
ATOM 11757 N N . PHE D 1 347 ? 61.116 36.981 72.747 1.00 10.00 414 PHE D N 1
ATOM 11758 C CA . PHE D 1 347 ? 59.755 36.874 73.269 1.00 10.00 414 PHE D CA 1
ATOM 11759 C C . PHE D 1 347 ? 59.740 35.556 74.054 1.00 10.00 414 PHE D C 1
ATOM 11760 O O . PHE D 1 347 ? 59.277 35.525 75.193 1.00 10.00 414 PHE D O 1
ATOM 11768 N N . MET D 1 348 ? 60.294 34.491 73.467 1.00 10.00 415 MET D N 1
ATOM 11769 C CA . MET D 1 348 ? 60.362 33.202 74.124 1.00 10.00 415 MET D CA 1
ATOM 11770 C C . MET D 1 348 ? 61.311 33.331 75.315 1.00 10.00 415 MET D C 1
ATOM 11771 O O . MET D 1 348 ? 60.981 32.926 76.431 1.00 10.00 415 MET D O 1
ATOM 11776 N N . LEU D 1 349 ? 62.487 33.907 75.065 1.00 10.00 416 LEU D N 1
ATOM 11777 C CA . LEU D 1 349 ? 63.483 34.060 76.116 1.00 10.00 416 LEU D CA 1
ATOM 11778 C C . LEU D 1 349 ? 63.020 34.946 77.279 1.00 10.00 416 LEU D C 1
ATOM 11779 O O . LEU D 1 349 ? 63.478 34.778 78.401 1.00 10.00 416 LEU D O 1
ATOM 11784 N N . ILE D 1 350 ? 62.116 35.890 77.013 1.00 10.00 417 ILE D N 1
ATOM 11785 C CA . ILE D 1 350 ? 61.597 36.720 78.091 1.00 10.00 417 ILE D CA 1
ATOM 11786 C C . ILE D 1 350 ? 60.396 35.984 78.688 1.00 10.00 417 ILE D C 1
ATOM 11787 O O . ILE D 1 350 ? 60.049 36.185 79.848 1.00 10.00 417 ILE D O 1
ATOM 11792 N N . CYS D 1 351 ? 59.746 35.165 77.863 1.00 10.00 418 CYS D N 1
ATOM 11793 C CA . CYS D 1 351 ? 58.614 34.378 78.317 1.00 10.00 418 CYS D CA 1
ATOM 11794 C C . CYS D 1 351 ? 59.226 33.275 79.168 1.00 10.00 418 CYS D C 1
ATOM 11795 O O . CYS D 1 351 ? 58.580 32.732 80.064 1.00 10.00 418 CYS D O 1
ATOM 11798 N N . ILE D 1 352 ? 60.486 32.953 78.876 1.00 10.00 419 ILE D N 1
ATOM 11799 C CA . ILE D 1 352 ? 61.185 31.928 79.611 1.00 10.00 419 ILE D CA 1
ATOM 11800 C C . ILE D 1 352 ? 61.929 32.534 80.805 1.00 10.00 419 ILE D C 1
ATOM 11801 O O . ILE D 1 352 ? 61.796 32.037 81.928 1.00 10.00 419 ILE D O 1
ATOM 11806 N N . ILE D 1 353 ? 62.700 33.599 80.603 1.00 10.00 420 ILE D N 1
ATOM 11807 C CA . ILE D 1 353 ? 63.295 34.103 81.837 1.00 10.00 420 ILE D CA 1
ATOM 11808 C C . ILE D 1 353 ? 62.263 34.826 82.700 1.00 10.00 420 ILE D C 1
ATOM 11809 O O . ILE D 1 353 ? 62.416 34.997 83.869 1.00 10.00 420 ILE D O 1
ATOM 11814 N N . GLY D 1 354 ? 61.161 35.200 82.009 1.00 10.00 421 GLY D N 1
ATOM 11815 C CA . GLY D 1 354 ? 60.070 35.792 82.749 1.00 10.00 421 GLY D CA 1
ATOM 11816 C C . GLY D 1 354 ? 59.504 34.612 83.528 1.00 10.00 421 GLY D C 1
ATOM 11817 O O . GLY D 1 354 ? 59.304 34.693 84.739 1.00 10.00 421 GLY D O 1
ATOM 11818 N N . THR D 1 355 ? 59.278 33.499 82.826 1.00 10.00 422 THR D N 1
ATOM 11819 C CA . THR D 1 355 ? 58.749 32.290 83.436 1.00 10.00 422 THR D CA 1
ATOM 11820 C C . THR D 1 355 ? 59.796 31.804 84.460 1.00 10.00 422 THR D C 1
ATOM 11821 O O . THR D 1 355 ? 59.478 31.049 85.378 1.00 10.00 422 THR D O 1
ATOM 11825 N N . VAL D 1 356 ? 61.040 32.271 84.307 1.00 10.00 423 VAL D N 1
ATOM 11826 C CA . VAL D 1 356 ? 62.145 31.925 85.227 1.00 10.00 423 VAL D CA 1
ATOM 11827 C C . VAL D 1 356 ? 61.967 32.798 86.471 1.00 10.00 423 VAL D C 1
ATOM 11828 O O . VAL D 1 356 ? 62.119 32.342 87.606 1.00 10.00 423 VAL D O 1
ATOM 11832 N N . SER D 1 357 ? 61.692 34.078 86.181 1.00 10.00 424 SER D N 1
ATOM 11833 C CA . SER D 1 357 ? 61.388 35.000 87.269 1.00 10.00 424 SER D CA 1
ATOM 11834 C C . SER D 1 357 ? 60.147 34.555 88.036 1.00 10.00 424 SER D C 1
ATOM 11835 O O . SER D 1 357 ? 60.017 34.660 89.195 1.00 10.00 424 SER D O 1
ATOM 11838 N N . VAL D 1 358 ? 59.270 34.054 87.142 1.00 10.00 425 VAL D N 1
ATOM 11839 C CA . VAL D 1 358 ? 57.994 33.539 87.583 1.00 10.00 425 VAL D CA 1
ATOM 11840 C C . VAL D 1 358 ? 58.264 32.279 88.393 1.00 10.00 425 VAL D C 1
ATOM 11841 O O . VAL D 1 358 ? 57.658 32.057 89.434 1.00 10.00 425 VAL D O 1
ATOM 11845 N N . PHE D 1 359 ? 59.219 31.487 87.921 1.00 10.00 426 PHE D N 1
ATOM 11846 C CA . PHE D 1 359 ? 59.608 30.264 88.552 1.00 10.00 426 PHE D CA 1
ATOM 11847 C C . PHE D 1 359 ? 60.032 30.461 90.031 1.00 10.00 426 PHE D C 1
ATOM 11848 O O . PHE D 1 359 ? 59.212 30.315 90.953 1.00 10.00 426 PHE D O 1
ATOM 11856 N N . ALA D 1 360 ? 61.287 30.813 90.281 1.00 10.00 427 ALA D N 1
ATOM 11857 C CA . ALA D 1 360 ? 61.703 30.953 91.687 1.00 10.00 427 ALA D CA 1
ATOM 11858 C C . ALA D 1 360 ? 60.709 31.795 92.475 1.00 10.00 427 ALA D C 1
ATOM 11859 O O . ALA D 1 360 ? 60.471 31.508 93.636 1.00 10.00 427 ALA D O 1
ATOM 11861 N N . GLY D 1 361 ? 60.115 32.803 91.831 1.00 10.00 428 GLY D N 1
ATOM 11862 C CA . GLY D 1 361 ? 59.127 33.617 92.510 1.00 10.00 428 GLY D CA 1
ATOM 11863 C C . GLY D 1 361 ? 58.000 32.737 93.024 1.00 10.00 428 GLY D C 1
ATOM 11864 O O . GLY D 1 361 ? 57.646 32.795 94.205 1.00 10.00 428 GLY D O 1
ATOM 11865 N N . ARG D 1 362 ? 57.432 31.904 92.155 1.00 10.00 429 ARG D N 1
ATOM 11866 C CA . ARG D 1 362 ? 56.358 31.049 92.601 1.00 10.00 429 ARG D CA 1
ATOM 11867 C C . ARG D 1 362 ? 56.841 29.852 93.417 1.00 10.00 429 ARG D C 1
ATOM 11868 O O . ARG D 1 362 ? 56.173 29.448 94.364 1.00 10.00 429 ARG D O 1
ATOM 11876 N N . LEU D 1 363 ? 58.003 29.302 93.065 1.00 10.00 430 LEU D N 1
ATOM 11877 C CA . LEU D 1 363 ? 58.587 28.199 93.819 1.00 10.00 430 LEU D CA 1
ATOM 11878 C C . LEU D 1 363 ? 58.731 28.674 95.280 1.00 10.00 430 LEU D C 1
ATOM 11879 O O . LEU D 1 363 ? 58.272 28.011 96.214 1.00 10.00 430 LEU D O 1
ATOM 11884 N N . ILE D 1 364 ? 59.350 29.842 95.448 1.00 10.00 431 ILE D N 1
ATOM 11885 C CA . ILE D 1 364 ? 59.563 30.434 96.753 1.00 10.00 431 ILE D CA 1
ATOM 11886 C C . ILE D 1 364 ? 58.224 30.633 97.465 1.00 10.00 431 ILE D C 1
ATOM 11887 O O . ILE D 1 364 ? 58.131 30.493 98.693 1.00 10.00 431 ILE D O 1
ATOM 11892 N N . GLU D 1 365 ? 57.167 30.948 96.721 1.00 10.00 432 GLU D N 1
ATOM 11893 C CA . GLU D 1 365 ? 55.902 31.096 97.434 1.00 10.00 432 GLU D CA 1
ATOM 11894 C C . GLU D 1 365 ? 55.192 29.741 97.521 1.00 10.00 432 GLU D C 1
ATOM 11895 O O . GLU D 1 365 ? 54.235 29.612 98.256 1.00 10.00 432 GLU D O 1
ATOM 11901 N N . LEU D 1 366 ? 55.674 28.718 96.809 1.00 10.00 433 LEU D N 1
ATOM 11902 C CA . LEU D 1 366 ? 55.038 27.403 96.960 1.00 10.00 433 LEU D CA 1
ATOM 11903 C C . LEU D 1 366 ? 55.704 26.823 98.219 1.00 10.00 433 LEU D C 1
ATOM 11904 O O . LEU D 1 366 ? 55.352 25.746 98.709 1.00 10.00 433 LEU D O 1
ATOM 11909 N N . SER D 1 367 ? 56.667 27.590 98.728 1.00 10.00 434 SER D N 1
ATOM 11910 C CA . SER D 1 367 ? 57.452 27.280 99.908 1.00 10.00 434 SER D CA 1
ATOM 11911 C C . SER D 1 367 ? 56.840 28.100 101.062 1.00 10.00 434 SER D C 1
ATOM 11912 O O . SER D 1 367 ? 56.637 27.608 102.177 1.00 10.00 434 SER D O 1
ATOM 11915 N N . GLN D 1 368 ? 56.502 29.346 100.748 1.00 10.00 435 GLN D N 1
ATOM 11916 C CA . GLN D 1 368 ? 55.902 30.279 101.700 1.00 10.00 435 GLN D CA 1
ATOM 11917 C C . GLN D 1 368 ? 54.491 29.905 102.036 1.00 10.00 435 GLN D C 1
ATOM 11918 O O . GLN D 1 368 ? 54.136 29.758 103.201 1.00 10.00 435 GLN D O 1
ATOM 11924 N N . GLU D 1 369 ? 53.679 29.925 100.981 1.00 10.00 436 GLU D N 1
ATOM 11925 C CA . GLU D 1 369 ? 52.287 29.578 101.050 1.00 10.00 436 GLU D CA 1
ATOM 11926 C C . GLU D 1 369 ? 52.090 28.498 102.089 1.00 10.00 436 GLU D C 1
ATOM 11927 O O . GLU D 1 369 ? 51.106 28.491 102.816 1.00 10.00 436 GLU D O 1
ATOM 11933 N N . GLY D 1 370 ? 53.065 27.605 102.144 1.00 10.00 437 GLY D N 1
ATOM 11934 C CA . GLY D 1 370 ? 53.065 26.502 103.080 1.00 10.00 437 GLY D CA 1
ATOM 11935 C C . GLY D 1 370 ? 53.048 27.002 104.499 1.00 10.00 437 GLY D C 1
ATOM 11936 O O . GLY D 1 370 ? 53.984 26.707 105.267 1.00 10.00 437 GLY D O 1
ATOM 11938 N N . ASN E 4 1 ? 37.513 80.738 165.121 1.00 10.00 1 ASN E N 1
ATOM 11939 C CA . ASN E 4 1 ? 36.515 79.615 165.215 1.00 10.00 1 ASN E CA 1
ATOM 11940 C C . ASN E 4 1 ? 37.183 78.257 165.113 1.00 10.00 1 ASN E C 1
ATOM 11941 O O . ASN E 4 1 ? 36.912 77.518 164.179 1.00 10.00 1 ASN E O 1
ATOM 11946 N N . GLU E 4 2 ? 38.037 77.919 166.075 1.00 10.00 2 GLU E N 1
ATOM 11947 C CA . GLU E 4 2 ? 38.772 76.646 166.066 1.00 10.00 2 GLU E CA 1
ATOM 11948 C C . GLU E 4 2 ? 39.466 76.455 164.712 1.00 10.00 2 GLU E C 1
ATOM 11949 O O . GLU E 4 2 ? 40.008 75.389 164.441 1.00 10.00 2 GLU E O 1
ATOM 11955 N N . GLU E 4 3 ? 39.433 77.489 163.869 1.00 10.00 3 GLU E N 1
ATOM 11956 C CA . GLU E 4 3 ? 40.059 77.447 162.549 1.00 10.00 3 GLU E CA 1
ATOM 11957 C C . GLU E 4 3 ? 41.394 76.711 162.576 1.00 10.00 3 GLU E C 1
ATOM 11958 O O . GLU E 4 3 ? 41.645 75.837 161.749 1.00 10.00 3 GLU E O 1
ATOM 11964 N N . GLY E 4 4 ? 42.247 77.086 163.525 1.00 10.00 4 GLY E N 1
ATOM 11965 C CA . GLY E 4 4 ? 43.553 76.461 163.682 1.00 10.00 4 GLY E CA 1
ATOM 11966 C C . GLY E 4 4 ? 43.445 75.028 164.189 1.00 10.00 4 GLY E C 1
ATOM 11967 O O . GLY E 4 4 ? 43.993 74.096 163.591 1.00 10.00 4 GLY E O 1
ATOM 11968 N N . ARG E 4 5 ? 42.704 74.855 165.279 1.00 10.00 5 ARG E N 1
ATOM 11969 C CA . ARG E 4 5 ? 42.483 73.568 165.925 1.00 10.00 5 ARG E CA 1
ATOM 11970 C C . ARG E 4 5 ? 41.834 72.524 164.972 1.00 10.00 5 ARG E C 1
ATOM 11971 O O . ARG E 4 5 ? 42.224 71.348 164.937 1.00 10.00 5 ARG E O 1
ATOM 11979 N N . LEU E 4 6 ? 40.872 72.966 164.172 1.00 10.00 6 LEU E N 1
ATOM 11980 C CA . LEU E 4 6 ? 40.184 72.074 163.254 1.00 10.00 6 LEU E CA 1
ATOM 11981 C C . LEU E 4 6 ? 41.173 71.519 162.244 1.00 10.00 6 LEU E C 1
ATOM 11982 O O . LEU E 4 6 ? 41.303 70.306 162.095 1.00 10.00 6 LEU E O 1
ATOM 11987 N N . ILE E 4 7 ? 41.841 72.423 161.534 1.00 10.00 7 ILE E N 1
ATOM 11988 C CA . ILE E 4 7 ? 42.862 72.078 160.548 1.00 10.00 7 ILE E CA 1
ATOM 11989 C C . ILE E 4 7 ? 43.820 71.067 161.165 1.00 10.00 7 ILE E C 1
ATOM 11990 O O . ILE E 4 7 ? 44.126 70.020 160.586 1.00 10.00 7 ILE E O 1
ATOM 11995 N N . GLU E 4 8 ? 44.289 71.405 162.356 1.00 10.00 8 GLU E N 1
ATOM 11996 C CA . GLU E 4 8 ? 45.225 70.571 163.093 1.00 10.00 8 GLU E CA 1
ATOM 11997 C C . GLU E 4 8 ? 44.584 69.256 163.575 1.00 10.00 8 GLU E C 1
ATOM 11998 O O . GLU E 4 8 ? 45.270 68.229 163.691 1.00 10.00 8 GLU E O 1
ATOM 12004 N N . LYS E 4 9 ? 43.272 69.262 163.813 1.00 10.00 9 LYS E N 1
ATOM 12005 C CA . LYS E 4 9 ? 42.563 68.058 164.271 1.00 10.00 9 LYS E CA 1
ATOM 12006 C C . LYS E 4 9 ? 42.520 66.958 163.216 1.00 10.00 9 LYS E C 1
ATOM 12007 O O . LYS E 4 9 ? 42.994 65.845 163.435 1.00 10.00 9 LYS E O 1
ATOM 12013 N N . LEU E 4 10 ? 41.932 67.277 162.067 1.00 10.00 10 LEU E N 1
ATOM 12014 C CA . LEU E 4 10 ? 41.822 66.283 161.003 1.00 10.00 10 LEU E CA 1
ATOM 12015 C C . LEU E 4 10 ? 43.172 65.861 160.501 1.00 10.00 10 LEU E C 1
ATOM 12016 O O . LEU E 4 10 ? 43.397 64.679 160.290 1.00 10.00 10 LEU E O 1
ATOM 12021 N N . LEU E 4 11 ? 44.072 66.814 160.315 1.00 10.00 11 LEU E N 1
ATOM 12022 C CA . LEU E 4 11 ? 45.388 66.469 159.826 1.00 10.00 11 LEU E CA 1
ATOM 12023 C C . LEU E 4 11 ? 46.014 65.439 160.748 1.00 10.00 11 LEU E C 1
ATOM 12024 O O . LEU E 4 11 ? 46.935 64.708 160.355 1.00 10.00 11 LEU E O 1
ATOM 12029 N N . GLY E 4 12 ? 45.527 65.401 161.981 1.00 10.00 12 GLY E N 1
ATOM 12030 C CA . GLY E 4 12 ? 46.038 64.434 162.922 1.00 10.00 12 GLY E CA 1
ATOM 12031 C C . GLY E 4 12 ? 45.645 63.078 162.376 1.00 10.00 12 GLY E C 1
ATOM 12032 O O . GLY E 4 12 ? 46.504 62.247 162.066 1.00 10.00 12 GLY E O 1
ATOM 12033 N N . ASP E 4 13 ? 44.338 62.878 162.205 1.00 10.00 13 ASP E N 1
ATOM 12034 C CA . ASP E 4 13 ? 43.792 61.627 161.705 1.00 10.00 13 ASP E CA 1
ATOM 12035 C C . ASP E 4 13 ? 43.818 61.531 160.169 1.00 10.00 13 ASP E C 1
ATOM 12036 O O . ASP E 4 13 ? 43.739 60.439 159.612 1.00 10.00 13 ASP E O 1
ATOM 12041 N N . TYR E 4 14 ? 43.964 62.674 159.503 1.00 10.00 14 TYR E N 1
ATOM 12042 C CA . TYR E 4 14 ? 43.991 62.746 158.029 1.00 10.00 14 TYR E CA 1
ATOM 12043 C C . TYR E 4 14 ? 44.688 61.546 157.390 1.00 10.00 14 TYR E C 1
ATOM 12044 O O . TYR E 4 14 ? 45.852 61.254 157.682 1.00 10.00 14 TYR E O 1
ATOM 12053 N N . ASP E 4 15 ? 43.958 60.842 156.529 1.00 10.00 15 ASP E N 1
ATOM 12054 C CA . ASP E 4 15 ? 44.511 59.682 155.833 1.00 10.00 15 ASP E CA 1
ATOM 12055 C C . ASP E 4 15 ? 44.627 59.903 154.322 1.00 10.00 15 ASP E C 1
ATOM 12056 O O . ASP E 4 15 ? 43.657 60.224 153.634 1.00 10.00 15 ASP E O 1
ATOM 12061 N N . LYS E 4 16 ? 45.844 59.712 153.828 1.00 10.00 16 LYS E N 1
ATOM 12062 C CA . LYS E 4 16 ? 46.217 59.883 152.429 1.00 10.00 16 LYS E CA 1
ATOM 12063 C C . LYS E 4 16 ? 45.652 58.872 151.446 1.00 10.00 16 LYS E C 1
ATOM 12064 O O . LYS E 4 16 ? 44.617 59.086 150.816 1.00 10.00 16 LYS E O 1
ATOM 12070 N N . ARG E 4 17 ? 46.353 57.744 151.323 1.00 10.00 17 ARG E N 1
ATOM 12071 C CA . ARG E 4 17 ? 45.991 56.674 150.380 1.00 10.00 17 ARG E CA 1
ATOM 12072 C C . ARG E 4 17 ? 44.722 55.870 150.669 1.00 10.00 17 ARG E C 1
ATOM 12073 O O . ARG E 4 17 ? 44.538 54.811 150.089 1.00 10.00 17 ARG E O 1
ATOM 12081 N N . ILE E 4 18 ? 43.873 56.335 151.573 1.00 10.00 18 ILE E N 1
ATOM 12082 C CA . ILE E 4 18 ? 42.669 55.581 151.824 1.00 10.00 18 ILE E CA 1
ATOM 12083 C C . ILE E 4 18 ? 41.473 56.281 151.208 1.00 10.00 18 ILE E C 1
ATOM 12084 O O . ILE E 4 18 ? 41.284 57.491 151.369 1.00 10.00 18 ILE E O 1
ATOM 12089 N N . LYS E 4 19 ? 40.662 55.522 150.477 1.00 10.00 19 LYS E N 1
ATOM 12090 C CA . LYS E 4 19 ? 39.498 56.033 149.771 1.00 10.00 19 LYS E CA 1
ATOM 12091 C C . LYS E 4 19 ? 38.383 56.399 150.742 1.00 10.00 19 LYS E C 1
ATOM 12092 O O . LYS E 4 19 ? 38.114 55.698 151.694 1.00 10.00 19 LYS E O 1
ATOM 12098 N N . PRO E 4 20 ? 37.645 57.471 150.400 1.00 10.00 20 PRO E N 1
ATOM 12099 C CA . PRO E 4 20 ? 36.527 57.897 151.243 1.00 10.00 20 PRO E CA 1
ATOM 12100 C C . PRO E 4 20 ? 35.336 56.958 151.037 1.00 10.00 20 PRO E C 1
ATOM 12101 O O . PRO E 4 20 ? 34.251 57.384 150.626 1.00 10.00 20 PRO E O 1
ATOM 12105 N N . ALA E 4 21 ? 35.547 55.675 151.310 1.00 10.00 21 ALA E N 1
ATOM 12106 C CA . ALA E 4 21 ? 34.493 54.659 151.155 1.00 10.00 21 ALA E CA 1
ATOM 12107 C C . ALA E 4 21 ? 33.772 54.410 152.479 1.00 10.00 21 ALA E C 1
ATOM 12108 O O . ALA E 4 21 ? 34.363 53.863 153.411 1.00 10.00 21 ALA E O 1
ATOM 12110 N N . LYS E 4 22 ? 32.519 54.856 152.565 1.00 10.00 22 LYS E N 1
ATOM 12111 C CA . LYS E 4 22 ? 31.710 54.675 153.773 1.00 10.00 22 LYS E CA 1
ATOM 12112 C C . LYS E 4 22 ? 32.091 53.378 154.478 1.00 10.00 22 LYS E C 1
ATOM 12113 O O . LYS E 4 22 ? 32.447 53.359 155.656 1.00 10.00 22 LYS E O 1
ATOM 12119 N N . THR E 4 23 ? 32.030 52.305 153.706 1.00 10.00 23 THR E N 1
ATOM 12120 C CA . THR E 4 23 ? 32.295 50.940 154.123 1.00 10.00 23 THR E CA 1
ATOM 12121 C C . THR E 4 23 ? 32.871 50.367 152.822 1.00 10.00 23 THR E C 1
ATOM 12122 O O . THR E 4 23 ? 33.186 51.139 151.917 1.00 10.00 23 THR E O 1
ATOM 12126 N N . LEU E 4 24 ? 33.011 49.051 152.718 1.00 10.00 24 LEU E N 1
ATOM 12127 C CA . LEU E 4 24 ? 33.574 48.417 151.541 1.00 10.00 24 LEU E CA 1
ATOM 12128 C C . LEU E 4 24 ? 32.709 47.679 150.517 1.00 10.00 24 LEU E C 1
ATOM 12129 O O . LEU E 4 24 ? 33.243 47.179 149.519 1.00 10.00 24 LEU E O 1
ATOM 12134 N N . ASP E 4 25 ? 31.377 47.660 150.780 1.00 10.00 25 ASP E N 1
ATOM 12135 C CA . ASP E 4 25 ? 30.579 46.898 149.806 1.00 10.00 25 ASP E CA 1
ATOM 12136 C C . ASP E 4 25 ? 29.761 47.659 148.773 1.00 10.00 25 ASP E C 1
ATOM 12137 O O . ASP E 4 25 ? 29.142 47.034 147.921 1.00 10.00 25 ASP E O 1
ATOM 12142 N N . HIS E 4 26 ? 29.779 48.988 148.828 1.00 10.00 26 HIS E N 1
ATOM 12143 C CA . HIS E 4 26 ? 29.023 49.827 147.901 1.00 10.00 26 HIS E CA 1
ATOM 12144 C C . HIS E 4 26 ? 29.815 50.946 147.200 1.00 10.00 26 HIS E C 1
ATOM 12145 O O . HIS E 4 26 ? 29.224 51.900 146.735 1.00 10.00 26 HIS E O 1
ATOM 12152 N N . VAL E 4 27 ? 31.139 50.844 147.101 1.00 10.00 27 VAL E N 1
ATOM 12153 C CA . VAL E 4 27 ? 31.907 51.901 146.437 1.00 10.00 27 VAL E CA 1
ATOM 12154 C C . VAL E 4 27 ? 31.492 53.373 146.675 1.00 10.00 27 VAL E C 1
ATOM 12155 O O . VAL E 4 27 ? 30.478 53.679 147.298 1.00 10.00 27 VAL E O 1
ATOM 12159 N N . ILE E 4 28 ? 32.327 54.260 146.163 1.00 10.00 28 ILE E N 1
ATOM 12160 C CA . ILE E 4 28 ? 32.132 55.705 146.202 1.00 10.00 28 ILE E CA 1
ATOM 12161 C C . ILE E 4 28 ? 31.543 56.221 144.894 1.00 10.00 28 ILE E C 1
ATOM 12162 O O . ILE E 4 28 ? 31.673 55.548 143.858 1.00 10.00 28 ILE E O 1
ATOM 12167 N N . ASP E 4 29 ? 30.982 57.403 144.939 1.00 10.00 29 ASP E N 1
ATOM 12168 C CA . ASP E 4 29 ? 30.288 57.970 143.778 1.00 10.00 29 ASP E CA 1
ATOM 12169 C C . ASP E 4 29 ? 31.195 58.937 142.982 1.00 10.00 29 ASP E C 1
ATOM 12170 O O . ASP E 4 29 ? 31.271 60.129 143.290 1.00 10.00 29 ASP E O 1
ATOM 12175 N N . VAL E 4 30 ? 31.911 58.418 141.981 1.00 10.00 30 VAL E N 1
ATOM 12176 C CA . VAL E 4 30 ? 32.793 59.281 141.179 1.00 10.00 30 VAL E CA 1
ATOM 12177 C C . VAL E 4 30 ? 32.238 59.770 139.853 1.00 10.00 30 VAL E C 1
ATOM 12178 O O . VAL E 4 30 ? 31.821 58.997 138.992 1.00 10.00 30 VAL E O 1
ATOM 12182 N N . THR E 4 31 ? 32.314 61.083 139.702 1.00 10.00 31 THR E N 1
ATOM 12183 C CA . THR E 4 31 ? 31.821 61.829 138.537 1.00 10.00 31 THR E CA 1
ATOM 12184 C C . THR E 4 31 ? 32.998 62.179 137.626 1.00 10.00 31 THR E C 1
ATOM 12185 O O . THR E 4 31 ? 34.047 62.576 138.122 1.00 10.00 31 THR E O 1
ATOM 12189 N N . LEU E 4 32 ? 32.832 62.028 136.313 1.00 10.00 32 LEU E N 1
ATOM 12190 C CA . LEU E 4 32 ? 33.869 62.395 135.366 1.00 10.00 32 LEU E CA 1
ATOM 12191 C C . LEU E 4 32 ? 33.173 62.858 134.082 1.00 10.00 32 LEU E C 1
ATOM 12192 O O . LEU E 4 32 ? 31.986 62.576 133.873 1.00 10.00 32 LEU E O 1
ATOM 12197 N N . LYS E 4 33 ? 33.920 63.543 133.211 1.00 10.00 33 LYS E N 1
ATOM 12198 C CA . LYS E 4 33 ? 33.435 64.043 131.906 1.00 10.00 33 LYS E CA 1
ATOM 12199 C C . LYS E 4 33 ? 34.602 64.695 131.206 1.00 10.00 33 LYS E C 1
ATOM 12200 O O . LYS E 4 33 ? 35.556 65.144 131.845 1.00 10.00 33 LYS E O 1
ATOM 12206 N N . LEU E 4 34 ? 34.541 64.716 129.885 1.00 10.00 34 LEU E N 1
ATOM 12207 C CA . LEU E 4 34 ? 35.600 65.312 129.074 1.00 10.00 34 LEU E CA 1
ATOM 12208 C C . LEU E 4 34 ? 35.057 66.210 127.987 1.00 10.00 34 LEU E C 1
ATOM 12209 O O . LEU E 4 34 ? 34.124 65.848 127.295 1.00 10.00 34 LEU E O 1
ATOM 12214 N N . THR E 4 35 ? 35.610 67.366 127.934 1.00 10.00 35 THR E N 1
ATOM 12215 C CA . THR E 4 35 ? 35.364 68.328 126.871 1.00 10.00 35 THR E CA 1
ATOM 12216 C C . THR E 4 35 ? 36.564 68.435 125.946 1.00 10.00 35 THR E C 1
ATOM 12217 O O . THR E 4 35 ? 37.630 68.661 126.532 1.00 10.00 35 THR E O 1
ATOM 12221 N N . LEU E 4 36 ? 36.456 68.073 124.724 1.00 10.00 36 LEU E N 1
ATOM 12222 C CA . LEU E 4 36 ? 37.619 68.102 123.848 1.00 10.00 36 LEU E CA 1
ATOM 12223 C C . LEU E 4 36 ? 38.003 69.572 123.705 1.00 10.00 36 LEU E C 1
ATOM 12224 O O . LEU E 4 36 ? 37.160 70.446 123.859 1.00 10.00 36 LEU E O 1
ATOM 12229 N N . THR E 4 37 ? 39.271 69.854 123.439 1.00 10.00 37 THR E N 1
ATOM 12230 C CA . THR E 4 37 ? 39.697 71.233 123.266 1.00 10.00 37 THR E CA 1
ATOM 12231 C C . THR E 4 37 ? 40.837 71.288 122.262 1.00 10.00 37 THR E C 1
ATOM 12232 O O . THR E 4 37 ? 41.186 72.357 121.764 1.00 10.00 37 THR E O 1
ATOM 12236 N N . ASN E 4 38 ? 41.391 70.133 121.949 1.00 10.00 38 ASN E N 1
ATOM 12237 C CA . ASN E 4 38 ? 42.506 70.089 121.017 1.00 10.00 38 ASN E CA 1
ATOM 12238 C C . ASN E 4 38 ? 42.771 68.689 120.548 1.00 10.00 38 ASN E C 1
ATOM 12239 O O . ASN E 4 38 ? 43.042 67.784 121.350 1.00 10.00 38 ASN E O 1
ATOM 12244 N N . LEU E 4 39 ? 42.663 68.595 119.258 1.00 10.00 39 LEU E N 1
ATOM 12245 C CA . LEU E 4 39 ? 42.957 67.385 118.541 1.00 10.00 39 LEU E CA 1
ATOM 12246 C C . LEU E 4 39 ? 44.212 67.640 117.708 1.00 10.00 39 LEU E C 1
ATOM 12247 O O . LEU E 4 39 ? 44.055 68.333 116.709 1.00 10.00 39 LEU E O 1
ATOM 12252 N N . ILE E 4 40 ? 45.285 67.399 118.380 1.00 10.00 40 ILE E N 1
ATOM 12253 C CA . ILE E 4 40 ? 46.600 67.853 117.892 1.00 10.00 40 ILE E CA 1
ATOM 12254 C C . ILE E 4 40 ? 47.208 67.023 116.751 1.00 10.00 40 ILE E C 1
ATOM 12255 O O . ILE E 4 40 ? 47.877 67.559 115.860 1.00 10.00 40 ILE E O 1
ATOM 12260 N N . SER E 4 41 ? 47.025 65.702 116.724 1.00 10.00 41 SER E N 1
ATOM 12261 C CA . SER E 4 41 ? 47.661 64.935 115.659 1.00 10.00 41 SER E CA 1
ATOM 12262 C C . SER E 4 41 ? 46.794 63.753 115.240 1.00 10.00 41 SER E C 1
ATOM 12263 O O . SER E 4 41 ? 46.483 62.858 116.013 1.00 10.00 41 SER E O 1
ATOM 12266 N N . LEU E 4 42 ? 46.445 63.744 113.946 1.00 10.00 42 LEU E N 1
ATOM 12267 C CA . LEU E 4 42 ? 45.645 62.681 113.383 1.00 10.00 42 LEU E CA 1
ATOM 12268 C C . LEU E 4 42 ? 46.481 61.846 112.452 1.00 10.00 42 LEU E C 1
ATOM 12269 O O . LEU E 4 42 ? 46.691 62.218 111.306 1.00 10.00 42 LEU E O 1
ATOM 12274 N N . ASN E 4 43 ? 46.991 60.736 112.963 1.00 10.00 43 ASN E N 1
ATOM 12275 C CA . ASN E 4 43 ? 47.768 59.831 112.142 1.00 10.00 43 ASN E CA 1
ATOM 12276 C C . ASN E 4 43 ? 46.866 58.590 112.068 1.00 10.00 43 ASN E C 1
ATOM 12277 O O . ASN E 4 43 ? 46.999 57.648 112.850 1.00 10.00 43 ASN E O 1
ATOM 12282 N N . GLU E 4 44 ? 45.923 58.628 111.120 1.00 10.00 44 GLU E N 1
ATOM 12283 C CA . GLU E 4 44 ? 44.936 57.559 110.928 1.00 10.00 44 GLU E CA 1
ATOM 12284 C C . GLU E 4 44 ? 45.469 56.225 110.422 1.00 10.00 44 GLU E C 1
ATOM 12285 O O . GLU E 4 44 ? 44.895 55.185 110.733 1.00 10.00 44 GLU E O 1
ATOM 12291 N N . LYS E 4 45 ? 46.484 56.253 109.557 1.00 10.00 45 LYS E N 1
ATOM 12292 C CA . LYS E 4 45 ? 47.172 55.052 109.106 1.00 10.00 45 LYS E CA 1
ATOM 12293 C C . LYS E 4 45 ? 47.710 54.252 110.284 1.00 10.00 45 LYS E C 1
ATOM 12294 O O . LYS E 4 45 ? 47.822 53.024 110.220 1.00 10.00 45 LYS E O 1
ATOM 12300 N N . GLU E 4 46 ? 48.045 54.924 111.374 1.00 10.00 46 GLU E N 1
ATOM 12301 C CA . GLU E 4 46 ? 48.522 54.157 112.524 1.00 10.00 46 GLU E CA 1
ATOM 12302 C C . GLU E 4 46 ? 47.478 54.162 113.642 1.00 10.00 46 GLU E C 1
ATOM 12303 O O . GLU E 4 46 ? 47.686 53.574 114.700 1.00 10.00 46 GLU E O 1
ATOM 12309 N N . GLU E 4 47 ? 46.373 54.864 113.392 1.00 10.00 47 GLU E N 1
ATOM 12310 C CA . GLU E 4 47 ? 45.255 54.948 114.333 1.00 10.00 47 GLU E CA 1
ATOM 12311 C C . GLU E 4 47 ? 45.632 55.574 115.670 1.00 10.00 47 GLU E C 1
ATOM 12312 O O . GLU E 4 47 ? 45.379 54.989 116.715 1.00 10.00 47 GLU E O 1
ATOM 12318 N N . ALA E 4 48 ? 46.219 56.761 115.649 1.00 10.00 48 ALA E N 1
ATOM 12319 C CA . ALA E 4 48 ? 46.621 57.400 116.894 1.00 10.00 48 ALA E CA 1
ATOM 12320 C C . ALA E 4 48 ? 46.318 58.907 116.835 1.00 10.00 48 ALA E C 1
ATOM 12321 O O . ALA E 4 48 ? 46.316 59.511 115.755 1.00 10.00 48 ALA E O 1
ATOM 12323 N N . LEU E 4 49 ? 46.092 59.512 117.996 1.00 10.00 49 LEU E N 1
ATOM 12324 C CA . LEU E 4 49 ? 45.767 60.926 118.078 1.00 10.00 49 LEU E CA 1
ATOM 12325 C C . LEU E 4 49 ? 46.269 61.535 119.388 1.00 10.00 49 LEU E C 1
ATOM 12326 O O . LEU E 4 49 ? 46.576 60.819 120.346 1.00 10.00 49 LEU E O 1
ATOM 12331 N N . THR E 4 50 ? 46.361 62.862 119.409 1.00 10.00 50 THR E N 1
ATOM 12332 C CA . THR E 4 50 ? 46.797 63.608 120.594 1.00 10.00 50 THR E CA 1
ATOM 12333 C C . THR E 4 50 ? 45.733 64.675 120.826 1.00 10.00 50 THR E C 1
ATOM 12334 O O . THR E 4 50 ? 45.404 65.425 119.912 1.00 10.00 50 THR E O 1
ATOM 12338 N N . THR E 4 51 ? 45.170 64.709 122.032 1.00 10.00 51 THR E N 1
ATOM 12339 C CA . THR E 4 51 ? 44.128 65.697 122.367 1.00 10.00 51 THR E CA 1
ATOM 12340 C C . THR E 4 51 ? 44.301 66.340 123.749 1.00 10.00 51 THR E C 1
ATOM 12341 O O . THR E 4 51 ? 44.737 65.692 124.701 1.00 10.00 51 THR E O 1
ATOM 12345 N N . ASN E 4 52 ? 43.926 67.614 123.852 1.00 10.00 52 ASN E N 1
ATOM 12346 C CA . ASN E 4 52 ? 43.987 68.347 125.155 1.00 10.00 52 ASN E CA 1
ATOM 12347 C C . ASN E 4 52 ? 42.556 68.113 125.669 1.00 10.00 52 ASN E C 1
ATOM 12348 O O . ASN E 4 52 ? 41.611 68.717 125.169 1.00 10.00 52 ASN E O 1
ATOM 12353 N N . VAL E 4 53 ? 42.405 67.210 126.638 1.00 10.00 53 VAL E N 1
ATOM 12354 C CA . VAL E 4 53 ? 41.104 66.833 127.197 1.00 10.00 53 VAL E CA 1
ATOM 12355 C C . VAL E 4 53 ? 40.817 67.533 128.521 1.00 10.00 53 VAL E C 1
ATOM 12356 O O . VAL E 4 53 ? 41.686 67.609 129.382 1.00 10.00 53 VAL E O 1
ATOM 12360 N N . TRP E 4 54 ? 39.614 68.074 128.685 1.00 10.00 54 TRP E N 1
ATOM 12361 C CA . TRP E 4 54 ? 39.288 68.684 129.953 1.00 10.00 54 TRP E CA 1
ATOM 12362 C C . TRP E 4 54 ? 38.818 67.466 130.737 1.00 10.00 54 TRP E C 1
ATOM 12363 O O . TRP E 4 54 ? 37.755 66.924 130.451 1.00 10.00 54 TRP E O 1
ATOM 12374 N N . ILE E 4 55 ? 39.646 66.994 131.668 1.00 10.00 55 ILE E N 1
ATOM 12375 C CA . ILE E 4 55 ? 39.302 65.842 132.493 1.00 10.00 55 ILE E CA 1
ATOM 12376 C C . ILE E 4 55 ? 38.460 66.328 133.662 1.00 10.00 55 ILE E C 1
ATOM 12377 O O . ILE E 4 55 ? 38.986 66.653 134.730 1.00 10.00 55 ILE E O 1
ATOM 12382 N N . GLU E 4 56 ? 37.147 66.416 133.453 1.00 10.00 56 GLU E N 1
ATOM 12383 C CA . GLU E 4 56 ? 36.294 66.864 134.540 1.00 10.00 56 GLU E CA 1
ATOM 12384 C C . GLU E 4 56 ? 36.180 65.697 135.523 1.00 10.00 56 GLU E C 1
ATOM 12385 O O . GLU E 4 56 ? 35.562 64.659 135.234 1.00 10.00 56 GLU E O 1
ATOM 12391 N N . ILE E 4 57 ? 36.832 65.874 136.666 1.00 10.00 57 ILE E N 1
ATOM 12392 C CA . ILE E 4 57 ? 36.900 64.904 137.754 1.00 10.00 57 ILE E CA 1
ATOM 12393 C C . ILE E 4 57 ? 36.050 65.360 138.922 1.00 10.00 57 ILE E C 1
ATOM 12394 O O . ILE E 4 57 ? 36.183 66.495 139.341 1.00 10.00 57 ILE E O 1
ATOM 12399 N N . GLN E 4 58 ? 35.204 64.478 139.453 1.00 10.00 58 GLN E N 1
ATOM 12400 C CA . GLN E 4 58 ? 34.348 64.827 140.580 1.00 10.00 58 GLN E CA 1
ATOM 12401 C C . GLN E 4 58 ? 34.004 63.582 141.394 1.00 10.00 58 GLN E C 1
ATOM 12402 O O . GLN E 4 58 ? 33.847 62.502 140.839 1.00 10.00 58 GLN E O 1
ATOM 12408 N N . TRP E 4 59 ? 33.884 63.746 142.712 1.00 10.00 59 TRP E N 1
ATOM 12409 C CA . TRP E 4 59 ? 33.618 62.623 143.635 1.00 10.00 59 TRP E CA 1
ATOM 12410 C C . TRP E 4 59 ? 33.233 63.149 144.985 1.00 10.00 59 TRP E C 1
ATOM 12411 O O . TRP E 4 59 ? 33.183 64.355 145.192 1.00 10.00 59 TRP E O 1
ATOM 12422 N N . ASN E 4 60 ? 32.998 62.240 145.922 1.00 10.00 60 ASN E N 1
ATOM 12423 C CA . ASN E 4 60 ? 32.596 62.650 147.254 1.00 10.00 60 ASN E CA 1
ATOM 12424 C C . ASN E 4 60 ? 33.453 62.047 148.402 1.00 10.00 60 ASN E C 1
ATOM 12425 O O . ASN E 4 60 ? 33.858 60.887 148.356 1.00 10.00 60 ASN E O 1
ATOM 12430 N N . ASP E 4 61 ? 33.759 62.848 149.370 1.00 10.00 61 ASP E N 1
ATOM 12431 C CA . ASP E 4 61 ? 34.518 62.511 150.549 1.00 10.00 61 ASP E CA 1
ATOM 12432 C C . ASP E 4 61 ? 34.234 63.484 151.678 1.00 10.00 61 ASP E C 1
ATOM 12433 O O . ASP E 4 61 ? 34.811 64.568 151.709 1.00 10.00 61 ASP E O 1
ATOM 12438 N N . TYR E 4 62 ? 33.228 63.201 152.502 1.00 10.00 62 TYR E N 1
ATOM 12439 C CA . TYR E 4 62 ? 32.876 64.139 153.568 1.00 10.00 62 TYR E CA 1
ATOM 12440 C C . TYR E 4 62 ? 33.864 64.098 154.708 1.00 10.00 62 TYR E C 1
ATOM 12441 O O . TYR E 4 62 ? 33.654 64.708 155.764 1.00 10.00 62 TYR E O 1
ATOM 12450 N N . ARG E 4 63 ? 34.923 63.336 154.485 1.00 10.00 63 ARG E N 1
ATOM 12451 C CA . ARG E 4 63 ? 36.008 63.142 155.440 1.00 10.00 63 ARG E CA 1
ATOM 12452 C C . ARG E 4 63 ? 36.523 64.508 155.838 1.00 10.00 63 ARG E C 1
ATOM 12453 O O . ARG E 4 63 ? 37.367 64.641 156.728 1.00 10.00 63 ARG E O 1
ATOM 12461 N N . LEU E 4 64 ? 36.002 65.535 155.179 1.00 10.00 64 LEU E N 1
ATOM 12462 C CA . LEU E 4 64 ? 36.431 66.893 155.493 1.00 10.00 64 LEU E CA 1
ATOM 12463 C C . LEU E 4 64 ? 35.365 67.995 155.424 1.00 10.00 64 LEU E C 1
ATOM 12464 O O . LEU E 4 64 ? 35.691 69.132 155.132 1.00 10.00 64 LEU E O 1
ATOM 12469 N N . SER E 4 65 ? 34.091 67.646 155.624 1.00 10.00 65 SER E N 1
ATOM 12470 C CA . SER E 4 65 ? 33.075 68.687 155.636 1.00 10.00 65 SER E CA 1
ATOM 12471 C C . SER E 4 65 ? 33.589 69.472 156.839 1.00 10.00 65 SER E C 1
ATOM 12472 O O . SER E 4 65 ? 34.076 68.870 157.799 1.00 10.00 65 SER E O 1
ATOM 12475 N N . TRP E 4 66 ? 33.498 70.794 156.825 1.00 10.00 66 TRP E N 1
ATOM 12476 C CA . TRP E 4 66 ? 34.080 71.544 157.946 1.00 10.00 66 TRP E CA 1
ATOM 12477 C C . TRP E 4 66 ? 33.065 72.253 158.850 1.00 10.00 66 TRP E C 1
ATOM 12478 O O . TRP E 4 66 ? 31.864 71.971 158.810 1.00 10.00 66 TRP E O 1
ATOM 12489 N N . ASN E 4 67 ? 33.563 73.185 159.663 1.00 10.00 67 ASN E N 1
ATOM 12490 C CA . ASN E 4 67 ? 32.697 73.926 160.572 1.00 10.00 67 ASN E CA 1
ATOM 12491 C C . ASN E 4 67 ? 32.580 75.379 160.112 1.00 10.00 67 ASN E C 1
ATOM 12492 O O . ASN E 4 67 ? 32.560 75.646 158.912 1.00 10.00 67 ASN E O 1
ATOM 12497 N N . THR E 4 68 ? 32.484 76.299 161.065 1.00 10.00 68 THR E N 1
ATOM 12498 C CA . THR E 4 68 ? 32.358 77.726 160.785 1.00 10.00 68 THR E CA 1
ATOM 12499 C C . THR E 4 68 ? 33.657 78.334 160.263 1.00 10.00 68 THR E C 1
ATOM 12500 O O . THR E 4 68 ? 33.639 79.310 159.519 1.00 10.00 68 THR E O 1
ATOM 12504 N N . SER E 4 69 ? 34.769 77.722 160.652 1.00 10.00 69 SER E N 1
ATOM 12505 C CA . SER E 4 69 ? 36.106 78.145 160.318 1.00 10.00 69 SER E CA 1
ATOM 12506 C C . SER E 4 69 ? 36.673 77.661 158.988 1.00 10.00 69 SER E C 1
ATOM 12507 O O . SER E 4 69 ? 37.843 77.901 158.689 1.00 10.00 69 SER E O 1
ATOM 12510 N N . GLU E 4 70 ? 35.846 76.970 158.170 1.00 10.00 70 GLU E N 1
ATOM 12511 C CA . GLU E 4 70 ? 36.352 76.498 156.887 1.00 10.00 70 GLU E CA 1
ATOM 12512 C C . GLU E 4 70 ? 35.211 76.229 155.911 1.00 10.00 70 GLU E C 1
ATOM 12513 O O . GLU E 4 70 ? 35.357 76.590 154.746 1.00 10.00 70 GLU E O 1
ATOM 12519 N N . TYR E 4 71 ? 34.159 75.543 156.327 1.00 10.00 71 TYR E N 1
ATOM 12520 C CA . TYR E 4 71 ? 33.026 75.292 155.441 1.00 10.00 71 TYR E CA 1
ATOM 12521 C C . TYR E 4 71 ? 32.345 76.650 155.268 1.00 10.00 71 TYR E C 1
ATOM 12522 O O . TYR E 4 71 ? 32.256 77.194 154.168 1.00 10.00 71 TYR E O 1
ATOM 12531 N N . GLU E 4 72 ? 31.860 77.194 156.377 1.00 10.00 72 GLU E N 1
ATOM 12532 C CA . GLU E 4 72 ? 31.153 78.479 156.356 1.00 10.00 72 GLU E CA 1
ATOM 12533 C C . GLU E 4 72 ? 32.043 79.604 155.906 1.00 10.00 72 GLU E C 1
ATOM 12534 O O . GLU E 4 72 ? 31.581 80.489 155.195 1.00 10.00 72 GLU E O 1
ATOM 12540 N N . GLY E 4 73 ? 33.312 79.595 156.320 1.00 10.00 73 GLY E N 1
ATOM 12541 C CA . GLY E 4 73 ? 34.210 80.657 155.918 1.00 10.00 73 GLY E CA 1
ATOM 12542 C C . GLY E 4 73 ? 33.990 80.975 154.454 1.00 10.00 73 GLY E C 1
ATOM 12543 O O . GLY E 4 73 ? 33.734 82.122 154.080 1.00 10.00 73 GLY E O 1
ATOM 12544 N N . ILE E 4 74 ? 34.067 79.971 153.649 1.00 10.00 74 ILE E N 1
ATOM 12545 C CA . ILE E 4 74 ? 33.883 80.006 152.201 1.00 10.00 74 ILE E CA 1
ATOM 12546 C C . ILE E 4 74 ? 33.465 78.643 151.657 1.00 10.00 74 ILE E C 1
ATOM 12547 O O . ILE E 4 74 ? 34.203 77.691 151.920 1.00 10.00 74 ILE E O 1
ATOM 12552 N N . ASP E 4 75 ? 32.308 78.517 151.068 1.00 10.00 75 ASP E N 1
ATOM 12553 C CA . ASP E 4 75 ? 31.854 77.228 150.589 1.00 10.00 75 ASP E CA 1
ATOM 12554 C C . ASP E 4 75 ? 32.805 76.718 149.489 1.00 10.00 75 ASP E C 1
ATOM 12555 O O . ASP E 4 75 ? 32.499 75.742 148.813 1.00 10.00 75 ASP E O 1
ATOM 12560 N N . LEU E 4 76 ? 33.984 77.330 149.338 1.00 10.00 76 LEU E N 1
ATOM 12561 C CA . LEU E 4 76 ? 34.923 76.907 148.295 1.00 10.00 76 LEU E CA 1
ATOM 12562 C C . LEU E 4 76 ? 36.392 76.834 148.768 1.00 10.00 76 LEU E C 1
ATOM 12563 O O . LEU E 4 76 ? 36.900 77.766 149.398 1.00 10.00 76 LEU E O 1
ATOM 12568 N N . VAL E 4 77 ? 37.058 75.715 148.470 1.00 10.00 77 VAL E N 1
ATOM 12569 C CA . VAL E 4 77 ? 38.444 75.491 148.818 1.00 10.00 77 VAL E CA 1
ATOM 12570 C C . VAL E 4 77 ? 39.223 74.888 147.676 1.00 10.00 77 VAL E C 1
ATOM 12571 O O . VAL E 4 77 ? 38.718 74.037 146.959 1.00 10.00 77 VAL E O 1
ATOM 12575 N N . ARG E 4 78 ? 40.457 75.354 147.505 1.00 10.00 78 ARG E N 1
ATOM 12576 C CA . ARG E 4 78 ? 41.328 74.847 146.456 1.00 10.00 78 ARG E CA 1
ATOM 12577 C C . ARG E 4 78 ? 42.469 74.169 147.201 1.00 10.00 78 ARG E C 1
ATOM 12578 O O . ARG E 4 78 ? 43.368 74.859 147.680 1.00 10.00 78 ARG E O 1
ATOM 12586 N N . ILE E 4 79 ? 42.436 72.845 147.348 1.00 10.00 79 ILE E N 1
ATOM 12587 C CA . ILE E 4 79 ? 43.562 72.196 148.043 1.00 10.00 79 ILE E CA 1
ATOM 12588 C C . ILE E 4 79 ? 44.350 71.248 147.153 1.00 10.00 79 ILE E C 1
ATOM 12589 O O . ILE E 4 79 ? 43.793 70.433 146.423 1.00 10.00 79 ILE E O 1
ATOM 12594 N N . PRO E 4 80 ? 45.678 71.360 147.208 1.00 10.00 80 PRO E N 1
ATOM 12595 C CA . PRO E 4 80 ? 46.666 70.585 146.464 1.00 10.00 80 PRO E CA 1
ATOM 12596 C C . PRO E 4 80 ? 46.382 69.108 146.134 1.00 10.00 80 PRO E C 1
ATOM 12597 O O . PRO E 4 80 ? 45.841 68.346 146.940 1.00 10.00 80 PRO E O 1
ATOM 12601 N N . SER E 4 81 ? 46.730 68.779 144.892 1.00 10.00 81 SER E N 1
ATOM 12602 C CA . SER E 4 81 ? 46.700 67.481 144.251 1.00 10.00 81 SER E CA 1
ATOM 12603 C C . SER E 4 81 ? 46.819 66.322 145.247 1.00 10.00 81 SER E C 1
ATOM 12604 O O . SER E 4 81 ? 45.842 65.639 145.627 1.00 10.00 81 SER E O 1
ATOM 12607 N N . GLU E 4 82 ? 48.070 66.113 145.602 1.00 10.00 82 GLU E N 1
ATOM 12608 C CA . GLU E 4 82 ? 48.589 65.117 146.529 1.00 10.00 82 GLU E CA 1
ATOM 12609 C C . GLU E 4 82 ? 47.760 64.978 147.817 1.00 10.00 82 GLU E C 1
ATOM 12610 O O . GLU E 4 82 ? 48.108 64.176 148.675 1.00 10.00 82 GLU E O 1
ATOM 12616 N N . LEU E 4 83 ? 46.663 65.731 147.926 1.00 10.00 83 LEU E N 1
ATOM 12617 C CA . LEU E 4 83 ? 45.827 65.781 149.123 1.00 10.00 83 LEU E CA 1
ATOM 12618 C C . LEU E 4 83 ? 44.404 65.226 149.130 1.00 10.00 83 LEU E C 1
ATOM 12619 O O . LEU E 4 83 ? 43.574 65.696 149.901 1.00 10.00 83 LEU E O 1
ATOM 12624 N N . LEU E 4 84 ? 44.104 64.247 148.291 1.00 10.00 84 LEU E N 1
ATOM 12625 C CA . LEU E 4 84 ? 42.759 63.664 148.287 1.00 10.00 84 LEU E CA 1
ATOM 12626 C C . LEU E 4 84 ? 42.808 62.562 147.214 1.00 10.00 84 LEU E C 1
ATOM 12627 O O . LEU E 4 84 ? 43.782 62.454 146.467 1.00 10.00 84 LEU E O 1
ATOM 12632 N N . TRP E 4 85 ? 41.762 61.748 147.138 1.00 10.00 85 TRP E N 1
ATOM 12633 C CA . TRP E 4 85 ? 41.708 60.655 146.169 1.00 10.00 85 TRP E CA 1
ATOM 12634 C C . TRP E 4 85 ? 41.744 61.216 144.739 1.00 10.00 85 TRP E C 1
ATOM 12635 O O . TRP E 4 85 ? 40.966 62.098 144.398 1.00 10.00 85 TRP E O 1
ATOM 12646 N N . LEU E 4 86 ? 42.666 60.688 143.928 1.00 10.00 86 LEU E N 1
ATOM 12647 C CA . LEU E 4 86 ? 42.894 61.127 142.570 1.00 10.00 86 LEU E CA 1
ATOM 12648 C C . LEU E 4 86 ? 42.794 60.012 141.503 1.00 10.00 86 LEU E C 1
ATOM 12649 O O . LEU E 4 86 ? 43.564 59.077 141.544 1.00 10.00 86 LEU E O 1
ATOM 12654 N N . PRO E 4 87 ? 41.859 60.124 140.537 1.00 10.00 87 PRO E N 1
ATOM 12655 C CA . PRO E 4 87 ? 41.717 59.120 139.500 1.00 10.00 87 PRO E CA 1
ATOM 12656 C C . PRO E 4 87 ? 42.853 59.160 138.468 1.00 10.00 87 PRO E C 1
ATOM 12657 O O . PRO E 4 87 ? 42.931 60.080 137.639 1.00 10.00 87 PRO E O 1
ATOM 12661 N N . ASP E 4 88 ? 43.708 58.137 138.482 1.00 10.00 88 ASP E N 1
ATOM 12662 C CA . ASP E 4 88 ? 44.807 58.068 137.519 1.00 10.00 88 ASP E CA 1
ATOM 12663 C C . ASP E 4 88 ? 44.140 57.641 136.218 1.00 10.00 88 ASP E C 1
ATOM 12664 O O . ASP E 4 88 ? 43.984 56.456 135.928 1.00 10.00 88 ASP E O 1
ATOM 12669 N N . VAL E 4 89 ? 43.741 58.636 135.441 1.00 10.00 89 VAL E N 1
ATOM 12670 C CA . VAL E 4 89 ? 43.023 58.417 134.191 1.00 10.00 89 VAL E CA 1
ATOM 12671 C C . VAL E 4 89 ? 43.834 57.861 133.006 1.00 10.00 89 VAL E C 1
ATOM 12672 O O . VAL E 4 89 ? 45.061 57.976 132.956 1.00 10.00 89 VAL E O 1
ATOM 12676 N N . VAL E 4 90 ? 43.119 57.203 132.092 1.00 10.00 90 VAL E N 1
ATOM 12677 C CA . VAL E 4 90 ? 43.663 56.638 130.866 1.00 10.00 90 VAL E CA 1
ATOM 12678 C C . VAL E 4 90 ? 42.595 55.992 130.001 1.00 10.00 90 VAL E C 1
ATOM 12679 O O . VAL E 4 90 ? 41.644 55.383 130.506 1.00 10.00 90 VAL E O 1
ATOM 12683 N N . LEU E 4 91 ? 42.794 56.103 128.690 1.00 10.00 91 LEU E N 1
ATOM 12684 C CA . LEU E 4 91 ? 41.874 55.540 127.701 1.00 10.00 91 LEU E CA 1
ATOM 12685 C C . LEU E 4 91 ? 42.252 54.121 127.294 1.00 10.00 91 LEU E C 1
ATOM 12686 O O . LEU E 4 91 ? 43.185 53.911 126.518 1.00 10.00 91 LEU E O 1
ATOM 12691 N N . GLU E 4 92 ? 41.511 53.161 127.843 1.00 10.00 92 GLU E N 1
ATOM 12692 C CA . GLU E 4 92 ? 41.666 51.716 127.562 1.00 10.00 92 GLU E CA 1
ATOM 12693 C C . GLU E 4 92 ? 42.175 51.482 126.143 1.00 10.00 92 GLU E C 1
ATOM 12694 O O . GLU E 4 92 ? 43.296 51.007 125.913 1.00 10.00 92 GLU E O 1
ATOM 12700 N N . ASN E 4 93 ? 41.319 51.831 125.194 1.00 10.00 93 ASN E N 1
ATOM 12701 C CA . ASN E 4 93 ? 41.610 51.663 123.767 1.00 10.00 93 ASN E CA 1
ATOM 12702 C C . ASN E 4 93 ? 42.447 52.744 123.139 1.00 10.00 93 ASN E C 1
ATOM 12703 O O . ASN E 4 93 ? 43.021 52.533 122.081 1.00 10.00 93 ASN E O 1
ATOM 12708 N N . ASN E 4 94 ? 42.516 53.908 123.775 1.00 10.00 94 ASN E N 1
ATOM 12709 C CA . ASN E 4 94 ? 43.284 54.993 123.164 1.00 10.00 94 ASN E CA 1
ATOM 12710 C C . ASN E 4 94 ? 44.568 55.441 123.838 1.00 10.00 94 ASN E C 1
ATOM 12711 O O . ASN E 4 94 ? 45.649 55.254 123.275 1.00 10.00 94 ASN E O 1
ATOM 12716 N N . VAL E 4 95 ? 44.462 56.033 125.024 1.00 10.00 95 VAL E N 1
ATOM 12717 C CA . VAL E 4 95 ? 45.651 56.512 125.720 1.00 10.00 95 VAL E CA 1
ATOM 12718 C C . VAL E 4 95 ? 46.863 55.610 125.548 1.00 10.00 95 VAL E C 1
ATOM 12719 O O . VAL E 4 95 ? 46.946 54.541 126.147 1.00 10.00 95 VAL E O 1
ATOM 12723 N N . ASP E 4 96 ? 47.775 56.041 124.683 1.00 10.00 96 ASP E N 1
ATOM 12724 C CA . ASP E 4 96 ? 48.992 55.276 124.455 1.00 10.00 96 ASP E CA 1
ATOM 12725 C C . ASP E 4 96 ? 50.140 56.092 125.040 1.00 10.00 96 ASP E C 1
ATOM 12726 O O . ASP E 4 96 ? 51.306 55.697 124.968 1.00 10.00 96 ASP E O 1
ATOM 12731 N N . GLY E 4 97 ? 49.785 57.241 125.612 1.00 10.00 97 GLY E N 1
ATOM 12732 C CA . GLY E 4 97 ? 50.772 58.119 126.226 1.00 10.00 97 GLY E CA 1
ATOM 12733 C C . GLY E 4 97 ? 50.249 58.645 127.547 1.00 10.00 97 GLY E C 1
ATOM 12734 O O . GLY E 4 97 ? 49.176 59.234 127.594 1.00 10.00 97 GLY E O 1
ATOM 12735 N N . GLN E 4 98 ? 50.980 58.366 128.629 1.00 10.00 98 GLN E N 1
ATOM 12736 C CA . GLN E 4 98 ? 50.607 58.859 129.948 1.00 10.00 98 GLN E CA 1
ATOM 12737 C C . GLN E 4 98 ? 50.167 60.317 129.886 1.00 10.00 98 GLN E C 1
ATOM 12738 O O . GLN E 4 98 ? 50.807 61.120 129.203 1.00 10.00 98 GLN E O 1
ATOM 12744 N N . PHE E 4 99 ? 49.060 60.674 130.540 1.00 10.00 99 PHE E N 1
ATOM 12745 C CA . PHE E 4 99 ? 48.555 62.054 130.539 1.00 10.00 99 PHE E CA 1
ATOM 12746 C C . PHE E 4 99 ? 49.569 63.120 130.942 1.00 10.00 99 PHE E C 1
ATOM 12747 O O . PHE E 4 99 ? 50.352 62.940 131.881 1.00 10.00 99 PHE E O 1
ATOM 12755 N N . GLU E 4 100 ? 49.474 64.261 130.274 1.00 10.00 100 GLU E N 1
ATOM 12756 C CA . GLU E 4 100 ? 50.372 65.395 130.486 1.00 10.00 100 GLU E CA 1
ATOM 12757 C C . GLU E 4 100 ? 49.589 66.599 131.067 1.00 10.00 100 GLU E C 1
ATOM 12758 O O . GLU E 4 100 ? 48.742 67.178 130.388 1.00 10.00 100 GLU E O 1
ATOM 12764 N N . VAL E 4 101 ? 49.876 66.957 132.323 1.00 10.00 101 VAL E N 1
ATOM 12765 C CA . VAL E 4 101 ? 49.218 68.058 133.025 1.00 10.00 101 VAL E CA 1
ATOM 12766 C C . VAL E 4 101 ? 47.796 67.662 133.399 1.00 10.00 101 VAL E C 1
ATOM 12767 O O . VAL E 4 101 ? 46.964 68.491 133.767 1.00 10.00 101 VAL E O 1
ATOM 12771 N N . ALA E 4 102 ? 47.541 66.364 133.300 1.00 10.00 102 ALA E N 1
ATOM 12772 C CA . ALA E 4 102 ? 46.244 65.776 133.613 1.00 10.00 102 ALA E CA 1
ATOM 12773 C C . ALA E 4 102 ? 46.168 65.409 135.090 1.00 10.00 102 ALA E C 1
ATOM 12774 O O . ALA E 4 102 ? 45.133 64.952 135.571 1.00 10.00 102 ALA E O 1
ATOM 12776 N N . TYR E 4 103 ? 47.266 65.606 135.812 1.00 10.00 103 TYR E N 1
ATOM 12777 C CA . TYR E 4 103 ? 47.294 65.285 137.239 1.00 10.00 103 TYR E CA 1
ATOM 12778 C C . TYR E 4 103 ? 48.084 66.331 137.999 1.00 10.00 103 TYR E C 1
ATOM 12779 O O . TYR E 4 103 ? 48.520 67.332 137.433 1.00 10.00 103 TYR E O 1
ATOM 12788 N N . TYR E 4 104 ? 48.313 66.063 139.279 1.00 10.00 104 TYR E N 1
ATOM 12789 C CA . TYR E 4 104 ? 49.077 66.976 140.133 1.00 10.00 104 TYR E CA 1
ATOM 12790 C C . TYR E 4 104 ? 48.611 68.418 140.113 1.00 10.00 104 TYR E C 1
ATOM 12791 O O . TYR E 4 104 ? 49.411 69.314 140.348 1.00 10.00 104 TYR E O 1
ATOM 12800 N N . ALA E 4 105 ? 47.323 68.647 139.873 1.00 10.00 105 ALA E N 1
ATOM 12801 C CA . ALA E 4 105 ? 46.797 70.014 139.828 1.00 10.00 105 ALA E CA 1
ATOM 12802 C C . ALA E 4 105 ? 45.776 70.269 140.923 1.00 10.00 105 ALA E C 1
ATOM 12803 O O . ALA E 4 105 ? 45.146 69.342 141.424 1.00 10.00 105 ALA E O 1
ATOM 12805 N N . ASN E 4 106 ? 45.592 71.530 141.293 1.00 10.00 106 ASN E N 1
ATOM 12806 C CA . ASN E 4 106 ? 44.687 71.953 142.340 1.00 10.00 106 ASN E CA 1
ATOM 12807 C C . ASN E 4 106 ? 43.312 71.352 142.135 1.00 10.00 106 ASN E C 1
ATOM 12808 O O . ASN E 4 106 ? 42.685 71.484 141.096 1.00 10.00 106 ASN E O 1
ATOM 12813 N N . VAL E 4 107 ? 42.765 70.718 143.205 1.00 10.00 107 VAL E N 1
ATOM 12814 C CA . VAL E 4 107 ? 41.412 70.143 143.122 1.00 10.00 107 VAL E CA 1
ATOM 12815 C C . VAL E 4 107 ? 40.472 71.122 143.810 1.00 10.00 107 VAL E C 1
ATOM 12816 O O . VAL E 4 107 ? 40.895 72.209 144.189 1.00 10.00 107 VAL E O 1
ATOM 12820 N N . LEU E 4 108 ? 39.213 70.734 144.003 1.00 10.00 108 LEU E N 1
ATOM 12821 C CA . LEU E 4 108 ? 38.260 71.647 144.607 1.00 10.00 108 LEU E CA 1
ATOM 12822 C C . LEU E 4 108 ? 37.384 70.964 145.678 1.00 10.00 108 LEU E C 1
ATOM 12823 O O . LEU E 4 108 ? 36.679 70.009 145.401 1.00 10.00 108 LEU E O 1
ATOM 12828 N N . VAL E 4 109 ? 37.462 71.475 146.907 1.00 10.00 109 VAL E N 1
ATOM 12829 C CA . VAL E 4 109 ? 36.658 70.934 147.999 1.00 10.00 109 VAL E CA 1
ATOM 12830 C C . VAL E 4 109 ? 35.702 72.011 148.472 1.00 10.00 109 VAL E C 1
ATOM 12831 O O . VAL E 4 109 ? 36.101 72.963 149.138 1.00 10.00 109 VAL E O 1
ATOM 12835 N N . TYR E 4 110 ? 34.449 71.863 148.082 1.00 10.00 110 TYR E N 1
ATOM 12836 C CA . TYR E 4 110 ? 33.420 72.792 148.499 1.00 10.00 110 TYR E CA 1
ATOM 12837 C C . TYR E 4 110 ? 33.332 72.704 150.008 1.00 10.00 110 TYR E C 1
ATOM 12838 O O . TYR E 4 110 ? 34.347 72.577 150.654 1.00 10.00 110 TYR E O 1
ATOM 12847 N N . ASN E 4 111 ? 32.132 72.771 150.582 1.00 10.00 111 ASN E N 1
ATOM 12848 C CA . ASN E 4 111 ? 32.023 72.732 152.034 1.00 10.00 111 ASN E CA 1
ATOM 12849 C C . ASN E 4 111 ? 31.345 71.495 152.606 1.00 10.00 111 ASN E C 1
ATOM 12850 O O . ASN E 4 111 ? 31.540 71.155 153.770 1.00 10.00 111 ASN E O 1
ATOM 12855 N N . ASP E 4 112 ? 30.548 70.834 151.779 1.00 10.00 112 ASP E N 1
ATOM 12856 C CA . ASP E 4 112 ? 29.811 69.645 152.169 1.00 10.00 112 ASP E CA 1
ATOM 12857 C C . ASP E 4 112 ? 30.627 68.390 151.867 1.00 10.00 112 ASP E C 1
ATOM 12858 O O . ASP E 4 112 ? 30.249 67.283 152.239 1.00 10.00 112 ASP E O 1
ATOM 12863 N N . GLY E 4 113 ? 31.760 68.585 151.200 1.00 10.00 113 GLY E N 1
ATOM 12864 C CA . GLY E 4 113 ? 32.635 67.479 150.840 1.00 10.00 113 GLY E CA 1
ATOM 12865 C C . GLY E 4 113 ? 32.576 67.185 149.349 1.00 10.00 113 GLY E C 1
ATOM 12866 O O . GLY E 4 113 ? 32.975 66.108 148.914 1.00 10.00 113 GLY E O 1
ATOM 12867 N N . SER E 4 114 ? 32.048 68.130 148.566 1.00 10.00 114 SER E N 1
ATOM 12868 C CA . SER E 4 114 ? 31.958 67.973 147.119 1.00 10.00 114 SER E CA 1
ATOM 12869 C C . SER E 4 114 ? 33.340 68.254 146.540 1.00 10.00 114 SER E C 1
ATOM 12870 O O . SER E 4 114 ? 34.006 69.233 146.896 1.00 10.00 114 SER E O 1
ATOM 12873 N N . MET E 4 115 ? 33.784 67.399 145.635 1.00 10.00 115 MET E N 1
ATOM 12874 C CA . MET E 4 115 ? 35.086 67.581 145.105 1.00 10.00 115 MET E CA 1
ATOM 12875 C C . MET E 4 115 ? 35.078 67.729 143.563 1.00 10.00 115 MET E C 1
ATOM 12876 O O . MET E 4 115 ? 34.541 66.887 142.826 1.00 10.00 115 MET E O 1
ATOM 12881 N N . TYR E 4 116 ? 35.658 68.835 143.094 1.00 10.00 116 TYR E N 1
ATOM 12882 C CA . TYR E 4 116 ? 35.704 69.185 141.672 1.00 10.00 116 TYR E CA 1
ATOM 12883 C C . TYR E 4 116 ? 37.138 69.478 141.225 1.00 10.00 116 TYR E C 1
ATOM 12884 O O . TYR E 4 116 ? 37.874 70.212 141.888 1.00 10.00 116 TYR E O 1
ATOM 12893 N N . TRP E 4 117 ? 37.526 68.905 140.090 1.00 10.00 117 TRP E N 1
ATOM 12894 C CA . TRP E 4 117 ? 38.868 69.104 139.567 1.00 10.00 117 TRP E CA 1
ATOM 12895 C C . TRP E 4 117 ? 38.908 68.920 138.061 1.00 10.00 117 TRP E C 1
ATOM 12896 O O . TRP E 4 117 ? 38.247 68.031 137.512 1.00 10.00 117 TRP E O 1
ATOM 12907 N N . LEU E 4 118 ? 39.684 69.758 137.378 1.00 10.00 118 LEU E N 1
ATOM 12908 C CA . LEU E 4 118 ? 39.742 69.683 135.931 1.00 10.00 118 LEU E CA 1
ATOM 12909 C C . LEU E 4 118 ? 41.009 70.099 135.232 1.00 10.00 118 LEU E C 1
ATOM 12910 O O . LEU E 4 118 ? 41.074 71.190 134.678 1.00 10.00 118 LEU E O 1
ATOM 12915 N N . PRO E 4 119 ? 42.031 69.225 135.220 1.00 10.00 119 PRO E N 1
ATOM 12916 C CA . PRO E 4 119 ? 43.296 69.569 134.545 1.00 10.00 119 PRO E CA 1
ATOM 12917 C C . PRO E 4 119 ? 43.217 69.347 133.040 1.00 10.00 119 PRO E C 1
ATOM 12918 O O . PRO E 4 119 ? 42.445 68.516 132.564 1.00 10.00 119 PRO E O 1
ATOM 12922 N N . PRO E 4 120 ? 44.039 70.072 132.271 1.00 10.00 120 PRO E N 1
ATOM 12923 C CA . PRO E 4 120 ? 44.023 69.920 130.822 1.00 10.00 120 PRO E CA 1
ATOM 12924 C C . PRO E 4 120 ? 45.074 68.876 130.468 1.00 10.00 120 PRO E C 1
ATOM 12925 O O . PRO E 4 120 ? 46.123 68.799 131.111 1.00 10.00 120 PRO E O 1
ATOM 12929 N N . ALA E 4 121 ? 44.794 68.045 129.477 1.00 10.00 121 ALA E N 1
ATOM 12930 C CA . ALA E 4 121 ? 45.776 67.042 129.113 1.00 10.00 121 ALA E CA 1
ATOM 12931 C C . ALA E 4 121 ? 45.995 66.815 127.655 1.00 10.00 121 ALA E C 1
ATOM 12932 O O . ALA E 4 121 ? 45.075 66.512 126.909 1.00 10.00 121 ALA E O 1
ATOM 12934 N N . ILE E 4 122 ? 47.262 66.859 127.292 1.00 10.00 122 ILE E N 1
ATOM 12935 C CA . ILE E 4 122 ? 47.672 66.607 125.946 1.00 10.00 122 ILE E CA 1
ATOM 12936 C C . ILE E 4 122 ? 48.196 65.183 126.127 1.00 10.00 122 ILE E C 1
ATOM 12937 O O . ILE E 4 122 ? 48.966 64.944 127.039 1.00 10.00 122 ILE E O 1
ATOM 12942 N N . TYR E 4 123 ? 47.727 64.218 125.335 1.00 10.00 123 TYR E N 1
ATOM 12943 C CA . TYR E 4 123 ? 48.237 62.878 125.493 1.00 10.00 123 TYR E CA 1
ATOM 12944 C C . TYR E 4 123 ? 48.000 62.147 124.175 1.00 10.00 123 TYR E C 1
ATOM 12945 O O . TYR E 4 123 ? 47.321 62.666 123.270 1.00 10.00 123 TYR E O 1
ATOM 12954 N N . ARG E 4 124 ? 48.583 60.960 124.031 1.00 10.00 124 ARG E N 1
ATOM 12955 C CA . ARG E 4 124 ? 48.429 60.201 122.787 1.00 10.00 124 ARG E CA 1
ATOM 12956 C C . ARG E 4 124 ? 47.423 59.114 122.943 1.00 10.00 124 ARG E C 1
ATOM 12957 O O . ARG E 4 124 ? 47.239 58.585 124.034 1.00 10.00 124 ARG E O 1
ATOM 12965 N N . SER E 4 125 ? 46.759 58.779 121.857 1.00 10.00 125 SER E N 1
ATOM 12966 C CA . SER E 4 125 ? 45.762 57.754 121.935 1.00 10.00 125 SER E CA 1
ATOM 12967 C C . SER E 4 125 ? 45.683 56.969 120.609 1.00 10.00 125 SER E C 1
ATOM 12968 O O . SER E 4 125 ? 46.438 57.250 119.674 1.00 10.00 125 SER E O 1
ATOM 12971 N N . THR E 4 126 ? 44.800 55.975 120.543 1.00 10.00 126 THR E N 1
ATOM 12972 C CA . THR E 4 126 ? 44.654 55.160 119.347 1.00 10.00 126 THR E CA 1
ATOM 12973 C C . THR E 4 126 ? 43.213 54.759 119.077 1.00 10.00 126 THR E C 1
ATOM 12974 O O . THR E 4 126 ? 42.693 53.762 119.609 1.00 10.00 126 THR E O 1
ATOM 12978 N N . CYS E 4 127 ? 42.598 55.552 118.395 1.00 10.00 127 CYS E N 1
ATOM 12979 C CA . CYS E 4 127 ? 41.193 55.257 118.117 1.00 10.00 127 CYS E CA 1
ATOM 12980 C C . CYS E 4 127 ? 41.115 54.437 116.843 1.00 10.00 127 CYS E C 1
ATOM 12981 O O . CYS E 4 127 ? 42.138 54.025 116.328 1.00 10.00 127 CYS E O 1
ATOM 12984 N N . PRO E 4 128 ? 39.879 54.128 116.368 1.00 10.00 128 PRO E N 1
ATOM 12985 C CA . PRO E 4 128 ? 39.750 53.358 115.127 1.00 10.00 128 PRO E CA 1
ATOM 12986 C C . PRO E 4 128 ? 40.562 53.907 113.982 1.00 10.00 128 PRO E C 1
ATOM 12987 O O . PRO E 4 128 ? 41.730 54.235 114.154 1.00 10.00 128 PRO E O 1
ATOM 12991 N N . ILE E 4 129 ? 39.921 54.012 112.817 1.00 10.00 129 ILE E N 1
ATOM 12992 C CA . ILE E 4 129 ? 40.506 54.509 111.550 1.00 10.00 129 ILE E CA 1
ATOM 12993 C C . ILE E 4 129 ? 41.353 53.368 110.948 1.00 10.00 129 ILE E C 1
ATOM 12994 O O . ILE E 4 129 ? 42.493 53.538 110.491 1.00 10.00 129 ILE E O 1
ATOM 12999 N N . ALA E 4 130 ? 40.745 52.184 110.999 1.00 10.00 130 ALA E N 1
ATOM 13000 C CA . ALA E 4 130 ? 41.318 50.940 110.529 1.00 10.00 130 ALA E CA 1
ATOM 13001 C C . ALA E 4 130 ? 40.830 50.531 109.134 1.00 10.00 130 ALA E C 1
ATOM 13002 O O . ALA E 4 130 ? 39.835 49.819 109.010 1.00 10.00 130 ALA E O 1
ATOM 13004 N N . VAL E 4 131 ? 41.531 50.975 108.087 1.00 10.00 131 VAL E N 1
ATOM 13005 C CA . VAL E 4 131 ? 41.156 50.606 106.720 1.00 10.00 131 VAL E CA 1
ATOM 13006 C C . VAL E 4 131 ? 39.688 50.943 106.473 1.00 10.00 131 VAL E C 1
ATOM 13007 O O . VAL E 4 131 ? 38.939 50.124 105.948 1.00 10.00 131 VAL E O 1
ATOM 13011 N N . THR E 4 132 ? 39.286 52.152 106.849 1.00 10.00 132 THR E N 1
ATOM 13012 C CA . THR E 4 132 ? 37.910 52.581 106.696 1.00 10.00 132 THR E CA 1
ATOM 13013 C C . THR E 4 132 ? 37.919 54.103 106.720 1.00 10.00 132 THR E C 1
ATOM 13014 O O . THR E 4 132 ? 37.976 54.733 105.671 1.00 10.00 132 THR E O 1
ATOM 13018 N N . TYR E 4 133 ? 37.895 54.661 107.929 1.00 10.00 133 TYR E N 1
ATOM 13019 C CA . TYR E 4 133 ? 37.888 56.089 108.227 1.00 10.00 133 TYR E CA 1
ATOM 13020 C C . TYR E 4 133 ? 38.253 57.144 107.157 1.00 10.00 133 TYR E C 1
ATOM 13021 O O . TYR E 4 133 ? 38.264 58.347 107.437 1.00 10.00 133 TYR E O 1
ATOM 13030 N N . PHE E 4 134 ? 38.522 56.696 105.938 1.00 10.00 134 PHE E N 1
ATOM 13031 C CA . PHE E 4 134 ? 38.846 57.572 104.819 1.00 10.00 134 PHE E CA 1
ATOM 13032 C C . PHE E 4 134 ? 37.664 57.601 103.829 1.00 10.00 134 PHE E C 1
ATOM 13033 O O . PHE E 4 134 ? 37.767 58.216 102.770 1.00 10.00 134 PHE E O 1
ATOM 13041 N N . PRO E 4 135 ? 36.511 56.886 104.294 1.00 10.00 135 PRO E N 1
ATOM 13042 C CA . PRO E 4 135 ? 35.418 56.890 103.318 1.00 10.00 135 PRO E CA 1
ATOM 13043 C C . PRO E 4 135 ? 34.585 58.145 103.451 1.00 10.00 135 PRO E C 1
ATOM 13044 O O . PRO E 4 135 ? 35.080 59.180 103.878 1.00 10.00 135 PRO E O 1
ATOM 13048 N N . PHE E 4 136 ? 33.331 57.946 103.167 1.00 10.00 136 PHE E N 1
ATOM 13049 C CA . PHE E 4 136 ? 32.421 59.082 103.239 1.00 10.00 136 PHE E CA 1
ATOM 13050 C C . PHE E 4 136 ? 31.386 58.750 104.284 1.00 10.00 136 PHE E C 1
ATOM 13051 O O . PHE E 4 136 ? 30.627 59.624 104.729 1.00 10.00 136 PHE E O 1
ATOM 13059 N N . ASP E 4 137 ? 31.445 57.482 104.570 1.00 10.00 137 ASP E N 1
ATOM 13060 C CA . ASP E 4 137 ? 30.771 56.853 105.682 1.00 10.00 137 ASP E CA 1
ATOM 13061 C C . ASP E 4 137 ? 31.886 56.787 106.693 1.00 10.00 137 ASP E C 1
ATOM 13062 O O . ASP E 4 137 ? 33.014 56.398 106.371 1.00 10.00 137 ASP E O 1
ATOM 13067 N N . TRP E 4 138 ? 31.641 57.169 107.900 1.00 10.00 138 TRP E N 1
ATOM 13068 C CA . TRP E 4 138 ? 32.757 57.263 108.833 1.00 10.00 138 TRP E CA 1
ATOM 13069 C C . TRP E 4 138 ? 32.700 56.228 109.952 1.00 10.00 138 TRP E C 1
ATOM 13070 O O . TRP E 4 138 ? 31.626 55.873 110.445 1.00 10.00 138 TRP E O 1
ATOM 13081 N N . GLN E 4 139 ? 33.900 55.790 110.299 1.00 10.00 139 GLN E N 1
ATOM 13082 C CA . GLN E 4 139 ? 34.139 54.861 111.409 1.00 10.00 139 GLN E CA 1
ATOM 13083 C C . GLN E 4 139 ? 34.045 55.695 112.699 1.00 10.00 139 GLN E C 1
ATOM 13084 O O . GLN E 4 139 ? 34.771 56.680 112.858 1.00 10.00 139 GLN E O 1
ATOM 13090 N N . ASN E 4 140 ? 33.125 55.336 113.594 1.00 10.00 140 ASN E N 1
ATOM 13091 C CA . ASN E 4 140 ? 32.979 56.060 114.861 1.00 10.00 140 ASN E CA 1
ATOM 13092 C C . ASN E 4 140 ? 34.186 55.785 115.783 1.00 10.00 140 ASN E C 1
ATOM 13093 O O . ASN E 4 140 ? 34.513 54.634 116.123 1.00 10.00 140 ASN E O 1
ATOM 13098 N N . CYS E 4 141 ? 34.880 56.856 116.138 1.00 10.00 141 CYS E N 1
ATOM 13099 C CA . CYS E 4 141 ? 36.050 56.756 117.039 1.00 10.00 141 CYS E CA 1
ATOM 13100 C C . CYS E 4 141 ? 35.481 56.443 118.414 1.00 10.00 141 CYS E C 1
ATOM 13101 O O . CYS E 4 141 ? 34.713 57.219 118.991 1.00 10.00 141 CYS E O 1
ATOM 13104 N N . SER E 4 142 ? 35.864 55.280 118.920 1.00 10.00 142 SER E N 1
ATOM 13105 C CA . SER E 4 142 ? 35.382 54.805 120.211 1.00 10.00 142 SER E CA 1
ATOM 13106 C C . SER E 4 142 ? 36.475 54.713 121.261 1.00 10.00 142 SER E C 1
ATOM 13107 O O . SER E 4 142 ? 37.233 53.744 121.296 1.00 10.00 142 SER E O 1
ATOM 13110 N N . LEU E 4 143 ? 36.559 55.743 122.102 1.00 10.00 143 LEU E N 1
ATOM 13111 C CA . LEU E 4 143 ? 37.557 55.746 123.165 1.00 10.00 143 LEU E CA 1
ATOM 13112 C C . LEU E 4 143 ? 36.929 55.616 124.550 1.00 10.00 143 LEU E C 1
ATOM 13113 O O . LEU E 4 143 ? 36.087 56.419 124.954 1.00 10.00 143 LEU E O 1
ATOM 13118 N N . VAL E 4 144 ? 37.317 54.577 125.275 1.00 10.00 144 VAL E N 1
ATOM 13119 C CA . VAL E 4 144 ? 36.798 54.409 126.632 1.00 10.00 144 VAL E CA 1
ATOM 13120 C C . VAL E 4 144 ? 37.951 54.605 127.572 1.00 10.00 144 VAL E C 1
ATOM 13121 O O . VAL E 4 144 ? 39.006 54.010 127.400 1.00 10.00 144 VAL E O 1
ATOM 13125 N N . PHE E 4 145 ? 37.755 55.468 128.555 1.00 10.00 145 PHE E N 1
ATOM 13126 C CA . PHE E 4 145 ? 38.808 55.716 129.529 1.00 10.00 145 PHE E CA 1
ATOM 13127 C C . PHE E 4 145 ? 38.250 55.616 130.921 1.00 10.00 145 PHE E C 1
ATOM 13128 O O . PHE E 4 145 ? 37.082 55.905 131.158 1.00 10.00 145 PHE E O 1
ATOM 13136 N N . ARG E 4 146 ? 39.108 55.205 131.840 1.00 10.00 146 ARG E N 1
ATOM 13137 C CA . ARG E 4 146 ? 38.727 55.031 133.225 1.00 10.00 146 ARG E CA 1
ATOM 13138 C C . ARG E 4 146 ? 40.019 55.067 134.018 1.00 10.00 146 ARG E C 1
ATOM 13139 O O . ARG E 4 146 ? 41.102 55.167 133.446 1.00 10.00 146 ARG E O 1
ATOM 13147 N N . SER E 4 147 ? 39.901 55.001 135.335 1.00 10.00 147 SER E N 1
ATOM 13148 C CA . SER E 4 147 ? 41.072 54.973 136.205 1.00 10.00 147 SER E CA 1
ATOM 13149 C C . SER E 4 147 ? 41.642 53.608 135.841 1.00 10.00 147 SER E C 1
ATOM 13150 O O . SER E 4 147 ? 40.880 52.680 135.606 1.00 10.00 147 SER E O 1
ATOM 13153 N N . GLN E 4 148 ? 42.957 53.475 135.751 1.00 10.00 148 GLN E N 1
ATOM 13154 C CA . GLN E 4 148 ? 43.521 52.173 135.427 1.00 10.00 148 GLN E CA 1
ATOM 13155 C C . GLN E 4 148 ? 43.982 51.499 136.694 1.00 10.00 148 GLN E C 1
ATOM 13156 O O . GLN E 4 148 ? 44.673 50.479 136.663 1.00 10.00 148 GLN E O 1
ATOM 13162 N N . THR E 4 149 ? 43.542 52.052 137.825 1.00 10.00 149 THR E N 1
ATOM 13163 C CA . THR E 4 149 ? 43.994 51.593 139.125 1.00 10.00 149 THR E CA 1
ATOM 13164 C C . THR E 4 149 ? 42.992 50.624 139.737 1.00 10.00 149 THR E C 1
ATOM 13165 O O . THR E 4 149 ? 43.265 49.399 139.788 1.00 10.00 149 THR E O 1
ATOM 13169 N N . TYR E 4 150 ? 41.881 51.083 140.310 1.00 10.00 150 TYR E N 1
ATOM 13170 C CA . TYR E 4 150 ? 40.968 50.162 140.970 1.00 10.00 150 TYR E CA 1
ATOM 13171 C C . TYR E 4 150 ? 39.736 49.800 140.120 1.00 10.00 150 TYR E C 1
ATOM 13172 O O . TYR E 4 150 ? 39.397 50.502 139.176 1.00 10.00 150 TYR E O 1
ATOM 13181 N N . ASN E 4 151 ? 39.033 48.738 140.517 1.00 10.00 151 ASN E N 1
ATOM 13182 C CA . ASN E 4 151 ? 37.859 48.282 139.755 1.00 10.00 151 ASN E CA 1
ATOM 13183 C C . ASN E 4 151 ? 36.482 48.446 140.431 1.00 10.00 151 ASN E C 1
ATOM 13184 O O . ASN E 4 151 ? 36.245 47.951 141.532 1.00 10.00 151 ASN E O 1
ATOM 13189 N N . ALA E 4 152 ? 35.589 49.113 139.703 1.00 10.00 152 ALA E N 1
ATOM 13190 C CA . ALA E 4 152 ? 34.227 49.479 140.069 1.00 10.00 152 ALA E CA 1
ATOM 13191 C C . ALA E 4 152 ? 33.500 48.962 141.333 1.00 10.00 152 ALA E C 1
ATOM 13192 O O . ALA E 4 152 ? 32.438 49.484 141.687 1.00 10.00 152 ALA E O 1
ATOM 13194 N N . HIS E 4 153 ? 34.050 47.985 142.042 1.00 10.00 153 HIS E N 1
ATOM 13195 C CA . HIS E 4 153 ? 33.398 47.510 143.256 1.00 10.00 153 HIS E CA 1
ATOM 13196 C C . HIS E 4 153 ? 33.749 48.435 144.430 1.00 10.00 153 HIS E C 1
ATOM 13197 O O . HIS E 4 153 ? 33.241 48.276 145.541 1.00 10.00 153 HIS E O 1
ATOM 13204 N N . GLU E 4 154 ? 34.593 49.431 144.170 1.00 10.00 154 GLU E N 1
ATOM 13205 C CA . GLU E 4 154 ? 34.966 50.383 145.204 1.00 10.00 154 GLU E CA 1
ATOM 13206 C C . GLU E 4 154 ? 34.832 51.787 144.600 1.00 10.00 154 GLU E C 1
ATOM 13207 O O . GLU E 4 154 ? 34.442 52.737 145.276 1.00 10.00 154 GLU E O 1
ATOM 13213 N N . VAL E 4 155 ? 35.147 51.871 143.309 1.00 10.00 155 VAL E N 1
ATOM 13214 C CA . VAL E 4 155 ? 35.116 53.077 142.480 1.00 10.00 155 VAL E CA 1
ATOM 13215 C C . VAL E 4 155 ? 33.917 52.970 141.522 1.00 10.00 155 VAL E C 1
ATOM 13216 O O . VAL E 4 155 ? 33.577 51.875 141.107 1.00 10.00 155 VAL E O 1
ATOM 13220 N N . ASN E 4 156 ? 33.275 54.091 141.188 1.00 10.00 156 ASN E N 1
ATOM 13221 C CA . ASN E 4 156 ? 32.145 54.092 140.265 1.00 10.00 156 ASN E CA 1
ATOM 13222 C C . ASN E 4 156 ? 32.215 55.423 139.513 1.00 10.00 156 ASN E C 1
ATOM 13223 O O . ASN E 4 156 ? 32.253 56.467 140.142 1.00 10.00 156 ASN E O 1
ATOM 13228 N N . LEU E 4 157 ? 32.254 55.391 138.184 1.00 10.00 157 LEU E N 1
ATOM 13229 C CA . LEU E 4 157 ? 32.308 56.608 137.397 1.00 10.00 157 LEU E CA 1
ATOM 13230 C C . LEU E 4 157 ? 30.949 56.960 136.870 1.00 10.00 157 LEU E C 1
ATOM 13231 O O . LEU E 4 157 ? 30.150 56.077 136.599 1.00 10.00 157 LEU E O 1
ATOM 13236 N N . GLN E 4 158 ? 30.699 58.251 136.705 1.00 10.00 158 GLN E N 1
ATOM 13237 C CA . GLN E 4 158 ? 29.417 58.688 136.173 1.00 10.00 158 GLN E CA 1
ATOM 13238 C C . GLN E 4 158 ? 29.710 59.475 134.910 1.00 10.00 158 GLN E C 1
ATOM 13239 O O . GLN E 4 158 ? 30.871 59.705 134.568 1.00 10.00 158 GLN E O 1
ATOM 13245 N N . LEU E 4 159 ? 28.657 59.868 134.208 1.00 10.00 159 LEU E N 1
ATOM 13246 C CA . LEU E 4 159 ? 28.789 60.631 132.970 1.00 10.00 159 LEU E CA 1
ATOM 13247 C C . LEU E 4 159 ? 27.470 61.342 132.704 1.00 10.00 159 LEU E C 1
ATOM 13248 O O . LEU E 4 159 ? 26.651 61.476 133.610 1.00 10.00 159 LEU E O 1
ATOM 13253 N N . SER E 4 160 ? 27.267 61.806 131.477 1.00 10.00 160 SER E N 1
ATOM 13254 C CA . SER E 4 160 ? 26.025 62.489 131.158 1.00 10.00 160 SER E CA 1
ATOM 13255 C C . SER E 4 160 ? 25.521 62.229 129.747 1.00 10.00 160 SER E C 1
ATOM 13256 O O . SER E 4 160 ? 25.296 61.085 129.368 1.00 10.00 160 SER E O 1
ATOM 13259 N N . ALA E 4 161 ? 25.366 63.291 128.956 1.00 10.00 161 ALA E N 1
ATOM 13260 C CA . ALA E 4 161 ? 24.838 63.104 127.607 1.00 10.00 161 ALA E CA 1
ATOM 13261 C C . ALA E 4 161 ? 25.600 62.092 126.789 1.00 10.00 161 ALA E C 1
ATOM 13262 O O . ALA E 4 161 ? 26.844 62.093 126.693 1.00 10.00 161 ALA E O 1
ATOM 13264 N N . GLU E 4 162 ? 24.828 61.202 126.188 1.00 10.00 162 GLU E N 1
ATOM 13265 C CA . GLU E 4 162 ? 25.425 60.159 125.312 1.00 10.00 162 GLU E CA 1
ATOM 13266 C C . GLU E 4 162 ? 24.827 60.413 123.948 1.00 10.00 162 GLU E C 1
ATOM 13267 O O . GLU E 4 162 ? 25.134 59.710 123.000 1.00 10.00 162 GLU E O 1
ATOM 13273 N N . GLU E 4 163 ? 23.949 61.411 123.879 1.00 10.00 163 GLU E N 1
ATOM 13274 C CA . GLU E 4 163 ? 23.287 61.773 122.638 1.00 10.00 163 GLU E CA 1
ATOM 13275 C C . GLU E 4 163 ? 23.817 63.075 122.011 1.00 10.00 163 GLU E C 1
ATOM 13276 O O . GLU E 4 163 ? 24.294 63.068 120.874 1.00 10.00 163 GLU E O 1
ATOM 13282 N N . GLY E 4 164 ? 23.757 64.180 122.752 1.00 10.00 164 GLY E N 1
ATOM 13283 C CA . GLY E 4 164 ? 24.232 65.447 122.236 1.00 10.00 164 GLY E CA 1
ATOM 13284 C C . GLY E 4 164 ? 25.402 65.300 121.289 1.00 10.00 164 GLY E C 1
ATOM 13285 O O . GLY E 4 164 ? 26.429 64.720 121.642 1.00 10.00 164 GLY E O 1
ATOM 13286 N N . ILE E 4 165 ? 29.562 67.173 122.721 1.00 10.00 172 ILE E N 1
ATOM 13287 C CA . ILE E 4 165 ? 29.904 66.822 121.343 1.00 10.00 172 ILE E CA 1
ATOM 13288 C C . ILE E 4 165 ? 31.418 66.891 121.141 1.00 10.00 172 ILE E C 1
ATOM 13289 O O . ILE E 4 165 ? 32.103 67.571 121.892 1.00 10.00 172 ILE E O 1
ATOM 13294 N N . ASP E 4 166 ? 31.938 66.123 120.181 1.00 10.00 173 ASP E N 1
ATOM 13295 C CA . ASP E 4 166 ? 33.369 66.177 119.900 1.00 10.00 173 ASP E CA 1
ATOM 13296 C C . ASP E 4 166 ? 33.636 67.451 119.107 1.00 10.00 173 ASP E C 1
ATOM 13297 O O . ASP E 4 166 ? 34.688 68.070 119.260 1.00 10.00 173 ASP E O 1
ATOM 13302 N N . PRO E 4 167 ? 32.698 67.840 118.219 1.00 10.00 174 PRO E N 1
ATOM 13303 C CA . PRO E 4 167 ? 32.903 69.071 117.445 1.00 10.00 174 PRO E CA 1
ATOM 13304 C C . PRO E 4 167 ? 32.738 70.314 118.310 1.00 10.00 174 PRO E C 1
ATOM 13305 O O . PRO E 4 167 ? 32.697 71.423 117.781 1.00 10.00 174 PRO E O 1
ATOM 13309 N N . GLU E 4 168 ? 32.573 70.079 119.628 1.00 10.00 175 GLU E N 1
ATOM 13310 C CA . GLU E 4 168 ? 32.494 71.167 120.595 1.00 10.00 175 GLU E CA 1
ATOM 13311 C C . GLU E 4 168 ? 33.684 72.108 120.460 1.00 10.00 175 GLU E C 1
ATOM 13312 O O . GLU E 4 168 ? 33.591 73.300 120.430 1.00 10.00 175 GLU E O 1
ATOM 13318 N N . ASP E 4 169 ? 34.817 71.411 120.330 1.00 10.00 176 ASP E N 1
ATOM 13319 C CA . ASP E 4 169 ? 36.054 72.142 120.102 1.00 10.00 176 ASP E CA 1
ATOM 13320 C C . ASP E 4 169 ? 36.927 71.308 119.186 1.00 10.00 176 ASP E C 1
ATOM 13321 O O . ASP E 4 169 ? 38.126 71.091 119.414 1.00 10.00 176 ASP E O 1
ATOM 13326 N N . PHE E 4 170 ? 36.280 70.805 118.147 1.00 10.00 177 PHE E N 1
ATOM 13327 C CA . PHE E 4 170 ? 36.955 70.028 117.120 1.00 10.00 177 PHE E CA 1
ATOM 13328 C C . PHE E 4 170 ? 37.765 71.089 116.355 1.00 10.00 177 PHE E C 1
ATOM 13329 O O . PHE E 4 170 ? 37.269 72.196 116.079 1.00 10.00 177 PHE E O 1
ATOM 13337 N N . THR E 4 171 ? 39.021 70.776 116.043 1.00 10.00 178 THR E N 1
ATOM 13338 C CA . THR E 4 171 ? 39.878 71.775 115.374 1.00 10.00 178 THR E CA 1
ATOM 13339 C C . THR E 4 171 ? 39.473 72.099 113.960 1.00 10.00 178 THR E C 1
ATOM 13340 O O . THR E 4 171 ? 39.188 71.229 113.125 1.00 10.00 178 THR E O 1
ATOM 13344 N N . GLU E 4 172 ? 39.465 73.399 113.710 1.00 10.00 179 GLU E N 1
ATOM 13345 C CA . GLU E 4 172 ? 39.094 73.939 112.417 1.00 10.00 179 GLU E CA 1
ATOM 13346 C C . GLU E 4 172 ? 40.200 73.754 111.393 1.00 10.00 179 GLU E C 1
ATOM 13347 O O . GLU E 4 172 ? 39.972 73.901 110.196 1.00 10.00 179 GLU E O 1
ATOM 13353 N N . ASN E 4 173 ? 41.402 73.416 111.846 1.00 10.00 180 ASN E N 1
ATOM 13354 C CA . ASN E 4 173 ? 42.473 73.227 110.865 1.00 10.00 180 ASN E CA 1
ATOM 13355 C C . ASN E 4 173 ? 42.699 71.744 110.559 1.00 10.00 180 ASN E C 1
ATOM 13356 O O . ASN E 4 173 ? 43.740 71.347 110.027 1.00 10.00 180 ASN E O 1
ATOM 13361 N N . GLY E 4 174 ? 41.709 70.937 110.921 1.00 10.00 181 GLY E N 1
ATOM 13362 C CA . GLY E 4 174 ? 41.787 69.519 110.645 1.00 10.00 181 GLY E CA 1
ATOM 13363 C C . GLY E 4 174 ? 41.371 69.231 109.213 1.00 10.00 181 GLY E C 1
ATOM 13364 O O . GLY E 4 174 ? 40.530 69.933 108.648 1.00 10.00 181 GLY E O 1
ATOM 13365 N N . GLU E 4 175 ? 41.972 68.259 108.605 1.00 10.00 182 GLU E N 1
ATOM 13366 C CA . GLU E 4 175 ? 41.687 67.897 107.222 1.00 10.00 182 GLU E CA 1
ATOM 13367 C C . GLU E 4 175 ? 40.432 67.035 107.127 1.00 10.00 182 GLU E C 1
ATOM 13368 O O . GLU E 4 175 ? 40.182 66.351 106.127 1.00 10.00 182 GLU E O 1
ATOM 13374 N N . TRP E 4 176 ? 39.587 67.119 108.289 1.00 10.00 183 TRP E N 1
ATOM 13375 C CA . TRP E 4 176 ? 38.400 66.314 108.481 1.00 10.00 183 TRP E CA 1
ATOM 13376 C C . TRP E 4 176 ? 37.303 67.135 109.095 1.00 10.00 183 TRP E C 1
ATOM 13377 O O . TRP E 4 176 ? 37.258 68.354 109.112 1.00 10.00 183 TRP E O 1
ATOM 13388 N N . THR E 4 177 ? 36.258 66.429 109.655 1.00 10.00 184 THR E N 1
ATOM 13389 C CA . THR E 4 177 ? 35.063 67.051 110.230 1.00 10.00 184 THR E CA 1
ATOM 13390 C C . THR E 4 177 ? 34.308 66.040 111.081 1.00 10.00 184 THR E C 1
ATOM 13391 O O . THR E 4 177 ? 34.347 64.859 110.794 1.00 10.00 184 THR E O 1
ATOM 13395 N N . ILE E 4 178 ? 33.621 66.500 112.120 1.00 10.00 185 ILE E N 1
ATOM 13396 C CA . ILE E 4 178 ? 32.860 65.616 112.991 1.00 10.00 185 ILE E CA 1
ATOM 13397 C C . ILE E 4 178 ? 31.356 65.875 112.822 1.00 10.00 185 ILE E C 1
ATOM 13398 O O . ILE E 4 178 ? 30.965 67.003 112.511 1.00 10.00 185 ILE E O 1
ATOM 13403 N N . ARG E 4 179 ? 30.545 64.835 112.960 1.00 10.00 186 ARG E N 1
ATOM 13404 C CA . ARG E 4 179 ? 29.096 65.011 112.835 1.00 10.00 186 ARG E CA 1
ATOM 13405 C C . ARG E 4 179 ? 28.296 64.517 114.044 1.00 10.00 186 ARG E C 1
ATOM 13406 O O . ARG E 4 179 ? 27.087 64.748 114.132 1.00 10.00 186 ARG E O 1
ATOM 13414 N N . HIS E 4 180 ? 28.956 63.834 114.976 1.00 10.00 187 HIS E N 1
ATOM 13415 C CA . HIS E 4 180 ? 28.248 63.367 116.180 1.00 10.00 187 HIS E CA 1
ATOM 13416 C C . HIS E 4 180 ? 29.222 62.786 117.209 1.00 10.00 187 HIS E C 1
ATOM 13417 O O . HIS E 4 180 ? 30.274 62.228 116.866 1.00 10.00 187 HIS E O 1
ATOM 13424 N N . ARG E 4 181 ? 28.879 62.969 118.479 1.00 10.00 188 ARG E N 1
ATOM 13425 C CA . ARG E 4 181 ? 29.680 62.459 119.593 1.00 10.00 188 ARG E CA 1
ATOM 13426 C C . ARG E 4 181 ? 28.761 61.848 120.637 1.00 10.00 188 ARG E C 1
ATOM 13427 O O . ARG E 4 181 ? 28.047 62.546 121.354 1.00 10.00 188 ARG E O 1
ATOM 13435 N N . PRO E 4 182 ? 28.737 60.520 120.701 1.00 10.00 189 PRO E N 1
ATOM 13436 C CA . PRO E 4 182 ? 27.895 59.809 121.665 1.00 10.00 189 PRO E CA 1
ATOM 13437 C C . PRO E 4 182 ? 28.790 59.301 122.806 1.00 10.00 189 PRO E C 1
ATOM 13438 O O . PRO E 4 182 ? 29.953 59.023 122.553 1.00 10.00 189 PRO E O 1
ATOM 13442 N N . ALA E 4 183 ? 28.291 59.229 124.046 1.00 10.00 190 ALA E N 1
ATOM 13443 C CA . ALA E 4 183 ? 29.108 58.704 125.161 1.00 10.00 190 ALA E CA 1
ATOM 13444 C C . ALA E 4 183 ? 28.306 57.964 126.193 1.00 10.00 190 ALA E C 1
ATOM 13445 O O . ALA E 4 183 ? 27.339 58.478 126.697 1.00 10.00 190 ALA E O 1
ATOM 13447 N N . LYS E 4 184 ? 28.744 56.744 126.501 1.00 10.00 191 LYS E N 1
ATOM 13448 C CA . LYS E 4 184 ? 28.068 55.901 127.478 1.00 10.00 191 LYS E CA 1
ATOM 13449 C C . LYS E 4 184 ? 28.949 55.578 128.685 1.00 10.00 191 LYS E C 1
ATOM 13450 O O . LYS E 4 184 ? 30.170 55.474 128.577 1.00 10.00 191 LYS E O 1
ATOM 13456 N N . LYS E 4 185 ? 28.300 55.437 129.835 1.00 10.00 192 LYS E N 1
ATOM 13457 C CA . LYS E 4 185 ? 28.936 55.105 131.100 1.00 10.00 192 LYS E CA 1
ATOM 13458 C C . LYS E 4 185 ? 28.701 53.588 131.171 1.00 10.00 192 LYS E C 1
ATOM 13459 O O . LYS E 4 185 ? 27.575 53.133 130.972 1.00 10.00 192 LYS E O 1
ATOM 13465 N N . ASN E 4 186 ? 29.747 52.796 131.404 1.00 10.00 193 ASN E N 1
ATOM 13466 C CA . ASN E 4 186 ? 29.555 51.346 131.445 1.00 10.00 193 ASN E CA 1
ATOM 13467 C C . ASN E 4 186 ? 30.436 50.552 132.406 1.00 10.00 193 ASN E C 1
ATOM 13468 O O . ASN E 4 186 ? 31.358 51.087 133.013 1.00 10.00 193 ASN E O 1
ATOM 13473 N N . TYR E 4 187 ? 30.124 49.262 132.517 1.00 10.00 194 TYR E N 1
ATOM 13474 C CA . TYR E 4 187 ? 30.813 48.306 133.382 1.00 10.00 194 TYR E CA 1
ATOM 13475 C C . TYR E 4 187 ? 31.984 47.629 132.654 1.00 10.00 194 TYR E C 1
ATOM 13476 O O . TYR E 4 187 ? 32.143 47.781 131.441 1.00 10.00 194 TYR E O 1
ATOM 13485 N N . ASN E 4 188 ? 32.808 46.814 133.375 1.00 10.00 195 ASN E N 1
ATOM 13486 C CA . ASN E 4 188 ? 33.998 46.205 132.796 1.00 10.00 195 ASN E CA 1
ATOM 13487 C C . ASN E 4 188 ? 33.815 44.702 132.619 1.00 10.00 195 ASN E C 1
ATOM 13488 O O . ASN E 4 188 ? 33.810 43.886 133.554 1.00 10.00 195 ASN E O 1
ATOM 13493 N N . TRP E 4 189 ? 33.830 44.269 131.322 1.00 10.00 196 TRP E N 1
ATOM 13494 C CA . TRP E 4 189 ? 33.761 42.888 130.864 1.00 10.00 196 TRP E CA 1
ATOM 13495 C C . TRP E 4 189 ? 34.037 42.972 129.367 1.00 10.00 196 TRP E C 1
ATOM 13496 O O . TRP E 4 189 ? 33.162 43.382 128.613 1.00 10.00 196 TRP E O 1
ATOM 13507 N N . GLN E 4 190 ? 35.240 42.576 128.949 1.00 10.00 197 GLN E N 1
ATOM 13508 C CA . GLN E 4 190 ? 35.673 42.641 127.548 1.00 10.00 197 GLN E CA 1
ATOM 13509 C C . GLN E 4 190 ? 35.905 41.268 126.902 1.00 10.00 197 GLN E C 1
ATOM 13510 O O . GLN E 4 190 ? 35.769 40.232 127.556 1.00 10.00 197 GLN E O 1
ATOM 13516 N N . LEU E 4 191 ? 36.267 41.293 125.618 1.00 10.00 198 LEU E N 1
ATOM 13517 C CA . LEU E 4 191 ? 36.575 40.078 124.837 1.00 10.00 198 LEU E CA 1
ATOM 13518 C C . LEU E 4 191 ? 37.631 39.219 125.535 1.00 10.00 198 LEU E C 1
ATOM 13519 O O . LEU E 4 191 ? 37.627 37.996 125.440 1.00 10.00 198 LEU E O 1
ATOM 13524 N N . THR E 4 192 ? 38.568 39.891 126.188 1.00 10.00 199 THR E N 1
ATOM 13525 C CA . THR E 4 192 ? 39.698 39.237 126.855 1.00 10.00 199 THR E CA 1
ATOM 13526 C C . THR E 4 192 ? 39.368 38.400 128.099 1.00 10.00 199 THR E C 1
ATOM 13527 O O . THR E 4 192 ? 40.238 37.682 128.604 1.00 10.00 199 THR E O 1
ATOM 13531 N N . LYS E 4 193 ? 38.134 38.478 128.581 1.00 10.00 200 LYS E N 1
ATOM 13532 C CA . LYS E 4 193 ? 37.661 37.718 129.744 1.00 10.00 200 LYS E CA 1
ATOM 13533 C C . LYS E 4 193 ? 38.108 38.198 131.135 1.00 10.00 200 LYS E C 1
ATOM 13534 O O . LYS E 4 193 ? 38.539 37.421 131.998 1.00 10.00 200 LYS E O 1
ATOM 13540 N N . ASP E 4 194 ? 37.959 39.493 131.355 1.00 10.00 201 ASP E N 1
ATOM 13541 C CA . ASP E 4 194 ? 38.296 40.143 132.623 1.00 10.00 201 ASP E CA 1
ATOM 13542 C C . ASP E 4 194 ? 36.992 40.272 133.421 1.00 10.00 201 ASP E C 1
ATOM 13543 O O . ASP E 4 194 ? 35.964 40.534 132.821 1.00 10.00 201 ASP E O 1
ATOM 13548 N N . ASP E 4 195 ? 37.017 40.068 134.741 1.00 10.00 202 ASP E N 1
ATOM 13549 C CA . ASP E 4 195 ? 35.811 40.244 135.549 1.00 10.00 202 ASP E CA 1
ATOM 13550 C C . ASP E 4 195 ? 36.071 41.289 136.624 1.00 10.00 202 ASP E C 1
ATOM 13551 O O . ASP E 4 195 ? 37.153 41.893 136.670 1.00 10.00 202 ASP E O 1
ATOM 13556 N N . ILE E 4 196 ? 35.097 41.478 137.517 1.00 10.00 203 ILE E N 1
ATOM 13557 C CA . ILE E 4 196 ? 35.162 42.490 138.578 1.00 10.00 203 ILE E CA 1
ATOM 13558 C C . ILE E 4 196 ? 35.221 43.677 137.636 1.00 10.00 203 ILE E C 1
ATOM 13559 O O . ILE E 4 196 ? 36.277 44.041 137.117 1.00 10.00 203 ILE E O 1
ATOM 13564 N N . ASP E 4 197 ? 34.080 44.289 137.409 1.00 10.00 204 ASP E N 1
ATOM 13565 C CA . ASP E 4 197 ? 34.059 45.350 136.441 1.00 10.00 204 ASP E CA 1
ATOM 13566 C C . ASP E 4 197 ? 34.512 46.683 136.984 1.00 10.00 204 ASP E C 1
ATOM 13567 O O . ASP E 4 197 ? 34.158 47.068 138.094 1.00 10.00 204 ASP E O 1
ATOM 13572 N N . PHE E 4 198 ? 35.378 47.359 136.245 1.00 10.00 205 PHE E N 1
ATOM 13573 C CA . PHE E 4 198 ? 35.742 48.685 136.666 1.00 10.00 205 PHE E CA 1
ATOM 13574 C C . PHE E 4 198 ? 35.120 49.476 135.560 1.00 10.00 205 PHE E C 1
ATOM 13575 O O . PHE E 4 198 ? 35.481 49.315 134.393 1.00 10.00 205 PHE E O 1
ATOM 13583 N N . GLN E 4 199 ? 34.175 50.325 135.925 1.00 10.00 206 GLN E N 1
ATOM 13584 C CA . GLN E 4 199 ? 33.477 51.089 134.930 1.00 10.00 206 GLN E CA 1
ATOM 13585 C C . GLN E 4 199 ? 34.414 52.032 134.174 1.00 10.00 206 GLN E C 1
ATOM 13586 O O . GLN E 4 199 ? 35.504 52.378 134.646 1.00 10.00 206 GLN E O 1
ATOM 13592 N N . GLU E 4 200 ? 34.004 52.391 132.964 1.00 10.00 207 GLU E N 1
ATOM 13593 C CA . GLU E 4 200 ? 34.806 53.232 132.092 1.00 10.00 207 GLU E CA 1
ATOM 13594 C C . GLU E 4 200 ? 33.954 54.280 131.377 1.00 10.00 207 GLU E C 1
ATOM 13595 O O . GLU E 4 200 ? 32.746 54.389 131.597 1.00 10.00 207 GLU E O 1
ATOM 13601 N N . ILE E 4 201 ? 34.596 54.996 130.467 1.00 10.00 208 ILE E N 1
ATOM 13602 C CA . ILE E 4 201 ? 33.968 56.081 129.749 1.00 10.00 208 ILE E CA 1
ATOM 13603 C C . ILE E 4 201 ? 34.105 55.975 128.212 1.00 10.00 208 ILE E C 1
ATOM 13604 O O . ILE E 4 201 ? 35.158 56.285 127.671 1.00 10.00 208 ILE E O 1
ATOM 13609 N N . ILE E 4 202 ? 33.042 55.539 127.525 1.00 10.00 209 ILE E N 1
ATOM 13610 C CA . ILE E 4 202 ? 33.035 55.389 126.050 1.00 10.00 209 ILE E CA 1
ATOM 13611 C C . ILE E 4 202 ? 32.849 56.746 125.346 1.00 10.00 209 ILE E C 1
ATOM 13612 O O . ILE E 4 202 ? 31.962 57.525 125.702 1.00 10.00 209 ILE E O 1
ATOM 13617 N N . PHE E 4 203 ? 33.675 56.994 124.293 1.00 10.00 210 PHE E N 1
ATOM 13618 C CA . PHE E 4 203 ? 33.745 58.238 123.538 1.00 10.00 210 PHE E CA 1
ATOM 13619 C C . PHE E 4 203 ? 33.489 57.985 122.061 1.00 10.00 210 PHE E C 1
ATOM 13620 O O . PHE E 4 203 ? 34.450 57.812 121.314 1.00 10.00 210 PHE E O 1
ATOM 13628 N N . PHE E 4 204 ? 32.251 58.028 121.534 1.00 10.00 211 PHE E N 1
ATOM 13629 C CA . PHE E 4 204 ? 32.075 57.814 120.088 1.00 10.00 211 PHE E CA 1
ATOM 13630 C C . PHE E 4 204 ? 32.426 59.128 119.355 1.00 10.00 211 PHE E C 1
ATOM 13631 O O . PHE E 4 204 ? 32.159 60.216 119.867 1.00 10.00 211 PHE E O 1
ATOM 13639 N N . LEU E 4 205 ? 33.014 59.018 118.161 1.00 10.00 212 LEU E N 1
ATOM 13640 C CA . LEU E 4 205 ? 33.353 60.177 117.314 1.00 10.00 212 LEU E CA 1
ATOM 13641 C C . LEU E 4 205 ? 33.286 59.877 115.832 1.00 10.00 212 LEU E C 1
ATOM 13642 O O . LEU E 4 205 ? 34.326 59.737 115.174 1.00 10.00 212 LEU E O 1
ATOM 13647 N N . ILE E 4 206 ? 32.081 59.784 115.293 1.00 10.00 213 ILE E N 1
ATOM 13648 C CA . ILE E 4 206 ? 31.967 59.526 113.857 1.00 10.00 213 ILE E CA 1
ATOM 13649 C C . ILE E 4 206 ? 32.186 60.848 113.141 1.00 10.00 213 ILE E C 1
ATOM 13650 O O . ILE E 4 206 ? 31.360 61.766 113.201 1.00 10.00 213 ILE E O 1
ATOM 13655 N N . ILE E 4 207 ? 33.323 60.943 112.473 1.00 10.00 214 ILE E N 1
ATOM 13656 C CA . ILE E 4 207 ? 33.689 62.171 111.787 1.00 10.00 214 ILE E CA 1
ATOM 13657 C C . ILE E 4 207 ? 33.965 61.999 110.310 1.00 10.00 214 ILE E C 1
ATOM 13658 O O . ILE E 4 207 ? 34.351 60.921 109.873 1.00 10.00 214 ILE E O 1
ATOM 13663 N N . GLN E 4 208 ? 33.813 63.086 109.569 1.00 10.00 215 GLN E N 1
ATOM 13664 C CA . GLN E 4 208 ? 34.046 63.176 108.134 1.00 10.00 215 GLN E CA 1
ATOM 13665 C C . GLN E 4 208 ? 35.364 63.881 107.835 1.00 10.00 215 GLN E C 1
ATOM 13666 O O . GLN E 4 208 ? 35.897 64.561 108.694 1.00 10.00 215 GLN E O 1
ATOM 13672 N N . ARG E 4 209 ? 35.876 63.709 106.651 1.00 10.00 216 ARG E N 1
ATOM 13673 C CA . ARG E 4 209 ? 37.107 64.276 106.118 1.00 10.00 216 ARG E CA 1
ATOM 13674 C C . ARG E 4 209 ? 37.042 64.428 104.606 1.00 10.00 216 ARG E C 1
ATOM 13675 O O . ARG E 4 209 ? 35.930 64.598 104.077 1.00 10.00 216 ARG E O 1
ATOM 13683 N N . LYS E 4 210 ? 38.153 64.268 103.978 1.00 10.00 217 LYS E N 1
ATOM 13684 C CA . LYS E 4 210 ? 38.201 64.282 102.521 1.00 10.00 217 LYS E CA 1
ATOM 13685 C C . LYS E 4 210 ? 38.008 65.651 101.889 1.00 10.00 217 LYS E C 1
ATOM 13686 O O . LYS E 4 210 ? 37.643 65.749 100.718 1.00 10.00 217 LYS E O 1
ATOM 13692 N N . PRO E 4 211 ? 38.222 66.734 102.650 1.00 10.00 218 PRO E N 1
ATOM 13693 C CA . PRO E 4 211 ? 38.012 67.991 101.927 1.00 10.00 218 PRO E CA 1
ATOM 13694 C C . PRO E 4 211 ? 39.178 68.171 100.962 1.00 10.00 218 PRO E C 1
ATOM 13695 O O . PRO E 4 211 ? 40.149 68.881 101.233 1.00 10.00 218 PRO E O 1
ATOM 13699 N N . LEU E 4 212 ? 39.057 67.520 99.820 1.00 10.00 219 LEU E N 1
ATOM 13700 C CA . LEU E 4 212 ? 40.069 67.432 98.763 1.00 10.00 219 LEU E CA 1
ATOM 13701 C C . LEU E 4 212 ? 40.505 68.817 98.280 1.00 10.00 219 LEU E C 1
ATOM 13702 O O . LEU E 4 212 ? 39.739 69.737 97.997 1.00 10.00 219 LEU E O 1
ATOM 13707 N N . PHE E 4 213 ? 41.800 68.935 98.204 1.00 10.00 220 PHE E N 1
ATOM 13708 C CA . PHE E 4 213 ? 42.540 70.048 97.625 1.00 10.00 220 PHE E CA 1
ATOM 13709 C C . PHE E 4 213 ? 43.338 69.592 96.415 1.00 10.00 220 PHE E C 1
ATOM 13710 O O . PHE E 4 213 ? 43.535 70.228 95.455 1.00 10.00 220 PHE E O 1
ATOM 13718 N N . TYR E 4 214 ? 43.647 68.258 96.562 1.00 10.00 221 TYR E N 1
ATOM 13719 C CA . TYR E 4 214 ? 44.383 67.475 95.577 1.00 10.00 221 TYR E CA 1
ATOM 13720 C C . TYR E 4 214 ? 43.472 67.018 94.445 1.00 10.00 221 TYR E C 1
ATOM 13721 O O . TYR E 4 214 ? 43.929 66.656 93.346 1.00 10.00 221 TYR E O 1
ATOM 13730 N N . ILE E 4 215 ? 42.161 67.046 94.705 1.00 10.00 222 ILE E N 1
ATOM 13731 C CA . ILE E 4 215 ? 41.087 66.644 93.796 1.00 10.00 222 ILE E CA 1
ATOM 13732 C C . ILE E 4 215 ? 41.216 67.202 92.399 1.00 10.00 222 ILE E C 1
ATOM 13733 O O . ILE E 4 215 ? 41.301 66.471 91.411 1.00 10.00 222 ILE E O 1
ATOM 13738 N N . ILE E 4 216 ? 41.209 68.517 92.316 1.00 10.00 223 ILE E N 1
ATOM 13739 C CA . ILE E 4 216 ? 41.302 69.141 91.000 1.00 10.00 223 ILE E CA 1
ATOM 13740 C C . ILE E 4 216 ? 42.746 69.203 90.510 1.00 10.00 223 ILE E C 1
ATOM 13741 O O . ILE E 4 216 ? 42.992 69.399 89.322 1.00 10.00 223 ILE E O 1
ATOM 13746 N N . ASN E 4 217 ? 43.699 69.030 91.437 1.00 10.00 224 ASN E N 1
ATOM 13747 C CA . ASN E 4 217 ? 45.068 68.884 90.972 1.00 10.00 224 ASN E CA 1
ATOM 13748 C C . ASN E 4 217 ? 45.238 67.582 90.200 1.00 10.00 224 ASN E C 1
ATOM 13749 O O . ASN E 4 217 ? 46.087 67.387 89.432 1.00 10.00 224 ASN E O 1
ATOM 13754 N N . ILE E 4 218 ? 44.240 66.724 90.537 1.00 10.00 225 ILE E N 1
ATOM 13755 C CA . ILE E 4 218 ? 44.125 65.396 89.972 1.00 10.00 225 ILE E CA 1
ATOM 13756 C C . ILE E 4 218 ? 43.145 65.389 88.802 1.00 10.00 225 ILE E C 1
ATOM 13757 O O . ILE E 4 218 ? 43.333 64.693 87.797 1.00 10.00 225 ILE E O 1
ATOM 13762 N N . ILE E 4 219 ? 42.103 66.194 88.954 1.00 10.00 226 ILE E N 1
ATOM 13763 C CA . ILE E 4 219 ? 41.022 66.320 87.975 1.00 10.00 226 ILE E CA 1
ATOM 13764 C C . ILE E 4 219 ? 41.348 67.109 86.705 1.00 10.00 226 ILE E C 1
ATOM 13765 O O . ILE E 4 219 ? 40.894 66.750 85.625 1.00 10.00 226 ILE E O 1
ATOM 13770 N N . ALA E 4 220 ? 42.128 68.175 86.831 1.00 10.00 227 ALA E N 1
ATOM 13771 C CA . ALA E 4 220 ? 42.469 68.992 85.670 1.00 10.00 227 ALA E CA 1
ATOM 13772 C C . ALA E 4 220 ? 43.637 68.383 84.923 1.00 10.00 227 ALA E C 1
ATOM 13773 O O . ALA E 4 220 ? 43.717 68.438 83.687 1.00 10.00 227 ALA E O 1
ATOM 13775 N N . PRO E 4 221 ? 44.572 67.779 85.657 1.00 10.00 228 PRO E N 1
ATOM 13776 C CA . PRO E 4 221 ? 45.728 67.157 85.007 1.00 10.00 228 PRO E CA 1
ATOM 13777 C C . PRO E 4 221 ? 45.268 65.988 84.164 1.00 10.00 228 PRO E C 1
ATOM 13778 O O . PRO E 4 221 ? 45.709 65.826 83.037 1.00 10.00 228 PRO E O 1
ATOM 13782 N N . CYS E 4 222 ? 44.373 65.177 84.720 1.00 10.00 229 CYS E N 1
ATOM 13783 C CA . CYS E 4 222 ? 43.858 64.025 84.006 1.00 10.00 229 CYS E CA 1
ATOM 13784 C C . CYS E 4 222 ? 43.090 64.484 82.777 1.00 10.00 229 CYS E C 1
ATOM 13785 O O . CYS E 4 222 ? 43.202 63.880 81.713 1.00 10.00 229 CYS E O 1
ATOM 13788 N N . VAL E 4 223 ? 42.312 65.554 82.900 1.00 10.00 230 VAL E N 1
ATOM 13789 C CA . VAL E 4 223 ? 41.580 65.997 81.720 1.00 10.00 230 VAL E CA 1
ATOM 13790 C C . VAL E 4 223 ? 42.610 66.505 80.735 1.00 10.00 230 VAL E C 1
ATOM 13791 O O . VAL E 4 223 ? 42.557 66.164 79.558 1.00 10.00 230 VAL E O 1
ATOM 13795 N N . LEU E 4 224 ? 43.549 67.317 81.212 1.00 10.00 231 LEU E N 1
ATOM 13796 C CA . LEU E 4 224 ? 44.609 67.825 80.348 1.00 10.00 231 LEU E CA 1
ATOM 13797 C C . LEU E 4 224 ? 45.322 66.591 79.790 1.00 10.00 231 LEU E C 1
ATOM 13798 O O . LEU E 4 224 ? 45.691 66.537 78.614 1.00 10.00 231 LEU E O 1
ATOM 13803 N N . ILE E 4 225 ? 45.533 65.613 80.670 1.00 10.00 232 ILE E N 1
ATOM 13804 C CA . ILE E 4 225 ? 46.219 64.364 80.320 1.00 10.00 232 ILE E CA 1
ATOM 13805 C C . ILE E 4 225 ? 45.390 63.565 79.340 1.00 10.00 232 ILE E C 1
ATOM 13806 O O . ILE E 4 225 ? 45.911 63.048 78.349 1.00 10.00 232 ILE E O 1
ATOM 13811 N N . SER E 4 226 ? 44.099 63.442 79.638 1.00 10.00 233 SER E N 1
ATOM 13812 C CA . SER E 4 226 ? 43.216 62.696 78.760 1.00 10.00 233 SER E CA 1
ATOM 13813 C C . SER E 4 226 ? 43.255 63.405 77.419 1.00 10.00 233 SER E C 1
ATOM 13814 O O . SER E 4 226 ? 43.489 62.786 76.385 1.00 10.00 233 SER E O 1
ATOM 13817 N N . SER E 4 227 ? 43.059 64.717 77.443 1.00 10.00 234 SER E N 1
ATOM 13818 C CA . SER E 4 227 ? 43.075 65.485 76.205 1.00 10.00 234 SER E CA 1
ATOM 13819 C C . SER E 4 227 ? 44.420 65.292 75.524 1.00 10.00 234 SER E C 1
ATOM 13820 O O . SER E 4 227 ? 44.474 65.093 74.310 1.00 10.00 234 SER E O 1
ATOM 13823 N N . LEU E 4 228 ? 45.502 65.344 76.303 1.00 10.00 235 LEU E N 1
ATOM 13824 C CA . LEU E 4 228 ? 46.825 65.150 75.749 1.00 10.00 235 LEU E CA 1
ATOM 13825 C C . LEU E 4 228 ? 46.826 63.842 74.991 1.00 10.00 235 LEU E C 1
ATOM 13826 O O . LEU E 4 228 ? 47.252 63.799 73.843 1.00 10.00 235 LEU E O 1
ATOM 13831 N N . VAL E 4 229 ? 46.358 62.770 75.621 1.00 10.00 236 VAL E N 1
ATOM 13832 C CA . VAL E 4 229 ? 46.331 61.511 74.911 1.00 10.00 236 VAL E CA 1
ATOM 13833 C C . VAL E 4 229 ? 45.294 61.550 73.803 1.00 10.00 236 VAL E C 1
ATOM 13834 O O . VAL E 4 229 ? 45.513 61.010 72.727 1.00 10.00 236 VAL E O 1
ATOM 13838 N N . VAL E 4 230 ? 44.189 62.247 74.021 1.00 10.00 237 VAL E N 1
ATOM 13839 C CA . VAL E 4 230 ? 43.195 62.326 72.976 1.00 10.00 237 VAL E CA 1
ATOM 13840 C C . VAL E 4 230 ? 43.829 63.215 71.892 1.00 10.00 237 VAL E C 1
ATOM 13841 O O . VAL E 4 230 ? 43.386 63.241 70.742 1.00 10.00 237 VAL E O 1
ATOM 13845 N N . LEU E 4 231 ? 44.879 63.951 72.264 1.00 10.00 238 LEU E N 1
ATOM 13846 C CA . LEU E 4 231 ? 45.599 64.738 71.280 1.00 10.00 238 LEU E CA 1
ATOM 13847 C C . LEU E 4 231 ? 46.197 63.556 70.534 1.00 10.00 238 LEU E C 1
ATOM 13848 O O . LEU E 4 231 ? 45.920 63.344 69.368 1.00 10.00 238 LEU E O 1
ATOM 13853 N N . VAL E 4 232 ? 46.952 62.740 71.275 1.00 10.00 239 VAL E N 1
ATOM 13854 C CA . VAL E 4 232 ? 47.605 61.541 70.703 1.00 10.00 239 VAL E CA 1
ATOM 13855 C C . VAL E 4 232 ? 46.625 60.801 69.822 1.00 10.00 239 VAL E C 1
ATOM 13856 O O . VAL E 4 232 ? 46.996 60.223 68.808 1.00 10.00 239 VAL E O 1
ATOM 13860 N N . TYR E 4 233 ? 45.367 60.821 70.241 1.00 10.00 240 TYR E N 1
ATOM 13861 C CA . TYR E 4 233 ? 44.293 60.093 69.542 1.00 10.00 240 TYR E CA 1
ATOM 13862 C C . TYR E 4 233 ? 43.727 60.839 68.331 1.00 10.00 240 TYR E C 1
ATOM 13863 O O . TYR E 4 233 ? 43.774 60.299 67.233 1.00 10.00 240 TYR E O 1
ATOM 13872 N N . PHE E 4 234 ? 43.254 62.083 68.500 1.00 10.00 241 PHE E N 1
ATOM 13873 C CA . PHE E 4 234 ? 42.705 62.857 67.366 1.00 10.00 241 PHE E CA 1
ATOM 13874 C C . PHE E 4 234 ? 43.778 63.672 66.659 1.00 10.00 241 PHE E C 1
ATOM 13875 O O . PHE E 4 234 ? 43.678 63.932 65.458 1.00 10.00 241 PHE E O 1
ATOM 13883 N N . LEU E 4 235 ? 44.802 64.078 67.402 1.00 10.00 242 LEU E N 1
ATOM 13884 C CA . LEU E 4 235 ? 45.866 64.871 66.832 1.00 10.00 242 LEU E CA 1
ATOM 13885 C C . LEU E 4 235 ? 46.486 64.174 65.625 1.00 10.00 242 LEU E C 1
ATOM 13886 O O . LEU E 4 235 ? 46.994 64.836 64.719 1.00 10.00 242 LEU E O 1
ATOM 13891 N N . PRO E 4 236 ? 46.507 62.824 65.611 1.00 10.00 243 PRO E N 1
ATOM 13892 C CA . PRO E 4 236 ? 47.092 62.172 64.432 1.00 10.00 243 PRO E CA 1
ATOM 13893 C C . PRO E 4 236 ? 46.345 62.492 63.146 1.00 10.00 243 PRO E C 1
ATOM 13894 O O . PRO E 4 236 ? 46.958 62.798 62.125 1.00 10.00 243 PRO E O 1
ATOM 13898 N N . ALA E 4 237 ? 45.018 62.471 63.205 1.00 10.00 244 ALA E N 1
ATOM 13899 C CA . ALA E 4 237 ? 44.281 62.777 61.985 1.00 10.00 244 ALA E CA 1
ATOM 13900 C C . ALA E 4 237 ? 44.636 64.179 61.513 1.00 10.00 244 ALA E C 1
ATOM 13901 O O . ALA E 4 237 ? 44.704 64.407 60.318 1.00 10.00 244 ALA E O 1
ATOM 13903 N N . GLN E 4 238 ? 44.859 65.103 62.452 1.00 10.00 245 GLN E N 1
ATOM 13904 C CA . GLN E 4 238 ? 45.231 66.486 62.148 1.00 10.00 245 GLN E CA 1
ATOM 13905 C C . GLN E 4 238 ? 46.726 66.591 61.788 1.00 10.00 245 GLN E C 1
ATOM 13906 O O . GLN E 4 238 ? 47.103 67.208 60.796 1.00 10.00 245 GLN E O 1
ATOM 13912 N N . ALA E 4 239 ? 47.558 65.952 62.594 1.00 10.00 246 ALA E N 1
ATOM 13913 C CA . ALA E 4 239 ? 49.008 65.948 62.450 1.00 10.00 246 ALA E CA 1
ATOM 13914 C C . ALA E 4 239 ? 49.626 65.410 61.162 1.00 10.00 246 ALA E C 1
ATOM 13915 O O . ALA E 4 239 ? 49.081 64.495 60.532 1.00 10.00 246 ALA E O 1
ATOM 13917 N N . GLY E 4 240 ? 50.789 65.947 60.787 1.00 10.00 247 GLY E N 1
ATOM 13918 C CA . GLY E 4 240 ? 51.473 65.493 59.585 1.00 10.00 247 GLY E CA 1
ATOM 13919 C C . GLY E 4 240 ? 52.100 64.110 59.726 1.00 10.00 247 GLY E C 1
ATOM 13920 O O . GLY E 4 240 ? 51.809 63.386 60.680 1.00 10.00 247 GLY E O 1
ATOM 13921 N N . GLY E 4 241 ? 52.968 63.742 58.784 1.00 10.00 248 GLY E N 1
ATOM 13922 C CA . GLY E 4 241 ? 53.607 62.438 58.820 1.00 10.00 248 GLY E CA 1
ATOM 13923 C C . GLY E 4 241 ? 54.631 62.348 59.930 1.00 10.00 248 GLY E C 1
ATOM 13924 O O . GLY E 4 241 ? 54.766 61.312 60.587 1.00 10.00 248 GLY E O 1
ATOM 13925 N N . GLN E 4 242 ? 55.350 63.448 60.132 1.00 10.00 249 GLN E N 1
ATOM 13926 C CA . GLN E 4 242 ? 56.379 63.533 61.181 1.00 10.00 249 GLN E CA 1
ATOM 13927 C C . GLN E 4 242 ? 55.717 63.550 62.544 1.00 10.00 249 GLN E C 1
ATOM 13928 O O . GLN E 4 242 ? 56.264 64.092 63.500 1.00 10.00 249 GLN E O 1
ATOM 13934 N N . LYS E 4 243 ? 54.546 62.927 62.634 1.00 10.00 250 LYS E N 1
ATOM 13935 C CA . LYS E 4 243 ? 53.809 62.918 63.875 1.00 10.00 250 LYS E CA 1
ATOM 13936 C C . LYS E 4 243 ? 53.674 61.581 64.606 1.00 10.00 250 LYS E C 1
ATOM 13937 O O . LYS E 4 243 ? 53.313 61.549 65.783 1.00 10.00 250 LYS E O 1
ATOM 13943 N N . CYS E 4 244 ? 53.882 60.483 63.887 1.00 10.00 251 CYS E N 1
ATOM 13944 C CA . CYS E 4 244 ? 53.842 59.133 64.466 1.00 10.00 251 CYS E CA 1
ATOM 13945 C C . CYS E 4 244 ? 54.757 59.140 65.691 1.00 10.00 251 CYS E C 1
ATOM 13946 O O . CYS E 4 244 ? 54.398 58.711 66.794 1.00 10.00 251 CYS E O 1
ATOM 13949 N N . THR E 4 245 ? 55.972 59.612 65.457 1.00 10.00 252 THR E N 1
ATOM 13950 C CA . THR E 4 245 ? 56.993 59.723 66.521 1.00 10.00 252 THR E CA 1
ATOM 13951 C C . THR E 4 245 ? 56.634 60.864 67.421 1.00 10.00 252 THR E C 1
ATOM 13952 O O . THR E 4 245 ? 57.059 60.911 68.566 1.00 10.00 252 THR E O 1
ATOM 13956 N N . LEU E 4 246 ? 55.888 61.804 66.858 1.00 10.00 253 LEU E N 1
ATOM 13957 C CA . LEU E 4 246 ? 55.422 62.986 67.604 1.00 10.00 253 LEU E CA 1
ATOM 13958 C C . LEU E 4 246 ? 54.649 62.398 68.768 1.00 10.00 253 LEU E C 1
ATOM 13959 O O . LEU E 4 246 ? 54.886 62.697 69.942 1.00 10.00 253 LEU E O 1
ATOM 13964 N N . SER E 4 247 ? 53.718 61.537 68.393 1.00 10.00 254 SER E N 1
ATOM 13965 C CA . SER E 4 247 ? 52.831 60.854 69.328 1.00 10.00 254 SER E CA 1
ATOM 13966 C C . SER E 4 247 ? 53.657 60.142 70.378 1.00 10.00 254 SER E C 1
ATOM 13967 O O . SER E 4 247 ? 53.326 60.168 71.562 1.00 10.00 254 SER E O 1
ATOM 13970 N N . ILE E 4 248 ? 54.746 59.522 69.941 1.00 10.00 255 ILE E N 1
ATOM 13971 C CA . ILE E 4 248 ? 55.613 58.800 70.858 1.00 10.00 255 ILE E CA 1
ATOM 13972 C C . ILE E 4 248 ? 56.196 59.719 71.873 1.00 10.00 255 ILE E C 1
ATOM 13973 O O . ILE E 4 248 ? 56.159 59.444 73.073 1.00 10.00 255 ILE E O 1
ATOM 13978 N N . SER E 4 249 ? 56.779 60.807 71.395 1.00 10.00 256 SER E N 1
ATOM 13979 C CA . SER E 4 249 ? 57.326 61.748 72.364 1.00 10.00 256 SER E CA 1
ATOM 13980 C C . SER E 4 249 ? 56.332 62.018 73.490 1.00 10.00 256 SER E C 1
ATOM 13981 O O . SER E 4 249 ? 56.728 62.222 74.661 1.00 10.00 256 SER E O 1
ATOM 13984 N N . VAL E 4 250 ? 55.049 62.001 73.138 1.00 10.00 257 VAL E N 1
ATOM 13985 C CA . VAL E 4 250 ? 54.023 62.247 74.148 1.00 10.00 257 VAL E CA 1
ATOM 13986 C C . VAL E 4 250 ? 53.948 61.068 75.102 1.00 10.00 257 VAL E C 1
ATOM 13987 O O . VAL E 4 250 ? 53.921 61.287 76.296 1.00 10.00 257 VAL E O 1
ATOM 13991 N N . LEU E 4 251 ? 53.902 59.829 74.583 1.00 10.00 258 LEU E N 1
ATOM 13992 C CA . LEU E 4 251 ? 53.858 58.669 75.505 1.00 10.00 258 LEU E CA 1
ATOM 13993 C C . LEU E 4 251 ? 54.989 58.821 76.487 1.00 10.00 258 LEU E C 1
ATOM 13994 O O . LEU E 4 251 ? 54.783 58.718 77.696 1.00 10.00 258 LEU E O 1
ATOM 13999 N N . LEU E 4 252 ? 56.194 59.073 75.982 1.00 10.00 259 LEU E N 1
ATOM 14000 C CA . LEU E 4 252 ? 57.303 59.166 76.937 1.00 10.00 259 LEU E CA 1
ATOM 14001 C C . LEU E 4 252 ? 57.028 60.205 78.026 1.00 10.00 259 LEU E C 1
ATOM 14002 O O . LEU E 4 252 ? 57.134 59.935 79.217 1.00 10.00 259 LEU E O 1
ATOM 14007 N N . ALA E 4 253 ? 56.632 61.361 77.515 1.00 10.00 260 ALA E N 1
ATOM 14008 C CA . ALA E 4 253 ? 56.280 62.496 78.354 1.00 10.00 260 ALA E CA 1
ATOM 14009 C C . ALA E 4 253 ? 55.069 62.185 79.224 1.00 10.00 260 ALA E C 1
ATOM 14010 O O . ALA E 4 253 ? 55.068 62.395 80.438 1.00 10.00 260 ALA E O 1
ATOM 14012 N N . GLN E 4 254 ? 54.037 61.593 78.611 1.00 10.00 261 GLN E N 1
ATOM 14013 C CA . GLN E 4 254 ? 52.780 61.177 79.295 1.00 10.00 261 GLN E CA 1
ATOM 14014 C C . GLN E 4 254 ? 52.982 60.301 80.532 1.00 10.00 261 GLN E C 1
ATOM 14015 O O . GLN E 4 254 ? 52.311 60.490 81.547 1.00 10.00 261 GLN E O 1
ATOM 14021 N N . THR E 4 255 ? 53.871 59.311 80.448 1.00 10.00 262 THR E N 1
ATOM 14022 C CA . THR E 4 255 ? 54.081 58.455 81.629 1.00 10.00 262 THR E CA 1
ATOM 14023 C C . THR E 4 255 ? 55.217 58.954 82.513 1.00 10.00 262 THR E C 1
ATOM 14024 O O . THR E 4 255 ? 55.267 58.583 83.679 1.00 10.00 262 THR E O 1
ATOM 14028 N N . ILE E 4 256 ? 56.123 59.783 81.981 1.00 10.00 263 ILE E N 1
ATOM 14029 C CA . ILE E 4 256 ? 57.208 60.325 82.817 1.00 10.00 263 ILE E CA 1
ATOM 14030 C C . ILE E 4 256 ? 56.398 60.951 83.923 1.00 10.00 263 ILE E C 1
ATOM 14031 O O . ILE E 4 256 ? 56.677 60.843 85.125 1.00 10.00 263 ILE E O 1
ATOM 14036 N N . PHE E 4 257 ? 55.342 61.584 83.443 1.00 10.00 264 PHE E N 1
ATOM 14037 C CA . PHE E 4 257 ? 54.433 62.401 84.238 1.00 10.00 264 PHE E CA 1
ATOM 14038 C C . PHE E 4 257 ? 53.618 61.534 85.183 1.00 10.00 264 PHE E C 1
ATOM 14039 O O . PHE E 4 257 ? 53.500 61.822 86.388 1.00 10.00 264 PHE E O 1
ATOM 14047 N N . LEU E 4 258 ? 53.149 60.421 84.590 1.00 10.00 265 LEU E N 1
ATOM 14048 C CA . LEU E 4 258 ? 52.355 59.313 85.156 1.00 10.00 265 LEU E CA 1
ATOM 14049 C C . LEU E 4 258 ? 52.961 58.708 86.416 1.00 10.00 265 LEU E C 1
ATOM 14050 O O . LEU E 4 258 ? 52.485 58.906 87.540 1.00 10.00 265 LEU E O 1
ATOM 14055 N N . PHE E 4 259 ? 54.016 57.927 86.247 1.00 10.00 266 PHE E N 1
ATOM 14056 C CA . PHE E 4 259 ? 54.538 57.329 87.469 1.00 10.00 266 PHE E CA 1
ATOM 14057 C C . PHE E 4 259 ? 55.030 58.427 88.393 1.00 10.00 266 PHE E C 1
ATOM 14058 O O . PHE E 4 259 ? 55.013 58.245 89.603 1.00 10.00 266 PHE E O 1
ATOM 14066 N N . LEU E 4 260 ? 55.477 59.561 87.849 1.00 10.00 267 LEU E N 1
ATOM 14067 C CA . LEU E 4 260 ? 55.899 60.628 88.773 1.00 10.00 267 LEU E CA 1
ATOM 14068 C C . LEU E 4 260 ? 54.669 60.852 89.657 1.00 10.00 267 LEU E C 1
ATOM 14069 O O . LEU E 4 260 ? 54.812 61.047 90.861 1.00 10.00 267 LEU E O 1
ATOM 14074 N N . ILE E 4 261 ? 53.464 60.787 89.076 1.00 10.00 268 ILE E N 1
ATOM 14075 C CA . ILE E 4 261 ? 52.258 60.956 89.887 1.00 10.00 268 ILE E CA 1
ATOM 14076 C C . ILE E 4 261 ? 52.194 59.744 90.802 1.00 10.00 268 ILE E C 1
ATOM 14077 O O . ILE E 4 261 ? 51.879 59.862 91.997 1.00 10.00 268 ILE E O 1
ATOM 14082 N N . ALA E 4 262 ? 52.471 58.577 90.229 1.00 10.00 269 ALA E N 1
ATOM 14083 C CA . ALA E 4 262 ? 52.432 57.338 90.966 1.00 10.00 269 ALA E CA 1
ATOM 14084 C C . ALA E 4 262 ? 53.355 57.384 92.172 1.00 10.00 269 ALA E C 1
ATOM 14085 O O . ALA E 4 262 ? 53.088 56.697 93.144 1.00 10.00 269 ALA E O 1
ATOM 14087 N N . GLN E 4 263 ? 54.421 58.190 92.109 1.00 10.00 270 GLN E N 1
ATOM 14088 C CA . GLN E 4 263 ? 55.354 58.343 93.222 1.00 10.00 270 GLN E CA 1
ATOM 14089 C C . GLN E 4 263 ? 54.884 59.441 94.197 1.00 10.00 270 GLN E C 1
ATOM 14090 O O . GLN E 4 263 ? 54.999 59.288 95.404 1.00 10.00 270 GLN E O 1
ATOM 14096 N N . LYS E 4 264 ? 54.300 60.532 93.696 1.00 10.00 271 LYS E N 1
ATOM 14097 C CA . LYS E 4 264 ? 53.820 61.691 94.431 1.00 10.00 271 LYS E CA 1
ATOM 14098 C C . LYS E 4 264 ? 52.765 61.295 95.455 1.00 10.00 271 LYS E C 1
ATOM 14099 O O . LYS E 4 264 ? 52.967 61.292 96.714 1.00 10.00 271 LYS E O 1
ATOM 14105 N N . VAL E 4 265 ? 51.544 61.030 95.006 1.00 10.00 272 VAL E N 1
ATOM 14106 C CA . VAL E 4 265 ? 50.456 60.756 95.932 1.00 10.00 272 VAL E CA 1
ATOM 14107 C C . VAL E 4 265 ? 50.503 59.399 96.621 1.00 10.00 272 VAL E C 1
ATOM 14108 O O . VAL E 4 265 ? 49.718 59.139 97.531 1.00 10.00 272 VAL E O 1
ATOM 14112 N N . PRO E 4 266 ? 51.397 58.495 96.187 1.00 10.00 273 PRO E N 1
ATOM 14113 C CA . PRO E 4 266 ? 51.390 57.236 96.912 1.00 10.00 273 PRO E CA 1
ATOM 14114 C C . PRO E 4 266 ? 51.994 57.635 98.265 1.00 10.00 273 PRO E C 1
ATOM 14115 O O . PRO E 4 266 ? 51.554 57.189 99.329 1.00 10.00 273 PRO E O 1
ATOM 14119 N N . GLU E 4 267 ? 53.029 58.486 98.161 1.00 10.00 274 GLU E N 1
ATOM 14120 C CA . GLU E 4 267 ? 53.658 59.009 99.367 1.00 10.00 274 GLU E CA 1
ATOM 14121 C C . GLU E 4 267 ? 52.619 59.580 100.326 1.00 10.00 274 GLU E C 1
ATOM 14122 O O . GLU E 4 267 ? 52.577 59.266 101.488 1.00 10.00 274 GLU E O 1
ATOM 14128 N N . THR E 4 268 ? 51.698 60.308 99.677 1.00 10.00 275 THR E N 1
ATOM 14129 C CA . THR E 4 268 ? 50.577 60.945 100.354 1.00 10.00 275 THR E CA 1
ATOM 14130 C C . THR E 4 268 ? 49.902 59.964 101.298 1.00 10.00 275 THR E C 1
ATOM 14131 O O . THR E 4 268 ? 49.889 60.157 102.515 1.00 10.00 275 THR E O 1
ATOM 14135 N N . SER E 4 269 ? 49.372 58.881 100.746 1.00 10.00 276 SER E N 1
ATOM 14136 C CA . SER E 4 269 ? 48.669 57.933 101.589 1.00 10.00 276 SER E CA 1
ATOM 14137 C C . SER E 4 269 ? 49.529 57.251 102.662 1.00 10.00 276 SER E C 1
ATOM 14138 O O . SER E 4 269 ? 49.004 56.886 103.710 1.00 10.00 276 SER E O 1
ATOM 14141 N N . LEU E 4 270 ? 50.833 57.077 102.449 1.00 10.00 277 LEU E N 1
ATOM 14142 C CA . LEU E 4 270 ? 51.639 56.436 103.498 1.00 10.00 277 LEU E CA 1
ATOM 14143 C C . LEU E 4 270 ? 51.826 57.350 104.725 1.00 10.00 277 LEU E C 1
ATOM 14144 O O . LEU E 4 270 ? 51.753 56.872 105.836 1.00 10.00 277 LEU E O 1
ATOM 14149 N N . ASN E 4 271 ? 52.056 58.647 104.522 1.00 10.00 278 ASN E N 1
ATOM 14150 C CA . ASN E 4 271 ? 52.255 59.562 105.647 1.00 10.00 278 ASN E CA 1
ATOM 14151 C C . ASN E 4 271 ? 50.902 59.776 106.360 1.00 10.00 278 ASN E C 1
ATOM 14152 O O . ASN E 4 271 ? 50.858 60.163 107.536 1.00 10.00 278 ASN E O 1
ATOM 14157 N N . VAL E 4 272 ? 49.804 59.595 105.627 1.00 10.00 279 VAL E N 1
ATOM 14158 C CA . VAL E 4 272 ? 48.460 59.730 106.201 1.00 10.00 279 VAL E CA 1
ATOM 14159 C C . VAL E 4 272 ? 47.808 58.357 106.098 1.00 10.00 279 VAL E C 1
ATOM 14160 O O . VAL E 4 272 ? 48.463 57.407 105.718 1.00 10.00 279 VAL E O 1
ATOM 14164 N N . PRO E 4 273 ? 46.483 58.242 106.359 1.00 10.00 280 PRO E N 1
ATOM 14165 C CA . PRO E 4 273 ? 45.884 56.886 106.265 1.00 10.00 280 PRO E CA 1
ATOM 14166 C C . PRO E 4 273 ? 45.881 56.214 104.884 1.00 10.00 280 PRO E C 1
ATOM 14167 O O . PRO E 4 273 ? 46.654 56.587 103.998 1.00 10.00 280 PRO E O 1
ATOM 14171 N N . LEU E 4 274 ? 44.934 55.274 104.676 1.00 10.00 281 LEU E N 1
ATOM 14172 C CA . LEU E 4 274 ? 44.856 54.563 103.398 1.00 10.00 281 LEU E CA 1
ATOM 14173 C C . LEU E 4 274 ? 43.502 53.874 103.236 1.00 10.00 281 LEU E C 1
ATOM 14174 O O . LEU E 4 274 ? 42.767 53.611 104.176 1.00 10.00 281 LEU E O 1
ATOM 14179 N N . ILE E 4 275 ? 43.144 53.605 101.957 1.00 10.00 282 ILE E N 1
ATOM 14180 C CA . ILE E 4 275 ? 41.895 52.938 101.575 1.00 10.00 282 ILE E CA 1
ATOM 14181 C C . ILE E 4 275 ? 41.992 52.625 100.078 1.00 10.00 282 ILE E C 1
ATOM 14182 O O . ILE E 4 275 ? 42.480 53.446 99.315 1.00 10.00 282 ILE E O 1
ATOM 14187 N N . GLY E 4 276 ? 41.493 51.463 99.661 1.00 10.00 283 GLY E N 1
ATOM 14188 C CA . GLY E 4 276 ? 41.613 51.033 98.271 1.00 10.00 283 GLY E CA 1
ATOM 14189 C C . GLY E 4 276 ? 40.604 51.396 97.187 1.00 10.00 283 GLY E C 1
ATOM 14190 O O . GLY E 4 276 ? 40.967 51.437 96.011 1.00 10.00 283 GLY E O 1
ATOM 14191 N N . LYS E 4 277 ? 39.375 51.719 97.566 1.00 10.00 284 LYS E N 1
ATOM 14192 C CA . LYS E 4 277 ? 38.299 52.021 96.646 1.00 10.00 284 LYS E CA 1
ATOM 14193 C C . LYS E 4 277 ? 38.582 53.187 95.704 1.00 10.00 284 LYS E C 1
ATOM 14194 O O . LYS E 4 277 ? 38.523 53.051 94.475 1.00 10.00 284 LYS E O 1
ATOM 14200 N N . TYR E 4 278 ? 38.847 54.342 96.303 1.00 10.00 285 TYR E N 1
ATOM 14201 C CA . TYR E 4 278 ? 39.238 55.503 95.514 1.00 10.00 285 TYR E CA 1
ATOM 14202 C C . TYR E 4 278 ? 40.523 55.226 94.745 1.00 10.00 285 TYR E C 1
ATOM 14203 O O . TYR E 4 278 ? 40.730 55.609 93.606 1.00 10.00 285 TYR E O 1
ATOM 14212 N N . LEU E 4 279 ? 41.359 54.409 95.417 1.00 10.00 286 LEU E N 1
ATOM 14213 C CA . LEU E 4 279 ? 42.648 53.944 94.884 1.00 10.00 286 LEU E CA 1
ATOM 14214 C C . LEU E 4 279 ? 42.430 53.123 93.603 1.00 10.00 286 LEU E C 1
ATOM 14215 O O . LEU E 4 279 ? 43.162 53.277 92.623 1.00 10.00 286 LEU E O 1
ATOM 14220 N N . ILE E 4 280 ? 41.410 52.266 93.610 1.00 10.00 287 ILE E N 1
ATOM 14221 C CA . ILE E 4 280 ? 41.120 51.400 92.456 1.00 10.00 287 ILE E CA 1
ATOM 14222 C C . ILE E 4 280 ? 40.792 52.183 91.175 1.00 10.00 287 ILE E C 1
ATOM 14223 O O . ILE E 4 280 ? 41.411 51.960 90.132 1.00 10.00 287 ILE E O 1
ATOM 14228 N N . PHE E 4 281 ? 39.886 53.153 91.258 1.00 10.00 288 PHE E N 1
ATOM 14229 C CA . PHE E 4 281 ? 39.502 53.926 90.084 1.00 10.00 288 PHE E CA 1
ATOM 14230 C C . PHE E 4 281 ? 40.713 54.611 89.472 1.00 10.00 288 PHE E C 1
ATOM 14231 O O . PHE E 4 281 ? 40.902 54.577 88.242 1.00 10.00 288 PHE E O 1
ATOM 14239 N N . VAL E 4 282 ? 41.533 55.294 90.270 1.00 10.00 289 VAL E N 1
ATOM 14240 C CA . VAL E 4 282 ? 42.699 56.005 89.754 1.00 10.00 289 VAL E CA 1
ATOM 14241 C C . VAL E 4 282 ? 43.671 55.138 88.957 1.00 10.00 289 VAL E C 1
ATOM 14242 O O . VAL E 4 282 ? 43.776 55.290 87.737 1.00 10.00 289 VAL E O 1
ATOM 14246 N N . MET E 4 283 ? 44.351 54.215 89.623 1.00 10.00 290 MET E N 1
ATOM 14247 C CA . MET E 4 283 ? 45.337 53.359 88.975 1.00 10.00 290 MET E CA 1
ATOM 14248 C C . MET E 4 283 ? 44.718 52.581 87.820 1.00 10.00 290 MET E C 1
ATOM 14249 O O . MET E 4 283 ? 45.384 52.361 86.795 1.00 10.00 290 MET E O 1
ATOM 14254 N N . PHE E 4 284 ? 43.476 52.145 87.943 1.00 10.00 291 PHE E N 1
ATOM 14255 C CA . PHE E 4 284 ? 42.955 51.378 86.832 1.00 10.00 291 PHE E CA 1
ATOM 14256 C C . PHE E 4 284 ? 42.390 52.278 85.735 1.00 10.00 291 PHE E C 1
ATOM 14257 O O . PHE E 4 284 ? 42.472 51.917 84.574 1.00 10.00 291 PHE E O 1
ATOM 14265 N N . VAL E 4 285 ? 41.876 53.464 86.075 1.00 10.00 292 VAL E N 1
ATOM 14266 C CA . VAL E 4 285 ? 41.430 54.380 85.041 1.00 10.00 292 VAL E CA 1
ATOM 14267 C C . VAL E 4 285 ? 42.762 54.851 84.437 1.00 10.00 292 VAL E C 1
ATOM 14268 O O . VAL E 4 285 ? 42.860 55.152 83.247 1.00 10.00 292 VAL E O 1
ATOM 14272 N N . SER E 4 286 ? 43.795 54.862 85.280 1.00 10.00 293 SER E N 1
ATOM 14273 C CA . SER E 4 286 ? 45.141 55.277 84.905 1.00 10.00 293 SER E CA 1
ATOM 14274 C C . SER E 4 286 ? 45.794 54.226 84.032 1.00 10.00 293 SER E C 1
ATOM 14275 O O . SER E 4 286 ? 46.479 54.551 83.074 1.00 10.00 293 SER E O 1
ATOM 14278 N N . LEU E 4 287 ? 45.599 52.963 84.385 1.00 10.00 294 LEU E N 1
ATOM 14279 C CA . LEU E 4 287 ? 46.190 51.865 83.617 1.00 10.00 294 LEU E CA 1
ATOM 14280 C C . LEU E 4 287 ? 45.494 51.763 82.272 1.00 10.00 294 LEU E C 1
ATOM 14281 O O . LEU E 4 287 ? 46.105 51.360 81.281 1.00 10.00 294 LEU E O 1
ATOM 14286 N N . VAL E 4 288 ? 44.223 52.152 82.227 1.00 10.00 295 VAL E N 1
ATOM 14287 C CA . VAL E 4 288 ? 43.480 52.098 80.960 1.00 10.00 295 VAL E CA 1
ATOM 14288 C C . VAL E 4 288 ? 43.965 53.253 80.084 1.00 10.00 295 VAL E C 1
ATOM 14289 O O . VAL E 4 288 ? 44.088 53.091 78.873 1.00 10.00 295 VAL E O 1
ATOM 14293 N N . ILE E 4 289 ? 44.276 54.395 80.701 1.00 10.00 296 ILE E N 1
ATOM 14294 C CA . ILE E 4 289 ? 44.819 55.543 79.977 1.00 10.00 296 ILE E CA 1
ATOM 14295 C C . ILE E 4 289 ? 46.110 55.104 79.320 1.00 10.00 296 ILE E C 1
ATOM 14296 O O . ILE E 4 289 ? 46.387 55.416 78.155 1.00 10.00 296 ILE E O 1
ATOM 14301 N N . VAL E 4 290 ? 46.887 54.369 80.097 1.00 10.00 297 VAL E N 1
ATOM 14302 C CA . VAL E 4 290 ? 48.201 53.853 79.662 1.00 10.00 297 VAL E CA 1
ATOM 14303 C C . VAL E 4 290 ? 47.949 52.823 78.593 1.00 10.00 297 VAL E C 1
ATOM 14304 O O . VAL E 4 290 ? 48.600 52.807 77.553 1.00 10.00 297 VAL E O 1
ATOM 14308 N N . THR E 4 291 ? 46.994 51.950 78.881 1.00 10.00 298 THR E N 1
ATOM 14309 C CA . THR E 4 291 ? 46.661 50.859 77.979 1.00 10.00 298 THR E CA 1
ATOM 14310 C C . THR E 4 291 ? 46.323 51.323 76.572 1.00 10.00 298 THR E C 1
ATOM 14311 O O . THR E 4 291 ? 47.019 50.963 75.631 1.00 10.00 298 THR E O 1
ATOM 14315 N N . ASN E 4 292 ? 45.278 52.135 76.426 1.00 10.00 299 ASN E N 1
ATOM 14316 C CA . ASN E 4 292 ? 44.889 52.617 75.093 1.00 10.00 299 ASN E CA 1
ATOM 14317 C C . ASN E 4 292 ? 46.018 53.525 74.565 1.00 10.00 299 ASN E C 1
ATOM 14318 O O . ASN E 4 292 ? 46.162 53.696 73.350 1.00 10.00 299 ASN E O 1
ATOM 14323 N N . CYS E 4 293 ? 46.832 54.074 75.475 1.00 10.00 300 CYS E N 1
ATOM 14324 C CA . CYS E 4 293 ? 47.958 54.961 75.084 1.00 10.00 300 CYS E CA 1
ATOM 14325 C C . CYS E 4 293 ? 49.008 54.172 74.326 1.00 10.00 300 CYS E C 1
ATOM 14326 O O . CYS E 4 293 ? 49.345 54.538 73.209 1.00 10.00 300 CYS E O 1
ATOM 14329 N N . VAL E 4 294 ? 49.557 53.120 74.936 1.00 10.00 301 VAL E N 1
ATOM 14330 C CA . VAL E 4 294 ? 50.526 52.294 74.222 1.00 10.00 301 VAL E CA 1
ATOM 14331 C C . VAL E 4 294 ? 49.786 51.595 73.111 1.00 10.00 301 VAL E C 1
ATOM 14332 O O . VAL E 4 294 ? 50.369 51.263 72.080 1.00 10.00 301 VAL E O 1
ATOM 14336 N N . ILE E 4 295 ? 48.512 51.306 73.358 1.00 10.00 302 ILE E N 1
ATOM 14337 C CA . ILE E 4 295 ? 47.674 50.665 72.340 1.00 10.00 302 ILE E CA 1
ATOM 14338 C C . ILE E 4 295 ? 47.817 51.572 71.112 1.00 10.00 302 ILE E C 1
ATOM 14339 O O . ILE E 4 295 ? 48.019 51.103 69.984 1.00 10.00 302 ILE E O 1
ATOM 14344 N N . VAL E 4 296 ? 47.732 52.886 71.335 1.00 10.00 303 VAL E N 1
ATOM 14345 C CA . VAL E 4 296 ? 47.801 53.849 70.241 1.00 10.00 303 VAL E CA 1
ATOM 14346 C C . VAL E 4 296 ? 49.076 53.642 69.420 1.00 10.00 303 VAL E C 1
ATOM 14347 O O . VAL E 4 296 ? 48.996 53.635 68.191 1.00 10.00 303 VAL E O 1
ATOM 14351 N N . LEU E 4 297 ? 50.229 53.545 70.056 1.00 10.00 304 LEU E N 1
ATOM 14352 C CA . LEU E 4 297 ? 51.394 53.358 69.223 1.00 10.00 304 LEU E CA 1
ATOM 14353 C C . LEU E 4 297 ? 51.211 52.006 68.575 1.00 10.00 304 LEU E C 1
ATOM 14354 O O . LEU E 4 297 ? 51.482 51.875 67.398 1.00 10.00 304 LEU E O 1
ATOM 14359 N N . ASN E 4 298 ? 50.727 51.004 69.311 1.00 10.00 305 ASN E N 1
ATOM 14360 C CA . ASN E 4 298 ? 50.526 49.726 68.662 1.00 10.00 305 ASN E CA 1
ATOM 14361 C C . ASN E 4 298 ? 49.503 49.936 67.574 1.00 10.00 305 ASN E C 1
ATOM 14362 O O . ASN E 4 298 ? 49.308 49.077 66.712 1.00 10.00 305 ASN E O 1
ATOM 14367 N N . VAL E 4 299 ? 48.796 51.053 67.669 1.00 10.00 306 VAL E N 1
ATOM 14368 C CA . VAL E 4 299 ? 47.803 51.437 66.691 1.00 10.00 306 VAL E CA 1
ATOM 14369 C C . VAL E 4 299 ? 48.553 52.257 65.632 1.00 10.00 306 VAL E C 1
ATOM 14370 O O . VAL E 4 299 ? 48.347 52.088 64.429 1.00 10.00 306 VAL E O 1
ATOM 14374 N N . SER E 4 300 ? 49.375 53.078 65.988 1.00 10.00 307 SER E N 1
ATOM 14375 C CA . SER E 4 300 ? 50.261 53.763 65.055 1.00 10.00 307 SER E CA 1
ATOM 14376 C C . SER E 4 300 ? 51.569 52.999 64.876 1.00 10.00 307 SER E C 1
ATOM 14377 O O . SER E 4 300 ? 52.639 53.466 64.972 1.00 10.00 307 SER E O 1
ATOM 14380 N N . LEU E 4 301 ? 51.274 51.665 64.799 1.00 10.00 308 LEU E N 1
ATOM 14381 C CA . LEU E 4 301 ? 52.297 50.621 64.728 1.00 10.00 308 LEU E CA 1
ATOM 14382 C C . LEU E 4 301 ? 51.836 49.623 63.670 1.00 10.00 308 LEU E C 1
ATOM 14383 O O . LEU E 4 301 ? 52.614 49.150 62.844 1.00 10.00 308 LEU E O 1
ATOM 14388 N N . ARG E 4 302 ? 50.539 49.327 63.741 1.00 10.00 309 ARG E N 1
ATOM 14389 C CA . ARG E 4 302 ? 49.827 48.342 62.910 1.00 10.00 309 ARG E CA 1
ATOM 14390 C C . ARG E 4 302 ? 49.982 48.226 61.395 1.00 10.00 309 ARG E C 1
ATOM 14391 O O . ARG E 4 302 ? 50.144 47.114 60.889 1.00 10.00 309 ARG E O 1
ATOM 14399 N N . THR E 4 303 ? 50.065 49.240 60.679 1.00 10.00 310 THR E N 1
ATOM 14400 C CA . THR E 4 303 ? 49.892 49.109 59.243 1.00 10.00 310 THR E CA 1
ATOM 14401 C C . THR E 4 303 ? 51.220 48.813 58.571 1.00 10.00 310 THR E C 1
ATOM 14402 O O . THR E 4 303 ? 52.283 49.340 58.893 1.00 10.00 310 THR E O 1
ATOM 14406 N N . PRO E 4 304 ? 51.235 48.182 57.351 1.00 10.00 311 PRO E N 1
ATOM 14407 C CA . PRO E 4 304 ? 52.393 47.569 56.687 1.00 10.00 311 PRO E CA 1
ATOM 14408 C C . PRO E 4 304 ? 53.571 48.539 56.549 1.00 10.00 311 PRO E C 1
ATOM 14409 O O . PRO E 4 304 ? 54.722 48.147 56.904 1.00 10.00 311 PRO E O 1
ATOM 14413 N N . ASN E 4 305 ? 53.301 49.738 56.053 1.00 10.00 312 ASN E N 1
ATOM 14414 C CA . ASN E 4 305 ? 54.399 50.687 55.771 1.00 10.00 312 ASN E CA 1
ATOM 14415 C C . ASN E 4 305 ? 54.165 52.063 56.359 1.00 10.00 312 ASN E C 1
ATOM 14416 O O . ASN E 4 305 ? 55.144 52.885 56.446 1.00 10.00 312 ASN E O 1
ATOM 14421 N N . THR E 4 306 ? 52.971 52.414 56.701 1.00 10.00 313 THR E N 1
ATOM 14422 C CA . THR E 4 306 ? 52.730 53.719 57.288 1.00 10.00 313 THR E CA 1
ATOM 14423 C C . THR E 4 306 ? 53.168 53.747 58.745 1.00 10.00 313 THR E C 1
ATOM 14424 O O . THR E 4 306 ? 53.198 54.783 59.372 1.00 10.00 313 THR E O 1
ATOM 14428 N N . HIS E 4 307 ? 53.524 52.553 59.254 1.00 10.00 314 HIS E N 1
ATOM 14429 C CA . HIS E 4 307 ? 53.973 52.452 60.634 1.00 10.00 314 HIS E CA 1
ATOM 14430 C C . HIS E 4 307 ? 53.261 53.247 61.702 1.00 10.00 314 HIS E C 1
ATOM 14431 O O . HIS E 4 307 ? 53.037 52.768 62.790 1.00 10.00 314 HIS E O 1
ATOM 14438 N N . SER E 4 308 ? 61.614 56.616 17.804 1.00 10.00 414 SER E N 1
ATOM 14439 C CA . SER E 4 308 ? 61.616 55.172 17.989 1.00 10.00 414 SER E CA 1
ATOM 14440 C C . SER E 4 308 ? 62.509 54.793 19.173 1.00 10.00 414 SER E C 1
ATOM 14441 O O . SER E 4 308 ? 62.071 54.024 20.014 1.00 10.00 414 SER E O 1
ATOM 14444 N N . CYS E 4 309 ? 63.736 55.322 19.249 1.00 10.00 415 CYS E N 1
ATOM 14445 C CA . CYS E 4 309 ? 64.620 55.047 20.391 1.00 10.00 415 CYS E CA 1
ATOM 14446 C C . CYS E 4 309 ? 63.970 55.755 21.587 1.00 10.00 415 CYS E C 1
ATOM 14447 O O . CYS E 4 309 ? 64.040 55.299 22.717 1.00 10.00 415 CYS E O 1
ATOM 14450 N N . VAL E 4 310 ? 63.373 56.891 21.247 1.00 10.00 416 VAL E N 1
ATOM 14451 C CA . VAL E 4 310 ? 62.570 57.831 21.986 1.00 10.00 416 VAL E CA 1
ATOM 14452 C C . VAL E 4 310 ? 61.508 57.078 22.807 1.00 10.00 416 VAL E C 1
ATOM 14453 O O . VAL E 4 310 ? 61.402 57.077 24.064 1.00 10.00 416 VAL E O 1
ATOM 14457 N N . GLU E 4 311 ? 60.714 56.372 22.046 1.00 10.00 417 GLU E N 1
ATOM 14458 C CA . GLU E 4 311 ? 59.592 55.680 22.650 1.00 10.00 417 GLU E CA 1
ATOM 14459 C C . GLU E 4 311 ? 59.969 54.451 23.420 1.00 10.00 417 GLU E C 1
ATOM 14460 O O . GLU E 4 311 ? 59.339 54.150 24.424 1.00 10.00 417 GLU E O 1
ATOM 14466 N N . ALA E 4 312 ? 61.022 53.766 22.996 1.00 10.00 418 ALA E N 1
ATOM 14467 C CA . ALA E 4 312 ? 61.425 52.577 23.728 1.00 10.00 418 ALA E CA 1
ATOM 14468 C C . ALA E 4 312 ? 61.826 53.065 25.124 1.00 10.00 418 ALA E C 1
ATOM 14469 O O . ALA E 4 312 ? 61.496 52.435 26.131 1.00 10.00 418 ALA E O 1
ATOM 14471 N N . CYS E 4 313 ? 62.492 54.216 25.191 1.00 10.00 419 CYS E N 1
ATOM 14472 C CA . CYS E 4 313 ? 62.897 54.744 26.483 1.00 10.00 419 CYS E CA 1
ATOM 14473 C C . CYS E 4 313 ? 61.757 55.540 27.105 1.00 10.00 419 CYS E C 1
ATOM 14474 O O . CYS E 4 313 ? 61.706 55.696 28.334 1.00 10.00 419 CYS E O 1
ATOM 14477 N N . ASN E 4 314 ? 60.842 56.050 26.280 1.00 10.00 420 ASN E N 1
ATOM 14478 C CA . ASN E 4 314 ? 59.696 56.800 26.820 1.00 10.00 420 ASN E CA 1
ATOM 14479 C C . ASN E 4 314 ? 58.807 55.720 27.446 1.00 10.00 420 ASN E C 1
ATOM 14480 O O . ASN E 4 314 ? 58.137 55.981 28.434 1.00 10.00 420 ASN E O 1
ATOM 14485 N N . PHE E 4 315 ? 58.815 54.524 26.832 1.00 10.00 421 PHE E N 1
ATOM 14486 C CA . PHE E 4 315 ? 58.081 53.365 27.321 1.00 10.00 421 PHE E CA 1
ATOM 14487 C C . PHE E 4 315 ? 58.440 53.073 28.769 1.00 10.00 421 PHE E C 1
ATOM 14488 O O . PHE E 4 315 ? 57.627 53.145 29.712 1.00 10.00 421 PHE E O 1
ATOM 14496 N N . ILE E 4 316 ? 59.722 52.757 28.968 1.00 10.00 422 ILE E N 1
ATOM 14497 C CA . ILE E 4 316 ? 60.252 52.410 30.259 1.00 10.00 422 ILE E CA 1
ATOM 14498 C C . ILE E 4 316 ? 60.157 53.524 31.318 1.00 10.00 422 ILE E C 1
ATOM 14499 O O . ILE E 4 316 ? 59.870 53.254 32.495 1.00 10.00 422 ILE E O 1
ATOM 14504 N N . ALA E 4 317 ? 60.352 54.778 30.921 1.00 10.00 423 ALA E N 1
ATOM 14505 C CA . ALA E 4 317 ? 60.244 55.866 31.906 1.00 10.00 423 ALA E CA 1
ATOM 14506 C C . ALA E 4 317 ? 58.780 56.046 32.331 1.00 10.00 423 ALA E C 1
ATOM 14507 O O . ALA E 4 317 ? 58.501 56.267 33.507 1.00 10.00 423 ALA E O 1
ATOM 14509 N N . LYS E 4 318 ? 57.859 55.944 31.375 1.00 10.00 424 LYS E N 1
ATOM 14510 C CA . LYS E 4 318 ? 56.462 56.067 31.698 1.00 10.00 424 LYS E CA 1
ATOM 14511 C C . LYS E 4 318 ? 56.149 54.951 32.679 1.00 10.00 424 LYS E C 1
ATOM 14512 O O . LYS E 4 318 ? 55.107 54.945 33.338 1.00 10.00 424 LYS E O 1
ATOM 14518 N N . SER E 4 319 ? 57.064 53.980 32.770 1.00 10.00 425 SER E N 1
ATOM 14519 C CA . SER E 4 319 ? 56.919 52.866 33.704 1.00 10.00 425 SER E CA 1
ATOM 14520 C C . SER E 4 319 ? 57.305 53.277 35.121 1.00 10.00 425 SER E C 1
ATOM 14521 O O . SER E 4 319 ? 56.543 53.034 36.038 1.00 10.00 425 SER E O 1
ATOM 14524 N N . THR E 4 320 ? 58.485 53.873 35.315 1.00 10.00 426 THR E N 1
ATOM 14525 C CA . THR E 4 320 ? 58.880 54.304 36.662 1.00 10.00 426 THR E CA 1
ATOM 14526 C C . THR E 4 320 ? 57.755 55.092 37.288 1.00 10.00 426 THR E C 1
ATOM 14527 O O . THR E 4 320 ? 57.530 55.033 38.499 1.00 10.00 426 THR E O 1
ATOM 14531 N N . LYS E 4 321 ? 57.039 55.821 36.441 1.00 10.00 427 LYS E N 1
ATOM 14532 C CA . LYS E 4 321 ? 55.936 56.652 36.882 1.00 10.00 427 LYS E CA 1
ATOM 14533 C C . LYS E 4 321 ? 54.847 55.708 37.386 1.00 10.00 427 LYS E C 1
ATOM 14534 O O . LYS E 4 321 ? 54.450 55.777 38.553 1.00 10.00 427 LYS E O 1
ATOM 14540 N N . GLU E 4 322 ? 54.354 54.833 36.507 1.00 10.00 428 GLU E N 1
ATOM 14541 C CA . GLU E 4 322 ? 53.348 53.866 36.927 1.00 10.00 428 GLU E CA 1
ATOM 14542 C C . GLU E 4 322 ? 53.921 52.881 37.940 1.00 10.00 428 GLU E C 1
ATOM 14543 O O . GLU E 4 322 ? 53.246 52.433 38.851 1.00 10.00 428 GLU E O 1
ATOM 14549 N N . GLN E 4 323 ? 55.216 52.549 37.786 1.00 10.00 429 GLN E N 1
ATOM 14550 C CA . GLN E 4 323 ? 55.868 51.627 38.692 1.00 10.00 429 GLN E CA 1
ATOM 14551 C C . GLN E 4 323 ? 55.894 52.179 40.115 1.00 10.00 429 GLN E C 1
ATOM 14552 O O . GLN E 4 323 ? 55.451 51.505 41.061 1.00 10.00 429 GLN E O 1
ATOM 14558 N N . ASN E 4 324 ? 56.420 53.385 40.269 1.00 10.00 430 ASN E N 1
ATOM 14559 C CA . ASN E 4 324 ? 56.533 54.004 41.580 1.00 10.00 430 ASN E CA 1
ATOM 14560 C C . ASN E 4 324 ? 55.098 54.252 42.035 1.00 10.00 430 ASN E C 1
ATOM 14561 O O . ASN E 4 324 ? 54.795 54.114 43.221 1.00 10.00 430 ASN E O 1
ATOM 14566 N N . ASP E 4 325 ? 54.200 54.607 41.100 1.00 10.00 431 ASP E N 1
ATOM 14567 C CA . ASP E 4 325 ? 52.791 54.866 41.429 1.00 10.00 431 ASP E CA 1
ATOM 14568 C C . ASP E 4 325 ? 52.236 53.624 42.163 1.00 10.00 431 ASP E C 1
ATOM 14569 O O . ASP E 4 325 ? 51.628 53.758 43.216 1.00 10.00 431 ASP E O 1
ATOM 14574 N N . SER E 4 326 ? 52.478 52.427 41.588 1.00 10.00 432 SER E N 1
ATOM 14575 C CA . SER E 4 326 ? 52.061 51.202 42.258 1.00 10.00 432 SER E CA 1
ATOM 14576 C C . SER E 4 326 ? 52.561 51.168 43.698 1.00 10.00 432 SER E C 1
ATOM 14577 O O . SER E 4 326 ? 51.898 50.767 44.625 1.00 10.00 432 SER E O 1
ATOM 14580 N N . GLY E 4 327 ? 53.780 51.728 43.834 1.00 10.00 433 GLY E N 1
ATOM 14581 C CA . GLY E 4 327 ? 54.419 51.819 45.136 1.00 10.00 433 GLY E CA 1
ATOM 14582 C C . GLY E 4 327 ? 53.727 52.815 46.045 1.00 10.00 433 GLY E C 1
ATOM 14583 O O . GLY E 4 327 ? 53.399 52.497 47.186 1.00 10.00 433 GLY E O 1
ATOM 14584 N N . SER E 4 328 ? 53.509 54.029 45.551 1.00 10.00 434 SER E N 1
ATOM 14585 C CA . SER E 4 328 ? 52.828 55.047 46.346 1.00 10.00 434 SER E CA 1
ATOM 14586 C C . SER E 4 328 ? 51.416 54.507 46.593 1.00 10.00 434 SER E C 1
ATOM 14587 O O . SER E 4 328 ? 50.761 54.857 47.576 1.00 10.00 434 SER E O 1
ATOM 14590 N N . GLU E 4 329 ? 50.973 53.631 45.689 1.00 10.00 435 GLU E N 1
ATOM 14591 C CA . GLU E 4 329 ? 49.675 52.976 45.776 1.00 10.00 435 GLU E CA 1
ATOM 14592 C C . GLU E 4 329 ? 49.742 52.175 47.082 1.00 10.00 435 GLU E C 1
ATOM 14593 O O . GLU E 4 329 ? 48.801 52.158 47.884 1.00 10.00 435 GLU E O 1
ATOM 14599 N N . ASN E 4 330 ? 50.880 51.520 47.284 1.00 10.00 436 ASN E N 1
ATOM 14600 C CA . ASN E 4 330 ? 51.109 50.724 48.487 1.00 10.00 436 ASN E CA 1
ATOM 14601 C C . ASN E 4 330 ? 50.618 51.563 49.629 1.00 10.00 436 ASN E C 1
ATOM 14602 O O . ASN E 4 330 ? 49.653 51.221 50.316 1.00 10.00 436 ASN E O 1
ATOM 14607 N N . GLU E 4 331 ? 51.320 52.676 49.825 1.00 10.00 437 GLU E N 1
ATOM 14608 C CA . GLU E 4 331 ? 51.014 53.653 50.868 1.00 10.00 437 GLU E CA 1
ATOM 14609 C C . GLU E 4 331 ? 49.481 53.681 51.042 1.00 10.00 437 GLU E C 1
ATOM 14610 O O . GLU E 4 331 ? 48.953 53.464 52.140 1.00 10.00 437 GLU E O 1
ATOM 14616 N N . ASN E 4 332 ? 48.779 53.893 49.933 1.00 10.00 438 ASN E N 1
ATOM 14617 C CA . ASN E 4 332 ? 47.290 53.949 49.924 1.00 10.00 438 ASN E CA 1
ATOM 14618 C C . ASN E 4 332 ? 46.634 52.838 50.723 1.00 10.00 438 ASN E C 1
ATOM 14619 O O . ASN E 4 332 ? 46.231 53.036 51.865 1.00 10.00 438 ASN E O 1
ATOM 14624 N N . TRP E 4 333 ? 46.502 51.671 50.100 1.00 10.00 439 TRP E N 1
ATOM 14625 C CA . TRP E 4 333 ? 45.870 50.528 50.759 1.00 10.00 439 TRP E CA 1
ATOM 14626 C C . TRP E 4 333 ? 46.389 50.278 52.162 1.00 10.00 439 TRP E C 1
ATOM 14627 O O . TRP E 4 333 ? 45.724 49.621 52.963 1.00 10.00 439 TRP E O 1
ATOM 14638 N N . VAL E 4 334 ? 47.543 50.843 52.472 1.00 10.00 440 VAL E N 1
ATOM 14639 C CA . VAL E 4 334 ? 48.118 50.656 53.799 1.00 10.00 440 VAL E CA 1
ATOM 14640 C C . VAL E 4 334 ? 47.632 51.737 54.759 1.00 10.00 440 VAL E C 1
ATOM 14641 O O . VAL E 4 334 ? 47.084 51.426 55.812 1.00 10.00 440 VAL E O 1
ATOM 14645 N N . LEU E 4 335 ? 47.741 53.031 54.382 1.00 10.00 441 LEU E N 1
ATOM 14646 C CA . LEU E 4 335 ? 47.416 54.105 55.323 1.00 10.00 441 LEU E CA 1
ATOM 14647 C C . LEU E 4 335 ? 46.012 54.649 55.067 1.00 10.00 441 LEU E C 1
ATOM 14648 O O . LEU E 4 335 ? 45.810 55.898 55.320 1.00 10.00 441 LEU E O 1
ATOM 14653 N N . ILE E 4 336 ? 45.018 53.917 54.663 1.00 10.00 442 ILE E N 1
ATOM 14654 C CA . ILE E 4 336 ? 43.652 54.437 54.538 1.00 10.00 442 ILE E CA 1
ATOM 14655 C C . ILE E 4 336 ? 43.107 54.343 55.963 1.00 10.00 442 ILE E C 1
ATOM 14656 O O . ILE E 4 336 ? 42.456 53.367 56.337 1.00 10.00 442 ILE E O 1
ATOM 14661 N N . GLY E 4 337 ? 43.362 55.398 56.727 1.00 10.00 443 GLY E N 1
ATOM 14662 C CA . GLY E 4 337 ? 43.030 55.455 58.147 1.00 10.00 443 GLY E CA 1
ATOM 14663 C C . GLY E 4 337 ? 41.717 55.091 58.802 1.00 10.00 443 GLY E C 1
ATOM 14664 O O . GLY E 4 337 ? 41.253 55.850 59.675 1.00 10.00 443 GLY E O 1
ATOM 14665 N N . LYS E 4 338 ? 41.100 53.973 58.428 1.00 10.00 444 LYS E N 1
ATOM 14666 C CA . LYS E 4 338 ? 39.843 53.541 59.070 1.00 10.00 444 LYS E CA 1
ATOM 14667 C C . LYS E 4 338 ? 40.025 53.281 60.575 1.00 10.00 444 LYS E C 1
ATOM 14668 O O . LYS E 4 338 ? 39.233 53.747 61.388 1.00 10.00 444 LYS E O 1
ATOM 14674 N N . VAL E 4 339 ? 41.105 52.600 60.925 1.00 10.00 445 VAL E N 1
ATOM 14675 C CA . VAL E 4 339 ? 41.401 52.266 62.302 1.00 10.00 445 VAL E CA 1
ATOM 14676 C C . VAL E 4 339 ? 41.749 53.478 63.159 1.00 10.00 445 VAL E C 1
ATOM 14677 O O . VAL E 4 339 ? 41.284 53.610 64.302 1.00 10.00 445 VAL E O 1
ATOM 14681 N N . ILE E 4 340 ? 42.605 54.357 62.634 1.00 10.00 446 ILE E N 1
ATOM 14682 C CA . ILE E 4 340 ? 43.031 55.562 63.347 1.00 10.00 446 ILE E CA 1
ATOM 14683 C C . ILE E 4 340 ? 41.900 56.541 63.653 1.00 10.00 446 ILE E C 1
ATOM 14684 O O . ILE E 4 340 ? 41.662 56.878 64.815 1.00 10.00 446 ILE E O 1
ATOM 14689 N N . ASP E 4 341 ? 41.229 57.024 62.613 1.00 10.00 447 ASP E N 1
ATOM 14690 C CA . ASP E 4 341 ? 40.144 57.952 62.815 1.00 10.00 447 ASP E CA 1
ATOM 14691 C C . ASP E 4 341 ? 39.218 57.372 63.872 1.00 10.00 447 ASP E C 1
ATOM 14692 O O . ASP E 4 341 ? 38.921 58.008 64.889 1.00 10.00 447 ASP E O 1
ATOM 14697 N N . LYS E 4 342 ? 38.790 56.146 63.631 1.00 10.00 448 LYS E N 1
ATOM 14698 C CA . LYS E 4 342 ? 37.907 55.448 64.530 1.00 10.00 448 LYS E CA 1
ATOM 14699 C C . LYS E 4 342 ? 38.546 55.257 65.921 1.00 10.00 448 LYS E C 1
ATOM 14700 O O . LYS E 4 342 ? 37.842 55.203 66.935 1.00 10.00 448 LYS E O 1
ATOM 14706 N N . ALA E 4 343 ? 39.877 55.197 65.978 1.00 10.00 449 ALA E N 1
ATOM 14707 C CA . ALA E 4 343 ? 40.566 55.031 67.255 1.00 10.00 449 ALA E CA 1
ATOM 14708 C C . ALA E 4 343 ? 40.337 56.279 68.110 1.00 10.00 449 ALA E C 1
ATOM 14709 O O . ALA E 4 343 ? 40.289 56.209 69.342 1.00 10.00 449 ALA E O 1
ATOM 14711 N N . CYS E 4 344 ? 40.184 57.421 67.446 1.00 10.00 450 CYS E N 1
ATOM 14712 C CA . CYS E 4 344 ? 39.925 58.684 68.124 1.00 10.00 450 CYS E CA 1
ATOM 14713 C C . CYS E 4 344 ? 38.590 58.587 68.852 1.00 10.00 450 CYS E C 1
ATOM 14714 O O . CYS E 4 344 ? 38.491 58.864 70.049 1.00 10.00 450 CYS E O 1
ATOM 14717 N N . PHE E 4 345 ? 37.566 58.223 68.087 1.00 10.00 451 PHE E N 1
ATOM 14718 C CA . PHE E 4 345 ? 36.244 58.034 68.661 1.00 10.00 451 PHE E CA 1
ATOM 14719 C C . PHE E 4 345 ? 36.175 56.821 69.579 1.00 10.00 451 PHE E C 1
ATOM 14720 O O . PHE E 4 345 ? 35.398 56.744 70.485 1.00 10.00 451 PHE E O 1
ATOM 14728 N N . TRP E 4 346 ? 37.148 55.900 69.342 1.00 10.00 452 TRP E N 1
ATOM 14729 C CA . TRP E 4 346 ? 37.296 54.689 70.157 1.00 10.00 452 TRP E CA 1
ATOM 14730 C C . TRP E 4 346 ? 37.549 55.154 71.597 1.00 10.00 452 TRP E C 1
ATOM 14731 O O . TRP E 4 346 ? 36.738 54.947 72.500 1.00 10.00 452 TRP E O 1
ATOM 14742 N N . ILE E 4 347 ? 38.695 55.794 71.797 1.00 10.00 453 ILE E N 1
ATOM 14743 C CA . ILE E 4 347 ? 39.074 56.302 73.091 1.00 10.00 453 ILE E CA 1
ATOM 14744 C C . ILE E 4 347 ? 38.114 57.371 73.540 1.00 10.00 453 ILE E C 1
ATOM 14745 O O . ILE E 4 347 ? 37.890 57.538 74.724 1.00 10.00 453 ILE E O 1
ATOM 14750 N N . ALA E 4 348 ? 37.616 58.148 72.587 1.00 10.00 454 ALA E N 1
ATOM 14751 C CA . ALA E 4 348 ? 36.686 59.230 72.883 1.00 10.00 454 ALA E CA 1
ATOM 14752 C C . ALA E 4 348 ? 35.578 58.712 73.780 1.00 10.00 454 ALA E C 1
ATOM 14753 O O . ALA E 4 348 ? 35.549 58.994 74.969 1.00 10.00 454 ALA E O 1
ATOM 14755 N N . LEU E 4 349 ? 34.657 57.945 73.205 1.00 10.00 455 LEU E N 1
ATOM 14756 C CA . LEU E 4 349 ? 33.564 57.392 74.005 1.00 10.00 455 LEU E CA 1
ATOM 14757 C C . LEU E 4 349 ? 34.094 56.493 75.112 1.00 10.00 455 LEU E C 1
ATOM 14758 O O . LEU E 4 349 ? 33.489 56.399 76.175 1.00 10.00 455 LEU E O 1
ATOM 14763 N N . LEU E 4 350 ? 35.212 55.822 74.861 1.00 10.00 456 LEU E N 1
ATOM 14764 C CA . LEU E 4 350 ? 35.801 54.952 75.877 1.00 10.00 456 LEU E CA 1
ATOM 14765 C C . LEU E 4 350 ? 36.238 55.876 77.014 1.00 10.00 456 LEU E C 1
ATOM 14766 O O . LEU E 4 350 ? 36.192 55.528 78.198 1.00 10.00 456 LEU E O 1
ATOM 14771 N N . LEU E 4 351 ? 36.674 57.052 76.578 1.00 10.00 457 LEU E N 1
ATOM 14772 C CA . LEU E 4 351 ? 37.062 58.146 77.472 1.00 10.00 457 LEU E CA 1
ATOM 14773 C C . LEU E 4 351 ? 35.880 58.597 78.329 1.00 10.00 457 LEU E C 1
ATOM 14774 O O . LEU E 4 351 ? 35.920 58.628 79.532 1.00 10.00 457 LEU E O 1
ATOM 14779 N N . PHE E 4 352 ? 34.804 58.833 77.565 1.00 10.00 458 PHE E N 1
ATOM 14780 C CA . PHE E 4 352 ? 33.551 59.203 78.202 1.00 10.00 458 PHE E CA 1
ATOM 14781 C C . PHE E 4 352 ? 33.064 58.148 79.188 1.00 10.00 458 PHE E C 1
ATOM 14782 O O . PHE E 4 352 ? 32.568 58.460 80.248 1.00 10.00 458 PHE E O 1
ATOM 14790 N N . SER E 4 353 ? 33.269 56.889 78.795 1.00 10.00 459 SER E N 1
ATOM 14791 C CA . SER E 4 353 ? 32.870 55.782 79.665 1.00 10.00 459 SER E CA 1
ATOM 14792 C C . SER E 4 353 ? 33.763 55.636 80.885 1.00 10.00 459 SER E C 1
ATOM 14793 O O . SER E 4 353 ? 33.262 55.539 81.995 1.00 10.00 459 SER E O 1
ATOM 14796 N N . LEU E 4 354 ? 35.077 55.595 80.667 1.00 10.00 460 LEU E N 1
ATOM 14797 C CA . LEU E 4 354 ? 36.020 55.485 81.784 1.00 10.00 460 LEU E CA 1
ATOM 14798 C C . LEU E 4 354 ? 35.712 56.617 82.749 1.00 10.00 460 LEU E C 1
ATOM 14799 O O . LEU E 4 354 ? 35.622 56.429 83.964 1.00 10.00 460 LEU E O 1
ATOM 14804 N N . GLY E 4 355 ? 35.527 57.806 82.178 1.00 10.00 461 GLY E N 1
ATOM 14805 C CA . GLY E 4 355 ? 35.215 58.974 82.973 1.00 10.00 461 GLY E CA 1
ATOM 14806 C C . GLY E 4 355 ? 33.879 58.786 83.656 1.00 10.00 461 GLY E C 1
ATOM 14807 O O . GLY E 4 355 ? 33.779 58.854 84.885 1.00 10.00 461 GLY E O 1
ATOM 14808 N N . THR E 4 356 ? 32.843 58.517 82.871 1.00 10.00 462 THR E N 1
ATOM 14809 C CA . THR E 4 356 ? 31.530 58.342 83.472 1.00 10.00 462 THR E CA 1
ATOM 14810 C C . THR E 4 356 ? 31.616 57.209 84.498 1.00 10.00 462 THR E C 1
ATOM 14811 O O . THR E 4 356 ? 31.240 57.424 85.643 1.00 10.00 462 THR E O 1
ATOM 14815 N N . LEU E 4 357 ? 32.136 56.030 84.136 1.00 10.00 463 LEU E N 1
ATOM 14816 C CA . LEU E 4 357 ? 32.257 54.963 85.127 1.00 10.00 463 LEU E CA 1
ATOM 14817 C C . LEU E 4 357 ? 32.800 55.504 86.438 1.00 10.00 463 LEU E C 1
ATOM 14818 O O . LEU E 4 357 ? 32.256 55.227 87.503 1.00 10.00 463 LEU E O 1
ATOM 14823 N N . ALA E 4 358 ? 33.908 56.231 86.345 1.00 10.00 464 ALA E N 1
ATOM 14824 C CA . ALA E 4 358 ? 34.566 56.785 87.517 1.00 10.00 464 ALA E CA 1
ATOM 14825 C C . ALA E 4 358 ? 33.856 57.967 88.178 1.00 10.00 464 ALA E C 1
ATOM 14826 O O . ALA E 4 358 ? 33.375 57.833 89.299 1.00 10.00 464 ALA E O 1
ATOM 14828 N N . ILE E 4 359 ? 33.777 59.126 87.521 1.00 10.00 465 ILE E N 1
ATOM 14829 C CA . ILE E 4 359 ? 33.107 60.239 88.218 1.00 10.00 465 ILE E CA 1
ATOM 14830 C C . ILE E 4 359 ? 31.656 59.900 88.560 1.00 10.00 465 ILE E C 1
ATOM 14831 O O . ILE E 4 359 ? 31.169 60.356 89.583 1.00 10.00 465 ILE E O 1
ATOM 14836 N N . PHE E 4 360 ? 30.971 59.089 87.747 1.00 10.00 466 PHE E N 1
ATOM 14837 C CA . PHE E 4 360 ? 29.597 58.716 88.091 1.00 10.00 466 PHE E CA 1
ATOM 14838 C C . PHE E 4 360 ? 29.646 57.941 89.407 1.00 10.00 466 PHE E C 1
ATOM 14839 O O . PHE E 4 360 ? 28.845 58.184 90.320 1.00 10.00 466 PHE E O 1
ATOM 14847 N N . LEU E 4 361 ? 30.575 56.992 89.492 1.00 10.00 467 LEU E N 1
ATOM 14848 C CA . LEU E 4 361 ? 30.737 56.212 90.726 1.00 10.00 467 LEU E CA 1
ATOM 14849 C C . LEU E 4 361 ? 31.251 57.132 91.829 1.00 10.00 467 LEU E C 1
ATOM 14850 O O . LEU E 4 361 ? 30.876 56.981 92.991 1.00 10.00 467 LEU E O 1
ATOM 14855 N N . THR E 4 362 ? 32.102 58.101 91.498 1.00 10.00 468 THR E N 1
ATOM 14856 C CA . THR E 4 362 ? 32.549 58.962 92.600 1.00 10.00 468 THR E CA 1
ATOM 14857 C C . THR E 4 362 ? 31.286 59.694 93.028 1.00 10.00 468 THR E C 1
ATOM 14858 O O . THR E 4 362 ? 31.149 60.065 94.177 1.00 10.00 468 THR E O 1
ATOM 14862 N N . GLY E 4 363 ? 30.362 59.897 92.094 1.00 10.00 469 GLY E N 1
ATOM 14863 C CA . GLY E 4 363 ? 29.120 60.532 92.470 1.00 10.00 469 GLY E CA 1
ATOM 14864 C C . GLY E 4 363 ? 28.441 59.638 93.498 1.00 10.00 469 GLY E C 1
ATOM 14865 O O . GLY E 4 363 ? 27.869 60.116 94.484 1.00 10.00 469 GLY E O 1
ATOM 14866 N N . HIS E 4 364 ? 28.537 58.324 93.301 1.00 10.00 470 HIS E N 1
ATOM 14867 C CA . HIS E 4 364 ? 27.875 57.373 94.186 1.00 10.00 470 HIS E CA 1
ATOM 14868 C C . HIS E 4 364 ? 28.542 57.220 95.541 1.00 10.00 470 HIS E C 1
ATOM 14869 O O . HIS E 4 364 ? 27.842 57.213 96.545 1.00 10.00 470 HIS E O 1
ATOM 14876 N N . LEU E 4 365 ? 29.861 57.089 95.581 1.00 10.00 471 LEU E N 1
ATOM 14877 C CA . LEU E 4 365 ? 30.539 56.893 96.862 1.00 10.00 471 LEU E CA 1
ATOM 14878 C C . LEU E 4 365 ? 30.567 58.174 97.707 1.00 10.00 471 LEU E C 1
ATOM 14879 O O . LEU E 4 365 ? 31.241 58.231 98.727 1.00 10.00 471 LEU E O 1
ATOM 14884 N N . ASN E 4 366 ? 29.841 59.194 97.255 1.00 10.00 472 ASN E N 1
ATOM 14885 C CA . ASN E 4 366 ? 29.715 60.451 97.975 1.00 10.00 472 ASN E CA 1
ATOM 14886 C C . ASN E 4 366 ? 28.235 60.547 98.254 1.00 10.00 472 ASN E C 1
ATOM 14887 O O . ASN E 4 366 ? 27.824 61.171 99.222 1.00 10.00 472 ASN E O 1
ATOM 14892 N N . GLN E 4 367 ? 27.448 59.908 97.392 1.00 10.00 473 GLN E N 1
ATOM 14893 C CA . GLN E 4 367 ? 25.998 59.937 97.495 1.00 10.00 473 GLN E CA 1
ATOM 14894 C C . GLN E 4 367 ? 25.333 58.821 98.291 1.00 10.00 473 GLN E C 1
ATOM 14895 O O . GLN E 4 367 ? 24.165 58.958 98.640 1.00 10.00 473 GLN E O 1
ATOM 14901 N N . VAL E 4 368 ? 25.995 57.690 98.537 1.00 10.00 474 VAL E N 1
ATOM 14902 C CA . VAL E 4 368 ? 25.338 56.677 99.363 1.00 10.00 474 VAL E CA 1
ATOM 14903 C C . VAL E 4 368 ? 25.642 57.170 100.766 1.00 10.00 474 VAL E C 1
ATOM 14904 O O . VAL E 4 368 ? 24.735 57.382 101.558 1.00 10.00 474 VAL E O 1
ATOM 14908 N N . PRO E 4 369 ? 26.935 57.361 101.085 1.00 10.00 475 PRO E N 1
ATOM 14909 C CA . PRO E 4 369 ? 27.298 57.847 102.425 1.00 10.00 475 PRO E CA 1
ATOM 14910 C C . PRO E 4 369 ? 26.886 59.295 102.694 1.00 10.00 475 PRO E C 1
ATOM 14911 O O . PRO E 4 369 ? 27.119 59.801 103.787 1.00 10.00 475 PRO E O 1
ATOM 14915 N N . GLU E 4 370 ? 26.331 59.983 101.695 1.00 10.00 476 GLU E N 1
ATOM 14916 C CA . GLU E 4 370 ? 25.860 61.337 101.923 1.00 10.00 476 GLU E CA 1
ATOM 14917 C C . GLU E 4 370 ? 24.684 61.009 102.838 1.00 10.00 476 GLU E C 1
ATOM 14918 O O . GLU E 4 370 ? 24.222 61.888 103.581 1.00 10.00 476 GLU E O 1
#

InterPro domains:
  IPR002394 Nicotinic acetylcholine receptor [PR00254] (62-78)
  IPR002394 Nicotinic acetylcholine receptor [PR00254] (96-110)
  IPR002394 Nicotinic acetylcholine receptor [PR00254] (114-126)
  IPR002394 Nicotinic acetylcholine receptor [PR00254] (132-150)
  IPR006029 Neurotransmitter-gated ion-channel transmembrane domain [PF02932] (242-450)
  IPR006201 Neurotransmitter-gated ion-channel [PR00252] (75-91)
  IPR006201 Neurotransmitter-gated ion-channel [PR00252] (108-119)
  IPR006201 Neurotransmitter-gated ion-channel [PR00252] (152-166)
  IPR006201 Neurotransmitter-gated ion-channel [PR00252] (229-241)
  IPR006201 Neurotransmitter-gated ion-channel [PTHR18945] (32-359)
  IPR006201 Neurotransmitter-gated ion-channel [TIGR00860] (26-450)
  IPR006202 Neurotransmitter-gated ion-channel ligand-binding domain [PF02931] (28-233)
  IPR018000 Neurotransmitter-gated ion-channel, conserved site [PS00236] (152-166)
  IPR036719 Neurotransmitter-gated ion-channel transmembrane domain superfamily [SSF90112] (235-451)
  IPR036734 Neurotransmitter-gated ion-channel ligand-binding domain superfamily [G3DSA:2.70.170.10] (23-239)
  IPR036734 Neurotransmitter-gated ion-channel ligand-binding domain superfamily [SSF63712] (27-233)
  IPR038050 Neuronal acetylcholine receptor [G3DSA:1.20.58.390] (240-372)
  IPR038050 Neuronal acetylcholine receptor [G3DSA:1.20.58.390] (380-461)

Foldseek 3Di:
DVCVVPLVVVVVPPAQLQDDLDDPQDQAFEKEWEWDFLAWDDAFLLQQKTWTKIFIKMKTFRQVLADDCSRCVVPFKDKDWPSSHDDFPKAWVQKRPWDWPQQPGDIWMAGNRTIIIRTGITIIMIHWHCDLQAQALQHFWTKIKMWGDPDFSRNHEYHYDDWDWPVNHYDPPAQKAFDTKTKDKDWDDDPVDPDTGYIMIIIITGIYGHRCVVVPVPVVVLVVVVVLVLCVLVVLLVPLPCLVVCVVVVVVPVVVVVVVVVVVVVVCSRHRHNCVLVVLCVCSVCVSVVLCCCSLVVSCQFDPSCVVVVVVVVVVVVVVVVVVVVVVVSCVGRDSVCSVVSSCVCVVVCVCSVVVSVVVVVVCCVVSVD/DVCCCPQVCVLVVPPAQPDALDDPFDPAWAKEWEKQFAEFDDQLLAQQKGKGKIKGKIKTFRLSPQGDVCVQVVPQKDKAWRSRYDDWQKAKPQWQPDDKAQRHRGIWIAGRSGMITRITMIIGIIGWPQYLQVAFLLRAKTWTKMTHDPAFPRNYDYDYDDALVFPVSHYHPPALWDFLGKGKAQFADPVDVGGTIITIMTLIGHHNPDCVVVVVCCLVVLVVVLLVLLVCCVVPVVVLVVSVVSVVVSVVVVVVVVVVVVVVCVRPHHDCLVVVLVVVSSVLSNVLSVVVNVVSCPQPVRCVVVCVVVVVVVCPVVVCVVVVVVSCVRVPCPSSVVVSCVVVCSCVVSVVVSVVSVVCRNPVSNPSSD/DVCQVVFCVCCVLPVNNPLVDQPQVPFDQEFAKAWEWEWQEWDDDQLLQQKTWTKIWTKIKTFQQSLAGDCNRCVVDQKDKDWLSSARDFQKDWVQFQPDPWPPLPRGIWIRGNRRMTIRIHMTGGMGRFPSPLVCADFQNDKTKIKIWRPPWWRRHHDYFYYWPVVNYHPPDQWFWDTKDWGKAWDDDDVGPDTTIIIIMMITGIGGDDPPCVPVQCVVVVVLVVLLLVLLVVCQVPLVCPVVSVVVLVVSVVVLVCVVVVVCVVCSSHPHDPVPNCLRVVVSVVSVVVSVVSLCVSLVFPQLVVVVVVVVVVVVCVVVVCVVVVVVRVVRVPPVCSCVVSVVVVVVCCVSVCVVVVVVVVSVPVVVD/DLCVCVVVVVCVPPAAALDDQDDPQDQAFEKEWDWAWAFWPDAALLQRKTWTWTFTKIKTFHQSLADDCSVCVVPFKDKDWCSSHNDFPKAWDQWRPWDFPQPPRGIWIAGNRTIIIGGGRTTIMIGWDCALQNAALQHDWTKTKMWGDPDFRSHHAYAYDDDDWPVNNDDPVAQWAFDTKDKGKDWDDDPVDPDGGIIIIIIITGIHGHHCPLVVVVVVVVVVLVVLVLCVLCCCLVPLVCLVVNVVVCVVSVVVVVVVVVVVVCVCSSHHHDPVLVVLVVCLVVVSVVLCVCSLCVCLVFDPLCVCVVVVVCVVVVVVVVVVVVVVVSCVGSVSPVSVCSSVVVVVVNVVVVVVSVVCVVVSNVVSVD/DCLVVQVVVLVVVQDQPDALFPDQQAAWEKEWEWDWADFDDAFLQQQKTKTWIFTKIKTFHQSPQDDCNPQVVFQKDWDWQSRHDDQQKDWPQWFPFRWDQQGRGTWMQGRSGIIIDTTITITMIGFHSDQACQFLFFDWTKTKMGRPPDAPSHHAYDYDFQWADNVSNPDPPDQWFWDHWGKDWDWDQDPVGDDRTRIIIIITTGIGHDPDPCVVVLVVVVVVLLVLVLCLQQVVVVDDLVCLVVLVVVLVVSCVVVVVVVVVCVVVCVSHPDYCPLVPLCVVLSVVSNVLSVVSLVVCCPFDPSVVVCCVVVVVVVCCVVVVVVVVVSVVVGPPPPPRNVSSVVCVVVVVVSVCVPVVVVVVSNPVSD

Sequence (1849 aa):
SEHETRLVANLLENYNKVIRPVEHHTHFVDITVGLQLIQLINVDEVNQIVETNVRLRQQWIDVRLRWNPADYGGIKKIRLPSDDVWLPDLVLYNNADGDFAIVHMTKLLLDYTGKIMWTPPAIFKSYCEIIVTHFPFDQQNCTMKLGIWTYDGTKVSISPESDRPDLSTFMESGEWVMKDYRGWKHWVYYTCCPDTPYLDITYHFIMQRIPLYFVVNVIIPCLLFSFLTVLVFYLPTDSGEKMTLSISVLLSLTVFLLVIVELIPSTSSAVPLIGKYMLFTMIFVISSIIVTVVVINTHHRSPSTHSAIEGVKYIAEHMKSDEESSNAAEEWKYVAMVIDHILLCVFMLICIIGTVSVFAGRLIELSQEGSVMEDTLLSVLFENYNPKVRPSQTVGDKVTVRVGLTLTSLLILNEKNEEMTTSVFLNLAWTDYRLQWDPAAYEGIKDLSIPSDDVWQPDIVLMNNNDGSFEITLHVNVLVQHTGAVSWHPSAIYRSSCTIKVMYFPFDWQNCTMVFKSYTYDTSEVILQHALDAMINQDAFTENGQWSIEHKPSRKNWRSDDPSYEDVTFYLIIQRKPLFYIVYTIVPCILISILAILVFYLPPDAGEKMSLSISALLALTVFLLLLADKVPETSLSVPIIISYLMFIMILVAFSVILSVVVLNLHHRSPNTHEAVEAIKYIAEQLESASEFDDLKKDWQYVAMVADRLFLYIFITMCSIGTFSIFLDASHNVPPDNPFAVNEEERLINDLLIVNKYNKHVRPVKHNNEVVNIALSLTLSNLISLKETDETLTTNVWMDHAWYDHRLTWNASEYSDISILRLRPELIWIPDIVLQNNNDGQYNVAYFCNVLVRPNGYVTWLPPAIFRSSCPINVLYFPFDWQNCSLKFTALNYNANEISMDLIIDPEAFTENGEWEIIHKPAKKNIYGDKFPNGTNYQDVTFYLIIRRKPLFYVINFITPCVLISFLAALAFYLPAESGEKMSTAICVLLAQAVFLLLTSQRLPETALAVPLIGKYLMFIMSLVTGVVVNCGIVLNFHFRTPSTHSGIDSTNYIVKQIKEKNAYDEEVGNWNLVGQTIDRLSMFIITPVMVLGTIFIFVMGNFNRPPAKSEHETRLVANLLENYNKVIRPVEHHTHFVDITVGLQLIQLINVDEVNQIVETNVRLRQQWIDVRLRWNPADYGGIKKIRLPSDDVWLPDLVLYNNADGDFAIVHMTKLLLDYTGKIMWTPPAIFKSYCEIIVTHFPFDQQNCTMKLGIWTYDGTKVSISPESDRPDLSTFMESGEWVMKDYRGWKHWVYYTCCPDTPYLDITYHFIMQRIPLYFVVNVIIPCLLFSFLTVLVFYLPTDSGEKMTLSISVLLSLTVFLLVIVELIPSTSSAVPLIGKYMLFTMIFVISSIIVTVVVINTHHRSPSTHSAIEGVKYIAEHMKSDEESSNAAEEWKYVAMVIDHILLCVFMLICIIGTVSVFAGRLIELSQEGNEEGRLIEKLLGDYDKRIKPAKTLDHVIDVTLKLTLTNLISLNEKEEALTTNVWIEIQWNDYRLSWNTSEYEGIDLVRIPSELLWLPDVVLENNVDGQFEVAYYANVLVYNDGSMYWLPPAIYRSTCPIAVTYFPFDWQNCSLVFRSQTYNAHEVNLQLSAEEGIDPEDFTENGEWTIRHRPAKKNYNWQLTKDDIDFQEIIFFLIIQRKPLFYIINIIAPCVLISSLVVLVYFLPAQAGGQKCTLSISVLLAQTIFLFLIAQKVPETSLNVPLIGKYLIFVMFVSLVIVTNCVIVLNVSLRTPNTHSCVEACNFIAKSTKEQNDSGSENENWVLIGKVIDKACFWIALLLFSLGTLAIFLTGHLNQVPE

CATH classification: 2.70.170.10 (+1 more: 1.20.58.390)

B-factor: mean 10.0, std 0.0, range [10.0, 10.0]

Solvent-accessible surface area: 94139 Å² total; per-residue (Å²): 117,107,124,91,97,163,35,86,38,89,62,134,119,148,75,95,91,105,71,48,13,65,55,145,132,85,87,69,4,67,2,25,6,4,16,70,9,39,108,20,38,76,37,54,1,35,82,22,57,17,61,8,33,1,98,5,93,1,42,11,90,16,71,115,29,120,72,93,94,41,24,94,43,40,93,106,98,54,74,35,84,6,84,56,16,28,82,7,25,26,40,10,50,69,11,36,54,24,115,39,38,71,20,119,160,10,26,4,66,8,33,89,90,1,109,3,83,8,44,0,19,0,40,11,90,2,37,11,29,6,37,79,35,8,7,0,62,60,41,47,48,4,58,11,55,12,1,1,67,25,8,44,2,43,24,0,11,2,26,28,73,64,117,50,73,4,87,62,27,24,22,177,88,15,82,27,71,17,70,100,13,152,41,142,124,76,88,28,128,94,138,90,58,148,56,59,6,46,38,1,20,17,10,51,21,39,6,25,15,20,44,132,169,51,63,78,86,36,104,96,30,42,117,53,32,19,69,21,6,19,6,2,3,93,6,16,22,68,3,16,86,2,14,34,16,7,13,23,3,24,24,13,6,12,14,27,23,47,47,44,39,41,81,44,47,57,37,42,83,54,26,10,31,26,38,143,22,70,88,90,45,38,110,78,31,40,11,5,23,106,13,11,29,70,2,5,47,21,10,6,70,3,82,42,27,11,109,85,64,58,28,28,12,127,83,27,38,102,70,62,50,89,100,108,57,57,72,29,45,84,88,197,50,97,54,62,130,44,14,71,104,25,5,119,74,10,38,113,72,37,73,90,48,29,84,68,27,72,118,50,40,143,81,64,40,138,72,13,111,100,133,93,124,24,119,74,33,84,24,59,36,140,113,119,99,70,56,163,45,86,17,7,133,87,116,34,105,52,13,66,4,97,25,23,43,63,22,46,31,10,34,98,16,36,0,64,64,51,26,10,25,4,6,1,71,31,52,20,18,6,40,16,175,120,36,77,47,71,46,46,17,55,94,37,26,108,55,48,2,36,44,8,100,51,32,35,39,21,42,51,18,7,91,52,4,38,58,27,88,110,73,22,23,50,134,40,24,8,36,10,71,51,47,0,19,4,10,4,87,3,40,1,26,32,92,0,9,0,40,2,99,44,35,1,47,10,33,50,14,69,49,2,48,6,5,34,7,1,37,28,74,56,10,44,49,7,64,21,73,27,70,125,75,66,56,51,16,78,74,9,44,2,111,32,12,71,19,26,12,47,79,28,19,10,156,81,26,103,175,116,136,57,120,4,114,21,7,2,29,25,88,0,17,4,34,15,84,21,114,113,62,65,78,54,40,104,45,15,58,104,30,16,26,44,19,2,52,12,4,13,88,1,20,63,16,2,46,95,2,52,21,8,0,6,21,9,5,24,6,4,30,37,6,26,63,43,32,49,50,56,34,66,124,77,36,95,60,54,26,14,79,87,11,60,67,99,18,46,81,75,35,40,39,77,29,51,103,13,2,14,72,3,4,44,29,16,7,101,4,78,66,36,5,170,17,57,61,32,35,21,141,60,40,70,93,95,56,34,47,56,80,108,79,78,57,131,67,56,144,89,91,70,49,109,43,12,50,172,64,44,87,96,4,123,96,19,52,54,29,33,16,65,104,10,114,132,73,45,40,31,39,68,97,79,28,49,115,52,64,95,124,93,56,60,116,153,6,68,85,83,22,46,33,106,93,108,15,64,43,79,60,23,4,11,108,120,96,54,134,22,3,90,0,30,5,40,2,15,14,38,44,7,81,60,17,88,1,32,36,8,16,10,38,6,30,3,101,11,47,6,24,0,67,7,65,94,10,53,9,75,42,10,10,96,74,91,51,58,78,56,43,22,87,4,104,47,2,0,38,2,31,5,12,12,68,66,2,14,37,15,110,64,59,62,1,62,125,25,12,1,42,0,81,25,57,0,68,1,22,7,71,1,37,3,87,7,143,3,29,0,29,1,61,89,97,3,4,20,62,90,2,60,66,4,40,22,57,8,1,0,81,28,1,41,17,74,24,0,23,0,62,79,76,58,3,50,108,19,40,9,169,97,18,96,18,73,24,96,76,8,55,38,152,65,42,53,150,33,77,177,173,32,158,42,71,20,73,10,4,0,9,2,102,12,48,1,46,30,35,48,134,142,94,56,84,56,80,74,48,38,45,91,36,39,38,47,54,11,28,32,24,10,88,37,46,42,55,5,24,144,23,38,61,9,17,3,28,13,4,28,9,13,10,35,20,29,34,71,38,16,30,80,15,16,114,76,7,106,46,28,21,48,13,29,119,33,38,116,61,60,41,63,45,14,38,22,23,18,71,50,6,4,64,10,8,38,61,23,0,76,7,101,54,38,28,128,26,61,59,63,8,42,115,40,67,59,100,42,82,82,122,55,32,162,83,115,79,74,17,83,176,23,89,69,34,152,31,64,78,112,32,11,105,130,34,79,54,42,74,106,64,69,30,50,91,63,100,122,42,80,8,81,62,70,175,55,68,88,200,117,134,111,100,100,172,34,67,49,76,42,121,155,149,67,78,74,116,91,27,4,54,48,165,185,88,103,45,0,46,6,35,15,9,24,62,8,20,68,28,26,68,31,44,5,35,98,11,18,17,68,12,9,5,71,20,93,22,62,16,85,12,93,111,12,107,83,92,99,36,32,100,39,48,94,107,100,19,76,57,68,8,97,25,23,30,73,11,36,30,48,3,64,61,12,28,67,20,134,39,34,46,16,129,149,17,46,5,48,2,14,98,90,2,86,4,41,18,57,1,30,0,25,11,69,3,49,4,71,17,60,71,26,13,11,0,20,70,33,68,45,8,48,17,49,24,2,1,76,31,28,57,0,77,41,0,15,4,38,48,70,73,108,43,70,12,72,65,40,40,36,170,55,16,86,34,67,12,83,72,20,95,32,160,77,78,61,25,134,102,145,98,60,146,66,60,21,51,12,3,13,14,8,29,21,25,14,26,23,22,46,115,130,58,54,76,74,39,92,46,35,43,118,31,35,29,52,21,6,44,6,6,5,78,4,21,74,37,0,16,91,1,36,48,3,2,18,28,10,8,19,10,16,19,33,36,9,52,34,30,35,59,52,15,65,76,28,23,92,61,56,11,21,21,40,118,29,42,105,50,34,42,116,54,16,30,8,15,27,86,24,18,30,93,8,12,46,34,17,8,74,10,77,80,23,46,93,76,37,69,21,12,37,137,64,46,43,96,73,85,61,73,75,76,79,59,68,16,45,84,73,166,74,114,76,77,104,54,16,59,88,20,14,85,54,19,82,88,84,43,70,66,49,20,76,66,23,84,104,27,12,125,91,48,27,142,73,22,106,86,92,80,99,38,185,38,70,119,126,30,104,65,75,29,58,114,179,59,32,16,22,158,80,95,132,100,18,6,75,4,39,2,81,21,46,12,33,11,15,69,31,30,57,2,90,73,31,16,11,17,2,29,2,90,0,40,1,44,4,72,15,180,90,19,60,47,56,71,9,33,88,93,43,41,67,38,13,26,55,39,12,120,40,21,46,32,11,66,13,21,0,62,46,2,17,37,21,79,26,77,61,4,76,145,12,42,1,32,1,96,15,85,3,51,4,96,4,32,0,24,0,38,7,98,1,22,5,30,12,36,121,44,8,58,8,10,72,31,47,46,6,39,9,13,0,36,1,46,30,70,43,11,117,24,0,41,0,63,36,53,62,70,102,56,76,1,47,72,61,45,20,123,56,14,88,26,40,14,160,75,14,15,12,58,84,62,154,11,205,72,184,52,145,53,97,87,36,1,2,20,0,18,16,50,9,52,6,39,24,57,52,66,130,96,62,74,80,72,78,21,36,54,88,30,21,15,28,19,4,25,30,4,7,94,2,35,49,49,8,12,65,70,5,24,57,0,7,2,25,2,10,25,4,0,20,76,18,22,45,38,60,48,51,71,56,50,105,52,26,100,96,47,5,49,24,22,109,46,55,77,22,67,96,75,24,32,60,40,23,8,53,24,2,1,62,10,5,66,21,16,4,62,22,76,63,36,35,118,34,31,80,51,16,37,119,74,54,79,50,36,90,121,108,101,69,54,29,67,54,63,74,64,160,16,86,96,24,128,75,40,60,92,6,3,109,147,0,25,97,44,59,138,48,24,26,55,70,14,130,138,68,58,35,95,38,53,111,91,28,129

Nearest PDB structures (foldseek):
  4aq9-assembly1_E  TM=9.779E-01  e=6.105E-62  Torpedo marmorata
  2bg9-assembly1_A  TM=9.520E-01  e=1.949E-34  Torpedo marmorata
  4aq9-assembly1_B  TM=9.492E-01  e=2.067E-34  Torpedo marmorata
  8ssz-assembly1_A  TM=7.793E-01  e=6.291E-28  Homo sapiens
  8st3-assembly1_A  TM=7.404E-01  e=3.729E-26  Homo sapiens

GO terms:
  GO:0095500 acetylcholine receptor signaling pathway (P, IDA)

Secondary structure (DSSP, 8-state):
-TTHHHHHHHHHHS--TT-----SSSS-EEEEEEEEEEEEEEEETTTTEEEEEEEEEEEE--TTS---TTTHHHHSSEEEEGGGS----EEETT---S-EES-SS-EEEE-SS--EEE--EEEEEEE----TTSSSSS-EEEEEEEEESS--TTTEEEE------STTS--TT-SSEEEEEEEEEEE---SSSSS---EEEEEEEEEE---THHHHHHHHHHHHHHHHHHHHHHHHHH-GGGHHHHHHHHHHHHHHHHHHHHHHHHHHHHS---GGGHHHHHHHHHHHHHHHHHHHHHHH-STTT--HHHHHHHHHHHHHHHHHHHHHHHHTTS-SSSHHHHHHHHHHHHHHHHHHHHHHHHHHHHHH--/-TTHHHHHHHHHHH--TT--SS-SSSS--EEEEE--EEEEEEEETTTTEEEEEEE-EEEEE-TTS---TTTTSS-SEEEEESSSS----EEESS---S-EESSSS-EEEEETTSEEEE--EEEEEE----TT-SSSTT----EEEEEESS--BTS-EEE-S-----STTS--TT-SSEE----EEE---TTSSSB--EEEE--EE----SSHHHHHHIIIIIHHHHHHHHHSTTT-TTHHHHHHHHHHHHHHHHHHHHHHHHHHHTTS---SHHHHHHHHHHHHHHHHHHHHHHHHHT-TTT--HHHHHHHHHHHHHHHHHHHHHHHHHHS-SHHHHHHHHHHHHHHHHHHHHHHHHHHHHHSGGG----/--SHHHHHHHHTTTTTS-SSS--SSSSSS--EEEEEEEEEEEEEEETTTTEEEEEEEEEEEEE-TTT---IIIIIT-S-EEE-GGGS----EEETTT-SS--BSSSS--EEE-SSSEEEE--EEEEEE--S-GGGSSSTT--EEEEEEEESS--TTT-EEE---GGGS--TTSSEEEEE--EEEEE---SS-SS---EEEEEEEEEEE--SSHHHHHHHHHHHHHHHHHHHHHHHHHHTT-HHHHHHHHHHHHHHHHHHHHHHHHHHHTS---HHHHHHHHHHHHHHHHHHHHHHHHHH-STTT--HHHHHHHHHHHHHHHHHHHHHHHHHHH--TTHHHHHHHHHHHHHHHHHHHHHHHHHHHTTT--/-TTHHHHHHHHHHT--SSS----SSSS--EEE----EEEEEEEETTTTEEEEEEE--EEE--GGG---TTTHHHHSSEEEEGGGS----EEESS---S--BS-SS-EEEE-SS--EEE--EEEEEEE----TTSSSSS--EEEEEEEESS--TTT-EEE------SGGG--TT-SSEEEEEEEEEEE---TTSSS---EEEEEEEEEE---SHHHHHHHHHHHHHHHHHHHHHHHHHHHGGGHHHHHHHHHHHHHHHHHHHHHHHHHHHHS---GGGHHHHHHHHHHHHHHHHHHHHHHH-STTT--HHHHHHHHHHHHHHHHHHHHHHHHHH--SSHHHHHHHHHHHHHHHHHHHHHHHHHHHHHHH--/--HHHHHHHHHHH--SSS---SSSSS---EEEEEEEEEEEEEETTTTEEEEEEEEEEEEE-GGG---TTTTTT-S-B---GGGS----EEESSS--S--BSSSS---EE-SSSEEEE--EEEEEE----SS-SSSSS-PBP-EEEEESSS-TTS--EE---S---GGGS--TTSSEEEEE----EE----TT---S---EEEE--EEEE---SSHHHHHHHHHHHHHHHHHHHHHHHHS-GGGHHHHHHHHHHHHHHHHHHHHHHHHHHHHS---SHHHHHHHHHHHHHHHHHHHHHHHTT-STTT--HHHHHHHHHHHHHHHHHHHHHHHHHHH--HHHHHHHHHHHHHHHHHHIIIIIHHHHHHHS--

Organism: Torpedo marmorata (NCBI:txid7788)

Radius of gyration: 43.17 Å; Cα contacts (8 Å, |Δi|>4): 3320; chains: 5; bounding box: 78×74×152 Å